Protein 1UZC (pdb70)

InterPro domains:
  IPR001202 WW domain [PF00397] (145-171)
  IPR001202 WW domain [PF00397] (185-212)
  IPR001202 WW domain [PS01159] (146-171)
  IPR001202 WW domain [PS01159] (187-212)
  IPR001202 WW domain [PS50020] (140-173)
  IPR001202 WW domain [PS50020] (186-214)
  IPR001202 WW domain [SM00456] (141-173)
  IPR001202 WW domain [SM00456] (182-214)
  IPR001202 WW domain [cd00201] (146-173)
  IPR001202 WW domain [cd00201] (184-214)
  IPR002713 FF domain [PF01846] (395-444)
  IPR002713 FF domain [PF01846] (462-510)
  IPR002713 FF domain [PF01846] (609-664)
  IPR002713 FF domain [PF01846] (746-796)
  IPR002713 FF domain [PS51676] (393-447)
  IPR002713 FF domain [PS51676] (460-514)
  IPR002713 FF domain [PS51676] (527-587)
  IPR002713 FF domain [PS51676] (607-667)
  IPR002713 FF domain [PS51676] (672-727)
  IPR002713 FF domain [PS51676] (742-799)

Solvent-accessible surface area: 5090 Å² total; per-residue (Å²): 211,138,91,180,174,111,111,118,47,155,79,140,131,92,10,70,98,5,0,55,83,0,0,110,116,38,202,4,62,41,125,5,45,40,116,108,0,46,120,88,0,73,131,27,41,23,19,74,6,2,104,136,58,57,20,14,78,113,0,2,70,34,8,41,106,120,61,76,235

Radius of gyration: 11.62 Å; Cα contacts (8 Å, |Δi|>4): 74; chains: 1; bounding box: 34×28×18 Å

Nearest PDB structures (foldseek):
  1uzc-assembly1_A  TM=9.660E-01  e=8.599E-10  Homo sapiens
  2dod-assembly1_A  TM=8.626E-01  e=6.884E-02  Homo sapiens
  7abg-assembly1_A4  TM=8.677E-01  e=4.789E-01  Homo sapiens
  2doe-assembly1_A  TM=7.365E-01  e=3.600E-01  Homo sapiens
  2juc-assembly1_A  TM=8.326E-01  e=7.139E-01  unclassified

GO terms:
  GO:0005515 protein binding (F, IPI)
  GO:0016363 nuclear matrix (C, IDA)
  GO:0005654 nucleoplasm (C, TAS)
  GO:0016020 membrane (C, HDA)
  GO:0003723 RNA binding (F, HDA)

Sequence (69 aa):
QPAKKTYTWNTKEEAKQAFKELLKEKRVPSNASWEQAMKMIINDPRYSALAKLSEKKQAFNAYKVQTEKQPAKKTYTWNTKEEAKQAFKELLKEKRVPSNASWEQAMKMIINDPRYSALAKLSEKKQAFNAYKVQTEKQPAKKTYTWNTKEEAKQAFKELLKEKRVPSNASWEQAMKMIINDPRYSALAKLSEKKQAFNAYKVQTEKQPAKKTYTWNTKEEAKQAFKELLKEKRVPSNASWEQAMKMIINDPRYSALAKLSEKKQAFNAYKVQTEKQPAKKTYTWNTKEEAKQAFKELLKEKRVPSNASWEQAMKMIINDPRYSALAKLSEKKQAFNAYKVQTEKQPAKKTYTWNTKEEAKQAFKELLKEKRVPSNASWEQAMKMIINDPRYSALAKLSEKKQAFNAYKVQTEKQPAKKTYTWNTKEEAKQAFKELLKEKRVPSNASWEQAMKMIINDPRYSALAKLSEKKQAFNAYKVQTEKQPAKKTYTWNTKEEAKQAFKELLKEKRVPSNASWEQAMKMIINDPRYSALAKLSEKKQAFNAYKVQTEKQPAKKTYTWNTKEEAKQAFKELLKEKRVPSNASWEQAMKMIINDPRYSALAKLSEKKQAFNAYKVQTEKQPAKKTYTWNTKEEAKQAFKELLKEKRVPSNASWEQAMKMIINDPRYSALAKLSEKKQAFNAYKVQTEKQPAKKTYTWNTKEEAKQAFKELLKEKRVPSNASWEQAMKMIINDPRYSALAKLSEKKQAFNAYKVQTEKQPAKKTYTWNTKEEAKQAFKELLKEKRVPSNASWEQAMKMIINDPRYSALAKLSEKKQAFNAYKVQTEKQPAKKTYTWNTKEEAKQAFKELLKEKRVPSNASWEQAMKMIINDPRYSALAKLSEKKQAFNAYKVQTEKQPAKKTYTWNTKEEAKQAFKELLKEKRVPSNASWEQAMKMIINDPRYSALAKLSEKKQAFNAYKVQTEKQPAKKTYTWNTKEEAKQAFKELLKEKRVPSNASWEQAMKMIINDPRYSALAKLSEKKQAFNAYKVQTEKQPAKKTYTWNTKEEAKQAFKELLKEKRVPSNASWEQAMKMIINDPRYSALAKLSEKKQAFNAYKVQTEKQPAKKTYTWNTKEEAKQAFKELLKEKRVPSNASWEQAMKMIINDPRYSALAKLSEKKQAFNAYKVQTEKQPAKKTYTWNTKEEAKQAFKELLKEKRVPSNASWEQAMKMIINDPRYSALAKLSEKKQAFNAYKVQTEKQPAKKTYTWNTKEEAKQAFKELLKEKRVPSNASWEQAMKMIINDPRYSALAKLSEKKQAFNAYKVQTEKQPAKKTYTWNTKEEAKQAFKELLKEKRVPSNASWEQAMKMIINDPRYSALAKLSEKKQAFNAYKVQTEKQPAKKTYTWNTKEEAKQAFKELLKEKRVPSNASWEQAMKMIINDPRYSALAKLSEKKQAFNAYKVQTEKQPAKKTYTWNTKEEAKQAFKELLKEKRVPSNASWEQAMKMIINDPRYSALAKLSEKKQAFNAYKVQTEKQPAKKTYTWNTKEEAKQAFKELLKEKRVPSNASWEQAMKMIINDPRYSALAKLSEKKQAFNAYKVQTEK

Structure (mmCIF, N/CA/C/O backbone):
data_1UZC
#
_entry.id   1UZC
#
_cell.length_a   1.000
_cell.length_b   1.000
_cell.length_c   1.000
_cell.angle_alpha   90.00
_cell.angle_beta   90.00
_cell.angle_gamma   90.00
#
_symmetry.space_group_name_H-M   'P 1'
#
loop_
_atom_site.group_PDB
_atom_site.id
_atom_site.type_symbol
_atom_site.label_atom_id
_atom_site.label_alt_id
_atom_site.label_comp_id
_atom_site.label_asym_id
_atom_site.label_entity_id
_atom_site.label_seq_id
_atom_site.pdbx_PDB_ins_code
_atom_site.Cartn_x
_atom_site.Cartn_y
_atom_site.Cartn_z
_atom_site.occupancy
_atom_site.B_iso_or_equiv
_atom_site.auth_seq_id
_atom_site.auth_comp_id
_atom_site.auth_asym_id
_atom_site.auth_atom_id
_atom_site.pdbx_PDB_model_num
ATOM 1 N N . GLN A 1 3 ? 19.317 -16.075 -1.500 1.00 0.00 3 GLN A N 1
ATOM 2 C CA . GLN A 1 3 ? 18.679 -16.448 -0.204 1.00 0.00 3 GLN A CA 1
ATOM 3 C C . GLN A 1 3 ? 17.535 -17.437 -0.441 1.00 0.00 3 GLN A C 1
ATOM 4 O O . GLN A 1 3 ? 16.892 -17.409 -1.471 1.00 0.00 3 GLN A O 1
ATOM 20 N N . PRO A 1 4 ? 17.325 -18.287 0.528 1.00 0.00 4 PRO A N 1
ATOM 21 C CA . PRO A 1 4 ? 16.251 -19.303 0.430 1.00 0.00 4 PRO A CA 1
ATOM 22 C C . PRO A 1 4 ? 14.882 -18.665 0.681 1.00 0.00 4 PRO A C 1
ATOM 23 O O . PRO A 1 4 ? 14.354 -18.720 1.775 1.00 0.00 4 PRO A O 1
ATOM 34 N N . ALA A 1 5 ? 14.301 -18.060 -0.319 1.00 0.00 5 ALA A N 1
ATOM 35 C CA . ALA A 1 5 ? 12.966 -17.422 -0.127 1.00 0.00 5 ALA A CA 1
ATOM 36 C C . ALA A 1 5 ? 12.549 -16.659 -1.387 1.00 0.00 5 ALA A C 1
ATOM 37 O O . ALA A 1 5 ? 13.112 -16.839 -2.448 1.00 0.00 5 ALA A O 1
ATOM 44 N N . LYS A 1 6 ? 11.563 -15.811 -1.278 1.00 0.00 6 LYS A N 1
ATOM 45 C CA . LYS A 1 6 ? 11.106 -15.037 -2.468 1.00 0.00 6 LYS A CA 1
ATOM 46 C C . LYS A 1 6 ? 12.035 -13.846 -2.713 1.00 0.00 6 LYS A C 1
ATOM 47 O O . LYS A 1 6 ? 13.142 -13.794 -2.216 1.00 0.00 6 LYS A O 1
ATOM 66 N N . LYS A 1 7 ? 11.588 -12.884 -3.474 1.00 0.00 7 LYS A N 1
ATOM 67 C CA . LYS A 1 7 ? 12.439 -11.692 -3.750 1.00 0.00 7 LYS A CA 1
ATOM 68 C C . LYS A 1 7 ? 11.956 -10.502 -2.915 1.00 0.00 7 LYS A C 1
ATOM 69 O O . LYS A 1 7 ? 10.774 -10.314 -2.715 1.00 0.00 7 LYS A O 1
ATOM 88 N N . THR A 1 8 ? 12.861 -9.697 -2.431 1.00 0.00 8 THR A N 1
ATOM 89 C CA . THR A 1 8 ? 12.445 -8.521 -1.613 1.00 0.00 8 THR A CA 1
ATOM 90 C C . THR A 1 8 ? 12.643 -7.230 -2.408 1.00 0.00 8 THR A C 1
ATOM 91 O O . THR A 1 8 ? 13.545 -7.115 -3.212 1.00 0.00 8 THR A O 1
ATOM 102 N N . TYR A 1 9 ? 11.807 -6.256 -2.184 1.00 0.00 9 TYR A N 1
ATOM 103 C CA . TYR A 1 9 ? 11.951 -4.970 -2.921 1.00 0.00 9 TYR A CA 1
ATOM 104 C C . TYR A 1 9 ? 12.759 -3.974 -2.085 1.00 0.00 9 TYR A C 1
ATOM 105 O O . TYR A 1 9 ? 12.908 -4.132 -0.890 1.00 0.00 9 TYR A O 1
ATOM 123 N N . THR A 1 10 ? 13.269 -2.944 -2.701 1.00 0.00 10 THR A N 1
ATOM 124 C CA . THR A 1 10 ? 14.053 -1.932 -1.935 1.00 0.00 10 THR A CA 1
ATOM 125 C C . THR A 1 10 ? 13.568 -0.519 -2.274 1.00 0.00 10 THR A C 1
ATOM 126 O O . THR A 1 10 ? 13.377 -0.178 -3.424 1.00 0.00 10 THR A O 1
ATOM 137 N N . TRP A 1 11 ? 13.360 0.303 -1.282 1.00 0.00 11 TRP A N 1
ATOM 138 C CA . TRP A 1 11 ? 12.879 1.690 -1.550 1.00 0.00 11 TRP A CA 1
ATOM 139 C C . TRP A 1 11 ? 13.840 2.717 -0.943 1.00 0.00 11 TRP A C 1
ATOM 140 O O . TRP A 1 11 ? 14.431 2.493 0.094 1.00 0.00 11 TRP A O 1
ATOM 161 N N . ASN A 1 12 ? 13.993 3.846 -1.580 1.00 0.00 12 ASN A N 1
ATOM 162 C CA . ASN A 1 12 ? 14.909 4.890 -1.041 1.00 0.00 12 ASN A CA 1
ATOM 163 C C . ASN A 1 12 ? 14.195 6.244 -1.000 1.00 0.00 12 ASN A C 1
ATOM 164 O O . ASN A 1 12 ? 14.411 7.046 -0.113 1.00 0.00 12 ASN A O 1
ATOM 175 N N . THR A 1 13 ? 13.341 6.503 -1.952 1.00 0.00 13 THR A N 1
ATOM 176 C CA . THR A 1 13 ? 12.612 7.804 -1.968 1.00 0.00 13 THR A CA 1
ATOM 177 C C . THR A 1 13 ? 11.198 7.623 -1.408 1.00 0.00 13 THR A C 1
ATOM 178 O O . THR A 1 13 ? 10.597 6.575 -1.542 1.00 0.00 13 THR A O 1
ATOM 189 N N . LYS A 1 14 ? 10.661 8.637 -0.787 1.00 0.00 14 LYS A N 1
ATOM 190 C CA . LYS A 1 14 ? 9.285 8.520 -0.225 1.00 0.00 14 LYS A CA 1
ATOM 191 C C . LYS A 1 14 ? 8.278 8.289 -1.354 1.00 0.00 14 LYS A C 1
ATOM 192 O O . LYS A 1 14 ? 7.317 7.561 -1.202 1.00 0.00 14 LYS A O 1
ATOM 211 N N . GLU A 1 15 ? 8.493 8.900 -2.487 1.00 0.00 15 GLU A N 1
ATOM 212 C CA . GLU A 1 15 ? 7.548 8.708 -3.623 1.00 0.00 15 GLU A CA 1
ATOM 213 C C . GLU A 1 15 ? 7.588 7.252 -4.089 1.00 0.00 15 GLU A C 1
ATOM 214 O O . GLU A 1 15 ? 6.573 6.654 -4.379 1.00 0.00 15 GLU A O 1
ATOM 226 N N . GLU A 1 16 ? 8.756 6.682 -4.160 1.00 0.00 16 GLU A N 1
ATOM 227 C CA . GLU A 1 16 ? 8.866 5.263 -4.602 1.00 0.00 16 GLU A CA 1
ATOM 228 C C . GLU A 1 16 ? 8.192 4.347 -3.582 1.00 0.00 16 GLU A C 1
ATOM 229 O O . GLU A 1 16 ? 7.416 3.478 -3.927 1.00 0.00 16 GLU A O 1
ATOM 241 N N . ALA A 1 17 ? 8.479 4.541 -2.328 1.00 0.00 17 ALA A N 1
ATOM 242 C CA . ALA A 1 17 ? 7.848 3.689 -1.278 1.00 0.00 17 ALA A CA 1
ATOM 243 C C . ALA A 1 17 ? 6.332 3.897 -1.291 1.00 0.00 17 ALA A C 1
ATOM 244 O O . ALA A 1 17 ? 5.561 2.955 -1.292 1.00 0.00 17 ALA A O 1
ATOM 251 N N . LYS A 1 18 ? 5.899 5.128 -1.322 1.00 0.00 18 LYS A N 1
ATOM 252 C CA . LYS A 1 18 ? 4.435 5.400 -1.356 1.00 0.00 18 LYS A CA 1
ATOM 253 C C . LYS A 1 18 ? 3.862 4.872 -2.668 1.00 0.00 18 LYS A C 1
ATOM 254 O O . LYS A 1 18 ? 2.730 4.435 -2.738 1.00 0.00 18 LYS A O 1
ATOM 273 N N . GLN A 1 19 ? 4.647 4.911 -3.708 1.00 0.00 19 GLN A N 1
ATOM 274 C CA . GLN A 1 19 ? 4.171 4.411 -5.029 1.00 0.00 19 GLN A CA 1
ATOM 275 C C . GLN A 1 19 ? 3.983 2.894 -4.981 1.00 0.00 19 GLN A C 1
ATOM 276 O O . GLN A 1 19 ? 2.994 2.369 -5.451 1.00 0.00 19 GLN A O 1
ATOM 290 N N . ALA A 1 20 ? 4.918 2.179 -4.413 1.00 0.00 20 ALA A N 1
ATOM 291 C CA . ALA A 1 20 ? 4.768 0.697 -4.342 1.00 0.00 20 ALA A CA 1
ATOM 292 C C . ALA A 1 20 ? 3.579 0.343 -3.455 1.00 0.00 20 ALA A C 1
ATOM 293 O O . ALA A 1 20 ? 2.864 -0.604 -3.708 1.00 0.00 20 ALA A O 1
ATOM 300 N N . PHE A 1 21 ? 3.353 1.103 -2.417 1.00 0.00 21 PHE A N 1
ATOM 301 C CA . PHE A 1 21 ? 2.196 0.808 -1.526 1.00 0.00 21 PHE A CA 1
ATOM 302 C C . PHE A 1 21 ? 0.890 1.088 -2.276 1.00 0.00 21 PHE A C 1
ATOM 303 O O . PHE A 1 21 ? -0.037 0.298 -2.252 1.00 0.00 21 PHE A O 1
ATOM 320 N N . LYS A 1 22 ? 0.818 2.196 -2.964 1.00 0.00 22 LYS A N 1
ATOM 321 C CA . LYS A 1 22 ? -0.418 2.509 -3.734 1.00 0.00 22 LYS A CA 1
ATOM 322 C C . LYS A 1 22 ? -0.563 1.493 -4.867 1.00 0.00 22 LYS A C 1
ATOM 323 O O . LYS A 1 22 ? -1.610 0.906 -5.063 1.00 0.00 22 LYS A O 1
ATOM 342 N N . GLU A 1 23 ? 0.496 1.264 -5.598 1.00 0.00 23 GLU A N 1
ATOM 343 C CA . GLU A 1 23 ? 0.438 0.266 -6.700 1.00 0.00 23 GLU A CA 1
ATOM 344 C C . GLU A 1 23 ? 0.145 -1.109 -6.103 1.00 0.00 23 GLU A C 1
ATOM 345 O O . GLU A 1 23 ? -0.490 -1.946 -6.715 1.00 0.00 23 GLU A O 1
ATOM 357 N N . LEU A 1 24 ? 0.591 -1.336 -4.896 1.00 0.00 24 LEU A N 1
ATOM 358 C CA . LEU A 1 24 ? 0.327 -2.642 -4.235 1.00 0.00 24 LEU A CA 1
ATOM 359 C C . LEU A 1 24 ? -1.182 -2.821 -4.089 1.00 0.00 24 LEU A C 1
ATOM 360 O O . LEU A 1 24 ? -1.734 -3.850 -4.423 1.00 0.00 24 LEU A O 1
ATOM 376 N N . LEU A 1 25 ? -1.856 -1.811 -3.609 1.00 0.00 25 LEU A N 1
ATOM 377 C CA . LEU A 1 25 ? -3.336 -1.905 -3.459 1.00 0.00 25 LEU A CA 1
ATOM 378 C C . LEU A 1 25 ? -3.987 -2.075 -4.836 1.00 0.00 25 LEU A C 1
ATOM 379 O O . LEU A 1 25 ? -4.923 -2.835 -5.003 1.00 0.00 25 LEU A O 1
ATOM 395 N N . LYS A 1 26 ? -3.494 -1.374 -5.824 1.00 0.00 26 LYS A N 1
ATOM 396 C CA . LYS A 1 26 ? -4.080 -1.496 -7.192 1.00 0.00 26 LYS A CA 1
ATOM 397 C C . LYS A 1 26 ? -3.958 -2.941 -7.678 1.00 0.00 26 LYS A C 1
ATOM 398 O O . LYS A 1 26 ? -4.893 -3.509 -8.208 1.00 0.00 26 LYS A O 1
ATOM 417 N N . GLU A 1 27 ? -2.816 -3.543 -7.487 1.00 0.00 27 GLU A N 1
ATOM 418 C CA . GLU A 1 27 ? -2.638 -4.957 -7.923 1.00 0.00 27 GLU A CA 1
ATOM 419 C C . GLU A 1 27 ? -3.500 -5.866 -7.046 1.00 0.00 27 GLU A C 1
ATOM 420 O O . GLU A 1 27 ? -3.960 -6.907 -7.471 1.00 0.00 27 GLU A O 1
ATOM 432 N N . LYS A 1 28 ? -3.731 -5.464 -5.827 1.00 0.00 28 LYS A N 1
ATOM 433 C CA . LYS A 1 28 ? -4.575 -6.284 -4.914 1.00 0.00 28 LYS A CA 1
ATOM 434 C C . LYS A 1 28 ? -6.054 -6.001 -5.195 1.00 0.00 28 LYS A C 1
ATOM 435 O O . LYS A 1 28 ? -6.935 -6.564 -4.577 1.00 0.00 28 LYS A O 1
ATOM 454 N N . ARG A 1 29 ? -6.326 -5.132 -6.132 1.00 0.00 29 ARG A N 1
ATOM 455 C CA . ARG A 1 29 ? -7.738 -4.803 -6.471 1.00 0.00 29 ARG A CA 1
ATOM 456 C C . ARG A 1 29 ? -8.497 -4.326 -5.231 1.00 0.00 29 ARG A C 1
ATOM 457 O O . ARG A 1 29 ? -9.690 -4.524 -5.111 1.00 0.00 29 ARG A O 1
ATOM 478 N N . VAL A 1 30 ? -7.823 -3.691 -4.311 1.00 0.00 30 VAL A N 1
ATOM 479 C CA . VAL A 1 30 ? -8.530 -3.203 -3.093 1.00 0.00 30 VAL A CA 1
ATOM 480 C C . VAL A 1 30 ? -9.635 -2.220 -3.497 1.00 0.00 30 VAL A C 1
ATOM 481 O O . VAL A 1 30 ? -9.394 -1.292 -4.245 1.00 0.00 30 VAL A O 1
ATOM 494 N N . PRO A 1 31 ? -10.815 -2.461 -2.996 1.00 0.00 31 PRO A N 1
ATOM 495 C CA . PRO A 1 31 ? -11.971 -1.587 -3.317 1.00 0.00 31 PRO A CA 1
ATOM 496 C C . PRO A 1 31 ? -11.841 -0.243 -2.596 1.00 0.00 31 PRO A C 1
ATOM 497 O O . PRO A 1 31 ? -11.062 -0.094 -1.675 1.00 0.00 31 PRO A O 1
ATOM 508 N N . SER A 1 32 ? -12.603 0.734 -3.005 1.00 0.00 32 SER A N 1
ATOM 509 C CA . SER A 1 32 ? -12.529 2.066 -2.342 1.00 0.00 32 SER A CA 1
ATOM 510 C C . SER A 1 32 ? -13.209 2.009 -0.972 1.00 0.00 32 SER A C 1
ATOM 511 O O . SER A 1 32 ? -13.138 2.939 -0.192 1.00 0.00 32 SER A O 1
ATOM 519 N N . ASN A 1 33 ? -13.866 0.923 -0.672 1.00 0.00 33 ASN A N 1
ATOM 520 C CA . ASN A 1 33 ? -14.549 0.807 0.649 1.00 0.00 33 ASN A CA 1
ATOM 521 C C . ASN A 1 33 ? -13.873 -0.275 1.496 1.00 0.00 33 ASN A C 1
ATOM 522 O O . ASN A 1 33 ? -14.425 -0.746 2.471 1.00 0.00 33 ASN A O 1
ATOM 533 N N . ALA A 1 34 ? -12.685 -0.673 1.131 1.00 0.00 34 ALA A N 1
ATOM 534 C CA . ALA A 1 34 ? -11.979 -1.727 1.917 1.00 0.00 34 ALA A CA 1
ATOM 535 C C . ALA A 1 34 ? -11.511 -1.167 3.258 1.00 0.00 34 ALA A C 1
ATOM 536 O O . ALA A 1 34 ? -11.142 -0.015 3.370 1.00 0.00 34 ALA A O 1
ATOM 543 N N . SER A 1 35 ? -11.506 -1.981 4.276 1.00 0.00 35 SER A N 1
ATOM 544 C CA . SER A 1 35 ? -11.040 -1.504 5.606 1.00 0.00 35 SER A CA 1
ATOM 545 C C . SER A 1 35 ? -9.522 -1.657 5.680 1.00 0.00 35 SER A C 1
ATOM 546 O O . SER A 1 35 ? -8.949 -2.505 5.025 1.00 0.00 35 SER A O 1
ATOM 554 N N . TRP A 1 36 ? -8.858 -0.856 6.461 1.00 0.00 36 TRP A N 1
ATOM 555 C CA . TRP A 1 36 ? -7.379 -0.996 6.539 1.00 0.00 36 TRP A CA 1
ATOM 556 C C . TRP A 1 36 ? -7.022 -2.461 6.775 1.00 0.00 36 TRP A C 1
ATOM 557 O O . TRP A 1 36 ? -6.011 -2.941 6.316 1.00 0.00 36 TRP A O 1
ATOM 578 N N . GLU A 1 37 ? -7.849 -3.178 7.484 1.00 0.00 37 GLU A N 1
ATOM 579 C CA . GLU A 1 37 ? -7.555 -4.618 7.742 1.00 0.00 37 GLU A CA 1
ATOM 580 C C . GLU A 1 37 ? -7.604 -5.415 6.435 1.00 0.00 37 GLU A C 1
ATOM 581 O O . GLU A 1 37 ? -6.716 -6.191 6.138 1.00 0.00 37 GLU A O 1
ATOM 593 N N . GLN A 1 38 ? -8.636 -5.237 5.655 1.00 0.00 38 GLN A N 1
ATOM 594 C CA . GLN A 1 38 ? -8.741 -5.994 4.372 1.00 0.00 38 GLN A CA 1
ATOM 595 C C . GLN A 1 38 ? -7.665 -5.534 3.387 1.00 0.00 38 GLN A C 1
ATOM 596 O O . GLN A 1 38 ? -6.989 -6.334 2.766 1.00 0.00 38 GLN A O 1
ATOM 610 N N . ALA A 1 39 ? -7.501 -4.250 3.241 1.00 0.00 39 ALA A N 1
ATOM 611 C CA . ALA A 1 39 ? -6.472 -3.734 2.295 1.00 0.00 39 ALA A CA 1
ATOM 612 C C . ALA A 1 39 ? -5.069 -4.037 2.822 1.00 0.00 39 ALA A C 1
ATOM 613 O O . ALA A 1 39 ? -4.211 -4.487 2.094 1.00 0.00 39 ALA A O 1
ATOM 620 N N . MET A 1 40 ? -4.832 -3.787 4.082 1.00 0.00 40 MET A N 1
ATOM 621 C CA . MET A 1 40 ? -3.480 -4.053 4.655 1.00 0.00 40 MET A CA 1
ATOM 622 C C . MET A 1 40 ? -3.094 -5.520 4.482 1.00 0.00 40 MET A C 1
ATOM 623 O O . MET A 1 40 ? -2.003 -5.826 4.065 1.00 0.00 40 MET A O 1
ATOM 637 N N . LYS A 1 41 ? -3.966 -6.429 4.809 1.00 0.00 41 LYS A N 1
ATOM 638 C CA . LYS A 1 41 ? -3.611 -7.871 4.665 1.00 0.00 41 LYS A CA 1
ATOM 639 C C . LYS A 1 41 ? -3.399 -8.222 3.190 1.00 0.00 41 LYS A C 1
ATOM 640 O O . LYS A 1 41 ? -2.419 -8.851 2.821 1.00 0.00 41 LYS A O 1
ATOM 659 N N . MET A 1 42 ? -4.309 -7.819 2.345 1.00 0.00 42 MET A N 1
ATOM 660 C CA . MET A 1 42 ? -4.167 -8.131 0.896 1.00 0.00 42 MET A CA 1
ATOM 661 C C . MET A 1 42 ? -2.868 -7.539 0.346 1.00 0.00 42 MET A C 1
ATOM 662 O O . MET A 1 42 ? -2.301 -8.038 -0.605 1.00 0.00 42 MET A O 1
ATOM 676 N N . ILE A 1 43 ? -2.398 -6.471 0.930 1.00 0.00 43 ILE A N 1
ATOM 677 C CA . ILE A 1 43 ? -1.144 -5.842 0.428 1.00 0.00 43 ILE A CA 1
ATOM 678 C C . ILE A 1 43 ? 0.068 -6.323 1.234 1.00 0.00 43 ILE A C 1
ATOM 679 O O . ILE A 1 43 ? 1.172 -6.376 0.733 1.00 0.00 43 ILE A O 1
ATOM 695 N N . ILE A 1 44 ? -0.120 -6.683 2.472 1.00 0.00 44 ILE A N 1
ATOM 696 C CA . ILE A 1 44 ? 1.039 -7.160 3.274 1.00 0.00 44 ILE A CA 1
ATOM 697 C C . ILE A 1 44 ? 1.550 -8.466 2.673 1.00 0.00 44 ILE A C 1
ATOM 698 O O . ILE A 1 44 ? 2.740 -8.690 2.569 1.00 0.00 44 ILE A O 1
ATOM 714 N N . ASN A 1 45 ? 0.659 -9.321 2.254 1.00 0.00 45 ASN A N 1
ATOM 715 C CA . ASN A 1 45 ? 1.111 -10.597 1.634 1.00 0.00 45 ASN A CA 1
ATOM 716 C C . ASN A 1 45 ? 2.176 -10.288 0.575 1.00 0.00 45 ASN A C 1
ATOM 717 O O . ASN A 1 45 ? 2.996 -11.118 0.237 1.00 0.00 45 ASN A O 1
ATOM 728 N N . ASP A 1 46 ? 2.166 -9.086 0.060 1.00 0.00 46 ASP A N 1
ATOM 729 C CA . ASP A 1 46 ? 3.171 -8.690 -0.969 1.00 0.00 46 ASP A CA 1
ATOM 730 C C . ASP A 1 46 ? 4.313 -7.909 -0.306 1.00 0.00 46 ASP A C 1
ATOM 731 O O . ASP A 1 46 ? 4.095 -7.170 0.634 1.00 0.00 46 ASP A O 1
ATOM 740 N N . PRO A 1 47 ? 5.499 -8.103 -0.819 1.00 0.00 47 PRO A N 1
ATOM 741 C CA . PRO A 1 47 ? 6.694 -7.414 -0.265 1.00 0.00 47 PRO A CA 1
ATOM 742 C C . PRO A 1 47 ? 6.573 -5.899 -0.435 1.00 0.00 47 PRO A C 1
ATOM 743 O O . PRO A 1 47 ? 7.296 -5.136 0.176 1.00 0.00 47 PRO A O 1
ATOM 754 N N . ARG A 1 48 ? 5.657 -5.456 -1.249 1.00 0.00 48 ARG A N 1
ATOM 755 C CA . ARG A 1 48 ? 5.479 -3.994 -1.448 1.00 0.00 48 ARG A CA 1
ATOM 756 C C . ARG A 1 48 ? 5.061 -3.335 -0.133 1.00 0.00 48 ARG A C 1
ATOM 757 O O . ARG A 1 48 ? 5.282 -2.160 0.079 1.00 0.00 48 ARG A O 1
ATOM 778 N N . TYR A 1 49 ? 4.464 -4.083 0.757 1.00 0.00 49 TYR A N 1
ATOM 779 C CA . TYR A 1 49 ? 4.050 -3.490 2.060 1.00 0.00 49 TYR A CA 1
ATOM 780 C C . TYR A 1 49 ? 5.288 -2.939 2.773 1.00 0.00 49 TYR A C 1
ATOM 781 O O . TYR A 1 49 ? 5.228 -1.966 3.507 1.00 0.00 49 TYR A O 1
ATOM 799 N N . SER A 1 50 ? 6.421 -3.539 2.535 1.00 0.00 50 SER A N 1
ATOM 800 C CA . SER A 1 50 ? 7.666 -3.048 3.180 1.00 0.00 50 SER A CA 1
ATOM 801 C C . SER A 1 50 ? 8.055 -1.706 2.566 1.00 0.00 50 SER A C 1
ATOM 802 O O . SER A 1 50 ? 8.960 -1.037 3.024 1.00 0.00 50 SER A O 1
ATOM 810 N N . ALA A 1 51 ? 7.355 -1.293 1.543 1.00 0.00 51 ALA A N 1
ATOM 811 C CA . ALA A 1 51 ? 7.660 0.018 0.919 1.00 0.00 51 ALA A CA 1
ATOM 812 C C . ALA A 1 51 ? 7.435 1.117 1.957 1.00 0.00 51 ALA A C 1
ATOM 813 O O . ALA A 1 51 ? 7.956 2.208 1.847 1.00 0.00 51 ALA A O 1
ATOM 820 N N . LEU A 1 52 ? 6.660 0.828 2.974 1.00 0.00 52 LEU A N 1
ATOM 821 C CA . LEU A 1 52 ? 6.407 1.852 4.027 1.00 0.00 52 LEU A CA 1
ATOM 822 C C . LEU A 1 52 ? 6.792 1.295 5.396 1.00 0.00 52 LEU A C 1
ATOM 823 O O . LEU A 1 52 ? 6.284 0.283 5.834 1.00 0.00 52 LEU A O 1
ATOM 839 N N . ALA A 1 53 ? 7.696 1.945 6.071 1.00 0.00 53 ALA A N 1
ATOM 840 C CA . ALA A 1 53 ? 8.129 1.454 7.409 1.00 0.00 53 ALA A CA 1
ATOM 841 C C . ALA A 1 53 ? 7.086 1.802 8.473 1.00 0.00 53 ALA A C 1
ATOM 842 O O . ALA A 1 53 ? 6.920 1.093 9.446 1.00 0.00 53 ALA A O 1
ATOM 849 N N . LYS A 1 54 ? 6.387 2.890 8.302 1.00 0.00 54 LYS A N 1
ATOM 850 C CA . LYS A 1 54 ? 5.364 3.281 9.313 1.00 0.00 54 LYS A CA 1
ATOM 851 C C . LYS A 1 54 ? 3.967 2.832 8.877 1.00 0.00 54 LYS A C 1
ATOM 852 O O . LYS A 1 54 ? 3.574 2.984 7.737 1.00 0.00 54 LYS A O 1
ATOM 871 N N . LEU A 1 55 ? 3.200 2.294 9.779 1.00 0.00 55 LEU A N 1
ATOM 872 C CA . LEU A 1 55 ? 1.830 1.866 9.404 1.00 0.00 55 LEU A CA 1
ATOM 873 C C . LEU A 1 55 ? 0.969 3.105 9.156 1.00 0.00 55 LEU A C 1
ATOM 874 O O . LEU A 1 55 ? 0.070 3.097 8.338 1.00 0.00 55 LEU A O 1
ATOM 890 N N . SER A 1 56 ? 1.246 4.178 9.852 1.00 0.00 56 SER A N 1
ATOM 891 C CA . SER A 1 56 ? 0.450 5.421 9.645 1.00 0.00 56 SER A CA 1
ATOM 892 C C . SER A 1 56 ? 0.557 5.855 8.183 1.00 0.00 56 SER A C 1
ATOM 893 O O . SER A 1 56 ? -0.428 6.187 7.552 1.00 0.00 56 SER A O 1
ATOM 901 N N . GLU A 1 57 ? 1.740 5.829 7.628 1.00 0.00 57 GLU A N 1
ATOM 902 C CA . GLU A 1 57 ? 1.883 6.212 6.198 1.00 0.00 57 GLU A CA 1
ATOM 903 C C . GLU A 1 57 ? 1.238 5.125 5.343 1.00 0.00 57 GLU A C 1
ATOM 904 O O . GLU A 1 57 ? 0.621 5.399 4.332 1.00 0.00 57 GLU A O 1
ATOM 916 N N . LYS A 1 58 ? 1.349 3.889 5.758 1.00 0.00 58 LYS A N 1
ATOM 917 C CA . LYS A 1 58 ? 0.711 2.790 4.982 1.00 0.00 58 LYS A CA 1
ATOM 918 C C . LYS A 1 58 ? -0.796 3.050 4.890 1.00 0.00 58 LYS A C 1
ATOM 919 O O . LYS A 1 58 ? -1.417 2.835 3.867 1.00 0.00 58 LYS A O 1
ATOM 938 N N . LYS A 1 59 ? -1.385 3.524 5.957 1.00 0.00 59 LYS A N 1
ATOM 939 C CA . LYS A 1 59 ? -2.847 3.814 5.943 1.00 0.00 59 LYS A CA 1
ATOM 940 C C . LYS A 1 59 ? -3.129 5.030 5.061 1.00 0.00 59 LYS A C 1
ATOM 941 O O . LYS A 1 59 ? -4.078 5.052 4.304 1.00 0.00 59 LYS A O 1
ATOM 960 N N . GLN A 1 60 ? -2.307 6.041 5.147 1.00 0.00 60 GLN A N 1
ATOM 961 C CA . GLN A 1 60 ? -2.530 7.247 4.303 1.00 0.00 60 GLN A CA 1
ATOM 962 C C . GLN A 1 60 ? -2.455 6.852 2.828 1.00 0.00 60 GLN A C 1
ATOM 963 O O . GLN A 1 60 ? -3.251 7.282 2.018 1.00 0.00 60 GLN A O 1
ATOM 977 N N . ALA A 1 61 ? -1.513 6.018 2.479 1.00 0.00 61 ALA A N 1
ATOM 978 C CA . ALA A 1 61 ? -1.400 5.580 1.061 1.00 0.00 61 ALA A CA 1
ATOM 979 C C . ALA A 1 61 ? -2.620 4.734 0.694 1.00 0.00 61 ALA A C 1
ATOM 980 O O . ALA A 1 61 ? -3.146 4.827 -0.397 1.00 0.00 61 ALA A O 1
ATOM 987 N N . PHE A 1 62 ? -3.083 3.918 1.604 1.00 0.00 62 PHE A N 1
ATOM 988 C CA . PHE A 1 62 ? -4.280 3.083 1.307 1.00 0.00 62 PHE A CA 1
ATOM 989 C C . PHE A 1 62 ? -5.508 3.985 1.176 1.00 0.00 62 PHE A C 1
ATOM 990 O O . PHE A 1 62 ? -6.305 3.843 0.270 1.00 0.00 62 PHE A O 1
ATOM 1007 N N . ASN A 1 63 ? -5.657 4.926 2.069 1.00 0.00 63 ASN A N 1
ATOM 1008 C CA . ASN A 1 63 ? -6.821 5.851 1.983 1.00 0.00 63 ASN A CA 1
ATOM 1009 C C . ASN A 1 63 ? -6.720 6.648 0.685 1.00 0.00 63 ASN A C 1
ATOM 1010 O O . ASN A 1 63 ? -7.687 6.822 -0.030 1.00 0.00 63 ASN A O 1
ATOM 1021 N N . ALA A 1 64 ? -5.543 7.107 0.363 1.00 0.00 64 ALA A N 1
ATOM 1022 C CA . ALA A 1 64 ? -5.364 7.865 -0.904 1.00 0.00 64 ALA A CA 1
ATOM 1023 C C . ALA A 1 64 ? -5.645 6.928 -2.076 1.00 0.00 64 ALA A C 1
ATOM 1024 O O . ALA A 1 64 ? -6.174 7.324 -3.095 1.00 0.00 64 ALA A O 1
ATOM 1031 N N . TYR A 1 65 ? -5.302 5.676 -1.924 1.00 0.00 65 TYR A N 1
ATOM 1032 C CA . TYR A 1 65 ? -5.555 4.695 -3.014 1.00 0.00 65 TYR A CA 1
ATOM 1033 C C . TYR A 1 65 ? -7.061 4.594 -3.274 1.00 0.00 65 TYR A C 1
ATOM 1034 O O . TYR A 1 65 ? -7.506 4.572 -4.404 1.00 0.00 65 TYR A O 1
ATOM 1052 N N . LYS A 1 66 ? -7.853 4.544 -2.235 1.00 0.00 66 LYS A N 1
ATOM 1053 C CA . LYS A 1 66 ? -9.325 4.457 -2.430 1.00 0.00 66 LYS A CA 1
ATOM 1054 C C . LYS A 1 66 ? -9.836 5.750 -3.066 1.00 0.00 66 LYS A C 1
ATOM 1055 O O . LYS A 1 66 ? -10.672 5.735 -3.948 1.00 0.00 66 LYS A O 1
ATOM 1074 N N . VAL A 1 67 ? -9.332 6.870 -2.626 1.00 0.00 67 VAL A N 1
ATOM 1075 C CA . VAL A 1 67 ? -9.780 8.169 -3.205 1.00 0.00 67 VAL A CA 1
ATOM 1076 C C . VAL A 1 67 ? -9.328 8.274 -4.664 1.00 0.00 67 VAL A C 1
ATOM 1077 O O . VAL A 1 67 ? -9.861 9.046 -5.436 1.00 0.00 67 VAL A O 1
ATOM 1090 N N . GLN A 1 68 ? -8.349 7.501 -5.047 1.00 0.00 68 GLN A N 1
ATOM 1091 C CA . GLN A 1 68 ? -7.864 7.552 -6.455 1.00 0.00 68 GLN A CA 1
ATOM 1092 C C . GLN A 1 68 ? -8.660 6.573 -7.321 1.00 0.00 68 GLN A C 1
ATOM 1093 O O . GLN A 1 68 ? -8.704 6.691 -8.530 1.00 0.00 68 GLN A O 1
ATOM 1107 N N . THR A 1 69 ? -9.290 5.606 -6.713 1.00 0.00 69 THR A N 1
ATOM 1108 C CA . THR A 1 69 ? -10.083 4.618 -7.501 1.00 0.00 69 THR A CA 1
ATOM 1109 C C . THR A 1 69 ? -11.580 4.809 -7.238 1.00 0.00 69 THR A C 1
ATOM 1110 O O . THR A 1 69 ? -12.380 3.925 -7.478 1.00 0.00 69 THR A O 1
ATOM 1121 N N . GLU A 1 70 ? -11.965 5.955 -6.750 1.00 0.00 70 GLU A N 1
ATOM 1122 C CA . GLU A 1 70 ? -13.410 6.201 -6.476 1.00 0.00 70 GLU A CA 1
ATOM 1123 C C . GLU A 1 70 ? -13.986 7.166 -7.515 1.00 0.00 70 GLU A C 1
ATOM 1124 O O . GLU A 1 70 ? -13.366 7.452 -8.520 1.00 0.00 70 GLU A O 1
ATOM 1136 N N . LYS A 1 71 ? -15.165 7.671 -7.282 1.00 0.00 71 LYS A N 1
ATOM 1137 C CA . LYS A 1 71 ? -15.776 8.616 -8.259 1.00 0.00 71 LYS A CA 1
ATOM 1138 C C . LYS A 1 71 ? -15.869 7.965 -9.641 1.00 0.00 71 LYS A C 1
ATOM 1139 O O . LYS A 1 71 ? -16.575 8.500 -10.479 1.00 0.00 71 LYS A O 1
ATOM 1159 N N . GLN A 1 3 ? 5.696 -17.700 -5.578 1.00 0.00 3 GLN A N 2
ATOM 1160 C CA . GLN A 1 3 ? 5.553 -17.741 -4.094 1.00 0.00 3 GLN A CA 2
ATOM 1161 C C . GLN A 1 3 ? 6.063 -16.434 -3.478 1.00 0.00 3 GLN A C 2
ATOM 1162 O O . GLN A 1 3 ? 7.122 -15.955 -3.831 1.00 0.00 3 GLN A O 2
ATOM 1178 N N . PRO A 1 4 ? 5.286 -15.901 -2.575 1.00 0.00 4 PRO A N 2
ATOM 1179 C CA . PRO A 1 4 ? 5.661 -14.634 -1.901 1.00 0.00 4 PRO A CA 2
ATOM 1180 C C . PRO A 1 4 ? 6.756 -14.883 -0.859 1.00 0.00 4 PRO A C 2
ATOM 1181 O O . PRO A 1 4 ? 7.359 -15.938 -0.816 1.00 0.00 4 PRO A O 2
ATOM 1192 N N . ALA A 1 5 ? 7.018 -13.918 -0.018 1.00 0.00 5 ALA A N 2
ATOM 1193 C CA . ALA A 1 5 ? 8.072 -14.098 1.021 1.00 0.00 5 ALA A CA 2
ATOM 1194 C C . ALA A 1 5 ? 9.365 -14.614 0.383 1.00 0.00 5 ALA A C 2
ATOM 1195 O O . ALA A 1 5 ? 10.208 -15.190 1.043 1.00 0.00 5 ALA A O 2
ATOM 1202 N N . LYS A 1 6 ? 9.530 -14.410 -0.895 1.00 0.00 6 LYS A N 2
ATOM 1203 C CA . LYS A 1 6 ? 10.770 -14.887 -1.572 1.00 0.00 6 LYS A CA 2
ATOM 1204 C C . LYS A 1 6 ? 11.639 -13.696 -1.978 1.00 0.00 6 LYS A C 2
ATOM 1205 O O . LYS A 1 6 ? 12.731 -13.511 -1.479 1.00 0.00 6 LYS A O 2
ATOM 1224 N N . LYS A 1 7 ? 11.160 -12.891 -2.880 1.00 0.00 7 LYS A N 2
ATOM 1225 C CA . LYS A 1 7 ? 11.950 -11.708 -3.325 1.00 0.00 7 LYS A CA 2
ATOM 1226 C C . LYS A 1 7 ? 11.420 -10.436 -2.656 1.00 0.00 7 LYS A C 2
ATOM 1227 O O . LYS A 1 7 ? 10.247 -10.129 -2.730 1.00 0.00 7 LYS A O 2
ATOM 1246 N N . THR A 1 8 ? 12.273 -9.693 -2.004 1.00 0.00 8 THR A N 2
ATOM 1247 C CA . THR A 1 8 ? 11.809 -8.443 -1.334 1.00 0.00 8 THR A CA 2
ATOM 1248 C C . THR A 1 8 ? 12.171 -7.220 -2.180 1.00 0.00 8 THR A C 2
ATOM 1249 O O . THR A 1 8 ? 13.121 -7.234 -2.938 1.00 0.00 8 THR A O 2
ATOM 1260 N N . TYR A 1 9 ? 11.418 -6.161 -2.054 1.00 0.00 9 TYR A N 2
ATOM 1261 C CA . TYR A 1 9 ? 11.713 -4.934 -2.846 1.00 0.00 9 TYR A CA 2
ATOM 1262 C C . TYR A 1 9 ? 12.543 -3.955 -2.014 1.00 0.00 9 TYR A C 2
ATOM 1263 O O . TYR A 1 9 ? 12.628 -4.068 -0.808 1.00 0.00 9 TYR A O 2
ATOM 1281 N N . THR A 1 10 ? 13.147 -2.989 -2.649 1.00 0.00 10 THR A N 2
ATOM 1282 C CA . THR A 1 10 ? 13.960 -1.996 -1.893 1.00 0.00 10 THR A CA 2
ATOM 1283 C C . THR A 1 10 ? 13.560 -0.577 -2.303 1.00 0.00 10 THR A C 2
ATOM 1284 O O . THR A 1 10 ? 13.479 -0.258 -3.472 1.00 0.00 10 THR A O 2
ATOM 1295 N N . TRP A 1 11 ? 13.302 0.276 -1.350 1.00 0.00 11 TRP A N 2
ATOM 1296 C CA . TRP A 1 11 ? 12.898 1.671 -1.689 1.00 0.00 11 TRP A CA 2
ATOM 1297 C C . TRP A 1 11 ? 13.933 2.669 -1.161 1.00 0.00 11 TRP A C 2
ATOM 1298 O O . TRP A 1 11 ? 14.538 2.462 -0.127 1.00 0.00 11 TRP A O 2
ATOM 1319 N N . ASN A 1 12 ? 14.144 3.748 -1.865 1.00 0.00 12 ASN A N 2
ATOM 1320 C CA . ASN A 1 12 ? 15.142 4.758 -1.406 1.00 0.00 12 ASN A CA 2
ATOM 1321 C C . ASN A 1 12 ? 14.435 6.042 -0.961 1.00 0.00 12 ASN A C 2
ATOM 1322 O O . ASN A 1 12 ? 14.690 6.563 0.107 1.00 0.00 12 ASN A O 2
ATOM 1333 N N . THR A 1 13 ? 13.551 6.559 -1.772 1.00 0.00 13 THR A N 2
ATOM 1334 C CA . THR A 1 13 ? 12.834 7.809 -1.390 1.00 0.00 13 THR A CA 2
ATOM 1335 C C . THR A 1 13 ? 11.408 7.486 -0.935 1.00 0.00 13 THR A C 2
ATOM 1336 O O . THR A 1 13 ? 10.901 6.407 -1.169 1.00 0.00 13 THR A O 2
ATOM 1347 N N . LYS A 1 14 ? 10.762 8.411 -0.282 1.00 0.00 14 LYS A N 2
ATOM 1348 C CA . LYS A 1 14 ? 9.371 8.157 0.196 1.00 0.00 14 LYS A CA 2
ATOM 1349 C C . LYS A 1 14 ? 8.404 8.050 -0.987 1.00 0.00 14 LYS A C 2
ATOM 1350 O O . LYS A 1 14 ? 7.484 7.256 -0.976 1.00 0.00 14 LYS A O 2
ATOM 1369 N N . GLU A 1 15 ? 8.596 8.844 -2.005 1.00 0.00 15 GLU A N 2
ATOM 1370 C CA . GLU A 1 15 ? 7.675 8.784 -3.178 1.00 0.00 15 GLU A CA 2
ATOM 1371 C C . GLU A 1 15 ? 7.650 7.371 -3.764 1.00 0.00 15 GLU A C 2
ATOM 1372 O O . GLU A 1 15 ? 6.602 6.807 -4.008 1.00 0.00 15 GLU A O 2
ATOM 1384 N N . GLU A 1 16 ? 8.796 6.794 -3.988 1.00 0.00 16 GLU A N 2
ATOM 1385 C CA . GLU A 1 16 ? 8.833 5.415 -4.554 1.00 0.00 16 GLU A CA 2
ATOM 1386 C C . GLU A 1 16 ? 8.173 4.443 -3.578 1.00 0.00 16 GLU A C 2
ATOM 1387 O O . GLU A 1 16 ? 7.418 3.572 -3.963 1.00 0.00 16 GLU A O 2
ATOM 1399 N N . ALA A 1 17 ? 8.440 4.596 -2.312 1.00 0.00 17 ALA A N 2
ATOM 1400 C CA . ALA A 1 17 ? 7.816 3.693 -1.307 1.00 0.00 17 ALA A CA 2
ATOM 1401 C C . ALA A 1 17 ? 6.295 3.854 -1.358 1.00 0.00 17 ALA A C 2
ATOM 1402 O O . ALA A 1 17 ? 5.554 2.890 -1.398 1.00 0.00 17 ALA A O 2
ATOM 1409 N N . LYS A 1 18 ? 5.828 5.072 -1.375 1.00 0.00 18 LYS A N 2
ATOM 1410 C CA . LYS A 1 18 ? 4.359 5.303 -1.442 1.00 0.00 18 LYS A CA 2
ATOM 1411 C C . LYS A 1 18 ? 3.827 4.790 -2.779 1.00 0.00 18 LYS A C 2
ATOM 1412 O O . LYS A 1 18 ? 2.730 4.275 -2.871 1.00 0.00 18 LYS A O 2
ATOM 1431 N N . GLN A 1 19 ? 4.608 4.919 -3.817 1.00 0.00 19 GLN A N 2
ATOM 1432 C CA . GLN A 1 19 ? 4.164 4.431 -5.152 1.00 0.00 19 GLN A CA 2
ATOM 1433 C C . GLN A 1 19 ? 4.001 2.908 -5.107 1.00 0.00 19 GLN A C 2
ATOM 1434 O O . GLN A 1 19 ? 3.057 2.361 -5.640 1.00 0.00 19 GLN A O 2
ATOM 1448 N N . ALA A 1 20 ? 4.910 2.223 -4.466 1.00 0.00 20 ALA A N 2
ATOM 1449 C CA . ALA A 1 20 ? 4.794 0.741 -4.384 1.00 0.00 20 ALA A CA 2
ATOM 1450 C C . ALA A 1 20 ? 3.575 0.371 -3.540 1.00 0.00 20 ALA A C 2
ATOM 1451 O O . ALA A 1 20 ? 2.887 -0.592 -3.810 1.00 0.00 20 ALA A O 2
ATOM 1458 N N . PHE A 1 21 ? 3.300 1.140 -2.523 1.00 0.00 21 PHE A N 2
ATOM 1459 C CA . PHE A 1 21 ? 2.120 0.844 -1.665 1.00 0.00 21 PHE A CA 2
ATOM 1460 C C . PHE A 1 21 ? 0.832 1.077 -2.460 1.00 0.00 21 PHE A C 2
ATOM 1461 O O . PHE A 1 21 ? -0.084 0.279 -2.422 1.00 0.00 21 PHE A O 2
ATOM 1478 N N . LYS A 1 22 ? 0.756 2.158 -3.191 1.00 0.00 22 LYS A N 2
ATOM 1479 C CA . LYS A 1 22 ? -0.474 2.421 -3.996 1.00 0.00 22 LYS A CA 2
ATOM 1480 C C . LYS A 1 22 ? -0.600 1.364 -5.092 1.00 0.00 22 LYS A C 2
ATOM 1481 O O . LYS A 1 22 ? -1.639 0.762 -5.274 1.00 0.00 22 LYS A O 2
ATOM 1500 N N . GLU A 1 23 ? 0.461 1.120 -5.817 1.00 0.00 23 GLU A N 2
ATOM 1501 C CA . GLU A 1 23 ? 0.405 0.085 -6.886 1.00 0.00 23 GLU A CA 2
ATOM 1502 C C . GLU A 1 23 ? 0.089 -1.264 -6.246 1.00 0.00 23 GLU A C 2
ATOM 1503 O O . GLU A 1 23 ? -0.582 -2.100 -6.818 1.00 0.00 23 GLU A O 2
ATOM 1515 N N . LEU A 1 24 ? 0.561 -1.468 -5.047 1.00 0.00 24 LEU A N 2
ATOM 1516 C CA . LEU A 1 24 ? 0.289 -2.746 -4.339 1.00 0.00 24 LEU A CA 2
ATOM 1517 C C . LEU A 1 24 ? -1.221 -2.905 -4.135 1.00 0.00 24 LEU A C 2
ATOM 1518 O O . LEU A 1 24 ? -1.798 -3.923 -4.463 1.00 0.00 24 LEU A O 2
ATOM 1534 N N . LEU A 1 25 ? -1.870 -1.899 -3.615 1.00 0.00 25 LEU A N 2
ATOM 1535 C CA . LEU A 1 25 ? -3.346 -1.990 -3.415 1.00 0.00 25 LEU A CA 2
ATOM 1536 C C . LEU A 1 25 ? -4.035 -2.202 -4.763 1.00 0.00 25 LEU A C 2
ATOM 1537 O O . LEU A 1 25 ? -4.984 -2.955 -4.877 1.00 0.00 25 LEU A O 2
ATOM 1553 N N . LYS A 1 26 ? -3.555 -1.552 -5.790 1.00 0.00 26 LYS A N 2
ATOM 1554 C CA . LYS A 1 26 ? -4.172 -1.726 -7.135 1.00 0.00 26 LYS A CA 2
ATOM 1555 C C . LYS A 1 26 ? -4.006 -3.178 -7.581 1.00 0.00 26 LYS A C 2
ATOM 1556 O O . LYS A 1 26 ? -4.929 -3.800 -8.071 1.00 0.00 26 LYS A O 2
ATOM 1575 N N . GLU A 1 27 ? -2.837 -3.728 -7.396 1.00 0.00 27 GLU A N 2
ATOM 1576 C CA . GLU A 1 27 ? -2.609 -5.146 -7.789 1.00 0.00 27 GLU A CA 2
ATOM 1577 C C . GLU A 1 27 ? -3.449 -6.054 -6.890 1.00 0.00 27 GLU A C 2
ATOM 1578 O O . GLU A 1 27 ? -3.821 -7.150 -7.260 1.00 0.00 27 GLU A O 2
ATOM 1590 N N . LYS A 1 28 ? -3.757 -5.591 -5.710 1.00 0.00 28 LYS A N 2
ATOM 1591 C CA . LYS A 1 28 ? -4.583 -6.405 -4.776 1.00 0.00 28 LYS A CA 2
ATOM 1592 C C . LYS A 1 28 ? -6.068 -6.157 -5.052 1.00 0.00 28 LYS A C 2
ATOM 1593 O O . LYS A 1 28 ? -6.933 -6.646 -4.353 1.00 0.00 28 LYS A O 2
ATOM 1612 N N . ARG A 1 29 ? -6.366 -5.398 -6.073 1.00 0.00 29 ARG A N 2
ATOM 1613 C CA . ARG A 1 29 ? -7.789 -5.114 -6.406 1.00 0.00 29 ARG A CA 2
ATOM 1614 C C . ARG A 1 29 ? -8.542 -4.633 -5.164 1.00 0.00 29 ARG A C 2
ATOM 1615 O O . ARG A 1 29 ? -9.711 -4.917 -4.989 1.00 0.00 29 ARG A O 2
ATOM 1636 N N . VAL A 1 30 ? -7.889 -3.901 -4.300 1.00 0.00 30 VAL A N 2
ATOM 1637 C CA . VAL A 1 30 ? -8.586 -3.404 -3.079 1.00 0.00 30 VAL A CA 2
ATOM 1638 C C . VAL A 1 30 ? -9.700 -2.433 -3.481 1.00 0.00 30 VAL 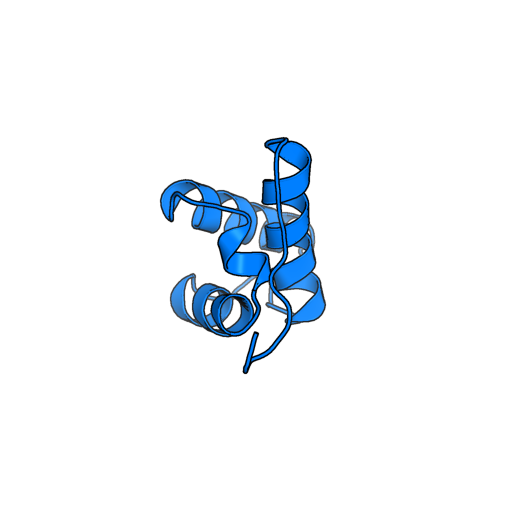A C 2
ATOM 1639 O O . VAL A 1 30 ? -9.480 -1.528 -4.261 1.00 0.00 30 VAL A O 2
ATOM 1652 N N . PRO A 1 31 ? -10.867 -2.660 -2.940 1.00 0.00 31 PRO A N 2
ATOM 1653 C CA . PRO A 1 31 ? -12.029 -1.795 -3.259 1.00 0.00 31 PRO A CA 2
ATOM 1654 C C . PRO A 1 31 ? -11.874 -0.423 -2.598 1.00 0.00 31 PRO A C 2
ATOM 1655 O O . PRO A 1 31 ? -11.050 -0.231 -1.726 1.00 0.00 31 PRO A O 2
ATOM 1666 N N . SER A 1 32 ? -12.664 0.530 -3.007 1.00 0.00 32 SER A N 2
ATOM 1667 C CA . SER A 1 32 ? -12.568 1.891 -2.407 1.00 0.00 32 SER A CA 2
ATOM 1668 C C . SER A 1 32 ? -13.183 1.899 -1.005 1.00 0.00 32 SER A C 2
ATOM 1669 O O . SER A 1 32 ? -13.085 2.870 -0.281 1.00 0.00 32 SER A O 2
ATOM 1677 N N . ASN A 1 33 ? -13.820 0.828 -0.616 1.00 0.00 33 ASN A N 2
ATOM 1678 C CA . ASN A 1 33 ? -14.442 0.788 0.740 1.00 0.00 33 ASN A CA 2
ATOM 1679 C C . ASN A 1 33 ? -13.802 -0.311 1.592 1.00 0.00 33 ASN A C 2
ATOM 1680 O O . ASN A 1 33 ? -14.380 -0.774 2.556 1.00 0.00 33 ASN A O 2
ATOM 1691 N N . ALA A 1 34 ? -12.616 -0.734 1.250 1.00 0.00 34 ALA A N 2
ATOM 1692 C CA . ALA A 1 34 ? -11.951 -1.805 2.049 1.00 0.00 34 ALA A CA 2
ATOM 1693 C C . ALA A 1 34 ? -11.470 -1.248 3.388 1.00 0.00 34 ALA A C 2
ATOM 1694 O O . ALA A 1 34 ? -11.096 -0.098 3.498 1.00 0.00 34 ALA A O 2
ATOM 1701 N N . SER A 1 35 ? -11.457 -2.065 4.404 1.00 0.00 35 SER A N 2
ATOM 1702 C CA . SER A 1 35 ? -10.974 -1.592 5.732 1.00 0.00 35 SER A CA 2
ATOM 1703 C C . SER A 1 35 ? -9.455 -1.742 5.785 1.00 0.00 35 SER A C 2
ATOM 1704 O O . SER A 1 35 ? -8.889 -2.580 5.112 1.00 0.00 35 SER A O 2
ATOM 1712 N N . TRP A 1 36 ? -8.780 -0.945 6.566 1.00 0.00 36 TRP A N 2
ATOM 1713 C CA . TRP A 1 36 ? -7.299 -1.078 6.621 1.00 0.00 36 TRP A CA 2
ATOM 1714 C C . TRP A 1 36 ? -6.915 -2.538 6.852 1.00 0.00 36 TRP A C 2
ATOM 1715 O O . TRP A 1 36 ? -5.903 -3.003 6.378 1.00 0.00 36 TRP A O 2
ATOM 1736 N N . GLU A 1 37 ? -7.714 -3.266 7.580 1.00 0.00 37 GLU A N 2
ATOM 1737 C CA . GLU A 1 37 ? -7.387 -4.697 7.840 1.00 0.00 37 GLU A CA 2
ATOM 1738 C C . GLU A 1 37 ? -7.433 -5.496 6.535 1.00 0.00 37 GLU A C 2
ATOM 1739 O O . GLU A 1 37 ? -6.533 -6.253 6.226 1.00 0.00 37 GLU A O 2
ATOM 1751 N N . GLN A 1 38 ? -8.475 -5.337 5.767 1.00 0.00 38 GLN A N 2
ATOM 1752 C CA . GLN A 1 38 ? -8.577 -6.091 4.484 1.00 0.00 38 GLN A CA 2
ATOM 1753 C C . GLN A 1 38 ? -7.559 -5.559 3.473 1.00 0.00 38 GLN A C 2
ATOM 1754 O O . GLN A 1 38 ? -6.863 -6.313 2.819 1.00 0.00 38 GLN A O 2
ATOM 1768 N N . ALA A 1 39 ? -7.463 -4.265 3.339 1.00 0.00 39 ALA A N 2
ATOM 1769 C CA . ALA A 1 39 ? -6.491 -3.690 2.369 1.00 0.00 39 ALA A CA 2
ATOM 1770 C C . ALA A 1 39 ? -5.058 -3.961 2.829 1.00 0.00 39 ALA A C 2
ATOM 1771 O O . ALA A 1 39 ? -4.205 -4.316 2.042 1.00 0.00 39 ALA A O 2
ATOM 1778 N N . MET A 1 40 ? -4.786 -3.793 4.094 1.00 0.00 40 MET A N 2
ATOM 1779 C CA . MET A 1 40 ? -3.404 -4.034 4.603 1.00 0.00 40 MET A CA 2
ATOM 1780 C C . MET A 1 40 ? -3.000 -5.493 4.412 1.00 0.00 40 MET A C 2
ATOM 1781 O O . MET A 1 40 ? -1.929 -5.782 3.933 1.00 0.00 40 MET A O 2
ATOM 1795 N N . LYS A 1 41 ? -3.836 -6.415 4.795 1.00 0.00 41 LYS A N 2
ATOM 1796 C CA . LYS A 1 41 ? -3.471 -7.855 4.641 1.00 0.00 41 LYS A CA 2
ATOM 1797 C C . LYS A 1 41 ? -3.281 -8.200 3.158 1.00 0.00 41 LYS A C 2
ATOM 1798 O O . LYS A 1 41 ? -2.291 -8.802 2.764 1.00 0.00 41 LYS A O 2
ATOM 1817 N N . MET A 1 42 ? -4.216 -7.816 2.333 1.00 0.00 42 MET A N 2
ATOM 1818 C CA . MET A 1 42 ? -4.095 -8.119 0.880 1.00 0.00 42 MET A CA 2
ATOM 1819 C C . MET A 1 42 ? -2.802 -7.525 0.327 1.00 0.00 42 MET A C 2
ATOM 1820 O O . MET A 1 42 ? -2.189 -8.070 -0.569 1.00 0.00 42 MET A O 2
ATOM 1834 N N . ILE A 1 43 ? -2.389 -6.405 0.848 1.00 0.00 43 ILE A N 2
ATOM 1835 C CA . ILE A 1 43 ? -1.146 -5.762 0.345 1.00 0.00 43 ILE A CA 2
ATOM 1836 C C . ILE A 1 43 ? 0.076 -6.247 1.137 1.00 0.00 43 ILE A C 2
ATOM 1837 O O . ILE A 1 43 ? 1.189 -6.223 0.651 1.00 0.00 43 ILE A O 2
ATOM 1853 N N . ILE A 1 44 ? -0.114 -6.704 2.347 1.00 0.00 44 ILE A N 2
ATOM 1854 C CA . ILE A 1 44 ? 1.053 -7.192 3.136 1.00 0.00 44 ILE A CA 2
ATOM 1855 C C . ILE A 1 44 ? 1.623 -8.436 2.459 1.00 0.00 44 ILE A C 2
ATOM 1856 O O . ILE A 1 44 ? 2.821 -8.607 2.357 1.00 0.00 44 ILE A O 2
ATOM 1872 N N . ASN A 1 45 ? 0.769 -9.298 1.974 1.00 0.00 45 ASN A N 2
ATOM 1873 C CA . ASN A 1 45 ? 1.277 -10.517 1.280 1.00 0.00 45 ASN A CA 2
ATOM 1874 C C . ASN A 1 45 ? 2.293 -10.103 0.206 1.00 0.00 45 ASN A C 2
ATOM 1875 O O . ASN A 1 45 ? 3.103 -10.892 -0.239 1.00 0.00 45 ASN A O 2
ATOM 1886 N N . ASP A 1 46 ? 2.246 -8.864 -0.209 1.00 0.00 46 ASP A N 2
ATOM 1887 C CA . ASP A 1 46 ? 3.189 -8.365 -1.252 1.00 0.00 46 ASP A CA 2
ATOM 1888 C C . ASP A 1 46 ? 4.336 -7.580 -0.604 1.00 0.00 46 ASP A C 2
ATOM 1889 O O . ASP A 1 46 ? 4.146 -6.921 0.401 1.00 0.00 46 ASP A O 2
ATOM 1898 N N . PRO A 1 47 ? 5.491 -7.679 -1.203 1.00 0.00 47 PRO A N 2
ATOM 1899 C CA . PRO A 1 47 ? 6.687 -6.977 -0.671 1.00 0.00 47 PRO A CA 2
ATOM 1900 C C . PRO A 1 47 ? 6.495 -5.457 -0.721 1.00 0.00 47 PRO A C 2
ATOM 1901 O O . PRO A 1 47 ? 7.162 -4.721 -0.021 1.00 0.00 47 PRO A O 2
ATOM 1912 N N . ARG A 1 48 ? 5.576 -4.974 -1.518 1.00 0.00 48 ARG A N 2
ATOM 1913 C CA . ARG A 1 48 ? 5.348 -3.500 -1.560 1.00 0.00 48 ARG A CA 2
ATOM 1914 C C . ARG A 1 48 ? 4.974 -2.991 -0.173 1.00 0.00 48 ARG A C 2
ATOM 1915 O O . ARG A 1 48 ? 5.177 -1.838 0.147 1.00 0.00 48 ARG A O 2
ATOM 1936 N N . TYR A 1 49 ? 4.423 -3.833 0.658 1.00 0.00 49 TYR A N 2
ATOM 1937 C CA . TYR A 1 49 ? 4.046 -3.363 2.017 1.00 0.00 49 TYR A CA 2
ATOM 1938 C C . TYR A 1 49 ? 5.294 -2.854 2.740 1.00 0.00 49 TYR A C 2
ATOM 1939 O O . TYR A 1 49 ? 5.247 -1.910 3.509 1.00 0.00 49 TYR A O 2
ATOM 1957 N N . SER A 1 50 ? 6.420 -3.454 2.473 1.00 0.00 50 SER A N 2
ATOM 1958 C CA . SER A 1 50 ? 7.674 -2.996 3.127 1.00 0.00 50 SER A CA 2
ATOM 1959 C C . SER A 1 50 ? 8.068 -1.637 2.552 1.00 0.00 50 SER A C 2
ATOM 1960 O O . SER A 1 50 ? 8.961 -0.977 3.044 1.00 0.00 50 SER A O 2
ATOM 1968 N N . ALA A 1 51 ? 7.385 -1.204 1.528 1.00 0.00 51 ALA A N 2
ATOM 1969 C CA . ALA A 1 51 ? 7.695 0.123 0.941 1.00 0.00 51 ALA A CA 2
ATOM 1970 C C . ALA A 1 51 ? 7.449 1.193 2.002 1.00 0.00 51 ALA A C 2
ATOM 1971 O O . ALA A 1 51 ? 8.004 2.271 1.954 1.00 0.00 51 ALA A O 2
ATOM 1978 N N . LEU A 1 52 ? 6.621 0.894 2.971 1.00 0.00 52 LEU A N 2
ATOM 1979 C CA . LEU A 1 52 ? 6.348 1.892 4.043 1.00 0.00 52 LEU A CA 2
ATOM 1980 C C . LEU A 1 52 ? 6.715 1.304 5.407 1.00 0.00 52 LEU A C 2
ATOM 1981 O O . LEU A 1 52 ? 6.192 0.290 5.820 1.00 0.00 52 LEU A O 2
ATOM 1997 N N . ALA A 1 53 ? 7.621 1.930 6.101 1.00 0.00 53 ALA A N 2
ATOM 1998 C CA . ALA A 1 53 ? 8.037 1.406 7.434 1.00 0.00 53 ALA A CA 2
ATOM 1999 C C . ALA A 1 53 ? 6.990 1.748 8.500 1.00 0.00 53 ALA A C 2
ATOM 2000 O O . ALA A 1 53 ? 6.720 0.966 9.390 1.00 0.00 53 ALA A O 2
ATOM 2007 N N . LYS A 1 54 ? 6.408 2.911 8.424 1.00 0.00 54 LYS A N 2
ATOM 2008 C CA . LYS A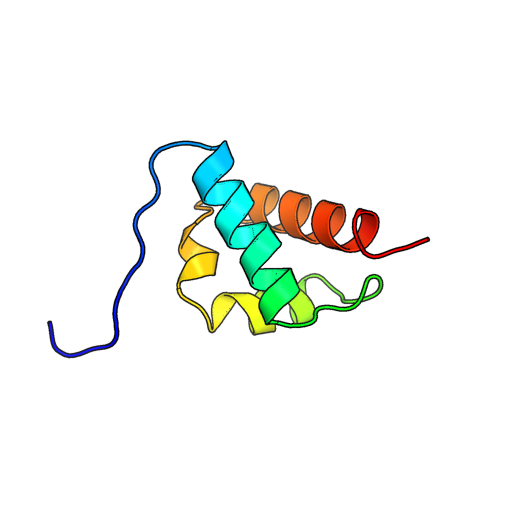 1 54 ? 5.389 3.299 9.441 1.00 0.00 54 LYS A CA 2
ATOM 2009 C C . LYS A 1 54 ? 3.978 2.949 8.957 1.00 0.00 54 LYS A C 2
ATOM 2010 O O . LYS A 1 54 ? 3.627 3.145 7.807 1.00 0.00 54 LYS A O 2
ATOM 2029 N N . LEU A 1 55 ? 3.158 2.435 9.828 1.00 0.00 55 LEU A N 2
ATOM 2030 C CA . LEU A 1 55 ? 1.775 2.084 9.414 1.00 0.00 55 LEU A CA 2
ATOM 2031 C C . LEU A 1 55 ? 0.976 3.357 9.135 1.00 0.00 55 LEU A C 2
ATOM 2032 O O . LEU A 1 55 ? 0.084 3.372 8.312 1.00 0.00 55 LEU A O 2
ATOM 2048 N N . SER A 1 56 ? 1.291 4.430 9.810 1.00 0.00 56 SER A N 2
ATOM 2049 C CA . SER A 1 56 ? 0.543 5.694 9.565 1.00 0.00 56 SER A CA 2
ATOM 2050 C C . SER A 1 56 ? 0.648 6.063 8.084 1.00 0.00 56 SER A C 2
ATOM 2051 O O . SER A 1 56 ? -0.331 6.406 7.450 1.00 0.00 56 SER A O 2
ATOM 2059 N N . GLU A 1 57 ? 1.820 5.966 7.518 1.00 0.00 57 GLU A N 2
ATOM 2060 C CA . GLU A 1 57 ? 1.965 6.280 6.070 1.00 0.00 57 GLU A CA 2
ATOM 2061 C C . GLU A 1 57 ? 1.329 5.152 5.256 1.00 0.00 57 GLU A C 2
ATOM 2062 O O . GLU A 1 57 ? 0.724 5.379 4.226 1.00 0.00 57 GLU A O 2
ATOM 2074 N N . LYS A 1 58 ? 1.444 3.934 5.723 1.00 0.00 58 LYS A N 2
ATOM 2075 C CA . LYS A 1 58 ? 0.824 2.794 4.987 1.00 0.00 58 LYS A CA 2
ATOM 2076 C C . LYS A 1 58 ? -0.682 3.032 4.865 1.00 0.00 58 LYS A C 2
ATOM 2077 O O . LYS A 1 58 ? -1.274 2.848 3.819 1.00 0.00 58 LYS A O 2
ATOM 2096 N N . LYS A 1 59 ? -1.302 3.445 5.938 1.00 0.00 59 LYS A N 2
ATOM 2097 C CA . LYS A 1 59 ? -2.770 3.703 5.907 1.00 0.00 59 LYS A CA 2
ATOM 2098 C C . LYS A 1 59 ? -3.067 4.941 5.059 1.00 0.00 59 LYS A C 2
ATOM 2099 O O . LYS A 1 59 ? -4.026 4.980 4.315 1.00 0.00 59 LYS A O 2
ATOM 2118 N N . GLN A 1 60 ? -2.246 5.951 5.160 1.00 0.00 60 GLN A N 2
ATOM 2119 C CA . GLN A 1 60 ? -2.484 7.177 4.350 1.00 0.00 60 GLN A CA 2
ATOM 2120 C C . GLN A 1 60 ? -2.429 6.818 2.867 1.00 0.00 60 GLN A C 2
ATOM 2121 O O . GLN A 1 60 ? -3.212 7.297 2.070 1.00 0.00 60 GLN A O 2
ATOM 2135 N N . ALA A 1 61 ? -1.520 5.961 2.495 1.00 0.00 61 ALA A N 2
ATOM 2136 C CA . ALA A 1 61 ? -1.429 5.551 1.069 1.00 0.00 61 ALA A CA 2
ATOM 2137 C C . ALA A 1 61 ? -2.669 4.736 0.702 1.00 0.00 61 ALA A C 2
ATOM 2138 O O . ALA A 1 61 ? -3.250 4.905 -0.351 1.00 0.00 61 ALA A O 2
ATOM 2145 N N . PHE A 1 62 ? -3.082 3.857 1.575 1.00 0.00 62 PHE A N 2
ATOM 2146 C CA . PHE A 1 62 ? -4.290 3.033 1.288 1.00 0.00 62 PHE A CA 2
ATOM 2147 C C . PHE A 1 62 ? -5.516 3.941 1.162 1.00 0.00 62 PHE A C 2
ATOM 2148 O O . PHE A 1 62 ? -6.314 3.803 0.254 1.00 0.00 62 PHE A O 2
ATOM 2165 N N . ASN A 1 63 ? -5.664 4.884 2.053 1.00 0.00 63 ASN A N 2
ATOM 2166 C CA . ASN A 1 63 ? -6.827 5.811 1.962 1.00 0.00 63 ASN A CA 2
ATOM 2167 C C . ASN A 1 63 ? -6.741 6.581 0.646 1.00 0.00 63 ASN A C 2
ATOM 2168 O O . ASN A 1 63 ? -7.721 6.766 -0.048 1.00 0.00 63 ASN A O 2
ATOM 2179 N N . ALA A 1 64 ? -5.562 7.007 0.289 1.00 0.00 64 ALA A N 2
ATOM 2180 C CA . ALA A 1 64 ? -5.390 7.739 -0.993 1.00 0.00 64 ALA A CA 2
ATOM 2181 C C . ALA A 1 64 ? -5.677 6.783 -2.152 1.00 0.00 64 ALA A C 2
ATOM 2182 O O . ALA A 1 64 ? -6.206 7.168 -3.176 1.00 0.00 64 ALA A O 2
ATOM 2189 N N . TYR A 1 65 ? -5.339 5.533 -1.984 1.00 0.00 65 TYR A N 2
ATOM 2190 C CA . TYR A 1 65 ? -5.599 4.537 -3.060 1.00 0.00 65 TYR A CA 2
ATOM 2191 C C . TYR A 1 65 ? -7.106 4.449 -3.318 1.00 0.00 65 TYR A C 2
ATOM 2192 O O . TYR A 1 65 ? -7.551 4.410 -4.448 1.00 0.00 65 TYR A O 2
ATOM 2210 N N . LYS A 1 66 ? -7.893 4.430 -2.278 1.00 0.00 66 LYS A N 2
ATOM 2211 C CA . LYS A 1 66 ? -9.368 4.356 -2.466 1.00 0.00 66 LYS A CA 2
ATOM 2212 C C . LYS A 1 66 ? -9.889 5.679 -3.032 1.00 0.00 66 LYS A C 2
ATOM 2213 O O . LYS A 1 66 ? -10.810 5.708 -3.824 1.00 0.00 66 LYS A O 2
ATOM 2232 N N . VAL A 1 67 ? -9.307 6.776 -2.629 1.00 0.00 67 VAL A N 2
ATOM 2233 C CA . VAL A 1 67 ? -9.767 8.100 -3.138 1.00 0.00 67 VAL A CA 2
ATOM 2234 C C . VAL A 1 67 ? -9.235 8.341 -4.555 1.00 0.00 67 VAL A C 2
ATOM 2235 O O . VAL A 1 67 ? -9.739 9.173 -5.282 1.00 0.00 67 VAL A O 2
ATOM 2248 N N . GLN A 1 68 ? -8.216 7.628 -4.950 1.00 0.00 68 GLN A N 2
ATOM 2249 C CA . GLN A 1 68 ? -7.654 7.827 -6.317 1.00 0.00 68 GLN A CA 2
ATOM 2250 C C . GLN A 1 68 ? -8.434 6.999 -7.342 1.00 0.00 68 GLN A C 2
ATOM 2251 O O . GLN A 1 68 ? -8.303 7.189 -8.535 1.00 0.00 68 GLN A O 2
ATOM 2265 N N . THR A 1 69 ? -9.245 6.081 -6.890 1.00 0.00 69 THR A N 2
ATOM 2266 C CA . THR A 1 69 ? -10.027 5.246 -7.846 1.00 0.00 69 THR A CA 2
ATOM 2267 C C . THR A 1 69 ? -11.479 5.727 -7.910 1.00 0.00 69 THR A C 2
ATOM 2268 O O . THR A 1 69 ? -12.353 5.028 -8.382 1.00 0.00 69 THR A O 2
ATOM 2279 N N . GLU A 1 70 ? -11.742 6.915 -7.438 1.00 0.00 70 GLU A N 2
ATOM 2280 C CA . GLU A 1 70 ? -13.137 7.440 -7.474 1.00 0.00 70 GLU A CA 2
ATOM 2281 C C . GLU A 1 70 ? -14.125 6.350 -7.051 1.00 0.00 70 GLU A C 2
ATOM 2282 O O . GLU A 1 70 ? -13.744 5.322 -6.528 1.00 0.00 70 GLU A O 2
ATOM 2294 N N . LYS A 1 71 ? -15.394 6.567 -7.273 1.00 0.00 71 LYS A N 2
ATOM 2295 C CA . LYS A 1 71 ? -16.404 5.542 -6.881 1.00 0.00 71 LYS A CA 2
ATOM 2296 C C . LYS A 1 71 ? -16.239 5.178 -5.404 1.00 0.00 71 LYS A C 2
ATOM 2297 O O . LYS A 1 71 ? -15.472 5.847 -4.732 1.00 0.00 71 LYS A O 2
ATOM 2317 N N . GLN A 1 3 ? 4.845 -13.482 -9.455 1.00 0.00 3 GLN A N 3
ATOM 2318 C CA . GLN A 1 3 ? 5.624 -13.698 -8.203 1.00 0.00 3 GLN A CA 3
ATOM 2319 C C . GLN A 1 3 ? 6.565 -14.894 -8.366 1.00 0.00 3 GLN A C 3
ATOM 2320 O O . GLN A 1 3 ? 6.469 -15.863 -7.640 1.00 0.00 3 GLN A O 3
ATOM 2336 N N . PRO A 1 4 ? 7.446 -14.781 -9.321 1.00 0.00 4 PRO A N 3
ATOM 2337 C CA . PRO A 1 4 ? 8.420 -15.866 -9.591 1.00 0.00 4 PRO A CA 3
ATOM 2338 C C . PRO A 1 4 ? 9.498 -15.903 -8.504 1.00 0.00 4 PRO A C 3
ATOM 2339 O O . PRO A 1 4 ? 10.275 -14.982 -8.356 1.00 0.00 4 PRO A O 3
ATOM 2350 N N . ALA A 1 5 ? 9.552 -16.965 -7.748 1.00 0.00 5 ALA A N 3
ATOM 2351 C CA . ALA A 1 5 ? 10.582 -17.066 -6.672 1.00 0.00 5 ALA A CA 3
ATOM 2352 C C . ALA A 1 5 ? 10.310 -16.040 -5.570 1.00 0.00 5 ALA A C 3
ATOM 2353 O O . ALA A 1 5 ? 9.308 -15.353 -5.579 1.00 0.00 5 ALA A O 3
ATOM 2360 N N . LYS A 1 6 ? 11.201 -15.930 -4.621 1.00 0.00 6 LYS A N 3
ATOM 2361 C CA . LYS A 1 6 ? 11.001 -14.948 -3.516 1.00 0.00 6 LYS A CA 3
ATOM 2362 C C . LYS A 1 6 ? 11.987 -13.787 -3.659 1.00 0.00 6 LYS A C 3
ATOM 2363 O O . LYS A 1 6 ? 13.146 -13.896 -3.310 1.00 0.00 6 LYS A O 3
ATOM 2382 N N . LYS A 1 7 ? 11.537 -12.673 -4.168 1.00 0.00 7 LYS A N 3
ATOM 2383 C CA . LYS A 1 7 ? 12.452 -11.505 -4.328 1.00 0.00 7 LYS A CA 3
ATOM 2384 C C . LYS A 1 7 ? 11.992 -10.356 -3.427 1.00 0.00 7 LYS A C 3
ATOM 2385 O O . LYS A 1 7 ? 10.823 -10.217 -3.129 1.00 0.00 7 LYS A O 3
ATOM 2404 N N . THR A 1 8 ? 12.902 -9.530 -2.992 1.00 0.00 8 THR A N 3
ATOM 2405 C CA . THR A 1 8 ? 12.507 -8.394 -2.115 1.00 0.00 8 THR A CA 3
ATOM 2406 C C . THR A 1 8 ? 12.600 -7.079 -2.888 1.00 0.00 8 THR A C 3
ATOM 2407 O O . THR A 1 8 ? 13.245 -6.994 -3.914 1.00 0.00 8 THR A O 3
ATOM 2418 N N . TYR A 1 9 ? 11.964 -6.054 -2.402 1.00 0.00 9 TYR A N 3
ATOM 2419 C CA . TYR A 1 9 ? 12.019 -4.743 -3.103 1.00 0.00 9 TYR A CA 3
ATOM 2420 C C . TYR A 1 9 ? 12.836 -3.746 -2.281 1.00 0.00 9 TYR A C 3
ATOM 2421 O O . TYR A 1 9 ? 13.017 -3.909 -1.091 1.00 0.00 9 TYR A O 3
ATOM 2439 N N . THR A 1 10 ? 13.320 -2.707 -2.901 1.00 0.00 10 THR A N 3
ATOM 2440 C CA . THR A 1 10 ? 14.112 -1.699 -2.144 1.00 0.00 10 THR A CA 3
ATOM 2441 C C . THR A 1 10 ? 13.601 -0.289 -2.449 1.00 0.00 10 THR A C 3
ATOM 2442 O O . THR A 1 10 ? 13.423 0.084 -3.592 1.00 0.00 10 THR A O 3
ATOM 2453 N N . TRP A 1 11 ? 13.360 0.495 -1.434 1.00 0.00 11 TRP A N 3
ATOM 2454 C CA . TRP A 1 11 ? 12.855 1.879 -1.661 1.00 0.00 11 TRP A CA 3
ATOM 2455 C C . TRP A 1 11 ? 13.846 2.902 -1.101 1.00 0.00 11 TRP A C 3
ATOM 2456 O O . TRP A 1 11 ? 14.117 2.935 0.083 1.00 0.00 11 TRP A O 3
ATOM 2477 N N . ASN A 1 12 ? 14.386 3.736 -1.945 1.00 0.00 12 ASN A N 3
ATOM 2478 C CA . ASN A 1 12 ? 15.360 4.756 -1.463 1.00 0.00 12 ASN A CA 3
ATOM 2479 C C . ASN A 1 12 ? 14.688 6.130 -1.379 1.00 0.00 12 ASN A C 3
ATOM 2480 O O . ASN A 1 12 ? 15.261 7.081 -0.889 1.00 0.00 12 ASN A O 3
ATOM 2491 N N . THR A 1 13 ? 13.478 6.240 -1.855 1.00 0.00 13 THR A N 3
ATOM 2492 C CA . THR A 1 13 ? 12.774 7.552 -1.804 1.00 0.00 13 THR A CA 3
ATOM 2493 C C . THR A 1 13 ? 11.368 7.380 -1.225 1.00 0.00 13 THR A C 3
ATOM 2494 O O . THR A 1 13 ? 10.763 6.332 -1.341 1.00 0.00 13 THR A O 3
ATOM 2505 N N . LYS A 1 14 ? 10.843 8.399 -0.603 1.00 0.00 14 LYS A N 3
ATOM 2506 C CA . LYS A 1 14 ? 9.476 8.294 -0.018 1.00 0.00 14 LYS A CA 3
ATOM 2507 C C . LYS A 1 14 ? 8.437 8.120 -1.128 1.00 0.00 14 LYS A C 3
ATOM 2508 O O . LYS A 1 14 ? 7.497 7.361 -0.999 1.00 0.00 14 LYS A O 3
ATOM 2527 N N . GLU A 1 15 ? 8.597 8.816 -2.221 1.00 0.00 15 GLU A N 3
ATOM 2528 C CA . GLU A 1 15 ? 7.614 8.687 -3.337 1.00 0.00 15 GLU A CA 3
ATOM 2529 C C . GLU A 1 15 ? 7.529 7.234 -3.799 1.00 0.00 15 GLU A C 3
ATOM 2530 O O . GLU A 1 15 ? 6.459 6.681 -3.958 1.00 0.00 15 GLU A O 3
ATOM 2542 N N . GLU A 1 16 ? 8.651 6.613 -4.017 1.00 0.00 16 GLU A N 3
ATOM 2543 C CA . GLU A 1 16 ? 8.643 5.196 -4.473 1.00 0.00 16 GLU A CA 3
ATOM 2544 C C . GLU A 1 16 ? 7.981 4.304 -3.422 1.00 0.00 16 GLU A C 3
ATOM 2545 O O . GLU A 1 16 ? 7.134 3.490 -3.729 1.00 0.00 16 GLU A O 3
ATOM 2557 N N . ALA A 1 17 ? 8.360 4.454 -2.185 1.00 0.00 17 ALA A N 3
ATOM 2558 C CA . ALA A 1 17 ? 7.754 3.616 -1.111 1.00 0.00 17 ALA A CA 3
ATOM 2559 C C . ALA A 1 17 ? 6.238 3.815 -1.089 1.00 0.00 17 ALA A C 3
ATOM 2560 O O . ALA A 1 17 ? 5.473 2.868 -1.051 1.00 0.00 17 ALA A O 3
ATOM 2567 N N . LYS A 1 18 ? 5.794 5.040 -1.126 1.00 0.00 18 LYS A N 3
ATOM 2568 C CA . LYS A 1 18 ? 4.328 5.299 -1.119 1.00 0.00 18 LYS A CA 3
ATOM 2569 C C . LYS A 1 18 ? 3.717 4.786 -2.421 1.00 0.00 18 LYS A C 3
ATOM 2570 O O . LYS A 1 18 ? 2.629 4.244 -2.438 1.00 0.00 18 LYS A O 3
ATOM 2589 N N . GLN A 1 19 ? 4.414 4.945 -3.514 1.00 0.00 19 GLN A N 3
ATOM 2590 C CA . GLN A 1 19 ? 3.876 4.458 -4.813 1.00 0.00 19 GLN A CA 3
ATOM 2591 C C . GLN A 1 19 ? 3.790 2.930 -4.797 1.00 0.00 19 GLN A C 3
ATOM 2592 O O . GLN A 1 19 ? 2.870 2.350 -5.335 1.00 0.00 19 GLN A O 3
ATOM 2606 N N . ALA A 1 20 ? 4.730 2.268 -4.172 1.00 0.00 20 ALA A N 3
ATOM 2607 C CA . ALA A 1 20 ? 4.665 0.779 -4.123 1.00 0.00 20 ALA A CA 3
ATOM 2608 C C . ALA A 1 20 ? 3.502 0.362 -3.226 1.00 0.00 20 ALA A C 3
ATOM 2609 O O . ALA A 1 20 ? 2.836 -0.624 -3.474 1.00 0.00 20 ALA A O 3
ATOM 2616 N N . PHE A 1 21 ? 3.243 1.113 -2.189 1.00 0.00 21 PHE A N 3
ATOM 2617 C CA . PHE A 1 21 ? 2.110 0.759 -1.287 1.00 0.00 21 PHE A CA 3
ATOM 2618 C C . PHE A 1 21 ? 0.789 0.995 -2.029 1.00 0.00 21 PHE A C 3
ATOM 2619 O O . PHE A 1 21 ? -0.104 0.169 -2.012 1.00 0.00 21 PHE A O 3
ATOM 2636 N N . LYS A 1 22 ? 0.667 2.108 -2.705 1.00 0.00 22 LYS A N 3
ATOM 2637 C CA . LYS A 1 22 ? -0.585 2.375 -3.469 1.00 0.00 22 LYS A CA 3
ATOM 2638 C C . LYS A 1 22 ? -0.671 1.388 -4.632 1.00 0.00 22 LYS A C 3
ATOM 2639 O O . LYS A 1 22 ? -1.680 0.743 -4.844 1.00 0.00 22 LYS A O 3
ATOM 2658 N N . GLU A 1 23 ? 0.397 1.245 -5.370 1.00 0.00 23 GLU A N 3
ATOM 2659 C CA . GLU A 1 23 ? 0.389 0.277 -6.500 1.00 0.00 23 GLU A CA 3
ATOM 2660 C C . GLU A 1 23 ? 0.113 -1.116 -5.940 1.00 0.00 23 GLU A C 3
ATOM 2661 O O . GLU A 1 23 ? -0.513 -1.943 -6.572 1.00 0.00 23 GLU A O 3
ATOM 2673 N N . LEU A 1 24 ? 0.563 -1.367 -4.740 1.00 0.00 24 LEU A N 3
ATOM 2674 C CA . LEU A 1 24 ? 0.312 -2.693 -4.115 1.00 0.00 24 LEU A CA 3
ATOM 2675 C C . LEU A 1 24 ? -1.196 -2.891 -3.970 1.00 0.00 24 LEU A C 3
ATOM 2676 O O . LEU A 1 24 ? -1.738 -3.918 -4.326 1.00 0.00 24 LEU A O 3
ATOM 2692 N N . LEU A 1 25 ? -1.879 -1.900 -3.465 1.00 0.00 25 LEU A N 3
ATOM 2693 C CA . LEU A 1 25 ? -3.357 -2.017 -3.314 1.00 0.00 25 LEU A CA 3
ATOM 2694 C C . LEU A 1 25 ? -3.997 -2.232 -4.686 1.00 0.00 25 LEU A C 3
ATOM 2695 O O . LEU A 1 25 ? -4.935 -2.993 -4.836 1.00 0.00 25 LEU A O 3
ATOM 2711 N N . LYS A 1 26 ? -3.492 -1.569 -5.693 1.00 0.00 26 LYS A N 3
ATOM 2712 C CA . LYS A 1 26 ? -4.067 -1.743 -7.057 1.00 0.00 26 LYS A CA 3
ATOM 2713 C C . LYS A 1 26 ? -3.865 -3.190 -7.509 1.00 0.00 26 LYS A C 3
ATOM 2714 O O . LYS A 1 26 ? -4.767 -3.825 -8.016 1.00 0.00 26 LYS A O 3
ATOM 2733 N N . GLU A 1 27 ? -2.691 -3.723 -7.305 1.00 0.00 27 GLU A N 3
ATOM 2734 C CA . GLU A 1 27 ? -2.445 -5.136 -7.700 1.00 0.00 27 GLU A CA 3
ATOM 2735 C C . GLU A 1 27 ? -3.345 -6.040 -6.863 1.00 0.00 27 GLU A C 3
ATOM 2736 O O . GLU A 1 27 ? -3.726 -7.118 -7.272 1.00 0.00 27 GLU A O 3
ATOM 2748 N N . LYS A 1 28 ? -3.695 -5.590 -5.690 1.00 0.00 28 LYS A N 3
ATOM 2749 C CA . LYS A 1 28 ? -4.581 -6.393 -4.807 1.00 0.00 28 LYS A CA 3
ATOM 2750 C C . LYS A 1 28 ? -6.043 -6.137 -5.178 1.00 0.00 28 LYS A C 3
ATOM 2751 O O . LYS A 1 28 ? -6.945 -6.780 -4.678 1.00 0.00 28 LYS A O 3
ATOM 2770 N N . ARG A 1 29 ? -6.282 -5.198 -6.054 1.00 0.00 29 ARG A N 3
ATOM 2771 C CA . ARG A 1 29 ? -7.682 -4.897 -6.463 1.00 0.00 29 ARG A CA 3
ATOM 2772 C C . ARG A 1 29 ? -8.508 -4.472 -5.247 1.00 0.00 29 ARG A C 3
ATOM 2773 O O . ARG A 1 29 ? -9.681 -4.771 -5.145 1.00 0.00 29 ARG A O 3
ATOM 2794 N N . VAL A 1 30 ? -7.905 -3.773 -4.323 1.00 0.00 30 VAL A N 3
ATOM 2795 C CA . VAL A 1 30 ? -8.662 -3.325 -3.118 1.00 0.00 30 VAL A CA 3
ATOM 2796 C C . VAL A 1 30 ? -9.751 -2.329 -3.529 1.00 0.00 30 VAL A C 3
ATOM 2797 O O . VAL A 1 30 ? -9.498 -1.420 -4.293 1.00 0.00 30 VAL A O 3
ATOM 2810 N N . PRO A 1 31 ? -10.932 -2.532 -3.008 1.00 0.00 31 PRO A N 3
ATOM 2811 C CA . PRO A 1 31 ? -12.065 -1.634 -3.333 1.00 0.00 31 PRO A CA 3
ATOM 2812 C C . PRO A 1 31 ? -11.863 -0.268 -2.674 1.00 0.00 31 PRO A C 3
ATOM 2813 O O . PRO A 1 31 ? -11.030 -0.103 -1.804 1.00 0.00 31 PRO A O 3
ATOM 2824 N N . SER A 1 32 ? -12.614 0.715 -3.086 1.00 0.00 32 SER A N 3
ATOM 2825 C CA . SER A 1 32 ? -12.461 2.072 -2.489 1.00 0.00 32 SER A CA 3
ATOM 2826 C C . SER A 1 32 ? -13.053 2.110 -1.077 1.00 0.00 32 SER A C 3
ATOM 2827 O O . SER A 1 32 ? -12.910 3.082 -0.363 1.00 0.00 32 SER A O 3
ATOM 2835 N N . ASN A 1 33 ? -13.722 1.065 -0.668 1.00 0.00 33 ASN A N 3
ATOM 2836 C CA . ASN A 1 33 ? -14.325 1.059 0.697 1.00 0.00 33 ASN A CA 3
ATOM 2837 C C . ASN A 1 33 ? -13.730 -0.067 1.548 1.00 0.00 33 ASN A C 3
ATOM 2838 O O . ASN A 1 33 ? -14.299 -0.468 2.543 1.00 0.00 33 ASN A O 3
ATOM 2849 N N . ALA A 1 34 ? -12.593 -0.583 1.169 1.00 0.00 34 ALA A N 3
ATOM 2850 C CA . ALA A 1 34 ? -11.979 -1.684 1.968 1.00 0.00 34 ALA A CA 3
ATOM 2851 C C . ALA A 1 34 ? -11.531 -1.165 3.335 1.00 0.00 34 ALA A C 3
ATOM 2852 O O . ALA A 1 34 ? -11.166 -0.016 3.486 1.00 0.00 34 ALA A O 3
ATOM 2859 N N . SER A 1 35 ? -11.536 -2.009 4.327 1.00 0.00 35 SER A N 3
ATOM 2860 C CA . SER A 1 35 ? -11.087 -1.572 5.678 1.00 0.00 35 SER A CA 3
ATOM 2861 C C . SER A 1 35 ? -9.574 -1.746 5.773 1.00 0.00 35 SER A C 3
ATOM 2862 O O . SER A 1 35 ? -9.005 -2.594 5.117 1.00 0.00 35 SER A O 3
ATOM 2870 N N . TRP A 1 36 ? -8.907 -0.964 6.571 1.00 0.00 36 TRP A N 3
ATOM 2871 C CA . TRP A 1 36 ? -7.435 -1.133 6.658 1.00 0.00 36 TRP A CA 3
ATOM 2872 C C . TRP A 1 36 ? -7.099 -2.607 6.896 1.00 0.00 36 TRP A C 3
ATOM 2873 O O . TRP A 1 36 ? -6.072 -3.093 6.473 1.00 0.00 36 TRP A O 3
ATOM 2894 N N . GLU A 1 37 ? -7.957 -3.323 7.570 1.00 0.00 37 GLU A N 3
ATOM 2895 C CA . GLU A 1 37 ? -7.681 -4.765 7.828 1.00 0.00 37 GLU A CA 3
ATOM 2896 C C . GLU A 1 37 ? -7.669 -5.546 6.511 1.00 0.00 37 GLU A C 3
ATOM 2897 O O . GLU A 1 37 ? -6.763 -6.308 6.236 1.00 0.00 37 GLU A O 3
ATOM 2909 N N . GLN A 1 38 ? -8.670 -5.360 5.694 1.00 0.00 38 GLN A N 3
ATOM 2910 C CA . GLN A 1 38 ? -8.718 -6.092 4.395 1.00 0.00 38 GLN A CA 3
ATOM 2911 C C . GLN A 1 38 ? -7.685 -5.519 3.422 1.00 0.00 38 GLN A C 3
ATOM 2912 O O . GLN A 1 38 ? -6.965 -6.246 2.766 1.00 0.00 38 GLN A O 3
ATOM 2926 N N . ALA A 1 39 ? -7.606 -4.222 3.325 1.00 0.00 39 ALA A N 3
ATOM 2927 C CA . ALA A 1 39 ? -6.622 -3.605 2.392 1.00 0.00 39 ALA A CA 3
ATOM 2928 C C . ALA A 1 39 ? -5.191 -3.895 2.856 1.00 0.00 39 ALA A C 3
ATOM 2929 O O . ALA A 1 39 ? -4.323 -4.188 2.061 1.00 0.00 39 ALA A O 3
ATOM 2936 N N . MET A 1 40 ? -4.940 -3.808 4.138 1.00 0.00 40 MET A N 3
ATOM 2937 C CA . MET A 1 40 ? -3.563 -4.070 4.653 1.00 0.00 40 MET A CA 3
ATOM 2938 C C . MET A 1 40 ? -3.174 -5.534 4.453 1.00 0.00 40 MET A C 3
ATOM 2939 O O . MET A 1 40 ? -2.107 -5.833 3.971 1.00 0.00 40 MET A O 3
ATOM 2953 N N . LYS A 1 41 ? -4.022 -6.449 4.828 1.00 0.00 41 LYS A N 3
ATOM 2954 C CA . LYS A 1 41 ? -3.676 -7.892 4.659 1.00 0.00 41 LYS A CA 3
ATOM 2955 C C . LYS A 1 41 ? -3.445 -8.209 3.175 1.00 0.00 41 LYS A C 3
ATOM 2956 O O . LYS A 1 41 ? -2.453 -8.821 2.800 1.00 0.00 41 LYS A O 3
ATOM 2975 N N . MET A 1 42 ? -4.349 -7.790 2.331 1.00 0.00 42 MET A N 3
ATOM 2976 C CA . MET A 1 42 ? -4.198 -8.059 0.874 1.00 0.00 42 MET A CA 3
ATOM 2977 C C . MET A 1 42 ? -2.879 -7.480 0.356 1.00 0.00 42 MET A C 3
ATOM 2978 O O . MET A 1 42 ? -2.266 -8.019 -0.543 1.00 0.00 42 MET A O 3
ATOM 2992 N N . ILE A 1 43 ? -2.447 -6.378 0.904 1.00 0.00 43 ILE A N 3
ATOM 2993 C CA . ILE A 1 43 ? -1.178 -5.759 0.425 1.00 0.00 43 ILE A CA 3
ATOM 2994 C C . ILE A 1 43 ? 0.021 -6.281 1.222 1.00 0.00 43 ILE A C 3
ATOM 2995 O O . ILE A 1 43 ? 1.135 -6.298 0.739 1.00 0.00 43 ILE A O 3
ATOM 3011 N N . ILE A 1 44 ? -0.190 -6.711 2.433 1.00 0.00 44 ILE A N 3
ATOM 3012 C CA . ILE A 1 44 ? 0.951 -7.227 3.237 1.00 0.00 44 ILE A CA 3
ATOM 3013 C C . ILE A 1 44 ? 1.479 -8.505 2.586 1.00 0.00 44 ILE A C 3
ATOM 3014 O O . ILE A 1 44 ? 2.670 -8.735 2.521 1.00 0.00 44 ILE A O 3
ATOM 3030 N N . ASN A 1 45 ? 0.600 -9.330 2.083 1.00 0.00 45 ASN A N 3
ATOM 3031 C CA . ASN A 1 45 ? 1.069 -10.578 1.418 1.00 0.00 45 ASN A CA 3
ATOM 3032 C C . ASN A 1 45 ? 2.130 -10.233 0.365 1.00 0.00 45 ASN A C 3
ATOM 3033 O O . ASN A 1 45 ? 2.910 -11.069 -0.047 1.00 0.00 45 ASN A O 3
ATOM 3044 N N . ASP A 1 46 ? 2.162 -8.999 -0.070 1.00 0.00 46 ASP A N 3
ATOM 3045 C CA . ASP A 1 46 ? 3.164 -8.576 -1.093 1.00 0.00 46 ASP A CA 3
ATOM 3046 C C . ASP A 1 46 ? 4.321 -7.828 -0.420 1.00 0.00 46 ASP A C 3
ATOM 3047 O O . ASP A 1 46 ? 4.122 -7.124 0.551 1.00 0.00 46 ASP A O 3
ATOM 3056 N N . PRO A 1 47 ? 5.500 -8.006 -0.959 1.00 0.00 47 PRO A N 3
ATOM 3057 C CA . PRO A 1 47 ? 6.707 -7.341 -0.399 1.00 0.00 47 PRO A CA 3
ATOM 3058 C C . PRO A 1 47 ? 6.581 -5.821 -0.504 1.00 0.00 47 PRO A C 3
ATOM 3059 O O . PRO A 1 47 ? 7.245 -5.084 0.198 1.00 0.00 47 PRO A O 3
ATOM 3070 N N . ARG A 1 48 ? 5.727 -5.343 -1.364 1.00 0.00 48 ARG A N 3
ATOM 3071 C CA . ARG A 1 48 ? 5.552 -3.874 -1.498 1.00 0.00 48 ARG A CA 3
ATOM 3072 C C . ARG A 1 48 ? 5.093 -3.276 -0.170 1.00 0.00 48 ARG A C 3
ATOM 3073 O O . ARG A 1 48 ? 5.294 -2.107 0.096 1.00 0.00 48 ARG A O 3
ATOM 3094 N N . TYR A 1 49 ? 4.478 -4.063 0.671 1.00 0.00 49 TYR A N 3
ATOM 3095 C CA . TYR A 1 49 ? 4.015 -3.522 1.979 1.00 0.00 49 TYR A CA 3
ATOM 3096 C C . TYR A 1 49 ? 5.210 -2.974 2.761 1.00 0.00 49 TYR A C 3
ATOM 3097 O O . TYR A 1 49 ? 5.106 -1.998 3.488 1.00 0.00 49 TYR A O 3
ATOM 3115 N N . SER A 1 50 ? 6.353 -3.576 2.601 1.00 0.00 50 SER A N 3
ATOM 3116 C CA . SER A 1 50 ? 7.550 -3.077 3.326 1.00 0.00 50 SER A CA 3
ATOM 3117 C C . SER A 1 50 ? 7.980 -1.740 2.724 1.00 0.00 50 SER A C 3
ATOM 3118 O O . SER A 1 50 ? 8.857 -1.070 3.233 1.00 0.00 50 SER A O 3
ATOM 3126 N N . ALA A 1 51 ? 7.342 -1.331 1.658 1.00 0.00 51 ALA A N 3
ATOM 3127 C CA . ALA A 1 51 ? 7.686 -0.022 1.048 1.00 0.00 51 ALA A CA 3
ATOM 3128 C C . ALA A 1 51 ? 7.413 1.073 2.076 1.00 0.00 51 ALA A C 3
ATOM 3129 O O . ALA A 1 51 ? 7.965 2.153 2.016 1.00 0.00 51 ALA A O 3
ATOM 3136 N N . LEU A 1 52 ? 6.568 0.789 3.035 1.00 0.00 52 LEU A N 3
ATOM 3137 C CA . LEU A 1 52 ? 6.266 1.804 4.085 1.00 0.00 52 LEU A CA 3
ATOM 3138 C C . LEU A 1 52 ? 6.643 1.248 5.461 1.00 0.00 52 LEU A C 3
ATOM 3139 O O . LEU A 1 52 ? 6.156 0.219 5.882 1.00 0.00 52 LEU A O 3
ATOM 3155 N N . ALA A 1 53 ? 7.526 1.914 6.153 1.00 0.00 53 ALA A N 3
ATOM 3156 C CA . ALA A 1 53 ? 7.958 1.418 7.492 1.00 0.00 53 ALA A CA 3
ATOM 3157 C C . ALA A 1 53 ? 6.904 1.716 8.566 1.00 0.00 53 ALA A C 3
ATOM 3158 O O . ALA A 1 53 ? 6.681 0.925 9.460 1.00 0.00 53 ALA A O 3
ATOM 3165 N N . LYS A 1 54 ? 6.265 2.853 8.502 1.00 0.00 54 LYS A N 3
ATOM 3166 C CA . LYS A 1 54 ? 5.246 3.187 9.542 1.00 0.00 54 LYS A CA 3
ATOM 3167 C C . LYS A 1 54 ? 3.826 2.915 9.035 1.00 0.00 54 LYS A C 3
ATOM 3168 O O . LYS A 1 54 ? 3.512 3.106 7.874 1.00 0.00 54 LYS A O 3
ATOM 3187 N N . LEU A 1 55 ? 2.960 2.476 9.902 1.00 0.00 55 LEU A N 3
ATOM 3188 C CA . LEU A 1 55 ? 1.563 2.204 9.474 1.00 0.00 55 LEU A CA 3
ATOM 3189 C C . LEU A 1 55 ? 0.840 3.517 9.175 1.00 0.00 55 LEU A C 3
ATOM 3190 O O . LEU A 1 55 ? -0.038 3.573 8.338 1.00 0.00 55 LEU A O 3
ATOM 3206 N N . SER A 1 56 ? 1.197 4.578 9.846 1.00 0.00 56 SER A N 3
ATOM 3207 C CA . SER A 1 56 ? 0.512 5.872 9.577 1.00 0.00 56 SER A CA 3
ATOM 3208 C C . SER A 1 56 ? 0.654 6.210 8.095 1.00 0.00 56 SER A C 3
ATOM 3209 O O . SER A 1 56 ? -0.299 6.589 7.440 1.00 0.00 56 SER A O 3
ATOM 3217 N N . GLU A 1 57 ? 1.825 6.040 7.546 1.00 0.00 57 GLU A N 3
ATOM 3218 C CA . GLU A 1 57 ? 1.996 6.316 6.095 1.00 0.00 57 GLU A CA 3
ATOM 3219 C C . GLU A 1 57 ? 1.304 5.204 5.309 1.00 0.00 57 GLU A C 3
ATOM 3220 O O . GLU A 1 57 ? 0.708 5.438 4.276 1.00 0.00 57 GLU A O 3
ATOM 3232 N N . LYS A 1 58 ? 1.351 3.992 5.809 1.00 0.00 58 LYS A N 3
ATOM 3233 C CA . LYS A 1 58 ? 0.663 2.873 5.098 1.00 0.00 58 LYS A CA 3
ATOM 3234 C C . LYS A 1 58 ? -0.825 3.205 4.961 1.00 0.00 58 LYS A C 3
ATOM 3235 O O . LYS A 1 58 ? -1.427 3.003 3.926 1.00 0.00 58 LYS A O 3
ATOM 3254 N N . LYS A 1 59 ? -1.416 3.728 6.002 1.00 0.00 59 LYS A N 3
ATOM 3255 C CA . LYS A 1 59 ? -2.863 4.090 5.945 1.00 0.00 59 LYS A CA 3
ATOM 3256 C C . LYS A 1 59 ? -3.054 5.289 5.016 1.00 0.00 59 LYS A C 3
ATOM 3257 O O . LYS A 1 59 ? -3.996 5.352 4.253 1.00 0.00 59 LYS A O 3
ATOM 3276 N N . GLN A 1 60 ? -2.158 6.237 5.069 1.00 0.00 60 GLN A N 3
ATOM 3277 C CA . GLN A 1 60 ? -2.287 7.423 4.178 1.00 0.00 60 GLN A CA 3
ATOM 3278 C C . GLN A 1 60 ? -2.237 6.964 2.723 1.00 0.00 60 GLN A C 3
ATOM 3279 O O . GLN A 1 60 ? -2.945 7.467 1.873 1.00 0.00 60 GLN A O 3
ATOM 3293 N N . ALA A 1 61 ? -1.411 5.998 2.437 1.00 0.00 61 ALA A N 3
ATOM 3294 C CA . ALA A 1 61 ? -1.318 5.486 1.043 1.00 0.00 61 ALA A CA 3
ATOM 3295 C C . ALA A 1 61 ? -2.572 4.674 0.713 1.00 0.00 61 ALA A C 3
ATOM 3296 O O . ALA A 1 61 ? -3.125 4.776 -0.364 1.00 0.00 61 ALA A O 3
ATOM 3303 N N . PHE A 1 62 ? -3.033 3.873 1.638 1.00 0.00 62 PHE A N 3
ATOM 3304 C CA . PHE A 1 62 ? -4.258 3.069 1.374 1.00 0.00 62 PHE A CA 3
ATOM 3305 C C . PHE A 1 62 ? -5.447 4.010 1.173 1.00 0.00 62 PHE A C 3
ATOM 3306 O O . PHE A 1 62 ? -6.223 3.863 0.248 1.00 0.00 62 PHE A O 3
ATOM 3323 N N . ASN A 1 63 ? -5.582 4.994 2.019 1.00 0.00 63 ASN A N 3
ATOM 3324 C CA . ASN A 1 63 ? -6.706 5.959 1.859 1.00 0.00 63 ASN A CA 3
ATOM 3325 C C . ASN A 1 63 ? -6.574 6.657 0.507 1.00 0.00 63 ASN A C 3
ATOM 3326 O O . ASN A 1 63 ? -7.534 6.821 -0.221 1.00 0.00 63 ASN A O 3
ATOM 3337 N N . ALA A 1 64 ? -5.382 7.053 0.162 1.00 0.00 64 ALA A N 3
ATOM 3338 C CA . ALA A 1 64 ? -5.167 7.724 -1.148 1.00 0.00 64 ALA A CA 3
ATOM 3339 C C . ALA A 1 64 ? -5.476 6.733 -2.271 1.00 0.00 64 ALA A C 3
ATOM 3340 O O . ALA A 1 64 ? -5.975 7.095 -3.317 1.00 0.00 64 ALA A O 3
ATOM 3347 N N . TYR A 1 65 ? -5.184 5.480 -2.050 1.00 0.00 65 TYR A N 3
ATOM 3348 C CA . TYR A 1 65 ? -5.461 4.453 -3.091 1.00 0.00 65 TYR A CA 3
ATOM 3349 C C . TYR A 1 65 ? -6.962 4.394 -3.372 1.00 0.00 65 TYR A C 3
ATOM 3350 O O . TYR A 1 65 ? -7.390 4.322 -4.507 1.00 0.00 65 TYR A O 3
ATOM 3368 N N . LYS A 1 66 ? -7.765 4.426 -2.347 1.00 0.00 66 LYS A N 3
ATOM 3369 C CA . LYS A 1 66 ? -9.235 4.374 -2.560 1.00 0.00 66 LYS A CA 3
ATOM 3370 C C . LYS A 1 66 ? -9.704 5.671 -3.223 1.00 0.00 66 LYS A C 3
ATOM 3371 O O . LYS A 1 66 ? -10.558 5.665 -4.087 1.00 0.00 66 LYS A O 3
ATOM 3390 N N . VAL A 1 67 ? -9.140 6.782 -2.832 1.00 0.00 67 VAL A N 3
ATOM 3391 C CA . VAL A 1 67 ? -9.542 8.078 -3.446 1.00 0.00 67 VAL A CA 3
ATOM 3392 C C . VAL A 1 67 ? -9.139 8.097 -4.922 1.00 0.00 67 VAL A C 3
ATOM 3393 O O . VAL A 1 67 ? -9.748 8.762 -5.736 1.00 0.00 67 VAL A O 3
ATOM 3406 N N . GLN A 1 68 ? -8.115 7.366 -5.274 1.00 0.00 68 GLN A N 3
ATOM 3407 C CA . GLN A 1 68 ? -7.672 7.334 -6.698 1.00 0.00 68 GLN A CA 3
ATOM 3408 C C . GLN A 1 68 ? -8.588 6.410 -7.504 1.00 0.00 68 GLN A C 3
ATOM 3409 O O . GLN A 1 68 ? -8.607 6.442 -8.718 1.00 0.00 68 GLN A O 3
ATOM 3423 N N . THR A 1 69 ? -9.347 5.587 -6.834 1.00 0.00 69 THR A N 3
ATOM 3424 C CA . THR A 1 69 ? -10.263 4.657 -7.553 1.00 0.00 69 THR A CA 3
ATOM 3425 C C . THR A 1 69 ? -11.690 5.214 -7.551 1.00 0.00 69 THR A C 3
ATOM 3426 O O . THR A 1 69 ? -12.647 4.496 -7.759 1.00 0.00 69 THR A O 3
ATOM 3437 N N . GLU A 1 70 ? -11.839 6.490 -7.317 1.00 0.00 70 GLU A N 3
ATOM 3438 C CA . GLU A 1 70 ? -13.204 7.091 -7.302 1.00 0.00 70 GLU A CA 3
ATOM 3439 C C . GLU A 1 70 ? -13.581 7.573 -8.705 1.00 0.00 70 GLU A C 3
ATOM 3440 O O . GLU A 1 70 ? -13.858 8.737 -8.918 1.00 0.00 70 GLU A O 3
ATOM 3452 N N . LYS A 1 71 ? -13.593 6.688 -9.664 1.00 0.00 71 LYS A N 3
ATOM 3453 C CA . LYS A 1 71 ? -13.950 7.097 -11.053 1.00 0.00 71 LYS A CA 3
ATOM 3454 C C . LYS A 1 71 ? -15.458 7.340 -11.160 1.00 0.00 71 LYS A C 3
ATOM 3455 O O . LYS A 1 71 ? -15.920 7.599 -12.258 1.00 0.00 71 LYS A O 3
ATOM 3475 N N . GLN A 1 3 ? 5.811 -13.191 -11.876 1.00 0.00 3 GLN A N 4
ATOM 3476 C CA . GLN A 1 3 ? 7.121 -13.111 -11.165 1.00 0.00 3 GLN A CA 4
ATOM 3477 C C . GLN A 1 3 ? 6.913 -13.274 -9.658 1.00 0.00 3 GLN A C 4
ATOM 3478 O O . GLN A 1 3 ? 7.336 -12.445 -8.878 1.00 0.00 3 GLN A O 4
ATOM 3494 N N . PRO A 1 4 ? 6.264 -14.348 -9.300 1.00 0.00 4 PRO A N 4
ATOM 3495 C CA . PRO A 1 4 ? 5.993 -14.633 -7.871 1.00 0.00 4 PRO A CA 4
ATOM 3496 C C . PRO A 1 4 ? 7.273 -15.097 -7.171 1.00 0.00 4 PRO A C 4
ATOM 3497 O O . PRO A 1 4 ? 7.552 -16.276 -7.082 1.00 0.00 4 PRO A O 4
ATOM 3508 N N . ALA A 1 5 ? 8.055 -14.175 -6.676 1.00 0.00 5 ALA A N 4
ATOM 3509 C CA . ALA A 1 5 ? 9.318 -14.560 -5.981 1.00 0.00 5 ALA A CA 4
ATOM 3510 C C . ALA A 1 5 ? 9.216 -14.241 -4.488 1.00 0.00 5 ALA A C 4
ATOM 3511 O O . ALA A 1 5 ? 8.505 -13.343 -4.082 1.00 0.00 5 ALA A O 4
ATOM 3518 N N . LYS A 1 6 ? 9.921 -14.970 -3.667 1.00 0.00 6 LYS A N 4
ATOM 3519 C CA . LYS A 1 6 ? 9.864 -14.707 -2.200 1.00 0.00 6 LYS A CA 4
ATOM 3520 C C . LYS A 1 6 ? 10.990 -13.756 -1.784 1.00 0.00 6 LYS A C 4
ATOM 3521 O O . LYS A 1 6 ? 11.486 -13.814 -0.676 1.00 0.00 6 LYS A O 4
ATOM 3540 N N . LYS A 1 7 ? 11.394 -12.878 -2.663 1.00 0.00 7 LYS A N 4
ATOM 3541 C CA . LYS A 1 7 ? 12.486 -11.924 -2.312 1.00 0.00 7 LYS A CA 4
ATOM 3542 C C . LYS A 1 7 ? 11.895 -10.639 -1.725 1.00 0.00 7 LYS A C 4
ATOM 3543 O O . LYS A 1 7 ? 10.749 -10.310 -1.957 1.00 0.00 7 LYS A O 4
ATOM 3562 N N . THR A 1 8 ? 12.667 -9.913 -0.964 1.00 0.00 8 THR A N 4
ATOM 3563 C CA . THR A 1 8 ? 12.150 -8.652 -0.360 1.00 0.00 8 THR A CA 4
ATOM 3564 C C . THR A 1 8 ? 12.478 -7.456 -1.261 1.00 0.00 8 THR A C 4
ATOM 3565 O O . THR A 1 8 ? 13.504 -7.420 -1.910 1.00 0.00 8 THR A O 4
ATOM 3576 N N . TYR A 1 9 ? 11.615 -6.476 -1.302 1.00 0.00 9 TYR A N 4
ATOM 3577 C CA . TYR A 1 9 ? 11.881 -5.284 -2.160 1.00 0.00 9 TYR A CA 4
ATOM 3578 C C . TYR A 1 9 ? 12.648 -4.223 -1.372 1.00 0.00 9 TYR A C 4
ATOM 3579 O O . TYR A 1 9 ? 12.675 -4.233 -0.158 1.00 0.00 9 TYR A O 4
ATOM 3597 N N . THR A 1 10 ? 13.263 -3.299 -2.056 1.00 0.00 10 THR A N 4
ATOM 3598 C CA . THR A 1 10 ? 14.019 -2.229 -1.348 1.00 0.00 10 THR A CA 4
ATOM 3599 C C . THR A 1 10 ? 13.637 -0.855 -1.904 1.00 0.00 10 THR A C 4
ATOM 3600 O O . THR A 1 10 ? 13.576 -0.655 -3.102 1.00 0.00 10 THR A O 4
ATOM 3611 N N . TRP A 1 11 ? 13.380 0.093 -1.046 1.00 0.00 11 TRP A N 4
ATOM 3612 C CA . TRP A 1 11 ? 13.002 1.453 -1.526 1.00 0.00 11 TRP A CA 4
ATOM 3613 C C . TRP A 1 11 ? 13.978 2.496 -0.976 1.00 0.00 11 TRP A C 4
ATOM 3614 O O . TRP A 1 11 ? 14.412 2.416 0.156 1.00 0.00 11 TRP A O 4
ATOM 3635 N N . ASN A 1 12 ? 14.326 3.475 -1.765 1.00 0.00 12 ASN A N 4
ATOM 3636 C CA . ASN A 1 12 ? 15.273 4.521 -1.281 1.00 0.00 12 ASN A CA 4
ATOM 3637 C C . ASN A 1 12 ? 14.550 5.864 -1.138 1.00 0.00 12 ASN A C 4
ATOM 3638 O O . ASN A 1 12 ? 14.813 6.626 -0.231 1.00 0.00 12 ASN A O 4
ATOM 3649 N N . THR A 1 13 ? 13.636 6.156 -2.024 1.00 0.00 13 THR A N 4
ATOM 3650 C CA . THR A 1 13 ? 12.893 7.447 -1.932 1.00 0.00 13 THR A CA 4
ATOM 3651 C C . THR A 1 13 ? 11.476 7.198 -1.410 1.00 0.00 13 THR A C 4
ATOM 3652 O O . THR A 1 13 ? 10.910 6.140 -1.605 1.00 0.00 13 THR A O 4
ATOM 3663 N N . LYS A 1 14 ? 10.900 8.161 -0.744 1.00 0.00 14 LYS A N 4
ATOM 3664 C CA . LYS A 1 14 ? 9.522 7.970 -0.206 1.00 0.00 14 LYS A CA 4
ATOM 3665 C C . LYS A 1 14 ? 8.509 7.858 -1.348 1.00 0.00 14 LYS A C 4
ATOM 3666 O O . LYS A 1 14 ? 7.530 7.145 -1.251 1.00 0.00 14 LYS A O 4
ATOM 3685 N N . GLU A 1 15 ? 8.729 8.555 -2.431 1.00 0.00 15 GLU A N 4
ATOM 3686 C CA . GLU A 1 15 ? 7.765 8.474 -3.566 1.00 0.00 15 GLU A CA 4
ATOM 3687 C C . GLU A 1 15 ? 7.689 7.040 -4.085 1.00 0.00 15 GLU A C 4
ATOM 3688 O O . GLU A 1 15 ? 6.624 6.490 -4.262 1.00 0.00 15 GLU A O 4
ATOM 3700 N N . GLU A 1 16 ? 8.815 6.433 -4.325 1.00 0.00 16 GLU A N 4
ATOM 3701 C CA . GLU A 1 16 ? 8.814 5.032 -4.831 1.00 0.00 16 GLU A CA 4
ATOM 3702 C C . GLU A 1 16 ? 8.202 4.100 -3.788 1.00 0.00 16 GLU A C 4
ATOM 3703 O O . GLU A 1 16 ? 7.444 3.205 -4.107 1.00 0.00 16 GLU A O 4
ATOM 3715 N N . ALA A 1 17 ? 8.520 4.307 -2.543 1.00 0.00 17 ALA A N 4
ATOM 3716 C CA . ALA A 1 17 ? 7.949 3.438 -1.477 1.00 0.00 17 ALA A CA 4
ATOM 3717 C C . ALA A 1 17 ? 6.430 3.614 -1.433 1.00 0.00 17 ALA A C 4
ATOM 3718 O O . ALA A 1 17 ? 5.682 2.656 -1.406 1.00 0.00 17 ALA A O 4
ATOM 3725 N N . LYS A 1 18 ? 5.967 4.834 -1.443 1.00 0.00 18 LYS A N 4
ATOM 3726 C CA . LYS A 1 18 ? 4.498 5.065 -1.419 1.00 0.00 18 LYS A CA 4
ATOM 3727 C C . LYS A 1 18 ? 3.895 4.577 -2.733 1.00 0.00 18 LYS A C 4
ATOM 3728 O O . LYS A 1 18 ? 2.817 4.018 -2.765 1.00 0.00 18 LYS A O 4
ATOM 3747 N N . GLN A 1 19 ? 4.592 4.774 -3.819 1.00 0.00 19 GLN A N 4
ATOM 3748 C CA . GLN A 1 19 ? 4.068 4.306 -5.131 1.00 0.00 19 GLN A CA 4
ATOM 3749 C C . GLN A 1 19 ? 3.978 2.782 -5.121 1.00 0.00 19 GLN A C 4
ATOM 3750 O O . GLN A 1 19 ? 3.075 2.202 -5.686 1.00 0.00 19 GLN A O 4
ATOM 3764 N N . ALA A 1 20 ? 4.896 2.127 -4.462 1.00 0.00 20 ALA A N 4
ATOM 3765 C CA . ALA A 1 20 ? 4.831 0.643 -4.399 1.00 0.00 20 ALA A CA 4
ATOM 3766 C C . ALA A 1 20 ? 3.652 0.251 -3.512 1.00 0.00 20 ALA A C 4
ATOM 3767 O O . ALA A 1 20 ? 2.981 -0.736 -3.744 1.00 0.00 20 ALA A O 4
ATOM 3774 N N . PHE A 1 21 ? 3.380 1.040 -2.506 1.00 0.00 21 PHE A N 4
ATOM 3775 C CA . PHE A 1 21 ? 2.227 0.738 -1.612 1.00 0.00 21 PHE A CA 4
ATOM 3776 C C . PHE A 1 21 ? 0.920 1.011 -2.362 1.00 0.00 21 PHE A C 4
ATOM 3777 O O . PHE A 1 21 ? -0.002 0.221 -2.331 1.00 0.00 21 PHE A O 4
ATOM 3794 N N . LYS A 1 22 ? 0.839 2.117 -3.056 1.00 0.00 22 LYS A N 4
ATOM 3795 C CA . LYS A 1 22 ? -0.402 2.415 -3.827 1.00 0.00 22 LYS A CA 4
ATOM 3796 C C . LYS A 1 22 ? -0.502 1.431 -4.991 1.00 0.00 22 LYS A C 4
ATOM 3797 O O . LYS A 1 22 ? -1.524 0.814 -5.214 1.00 0.00 22 LYS A O 4
ATOM 3816 N N . GLU A 1 23 ? 0.571 1.256 -5.716 1.00 0.00 23 GLU A N 4
ATOM 3817 C CA . GLU A 1 23 ? 0.555 0.286 -6.842 1.00 0.00 23 GLU A CA 4
ATOM 3818 C C . GLU A 1 23 ? 0.208 -1.087 -6.274 1.00 0.00 23 GLU A C 4
ATOM 3819 O O . GLU A 1 23 ? -0.475 -1.880 -6.890 1.00 0.00 23 GLU A O 4
ATOM 3831 N N . LEU A 1 24 ? 0.661 -1.353 -5.077 1.00 0.00 24 LEU A N 4
ATOM 3832 C CA . LEU A 1 24 ? 0.350 -2.651 -4.423 1.00 0.00 24 LEU A CA 4
ATOM 3833 C C . LEU A 1 24 ? -1.166 -2.764 -4.226 1.00 0.00 24 LEU A C 4
ATOM 3834 O O . LEU A 1 24 ? -1.773 -3.751 -4.589 1.00 0.00 24 LEU A O 4
ATOM 3850 N N . LEU A 1 25 ? -1.791 -1.748 -3.685 1.00 0.00 25 LEU A N 4
ATOM 3851 C CA . LEU A 1 25 ? -3.274 -1.802 -3.506 1.00 0.00 25 LEU A CA 4
ATOM 3852 C C . LEU A 1 25 ? -3.948 -1.944 -4.871 1.00 0.00 25 LEU A C 4
ATOM 3853 O O . LEU A 1 25 ? -4.851 -2.742 -5.052 1.00 0.00 25 LEU A O 4
ATOM 3869 N N . LYS A 1 26 ? -3.511 -1.176 -5.835 1.00 0.00 26 LYS A N 4
ATOM 3870 C CA . LYS A 1 26 ? -4.114 -1.268 -7.195 1.00 0.00 26 LYS A CA 4
ATOM 3871 C C . LYS A 1 26 ? -3.920 -2.683 -7.738 1.00 0.00 26 LYS A C 4
ATOM 3872 O O . LYS A 1 26 ? -4.831 -3.286 -8.271 1.00 0.00 26 LYS A O 4
ATOM 3891 N N . GLU A 1 27 ? -2.742 -3.228 -7.587 1.00 0.00 27 GLU A N 4
ATOM 3892 C CA . GLU A 1 27 ? -2.497 -4.615 -8.071 1.00 0.00 27 GLU A CA 4
ATOM 3893 C C . GLU A 1 27 ? -3.359 -5.578 -7.255 1.00 0.00 27 GLU A C 4
ATOM 3894 O O . GLU A 1 27 ? -3.787 -6.609 -7.731 1.00 0.00 27 GLU A O 4
ATOM 3906 N N . LYS A 1 28 ? -3.629 -5.226 -6.027 1.00 0.00 28 LYS A N 4
ATOM 3907 C CA . LYS A 1 28 ? -4.482 -6.092 -5.168 1.00 0.00 28 LYS A CA 4
ATOM 3908 C C . LYS A 1 28 ? -5.958 -5.802 -5.456 1.00 0.00 28 LYS A C 4
ATOM 3909 O O . LYS A 1 28 ? -6.844 -6.349 -4.831 1.00 0.00 28 LYS A O 4
ATOM 3928 N N . ARG A 1 29 ? -6.225 -4.942 -6.403 1.00 0.00 29 ARG A N 4
ATOM 3929 C CA . ARG A 1 29 ? -7.637 -4.609 -6.739 1.00 0.00 29 ARG A CA 4
ATOM 3930 C C . ARG A 1 29 ? -8.414 -4.235 -5.476 1.00 0.00 29 ARG A C 4
ATOM 3931 O O . ARG A 1 29 ? -9.617 -4.400 -5.407 1.00 0.00 29 ARG A O 4
ATOM 3952 N N . VAL A 1 30 ? -7.744 -3.726 -4.477 1.00 0.00 30 VAL A N 4
ATOM 3953 C CA . VAL A 1 30 ? -8.465 -3.342 -3.229 1.00 0.00 30 VAL A CA 4
ATOM 3954 C C . VAL A 1 30 ? -9.636 -2.419 -3.574 1.00 0.00 30 VAL A C 4
ATOM 3955 O O . VAL A 1 30 ? -9.484 -1.482 -4.333 1.00 0.00 30 VAL A O 4
ATOM 3968 N N . PRO A 1 31 ? -10.773 -2.717 -3.007 1.00 0.00 31 PRO A N 4
ATOM 3969 C CA . PRO A 1 31 ? -11.984 -1.905 -3.267 1.00 0.00 31 PRO A CA 4
ATOM 3970 C C . PRO A 1 31 ? -11.903 -0.574 -2.516 1.00 0.00 31 PRO A C 4
ATOM 3971 O O . PRO A 1 31 ? -11.094 -0.400 -1.626 1.00 0.00 31 PRO A O 4
ATOM 3982 N N . SER A 1 32 ? -12.739 0.363 -2.866 1.00 0.00 32 SER A N 4
ATOM 3983 C CA . SER A 1 32 ? -12.713 1.680 -2.173 1.00 0.00 32 SER A CA 4
ATOM 3984 C C . SER A 1 32 ? -13.368 1.565 -0.792 1.00 0.00 32 SER A C 4
ATOM 3985 O O . SER A 1 32 ? -13.333 2.485 0.000 1.00 0.00 32 SER A O 4
ATOM 3993 N N . ASN A 1 33 ? -13.971 0.443 -0.500 1.00 0.00 33 ASN A N 4
ATOM 3994 C CA . ASN A 1 33 ? -14.635 0.275 0.826 1.00 0.00 33 ASN A CA 4
ATOM 3995 C C . ASN A 1 33 ? -13.909 -0.787 1.657 1.00 0.00 33 ASN A C 4
ATOM 3996 O O . ASN A 1 33 ? -14.470 -1.367 2.565 1.00 0.00 33 ASN A O 4
ATOM 4007 N N . ALA A 1 34 ? -12.668 -1.048 1.353 1.00 0.00 34 ALA A N 4
ATOM 4008 C CA . ALA A 1 34 ? -11.916 -2.074 2.129 1.00 0.00 34 ALA A CA 4
ATOM 4009 C C . ALA A 1 34 ? -11.441 -1.488 3.457 1.00 0.00 34 ALA A C 4
ATOM 4010 O O . ALA A 1 34 ? -11.072 -0.334 3.541 1.00 0.00 34 ALA A O 4
ATOM 4017 N N . SER A 1 35 ? -11.428 -2.276 4.495 1.00 0.00 35 SER A N 4
ATOM 4018 C CA . SER A 1 35 ? -10.952 -1.759 5.804 1.00 0.00 35 SER A CA 4
ATOM 4019 C C . SER A 1 35 ? -9.431 -1.874 5.840 1.00 0.00 35 SER A C 4
ATOM 4020 O O . SER A 1 35 ? -8.856 -2.698 5.157 1.00 0.00 35 SER A O 4
ATOM 4028 N N . TRP A 1 36 ? -8.764 -1.065 6.609 1.00 0.00 36 TRP A N 4
ATOM 4029 C CA . TRP A 1 36 ? -7.281 -1.169 6.637 1.00 0.00 36 TRP A CA 4
ATOM 4030 C C . TRP A 1 36 ? -6.876 -2.626 6.851 1.00 0.00 36 TRP A C 4
ATOM 4031 O O . TRP A 1 36 ? -5.873 -3.074 6.351 1.00 0.00 36 TRP A O 4
ATOM 4052 N N . GLU A 1 37 ? -7.648 -3.368 7.595 1.00 0.00 37 GLU A N 4
ATOM 4053 C CA . GLU A 1 37 ? -7.293 -4.796 7.838 1.00 0.00 37 GLU A CA 4
ATOM 4054 C C . GLU A 1 37 ? -7.358 -5.600 6.536 1.00 0.00 37 GLU A C 4
ATOM 4055 O O . GLU A 1 37 ? -6.445 -6.332 6.204 1.00 0.00 37 GLU A O 4
ATOM 4067 N N . GLN A 1 38 ? -8.427 -5.478 5.796 1.00 0.00 38 GLN A N 4
ATOM 4068 C CA . GLN A 1 38 ? -8.539 -6.247 4.522 1.00 0.00 38 GLN A CA 4
ATOM 4069 C C . GLN A 1 38 ? -7.563 -5.702 3.477 1.00 0.00 38 GLN A C 4
ATOM 4070 O O . GLN A 1 38 ? -6.857 -6.447 2.821 1.00 0.00 38 GLN A O 4
ATOM 4084 N N . ALA A 1 39 ? -7.511 -4.410 3.321 1.00 0.00 39 ALA A N 4
ATOM 4085 C CA . ALA A 1 39 ? -6.582 -3.818 2.319 1.00 0.00 39 ALA A CA 4
ATOM 4086 C C . ALA A 1 39 ? -5.130 -4.023 2.757 1.00 0.00 39 ALA A C 4
ATOM 4087 O O . ALA A 1 39 ? -4.263 -4.273 1.946 1.00 0.00 39 ALA A O 4
ATOM 4094 N N . MET A 1 40 ? -4.859 -3.914 4.030 1.00 0.00 40 MET A N 4
ATOM 4095 C CA . MET A 1 40 ? -3.457 -4.094 4.509 1.00 0.00 40 MET A CA 4
ATOM 4096 C C . MET A 1 40 ? -2.982 -5.528 4.285 1.00 0.00 40 MET A C 4
ATOM 4097 O O . MET A 1 40 ? -1.909 -5.749 3.776 1.00 0.00 40 MET A O 4
ATOM 4111 N N . LYS A 1 41 ? -3.755 -6.506 4.670 1.00 0.00 41 LYS A N 4
ATOM 4112 C CA . LYS A 1 41 ? -3.300 -7.913 4.471 1.00 0.00 41 LYS A CA 4
ATOM 4113 C C . LYS A 1 41 ? -3.178 -8.221 2.976 1.00 0.00 41 LYS A C 4
ATOM 4114 O O . LYS A 1 41 ? -2.198 -8.797 2.525 1.00 0.00 41 LYS A O 4
ATOM 4133 N N . MET A 1 42 ? -4.159 -7.832 2.202 1.00 0.00 42 MET A N 4
ATOM 4134 C CA . MET A 1 42 ? -4.098 -8.096 0.737 1.00 0.00 42 MET A CA 4
ATOM 4135 C C . MET A 1 42 ? -2.827 -7.481 0.153 1.00 0.00 42 MET A C 4
ATOM 4136 O O . MET A 1 42 ? -2.284 -7.959 -0.823 1.00 0.00 42 MET A O 4
ATOM 4150 N N . ILE A 1 43 ? -2.355 -6.418 0.740 1.00 0.00 43 ILE A N 4
ATOM 4151 C CA . ILE A 1 43 ? -1.129 -5.760 0.213 1.00 0.00 43 ILE A CA 4
ATOM 4152 C C . ILE A 1 43 ? 0.113 -6.228 0.986 1.00 0.00 43 ILE A C 4
ATOM 4153 O O . ILE A 1 43 ? 1.215 -6.216 0.474 1.00 0.00 43 ILE A O 4
ATOM 4169 N N . ILE A 1 44 ? -0.053 -6.650 2.209 1.00 0.00 44 ILE A N 4
ATOM 4170 C CA . ILE A 1 44 ? 1.125 -7.113 2.995 1.00 0.00 44 ILE A CA 4
ATOM 4171 C C . ILE A 1 44 ? 1.707 -8.367 2.345 1.00 0.00 44 ILE A C 4
ATOM 4172 O O . ILE A 1 44 ? 2.908 -8.531 2.255 1.00 0.00 44 ILE A O 4
ATOM 4188 N N . ASN A 1 45 ? 0.867 -9.247 1.874 1.00 0.00 45 ASN A N 4
ATOM 4189 C CA . ASN A 1 45 ? 1.392 -10.477 1.215 1.00 0.00 45 ASN A CA 4
ATOM 4190 C C . ASN A 1 45 ? 2.424 -10.082 0.152 1.00 0.00 45 ASN A C 4
ATOM 4191 O O . ASN A 1 45 ? 3.265 -10.867 -0.242 1.00 0.00 45 ASN A O 4
ATOM 4202 N N . ASP A 1 46 ? 2.355 -8.863 -0.314 1.00 0.00 46 ASP A N 4
ATOM 4203 C CA . ASP A 1 46 ? 3.312 -8.384 -1.351 1.00 0.00 46 ASP A CA 4
ATOM 4204 C C . ASP A 1 46 ? 4.433 -7.569 -0.696 1.00 0.00 46 ASP A C 4
ATOM 4205 O O . ASP A 1 46 ? 4.210 -6.883 0.285 1.00 0.00 46 ASP A O 4
ATOM 4214 N N . PRO A 1 47 ? 5.608 -7.675 -1.254 1.00 0.00 47 PRO A N 4
ATOM 4215 C CA . PRO A 1 47 ? 6.782 -6.948 -0.705 1.00 0.00 47 PRO A CA 4
ATOM 4216 C C . PRO A 1 47 ? 6.572 -5.430 -0.767 1.00 0.00 47 PRO A C 4
ATOM 4217 O O . PRO A 1 47 ? 7.230 -4.682 -0.072 1.00 0.00 47 PRO A O 4
ATOM 4228 N N . ARG A 1 48 ? 5.651 -4.964 -1.567 1.00 0.00 48 ARG A N 4
ATOM 4229 C CA . ARG A 1 48 ? 5.409 -3.491 -1.624 1.00 0.00 48 ARG A CA 4
ATOM 4230 C C . ARG A 1 48 ? 5.033 -2.965 -0.245 1.00 0.00 48 ARG A C 4
ATOM 4231 O O . ARG A 1 48 ? 5.229 -1.806 0.060 1.00 0.00 48 ARG A O 4
ATOM 4252 N N . TYR A 1 49 ? 4.488 -3.798 0.596 1.00 0.00 49 TYR A N 4
ATOM 4253 C CA . TYR A 1 49 ? 4.105 -3.316 1.950 1.00 0.00 49 TYR A CA 4
ATOM 4254 C C . TYR A 1 49 ? 5.346 -2.786 2.663 1.00 0.00 49 TYR A C 4
ATOM 4255 O O . TYR A 1 49 ? 5.302 -1.802 3.382 1.00 0.00 49 TYR A O 4
ATOM 4273 N N . SER A 1 50 ? 6.466 -3.414 2.443 1.00 0.00 50 SER A N 4
ATOM 4274 C CA . SER A 1 50 ? 7.716 -2.940 3.093 1.00 0.00 50 SER A CA 4
ATOM 4275 C C . SER A 1 50 ? 8.136 -1.617 2.458 1.00 0.00 50 SER A C 4
ATOM 4276 O O . SER A 1 50 ? 9.049 -0.958 2.915 1.00 0.00 50 SER A O 4
ATOM 4284 N N . ALA A 1 51 ? 7.454 -1.209 1.421 1.00 0.00 51 ALA A N 4
ATOM 4285 C CA . ALA A 1 51 ? 7.792 0.085 0.780 1.00 0.00 51 ALA A CA 4
ATOM 4286 C C . ALA A 1 51 ? 7.557 1.206 1.790 1.00 0.00 51 ALA A C 4
ATOM 4287 O O . ALA A 1 51 ? 8.149 2.262 1.713 1.00 0.00 51 ALA A O 4
ATOM 4294 N N . LEU A 1 52 ? 6.699 0.977 2.754 1.00 0.00 52 LEU A N 4
ATOM 4295 C CA . LEU A 1 52 ? 6.440 2.030 3.778 1.00 0.00 52 LEU A CA 4
ATOM 4296 C C . LEU A 1 52 ? 6.801 1.504 5.169 1.00 0.00 52 LEU A C 4
ATOM 4297 O O . LEU A 1 52 ? 6.333 0.467 5.593 1.00 0.00 52 LEU A O 4
ATOM 4313 N N . ALA A 1 53 ? 7.647 2.203 5.873 1.00 0.00 53 ALA A N 4
ATOM 4314 C CA . ALA A 1 53 ? 8.061 1.740 7.231 1.00 0.00 53 ALA A CA 4
ATOM 4315 C C . ALA A 1 53 ? 6.994 2.060 8.286 1.00 0.00 53 ALA A C 4
ATOM 4316 O O . ALA A 1 53 ? 6.739 1.274 9.176 1.00 0.00 53 ALA A O 4
ATOM 4323 N N . LYS A 1 54 ? 6.390 3.215 8.215 1.00 0.00 54 LYS A N 4
ATOM 4324 C CA . LYS A 1 54 ? 5.366 3.582 9.240 1.00 0.00 54 LYS A CA 4
ATOM 4325 C C . LYS A 1 54 ? 3.960 3.158 8.803 1.00 0.00 54 LYS A C 4
ATOM 4326 O O . LYS A 1 54 ? 3.561 3.346 7.673 1.00 0.00 54 LYS A O 4
ATOM 4345 N N . LEU A 1 55 ? 3.196 2.600 9.699 1.00 0.00 55 LEU A N 4
ATOM 4346 C CA . LEU A 1 55 ? 1.814 2.186 9.332 1.00 0.00 55 LEU A CA 4
ATOM 4347 C C . LEU A 1 55 ? 0.970 3.425 9.031 1.00 0.00 55 LEU A C 4
ATOM 4348 O O . LEU A 1 55 ? 0.063 3.388 8.223 1.00 0.00 55 LEU A O 4
ATOM 4364 N N . SER A 1 56 ? 1.263 4.526 9.674 1.00 0.00 56 SER A N 4
ATOM 4365 C CA . SER A 1 56 ? 0.474 5.763 9.417 1.00 0.00 56 SER A CA 4
ATOM 4366 C C . SER A 1 56 ? 0.547 6.118 7.931 1.00 0.00 56 SER A C 4
ATOM 4367 O O . SER A 1 56 ? -0.449 6.427 7.309 1.00 0.00 56 SER A O 4
ATOM 4375 N N . GLU A 1 57 ? 1.713 6.050 7.350 1.00 0.00 57 GLU A N 4
ATOM 4376 C CA . GLU A 1 57 ? 1.829 6.356 5.898 1.00 0.00 57 GLU A CA 4
ATOM 4377 C C . GLU A 1 57 ? 1.209 5.206 5.104 1.00 0.00 57 GLU A C 4
ATOM 4378 O O . GLU A 1 57 ? 0.590 5.409 4.079 1.00 0.00 57 GLU A O 4
ATOM 4390 N N . LYS A 1 58 ? 1.352 3.995 5.583 1.00 0.00 58 LYS A N 4
ATOM 4391 C CA . LYS A 1 58 ? 0.748 2.842 4.858 1.00 0.00 58 LYS A CA 4
ATOM 4392 C C . LYS A 1 58 ? -0.760 3.065 4.747 1.00 0.00 58 LYS A C 4
ATOM 4393 O O . LYS A 1 58 ? -1.352 2.888 3.699 1.00 0.00 58 LYS A O 4
ATOM 4412 N N . LYS A 1 59 ? -1.383 3.472 5.820 1.00 0.00 59 LYS A N 4
ATOM 4413 C CA . LYS A 1 59 ? -2.848 3.727 5.777 1.00 0.00 59 LYS A CA 4
ATOM 4414 C C . LYS A 1 59 ? -3.123 5.008 4.990 1.00 0.00 59 LYS A C 4
ATOM 4415 O O . LYS A 1 59 ? -4.126 5.132 4.317 1.00 0.00 59 LYS A O 4
ATOM 4434 N N . GLN A 1 60 ? -2.231 5.959 5.058 1.00 0.00 60 GLN A N 4
ATOM 4435 C CA . GLN A 1 60 ? -2.436 7.224 4.299 1.00 0.00 60 GLN A CA 4
ATOM 4436 C C . GLN A 1 60 ? -2.498 6.902 2.811 1.00 0.00 60 GLN A C 4
ATOM 4437 O O . GLN A 1 60 ? -3.303 7.439 2.074 1.00 0.00 60 GLN A O 4
ATOM 4451 N N . ALA A 1 61 ? -1.655 6.015 2.372 1.00 0.00 61 ALA A N 4
ATOM 4452 C CA . ALA A 1 61 ? -1.653 5.627 0.936 1.00 0.00 61 ALA A CA 4
ATOM 4453 C C . ALA A 1 61 ? -2.881 4.767 0.637 1.00 0.00 61 ALA A C 4
ATOM 4454 O O . ALA A 1 61 ? -3.498 4.891 -0.401 1.00 0.00 61 ALA A O 4
ATOM 4461 N N . PHE A 1 62 ? -3.249 3.901 1.544 1.00 0.00 62 PHE A N 4
ATOM 4462 C CA . PHE A 1 62 ? -4.446 3.047 1.307 1.00 0.00 62 PHE A CA 4
ATOM 4463 C C . PHE A 1 62 ? -5.700 3.923 1.270 1.00 0.00 62 PHE A C 4
ATOM 4464 O O . PHE A 1 62 ? -6.549 3.778 0.414 1.00 0.00 62 PHE A O 4
ATOM 4481 N N . ASN A 1 63 ? -5.814 4.846 2.185 1.00 0.00 63 ASN A N 4
ATOM 4482 C CA . ASN A 1 63 ? -7.000 5.745 2.184 1.00 0.00 63 ASN A CA 4
ATOM 4483 C C . ASN A 1 63 ? -6.997 6.556 0.891 1.00 0.00 63 ASN A C 4
ATOM 4484 O O . ASN A 1 63 ? -8.001 6.687 0.217 1.00 0.00 63 ASN A O 4
ATOM 4495 N N . ALA A 1 64 ? -5.860 7.078 0.528 1.00 0.00 64 ALA A N 4
ATOM 4496 C CA . ALA A 1 64 ? -5.767 7.856 -0.736 1.00 0.00 64 ALA A CA 4
ATOM 4497 C C . ALA A 1 64 ? -6.053 6.920 -1.909 1.00 0.00 64 ALA A C 4
ATOM 4498 O O . ALA A 1 64 ? -6.623 7.309 -2.909 1.00 0.00 64 ALA A O 4
ATOM 4505 N N . TYR A 1 65 ? -5.661 5.681 -1.783 1.00 0.00 65 TYR A N 4
ATOM 4506 C CA . TYR A 1 65 ? -5.906 4.700 -2.877 1.00 0.00 65 TYR A CA 4
ATOM 4507 C C . TYR A 1 65 ? -7.409 4.552 -3.106 1.00 0.00 65 TYR A C 4
ATOM 4508 O O . TYR A 1 65 ? -7.879 4.541 -4.225 1.00 0.00 65 TYR A O 4
ATOM 4526 N N . LYS A 1 66 ? -8.172 4.454 -2.055 1.00 0.00 66 LYS A N 4
ATOM 4527 C CA . LYS A 1 66 ? -9.644 4.327 -2.220 1.00 0.00 66 LYS A CA 4
ATOM 4528 C C . LYS A 1 66 ? -10.227 5.663 -2.683 1.00 0.00 66 LYS A C 4
ATOM 4529 O O . LYS A 1 66 ? -11.242 5.713 -3.351 1.00 0.00 66 LYS A O 4
ATOM 4548 N N . VAL A 1 67 ? -9.594 6.749 -2.323 1.00 0.00 67 VAL A N 4
ATOM 4549 C CA . VAL A 1 67 ? -10.113 8.087 -2.732 1.00 0.00 67 VAL A CA 4
ATOM 4550 C C . VAL A 1 67 ? -9.629 8.453 -4.141 1.00 0.00 67 VAL A C 4
ATOM 4551 O O . VAL A 1 67 ? -10.187 9.312 -4.792 1.00 0.00 67 VAL A O 4
ATOM 4564 N N . GLN A 1 68 ? -8.589 7.819 -4.613 1.00 0.00 68 GLN A N 4
ATOM 4565 C CA . GLN A 1 68 ? -8.070 8.151 -5.972 1.00 0.00 68 GLN A CA 4
ATOM 4566 C C . GLN A 1 68 ? -9.045 7.677 -7.059 1.00 0.00 68 GLN A C 4
ATOM 4567 O O . GLN A 1 68 ? -8.997 8.129 -8.187 1.00 0.00 68 GLN A O 4
ATOM 4581 N N . THR A 1 69 ? -9.923 6.767 -6.735 1.00 0.00 69 THR A N 4
ATOM 4582 C CA . THR A 1 69 ? -10.883 6.271 -7.764 1.00 0.00 69 THR A CA 4
ATOM 4583 C C . THR A 1 69 ? -12.305 6.741 -7.451 1.00 0.00 69 THR A C 4
ATOM 4584 O O . THR A 1 69 ? -13.200 6.614 -8.262 1.00 0.00 69 THR A O 4
ATOM 4595 N N . GLU A 1 70 ? -12.525 7.278 -6.284 1.00 0.00 70 GLU A N 4
ATOM 4596 C CA . GLU A 1 70 ? -13.891 7.745 -5.926 1.00 0.00 70 GLU A CA 4
ATOM 4597 C C . GLU A 1 70 ? -13.893 8.369 -4.528 1.00 0.00 70 GLU A C 4
ATOM 4598 O O . GLU A 1 70 ? -12.882 8.416 -3.860 1.00 0.00 70 GLU A O 4
ATOM 4610 N N . LYS A 1 71 ? -15.025 8.844 -4.082 1.00 0.00 71 LYS A N 4
ATOM 4611 C CA . LYS A 1 71 ? -15.098 9.460 -2.725 1.00 0.00 71 LYS A CA 4
ATOM 4612 C C . LYS A 1 71 ? -13.865 10.332 -2.462 1.00 0.00 71 LYS A C 4
ATOM 4613 O O . LYS A 1 71 ? -13.461 10.421 -1.313 1.00 0.00 71 LYS A O 4
ATOM 4633 N N . GLN A 1 3 ? 8.736 -20.124 -11.374 1.00 0.00 3 GLN A N 5
ATOM 4634 C CA . GLN A 1 3 ? 9.229 -18.836 -10.808 1.00 0.00 3 GLN A CA 5
ATOM 4635 C C . GLN A 1 3 ? 10.206 -19.102 -9.660 1.00 0.00 3 GLN A C 5
ATOM 4636 O O . GLN A 1 3 ? 10.294 -20.208 -9.165 1.00 0.00 3 GLN A O 5
ATOM 4652 N N . PRO A 1 4 ? 10.910 -18.071 -9.277 1.00 0.00 4 PRO A N 5
ATOM 4653 C CA . PRO A 1 4 ? 11.892 -18.190 -8.177 1.00 0.00 4 PRO A CA 5
ATOM 4654 C C . PRO A 1 4 ? 11.181 -18.129 -6.823 1.00 0.00 4 PRO A C 5
ATOM 4655 O O . PRO A 1 4 ? 9.986 -18.326 -6.729 1.00 0.00 4 PRO A O 5
ATOM 4666 N N . ALA A 1 5 ? 11.906 -17.850 -5.775 1.00 0.00 5 ALA A N 5
ATOM 4667 C CA . ALA A 1 5 ? 11.268 -17.768 -4.430 1.00 0.00 5 ALA A CA 5
ATOM 4668 C C . ALA A 1 5 ? 10.833 -16.328 -4.144 1.00 0.00 5 ALA A C 5
ATOM 4669 O O . ALA A 1 5 ? 10.750 -15.908 -3.008 1.00 0.00 5 ALA A O 5
ATOM 4676 N N . LYS A 1 6 ? 10.558 -15.567 -5.169 1.00 0.00 6 LYS A N 5
ATOM 4677 C CA . LYS A 1 6 ? 10.130 -14.153 -4.958 1.00 0.00 6 LYS A CA 5
ATOM 4678 C C . LYS A 1 6 ? 11.245 -13.362 -4.269 1.00 0.00 6 LYS A C 5
ATOM 4679 O O . LYS A 1 6 ? 11.928 -13.866 -3.398 1.00 0.00 6 LYS A O 5
ATOM 4698 N N . LYS A 1 7 ? 11.436 -12.129 -4.647 1.00 0.00 7 LYS A N 5
ATOM 4699 C CA . LYS A 1 7 ? 12.508 -11.312 -4.010 1.00 0.00 7 LYS A CA 5
ATOM 4700 C C . LYS A 1 7 ? 11.890 -10.170 -3.202 1.00 0.00 7 LYS A C 5
ATOM 4701 O O . LYS A 1 7 ? 10.744 -9.811 -3.390 1.00 0.00 7 LYS A O 5
ATOM 4720 N N . THR A 1 8 ? 12.640 -9.593 -2.305 1.00 0.00 8 THR A N 5
ATOM 4721 C CA . THR A 1 8 ? 12.092 -8.472 -1.491 1.00 0.00 8 THR A CA 5
ATOM 4722 C C . THR A 1 8 ? 12.355 -7.141 -2.197 1.00 0.00 8 THR A C 5
ATOM 4723 O O . THR A 1 8 ? 13.442 -6.882 -2.674 1.00 0.00 8 THR A O 5
ATOM 4734 N N . TYR A 1 9 ? 11.368 -6.293 -2.266 1.00 0.00 9 TYR A N 5
ATOM 4735 C CA . TYR A 1 9 ? 11.564 -4.980 -2.940 1.00 0.00 9 TYR A CA 5
ATOM 4736 C C . TYR A 1 9 ? 12.362 -4.039 -2.034 1.00 0.00 9 TYR A C 5
ATOM 4737 O O . TYR A 1 9 ? 12.370 -4.183 -0.829 1.00 0.00 9 TYR A O 5
ATOM 4755 N N . THR A 1 10 ? 13.026 -3.073 -2.605 1.00 0.00 10 THR A N 5
ATOM 4756 C CA . THR A 1 10 ? 13.816 -2.121 -1.773 1.00 0.00 10 THR A CA 5
ATOM 4757 C C . THR A 1 10 ? 13.478 -0.679 -2.161 1.00 0.00 10 THR A C 5
ATOM 4758 O O . THR A 1 10 ? 13.487 -0.321 -3.323 1.00 0.00 10 THR A O 5
ATOM 4769 N N . TRP A 1 11 ? 13.182 0.150 -1.199 1.00 0.00 11 TRP A N 5
ATOM 4770 C CA . TRP A 1 11 ? 12.844 1.568 -1.514 1.00 0.00 11 TRP A CA 5
ATOM 4771 C C . TRP A 1 11 ? 13.880 2.509 -0.895 1.00 0.00 11 TRP A C 5
ATOM 4772 O O . TRP A 1 11 ? 14.294 2.338 0.234 1.00 0.00 11 TRP A O 5
ATOM 4793 N N . ASN A 1 12 ? 14.299 3.506 -1.626 1.00 0.00 12 ASN A N 5
ATOM 4794 C CA . ASN A 1 12 ? 15.306 4.460 -1.080 1.00 0.00 12 ASN A CA 5
ATOM 4795 C C . ASN A 1 12 ? 14.729 5.879 -1.060 1.00 0.00 12 ASN A C 5
ATOM 4796 O O . ASN A 1 12 ? 15.353 6.807 -0.583 1.00 0.00 12 ASN A O 5
ATOM 4807 N N . THR A 1 13 ? 13.539 6.053 -1.570 1.00 0.00 13 THR A N 5
ATOM 4808 C CA . THR A 1 13 ? 12.921 7.411 -1.575 1.00 0.00 13 THR A CA 5
ATOM 4809 C C . THR A 1 13 ? 11.466 7.330 -1.100 1.00 0.00 13 THR A C 5
ATOM 4810 O O . THR A 1 13 ? 10.833 6.296 -1.175 1.00 0.00 13 THR A O 5
ATOM 4821 N N . LYS A 1 14 ? 10.935 8.415 -0.608 1.00 0.00 14 LYS A N 5
ATOM 4822 C CA . LYS A 1 14 ? 9.525 8.406 -0.123 1.00 0.00 14 LYS A CA 5
ATOM 4823 C C . LYS A 1 14 ? 8.556 8.231 -1.296 1.00 0.00 14 LYS A C 5
ATOM 4824 O O . LYS A 1 14 ? 7.540 7.574 -1.181 1.00 0.00 14 LYS A O 5
ATOM 4843 N N . GLU A 1 15 ? 8.859 8.818 -2.420 1.00 0.00 15 GLU A N 5
ATOM 4844 C CA . GLU A 1 15 ? 7.951 8.693 -3.597 1.00 0.00 15 GLU A CA 5
ATOM 4845 C C . GLU A 1 15 ? 7.849 7.234 -4.048 1.00 0.00 15 GLU A C 5
ATOM 4846 O O . GLU A 1 15 ? 6.773 6.716 -4.272 1.00 0.00 15 GLU A O 5
ATOM 4858 N N . GLU A 1 16 ? 8.960 6.572 -4.191 1.00 0.00 16 GLU A N 5
ATOM 4859 C CA . GLU A 1 16 ? 8.929 5.148 -4.635 1.00 0.00 16 GLU A CA 5
ATOM 4860 C C . GLU A 1 16 ? 8.206 4.282 -3.603 1.00 0.00 16 GLU A C 5
ATOM 4861 O O . GLU A 1 16 ? 7.359 3.478 -3.937 1.00 0.00 16 GLU A O 5
ATOM 4873 N N . ALA A 1 17 ? 8.534 4.438 -2.354 1.00 0.00 17 ALA A N 5
ATOM 4874 C CA . ALA A 1 17 ? 7.863 3.621 -1.302 1.00 0.00 17 ALA A CA 5
ATOM 4875 C C . ALA A 1 17 ? 6.361 3.925 -1.289 1.00 0.00 17 ALA A C 5
ATOM 4876 O O . ALA A 1 17 ? 5.533 3.032 -1.280 1.00 0.00 17 ALA A O 5
ATOM 4883 N N . LYS A 1 18 ? 6.006 5.180 -1.307 1.00 0.00 18 LYS A N 5
ATOM 4884 C CA . LYS A 1 18 ? 4.564 5.545 -1.313 1.00 0.00 18 LYS A CA 5
ATOM 4885 C C . LYS A 1 18 ? 3.917 5.032 -2.602 1.00 0.00 18 LYS A C 5
ATOM 4886 O O . LYS A 1 18 ? 2.797 4.557 -2.607 1.00 0.00 18 LYS A O 5
ATOM 4905 N N . GLN A 1 19 ? 4.627 5.116 -3.696 1.00 0.00 19 GLN A N 5
ATOM 4906 C CA . GLN A 1 19 ? 4.071 4.629 -4.988 1.00 0.00 19 GLN A CA 5
ATOM 4907 C C . GLN A 1 19 ? 3.900 3.110 -4.948 1.00 0.00 19 GLN A C 5
ATOM 4908 O O . GLN A 1 19 ? 2.910 2.576 -5.405 1.00 0.00 19 GLN A O 5
ATOM 4922 N N . ALA A 1 20 ? 4.857 2.409 -4.401 1.00 0.00 20 ALA A N 5
ATOM 4923 C CA . ALA A 1 20 ? 4.739 0.925 -4.333 1.00 0.00 20 ALA A CA 5
ATOM 4924 C C . ALA A 1 20 ? 3.533 0.543 -3.478 1.00 0.00 20 ALA A C 5
ATOM 4925 O O . ALA A 1 20 ? 2.827 -0.404 -3.768 1.00 0.00 20 ALA A O 5
ATOM 4932 N N . PHE A 1 21 ? 3.283 1.277 -2.428 1.00 0.00 21 PHE A N 5
ATOM 4933 C CA . PHE A 1 21 ? 2.112 0.957 -1.563 1.00 0.00 21 PHE A CA 5
ATOM 4934 C C . PHE A 1 21 ? 0.815 1.198 -2.342 1.00 0.00 21 PHE A C 5
ATOM 4935 O O . PHE A 1 21 ? -0.096 0.391 -2.317 1.00 0.00 21 PHE A O 5
ATOM 4952 N N . LYS A 1 22 ? 0.721 2.294 -3.049 1.00 0.00 22 LYS A N 5
ATOM 4953 C CA . LYS A 1 22 ? -0.519 2.554 -3.835 1.00 0.00 22 LYS A CA 5
ATOM 4954 C C . LYS A 1 22 ? -0.651 1.492 -4.929 1.00 0.00 22 LYS A C 5
ATOM 4955 O O . LYS A 1 22 ? -1.686 0.874 -5.093 1.00 0.00 22 LYS A O 5
ATOM 4974 N N . GLU A 1 23 ? 0.404 1.258 -5.663 1.00 0.00 23 GLU A N 5
ATOM 4975 C CA . GLU A 1 23 ? 0.353 0.219 -6.729 1.00 0.00 23 GLU A CA 5
ATOM 4976 C C . GLU A 1 23 ? 0.064 -1.137 -6.087 1.00 0.00 23 GLU A C 5
ATOM 4977 O O . GLU A 1 23 ? -0.573 -1.993 -6.669 1.00 0.00 23 GLU A O 5
ATOM 4989 N N . LEU A 1 24 ? 0.523 -1.330 -4.881 1.00 0.00 24 LEU A N 5
ATOM 4990 C CA . LEU A 1 24 ? 0.273 -2.618 -4.181 1.00 0.00 24 LEU A CA 5
ATOM 4991 C C . LEU A 1 24 ? -1.234 -2.818 -4.012 1.00 0.00 24 LEU A C 5
ATOM 4992 O O . LEU A 1 24 ? -1.779 -3.840 -4.382 1.00 0.00 24 LEU A O 5
ATOM 5008 N N . LEU A 1 25 ? -1.915 -1.841 -3.480 1.00 0.00 25 LEU A N 5
ATOM 5009 C CA . LEU A 1 25 ? -3.391 -1.973 -3.317 1.00 0.00 25 LEU A CA 5
ATOM 5010 C C . LEU A 1 25 ? -4.036 -2.183 -4.687 1.00 0.00 25 LEU A C 5
ATOM 5011 O O . LEU A 1 25 ? -4.977 -2.944 -4.835 1.00 0.00 25 LEU A O 5
ATOM 5027 N N . LYS A 1 26 ? -3.526 -1.522 -5.692 1.00 0.00 26 LYS A N 5
ATOM 5028 C CA . LYS A 1 26 ? -4.094 -1.694 -7.057 1.00 0.00 26 LYS A CA 5
ATOM 5029 C C . LYS A 1 26 ? -3.906 -3.144 -7.500 1.00 0.00 26 LYS A C 5
ATOM 5030 O O . LYS A 1 26 ? -4.799 -3.758 -8.047 1.00 0.00 26 LYS A O 5
ATOM 5049 N N . GLU A 1 27 ? -2.751 -3.700 -7.250 1.00 0.00 27 GLU A N 5
ATOM 5050 C CA . GLU A 1 27 ? -2.509 -5.116 -7.638 1.00 0.00 27 GLU A CA 5
ATOM 5051 C C . GLU A 1 27 ? -3.359 -6.029 -6.753 1.00 0.00 27 GLU A C 5
ATOM 5052 O O . GLU A 1 27 ? -3.674 -7.147 -7.111 1.00 0.00 27 GLU A O 5
ATOM 5064 N N . LYS A 1 28 ? -3.737 -5.548 -5.601 1.00 0.00 28 LYS A N 5
ATOM 5065 C CA . LYS A 1 28 ? -4.576 -6.367 -4.681 1.00 0.00 28 LYS A CA 5
ATOM 5066 C C . LYS A 1 28 ? -6.053 -6.179 -5.022 1.00 0.00 28 LYS A C 5
ATOM 5067 O O . LYS A 1 28 ? -6.926 -6.692 -4.349 1.00 0.00 28 LYS A O 5
ATOM 5086 N N . ARG A 1 29 ? -6.341 -5.439 -6.056 1.00 0.00 29 ARG A N 5
ATOM 5087 C CA . ARG A 1 29 ? -7.762 -5.209 -6.430 1.00 0.00 29 ARG A CA 5
ATOM 5088 C C . ARG A 1 29 ? -8.532 -4.661 -5.226 1.00 0.00 29 ARG A C 5
ATOM 5089 O O . ARG A 1 29 ? -9.731 -4.826 -5.117 1.00 0.00 29 ARG A O 5
ATOM 5110 N N . VAL A 1 30 ? -7.853 -4.006 -4.319 1.00 0.00 30 VAL A N 5
ATOM 5111 C CA . VAL A 1 30 ? -8.560 -3.451 -3.127 1.00 0.00 30 VAL A CA 5
ATOM 5112 C C . VAL A 1 30 ? -9.652 -2.481 -3.578 1.00 0.00 30 VAL A C 5
ATOM 5113 O O . VAL A 1 30 ? -9.401 -1.586 -4.359 1.00 0.00 30 VAL A O 5
ATOM 5126 N N . PRO A 1 31 ? -10.836 -2.689 -3.067 1.00 0.00 31 PRO A N 5
ATOM 5127 C CA . PRO A 1 31 ? -11.978 -1.818 -3.426 1.00 0.00 31 PRO A CA 5
ATOM 5128 C C . PRO A 1 31 ? -11.813 -0.440 -2.782 1.00 0.00 31 PRO A C 5
ATOM 5129 O O . PRO A 1 31 ? -11.026 -0.257 -1.876 1.00 0.00 31 PRO A O 5
ATOM 5140 N N . SER A 1 32 ? -12.551 0.529 -3.244 1.00 0.00 32 SER A N 5
ATOM 5141 C CA . SER A 1 32 ? -12.440 1.895 -2.661 1.00 0.00 32 SER A CA 5
ATOM 5142 C C . SER A 1 32 ? -13.069 1.931 -1.265 1.00 0.00 32 SER A C 5
ATOM 5143 O O . SER A 1 32 ? -12.964 2.910 -0.554 1.00 0.00 32 SER A O 5
ATOM 5151 N N . ASN A 1 33 ? -13.729 0.876 -0.871 1.00 0.00 33 ASN A N 5
ATOM 5152 C CA . ASN A 1 33 ? -14.369 0.865 0.477 1.00 0.00 33 ASN A CA 5
ATOM 5153 C C . ASN A 1 33 ? -13.738 -0.210 1.367 1.00 0.00 33 ASN A C 5
ATOM 5154 O O . ASN A 1 33 ? -14.265 -0.548 2.409 1.00 0.00 33 ASN A O 5
ATOM 5165 N N . ALA A 1 34 ? -12.618 -0.752 0.973 1.00 0.00 34 ALA A N 5
ATOM 5166 C CA . ALA A 1 34 ? -11.973 -1.804 1.813 1.00 0.00 34 ALA A CA 5
ATOM 5167 C C . ALA A 1 34 ? -11.555 -1.224 3.165 1.00 0.00 34 ALA A C 5
ATOM 5168 O O . ALA A 1 34 ? -11.295 -0.045 3.294 1.00 0.00 34 ALA A O 5
ATOM 5175 N N . SER A 1 35 ? -11.472 -2.050 4.170 1.00 0.00 35 SER A N 5
ATOM 5176 C CA . SER A 1 35 ? -11.049 -1.556 5.510 1.00 0.00 35 SER A CA 5
ATOM 5177 C C . SER A 1 35 ? -9.538 -1.726 5.642 1.00 0.00 35 SER A C 5
ATOM 5178 O O . SER A 1 35 ? -8.940 -2.522 4.947 1.00 0.00 35 SER A O 5
ATOM 5186 N N . TRP A 1 36 ? -8.903 -0.999 6.518 1.00 0.00 36 TRP A N 5
ATOM 5187 C CA . TRP A 1 36 ? -7.432 -1.166 6.646 1.00 0.00 36 TRP A CA 5
ATOM 5188 C C . TRP A 1 36 ? -7.105 -2.638 6.886 1.00 0.00 36 TRP A C 5
ATOM 5189 O O . TRP A 1 36 ? -6.081 -3.122 6.472 1.00 0.00 36 TRP A O 5
ATOM 5210 N N . GLU A 1 37 ? -7.963 -3.354 7.556 1.00 0.00 37 GLU A N 5
ATOM 5211 C CA . GLU A 1 37 ? -7.677 -4.795 7.813 1.00 0.00 37 GLU A CA 5
ATOM 5212 C C . GLU A 1 37 ? -7.674 -5.579 6.497 1.00 0.00 37 GLU A C 5
ATOM 5213 O O . GLU A 1 37 ? -6.765 -6.337 6.216 1.00 0.00 37 GLU A O 5
ATOM 5225 N N . GLN A 1 38 ? -8.683 -5.405 5.688 1.00 0.00 38 GLN A N 5
ATOM 5226 C CA . GLN A 1 38 ? -8.733 -6.143 4.394 1.00 0.00 38 GLN A CA 5
ATOM 5227 C C . GLN A 1 38 ? -7.659 -5.619 3.444 1.00 0.00 38 GLN A C 5
ATOM 5228 O O . GLN A 1 38 ? -6.931 -6.374 2.828 1.00 0.00 38 GLN A O 5
ATOM 5242 N N . ALA A 1 39 ? -7.554 -4.330 3.328 1.00 0.00 39 ALA A N 5
ATOM 5243 C CA . ALA A 1 39 ? -6.530 -3.745 2.420 1.00 0.00 39 ALA A CA 5
ATOM 5244 C C . ALA A 1 39 ? -5.122 -4.010 2.956 1.00 0.00 39 ALA A C 5
ATOM 5245 O O . ALA A 1 39 ? -4.211 -4.283 2.206 1.00 0.00 39 ALA A O 5
ATOM 5252 N N . MET A 1 40 ? -4.932 -3.928 4.243 1.00 0.00 40 MET A N 5
ATOM 5253 C CA . MET A 1 40 ? -3.572 -4.168 4.806 1.00 0.00 40 MET A CA 5
ATOM 5254 C C . MET A 1 40 ? -3.139 -5.613 4.572 1.00 0.00 40 MET A C 5
ATOM 5255 O O . MET A 1 40 ? -2.051 -5.864 4.116 1.00 0.00 40 MET A O 5
ATOM 5269 N N . LYS A 1 41 ? -3.971 -6.568 4.885 1.00 0.00 41 LYS A N 5
ATOM 5270 C CA . LYS A 1 41 ? -3.567 -7.990 4.674 1.00 0.00 41 LYS A CA 5
ATOM 5271 C C . LYS A 1 41 ? -3.345 -8.264 3.184 1.00 0.00 41 LYS A C 5
ATOM 5272 O O . LYS A 1 41 ? -2.343 -8.841 2.783 1.00 0.00 41 LYS A O 5
ATOM 5291 N N . MET A 1 42 ? -4.268 -7.849 2.357 1.00 0.00 42 MET A N 5
ATOM 5292 C CA . MET A 1 42 ? -4.118 -8.083 0.894 1.00 0.00 42 MET A CA 5
ATOM 5293 C C . MET A 1 42 ? -2.817 -7.466 0.389 1.00 0.00 42 MET A C 5
ATOM 5294 O O . MET A 1 42 ? -2.213 -7.946 -0.549 1.00 0.00 42 MET A O 5
ATOM 5308 N N . ILE A 1 43 ? -2.389 -6.391 0.991 1.00 0.00 43 ILE A N 5
ATOM 5309 C CA . ILE A 1 43 ? -1.137 -5.734 0.527 1.00 0.00 43 ILE A CA 5
ATOM 5310 C C . ILE A 1 43 ? 0.067 -6.207 1.352 1.00 0.00 43 ILE A C 5
ATOM 5311 O O . ILE A 1 43 ? 1.192 -6.165 0.899 1.00 0.00 43 ILE A O 5
ATOM 5327 N N . ILE A 1 44 ? -0.149 -6.668 2.555 1.00 0.00 44 ILE A N 5
ATOM 5328 C CA . ILE A 1 44 ? 1.001 -7.139 3.376 1.00 0.00 44 ILE A CA 5
ATOM 5329 C C . ILE A 1 44 ? 1.600 -8.379 2.715 1.00 0.00 44 ILE A C 5
ATOM 5330 O O . ILE A 1 44 ? 2.803 -8.539 2.639 1.00 0.00 44 ILE A O 5
ATOM 5346 N N . ASN A 1 45 ? 0.764 -9.250 2.213 1.00 0.00 45 ASN A N 5
ATOM 5347 C CA . ASN A 1 45 ? 1.295 -10.465 1.534 1.00 0.00 45 ASN A CA 5
ATOM 5348 C C . ASN A 1 45 ? 2.253 -10.040 0.416 1.00 0.00 45 ASN A C 5
ATOM 5349 O O . ASN A 1 45 ? 3.056 -10.816 -0.062 1.00 0.00 45 ASN A O 5
ATOM 5360 N N . ASP A 1 46 ? 2.169 -8.802 0.002 1.00 0.00 46 ASP A N 5
ATOM 5361 C CA . ASP A 1 46 ? 3.062 -8.294 -1.082 1.00 0.00 46 ASP A CA 5
ATOM 5362 C C . ASP A 1 46 ? 4.236 -7.517 -0.477 1.00 0.00 46 ASP A C 5
ATOM 5363 O O . ASP A 1 46 ? 4.093 -6.863 0.540 1.00 0.00 46 ASP A O 5
ATOM 5372 N N . PRO A 1 47 ? 5.367 -7.619 -1.122 1.00 0.00 47 PRO A N 5
ATOM 5373 C CA . PRO A 1 47 ? 6.586 -6.929 -0.634 1.00 0.00 47 PRO A CA 5
ATOM 5374 C C . PRO A 1 47 ? 6.408 -5.407 -0.661 1.00 0.00 47 PRO A C 5
ATOM 5375 O O . PRO A 1 47 ? 7.093 -4.688 0.037 1.00 0.00 47 PRO A O 5
ATOM 5386 N N . ARG A 1 48 ? 5.484 -4.903 -1.439 1.00 0.00 48 ARG A N 5
ATOM 5387 C CA . ARG A 1 48 ? 5.280 -3.424 -1.461 1.00 0.00 48 ARG A CA 5
ATOM 5388 C C . ARG A 1 48 ? 4.905 -2.926 -0.067 1.00 0.00 48 ARG A C 5
ATOM 5389 O O . ARG A 1 48 ? 5.124 -1.779 0.265 1.00 0.00 48 ARG A O 5
ATOM 5410 N N . TYR A 1 49 ? 4.342 -3.770 0.758 1.00 0.00 49 TYR A N 5
ATOM 5411 C CA . TYR A 1 49 ? 3.976 -3.308 2.125 1.00 0.00 49 TYR A CA 5
ATOM 5412 C C . TYR A 1 49 ? 5.241 -2.832 2.842 1.00 0.00 49 TYR A C 5
ATOM 5413 O O . TYR A 1 49 ? 5.228 -1.877 3.599 1.00 0.00 49 TYR A O 5
ATOM 5431 N N . SER A 1 50 ? 6.347 -3.470 2.578 1.00 0.00 50 SER A N 5
ATOM 5432 C CA . SER A 1 50 ? 7.618 -3.041 3.219 1.00 0.00 50 SER A CA 5
ATOM 5433 C C . SER A 1 50 ? 8.052 -1.706 2.617 1.00 0.00 50 SER A C 5
ATOM 5434 O O . SER A 1 50 ? 8.983 -1.075 3.078 1.00 0.00 50 SER A O 5
ATOM 5442 N N . ALA A 1 51 ? 7.362 -1.259 1.601 1.00 0.00 51 ALA A N 5
ATOM 5443 C CA . ALA A 1 51 ? 7.705 0.046 0.982 1.00 0.00 51 ALA A CA 5
ATOM 5444 C C . ALA A 1 51 ? 7.496 1.148 2.017 1.00 0.00 51 ALA A C 5
ATOM 5445 O O . ALA A 1 51 ? 8.050 2.225 1.919 1.00 0.00 51 ALA A O 5
ATOM 5452 N N . LEU A 1 52 ? 6.699 0.878 3.018 1.00 0.00 52 LEU A N 5
ATOM 5453 C CA . LEU A 1 52 ? 6.456 1.901 4.073 1.00 0.00 52 LEU A CA 5
ATOM 5454 C C . LEU A 1 52 ? 6.800 1.321 5.445 1.00 0.00 52 LEU A C 5
ATOM 5455 O O . LEU A 1 52 ? 6.252 0.321 5.863 1.00 0.00 52 LEU A O 5
ATOM 5471 N N . ALA A 1 53 ? 7.710 1.936 6.142 1.00 0.00 53 ALA A N 5
ATOM 5472 C CA . ALA A 1 53 ? 8.100 1.416 7.484 1.00 0.00 53 ALA A CA 5
ATOM 5473 C C . ALA A 1 53 ? 7.048 1.787 8.530 1.00 0.00 53 ALA A C 5
ATOM 5474 O O . ALA A 1 53 ? 6.774 1.035 9.444 1.00 0.00 53 ALA A O 5
ATOM 5481 N N . LYS A 1 54 ? 6.462 2.945 8.411 1.00 0.00 54 LYS A N 5
ATOM 5482 C CA . LYS A 1 54 ? 5.436 3.366 9.406 1.00 0.00 54 LYS A CA 5
ATOM 5483 C C . LYS A 1 54 ? 4.034 2.962 8.939 1.00 0.00 54 LYS A C 5
ATOM 5484 O O . LYS A 1 54 ? 3.676 3.123 7.789 1.00 0.00 54 LYS A O 5
ATOM 5503 N N . LEU A 1 55 ? 3.229 2.446 9.821 1.00 0.00 55 LEU A N 5
ATOM 5504 C CA . LEU A 1 55 ? 1.856 2.055 9.411 1.00 0.00 55 LEU A CA 5
ATOM 5505 C C . LEU A 1 55 ? 1.023 3.311 9.147 1.00 0.00 55 LEU A C 5
ATOM 5506 O O . LEU A 1 55 ? 0.132 3.312 8.320 1.00 0.00 55 LEU A O 5
ATOM 5522 N N . SER A 1 56 ? 1.308 4.385 9.837 1.00 0.00 56 SER A N 5
ATOM 5523 C CA . SER A 1 56 ? 0.530 5.635 9.606 1.00 0.00 56 SER A CA 5
ATOM 5524 C C . SER A 1 56 ? 0.651 6.038 8.137 1.00 0.00 56 SER A C 5
ATOM 5525 O O . SER A 1 56 ? -0.325 6.361 7.487 1.00 0.00 56 SER A O 5
ATOM 5533 N N . GLU A 1 57 ? 1.839 5.986 7.598 1.00 0.00 57 GLU A N 5
ATOM 5534 C CA . GLU A 1 57 ? 2.011 6.330 6.160 1.00 0.00 57 GLU A CA 5
ATOM 5535 C C . GLU A 1 57 ? 1.393 5.213 5.320 1.00 0.00 57 GLU A C 5
ATOM 5536 O O . GLU A 1 57 ? 0.805 5.450 4.284 1.00 0.00 57 GLU A O 5
ATOM 5548 N N . LYS A 1 58 ? 1.500 3.993 5.780 1.00 0.00 58 LYS A N 5
ATOM 5549 C CA . LYS A 1 58 ? 0.893 2.860 5.027 1.00 0.00 58 LYS A CA 5
ATOM 5550 C C . LYS A 1 58 ? -0.606 3.111 4.868 1.00 0.00 58 LYS A C 5
ATOM 5551 O O . LYS A 1 58 ? -1.178 2.914 3.813 1.00 0.00 58 LYS A O 5
ATOM 5570 N N . LYS A 1 59 ? -1.242 3.554 5.918 1.00 0.00 59 LYS A N 5
ATOM 5571 C CA . LYS A 1 59 ? -2.704 3.830 5.848 1.00 0.00 59 LYS A CA 5
ATOM 5572 C C . LYS A 1 59 ? -2.955 5.072 4.992 1.00 0.00 59 LYS A C 5
ATOM 5573 O O . LYS A 1 59 ? -3.929 5.154 4.271 1.00 0.00 59 LYS A O 5
ATOM 5592 N N . GLN A 1 60 ? -2.077 6.037 5.058 1.00 0.00 60 GLN A N 5
ATOM 5593 C CA . GLN A 1 60 ? -2.269 7.263 4.234 1.00 0.00 60 GLN A CA 5
ATOM 5594 C C . GLN A 1 60 ? -2.272 6.879 2.756 1.00 0.00 60 GLN A C 5
ATOM 5595 O O . GLN A 1 60 ? -3.035 7.402 1.967 1.00 0.00 60 GLN A O 5
ATOM 5609 N N . ALA A 1 61 ? -1.433 5.951 2.379 1.00 0.00 61 ALA A N 5
ATOM 5610 C CA . ALA A 1 61 ? -1.395 5.515 0.957 1.00 0.00 61 ALA A CA 5
ATOM 5611 C C . ALA A 1 61 ? -2.637 4.677 0.649 1.00 0.00 61 ALA A C 5
ATOM 5612 O O . ALA A 1 61 ? -3.234 4.798 -0.403 1.00 0.00 61 ALA A O 5
ATOM 5619 N N . PHE A 1 62 ? -3.041 3.836 1.565 1.00 0.00 62 PHE A N 5
ATOM 5620 C CA . PHE A 1 62 ? -4.254 3.007 1.321 1.00 0.00 62 PHE A CA 5
ATOM 5621 C C . PHE A 1 62 ? -5.474 3.918 1.176 1.00 0.00 62 PHE A C 5
ATOM 5622 O O . PHE A 1 62 ? -6.285 3.755 0.286 1.00 0.00 62 PHE A O 5
ATOM 5639 N N . ASN A 1 63 ? -5.603 4.895 2.033 1.00 0.00 63 ASN A N 5
ATOM 5640 C CA . ASN A 1 63 ? -6.761 5.823 1.921 1.00 0.00 63 ASN A CA 5
ATOM 5641 C C . ASN A 1 63 ? -6.683 6.547 0.581 1.00 0.00 63 ASN A C 5
ATOM 5642 O O . ASN A 1 63 ? -7.649 6.636 -0.154 1.00 0.00 63 ASN A O 5
ATOM 5653 N N . ALA A 1 64 ? -5.526 7.043 0.246 1.00 0.00 64 ALA A N 5
ATOM 5654 C CA . ALA A 1 64 ? -5.366 7.739 -1.058 1.00 0.00 64 ALA A CA 5
ATOM 5655 C C . ALA A 1 64 ? -5.677 6.757 -2.188 1.00 0.00 64 ALA A C 5
ATOM 5656 O O . ALA A 1 64 ? -6.214 7.120 -3.215 1.00 0.00 64 ALA A O 5
ATOM 5663 N N . TYR A 1 65 ? -5.347 5.507 -1.993 1.00 0.00 65 TYR A N 5
ATOM 5664 C CA . TYR A 1 65 ? -5.626 4.486 -3.041 1.00 0.00 65 TYR A CA 5
ATOM 5665 C C . TYR A 1 65 ? -7.135 4.376 -3.272 1.00 0.00 65 TYR A C 5
ATOM 5666 O O . TYR A 1 65 ? -7.597 4.309 -4.394 1.00 0.00 65 TYR A O 5
ATOM 5684 N N . LYS A 1 66 ? -7.907 4.357 -2.221 1.00 0.00 66 LYS A N 5
ATOM 5685 C CA . LYS A 1 66 ? -9.384 4.252 -2.385 1.00 0.00 66 LYS A CA 5
ATOM 5686 C C . LYS A 1 66 ? -9.948 5.559 -2.949 1.00 0.00 66 LYS A C 5
ATOM 5687 O O . LYS A 1 66 ? -10.936 5.566 -3.655 1.00 0.00 66 LYS A O 5
ATOM 5706 N N . VAL A 1 67 ? -9.330 6.665 -2.637 1.00 0.00 67 VAL A N 5
ATOM 5707 C CA . VAL A 1 67 ? -9.835 7.973 -3.149 1.00 0.00 67 VAL A CA 5
ATOM 5708 C C . VAL A 1 67 ? -9.509 8.132 -4.635 1.00 0.00 67 VAL A C 5
ATOM 5709 O O . VAL A 1 67 ? -10.258 8.730 -5.383 1.00 0.00 67 VAL A O 5
ATOM 5722 N N . GLN A 1 68 ? -8.398 7.610 -5.070 1.00 0.00 68 GLN A N 5
ATOM 5723 C CA . GLN A 1 68 ? -8.027 7.739 -6.508 1.00 0.00 68 GLN A CA 5
ATOM 5724 C C . GLN A 1 68 ? -8.928 6.851 -7.374 1.00 0.00 68 GLN A C 5
ATOM 5725 O O . GLN A 1 68 ? -8.994 7.005 -8.578 1.00 0.00 68 GLN A O 5
ATOM 5739 N N . THR A 1 69 ? -9.624 5.926 -6.772 1.00 0.00 69 THR A N 5
ATOM 5740 C CA . THR A 1 69 ? -10.519 5.033 -7.563 1.00 0.00 69 THR A CA 5
ATOM 5741 C C . THR A 1 69 ? -11.962 5.541 -7.508 1.00 0.00 69 THR A C 5
ATOM 5742 O O . THR A 1 69 ? -12.832 5.045 -8.196 1.00 0.00 69 THR A O 5
ATOM 5753 N N . GLU A 1 70 ? -12.223 6.528 -6.694 1.00 0.00 70 GLU A N 5
ATOM 5754 C CA . GLU A 1 70 ? -13.610 7.067 -6.596 1.00 0.00 70 GLU A CA 5
ATOM 5755 C C . GLU A 1 70 ? -14.146 7.406 -7.987 1.00 0.00 70 GLU A C 5
ATOM 5756 O O . GLU A 1 70 ? -15.202 6.958 -8.385 1.00 0.00 70 GLU A O 5
ATOM 5768 N N . LYS A 1 71 ? -13.424 8.199 -8.726 1.00 0.00 71 LYS A N 5
ATOM 5769 C CA . LYS A 1 71 ? -13.886 8.574 -10.094 1.00 0.00 71 LYS A CA 5
ATOM 5770 C C . LYS A 1 71 ? -12.756 8.380 -11.107 1.00 0.00 71 LYS A C 5
ATOM 5771 O O . LYS A 1 71 ? -12.570 7.258 -11.551 1.00 0.00 71 LYS A O 5
ATOM 5791 N N . GLN A 1 3 ? 13.264 -14.116 0.359 1.00 0.00 3 GLN A N 6
ATOM 5792 C CA . GLN A 1 3 ? 12.780 -15.321 1.092 1.00 0.00 3 GLN A CA 6
ATOM 5793 C C . GLN A 1 3 ? 12.151 -16.318 0.117 1.00 0.00 3 GLN A C 6
ATOM 5794 O O . GLN A 1 3 ? 11.726 -15.950 -0.961 1.00 0.00 3 GLN A O 6
ATOM 5810 N N . PRO A 1 4 ? 12.110 -17.554 0.534 1.00 0.00 4 PRO A N 6
ATOM 5811 C CA . PRO A 1 4 ? 11.524 -18.624 -0.309 1.00 0.00 4 PRO A CA 6
ATOM 5812 C C . PRO A 1 4 ? 10.001 -18.483 -0.363 1.00 0.00 4 PRO A C 6
ATOM 5813 O O . PRO A 1 4 ? 9.270 -19.399 -0.040 1.00 0.00 4 PRO A O 6
ATOM 5824 N N . ALA A 1 5 ? 9.516 -17.341 -0.768 1.00 0.00 5 ALA A N 6
ATOM 5825 C CA . ALA A 1 5 ? 8.040 -17.142 -0.841 1.00 0.00 5 ALA A CA 6
ATOM 5826 C C . ALA A 1 5 ? 7.716 -15.790 -1.480 1.00 0.00 5 ALA A C 6
ATOM 5827 O O . ALA A 1 5 ? 6.864 -15.686 -2.340 1.00 0.00 5 ALA A O 6
ATOM 5834 N N . LYS A 1 6 ? 8.391 -14.757 -1.068 1.00 0.00 6 LYS A N 6
ATOM 5835 C CA . LYS A 1 6 ? 8.126 -13.410 -1.651 1.00 0.00 6 LYS A CA 6
ATOM 5836 C C . LYS A 1 6 ? 9.377 -12.534 -1.549 1.00 0.00 6 LYS A C 6
ATOM 5837 O O . LYS A 1 6 ? 9.960 -12.385 -0.494 1.00 0.00 6 LYS A O 6
ATOM 5856 N N . LYS A 1 7 ? 9.795 -11.952 -2.641 1.00 0.00 7 LYS A N 6
ATOM 5857 C CA . LYS A 1 7 ? 11.009 -11.085 -2.608 1.00 0.00 7 LYS A CA 6
ATOM 5858 C C . LYS A 1 7 ? 10.628 -9.662 -2.194 1.00 0.00 7 LYS A C 6
ATOM 5859 O O . LYS A 1 7 ? 9.726 -9.066 -2.747 1.00 0.00 7 LYS A O 6
ATOM 5878 N N . THR A 1 8 ? 11.307 -9.116 -1.221 1.00 0.00 8 THR A N 6
ATOM 5879 C CA . THR A 1 8 ? 10.982 -7.733 -0.765 1.00 0.00 8 THR A CA 6
ATOM 5880 C C . THR A 1 8 ? 11.865 -6.707 -1.480 1.00 0.00 8 THR A C 6
ATOM 5881 O O . THR A 1 8 ? 13.076 -6.770 -1.418 1.00 0.00 8 THR A O 6
ATOM 5892 N N . TYR A 1 9 ? 11.270 -5.756 -2.153 1.00 0.00 9 TYR A N 6
ATOM 5893 C CA . TYR A 1 9 ? 12.092 -4.729 -2.857 1.00 0.00 9 TYR A CA 6
ATOM 5894 C C . TYR A 1 9 ? 12.613 -3.712 -1.840 1.00 0.00 9 TYR A C 6
ATOM 5895 O O . TYR A 1 9 ? 12.130 -3.631 -0.728 1.00 0.00 9 TYR A O 6
ATOM 5913 N N . THR A 1 10 ? 13.586 -2.931 -2.211 1.00 0.00 10 THR A N 6
ATOM 5914 C CA . THR A 1 10 ? 14.123 -1.918 -1.259 1.00 0.00 10 THR A CA 6
ATOM 5915 C C . THR A 1 10 ? 13.714 -0.513 -1.710 1.00 0.00 10 THR A C 6
ATOM 5916 O O . THR A 1 10 ? 13.764 -0.187 -2.879 1.00 0.00 10 THR A O 6
ATOM 5927 N N . TRP A 1 11 ? 13.297 0.315 -0.793 1.00 0.00 11 TRP A N 6
ATOM 5928 C CA . TRP A 1 11 ? 12.871 1.692 -1.171 1.00 0.00 11 TRP A CA 6
ATOM 5929 C C . TRP A 1 11 ? 13.765 2.739 -0.499 1.00 0.00 11 TRP A C 6
ATOM 5930 O O . TRP A 1 11 ? 13.952 2.733 0.702 1.00 0.00 11 TRP A O 6
ATOM 5951 N N . ASN A 1 12 ? 14.314 3.642 -1.266 1.00 0.00 12 ASN A N 6
ATOM 5952 C CA . ASN A 1 12 ? 15.189 4.696 -0.676 1.00 0.00 12 ASN A CA 6
ATOM 5953 C C . ASN A 1 12 ? 14.473 6.048 -0.713 1.00 0.00 12 ASN A C 6
ATOM 5954 O O . ASN A 1 12 ? 14.698 6.908 0.116 1.00 0.00 12 ASN A O 6
ATOM 5965 N N . THR A 1 13 ? 13.608 6.239 -1.671 1.00 0.00 13 THR A N 6
ATOM 5966 C CA . THR A 1 13 ? 12.870 7.532 -1.769 1.00 0.00 13 THR A CA 6
ATOM 5967 C C . THR A 1 13 ? 11.414 7.337 -1.341 1.00 0.00 13 THR A C 6
ATOM 5968 O O . THR A 1 13 ? 10.847 6.275 -1.500 1.00 0.00 13 THR A O 6
ATOM 5979 N N . LYS A 1 14 ? 10.804 8.354 -0.796 1.00 0.00 14 LYS A N 6
ATOM 5980 C CA . LYS A 1 14 ? 9.385 8.221 -0.361 1.00 0.00 14 LYS A CA 6
ATOM 5981 C C . LYS A 1 14 ? 8.478 8.007 -1.575 1.00 0.00 14 LYS A C 6
ATOM 5982 O O . LYS A 1 14 ? 7.479 7.322 -1.500 1.00 0.00 14 LYS A O 6
ATOM 6001 N N . GLU A 1 15 ? 8.817 8.589 -2.692 1.00 0.00 15 GLU A N 6
ATOM 6002 C CA . GLU A 1 15 ? 7.969 8.416 -3.906 1.00 0.00 15 GLU A CA 6
ATOM 6003 C C . GLU A 1 15 ? 7.900 6.938 -4.296 1.00 0.00 15 GLU A C 6
ATOM 6004 O O . GLU A 1 15 ? 6.840 6.399 -4.542 1.00 0.00 15 GLU A O 6
ATOM 6016 N N . GLU A 1 16 ? 9.023 6.285 -4.356 1.00 0.00 16 GLU A N 6
ATOM 6017 C CA . GLU A 1 16 ? 9.026 4.844 -4.734 1.00 0.00 16 GLU A CA 6
ATOM 6018 C C . GLU A 1 16 ? 8.296 4.019 -3.673 1.00 0.00 16 GLU A C 6
ATOM 6019 O O . GLU A 1 16 ? 7.544 3.115 -3.983 1.00 0.00 16 GLU A O 6
ATOM 6031 N N . ALA A 1 17 ? 8.505 4.326 -2.424 1.00 0.00 17 ALA A N 6
ATOM 6032 C CA . ALA A 1 17 ? 7.815 3.559 -1.347 1.00 0.00 17 ALA A CA 6
ATOM 6033 C C . ALA A 1 17 ? 6.308 3.817 -1.413 1.00 0.00 17 ALA A C 6
ATOM 6034 O O . ALA A 1 17 ? 5.504 2.905 -1.373 1.00 0.00 17 ALA A O 6
ATOM 6041 N N . LYS A 1 18 ? 5.920 5.057 -1.532 1.00 0.00 18 LYS A N 6
ATOM 6042 C CA . LYS A 1 18 ? 4.470 5.377 -1.618 1.00 0.00 18 LYS A CA 6
ATOM 6043 C C . LYS A 1 18 ? 3.908 4.815 -2.922 1.00 0.00 18 LYS A C 6
ATOM 6044 O O . LYS A 1 18 ? 2.784 4.357 -2.984 1.00 0.00 18 LYS A O 6
ATOM 6063 N N . GLN A 1 19 ? 4.692 4.841 -3.966 1.00 0.00 19 GLN A N 6
ATOM 6064 C CA . GLN A 1 19 ? 4.217 4.303 -5.270 1.00 0.00 19 GLN A CA 6
ATOM 6065 C C . GLN A 1 19 ? 4.040 2.785 -5.173 1.00 0.00 19 GLN A C 6
ATOM 6066 O O . GLN A 1 19 ? 3.101 2.226 -5.705 1.00 0.00 19 GLN A O 6
ATOM 6080 N N . ALA A 1 20 ? 4.929 2.112 -4.491 1.00 0.00 20 ALA A N 6
ATOM 6081 C CA . ALA A 1 20 ? 4.794 0.633 -4.362 1.00 0.00 20 ALA A CA 6
ATOM 6082 C C . ALA A 1 20 ? 3.575 0.302 -3.501 1.00 0.00 20 ALA A C 6
ATOM 6083 O O . ALA A 1 20 ? 2.871 -0.656 -3.746 1.00 0.00 20 ALA A O 6
ATOM 6090 N N . PHE A 1 21 ? 3.314 1.097 -2.496 1.00 0.00 21 PHE A N 6
ATOM 6091 C CA . PHE A 1 21 ? 2.130 0.830 -1.627 1.00 0.00 21 PHE A CA 6
ATOM 6092 C C . PHE A 1 21 ? 0.841 1.102 -2.410 1.00 0.00 21 PHE A C 6
ATOM 6093 O O . PHE A 1 21 ? -0.092 0.325 -2.372 1.00 0.00 21 PHE A O 6
ATOM 6110 N N . LYS A 1 22 ? 0.783 2.191 -3.132 1.00 0.00 22 LYS A N 6
ATOM 6111 C CA . LYS A 1 22 ? -0.448 2.482 -3.924 1.00 0.00 22 LYS A CA 6
ATOM 6112 C C . LYS A 1 22 ? -0.579 1.449 -5.042 1.00 0.00 22 LYS A C 6
ATOM 6113 O O . LYS A 1 22 ? -1.618 0.848 -5.228 1.00 0.00 22 LYS A O 6
ATOM 6132 N N . GLU A 1 23 ? 0.480 1.216 -5.772 1.00 0.00 23 GLU A N 6
ATOM 6133 C CA . GLU A 1 23 ? 0.422 0.199 -6.855 1.00 0.00 23 GLU A CA 6
ATOM 6134 C C . GLU A 1 23 ? 0.110 -1.156 -6.227 1.00 0.00 23 GLU A C 6
ATOM 6135 O O . GLU A 1 23 ? -0.558 -1.989 -6.805 1.00 0.00 23 GLU A O 6
ATOM 6147 N N . LEU A 1 24 ? 0.580 -1.364 -5.028 1.00 0.00 24 LEU A N 6
ATOM 6148 C CA . LEU A 1 24 ? 0.308 -2.646 -4.326 1.00 0.00 24 LEU A CA 6
ATOM 6149 C C . LEU A 1 24 ? -1.201 -2.796 -4.123 1.00 0.00 24 LEU A C 6
ATOM 6150 O O . LEU A 1 24 ? -1.785 -3.805 -4.462 1.00 0.00 24 LEU A O 6
ATOM 6166 N N . LEU A 1 25 ? -1.842 -1.789 -3.593 1.00 0.00 25 LEU A N 6
ATOM 6167 C CA . LEU A 1 25 ? -3.317 -1.870 -3.396 1.00 0.00 25 LEU A CA 6
ATOM 6168 C C . LEU A 1 25 ? -4.010 -2.035 -4.750 1.00 0.00 25 LEU A C 6
ATOM 6169 O O . LEU A 1 25 ? -4.980 -2.759 -4.879 1.00 0.00 25 LEU A O 6
ATOM 6185 N N . LYS A 1 26 ? -3.512 -1.373 -5.762 1.00 0.00 26 LYS A N 6
ATOM 6186 C CA . LYS A 1 26 ? -4.133 -1.498 -7.110 1.00 0.00 26 LYS A CA 6
ATOM 6187 C C . LYS A 1 26 ? -3.981 -2.935 -7.609 1.00 0.00 26 LYS A C 6
ATOM 6188 O O . LYS A 1 26 ? -4.915 -3.531 -8.106 1.00 0.00 26 LYS A O 6
ATOM 6207 N N . GLU A 1 27 ? -2.816 -3.504 -7.456 1.00 0.00 27 GLU A N 6
ATOM 6208 C CA . GLU A 1 27 ? -2.618 -4.913 -7.899 1.00 0.00 27 GLU A CA 6
ATOM 6209 C C . GLU A 1 27 ? -3.492 -5.823 -7.037 1.00 0.00 27 GLU A C 6
ATOM 6210 O O . GLU A 1 27 ? -3.942 -6.867 -7.466 1.00 0.00 27 GLU A O 6
ATOM 6222 N N . LYS A 1 28 ? -3.749 -5.414 -5.824 1.00 0.00 28 LYS A N 6
ATOM 6223 C CA . LYS A 1 28 ? -4.610 -6.225 -4.921 1.00 0.00 28 LYS A CA 6
ATOM 6224 C C . LYS A 1 28 ? -6.082 -5.945 -5.234 1.00 0.00 28 LYS A C 6
ATOM 6225 O O . LYS A 1 28 ? -6.975 -6.488 -4.616 1.00 0.00 28 LYS A O 6
ATOM 6244 N N . ARG A 1 29 ? -6.335 -5.093 -6.191 1.00 0.00 29 ARG A N 6
ATOM 6245 C CA . ARG A 1 29 ? -7.741 -4.766 -6.548 1.00 0.00 29 ARG A CA 6
ATOM 6246 C C . ARG A 1 29 ? -8.500 -4.297 -5.307 1.00 0.00 29 ARG A C 6
ATOM 6247 O O . ARG A 1 29 ? -9.711 -4.367 -5.247 1.00 0.00 29 ARG A O 6
ATOM 6268 N N . VAL A 1 30 ? -7.802 -3.811 -4.315 1.00 0.00 30 VAL A N 6
ATOM 6269 C CA . VAL A 1 30 ? -8.504 -3.335 -3.091 1.00 0.00 30 VAL A CA 6
ATOM 6270 C C . VAL A 1 30 ? -9.630 -2.378 -3.491 1.00 0.00 30 VAL A C 6
ATOM 6271 O O . VAL A 1 30 ? -9.424 -1.482 -4.285 1.00 0.00 30 VAL A O 6
ATOM 6284 N N . PRO A 1 31 ? -10.787 -2.601 -2.933 1.00 0.00 31 PRO A N 6
ATOM 6285 C CA . PRO A 1 31 ? -11.952 -1.744 -3.249 1.00 0.00 31 PRO A CA 6
ATOM 6286 C C . PRO A 1 31 ? -11.784 -0.365 -2.608 1.00 0.00 31 PRO A C 6
ATOM 6287 O O . PRO A 1 31 ? -10.968 -0.174 -1.729 1.00 0.00 31 PRO A O 6
ATOM 6298 N N . SER A 1 32 ? -12.550 0.595 -3.041 1.00 0.00 32 SER A N 6
ATOM 6299 C CA . SER A 1 32 ? -12.434 1.963 -2.458 1.00 0.00 32 SER A CA 6
ATOM 6300 C C . SER A 1 32 ? -13.021 1.988 -1.045 1.00 0.00 32 SER A C 6
ATOM 6301 O O . SER A 1 32 ? -12.905 2.965 -0.332 1.00 0.00 32 SER A O 6
ATOM 6309 N N . ASN A 1 33 ? -13.656 0.925 -0.636 1.00 0.00 33 ASN A N 6
ATOM 6310 C CA . ASN A 1 33 ? -14.253 0.896 0.730 1.00 0.00 33 ASN A CA 6
ATOM 6311 C C . ASN A 1 33 ? -13.641 -0.237 1.558 1.00 0.00 33 ASN A C 6
ATOM 6312 O O . ASN A 1 33 ? -14.199 -0.661 2.551 1.00 0.00 33 ASN A O 6
ATOM 6323 N N . ALA A 1 34 ? -12.501 -0.732 1.160 1.00 0.00 34 ALA A N 6
ATOM 6324 C CA . ALA A 1 34 ? -11.865 -1.837 1.933 1.00 0.00 34 ALA A CA 6
ATOM 6325 C C . ALA A 1 34 ? -11.414 -1.332 3.302 1.00 0.00 34 ALA A C 6
ATOM 6326 O O . ALA A 1 34 ? -11.062 -0.181 3.467 1.00 0.00 34 ALA A O 6
ATOM 6333 N N . SER A 1 35 ? -11.405 -2.190 4.281 1.00 0.00 35 SER A N 6
ATOM 6334 C CA . SER A 1 35 ? -10.955 -1.766 5.634 1.00 0.00 35 SER A CA 6
ATOM 6335 C C . SER A 1 35 ? -9.445 -1.947 5.731 1.00 0.00 35 SER A C 6
ATOM 6336 O O . SER A 1 35 ? -8.873 -2.779 5.054 1.00 0.00 35 SER A O 6
ATOM 6344 N N . TRP A 1 36 ? -8.781 -1.190 6.557 1.00 0.00 36 TRP A N 6
ATOM 6345 C CA . TRP A 1 36 ? -7.309 -1.363 6.653 1.00 0.00 36 TRP A CA 6
ATOM 6346 C C . TRP A 1 36 ? -6.980 -2.842 6.850 1.00 0.00 36 TRP A C 6
ATOM 6347 O O . TRP A 1 36 ? -5.956 -3.318 6.417 1.00 0.00 36 TRP A O 6
ATOM 6368 N N . GLU A 1 37 ? -7.841 -3.577 7.500 1.00 0.00 37 GLU A N 6
ATOM 6369 C CA . GLU A 1 37 ? -7.562 -5.026 7.717 1.00 0.00 37 GLU A CA 6
ATOM 6370 C C . GLU A 1 37 ? -7.549 -5.767 6.377 1.00 0.00 37 GLU A C 6
ATOM 6371 O O . GLU A 1 37 ? -6.635 -6.512 6.075 1.00 0.00 37 GLU A O 6
ATOM 6383 N N . GLN A 1 38 ? -8.553 -5.564 5.565 1.00 0.00 38 GLN A N 6
ATOM 6384 C CA . GLN A 1 38 ? -8.595 -6.254 4.243 1.00 0.00 38 GLN A CA 6
ATOM 6385 C C . GLN A 1 38 ? -7.560 -5.642 3.297 1.00 0.00 38 GLN A C 6
ATOM 6386 O O . GLN A 1 38 ? -6.826 -6.341 2.623 1.00 0.00 38 GLN A O 6
ATOM 6400 N N . ALA A 1 39 ? -7.495 -4.341 3.243 1.00 0.00 39 ALA A N 6
ATOM 6401 C CA . ALA A 1 39 ? -6.512 -3.683 2.343 1.00 0.00 39 ALA A CA 6
ATOM 6402 C C . ALA A 1 39 ? -5.085 -3.982 2.801 1.00 0.00 39 ALA A C 6
ATOM 6403 O O . ALA A 1 39 ? -4.227 -4.299 2.006 1.00 0.00 39 ALA A O 6
ATOM 6410 N N . MET A 1 40 ? -4.822 -3.871 4.073 1.00 0.00 40 MET A N 6
ATOM 6411 C CA . MET A 1 40 ? -3.443 -4.133 4.578 1.00 0.00 40 MET A CA 6
ATOM 6412 C C . MET A 1 40 ? -3.031 -5.583 4.343 1.00 0.00 40 MET A C 6
ATOM 6413 O O . MET A 1 40 ? -1.959 -5.851 3.855 1.00 0.00 40 MET A O 6
ATOM 6427 N N . LYS A 1 41 ? -3.859 -6.521 4.701 1.00 0.00 41 LYS A N 6
ATOM 6428 C CA . LYS A 1 41 ? -3.483 -7.953 4.509 1.00 0.00 41 LYS A CA 6
ATOM 6429 C C . LYS A 1 41 ? -3.263 -8.262 3.024 1.00 0.00 41 LYS A C 6
ATOM 6430 O O . LYS A 1 41 ? -2.269 -8.861 2.639 1.00 0.00 41 LYS A O 6
ATOM 6449 N N . MET A 1 42 ? -4.179 -7.858 2.187 1.00 0.00 42 MET A N 6
ATOM 6450 C CA . MET A 1 42 ? -4.031 -8.132 0.730 1.00 0.00 42 MET A CA 6
ATOM 6451 C C . MET A 1 42 ? -2.754 -7.487 0.192 1.00 0.00 42 MET A C 6
ATOM 6452 O O . MET A 1 42 ? -2.152 -7.972 -0.746 1.00 0.00 42 MET A O 6
ATOM 6466 N N . ILE A 1 43 ? -2.340 -6.395 0.769 1.00 0.00 43 ILE A N 6
ATOM 6467 C CA . ILE A 1 43 ? -1.107 -5.720 0.279 1.00 0.00 43 ILE A CA 6
ATOM 6468 C C . ILE A 1 43 ? 0.119 -6.222 1.053 1.00 0.00 43 ILE A C 6
ATOM 6469 O O . ILE A 1 43 ? 1.227 -6.212 0.554 1.00 0.00 43 ILE A O 6
ATOM 6485 N N . ILE A 1 44 ? -0.069 -6.676 2.263 1.00 0.00 44 ILE A N 6
ATOM 6486 C CA . ILE A 1 44 ? 1.091 -7.182 3.051 1.00 0.00 44 ILE A CA 6
ATOM 6487 C C . ILE A 1 44 ? 1.643 -8.438 2.380 1.00 0.00 44 ILE A C 6
ATOM 6488 O O . ILE A 1 44 ? 2.840 -8.627 2.284 1.00 0.00 44 ILE A O 6
ATOM 6504 N N . ASN A 1 45 ? 0.781 -9.291 1.893 1.00 0.00 45 ASN A N 6
ATOM 6505 C CA . ASN A 1 45 ? 1.277 -10.518 1.207 1.00 0.00 45 ASN A CA 6
ATOM 6506 C C . ASN A 1 45 ? 2.290 -10.118 0.127 1.00 0.00 45 ASN A C 6
ATOM 6507 O O . ASN A 1 45 ? 3.090 -10.915 -0.321 1.00 0.00 45 ASN A O 6
ATOM 6518 N N . ASP A 1 46 ? 2.245 -8.881 -0.292 1.00 0.00 46 ASP A N 6
ATOM 6519 C CA . ASP A 1 46 ? 3.179 -8.392 -1.346 1.00 0.00 46 ASP A CA 6
ATOM 6520 C C . ASP A 1 46 ? 4.331 -7.598 -0.717 1.00 0.00 46 ASP A C 6
ATOM 6521 O O . ASP A 1 46 ? 4.154 -6.928 0.284 1.00 0.00 46 ASP A O 6
ATOM 6530 N N . PRO A 1 47 ? 5.482 -7.706 -1.326 1.00 0.00 47 PRO A N 6
ATOM 6531 C CA . PRO A 1 47 ? 6.693 -7.003 -0.820 1.00 0.00 47 PRO A CA 6
ATOM 6532 C C . PRO A 1 47 ? 6.503 -5.480 -0.813 1.00 0.00 47 PRO A C 6
ATOM 6533 O O . PRO A 1 47 ? 7.183 -4.772 -0.097 1.00 0.00 47 PRO A O 6
ATOM 6544 N N . ARG A 1 48 ? 5.582 -4.967 -1.582 1.00 0.00 48 ARG A N 6
ATOM 6545 C CA . ARG A 1 48 ? 5.367 -3.489 -1.578 1.00 0.00 48 ARG A CA 6
ATOM 6546 C C . ARG A 1 48 ? 5.025 -3.002 -0.173 1.00 0.00 48 ARG A C 6
ATOM 6547 O O . ARG A 1 48 ? 5.241 -1.854 0.161 1.00 0.00 48 ARG A O 6
ATOM 6568 N N . TYR A 1 49 ? 4.487 -3.852 0.657 1.00 0.00 49 TYR A N 6
ATOM 6569 C CA . TYR A 1 49 ? 4.138 -3.399 2.030 1.00 0.00 49 TYR A CA 6
ATOM 6570 C C . TYR A 1 49 ? 5.398 -2.897 2.739 1.00 0.00 49 TYR A C 6
ATOM 6571 O O . TYR A 1 49 ? 5.368 -1.939 3.493 1.00 0.00 49 TYR A O 6
ATOM 6589 N N . SER A 1 50 ? 6.515 -3.515 2.478 1.00 0.00 50 SER A N 6
ATOM 6590 C CA . SER A 1 50 ? 7.774 -3.056 3.122 1.00 0.00 50 SER A CA 6
ATOM 6591 C C . SER A 1 50 ? 8.177 -1.711 2.522 1.00 0.00 50 SER A C 6
ATOM 6592 O O . SER A 1 50 ? 9.090 -1.057 2.986 1.00 0.00 50 SER A O 6
ATOM 6600 N N . ALA A 1 51 ? 7.479 -1.282 1.505 1.00 0.00 51 ALA A N 6
ATOM 6601 C CA . ALA A 1 51 ? 7.792 0.031 0.887 1.00 0.00 51 ALA A CA 6
ATOM 6602 C C . ALA A 1 51 ? 7.564 1.133 1.920 1.00 0.00 51 ALA A C 6
ATOM 6603 O O . ALA A 1 51 ? 8.100 2.219 1.816 1.00 0.00 51 ALA A O 6
ATOM 6610 N N . LEU A 1 52 ? 6.774 0.857 2.928 1.00 0.00 52 LEU A N 6
ATOM 6611 C CA . LEU A 1 52 ? 6.520 1.891 3.975 1.00 0.00 52 LEU A CA 6
ATOM 6612 C C . LEU A 1 52 ? 6.968 1.368 5.343 1.00 0.00 52 LEU A C 6
ATOM 6613 O O . LEU A 1 52 ? 6.539 0.324 5.791 1.00 0.00 52 LEU A O 6
ATOM 6629 N N . ALA A 1 53 ? 7.839 2.080 6.002 1.00 0.00 53 ALA A N 6
ATOM 6630 C CA . ALA A 1 53 ? 8.330 1.621 7.334 1.00 0.00 53 ALA A CA 6
ATOM 6631 C C . ALA A 1 53 ? 7.295 1.895 8.430 1.00 0.00 53 ALA A C 6
ATOM 6632 O O . ALA A 1 53 ? 7.249 1.211 9.432 1.00 0.00 53 ALA A O 6
ATOM 6639 N N . LYS A 1 54 ? 6.474 2.895 8.261 1.00 0.00 54 LYS A N 6
ATOM 6640 C CA . LYS A 1 54 ? 5.463 3.205 9.314 1.00 0.00 54 LYS A CA 6
ATOM 6641 C C . LYS A 1 54 ? 4.045 2.879 8.834 1.00 0.00 54 LYS A C 6
ATOM 6642 O O . LYS A 1 54 ? 3.694 3.083 7.686 1.00 0.00 54 LYS A O 6
ATOM 6661 N N . LEU A 1 55 ? 3.220 2.379 9.710 1.00 0.00 55 LEU A N 6
ATOM 6662 C CA . LEU A 1 55 ? 1.828 2.051 9.306 1.00 0.00 55 LEU A CA 6
ATOM 6663 C C . LEU A 1 55 ? 1.046 3.340 9.056 1.00 0.00 55 LEU A C 6
ATOM 6664 O O . LEU A 1 55 ? 0.140 3.376 8.250 1.00 0.00 55 LEU A O 6
ATOM 6680 N N . SER A 1 56 ? 1.388 4.403 9.735 1.00 0.00 56 SER A N 6
ATOM 6681 C CA . SER A 1 56 ? 0.652 5.677 9.512 1.00 0.00 56 SER A CA 6
ATOM 6682 C C . SER A 1 56 ? 0.744 6.054 8.035 1.00 0.00 56 SER A C 6
ATOM 6683 O O . SER A 1 56 ? -0.236 6.418 7.415 1.00 0.00 56 SER A O 6
ATOM 6691 N N . GLU A 1 57 ? 1.908 5.940 7.454 1.00 0.00 57 GLU A N 6
ATOM 6692 C CA . GLU A 1 57 ? 2.037 6.261 6.007 1.00 0.00 57 GLU A CA 6
ATOM 6693 C C . GLU A 1 57 ? 1.373 5.147 5.195 1.00 0.00 57 GLU A C 6
ATOM 6694 O O . GLU A 1 57 ? 0.743 5.392 4.186 1.00 0.00 57 GLU A O 6
ATOM 6706 N N . LYS A 1 58 ? 1.486 3.921 5.645 1.00 0.00 58 LYS A N 6
ATOM 6707 C CA . LYS A 1 58 ? 0.835 2.800 4.908 1.00 0.00 58 LYS A CA 6
ATOM 6708 C C . LYS A 1 58 ? -0.673 3.053 4.839 1.00 0.00 58 LYS A C 6
ATOM 6709 O O . LYS A 1 58 ? -1.301 2.873 3.814 1.00 0.00 58 LYS A O 6
ATOM 6728 N N . LYS A 1 59 ? -1.252 3.482 5.928 1.00 0.00 59 LYS A N 6
ATOM 6729 C CA . LYS A 1 59 ? -2.714 3.761 5.941 1.00 0.00 59 LYS A CA 6
ATOM 6730 C C . LYS A 1 59 ? -3.000 5.019 5.121 1.00 0.00 59 LYS A C 6
ATOM 6731 O O . LYS A 1 59 ? -3.987 5.105 4.416 1.00 0.00 59 LYS A O 6
ATOM 6750 N N . GLN A 1 60 ? -2.132 5.992 5.196 1.00 0.00 60 GLN A N 6
ATOM 6751 C CA . GLN A 1 60 ? -2.343 7.236 4.406 1.00 0.00 60 GLN A CA 6
ATOM 6752 C C . GLN A 1 60 ? -2.351 6.892 2.918 1.00 0.00 60 GLN A C 6
ATOM 6753 O O . GLN A 1 60 ? -3.146 7.402 2.153 1.00 0.00 60 GLN A O 6
ATOM 6767 N N . ALA A 1 61 ? -1.475 6.017 2.508 1.00 0.00 61 ALA A N 6
ATOM 6768 C CA . ALA A 1 61 ? -1.433 5.621 1.073 1.00 0.00 61 ALA A CA 6
ATOM 6769 C C . ALA A 1 61 ? -2.657 4.766 0.744 1.00 0.00 61 ALA A C 6
ATOM 6770 O O . ALA A 1 61 ? -3.228 4.867 -0.324 1.00 0.00 61 ALA A O 6
ATOM 6777 N N . PHE A 1 62 ? -3.074 3.933 1.660 1.00 0.00 62 PHE A N 6
ATOM 6778 C CA . PHE A 1 62 ? -4.271 3.085 1.398 1.00 0.00 62 PHE A CA 6
ATOM 6779 C C . PHE A 1 62 ? -5.509 3.975 1.283 1.00 0.00 62 PHE A C 6
ATOM 6780 O O . PHE A 1 62 ? -6.316 3.824 0.387 1.00 0.00 62 PHE A O 6
ATOM 6797 N N . ASN A 1 63 ? -5.653 4.920 2.170 1.00 0.00 63 ASN A N 6
ATOM 6798 C CA . ASN A 1 63 ? -6.824 5.836 2.090 1.00 0.00 63 ASN A CA 6
ATOM 6799 C C . ASN A 1 63 ? -6.756 6.594 0.768 1.00 0.00 63 ASN A C 6
ATOM 6800 O O . ASN A 1 63 ? -7.727 6.704 0.043 1.00 0.00 63 ASN A O 6
ATOM 6811 N N . ALA A 1 64 ? -5.597 7.093 0.440 1.00 0.00 64 ALA A N 6
ATOM 6812 C CA . ALA A 1 64 ? -5.433 7.821 -0.845 1.00 0.00 64 ALA A CA 6
ATOM 6813 C C . ALA A 1 64 ? -5.709 6.857 -1.998 1.00 0.00 64 ALA A C 6
ATOM 6814 O O . ALA A 1 64 ? -6.239 7.232 -3.025 1.00 0.00 64 ALA A O 6
ATOM 6821 N N . TYR A 1 65 ? -5.359 5.609 -1.829 1.00 0.00 65 TYR A N 6
ATOM 6822 C CA . TYR A 1 65 ? -5.607 4.614 -2.907 1.00 0.00 65 TYR A CA 6
ATOM 6823 C C . TYR A 1 65 ? -7.112 4.504 -3.166 1.00 0.00 65 TYR A C 6
ATOM 6824 O O . TYR A 1 65 ? -7.558 4.472 -4.296 1.00 0.00 65 TYR A O 6
ATOM 6842 N N . LYS A 1 66 ? -7.899 4.457 -2.126 1.00 0.00 66 LYS A N 6
ATOM 6843 C CA . LYS A 1 66 ? -9.373 4.362 -2.315 1.00 0.00 66 LYS A CA 6
ATOM 6844 C C . LYS A 1 66 ? -9.907 5.688 -2.860 1.00 0.00 66 LYS A C 6
ATOM 6845 O O . LYS A 1 66 ? -10.888 5.729 -3.574 1.00 0.00 66 LYS A O 6
ATOM 6864 N N . VAL A 1 67 ? -9.262 6.774 -2.529 1.00 0.00 67 VAL A N 6
ATOM 6865 C CA . VAL A 1 67 ? -9.728 8.098 -3.032 1.00 0.00 67 VAL A CA 6
ATOM 6866 C C . VAL A 1 67 ? -9.505 8.192 -4.544 1.00 0.00 67 VAL A C 6
ATOM 6867 O O . VAL A 1 67 ? -10.188 8.918 -5.239 1.00 0.00 67 VAL A O 6
ATOM 6880 N N . GLN A 1 68 ? -8.552 7.463 -5.057 1.00 0.00 68 GLN A N 6
ATOM 6881 C CA . GLN A 1 68 ? -8.282 7.508 -6.523 1.00 0.00 68 GLN A CA 6
ATOM 6882 C C . GLN A 1 68 ? -9.226 6.559 -7.267 1.00 0.00 68 GLN A C 6
ATOM 6883 O O . GLN A 1 68 ? -9.542 6.763 -8.422 1.00 0.00 68 GLN A O 6
ATOM 6897 N N . THR A 1 69 ? -9.679 5.526 -6.613 1.00 0.00 69 THR A N 6
ATOM 6898 C CA . THR A 1 69 ? -10.604 4.568 -7.285 1.00 0.00 69 THR A CA 6
ATOM 6899 C C . THR A 1 69 ? -12.052 4.879 -6.900 1.00 0.00 69 THR A C 6
ATOM 6900 O O . THR A 1 69 ? -12.984 4.344 -7.467 1.00 0.00 69 THR A O 6
ATOM 6911 N N . GLU A 1 70 ? -12.248 5.743 -5.943 1.00 0.00 70 GLU A N 6
ATOM 6912 C CA . GLU A 1 70 ? -13.636 6.090 -5.523 1.00 0.00 70 GLU A CA 6
ATOM 6913 C C . GLU A 1 70 ? -14.467 6.504 -6.740 1.00 0.00 70 GLU A C 6
ATOM 6914 O O . GLU A 1 70 ? -14.249 7.546 -7.327 1.00 0.00 70 GLU A O 6
ATOM 6926 N N . LYS A 1 71 ? -15.418 5.696 -7.124 1.00 0.00 71 LYS A N 6
ATOM 6927 C CA . LYS A 1 71 ? -16.262 6.045 -8.303 1.00 0.00 71 LYS A CA 6
ATOM 6928 C C . LYS A 1 71 ? -16.648 7.526 -8.258 1.00 0.00 71 LYS A C 6
ATOM 6929 O O . LYS A 1 71 ? -16.424 8.207 -9.245 1.00 0.00 71 LYS A O 6
ATOM 6949 N N . GLN A 1 3 ? 13.060 -20.292 -3.340 1.00 0.00 3 GLN A N 7
ATOM 6950 C CA . GLN A 1 3 ? 13.668 -19.417 -2.296 1.00 0.00 3 GLN A CA 7
ATOM 6951 C C . GLN A 1 3 ? 12.607 -18.994 -1.276 1.00 0.00 3 GLN A C 7
ATOM 6952 O O . GLN A 1 3 ? 11.675 -18.290 -1.608 1.00 0.00 3 GLN A O 7
ATOM 6968 N N . PRO A 1 4 ? 12.786 -19.440 -0.060 1.00 0.00 4 PRO A N 7
ATOM 6969 C CA . PRO A 1 4 ? 11.830 -19.101 1.023 1.00 0.00 4 PRO A CA 7
ATOM 6970 C C . PRO A 1 4 ? 11.995 -17.635 1.437 1.00 0.00 4 PRO A C 7
ATOM 6971 O O . PRO A 1 4 ? 12.611 -16.850 0.744 1.00 0.00 4 PRO A O 7
ATOM 6982 N N . ALA A 1 5 ? 11.446 -17.262 2.559 1.00 0.00 5 ALA A N 7
ATOM 6983 C CA . ALA A 1 5 ? 11.571 -15.847 3.015 1.00 0.00 5 ALA A CA 7
ATOM 6984 C C . ALA A 1 5 ? 11.081 -14.892 1.922 1.00 0.00 5 ALA A C 7
ATOM 6985 O O . ALA A 1 5 ? 11.369 -13.712 1.944 1.00 0.00 5 ALA A O 7
ATOM 6992 N N . LYS A 1 6 ? 10.342 -15.391 0.968 1.00 0.00 6 LYS A N 7
ATOM 6993 C CA . LYS A 1 6 ? 9.834 -14.512 -0.125 1.00 0.00 6 LYS A CA 7
ATOM 6994 C C . LYS A 1 6 ? 10.931 -13.548 -0.586 1.00 0.00 6 LYS A C 7
ATOM 6995 O O . LYS A 1 6 ? 12.092 -13.714 -0.267 1.00 0.00 6 LYS A O 7
ATOM 7014 N N . LYS A 1 7 ? 10.573 -12.540 -1.333 1.00 0.00 7 LYS A N 7
ATOM 7015 C CA . LYS A 1 7 ? 11.595 -11.564 -1.812 1.00 0.00 7 LYS A CA 7
ATOM 7016 C C . LYS A 1 7 ? 11.362 -10.203 -1.151 1.00 0.00 7 LYS A C 7
ATOM 7017 O O . LYS A 1 7 ? 10.263 -9.882 -0.744 1.00 0.00 7 LYS A O 7
ATOM 7036 N N . THR A 1 8 ? 12.384 -9.399 -1.039 1.00 0.00 8 THR A N 7
ATOM 7037 C CA . THR A 1 8 ? 12.207 -8.063 -0.404 1.00 0.00 8 THR A CA 7
ATOM 7038 C C . THR A 1 8 ? 12.533 -6.947 -1.398 1.00 0.00 8 THR A C 7
ATOM 7039 O O . THR A 1 8 ? 13.481 -7.027 -2.153 1.00 0.00 8 THR A O 7
ATOM 7050 N N . TYR A 1 9 ? 11.752 -5.904 -1.395 1.00 0.00 9 TYR A N 7
ATOM 7051 C CA . TYR A 1 9 ? 12.002 -4.770 -2.326 1.00 0.00 9 TYR A CA 7
ATOM 7052 C C . TYR A 1 9 ? 12.795 -3.676 -1.606 1.00 0.00 9 TYR A C 7
ATOM 7053 O O . TYR A 1 9 ? 12.893 -3.667 -0.394 1.00 0.00 9 TYR A O 7
ATOM 7071 N N . THR A 1 10 ? 13.358 -2.752 -2.333 1.00 0.00 10 THR A N 7
ATOM 7072 C CA . THR A 1 10 ? 14.136 -1.667 -1.673 1.00 0.00 10 THR A CA 7
ATOM 7073 C C . THR A 1 10 ? 13.683 -0.294 -2.180 1.00 0.00 10 THR A C 7
ATOM 7074 O O . THR A 1 10 ? 13.586 -0.060 -3.369 1.00 0.00 10 THR A O 7
ATOM 7085 N N . TRP A 1 11 ? 13.411 0.616 -1.285 1.00 0.00 11 TRP A N 7
ATOM 7086 C CA . TRP A 1 11 ? 12.969 1.976 -1.705 1.00 0.00 11 TRP A CA 7
ATOM 7087 C C . TRP A 1 11 ? 13.953 3.027 -1.177 1.00 0.00 11 TRP A C 7
ATOM 7088 O O . TRP A 1 11 ? 14.463 2.913 -0.081 1.00 0.00 11 TRP A O 7
ATOM 7109 N N . ASN A 1 12 ? 14.226 4.042 -1.949 1.00 0.00 12 ASN A N 7
ATOM 7110 C CA . ASN A 1 12 ? 15.183 5.093 -1.488 1.00 0.00 12 ASN A CA 7
ATOM 7111 C C . ASN A 1 12 ? 14.477 6.447 -1.382 1.00 0.00 12 ASN A C 7
ATOM 7112 O O . ASN A 1 12 ? 15.014 7.397 -0.847 1.00 0.00 12 ASN A O 7
ATOM 7123 N N . THR A 1 13 ? 13.281 6.544 -1.888 1.00 0.00 13 THR A N 7
ATOM 7124 C CA . THR A 1 13 ? 12.543 7.839 -1.815 1.00 0.00 13 THR A CA 7
ATOM 7125 C C . THR A 1 13 ? 11.103 7.601 -1.352 1.00 0.00 13 THR A C 7
ATOM 7126 O O . THR A 1 13 ? 10.517 6.571 -1.615 1.00 0.00 13 THR A O 7
ATOM 7137 N N . LYS A 1 14 ? 10.531 8.547 -0.656 1.00 0.00 14 LYS A N 7
ATOM 7138 C CA . LYS A 1 14 ? 9.133 8.375 -0.168 1.00 0.00 14 LYS A CA 7
ATOM 7139 C C . LYS A 1 14 ? 8.167 8.221 -1.347 1.00 0.00 14 LYS A C 7
ATOM 7140 O O . LYS A 1 14 ? 7.117 7.624 -1.226 1.00 0.00 14 LYS A O 7
ATOM 7159 N N . GLU A 1 15 ? 8.513 8.757 -2.485 1.00 0.00 15 GLU A N 7
ATOM 7160 C CA . GLU A 1 15 ? 7.611 8.638 -3.667 1.00 0.00 15 GLU A CA 7
ATOM 7161 C C . GLU A 1 15 ? 7.559 7.187 -4.145 1.00 0.00 15 GLU A C 7
ATOM 7162 O O . GLU A 1 15 ? 6.501 6.636 -4.383 1.00 0.00 15 GLU A O 7
ATOM 7174 N N . GLU A 1 16 ? 8.693 6.567 -4.292 1.00 0.00 16 GLU A N 7
ATOM 7175 C CA . GLU A 1 16 ? 8.715 5.151 -4.758 1.00 0.00 16 GLU A CA 7
ATOM 7176 C C . GLU A 1 16 ? 8.079 4.243 -3.709 1.00 0.00 16 GLU A C 7
ATOM 7177 O O . GLU A 1 16 ? 7.290 3.374 -4.022 1.00 0.00 16 GLU A O 7
ATOM 7189 N N . ALA A 1 17 ? 8.412 4.437 -2.465 1.00 0.00 17 ALA A N 7
ATOM 7190 C CA . ALA A 1 17 ? 7.820 3.584 -1.399 1.00 0.00 17 ALA A CA 7
ATOM 7191 C C . ALA A 1 17 ? 6.301 3.770 -1.381 1.00 0.00 17 ALA A C 7
ATOM 7192 O O . ALA A 1 17 ? 5.543 2.817 -1.359 1.00 0.00 17 ALA A O 7
ATOM 7199 N N . LYS A 1 18 ? 5.852 4.996 -1.409 1.00 0.00 18 LYS A N 7
ATOM 7200 C CA . LYS A 1 18 ? 4.385 5.254 -1.413 1.00 0.00 18 LYS A CA 7
ATOM 7201 C C . LYS A 1 18 ? 3.776 4.705 -2.700 1.00 0.00 18 LYS A C 7
ATOM 7202 O O . LYS A 1 18 ? 2.683 4.176 -2.712 1.00 0.00 18 LYS A O 7
ATOM 7221 N N . GLN A 1 19 ? 4.484 4.831 -3.788 1.00 0.00 19 GLN A N 7
ATOM 7222 C CA . GLN A 1 19 ? 3.959 4.319 -5.082 1.00 0.00 19 GLN A CA 7
ATOM 7223 C C . GLN A 1 19 ? 3.858 2.792 -5.043 1.00 0.00 19 GLN A C 7
ATOM 7224 O O . GLN A 1 19 ? 2.908 2.215 -5.534 1.00 0.00 19 GLN A O 7
ATOM 7238 N N . ALA A 1 20 ? 4.821 2.127 -4.457 1.00 0.00 20 ALA A N 7
ATOM 7239 C CA . ALA A 1 20 ? 4.745 0.640 -4.395 1.00 0.00 20 ALA A CA 7
ATOM 7240 C C . ALA A 1 20 ? 3.603 0.227 -3.470 1.00 0.00 20 ALA A C 7
ATOM 7241 O O . ALA A 1 20 ? 2.957 -0.779 -3.679 1.00 0.00 20 ALA A O 7
ATOM 7248 N N . PHE A 1 21 ? 3.344 0.999 -2.450 1.00 0.00 21 PHE A N 7
ATOM 7249 C CA . PHE A 1 21 ? 2.237 0.644 -1.517 1.00 0.00 21 PHE A CA 7
ATOM 7250 C C . PHE A 1 21 ? 0.879 0.921 -2.174 1.00 0.00 21 PHE A C 7
ATOM 7251 O O . PHE A 1 21 ? -0.023 0.107 -2.123 1.00 0.00 21 PHE A O 7
ATOM 7268 N N . LYS A 1 22 ? 0.725 2.051 -2.809 1.00 0.00 22 LYS A N 7
ATOM 7269 C CA . LYS A 1 22 ? -0.570 2.338 -3.473 1.00 0.00 22 LYS A CA 7
ATOM 7270 C C . LYS A 1 22 ? -0.685 1.422 -4.696 1.00 0.00 22 LYS A C 7
ATOM 7271 O O . LYS A 1 22 ? -1.720 0.839 -4.958 1.00 0.00 22 LYS A O 7
ATOM 7290 N N . GLU A 1 23 ? 0.390 1.260 -5.422 1.00 0.00 23 GLU A N 7
ATOM 7291 C CA . GLU A 1 23 ? 0.357 0.349 -6.596 1.00 0.00 23 GLU A CA 7
ATOM 7292 C C . GLU A 1 23 ? 0.093 -1.066 -6.086 1.00 0.00 23 GLU A C 7
ATOM 7293 O O . GLU A 1 23 ? -0.541 -1.871 -6.739 1.00 0.00 23 GLU A O 7
ATOM 7305 N N . LEU A 1 24 ? 0.554 -1.359 -4.897 1.00 0.00 24 LEU A N 7
ATOM 7306 C CA . LEU A 1 24 ? 0.306 -2.704 -4.314 1.00 0.00 24 LEU A CA 7
ATOM 7307 C C . LEU A 1 24 ? -1.202 -2.885 -4.174 1.00 0.00 24 LEU A C 7
ATOM 7308 O O . LEU A 1 24 ? -1.763 -3.890 -4.563 1.00 0.00 24 LEU A O 7
ATOM 7324 N N . LEU A 1 25 ? -1.866 -1.893 -3.640 1.00 0.00 25 LEU A N 7
ATOM 7325 C CA . LEU A 1 25 ? -3.346 -1.976 -3.497 1.00 0.00 25 LEU A CA 7
ATOM 7326 C C . LEU A 1 25 ? -3.988 -2.126 -4.879 1.00 0.00 25 LEU A C 7
ATOM 7327 O O . LEU A 1 25 ? -4.983 -2.804 -5.047 1.00 0.00 25 LEU A O 7
ATOM 7343 N N . LYS A 1 26 ? -3.416 -1.490 -5.872 1.00 0.00 26 LYS A N 7
ATOM 7344 C CA . LYS A 1 26 ? -3.980 -1.587 -7.250 1.00 0.00 26 LYS A CA 7
ATOM 7345 C C . LYS A 1 26 ? -3.891 -3.029 -7.755 1.00 0.00 26 LYS A C 7
ATOM 7346 O O . LYS A 1 26 ? -4.834 -3.560 -8.307 1.00 0.00 26 LYS A O 7
ATOM 7365 N N . GLU A 1 27 ? -2.772 -3.670 -7.562 1.00 0.00 27 GLU A N 7
ATOM 7366 C CA . GLU A 1 27 ? -2.637 -5.081 -8.023 1.00 0.00 27 GLU A CA 7
ATOM 7367 C C . GLU A 1 27 ? -3.520 -5.978 -7.157 1.00 0.00 27 GLU A C 7
ATOM 7368 O O . GLU A 1 27 ? -3.999 -7.008 -7.589 1.00 0.00 27 GLU A O 7
ATOM 7380 N N . LYS A 1 28 ? -3.750 -5.576 -5.937 1.00 0.00 28 LYS A N 7
ATOM 7381 C CA . LYS A 1 28 ? -4.613 -6.377 -5.028 1.00 0.00 28 LYS A CA 7
ATOM 7382 C C . LYS A 1 28 ? -6.085 -6.087 -5.323 1.00 0.00 28 LYS A C 7
ATOM 7383 O O . LYS A 1 28 ? -6.976 -6.709 -4.779 1.00 0.00 28 LYS A O 7
ATOM 7402 N N . ARG A 1 29 ? -6.344 -5.145 -6.190 1.00 0.00 29 ARG A N 7
ATOM 7403 C CA . ARG A 1 29 ? -7.753 -4.810 -6.532 1.00 0.00 29 ARG A CA 7
ATOM 7404 C C . ARG A 1 29 ? -8.521 -4.387 -5.279 1.00 0.00 29 ARG A C 7
ATOM 7405 O O . ARG A 1 29 ? -9.702 -4.640 -5.152 1.00 0.00 29 ARG A O 7
ATOM 7426 N N . VAL A 1 30 ? -7.867 -3.737 -4.354 1.00 0.00 30 VAL A N 7
ATOM 7427 C CA . VAL A 1 30 ? -8.582 -3.299 -3.121 1.00 0.00 30 VAL A CA 7
ATOM 7428 C C . VAL A 1 30 ? -9.689 -2.310 -3.493 1.00 0.00 30 VAL A C 7
ATOM 7429 O O . VAL A 1 30 ? -9.465 -1.392 -4.257 1.00 0.00 30 VAL A O 7
ATOM 7442 N N . PRO A 1 31 ? -10.851 -2.533 -2.944 1.00 0.00 31 PRO A N 7
ATOM 7443 C CA . PRO A 1 31 ? -12.004 -1.648 -3.229 1.00 0.00 31 PRO A CA 7
ATOM 7444 C C . PRO A 1 31 ? -11.817 -0.293 -2.541 1.00 0.00 31 PRO A C 7
ATOM 7445 O O . PRO A 1 31 ? -10.997 -0.142 -1.658 1.00 0.00 31 PRO A O 7
ATOM 7456 N N . SER A 1 32 ? -12.570 0.691 -2.943 1.00 0.00 32 SER A N 7
ATOM 7457 C CA . SER A 1 32 ? -12.438 2.037 -2.318 1.00 0.00 32 SER A CA 7
ATOM 7458 C C . SER A 1 32 ? -13.039 2.024 -0.909 1.00 0.00 32 SER A C 7
ATOM 7459 O O . SER A 1 32 ? -12.919 2.977 -0.164 1.00 0.00 32 SER A O 7
ATOM 7467 N N . ASN A 1 33 ? -13.690 0.955 -0.540 1.00 0.00 33 ASN A N 7
ATOM 7468 C CA . ASN A 1 33 ? -14.300 0.892 0.820 1.00 0.00 33 ASN A CA 7
ATOM 7469 C C . ASN A 1 33 ? -13.663 -0.234 1.648 1.00 0.00 33 ASN A C 7
ATOM 7470 O O . ASN A 1 33 ? -14.219 -0.680 2.632 1.00 0.00 33 ASN A O 7
ATOM 7481 N N . ALA A 1 34 ? -12.505 -0.696 1.261 1.00 0.00 34 ALA A N 7
ATOM 7482 C CA . ALA A 1 34 ? -11.846 -1.789 2.036 1.00 0.00 34 ALA A CA 7
ATOM 7483 C C . ALA A 1 34 ? -11.365 -1.264 3.388 1.00 0.00 34 ALA A C 7
ATOM 7484 O O . ALA A 1 34 ? -10.975 -0.121 3.519 1.00 0.00 34 ALA A O 7
ATOM 7491 N N . SER A 1 35 ? -11.370 -2.097 4.390 1.00 0.00 35 SER A N 7
ATOM 7492 C CA . SER A 1 35 ? -10.890 -1.650 5.726 1.00 0.00 35 SER A CA 7
ATOM 7493 C C . SER A 1 35 ? -9.375 -1.816 5.785 1.00 0.00 35 SER A C 7
ATOM 7494 O O . SER A 1 35 ? -8.816 -2.661 5.113 1.00 0.00 35 SER A O 7
ATOM 7502 N N . TRP A 1 36 ? -8.696 -1.027 6.566 1.00 0.00 36 TRP A N 7
ATOM 7503 C CA . TRP A 1 36 ? -7.220 -1.178 6.625 1.00 0.00 36 TRP A CA 7
ATOM 7504 C C . TRP A 1 36 ? -6.865 -2.648 6.841 1.00 0.00 36 TRP A C 7
ATOM 7505 O O . TRP A 1 36 ? -5.874 -3.133 6.344 1.00 0.00 36 TRP A O 7
ATOM 7526 N N . GLU A 1 37 ? -7.669 -3.363 7.578 1.00 0.00 37 GLU A N 7
ATOM 7527 C CA . GLU A 1 37 ? -7.370 -4.804 7.820 1.00 0.00 37 GLU A CA 7
ATOM 7528 C C . GLU A 1 37 ? -7.463 -5.598 6.513 1.00 0.00 37 GLU A C 7
ATOM 7529 O O . GLU A 1 37 ? -6.584 -6.370 6.182 1.00 0.00 37 GLU A O 7
ATOM 7541 N N . GLN A 1 38 ? -8.521 -5.419 5.766 1.00 0.00 38 GLN A N 7
ATOM 7542 C CA . GLN A 1 38 ? -8.660 -6.173 4.485 1.00 0.00 38 GLN A CA 7
ATOM 7543 C C . GLN A 1 38 ? -7.654 -5.660 3.451 1.00 0.00 38 GLN A C 7
ATOM 7544 O O . GLN A 1 38 ? -6.975 -6.429 2.791 1.00 0.00 38 GLN A O 7
ATOM 7558 N N . ALA A 1 39 ? -7.547 -4.370 3.307 1.00 0.00 39 ALA A N 7
ATOM 7559 C CA . ALA A 1 39 ? -6.586 -3.811 2.318 1.00 0.00 39 ALA A CA 7
ATOM 7560 C C . ALA A 1 39 ? -5.150 -4.112 2.750 1.00 0.00 39 ALA A C 7
ATOM 7561 O O . ALA A 1 39 ? -4.321 -4.494 1.950 1.00 0.00 39 ALA A O 7
ATOM 7568 N N . MET A 1 40 ? -4.852 -3.941 4.009 1.00 0.00 40 MET A N 7
ATOM 7569 C CA . MET A 1 40 ? -3.468 -4.213 4.490 1.00 0.00 40 MET A CA 7
ATOM 7570 C C . MET A 1 40 ? -3.097 -5.677 4.258 1.00 0.00 40 MET A C 7
ATOM 7571 O O . MET A 1 40 ? -2.036 -5.975 3.768 1.00 0.00 40 MET A O 7
ATOM 7585 N N . LYS A 1 41 ? -3.954 -6.593 4.616 1.00 0.00 41 LYS A N 7
ATOM 7586 C CA . LYS A 1 41 ? -3.618 -8.034 4.416 1.00 0.00 41 LYS A CA 7
ATOM 7587 C C . LYS A 1 41 ? -3.405 -8.336 2.929 1.00 0.00 41 LYS A C 7
ATOM 7588 O O . LYS A 1 41 ? -2.422 -8.949 2.538 1.00 0.00 41 LYS A O 7
ATOM 7607 N N . MET A 1 42 ? -4.315 -7.909 2.097 1.00 0.00 42 MET A N 7
ATOM 7608 C CA . MET A 1 42 ? -4.169 -8.176 0.639 1.00 0.00 42 MET A CA 7
ATOM 7609 C C . MET A 1 42 ? -2.865 -7.571 0.116 1.00 0.00 42 MET A C 7
ATOM 7610 O O . MET A 1 42 ? -2.228 -8.115 -0.766 1.00 0.00 42 MET A O 7
ATOM 7624 N N . ILE A 1 43 ? -2.469 -6.444 0.639 1.00 0.00 43 ILE A N 7
ATOM 7625 C CA . ILE A 1 43 ? -1.215 -5.796 0.155 1.00 0.00 43 ILE A CA 7
ATOM 7626 C C . ILE A 1 43 ? 0.005 -6.316 0.925 1.00 0.00 43 ILE A C 7
ATOM 7627 O O . ILE A 1 43 ? 1.110 -6.319 0.418 1.00 0.00 43 ILE A O 7
ATOM 7643 N N . ILE A 1 44 ? -0.175 -6.769 2.137 1.00 0.00 44 ILE A N 7
ATOM 7644 C CA . ILE A 1 44 ? 0.991 -7.290 2.903 1.00 0.00 44 ILE A CA 7
ATOM 7645 C C . ILE A 1 44 ? 1.509 -8.549 2.211 1.00 0.00 44 ILE A C 7
ATOM 7646 O O . ILE A 1 44 ? 2.699 -8.755 2.082 1.00 0.00 44 ILE A O 7
ATOM 7662 N N . ASN A 1 45 ? 0.620 -9.383 1.737 1.00 0.00 45 ASN A N 7
ATOM 7663 C CA . ASN A 1 45 ? 1.077 -10.609 1.027 1.00 0.00 45 ASN A CA 7
ATOM 7664 C C . ASN A 1 45 ? 2.166 -10.229 0.018 1.00 0.00 45 ASN A C 7
ATOM 7665 O O . ASN A 1 45 ? 2.992 -11.037 -0.357 1.00 0.00 45 ASN A O 7
ATOM 7676 N N . ASP A 1 46 ? 2.167 -8.996 -0.418 1.00 0.00 46 ASP A N 7
ATOM 7677 C CA . ASP A 1 46 ? 3.193 -8.537 -1.399 1.00 0.00 46 ASP A CA 7
ATOM 7678 C C . ASP A 1 46 ? 4.313 -7.783 -0.675 1.00 0.00 46 ASP A C 7
ATOM 7679 O O . ASP A 1 46 ? 4.069 -7.091 0.297 1.00 0.00 46 ASP A O 7
ATOM 7688 N N . PRO A 1 47 ? 5.509 -7.939 -1.173 1.00 0.00 47 PRO A N 7
ATOM 7689 C CA . PRO A 1 47 ? 6.681 -7.265 -0.563 1.00 0.00 47 PRO A CA 7
ATOM 7690 C C . PRO A 1 47 ? 6.544 -5.744 -0.682 1.00 0.00 47 PRO A C 7
ATOM 7691 O O . PRO A 1 47 ? 7.187 -4.997 0.028 1.00 0.00 47 PRO A O 7
ATOM 7702 N N . ARG A 1 48 ? 5.698 -5.282 -1.561 1.00 0.00 48 ARG A N 7
ATOM 7703 C CA . ARG A 1 48 ? 5.506 -3.815 -1.710 1.00 0.00 48 ARG A CA 7
ATOM 7704 C C . ARG A 1 48 ? 5.042 -3.215 -0.383 1.00 0.00 48 ARG A C 7
ATOM 7705 O O . ARG A 1 48 ? 5.241 -2.047 -0.118 1.00 0.00 48 ARG A O 7
ATOM 7726 N N . TYR A 1 49 ? 4.432 -4.006 0.457 1.00 0.00 49 TYR A N 7
ATOM 7727 C CA . TYR A 1 49 ? 3.974 -3.473 1.771 1.00 0.00 49 TYR A CA 7
ATOM 7728 C C . TYR A 1 49 ? 5.185 -2.932 2.540 1.00 0.00 49 TYR A C 7
ATOM 7729 O O . TYR A 1 49 ? 5.105 -1.946 3.256 1.00 0.00 49 TYR A O 7
ATOM 7747 N N . SER A 1 50 ? 6.320 -3.550 2.367 1.00 0.00 50 SER A N 7
ATOM 7748 C CA . SER A 1 50 ? 7.539 -3.064 3.068 1.00 0.00 50 SER A CA 7
ATOM 7749 C C . SER A 1 50 ? 7.977 -1.738 2.451 1.00 0.00 50 SER A C 7
ATOM 7750 O O . SER A 1 50 ? 8.875 -1.078 2.938 1.00 0.00 50 SER A O 7
ATOM 7758 N N . ALA A 1 51 ? 7.324 -1.325 1.397 1.00 0.00 51 ALA A N 7
ATOM 7759 C CA . ALA A 1 51 ? 7.675 -0.026 0.770 1.00 0.00 51 ALA A CA 7
ATOM 7760 C C . ALA A 1 51 ? 7.450 1.079 1.798 1.00 0.00 51 ALA A C 7
ATOM 7761 O O . ALA A 1 51 ? 7.946 2.181 1.665 1.00 0.00 51 ALA A O 7
ATOM 7768 N N . LEU A 1 52 ? 6.713 0.781 2.837 1.00 0.00 52 LEU A N 7
ATOM 7769 C CA . LEU A 1 52 ? 6.467 1.806 3.890 1.00 0.00 52 LEU A CA 7
ATOM 7770 C C . LEU A 1 52 ? 6.852 1.233 5.255 1.00 0.00 52 LEU A C 7
ATOM 7771 O O . LEU A 1 52 ? 6.343 0.215 5.680 1.00 0.00 52 LEU A O 7
ATOM 7787 N N . ALA A 1 53 ? 7.763 1.871 5.935 1.00 0.00 53 ALA A N 7
ATOM 7788 C CA . ALA A 1 53 ? 8.204 1.358 7.263 1.00 0.00 53 ALA A CA 7
ATOM 7789 C C . ALA A 1 53 ? 7.174 1.680 8.351 1.00 0.00 53 ALA A C 7
ATOM 7790 O O . ALA A 1 53 ? 6.992 0.924 9.284 1.00 0.00 53 ALA A O 7
ATOM 7797 N N . LYS A 1 54 ? 6.513 2.798 8.251 1.00 0.00 54 LYS A N 7
ATOM 7798 C CA . LYS A 1 54 ? 5.513 3.159 9.298 1.00 0.00 54 LYS A CA 7
ATOM 7799 C C . LYS A 1 54 ? 4.099 2.760 8.869 1.00 0.00 54 LYS A C 7
ATOM 7800 O O . LYS A 1 54 ? 3.706 2.929 7.732 1.00 0.00 54 LYS A O 7
ATOM 7819 N N . LEU A 1 55 ? 3.323 2.242 9.776 1.00 0.00 55 LEU A N 7
ATOM 7820 C CA . LEU A 1 55 ? 1.932 1.856 9.418 1.00 0.00 55 LEU A CA 7
ATOM 7821 C C . LEU A 1 55 ? 1.103 3.117 9.184 1.00 0.00 55 LEU A C 7
ATOM 7822 O O . LEU A 1 55 ? 0.193 3.135 8.379 1.00 0.00 55 LEU A O 7
ATOM 7838 N N . SER A 1 56 ? 1.418 4.180 9.876 1.00 0.00 56 SER A N 7
ATOM 7839 C CA . SER A 1 56 ? 0.652 5.441 9.683 1.00 0.00 56 SER A CA 7
ATOM 7840 C C . SER A 1 56 ? 0.750 5.871 8.220 1.00 0.00 56 SER A C 7
ATOM 7841 O O . SER A 1 56 ? -0.232 6.230 7.601 1.00 0.00 56 SER A O 7
ATOM 7849 N N . GLU A 1 57 ? 1.922 5.808 7.649 1.00 0.00 57 GLU A N 7
ATOM 7850 C CA . GLU A 1 57 ? 2.060 6.185 6.218 1.00 0.00 57 GLU A CA 7
ATOM 7851 C C . GLU A 1 57 ? 1.405 5.099 5.366 1.00 0.00 57 GLU A C 7
ATOM 7852 O O . GLU A 1 57 ? 0.788 5.375 4.356 1.00 0.00 57 GLU A O 7
ATOM 7864 N N . LYS A 1 58 ? 1.509 3.864 5.783 1.00 0.00 58 LYS A N 7
ATOM 7865 C CA . LYS A 1 58 ? 0.864 2.767 5.010 1.00 0.00 58 LYS A CA 7
ATOM 7866 C C . LYS A 1 58 ? -0.638 3.034 4.921 1.00 0.00 58 LYS A C 7
ATOM 7867 O O . LYS A 1 58 ? -1.252 2.865 3.886 1.00 0.00 58 LYS A O 7
ATOM 7886 N N . LYS A 1 59 ? -1.230 3.465 6.001 1.00 0.00 59 LYS A N 7
ATOM 7887 C CA . LYS A 1 59 ? -2.688 3.761 5.987 1.00 0.00 59 LYS A CA 7
ATOM 7888 C C . LYS A 1 59 ? -2.944 5.013 5.147 1.00 0.00 59 LYS A C 7
ATOM 7889 O O . LYS A 1 59 ? -3.920 5.105 4.430 1.00 0.00 59 LYS A O 7
ATOM 7908 N N . GLN A 1 60 ? -2.064 5.976 5.224 1.00 0.00 60 GLN A N 7
ATOM 7909 C CA . GLN A 1 60 ? -2.249 7.217 4.420 1.00 0.00 60 GLN A CA 7
ATOM 7910 C C . GLN A 1 60 ? -2.246 6.864 2.933 1.00 0.00 60 GLN A C 7
ATOM 7911 O O . GLN A 1 60 ? -3.044 7.360 2.162 1.00 0.00 60 GLN A O 7
ATOM 7925 N N . ALA A 1 61 ? -1.359 5.997 2.527 1.00 0.00 61 ALA A N 7
ATOM 7926 C CA . ALA A 1 61 ? -1.309 5.598 1.092 1.00 0.00 61 ALA A CA 7
ATOM 7927 C C . ALA A 1 61 ? -2.547 4.768 0.745 1.00 0.00 61 ALA A C 7
ATOM 7928 O O . ALA A 1 61 ? -3.157 4.951 -0.290 1.00 0.00 61 ALA A O 7
ATOM 7935 N N . PHE A 1 62 ? -2.930 3.863 1.606 1.00 0.00 62 PHE A N 7
ATOM 7936 C CA . PHE A 1 62 ? -4.137 3.036 1.323 1.00 0.00 62 PHE A CA 7
ATOM 7937 C C . PHE A 1 62 ? -5.349 3.953 1.154 1.00 0.00 62 PHE A C 7
ATOM 7938 O O . PHE A 1 62 ? -6.134 3.806 0.236 1.00 0.00 62 PHE A O 7
ATOM 7955 N N . ASN A 1 63 ? -5.494 4.916 2.023 1.00 0.00 63 ASN A N 7
ATOM 7956 C CA . ASN A 1 63 ? -6.638 5.859 1.900 1.00 0.00 63 ASN A CA 7
ATOM 7957 C C . ASN A 1 63 ? -6.540 6.590 0.563 1.00 0.00 63 ASN A C 7
ATOM 7958 O O . ASN A 1 63 ? -7.504 6.715 -0.166 1.00 0.00 63 ASN A O 7
ATOM 7969 N N . ALA A 1 64 ? -5.370 7.058 0.229 1.00 0.00 64 ALA A N 7
ATOM 7970 C CA . ALA A 1 64 ? -5.190 7.765 -1.069 1.00 0.00 64 ALA A CA 7
ATOM 7971 C C . ALA A 1 64 ? -5.514 6.803 -2.212 1.00 0.00 64 ALA A C 7
ATOM 7972 O O . ALA A 1 64 ? -6.070 7.186 -3.223 1.00 0.00 64 ALA A O 7
ATOM 7979 N N . TYR A 1 65 ? -5.179 5.552 -2.052 1.00 0.00 65 TYR A N 7
ATOM 7980 C CA . TYR A 1 65 ? -5.473 4.556 -3.116 1.00 0.00 65 TYR A CA 7
ATOM 7981 C C . TYR A 1 65 ? -6.986 4.483 -3.341 1.00 0.00 65 TYR A C 7
ATOM 7982 O O . TYR A 1 65 ? -7.456 4.440 -4.461 1.00 0.00 65 TYR A O 7
ATOM 8000 N N . LYS A 1 66 ? -7.750 4.473 -2.283 1.00 0.00 66 LYS A N 7
ATOM 8001 C CA . LYS A 1 66 ? -9.229 4.407 -2.436 1.00 0.00 66 LYS A CA 7
ATOM 8002 C C . LYS A 1 66 ? -9.766 5.733 -2.987 1.00 0.00 66 LYS A C 7
ATOM 8003 O O . LYS A 1 66 ? -10.713 5.763 -3.747 1.00 0.00 66 LYS A O 7
ATOM 8022 N N . VAL A 1 67 ? -9.167 6.831 -2.608 1.00 0.00 67 VAL A N 7
ATOM 8023 C CA . VAL A 1 67 ? -9.644 8.153 -3.109 1.00 0.00 67 VAL A CA 7
ATOM 8024 C C . VAL A 1 67 ? -9.348 8.294 -4.605 1.00 0.00 67 VAL A C 7
ATOM 8025 O O . VAL A 1 67 ? -9.948 9.094 -5.294 1.00 0.00 67 VAL A O 7
ATOM 8038 N N . GLN A 1 68 ? -8.424 7.523 -5.111 1.00 0.00 68 GLN A N 7
ATOM 8039 C CA . GLN A 1 68 ? -8.090 7.616 -6.561 1.00 0.00 68 GLN A CA 7
ATOM 8040 C C . GLN A 1 68 ? -9.245 7.068 -7.406 1.00 0.00 68 GLN A C 7
ATOM 8041 O O . GLN A 1 68 ? -9.313 7.289 -8.598 1.00 0.00 68 GLN A O 7
ATOM 8055 N N . THR A 1 69 ? -10.152 6.355 -6.795 1.00 0.00 69 THR A N 7
ATOM 8056 C CA . THR A 1 69 ? -11.300 5.793 -7.565 1.00 0.00 69 THR A CA 7
ATOM 8057 C C . THR A 1 69 ? -12.573 6.592 -7.276 1.00 0.00 69 THR A C 7
ATOM 8058 O O . THR A 1 69 ? -13.660 6.208 -7.661 1.00 0.00 69 THR A O 7
ATOM 8069 N N . GLU A 1 70 ? -12.449 7.703 -6.602 1.00 0.00 70 GLU A N 7
ATOM 8070 C CA . GLU A 1 70 ? -13.655 8.526 -6.291 1.00 0.00 70 GLU A CA 7
ATOM 8071 C C . GLU A 1 70 ? -13.595 9.857 -7.041 1.00 0.00 70 GLU A C 7
ATOM 8072 O O . GLU A 1 70 ? -12.535 10.334 -7.398 1.00 0.00 70 GLU A O 7
ATOM 8084 N N . LYS A 1 71 ? -14.726 10.463 -7.282 1.00 0.00 71 LYS A N 7
ATOM 8085 C CA . LYS A 1 71 ? -14.735 11.768 -8.006 1.00 0.00 71 LYS A CA 7
ATOM 8086 C C . LYS A 1 71 ? -15.970 12.583 -7.615 1.00 0.00 71 LYS A C 7
ATOM 8087 O O . LYS A 1 71 ? -16.083 13.707 -8.074 1.00 0.00 71 LYS A O 7
ATOM 8107 N N . GLN A 1 3 ? 2.027 -16.063 4.380 1.00 0.00 3 GLN A N 8
ATOM 8108 C CA . GLN A 1 3 ? 3.382 -16.668 4.240 1.00 0.00 3 GLN A CA 8
ATOM 8109 C C . GLN A 1 3 ? 4.358 -15.653 3.640 1.00 0.00 3 GLN A C 8
ATOM 8110 O O . GLN A 1 3 ? 3.955 -14.729 2.961 1.00 0.00 3 GLN A O 8
ATOM 8126 N N . PRO A 1 4 ? 5.617 -15.863 3.913 1.00 0.00 4 PRO A N 8
ATOM 8127 C CA . PRO A 1 4 ? 6.671 -14.956 3.396 1.00 0.00 4 PRO A CA 8
ATOM 8128 C C . PRO A 1 4 ? 6.874 -15.172 1.893 1.00 0.00 4 PRO A C 8
ATOM 8129 O O . PRO A 1 4 ? 6.020 -15.704 1.212 1.00 0.00 4 PRO A O 8
ATOM 8140 N N . ALA A 1 5 ? 7.998 -14.762 1.371 1.00 0.00 5 ALA A N 8
ATOM 8141 C CA . ALA A 1 5 ? 8.250 -14.944 -0.086 1.00 0.00 5 ALA A CA 8
ATOM 8142 C C . ALA A 1 5 ? 9.733 -15.233 -0.339 1.00 0.00 5 ALA A C 8
ATOM 8143 O O . ALA A 1 5 ? 10.389 -15.890 0.444 1.00 0.00 5 ALA A O 8
ATOM 8150 N N . LYS A 1 6 ? 10.266 -14.749 -1.430 1.00 0.00 6 LYS A N 8
ATOM 8151 C CA . LYS A 1 6 ? 11.706 -15.003 -1.731 1.00 0.00 6 LYS A CA 8
ATOM 8152 C C . LYS A 1 6 ? 12.378 -13.733 -2.262 1.00 0.00 6 LYS A C 8
ATOM 8153 O O . LYS A 1 6 ? 13.543 -13.489 -2.016 1.00 0.00 6 LYS A O 8
ATOM 8172 N N . LYS A 1 7 ? 11.659 -12.926 -2.989 1.00 0.00 7 LYS A N 8
ATOM 8173 C CA . LYS A 1 7 ? 12.262 -11.676 -3.536 1.00 0.00 7 LYS A CA 8
ATOM 8174 C C . LYS A 1 7 ? 11.729 -10.455 -2.780 1.00 0.00 7 LYS A C 8
ATOM 8175 O O . LYS A 1 7 ? 10.535 -10.270 -2.644 1.00 0.00 7 LYS A O 8
ATOM 8194 N N . THR A 1 8 ? 12.604 -9.619 -2.289 1.00 0.00 8 THR A N 8
ATOM 8195 C CA . THR A 1 8 ? 12.145 -8.412 -1.543 1.00 0.00 8 THR A CA 8
ATOM 8196 C C . THR A 1 8 ? 12.359 -7.153 -2.385 1.00 0.00 8 THR A C 8
ATOM 8197 O O . THR A 1 8 ? 13.205 -7.111 -3.256 1.00 0.00 8 THR A O 8
ATOM 8208 N N . TYR A 1 9 ? 11.600 -6.124 -2.127 1.00 0.00 9 TYR A N 8
ATOM 8209 C CA . TYR A 1 9 ? 11.759 -4.863 -2.906 1.00 0.00 9 TYR A CA 8
ATOM 8210 C C . TYR A 1 9 ? 12.579 -3.854 -2.098 1.00 0.00 9 TYR A C 8
ATOM 8211 O O . TYR A 1 9 ? 12.752 -3.996 -0.904 1.00 0.00 9 TYR A O 8
ATOM 8229 N N . THR A 1 10 ? 13.079 -2.830 -2.735 1.00 0.00 10 THR A N 8
ATOM 8230 C CA . THR A 1 10 ? 13.877 -1.812 -1.991 1.00 0.00 10 THR A CA 8
ATOM 8231 C C . THR A 1 10 ? 13.397 -0.396 -2.332 1.00 0.00 10 THR A C 8
ATOM 8232 O O . THR A 1 10 ? 13.101 -0.087 -3.469 1.00 0.00 10 THR A O 8
ATOM 8243 N N . TRP A 1 11 ? 13.322 0.468 -1.353 1.00 0.00 11 TRP A N 8
ATOM 8244 C CA . TRP A 1 11 ? 12.866 1.865 -1.621 1.00 0.00 11 TRP A CA 8
ATOM 8245 C C . TRP A 1 11 ? 13.853 2.865 -1.013 1.00 0.00 11 TRP A C 8
ATOM 8246 O O . TRP A 1 11 ? 14.378 2.660 0.062 1.00 0.00 11 TRP A O 8
ATOM 8267 N N . ASN A 1 12 ? 14.116 3.945 -1.700 1.00 0.00 12 ASN A N 8
ATOM 8268 C CA . ASN A 1 12 ? 15.077 4.954 -1.167 1.00 0.00 12 ASN A CA 8
ATOM 8269 C C . ASN A 1 12 ? 14.399 6.321 -1.030 1.00 0.00 12 ASN A C 8
ATOM 8270 O O . ASN A 1 12 ? 14.994 7.274 -0.568 1.00 0.00 12 ASN A O 8
ATOM 8281 N N . THR A 1 13 ? 13.163 6.426 -1.431 1.00 0.00 13 THR A N 8
ATOM 8282 C CA . THR A 1 13 ? 12.458 7.735 -1.322 1.00 0.00 13 THR A CA 8
ATOM 8283 C C . THR A 1 13 ? 11.026 7.523 -0.825 1.00 0.00 13 THR A C 8
ATOM 8284 O O . THR A 1 13 ? 10.426 6.491 -1.050 1.00 0.00 13 THR A O 8
ATOM 8295 N N . LYS A 1 14 ? 10.476 8.492 -0.146 1.00 0.00 14 LYS A N 8
ATOM 8296 C CA . LYS A 1 14 ? 9.084 8.348 0.371 1.00 0.00 14 LYS A CA 8
ATOM 8297 C C . LYS A 1 14 ? 8.085 8.306 -0.790 1.00 0.00 14 LYS A C 8
ATOM 8298 O O . LYS A 1 14 ? 7.052 7.671 -0.708 1.00 0.00 14 LYS A O 8
ATOM 8317 N N . GLU A 1 15 ? 8.380 8.979 -1.869 1.00 0.00 15 GLU A N 8
ATOM 8318 C CA . GLU A 1 15 ? 7.441 8.974 -3.029 1.00 0.00 15 GLU A CA 8
ATOM 8319 C C . GLU A 1 15 ? 7.396 7.587 -3.668 1.00 0.00 15 GLU A C 8
ATOM 8320 O O . GLU A 1 15 ? 6.339 7.044 -3.925 1.00 0.00 15 GLU A O 8
ATOM 8332 N N . GLU A 1 16 ? 8.533 7.014 -3.929 1.00 0.00 16 GLU A N 8
ATOM 8333 C CA . GLU A 1 16 ? 8.558 5.662 -4.557 1.00 0.00 16 GLU A CA 8
ATOM 8334 C C . GLU A 1 16 ? 7.992 4.625 -3.589 1.00 0.00 16 GLU A C 8
ATOM 8335 O O . GLU A 1 16 ? 7.292 3.712 -3.980 1.00 0.00 16 GLU A O 8
ATOM 8347 N N . ALA A 1 17 ? 8.285 4.763 -2.327 1.00 0.00 17 ALA A N 8
ATOM 8348 C CA . ALA A 1 17 ? 7.757 3.789 -1.331 1.00 0.00 17 ALA A CA 8
ATOM 8349 C C . ALA A 1 17 ? 6.236 3.935 -1.225 1.00 0.00 17 ALA A C 8
ATOM 8350 O O . ALA A 1 17 ? 5.498 2.966 -1.270 1.00 0.00 17 ALA A O 8
ATOM 8357 N N . LYS A 1 18 ? 5.761 5.145 -1.100 1.00 0.00 18 LYS A N 8
ATOM 8358 C CA . LYS A 1 18 ? 4.290 5.360 -1.008 1.00 0.00 18 LYS A CA 8
ATOM 8359 C C . LYS A 1 18 ? 3.634 4.931 -2.317 1.00 0.00 18 LYS A C 8
ATOM 8360 O O . LYS A 1 18 ? 2.547 4.390 -2.334 1.00 0.00 18 LYS A O 8
ATOM 8379 N N . GLN A 1 19 ? 4.294 5.168 -3.418 1.00 0.00 19 GLN A N 8
ATOM 8380 C CA . GLN A 1 19 ? 3.714 4.771 -4.728 1.00 0.00 19 GLN A CA 8
ATOM 8381 C C . GLN A 1 19 ? 3.587 3.250 -4.801 1.00 0.00 19 GLN A C 8
ATOM 8382 O O . GLN A 1 19 ? 2.598 2.726 -5.269 1.00 0.00 19 GLN A O 8
ATOM 8396 N N . ALA A 1 20 ? 4.573 2.531 -4.331 1.00 0.00 20 ALA A N 8
ATOM 8397 C CA . ALA A 1 20 ? 4.476 1.044 -4.372 1.00 0.00 20 ALA A CA 8
ATOM 8398 C C . ALA A 1 20 ? 3.370 0.583 -3.427 1.00 0.00 20 ALA A C 8
ATOM 8399 O O . ALA A 1 20 ? 2.703 -0.400 -3.672 1.00 0.00 20 ALA A O 8
ATOM 8406 N N . PHE A 1 21 ? 3.166 1.289 -2.350 1.00 0.00 21 PHE A N 8
ATOM 8407 C CA . PHE A 1 21 ? 2.091 0.888 -1.399 1.00 0.00 21 PHE A CA 8
ATOM 8408 C C . PHE A 1 21 ? 0.726 1.072 -2.073 1.00 0.00 21 PHE A C 8
ATOM 8409 O O . PHE A 1 21 ? -0.132 0.207 -2.021 1.00 0.00 21 PHE A O 8
ATOM 8426 N N . LYS A 1 22 ? 0.526 2.182 -2.734 1.00 0.00 22 LYS A N 8
ATOM 8427 C CA . LYS A 1 22 ? -0.768 2.402 -3.430 1.00 0.00 22 LYS A CA 8
ATOM 8428 C C . LYS A 1 22 ? -0.831 1.463 -4.641 1.00 0.00 22 LYS A C 8
ATOM 8429 O O . LYS A 1 22 ? -1.816 0.790 -4.872 1.00 0.00 22 LYS A O 8
ATOM 8448 N N . GLU A 1 23 ? 0.235 1.390 -5.393 1.00 0.00 23 GLU A N 8
ATOM 8449 C CA . GLU A 1 23 ? 0.254 0.469 -6.561 1.00 0.00 23 GLU A CA 8
ATOM 8450 C C . GLU A 1 23 ? 0.035 -0.954 -6.051 1.00 0.00 23 GLU A C 8
ATOM 8451 O O . GLU A 1 23 ? -0.562 -1.783 -6.709 1.00 0.00 23 GLU A O 8
ATOM 8463 N N . LEU A 1 24 ? 0.497 -1.230 -4.859 1.00 0.00 24 LEU A N 8
ATOM 8464 C CA . LEU A 1 24 ? 0.296 -2.583 -4.276 1.00 0.00 24 LEU A CA 8
ATOM 8465 C C . LEU A 1 24 ? -1.203 -2.817 -4.114 1.00 0.00 24 LEU A C 8
ATOM 8466 O O . LEU A 1 24 ? -1.729 -3.840 -4.501 1.00 0.00 24 LEU A O 8
ATOM 8482 N N . LEU A 1 25 ? -1.898 -1.859 -3.561 1.00 0.00 25 LEU A N 8
ATOM 8483 C CA . LEU A 1 25 ? -3.370 -2.014 -3.396 1.00 0.00 25 LEU A CA 8
ATOM 8484 C C . LEU A 1 25 ? -4.022 -2.228 -4.764 1.00 0.00 25 LEU A C 8
ATOM 8485 O O . LEU A 1 25 ? -4.960 -2.990 -4.903 1.00 0.00 25 LEU A O 8
ATOM 8501 N N . LYS A 1 26 ? -3.526 -1.568 -5.780 1.00 0.00 26 LYS A N 8
ATOM 8502 C CA . LYS A 1 26 ? -4.115 -1.749 -7.140 1.00 0.00 26 LYS A CA 8
ATOM 8503 C C . LYS A 1 26 ? -3.933 -3.201 -7.581 1.00 0.00 26 LYS A C 8
ATOM 8504 O O . LYS A 1 26 ? -4.845 -3.827 -8.081 1.00 0.00 26 LYS A O 8
ATOM 8523 N N . GLU A 1 27 ? -2.766 -3.749 -7.374 1.00 0.00 27 GLU A N 8
ATOM 8524 C CA . GLU A 1 27 ? -2.539 -5.170 -7.757 1.00 0.00 27 GLU A CA 8
ATOM 8525 C C . GLU A 1 27 ? -3.427 -6.061 -6.890 1.00 0.00 27 GLU A C 8
ATOM 8526 O O . GLU A 1 27 ? -3.876 -7.111 -7.306 1.00 0.00 27 GLU A O 8
ATOM 8538 N N . LYS A 1 28 ? -3.694 -5.630 -5.687 1.00 0.00 28 LYS A N 8
ATOM 8539 C CA . LYS A 1 28 ? -4.567 -6.425 -4.778 1.00 0.00 28 LYS A CA 8
ATOM 8540 C C . LYS A 1 28 ? -6.038 -6.142 -5.095 1.00 0.00 28 LYS A C 8
ATOM 8541 O O . LYS A 1 28 ? -6.934 -6.706 -4.500 1.00 0.00 28 LYS A O 8
ATOM 8560 N N . ARG A 1 29 ? -6.288 -5.272 -6.036 1.00 0.00 29 ARG A N 8
ATOM 8561 C CA . ARG A 1 29 ? -7.692 -4.945 -6.405 1.00 0.00 29 ARG A CA 8
ATOM 8562 C C . ARG A 1 29 ? -8.493 -4.522 -5.170 1.00 0.00 29 ARG A C 8
ATOM 8563 O O . ARG A 1 29 ? -9.637 -4.898 -5.005 1.00 0.00 29 ARG A O 8
ATOM 8584 N N . VAL A 1 30 ? -7.910 -3.735 -4.303 1.00 0.00 30 VAL A N 8
ATOM 8585 C CA . VAL A 1 30 ? -8.659 -3.288 -3.093 1.00 0.00 30 VAL A CA 8
ATOM 8586 C C . VAL A 1 30 ? -9.763 -2.309 -3.504 1.00 0.00 30 VAL A C 8
ATOM 8587 O O . VAL A 1 30 ? -9.544 -1.443 -4.326 1.00 0.00 30 VAL A O 8
ATOM 8600 N N . PRO A 1 31 ? -10.916 -2.479 -2.920 1.00 0.00 31 PRO A N 8
ATOM 8601 C CA . PRO A 1 31 ? -12.062 -1.594 -3.240 1.00 0.00 31 PRO A CA 8
ATOM 8602 C C . PRO A 1 31 ? -11.847 -0.204 -2.639 1.00 0.00 31 PRO A C 8
ATOM 8603 O O . PRO A 1 31 ? -11.014 -0.011 -1.776 1.00 0.00 31 PRO A O 8
ATOM 8614 N N . SER A 1 32 ? -12.592 0.766 -3.090 1.00 0.00 32 SER A N 8
ATOM 8615 C CA . SER A 1 32 ? -12.433 2.145 -2.549 1.00 0.00 32 SER A CA 8
ATOM 8616 C C . SER A 1 32 ? -13.003 2.228 -1.129 1.00 0.00 32 SER A C 8
ATOM 8617 O O . SER A 1 32 ? -12.846 3.221 -0.446 1.00 0.00 32 SER A O 8
ATOM 8625 N N . ASN A 1 33 ? -13.666 1.196 -0.682 1.00 0.00 33 ASN A N 8
ATOM 8626 C CA . ASN A 1 33 ? -14.247 1.228 0.692 1.00 0.00 33 ASN A CA 8
ATOM 8627 C C . ASN A 1 33 ? -13.655 0.107 1.550 1.00 0.00 33 ASN A C 8
ATOM 8628 O O . ASN A 1 33 ? -14.206 -0.265 2.566 1.00 0.00 33 ASN A O 8
ATOM 8639 N N . ALA A 1 34 ? -12.537 -0.435 1.151 1.00 0.00 34 ALA A N 8
ATOM 8640 C CA . ALA A 1 34 ? -11.918 -1.530 1.953 1.00 0.00 34 ALA A CA 8
ATOM 8641 C C . ALA A 1 34 ? -11.454 -0.998 3.309 1.00 0.00 34 ALA A C 8
ATOM 8642 O O . ALA A 1 34 ? -11.102 0.155 3.448 1.00 0.00 34 ALA A O 8
ATOM 8649 N N . SER A 1 35 ? -11.434 -1.838 4.306 1.00 0.00 35 SER A N 8
ATOM 8650 C CA . SER A 1 35 ? -10.967 -1.386 5.646 1.00 0.00 35 SER A CA 8
ATOM 8651 C C . SER A 1 35 ? -9.452 -1.560 5.722 1.00 0.00 35 SER A C 8
ATOM 8652 O O . SER A 1 35 ? -8.890 -2.396 5.042 1.00 0.00 35 SER A O 8
ATOM 8660 N N . TRP A 1 36 ? -8.775 -0.791 6.526 1.00 0.00 36 TRP A N 8
ATOM 8661 C CA . TRP A 1 36 ? -7.298 -0.959 6.594 1.00 0.00 36 TRP A CA 8
ATOM 8662 C C . TRP A 1 36 ? -6.960 -2.433 6.814 1.00 0.00 36 TRP A C 8
ATOM 8663 O O . TRP A 1 36 ? -5.955 -2.920 6.351 1.00 0.00 36 TRP A O 8
ATOM 8684 N N . GLU A 1 37 ? -7.791 -3.146 7.520 1.00 0.00 37 GLU A N 8
ATOM 8685 C CA . GLU A 1 37 ? -7.505 -4.589 7.766 1.00 0.00 37 GLU A CA 8
ATOM 8686 C C . GLU A 1 37 ? -7.545 -5.371 6.450 1.00 0.00 37 GLU A C 8
ATOM 8687 O O . GLU A 1 37 ? -6.655 -6.145 6.151 1.00 0.00 37 GLU A O 8
ATOM 8699 N N . GLN A 1 38 ? -8.565 -5.179 5.657 1.00 0.00 38 GLN A N 8
ATOM 8700 C CA . GLN A 1 38 ? -8.649 -5.920 4.364 1.00 0.00 38 GLN A CA 8
ATOM 8701 C C . GLN A 1 38 ? -7.581 -5.422 3.387 1.00 0.00 38 GLN A C 8
ATOM 8702 O O . GLN A 1 38 ? -6.890 -6.199 2.753 1.00 0.00 38 GLN A O 8
ATOM 8716 N N . ALA A 1 39 ? -7.438 -4.132 3.259 1.00 0.00 39 ALA A N 8
ATOM 8717 C CA . ALA A 1 39 ? -6.423 -3.581 2.318 1.00 0.00 39 ALA A CA 8
ATOM 8718 C C . ALA A 1 39 ? -5.004 -3.837 2.835 1.00 0.00 39 ALA A C 8
ATOM 8719 O O . ALA A 1 39 ? -4.087 -4.040 2.065 1.00 0.00 39 ALA A O 8
ATOM 8726 N N . MET A 1 40 ? -4.814 -3.816 4.126 1.00 0.00 40 MET A N 8
ATOM 8727 C CA . MET A 1 40 ? -3.446 -4.043 4.680 1.00 0.00 40 MET A CA 8
ATOM 8728 C C . MET A 1 40 ? -3.021 -5.503 4.515 1.00 0.00 40 MET A C 8
ATOM 8729 O O . MET A 1 40 ? -1.939 -5.785 4.049 1.00 0.00 40 MET A O 8
ATOM 8743 N N . LYS A 1 41 ? -3.851 -6.435 4.893 1.00 0.00 41 LYS A N 8
ATOM 8744 C CA . LYS A 1 41 ? -3.452 -7.863 4.744 1.00 0.00 41 LYS A CA 8
ATOM 8745 C C . LYS A 1 41 ? -3.339 -8.215 3.258 1.00 0.00 41 LYS A C 8
ATOM 8746 O O . LYS A 1 41 ? -2.399 -8.866 2.828 1.00 0.00 41 LYS A O 8
ATOM 8765 N N . MET A 1 42 ? -4.282 -7.776 2.466 1.00 0.00 42 MET A N 8
ATOM 8766 C CA . MET A 1 42 ? -4.226 -8.075 1.010 1.00 0.00 42 MET A CA 8
ATOM 8767 C C . MET A 1 42 ? -2.918 -7.549 0.420 1.00 0.00 42 MET A C 8
ATOM 8768 O O . MET A 1 42 ? -2.334 -8.154 -0.454 1.00 0.00 42 MET A O 8
ATOM 8782 N N . ILE A 1 43 ? -2.455 -6.421 0.891 1.00 0.00 43 ILE A N 8
ATOM 8783 C CA . ILE A 1 43 ? -1.186 -5.857 0.349 1.00 0.00 43 ILE A CA 8
ATOM 8784 C C . ILE A 1 43 ? 0.020 -6.397 1.122 1.00 0.00 43 ILE A C 8
ATOM 8785 O O . ILE A 1 43 ? 1.122 -6.437 0.612 1.00 0.00 43 ILE A O 8
ATOM 8801 N N . ILE A 1 44 ? -0.169 -6.819 2.344 1.00 0.00 44 ILE A N 8
ATOM 8802 C CA . ILE A 1 44 ? 0.990 -7.348 3.111 1.00 0.00 44 ILE A CA 8
ATOM 8803 C C . ILE A 1 44 ? 1.488 -8.625 2.437 1.00 0.00 44 ILE A C 8
ATOM 8804 O O . ILE A 1 44 ? 2.674 -8.853 2.306 1.00 0.00 44 ILE A O 8
ATOM 8820 N N . ASN A 1 45 ? 0.584 -9.452 1.987 1.00 0.00 45 ASN A N 8
ATOM 8821 C CA . ASN A 1 45 ? 1.007 -10.703 1.300 1.00 0.00 45 ASN A CA 8
ATOM 8822 C C . ASN A 1 45 ? 2.080 -10.373 0.257 1.00 0.00 45 ASN A C 8
ATOM 8823 O O . ASN A 1 45 ? 2.876 -11.210 -0.120 1.00 0.00 45 ASN A O 8
ATOM 8834 N N . ASP A 1 46 ? 2.102 -9.153 -0.211 1.00 0.00 46 ASP A N 8
ATOM 8835 C CA . ASP A 1 46 ? 3.116 -8.751 -1.229 1.00 0.00 46 ASP A CA 8
ATOM 8836 C C . ASP A 1 46 ? 4.276 -8.015 -0.552 1.00 0.00 46 ASP A C 8
ATOM 8837 O O . ASP A 1 46 ? 4.078 -7.291 0.404 1.00 0.00 46 ASP A O 8
ATOM 8846 N N . PRO A 1 47 ? 5.454 -8.223 -1.075 1.00 0.00 47 PRO A N 8
ATOM 8847 C CA . PRO A 1 47 ? 6.661 -7.570 -0.512 1.00 0.00 47 PRO A CA 8
ATOM 8848 C C . PRO A 1 47 ? 6.560 -6.052 -0.665 1.00 0.00 47 PRO A C 8
ATOM 8849 O O . PRO A 1 47 ? 7.296 -5.304 -0.053 1.00 0.00 47 PRO A O 8
ATOM 8860 N N . ARG A 1 48 ? 5.640 -5.595 -1.466 1.00 0.00 48 ARG A N 8
ATOM 8861 C CA . ARG A 1 48 ? 5.472 -4.132 -1.650 1.00 0.00 48 ARG A CA 8
ATOM 8862 C C . ARG A 1 48 ? 5.072 -3.476 -0.329 1.00 0.00 48 ARG A C 8
ATOM 8863 O O . ARG A 1 48 ? 5.295 -2.302 -0.120 1.00 0.00 48 ARG A O 8
ATOM 8884 N N . TYR A 1 49 ? 4.485 -4.222 0.565 1.00 0.00 49 TYR A N 8
ATOM 8885 C CA . TYR A 1 49 ? 4.085 -3.624 1.870 1.00 0.00 49 TYR A CA 8
ATOM 8886 C C . TYR A 1 49 ? 5.326 -3.058 2.569 1.00 0.00 49 TYR A C 8
ATOM 8887 O O . TYR A 1 49 ? 5.258 -2.101 3.324 1.00 0.00 49 TYR A O 8
ATOM 8905 N N . SER A 1 50 ? 6.471 -3.625 2.300 1.00 0.00 50 SER A N 8
ATOM 8906 C CA . SER A 1 50 ? 7.713 -3.112 2.937 1.00 0.00 50 SER A CA 8
ATOM 8907 C C . SER A 1 50 ? 8.061 -1.747 2.344 1.00 0.00 50 SER A C 8
ATOM 8908 O O . SER A 1 50 ? 8.968 -1.075 2.792 1.00 0.00 50 SER A O 8
ATOM 8916 N N . ALA A 1 51 ? 7.319 -1.320 1.357 1.00 0.00 51 ALA A N 8
ATOM 8917 C CA . ALA A 1 51 ? 7.578 0.014 0.761 1.00 0.00 51 ALA A CA 8
ATOM 8918 C C . ALA A 1 51 ? 7.385 1.076 1.843 1.00 0.00 51 ALA A C 8
ATOM 8919 O O . ALA A 1 51 ? 7.884 2.180 1.743 1.00 0.00 51 ALA A O 8
ATOM 8926 N N . LEU A 1 52 ? 6.667 0.742 2.887 1.00 0.00 52 LEU A N 8
ATOM 8927 C CA . LEU A 1 52 ? 6.452 1.732 3.983 1.00 0.00 52 LEU A CA 8
ATOM 8928 C C . LEU A 1 52 ? 6.845 1.117 5.329 1.00 0.00 52 LEU A C 8
ATOM 8929 O O . LEU A 1 52 ? 6.327 0.095 5.731 1.00 0.00 52 LEU A O 8
ATOM 8945 N N . ALA A 1 53 ? 7.766 1.729 6.019 1.00 0.00 53 ALA A N 8
ATOM 8946 C CA . ALA A 1 53 ? 8.207 1.179 7.333 1.00 0.00 53 ALA A CA 8
ATOM 8947 C C . ALA A 1 53 ? 7.188 1.497 8.433 1.00 0.00 53 ALA A C 8
ATOM 8948 O O . ALA A 1 53 ? 7.050 0.761 9.389 1.00 0.00 53 ALA A O 8
ATOM 8955 N N . LYS A 1 54 ? 6.484 2.590 8.318 1.00 0.00 54 LYS A N 8
ATOM 8956 C CA . LYS A 1 54 ? 5.495 2.945 9.377 1.00 0.00 54 LYS A CA 8
ATOM 8957 C C . LYS A 1 54 ? 4.062 2.677 8.904 1.00 0.00 54 LYS A C 8
ATOM 8958 O O . LYS A 1 54 ? 3.714 2.888 7.756 1.00 0.00 54 LYS A O 8
ATOM 8977 N N . LEU A 1 55 ? 3.224 2.218 9.788 1.00 0.00 55 LEU A N 8
ATOM 8978 C CA . LEU A 1 55 ? 1.817 1.942 9.398 1.00 0.00 55 LEU A CA 8
ATOM 8979 C C . LEU A 1 55 ? 1.072 3.254 9.142 1.00 0.00 55 LEU A C 8
ATOM 8980 O O . LEU A 1 55 ? 0.181 3.320 8.318 1.00 0.00 55 LEU A O 8
ATOM 8996 N N . SER A 1 56 ? 1.425 4.304 9.836 1.00 0.00 56 SER A N 8
ATOM 8997 C CA . SER A 1 56 ? 0.724 5.600 9.614 1.00 0.00 56 SER A CA 8
ATOM 8998 C C . SER A 1 56 ? 0.858 6.007 8.147 1.00 0.00 56 SER A C 8
ATOM 8999 O O . SER A 1 56 ? -0.102 6.391 7.507 1.00 0.00 56 SER A O 8
ATOM 9007 N N . GLU A 1 57 ? 2.035 5.892 7.595 1.00 0.00 57 GLU A N 8
ATOM 9008 C CA . GLU A 1 57 ? 2.204 6.238 6.158 1.00 0.00 57 GLU A CA 8
ATOM 9009 C C . GLU A 1 57 ? 1.503 5.167 5.327 1.00 0.00 57 GLU A C 8
ATOM 9010 O O . GLU A 1 57 ? 0.903 5.447 4.308 1.00 0.00 57 GLU A O 8
ATOM 9022 N N . LYS A 1 58 ? 1.552 3.938 5.775 1.00 0.00 58 LYS A N 8
ATOM 9023 C CA . LYS A 1 58 ? 0.865 2.846 5.029 1.00 0.00 58 LYS A CA 8
ATOM 9024 C C . LYS A 1 58 ? -0.628 3.169 4.923 1.00 0.00 58 LYS A C 8
ATOM 9025 O O . LYS A 1 58 ? -1.247 2.976 3.895 1.00 0.00 58 LYS A O 8
ATOM 9044 N N . LYS A 1 59 ? -1.206 3.668 5.983 1.00 0.00 59 LYS A N 8
ATOM 9045 C CA . LYS A 1 59 ? -2.656 4.017 5.953 1.00 0.00 59 LYS A CA 8
ATOM 9046 C C . LYS A 1 59 ? -2.880 5.219 5.036 1.00 0.00 59 LYS A C 8
ATOM 9047 O O . LYS A 1 59 ? -3.832 5.269 4.282 1.00 0.00 59 LYS A O 8
ATOM 9066 N N . GLN A 1 60 ? -2.005 6.189 5.090 1.00 0.00 60 GLN A N 8
ATOM 9067 C CA . GLN A 1 60 ? -2.168 7.385 4.215 1.00 0.00 60 GLN A CA 8
ATOM 9068 C C . GLN A 1 60 ? -2.130 6.956 2.746 1.00 0.00 60 GLN A C 8
ATOM 9069 O O . GLN A 1 60 ? -2.874 7.454 1.924 1.00 0.00 60 GLN A O 8
ATOM 9083 N N . ALA A 1 61 ? -1.278 6.025 2.416 1.00 0.00 61 ALA A N 8
ATOM 9084 C CA . ALA A 1 61 ? -1.200 5.552 1.006 1.00 0.00 61 ALA A CA 8
ATOM 9085 C C . ALA A 1 61 ? -2.455 4.744 0.664 1.00 0.00 61 ALA A C 8
ATOM 9086 O O . ALA A 1 61 ? -3.024 4.881 -0.400 1.00 0.00 61 ALA A O 8
ATOM 9093 N N . PHE A 1 62 ? -2.895 3.907 1.567 1.00 0.00 62 PHE A N 8
ATOM 9094 C CA . PHE A 1 62 ? -4.119 3.100 1.298 1.00 0.00 62 PHE A CA 8
ATOM 9095 C C . PHE A 1 62 ? -5.311 4.036 1.084 1.00 0.00 62 PHE A C 8
ATOM 9096 O O . PHE A 1 62 ? -6.091 3.869 0.165 1.00 0.00 62 PHE A O 8
ATOM 9113 N N . ASN A 1 63 ? -5.448 5.034 1.915 1.00 0.00 63 ASN A N 8
ATOM 9114 C CA . ASN A 1 63 ? -6.576 5.989 1.740 1.00 0.00 63 ASN A CA 8
ATOM 9115 C C . ASN A 1 63 ? -6.451 6.662 0.376 1.00 0.00 63 ASN A C 8
ATOM 9116 O O . ASN A 1 63 ? -7.400 6.751 -0.379 1.00 0.00 63 ASN A O 8
ATOM 9127 N N . ALA A 1 64 ? -5.276 7.121 0.049 1.00 0.00 64 ALA A N 8
ATOM 9128 C CA . ALA A 1 64 ? -5.074 7.771 -1.275 1.00 0.00 64 ALA A CA 8
ATOM 9129 C C . ALA A 1 64 ? -5.402 6.769 -2.382 1.00 0.00 64 ALA A C 8
ATOM 9130 O O . ALA A 1 64 ? -5.923 7.123 -3.420 1.00 0.00 64 ALA A O 8
ATOM 9137 N N . TYR A 1 65 ? -5.105 5.515 -2.160 1.00 0.00 65 TYR A N 8
ATOM 9138 C CA . TYR A 1 65 ? -5.409 4.485 -3.192 1.00 0.00 65 TYR A CA 8
ATOM 9139 C C . TYR A 1 65 ? -6.918 4.423 -3.428 1.00 0.00 65 TYR A C 8
ATOM 9140 O O . TYR A 1 65 ? -7.381 4.358 -4.551 1.00 0.00 65 TYR A O 8
ATOM 9158 N N . LYS A 1 66 ? -7.690 4.445 -2.377 1.00 0.00 66 LYS A N 8
ATOM 9159 C CA . LYS A 1 66 ? -9.168 4.389 -2.542 1.00 0.00 66 LYS A CA 8
ATOM 9160 C C . LYS A 1 66 ? -9.667 5.689 -3.175 1.00 0.00 66 LYS A C 8
ATOM 9161 O O . LYS A 1 66 ? -10.656 5.709 -3.882 1.00 0.00 66 LYS A O 8
ATOM 9180 N N . VAL A 1 67 ? -8.986 6.774 -2.930 1.00 0.00 67 VAL A N 8
ATOM 9181 C CA . VAL A 1 67 ? -9.415 8.073 -3.520 1.00 0.00 67 VAL A CA 8
ATOM 9182 C C . VAL A 1 67 ? -9.212 8.052 -5.038 1.00 0.00 67 VAL A C 8
ATOM 9183 O O . VAL A 1 67 ? -9.788 8.839 -5.764 1.00 0.00 67 VAL A O 8
ATOM 9196 N N . GLN A 1 68 ? -8.391 7.160 -5.523 1.00 0.00 68 GLN A N 8
ATOM 9197 C CA . GLN A 1 68 ? -8.145 7.088 -6.993 1.00 0.00 68 GLN A CA 8
ATOM 9198 C C . GLN A 1 68 ? -9.055 6.039 -7.638 1.00 0.00 68 GLN A C 8
ATOM 9199 O O . GLN A 1 68 ? -9.344 6.096 -8.817 1.00 0.00 68 GLN A O 8
ATOM 9213 N N . THR A 1 69 ? -9.508 5.082 -6.876 1.00 0.00 69 THR A N 8
ATOM 9214 C CA . THR A 1 69 ? -10.396 4.034 -7.455 1.00 0.00 69 THR A CA 8
ATOM 9215 C C . THR A 1 69 ? -11.864 4.452 -7.321 1.00 0.00 69 THR A C 8
ATOM 9216 O O . THR A 1 69 ? -12.752 3.809 -7.845 1.00 0.00 69 THR A O 8
ATOM 9227 N N . GLU A 1 70 ? -12.127 5.526 -6.627 1.00 0.00 70 GLU A N 8
ATOM 9228 C CA . GLU A 1 70 ? -13.537 5.980 -6.463 1.00 0.00 70 GLU A CA 8
ATOM 9229 C C . GLU A 1 70 ? -13.969 6.814 -7.672 1.00 0.00 70 GLU A C 8
ATOM 9230 O O . GLU A 1 70 ? -13.369 6.753 -8.728 1.00 0.00 70 GLU A O 8
ATOM 9242 N N . LYS A 1 71 ? -15.005 7.594 -7.527 1.00 0.00 71 LYS A N 8
ATOM 9243 C CA . LYS A 1 71 ? -15.475 8.428 -8.666 1.00 0.00 71 LYS A CA 8
ATOM 9244 C C . LYS A 1 71 ? -14.359 9.365 -9.138 1.00 0.00 71 LYS A C 8
ATOM 9245 O O . LYS A 1 71 ? -13.901 9.192 -10.254 1.00 0.00 71 LYS A O 8
ATOM 9265 N N . GLN A 1 3 ? 9.534 -20.152 -10.808 1.00 0.00 3 GLN A N 9
ATOM 9266 C CA . GLN A 1 3 ? 10.902 -19.824 -11.297 1.00 0.00 3 GLN A CA 9
ATOM 9267 C C . GLN A 1 3 ? 11.639 -18.921 -10.295 1.00 0.00 3 GLN A C 9
ATOM 9268 O O . GLN A 1 3 ? 12.793 -19.154 -9.998 1.00 0.00 3 GLN A O 9
ATOM 9284 N N . PRO A 1 4 ? 10.955 -17.915 -9.802 1.00 0.00 4 PRO A N 9
ATOM 9285 C CA . PRO A 1 4 ? 11.583 -16.990 -8.830 1.00 0.00 4 PRO A CA 9
ATOM 9286 C C . PRO A 1 4 ? 11.648 -17.633 -7.442 1.00 0.00 4 PRO A C 9
ATOM 9287 O O . PRO A 1 4 ? 11.078 -18.679 -7.205 1.00 0.00 4 PRO A O 9
ATOM 9298 N N . ALA A 1 5 ? 12.340 -17.016 -6.523 1.00 0.00 5 ALA A N 9
ATOM 9299 C CA . ALA A 1 5 ? 12.443 -17.594 -5.153 1.00 0.00 5 ALA A CA 9
ATOM 9300 C C . ALA A 1 5 ? 12.433 -16.477 -4.106 1.00 0.00 5 ALA A C 9
ATOM 9301 O O . ALA A 1 5 ? 13.457 -15.914 -3.776 1.00 0.00 5 ALA A O 9
ATOM 9308 N N . LYS A 1 6 ? 11.283 -16.155 -3.579 1.00 0.00 6 LYS A N 9
ATOM 9309 C CA . LYS A 1 6 ? 11.210 -15.075 -2.553 1.00 0.00 6 LYS A CA 9
ATOM 9310 C C . LYS A 1 6 ? 11.898 -13.809 -3.068 1.00 0.00 6 LYS A C 9
ATOM 9311 O O . LYS A 1 6 ? 13.106 -13.684 -3.028 1.00 0.00 6 LYS A O 9
ATOM 9330 N N . LYS A 1 7 ? 11.135 -12.868 -3.550 1.00 0.00 7 LYS A N 9
ATOM 9331 C CA . LYS A 1 7 ? 11.741 -11.608 -4.065 1.00 0.00 7 LYS A CA 9
ATOM 9332 C C . LYS A 1 7 ? 11.386 -10.442 -3.143 1.00 0.00 7 LYS A C 9
ATOM 9333 O O . LYS A 1 7 ? 10.231 -10.192 -2.859 1.00 0.00 7 LYS A O 9
ATOM 9352 N N . THR A 1 8 ? 12.366 -9.720 -2.672 1.00 0.00 8 THR A N 9
ATOM 9353 C CA . THR A 1 8 ? 12.071 -8.571 -1.771 1.00 0.00 8 THR A CA 9
ATOM 9354 C C . THR A 1 8 ? 12.348 -7.253 -2.493 1.00 0.00 8 THR A C 9
ATOM 9355 O O . THR A 1 8 ? 13.403 -7.054 -3.063 1.00 0.00 8 THR A O 9
ATOM 9366 N N . TYR A 1 9 ? 11.411 -6.351 -2.467 1.00 0.00 9 TYR A N 9
ATOM 9367 C CA . TYR A 1 9 ? 11.622 -5.043 -3.143 1.00 0.00 9 TYR A CA 9
ATOM 9368 C C . TYR A 1 9 ? 12.456 -4.125 -2.246 1.00 0.00 9 TYR A C 9
ATOM 9369 O O . TYR A 1 9 ? 12.528 -4.313 -1.048 1.00 0.00 9 TYR A O 9
ATOM 9387 N N . THR A 1 10 ? 13.078 -3.128 -2.810 1.00 0.00 10 THR A N 9
ATOM 9388 C CA . THR A 1 10 ? 13.893 -2.196 -1.980 1.00 0.00 10 THR A CA 9
ATOM 9389 C C . THR A 1 10 ? 13.521 -0.747 -2.305 1.00 0.00 10 THR A C 9
ATOM 9390 O O . THR A 1 10 ? 13.359 -0.381 -3.452 1.00 0.00 10 THR A O 9
ATOM 9401 N N . TRP A 1 11 ? 13.375 0.080 -1.305 1.00 0.00 11 TRP A N 9
ATOM 9402 C CA . TRP A 1 11 ? 13.006 1.501 -1.566 1.00 0.00 11 TRP A CA 9
ATOM 9403 C C . TRP A 1 11 ? 14.046 2.446 -0.960 1.00 0.00 11 TRP A C 9
ATOM 9404 O O . TRP A 1 11 ? 14.579 2.201 0.103 1.00 0.00 11 TRP A O 9
ATOM 9425 N N . ASN A 1 12 ? 14.334 3.528 -1.630 1.00 0.00 12 ASN A N 9
ATOM 9426 C CA . ASN A 1 12 ? 15.335 4.494 -1.097 1.00 0.00 12 ASN A CA 9
ATOM 9427 C C . ASN A 1 12 ? 14.703 5.883 -0.959 1.00 0.00 12 ASN A C 9
ATOM 9428 O O . ASN A 1 12 ? 15.047 6.650 -0.081 1.00 0.00 12 ASN A O 9
ATOM 9439 N N . THR A 1 13 ? 13.778 6.210 -1.822 1.00 0.00 13 THR A N 9
ATOM 9440 C CA . THR A 1 13 ? 13.120 7.548 -1.743 1.00 0.00 13 THR A CA 9
ATOM 9441 C C . THR A 1 13 ? 11.725 7.413 -1.123 1.00 0.00 13 THR A C 9
ATOM 9442 O O . THR A 1 13 ? 11.114 6.364 -1.169 1.00 0.00 13 THR A O 9
ATOM 9453 N N . LYS A 1 14 ? 11.217 8.468 -0.545 1.00 0.00 14 LYS A N 9
ATOM 9454 C CA . LYS A 1 14 ? 9.862 8.397 0.077 1.00 0.00 14 LYS A CA 9
ATOM 9455 C C . LYS A 1 14 ? 8.788 8.230 -1.003 1.00 0.00 14 LYS A C 9
ATOM 9456 O O . LYS A 1 14 ? 7.845 7.481 -0.845 1.00 0.00 14 LYS A O 9
ATOM 9475 N N . GLU A 1 15 ? 8.921 8.927 -2.099 1.00 0.00 15 GLU A N 9
ATOM 9476 C CA . GLU A 1 15 ? 7.905 8.813 -3.185 1.00 0.00 15 GLU A CA 9
ATOM 9477 C C . GLU A 1 15 ? 7.848 7.380 -3.720 1.00 0.00 15 GLU A C 9
ATOM 9478 O O . GLU A 1 15 ? 6.787 6.822 -3.918 1.00 0.00 15 GLU A O 9
ATOM 9490 N N . GLU A 1 16 ? 8.980 6.786 -3.962 1.00 0.00 16 GLU A N 9
ATOM 9491 C CA . GLU A 1 16 ? 8.989 5.393 -4.494 1.00 0.00 16 GLU A CA 9
ATOM 9492 C C . GLU A 1 16 ? 8.341 4.433 -3.494 1.00 0.00 16 GLU A C 9
ATOM 9493 O O . GLU A 1 16 ? 7.612 3.535 -3.865 1.00 0.00 16 GLU A O 9
ATOM 9505 N N . ALA A 1 17 ? 8.597 4.617 -2.230 1.00 0.00 17 ALA A N 9
ATOM 9506 C CA . ALA A 1 17 ? 7.989 3.715 -1.210 1.00 0.00 17 ALA A CA 9
ATOM 9507 C C . ALA A 1 17 ? 6.471 3.910 -1.185 1.00 0.00 17 ALA A C 9
ATOM 9508 O O . ALA A 1 17 ? 5.708 2.960 -1.204 1.00 0.00 17 ALA A O 9
ATOM 9515 N N . LYS A 1 18 ? 6.026 5.136 -1.156 1.00 0.00 18 LYS A N 9
ATOM 9516 C CA . LYS A 1 18 ? 4.560 5.393 -1.144 1.00 0.00 18 LYS A CA 9
ATOM 9517 C C . LYS A 1 18 ? 3.953 4.923 -2.464 1.00 0.00 18 LYS A C 9
ATOM 9518 O O . LYS A 1 18 ? 2.843 4.429 -2.512 1.00 0.00 18 LYS A O 9
ATOM 9537 N N . GLN A 1 19 ? 4.680 5.070 -3.537 1.00 0.00 19 GLN A N 9
ATOM 9538 C CA . GLN A 1 19 ? 4.156 4.630 -4.860 1.00 0.00 19 GLN A CA 9
ATOM 9539 C C . GLN A 1 19 ? 4.013 3.106 -4.886 1.00 0.00 19 GLN A C 9
ATOM 9540 O O . GLN A 1 19 ? 3.034 2.577 -5.375 1.00 0.00 19 GLN A O 9
ATOM 9554 N N . ALA A 1 20 ? 4.971 2.391 -4.359 1.00 0.00 20 ALA A N 9
ATOM 9555 C CA . ALA A 1 20 ? 4.860 0.905 -4.357 1.00 0.00 20 ALA A CA 9
ATOM 9556 C C . ALA A 1 20 ? 3.680 0.485 -3.482 1.00 0.00 20 ALA A C 9
ATOM 9557 O O . ALA A 1 20 ? 2.948 -0.428 -3.806 1.00 0.00 20 ALA A O 9
ATOM 9564 N N . PHE A 1 21 ? 3.485 1.157 -2.382 1.00 0.00 21 PHE A N 9
ATOM 9565 C CA . PHE A 1 21 ? 2.341 0.808 -1.491 1.00 0.00 21 PHE A CA 9
ATOM 9566 C C . PHE A 1 21 ? 1.023 1.045 -2.235 1.00 0.00 21 PHE A C 9
ATOM 9567 O O . PHE A 1 21 ? 0.124 0.225 -2.209 1.00 0.00 21 PHE A O 9
ATOM 9584 N N . LYS A 1 22 ? 0.904 2.152 -2.915 1.00 0.00 22 LYS A N 9
ATOM 9585 C CA . LYS A 1 22 ? -0.350 2.419 -3.672 1.00 0.00 22 LYS A CA 9
ATOM 9586 C C . LYS A 1 22 ? -0.452 1.428 -4.830 1.00 0.00 22 LYS A C 9
ATOM 9587 O O . LYS A 1 22 ? -1.474 0.805 -5.039 1.00 0.00 22 LYS A O 9
ATOM 9606 N N . GLU A 1 23 ? 0.611 1.254 -5.570 1.00 0.00 23 GLU A N 9
ATOM 9607 C CA . GLU A 1 23 ? 0.572 0.278 -6.692 1.00 0.00 23 GLU A CA 9
ATOM 9608 C C . GLU A 1 23 ? 0.249 -1.104 -6.123 1.00 0.00 23 GLU A C 9
ATOM 9609 O O . GLU A 1 23 ? -0.409 -1.911 -6.746 1.00 0.00 23 GLU A O 9
ATOM 9621 N N . LEU A 1 24 ? 0.697 -1.364 -4.924 1.00 0.00 24 LEU A N 9
ATOM 9622 C CA . LEU A 1 24 ? 0.411 -2.675 -4.281 1.00 0.00 24 LEU A CA 9
ATOM 9623 C C . LEU A 1 24 ? -1.100 -2.830 -4.108 1.00 0.00 24 LEU A C 9
ATOM 9624 O O . LEU A 1 24 ? -1.679 -3.823 -4.493 1.00 0.00 24 LEU A O 9
ATOM 9640 N N . LEU A 1 25 ? -1.752 -1.841 -3.558 1.00 0.00 25 LEU A N 9
ATOM 9641 C CA . LEU A 1 25 ? -3.231 -1.937 -3.398 1.00 0.00 25 LEU A CA 9
ATOM 9642 C C . LEU A 1 25 ? -3.875 -2.137 -4.773 1.00 0.00 25 LEU A C 9
ATOM 9643 O O . LEU A 1 25 ? -4.795 -2.917 -4.931 1.00 0.00 25 LEU A O 9
ATOM 9659 N N . LYS A 1 26 ? -3.387 -1.447 -5.771 1.00 0.00 26 LYS A N 9
ATOM 9660 C CA . LYS A 1 26 ? -3.961 -1.610 -7.137 1.00 0.00 26 LYS A CA 9
ATOM 9661 C C . LYS A 1 26 ? -3.761 -3.053 -7.603 1.00 0.00 26 LYS A C 9
ATOM 9662 O O . LYS A 1 26 ? -4.662 -3.679 -8.122 1.00 0.00 26 LYS A O 9
ATOM 9681 N N . GLU A 1 27 ? -2.589 -3.593 -7.400 1.00 0.00 27 GLU A N 9
ATOM 9682 C CA . GLU A 1 27 ? -2.344 -5.003 -7.810 1.00 0.00 27 GLU A CA 9
ATOM 9683 C C . GLU A 1 27 ? -3.253 -5.921 -6.992 1.00 0.00 27 GLU A C 9
ATOM 9684 O O . GLU A 1 27 ? -3.710 -6.946 -7.457 1.00 0.00 27 GLU A O 9
ATOM 9696 N N . LYS A 1 28 ? -3.526 -5.540 -5.774 1.00 0.00 28 LYS A N 9
ATOM 9697 C CA . LYS A 1 28 ? -4.416 -6.360 -4.908 1.00 0.00 28 LYS A CA 9
ATOM 9698 C C . LYS A 1 28 ? -5.881 -6.049 -5.230 1.00 0.00 28 LYS A C 9
ATOM 9699 O O . LYS A 1 28 ? -6.789 -6.627 -4.666 1.00 0.00 28 LYS A O 9
ATOM 9718 N N . ARG A 1 29 ? -6.112 -5.142 -6.141 1.00 0.00 29 ARG A N 9
ATOM 9719 C CA . ARG A 1 29 ? -7.509 -4.787 -6.517 1.00 0.00 29 ARG A CA 9
ATOM 9720 C C . ARG A 1 29 ? -8.327 -4.421 -5.277 1.00 0.00 29 ARG A C 9
ATOM 9721 O O . ARG A 1 29 ? -9.471 -4.806 -5.141 1.00 0.00 29 ARG A O 9
ATOM 9742 N N . VAL A 1 30 ? -7.753 -3.671 -4.378 1.00 0.00 30 VAL A N 9
ATOM 9743 C CA . VAL A 1 30 ? -8.503 -3.269 -3.155 1.00 0.00 30 VAL A CA 9
ATOM 9744 C C . VAL A 1 30 ? -9.621 -2.293 -3.540 1.00 0.00 30 VAL A C 9
ATOM 9745 O O . VAL A 1 30 ? -9.390 -1.344 -4.262 1.00 0.00 30 VAL A O 9
ATOM 9758 N N . PRO A 1 31 ? -10.802 -2.564 -3.058 1.00 0.00 31 PRO A N 9
ATOM 9759 C CA . PRO A 1 31 ? -11.966 -1.701 -3.373 1.00 0.00 31 PRO A CA 9
ATOM 9760 C C . PRO A 1 31 ? -11.853 -0.359 -2.648 1.00 0.00 31 PRO A C 9
ATOM 9761 O O . PRO A 1 31 ? -11.086 -0.203 -1.720 1.00 0.00 31 PRO A O 9
ATOM 9772 N N . SER A 1 32 ? -12.613 0.612 -3.070 1.00 0.00 32 SER A N 9
ATOM 9773 C CA . SER A 1 32 ? -12.555 1.948 -2.414 1.00 0.00 32 SER A CA 9
ATOM 9774 C C . SER A 1 32 ? -13.205 1.890 -1.028 1.00 0.00 32 SER A C 9
ATOM 9775 O O . SER A 1 32 ? -13.144 2.834 -0.265 1.00 0.00 32 SER A O 9
ATOM 9783 N N . ASN A 1 33 ? -13.835 0.796 -0.698 1.00 0.00 33 ASN A N 9
ATOM 9784 C CA . ASN A 1 33 ? -14.495 0.694 0.636 1.00 0.00 33 ASN A CA 9
ATOM 9785 C C . ASN A 1 33 ? -13.787 -0.342 1.516 1.00 0.00 33 ASN A C 9
ATOM 9786 O O . ASN A 1 33 ? -14.254 -0.680 2.585 1.00 0.00 33 ASN A O 9
ATOM 9797 N N . ALA A 1 34 ? -12.667 -0.849 1.078 1.00 0.00 34 ALA A N 9
ATOM 9798 C CA . ALA A 1 34 ? -11.941 -1.864 1.898 1.00 0.00 34 ALA A CA 9
ATOM 9799 C C . ALA A 1 34 ? -11.490 -1.259 3.228 1.00 0.00 34 ALA A C 9
ATOM 9800 O O . ALA A 1 34 ? -11.122 -0.104 3.305 1.00 0.00 34 ALA A O 9
ATOM 9807 N N . SER A 1 35 ? -11.498 -2.041 4.271 1.00 0.00 35 SER A N 9
ATOM 9808 C CA . SER A 1 35 ? -11.047 -1.523 5.593 1.00 0.00 35 SER A CA 9
ATOM 9809 C C . SER A 1 35 ? -9.531 -1.679 5.692 1.00 0.00 35 SER A C 9
ATOM 9810 O O . SER A 1 35 ? -8.951 -2.529 5.046 1.00 0.00 35 SER A O 9
ATOM 9818 N N . TRP A 1 36 ? -8.874 -0.877 6.480 1.00 0.00 36 TRP A N 9
ATOM 9819 C CA . TRP A 1 36 ? -7.396 -1.023 6.576 1.00 0.00 36 TRP A CA 9
ATOM 9820 C C . TRP A 1 36 ? -7.040 -2.485 6.830 1.00 0.00 36 TRP A C 9
ATOM 9821 O O . TRP A 1 36 ? -6.021 -2.966 6.391 1.00 0.00 36 TRP A O 9
ATOM 9842 N N . GLU A 1 37 ? -7.871 -3.196 7.539 1.00 0.00 37 GLU A N 9
ATOM 9843 C CA . GLU A 1 37 ? -7.568 -4.628 7.820 1.00 0.00 37 GLU A CA 9
ATOM 9844 C C . GLU A 1 37 ? -7.594 -5.444 6.524 1.00 0.00 37 GLU A C 9
ATOM 9845 O O . GLU A 1 37 ? -6.689 -6.207 6.242 1.00 0.00 37 GLU A O 9
ATOM 9857 N N . GLN A 1 38 ? -8.620 -5.293 5.730 1.00 0.00 38 GLN A N 9
ATOM 9858 C CA . GLN A 1 38 ? -8.693 -6.068 4.456 1.00 0.00 38 GLN A CA 9
ATOM 9859 C C . GLN A 1 38 ? -7.650 -5.556 3.461 1.00 0.00 38 GLN A C 9
ATOM 9860 O O . GLN A 1 38 ? -6.932 -6.322 2.841 1.00 0.00 38 GLN A O 9
ATOM 9874 N N . ALA A 1 39 ? -7.557 -4.266 3.308 1.00 0.00 39 ALA A N 9
ATOM 9875 C CA . ALA A 1 39 ? -6.566 -3.700 2.353 1.00 0.00 39 ALA A CA 9
ATOM 9876 C C . ALA A 1 39 ? -5.142 -3.949 2.851 1.00 0.00 39 ALA A C 9
ATOM 9877 O O . ALA A 1 39 ? -4.257 -4.254 2.079 1.00 0.00 39 ALA A O 9
ATOM 9884 N N . MET A 1 40 ? -4.910 -3.813 4.128 1.00 0.00 40 MET A N 9
ATOM 9885 C CA . MET A 1 40 ? -3.533 -4.030 4.659 1.00 0.00 40 MET A CA 9
ATOM 9886 C C . MET A 1 40 ? -3.101 -5.487 4.496 1.00 0.00 40 MET A C 9
ATOM 9887 O O . MET A 1 40 ? -2.027 -5.759 4.016 1.00 0.00 40 MET A O 9
ATOM 9901 N N . LYS A 1 41 ? -3.916 -6.426 4.895 1.00 0.00 41 LYS A N 9
ATOM 9902 C CA . LYS A 1 41 ? -3.508 -7.855 4.757 1.00 0.00 41 LYS A CA 9
ATOM 9903 C C . LYS A 1 41 ? -3.322 -8.213 3.277 1.00 0.00 41 LYS A C 9
ATOM 9904 O O . LYS A 1 41 ? -2.330 -8.816 2.889 1.00 0.00 41 LYS A O 9
ATOM 9923 N N . MET A 1 42 ? -4.259 -7.837 2.449 1.00 0.00 42 MET A N 9
ATOM 9924 C CA . MET A 1 42 ? -4.136 -8.151 1.000 1.00 0.00 42 MET A CA 9
ATOM 9925 C C . MET A 1 42 ? -2.836 -7.569 0.446 1.00 0.00 42 MET A C 9
ATOM 9926 O O . MET A 1 42 ? -2.217 -8.138 -0.428 1.00 0.00 42 MET A O 9
ATOM 9940 N N . ILE A 1 43 ? -2.420 -6.436 0.944 1.00 0.00 43 ILE A N 9
ATOM 9941 C CA . ILE A 1 43 ? -1.163 -5.821 0.433 1.00 0.00 43 ILE A CA 9
ATOM 9942 C C . ILE A 1 43 ? 0.042 -6.288 1.260 1.00 0.00 43 ILE A C 9
ATOM 9943 O O . ILE A 1 43 ? 1.165 -6.271 0.798 1.00 0.00 43 ILE A O 9
ATOM 9959 N N . ILE A 1 44 ? -0.175 -6.713 2.474 1.00 0.00 44 ILE A N 9
ATOM 9960 C CA . ILE A 1 44 ? 0.975 -7.178 3.301 1.00 0.00 44 ILE A CA 9
ATOM 9961 C C . ILE A 1 44 ? 1.564 -8.436 2.666 1.00 0.00 44 ILE A C 9
ATOM 9962 O O . ILE A 1 44 ? 2.765 -8.608 2.599 1.00 0.00 44 ILE A O 9
ATOM 9978 N N . ASN A 1 45 ? 0.726 -9.312 2.179 1.00 0.00 45 ASN A N 9
ATOM 9979 C CA . ASN A 1 45 ? 1.253 -10.544 1.528 1.00 0.00 45 ASN A CA 9
ATOM 9980 C C . ASN A 1 45 ? 2.263 -10.150 0.443 1.00 0.00 45 ASN A C 9
ATOM 9981 O O . ASN A 1 45 ? 3.083 -10.940 0.021 1.00 0.00 45 ASN A O 9
ATOM 9992 N N . ASP A 1 46 ? 2.198 -8.925 -0.007 1.00 0.00 46 ASP A N 9
ATOM 9993 C CA . ASP A 1 46 ? 3.138 -8.449 -1.063 1.00 0.00 46 ASP A CA 9
ATOM 9994 C C . ASP A 1 46 ? 4.296 -7.666 -0.432 1.00 0.00 46 ASP A C 9
ATOM 9995 O O . ASP A 1 46 ? 4.118 -6.986 0.562 1.00 0.00 46 ASP A O 9
ATOM 10004 N N . PRO A 1 47 ? 5.451 -7.793 -1.028 1.00 0.00 47 PRO A N 9
ATOM 10005 C CA . PRO A 1 47 ? 6.659 -7.100 -0.509 1.00 0.00 47 PRO A CA 9
ATOM 10006 C C . PRO A 1 47 ? 6.500 -5.577 -0.586 1.00 0.00 47 PRO A C 9
ATOM 10007 O O . PRO A 1 47 ? 7.182 -4.845 0.101 1.00 0.00 47 PRO A O 9
ATOM 10018 N N . ARG A 1 48 ? 5.594 -5.090 -1.391 1.00 0.00 48 ARG A N 9
ATOM 10019 C CA . ARG A 1 48 ? 5.398 -3.613 -1.464 1.00 0.00 48 ARG A CA 9
ATOM 10020 C C . ARG A 1 48 ? 5.019 -3.070 -0.090 1.00 0.00 48 ARG A C 9
ATOM 10021 O O . ARG A 1 48 ? 5.231 -1.910 0.203 1.00 0.00 48 ARG A O 9
ATOM 10042 N N . TYR A 1 49 ? 4.455 -3.886 0.757 1.00 0.00 49 TYR A N 9
ATOM 10043 C CA . TYR A 1 49 ? 4.075 -3.378 2.102 1.00 0.00 49 TYR A CA 9
ATOM 10044 C C . TYR A 1 49 ? 5.326 -2.855 2.809 1.00 0.00 49 TYR A C 9
ATOM 10045 O O . TYR A 1 49 ? 5.285 -1.890 3.553 1.00 0.00 49 TYR A O 9
ATOM 10063 N N . SER A 1 50 ? 6.447 -3.467 2.554 1.00 0.00 50 SER A N 9
ATOM 10064 C CA . SER A 1 50 ? 7.705 -3.002 3.191 1.00 0.00 50 SER A CA 9
ATOM 10065 C C . SER A 1 50 ? 8.113 -1.661 2.580 1.00 0.00 50 SER A C 9
ATOM 10066 O O . SER A 1 50 ? 8.986 -0.980 3.078 1.00 0.00 50 SER A O 9
ATOM 10074 N N . ALA A 1 51 ? 7.464 -1.266 1.517 1.00 0.00 51 ALA A N 9
ATOM 10075 C CA . ALA A 1 51 ? 7.791 0.044 0.896 1.00 0.00 51 ALA A CA 9
ATOM 10076 C C . ALA A 1 51 ? 7.509 1.152 1.909 1.00 0.00 51 ALA A C 9
ATOM 10077 O O . ALA A 1 51 ? 8.050 2.237 1.831 1.00 0.00 51 ALA A O 9
ATOM 10084 N N . LEU A 1 52 ? 6.671 0.875 2.876 1.00 0.00 52 LEU A N 9
ATOM 10085 C CA . LEU A 1 52 ? 6.364 1.905 3.911 1.00 0.00 52 LEU A CA 9
ATOM 10086 C C . LEU A 1 52 ? 6.696 1.345 5.295 1.00 0.00 52 LEU A C 9
ATOM 10087 O O . LEU A 1 52 ? 6.180 0.325 5.706 1.00 0.00 52 LEU A O 9
ATOM 10103 N N . ALA A 1 53 ? 7.575 1.994 6.007 1.00 0.00 53 ALA A N 9
ATOM 10104 C CA . ALA A 1 53 ? 7.967 1.490 7.355 1.00 0.00 53 ALA A CA 9
ATOM 10105 C C . ALA A 1 53 ? 6.901 1.808 8.406 1.00 0.00 53 ALA A C 9
ATOM 10106 O O . ALA A 1 53 ? 6.617 1.005 9.272 1.00 0.00 53 ALA A O 9
ATOM 10113 N N . LYS A 1 54 ? 6.314 2.972 8.355 1.00 0.00 54 LYS A N 9
ATOM 10114 C CA . LYS A 1 54 ? 5.285 3.319 9.377 1.00 0.00 54 LYS A CA 9
ATOM 10115 C C . LYS A 1 54 ? 3.878 2.954 8.893 1.00 0.00 54 LYS A C 9
ATOM 10116 O O . LYS A 1 54 ? 3.531 3.118 7.739 1.00 0.00 54 LYS A O 9
ATOM 10135 N N . LEU A 1 55 ? 3.057 2.468 9.778 1.00 0.00 55 LEU A N 9
ATOM 10136 C CA . LEU A 1 55 ? 1.672 2.106 9.381 1.00 0.00 55 LEU A CA 9
ATOM 10137 C C . LEU A 1 55 ? 0.875 3.380 9.090 1.00 0.00 55 LEU A C 9
ATOM 10138 O O . LEU A 1 55 ? -0.014 3.391 8.264 1.00 0.00 55 LEU A O 9
ATOM 10154 N N . SER A 1 56 ? 1.195 4.457 9.760 1.00 0.00 56 SER A N 9
ATOM 10155 C CA . SER A 1 56 ? 0.459 5.729 9.509 1.00 0.00 56 SER A CA 9
ATOM 10156 C C . SER A 1 56 ? 0.587 6.105 8.033 1.00 0.00 56 SER A C 9
ATOM 10157 O O . SER A 1 56 ? -0.380 6.458 7.386 1.00 0.00 56 SER A O 9
ATOM 10165 N N . GLU A 1 57 ? 1.767 6.004 7.482 1.00 0.00 57 GLU A N 9
ATOM 10166 C CA . GLU A 1 57 ? 1.932 6.327 6.040 1.00 0.00 57 GLU A CA 9
ATOM 10167 C C . GLU A 1 57 ? 1.277 5.220 5.215 1.00 0.00 57 GLU A C 9
ATOM 10168 O O . GLU A 1 57 ? 0.673 5.469 4.191 1.00 0.00 57 GLU A O 9
ATOM 10180 N N . LYS A 1 58 ? 1.367 3.997 5.671 1.00 0.00 58 LYS A N 9
ATOM 10181 C CA . LYS A 1 58 ? 0.721 2.882 4.923 1.00 0.00 58 LYS A CA 9
ATOM 10182 C C . LYS A 1 58 ? -0.783 3.152 4.810 1.00 0.00 58 LYS A C 9
ATOM 10183 O O . LYS A 1 58 ? -1.388 2.951 3.775 1.00 0.00 58 LYS A O 9
ATOM 10202 N N . LYS A 1 59 ? -1.386 3.620 5.873 1.00 0.00 59 LYS A N 9
ATOM 10203 C CA . LYS A 1 59 ? -2.848 3.918 5.840 1.00 0.00 59 LYS A CA 9
ATOM 10204 C C . LYS A 1 59 ? -3.110 5.141 4.961 1.00 0.00 59 LYS A C 9
ATOM 10205 O O . LYS A 1 59 ? -4.081 5.200 4.236 1.00 0.00 59 LYS A O 9
ATOM 10224 N N . GLN A 1 60 ? -2.247 6.120 5.020 1.00 0.00 60 GLN A N 9
ATOM 10225 C CA . GLN A 1 60 ? -2.449 7.335 4.183 1.00 0.00 60 GLN A CA 9
ATOM 10226 C C . GLN A 1 60 ? -2.442 6.945 2.707 1.00 0.00 60 GLN A C 9
ATOM 10227 O O . GLN A 1 60 ? -3.240 7.419 1.924 1.00 0.00 60 GLN A O 9
ATOM 10241 N N . ALA A 1 61 ? -1.553 6.071 2.325 1.00 0.00 61 ALA A N 9
ATOM 10242 C CA . ALA A 1 61 ? -1.506 5.638 0.902 1.00 0.00 61 ALA A CA 9
ATOM 10243 C C . ALA A 1 61 ? -2.738 4.791 0.586 1.00 0.00 61 ALA A C 9
ATOM 10244 O O . ALA A 1 61 ? -3.326 4.904 -0.471 1.00 0.00 61 ALA A O 9
ATOM 10251 N N . PHE A 1 62 ? -3.143 3.951 1.499 1.00 0.00 62 PHE A N 9
ATOM 10252 C CA . PHE A 1 62 ? -4.347 3.113 1.245 1.00 0.00 62 PHE A CA 9
ATOM 10253 C C . PHE A 1 62 ? -5.578 4.010 1.135 1.00 0.00 62 PHE A C 9
ATOM 10254 O O . PHE A 1 62 ? -6.391 3.864 0.245 1.00 0.00 62 PHE A O 9
ATOM 10271 N N . ASN A 1 63 ? -5.708 4.952 2.029 1.00 0.00 63 ASN A N 9
ATOM 10272 C CA . ASN A 1 63 ? -6.873 5.877 1.972 1.00 0.00 63 ASN A CA 9
ATOM 10273 C C . ASN A 1 63 ? -6.852 6.632 0.643 1.00 0.00 63 ASN A C 9
ATOM 10274 O O . ASN A 1 63 ? -7.854 6.751 -0.035 1.00 0.00 63 ASN A O 9
ATOM 10285 N N . ALA A 1 64 ? -5.708 7.127 0.256 1.00 0.00 64 ALA A N 9
ATOM 10286 C CA . ALA A 1 64 ? -5.615 7.853 -1.041 1.00 0.00 64 ALA A CA 9
ATOM 10287 C C . ALA A 1 64 ? -5.901 6.875 -2.179 1.00 0.00 64 ALA A C 9
ATOM 10288 O O . ALA A 1 64 ? -6.514 7.216 -3.171 1.00 0.00 64 ALA A O 9
ATOM 10295 N N . TYR A 1 65 ? -5.469 5.653 -2.028 1.00 0.00 65 TYR A N 9
ATOM 10296 C CA . TYR A 1 65 ? -5.722 4.633 -3.082 1.00 0.00 65 TYR A CA 9
ATOM 10297 C C . TYR A 1 65 ? -7.227 4.432 -3.243 1.00 0.00 65 TYR A C 9
ATOM 10298 O O . TYR A 1 65 ? -7.744 4.342 -4.338 1.00 0.00 65 TYR A O 9
ATOM 10316 N N . LYS A 1 66 ? -7.928 4.360 -2.149 1.00 0.00 66 LYS A N 9
ATOM 10317 C CA . LYS A 1 66 ? -9.398 4.163 -2.215 1.00 0.00 66 LYS A CA 9
ATOM 10318 C C . LYS A 1 66 ? -10.062 5.401 -2.824 1.00 0.00 66 LYS A C 9
ATOM 10319 O O . LYS A 1 66 ? -11.028 5.303 -3.555 1.00 0.00 66 LYS A O 9
ATOM 10338 N N . VAL A 1 67 ? -9.547 6.567 -2.533 1.00 0.00 67 VAL A N 9
ATOM 10339 C CA . VAL A 1 67 ? -10.146 7.810 -3.102 1.00 0.00 67 VAL A CA 9
ATOM 10340 C C . VAL A 1 67 ? -9.817 7.918 -4.593 1.00 0.00 67 VAL A C 9
ATOM 10341 O O . VAL A 1 67 ? -10.541 8.523 -5.358 1.00 0.00 67 VAL A O 9
ATOM 10354 N N . GLN A 1 68 ? -8.726 7.337 -5.007 1.00 0.00 68 GLN A N 9
ATOM 10355 C CA . GLN A 1 68 ? -8.341 7.405 -6.446 1.00 0.00 68 GLN A CA 9
ATOM 10356 C C . GLN A 1 68 ? -9.279 6.539 -7.287 1.00 0.00 68 GLN A C 9
ATOM 10357 O O . GLN A 1 68 ? -9.501 6.797 -8.454 1.00 0.00 68 GLN A O 9
ATOM 10371 N N . THR A 1 69 ? -9.830 5.511 -6.705 1.00 0.00 69 THR A N 9
ATOM 10372 C CA . THR A 1 69 ? -10.754 4.626 -7.471 1.00 0.00 69 THR A CA 9
ATOM 10373 C C . THR A 1 69 ? -12.197 5.121 -7.337 1.00 0.00 69 THR A C 9
ATOM 10374 O O . THR A 1 69 ? -13.083 4.668 -8.033 1.00 0.00 69 THR A O 9
ATOM 10385 N N . GLU A 1 70 ? -12.433 6.054 -6.453 1.00 0.00 70 GLU A N 9
ATOM 10386 C CA . GLU A 1 70 ? -13.812 6.587 -6.273 1.00 0.00 70 GLU A CA 9
ATOM 10387 C C . GLU A 1 70 ? -14.837 5.451 -6.353 1.00 0.00 70 GLU A C 9
ATOM 10388 O O . GLU A 1 70 ? -14.621 4.373 -5.836 1.00 0.00 70 GLU A O 9
ATOM 10400 N N . LYS A 1 71 ? -15.948 5.679 -7.003 1.00 0.00 71 LYS A N 9
ATOM 10401 C CA . LYS A 1 71 ? -16.979 4.608 -7.121 1.00 0.00 71 LYS A CA 9
ATOM 10402 C C . LYS A 1 71 ? -17.129 3.862 -5.792 1.00 0.00 71 LYS A C 9
ATOM 10403 O O . LYS A 1 71 ? -17.839 4.359 -4.933 1.00 0.00 71 LYS A O 9
ATOM 10423 N N . GLN A 1 3 ? 12.247 -11.666 9.559 1.00 0.00 3 GLN A N 10
ATOM 10424 C CA . GLN A 1 3 ? 13.387 -12.177 8.744 1.00 0.00 3 GLN A CA 10
ATOM 10425 C C . GLN A 1 3 ? 13.085 -12.011 7.253 1.00 0.00 3 GLN A C 10
ATOM 10426 O O . GLN A 1 3 ? 11.954 -11.782 6.871 1.00 0.00 3 GLN A O 10
ATOM 10442 N N . PRO A 1 4 ? 14.113 -12.135 6.457 1.00 0.00 4 PRO A N 10
ATOM 10443 C CA . PRO A 1 4 ? 13.960 -12.000 4.988 1.00 0.00 4 PRO A CA 10
ATOM 10444 C C . PRO A 1 4 ? 13.285 -13.246 4.407 1.00 0.00 4 PRO A C 10
ATOM 10445 O O . PRO A 1 4 ? 13.316 -14.310 4.991 1.00 0.00 4 PRO A O 10
ATOM 10456 N N . ALA A 1 5 ? 12.679 -13.121 3.259 1.00 0.00 5 ALA A N 10
ATOM 10457 C CA . ALA A 1 5 ? 12.006 -14.299 2.639 1.00 0.00 5 ALA A CA 10
ATOM 10458 C C . ALA A 1 5 ? 11.889 -14.098 1.128 1.00 0.00 5 ALA A C 10
ATOM 10459 O O . ALA A 1 5 ? 11.584 -13.021 0.657 1.00 0.00 5 ALA A O 10
ATOM 10466 N N . LYS A 1 6 ? 12.135 -15.125 0.361 1.00 0.00 6 LYS A N 10
ATOM 10467 C CA . LYS A 1 6 ? 12.043 -14.985 -1.120 1.00 0.00 6 LYS A CA 10
ATOM 10468 C C . LYS A 1 6 ? 12.736 -13.691 -1.563 1.00 0.00 6 LYS A C 10
ATOM 10469 O O . LYS A 1 6 ? 13.818 -13.374 -1.112 1.00 0.00 6 LYS A O 10
ATOM 10488 N N . LYS A 1 7 ? 12.124 -12.938 -2.438 1.00 0.00 7 LYS A N 10
ATOM 10489 C CA . LYS A 1 7 ? 12.758 -11.669 -2.898 1.00 0.00 7 LYS A CA 10
ATOM 10490 C C . LYS A 1 7 ? 12.152 -10.475 -2.156 1.00 0.00 7 LYS A C 10
ATOM 10491 O O . LYS A 1 7 ? 10.965 -10.427 -1.902 1.00 0.00 7 LYS A O 10
ATOM 10510 N N . THR A 1 8 ? 12.960 -9.512 -1.807 1.00 0.00 8 THR A N 10
ATOM 10511 C CA . THR A 1 8 ? 12.430 -8.321 -1.083 1.00 0.00 8 THR A CA 10
ATOM 10512 C C . THR A 1 8 ? 12.672 -7.052 -1.908 1.00 0.00 8 THR A C 10
ATOM 10513 O O . THR A 1 8 ? 13.741 -6.844 -2.446 1.00 0.00 8 THR A O 10
ATOM 10524 N N . TYR A 1 9 ? 11.686 -6.203 -2.010 1.00 0.00 9 TYR A N 10
ATOM 10525 C CA . TYR A 1 9 ? 11.854 -4.947 -2.800 1.00 0.00 9 TYR A CA 10
ATOM 10526 C C . TYR A 1 9 ? 12.688 -3.929 -2.013 1.00 0.00 9 TYR A C 10
ATOM 10527 O O . TYR A 1 9 ? 12.868 -4.052 -0.818 1.00 0.00 9 TYR A O 10
ATOM 10545 N N . THR A 1 10 ? 13.188 -2.919 -2.674 1.00 0.00 10 THR A N 10
ATOM 10546 C CA . THR A 1 10 ? 14.000 -1.889 -1.961 1.00 0.00 10 THR A CA 10
ATOM 10547 C C . THR A 1 10 ? 13.525 -0.476 -2.323 1.00 0.00 10 THR A C 10
ATOM 10548 O O . THR A 1 10 ? 13.300 -0.164 -3.476 1.00 0.00 10 THR A O 10
ATOM 10559 N N . TRP A 1 11 ? 13.382 0.385 -1.348 1.00 0.00 11 TRP A N 10
ATOM 10560 C CA . TRP A 1 11 ? 12.934 1.782 -1.638 1.00 0.00 11 TRP A CA 10
ATOM 10561 C C . TRP A 1 11 ? 13.930 2.783 -1.046 1.00 0.00 11 TRP A C 10
ATOM 10562 O O . TRP A 1 11 ? 14.515 2.551 -0.006 1.00 0.00 11 TRP A O 10
ATOM 10583 N N . ASN A 1 12 ? 14.129 3.893 -1.702 1.00 0.00 12 ASN A N 10
ATOM 10584 C CA . ASN A 1 12 ? 15.090 4.907 -1.177 1.00 0.00 12 ASN A CA 10
ATOM 10585 C C . ASN A 1 12 ? 14.378 6.243 -0.951 1.00 0.00 12 ASN A C 10
ATOM 10586 O O . ASN A 1 12 ? 14.682 6.971 -0.028 1.00 0.00 12 ASN A O 10
ATOM 10597 N N . THR A 1 13 ? 13.431 6.568 -1.786 1.00 0.00 13 THR A N 10
ATOM 10598 C CA . THR A 1 13 ? 12.698 7.855 -1.621 1.00 0.00 13 THR A CA 10
ATOM 10599 C C . THR A 1 13 ? 11.290 7.592 -1.081 1.00 0.00 13 THR A C 10
ATOM 10600 O O . THR A 1 13 ? 10.746 6.517 -1.238 1.00 0.00 13 THR A O 10
ATOM 10611 N N . LYS A 1 14 ? 10.693 8.563 -0.442 1.00 0.00 14 LYS A N 10
ATOM 10612 C CA . LYS A 1 14 ? 9.323 8.359 0.107 1.00 0.00 14 LYS A CA 10
ATOM 10613 C C . LYS A 1 14 ? 8.314 8.180 -1.032 1.00 0.00 14 LYS A C 10
ATOM 10614 O O . LYS A 1 14 ? 7.399 7.384 -0.944 1.00 0.00 14 LYS A O 10
ATOM 10633 N N . GLU A 1 15 ? 8.471 8.911 -2.102 1.00 0.00 15 GLU A N 10
ATOM 10634 C CA . GLU A 1 15 ? 7.517 8.778 -3.242 1.00 0.00 15 GLU A CA 10
ATOM 10635 C C . GLU A 1 15 ? 7.538 7.349 -3.784 1.00 0.00 15 GLU A C 10
ATOM 10636 O O . GLU A 1 15 ? 6.511 6.758 -4.045 1.00 0.00 15 GLU A O 10
ATOM 10648 N N . GLU A 1 16 ? 8.700 6.793 -3.961 1.00 0.00 16 GLU A N 10
ATOM 10649 C CA . GLU A 1 16 ? 8.787 5.404 -4.493 1.00 0.00 16 GLU A CA 10
ATOM 10650 C C . GLU A 1 16 ? 8.170 4.416 -3.504 1.00 0.00 16 GLU A C 10
ATOM 10651 O O . GLU A 1 16 ? 7.469 3.499 -3.883 1.00 0.00 16 GLU A O 10
ATOM 10663 N N . ALA A 1 17 ? 8.420 4.596 -2.237 1.00 0.00 17 ALA A N 10
ATOM 10664 C CA . ALA A 1 17 ? 7.838 3.664 -1.230 1.00 0.00 17 ALA A CA 10
ATOM 10665 C C . ALA A 1 17 ? 6.320 3.838 -1.186 1.00 0.00 17 ALA A C 10
ATOM 10666 O O . ALA A 1 17 ? 5.570 2.880 -1.232 1.00 0.00 17 ALA A O 10
ATOM 10673 N N . LYS A 1 18 ? 5.860 5.058 -1.118 1.00 0.00 18 LYS A N 10
ATOM 10674 C CA . LYS A 1 18 ? 4.390 5.299 -1.092 1.00 0.00 18 LYS A CA 10
ATOM 10675 C C . LYS A 1 18 ? 3.793 4.880 -2.432 1.00 0.00 18 LYS A C 10
ATOM 10676 O O . LYS A 1 18 ? 2.674 4.415 -2.515 1.00 0.00 18 LYS A O 10
ATOM 10695 N N . GLN A 1 19 ? 4.547 5.041 -3.484 1.00 0.00 19 GLN A N 10
ATOM 10696 C CA . GLN A 1 19 ? 4.051 4.655 -4.831 1.00 0.00 19 GLN A CA 10
ATOM 10697 C C . GLN A 1 19 ? 3.903 3.133 -4.916 1.00 0.00 19 GLN A C 10
ATOM 10698 O O . GLN A 1 19 ? 2.910 2.626 -5.400 1.00 0.00 19 GLN A O 10
ATOM 10712 N N . ALA A 1 20 ? 4.872 2.392 -4.438 1.00 0.00 20 ALA A N 10
ATOM 10713 C CA . ALA A 1 20 ? 4.752 0.906 -4.489 1.00 0.00 20 ALA A CA 10
ATOM 10714 C C . ALA A 1 20 ? 3.585 0.469 -3.604 1.00 0.00 20 ALA A C 10
ATOM 10715 O O . ALA A 1 20 ? 2.859 -0.452 -3.921 1.00 0.00 20 ALA A O 10
ATOM 10722 N N . PHE A 1 21 ? 3.390 1.143 -2.504 1.00 0.00 21 PHE A N 10
ATOM 10723 C CA . PHE A 1 21 ? 2.257 0.786 -1.606 1.00 0.00 21 PHE A CA 10
ATOM 10724 C C . PHE A 1 21 ? 0.943 1.025 -2.356 1.00 0.00 21 PHE A C 10
ATOM 10725 O O . PHE A 1 21 ? 0.043 0.206 -2.340 1.00 0.00 21 PHE A O 10
ATOM 10742 N N . LYS A 1 22 ? 0.839 2.136 -3.037 1.00 0.00 22 LYS A N 10
A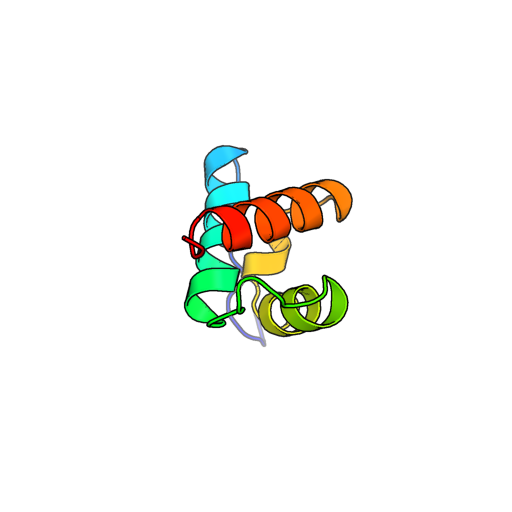TOM 10743 C CA . LYS A 1 22 ? -0.400 2.423 -3.813 1.00 0.00 22 LYS A CA 10
ATOM 10744 C C . LYS A 1 22 ? -0.539 1.386 -4.928 1.00 0.00 22 LYS A C 10
ATOM 10745 O O . LYS A 1 22 ? -1.586 0.798 -5.119 1.00 0.00 22 LYS A O 10
ATOM 10764 N N . GLU A 1 23 ? 0.522 1.138 -5.651 1.00 0.00 23 GLU A N 10
ATOM 10765 C CA . GLU A 1 23 ? 0.458 0.118 -6.734 1.00 0.00 23 GLU A CA 10
ATOM 10766 C C . GLU A 1 23 ? 0.083 -1.222 -6.118 1.00 0.00 23 GLU A C 10
ATOM 10767 O O . GLU A 1 23 ? -0.614 -2.025 -6.707 1.00 0.00 23 GLU A O 10
ATOM 10779 N N . LEU A 1 24 ? 0.538 -1.457 -4.923 1.00 0.00 24 LEU A N 10
ATOM 10780 C CA . LEU A 1 24 ? 0.211 -2.735 -4.237 1.00 0.00 24 LEU A CA 10
ATOM 10781 C C . LEU A 1 24 ? -1.306 -2.840 -4.074 1.00 0.00 24 LEU A C 10
ATOM 10782 O O . LEU A 1 24 ? -1.908 -3.845 -4.392 1.00 0.00 24 LEU A O 10
ATOM 10798 N N . LEU A 1 25 ? -1.931 -1.795 -3.599 1.00 0.00 25 LEU A N 10
ATOM 10799 C CA . LEU A 1 25 ? -3.413 -1.829 -3.441 1.00 0.00 25 LEU A CA 10
ATOM 10800 C C . LEU A 1 25 ? -4.077 -1.977 -4.813 1.00 0.00 25 LEU A C 10
ATOM 10801 O O . LEU A 1 25 ? -5.069 -2.664 -4.964 1.00 0.00 25 LEU A O 10
ATOM 10817 N N . LYS A 1 26 ? -3.531 -1.341 -5.816 1.00 0.00 26 LYS A N 10
ATOM 10818 C CA . LYS A 1 26 ? -4.123 -1.447 -7.180 1.00 0.00 26 LYS A CA 10
ATOM 10819 C C . LYS A 1 26 ? -4.030 -2.894 -7.672 1.00 0.00 26 LYS A C 10
ATOM 10820 O O . LYS A 1 26 ? -4.970 -3.439 -8.214 1.00 0.00 26 LYS A O 10
ATOM 10839 N N . GLU A 1 27 ? -2.900 -3.522 -7.478 1.00 0.00 27 GLU A N 10
ATOM 10840 C CA . GLU A 1 27 ? -2.746 -4.936 -7.925 1.00 0.00 27 GLU A CA 10
ATOM 10841 C C . GLU A 1 27 ? -3.568 -5.857 -7.020 1.00 0.00 27 GLU A C 10
ATOM 10842 O O . GLU A 1 27 ? -4.046 -6.892 -7.439 1.00 0.00 27 GLU A O 10
ATOM 10854 N N . LYS A 1 28 ? -3.751 -5.473 -5.786 1.00 0.00 28 LYS A N 10
ATOM 10855 C CA . LYS A 1 28 ? -4.561 -6.307 -4.854 1.00 0.00 28 LYS A CA 10
ATOM 10856 C C . LYS A 1 28 ? -6.050 -6.078 -5.124 1.00 0.00 28 LYS A C 10
ATOM 10857 O O . LYS A 1 28 ? -6.904 -6.730 -4.558 1.00 0.00 28 LYS A O 10
ATOM 10876 N N . ARG A 1 29 ? -6.360 -5.158 -5.995 1.00 0.00 29 ARG A N 10
ATOM 10877 C CA . ARG A 1 29 ? -7.786 -4.881 -6.321 1.00 0.00 29 ARG A CA 10
ATOM 10878 C C . ARG A 1 29 ? -8.546 -4.417 -5.077 1.00 0.00 29 ARG A C 10
ATOM 10879 O O . ARG A 1 29 ? -9.684 -4.783 -4.864 1.00 0.00 29 ARG A O 10
ATOM 10900 N N . VAL A 1 30 ? -7.933 -3.608 -4.256 1.00 0.00 30 VAL A N 10
ATOM 10901 C CA . VAL A 1 30 ? -8.640 -3.122 -3.037 1.00 0.00 30 VAL A CA 10
ATOM 10902 C C . VAL A 1 30 ? -9.741 -2.137 -3.438 1.00 0.00 30 VAL A C 10
ATOM 10903 O O . VAL A 1 30 ? -9.494 -1.194 -4.162 1.00 0.00 30 VAL A O 10
ATOM 10916 N N . PRO A 1 31 ? -10.925 -2.388 -2.954 1.00 0.00 31 PRO A N 10
ATOM 10917 C CA . PRO A 1 31 ? -12.072 -1.507 -3.275 1.00 0.00 31 PRO A CA 10
ATOM 10918 C C . PRO A 1 31 ? -11.930 -0.166 -2.550 1.00 0.00 31 PRO A C 10
ATOM 10919 O O . PRO A 1 31 ? -11.155 -0.030 -1.623 1.00 0.00 31 PRO A O 10
ATOM 10930 N N . SER A 1 32 ? -12.669 0.824 -2.965 1.00 0.00 32 SER A N 10
ATOM 10931 C CA . SER A 1 32 ? -12.576 2.154 -2.298 1.00 0.00 32 SER A CA 10
ATOM 10932 C C . SER A 1 32 ? -13.230 2.096 -0.915 1.00 0.00 32 SER A C 10
ATOM 10933 O O . SER A 1 32 ? -13.140 3.022 -0.135 1.00 0.00 32 SER A O 10
ATOM 10941 N N . ASN A 1 33 ? -13.889 1.012 -0.607 1.00 0.00 33 ASN A N 10
ATOM 10942 C CA . ASN A 1 33 ? -14.548 0.892 0.725 1.00 0.00 33 ASN A CA 10
ATOM 10943 C C . ASN A 1 33 ? -13.874 -0.207 1.548 1.00 0.00 33 ASN A C 10
ATOM 10944 O O . ASN A 1 33 ? -14.408 -0.673 2.536 1.00 0.00 33 ASN A O 10
ATOM 10955 N N . ALA A 1 34 ? -12.705 -0.626 1.148 1.00 0.00 34 ALA A N 10
ATOM 10956 C CA . ALA A 1 34 ? -11.998 -1.696 1.908 1.00 0.00 34 ALA A CA 10
ATOM 10957 C C . ALA A 1 34 ? -11.527 -1.167 3.261 1.00 0.00 34 ALA A C 10
ATOM 10958 O O . ALA A 1 34 ? -11.192 -0.009 3.405 1.00 0.00 34 ALA A O 10
ATOM 10965 N N . SER A 1 35 ? -11.483 -2.014 4.250 1.00 0.00 35 SER A N 10
ATOM 10966 C CA . SER A 1 35 ? -11.009 -1.569 5.588 1.00 0.00 35 SER A CA 10
ATOM 10967 C C . SER A 1 35 ? -9.497 -1.746 5.658 1.00 0.00 35 SER A C 10
ATOM 10968 O O . SER A 1 35 ? -8.934 -2.568 4.963 1.00 0.00 35 SER A O 10
ATOM 10976 N N . TRP A 1 36 ? -8.823 -0.996 6.480 1.00 0.00 36 TRP A N 10
ATOM 10977 C CA . TRP A 1 36 ? -7.349 -1.164 6.553 1.00 0.00 36 TRP A CA 10
ATOM 10978 C C . TRP A 1 36 ? -7.012 -2.644 6.731 1.00 0.00 36 TRP A C 10
ATOM 10979 O O . TRP A 1 36 ? -6.004 -3.120 6.262 1.00 0.00 36 TRP A O 10
ATOM 11000 N N . GLU A 1 37 ? -7.854 -3.376 7.407 1.00 0.00 37 GLU A N 10
ATOM 11001 C CA . GLU A 1 37 ? -7.580 -4.827 7.616 1.00 0.00 37 GLU A CA 10
ATOM 11002 C C . GLU A 1 37 ? -7.619 -5.582 6.283 1.00 0.00 37 GLU A C 10
ATOM 11003 O O . GLU A 1 37 ? -6.743 -6.368 5.980 1.00 0.00 37 GLU A O 10
ATOM 11015 N N . GLN A 1 38 ? -8.630 -5.359 5.486 1.00 0.00 38 GLN A N 10
ATOM 11016 C CA . GLN A 1 38 ? -8.718 -6.079 4.180 1.00 0.00 38 GLN A CA 10
ATOM 11017 C C . GLN A 1 38 ? -7.646 -5.572 3.209 1.00 0.00 38 GLN A C 10
ATOM 11018 O O . GLN A 1 38 ? -6.962 -6.346 2.564 1.00 0.00 38 GLN A O 10
ATOM 11032 N N . ALA A 1 39 ? -7.494 -4.284 3.102 1.00 0.00 39 ALA A N 10
ATOM 11033 C CA . ALA A 1 39 ? -6.470 -3.733 2.171 1.00 0.00 39 ALA A CA 10
ATOM 11034 C C . ALA A 1 39 ? -5.063 -4.023 2.695 1.00 0.00 39 ALA A C 10
ATOM 11035 O O . ALA A 1 39 ? -4.162 -4.312 1.937 1.00 0.00 39 ALA A O 10
ATOM 11042 N N . MET A 1 40 ? -4.863 -3.941 3.984 1.00 0.00 40 MET A N 10
ATOM 11043 C CA . MET A 1 40 ? -3.505 -4.205 4.545 1.00 0.00 40 MET A CA 10
ATOM 11044 C C . MET A 1 40 ? -3.120 -5.673 4.368 1.00 0.00 40 MET A C 10
ATOM 11045 O O . MET A 1 40 ? -2.021 -5.979 3.970 1.00 0.00 40 MET A O 10
ATOM 11059 N N . LYS A 1 41 ? -4.000 -6.588 4.667 1.00 0.00 41 LYS A N 10
ATOM 11060 C CA . LYS A 1 41 ? -3.635 -8.027 4.506 1.00 0.00 41 LYS A CA 10
ATOM 11061 C C . LYS A 1 41 ? -3.428 -8.355 3.022 1.00 0.00 41 LYS A C 10
ATOM 11062 O O . LYS A 1 41 ? -2.459 -8.996 2.645 1.00 0.00 41 LYS A O 10
ATOM 11081 N N . MET A 1 42 ? -4.323 -7.916 2.174 1.00 0.00 42 MET A N 10
ATOM 11082 C CA . MET A 1 42 ? -4.174 -8.204 0.718 1.00 0.00 42 MET A CA 10
ATOM 11083 C C . MET A 1 42 ? -2.860 -7.623 0.186 1.00 0.00 42 MET A C 10
ATOM 11084 O O . MET A 1 42 ? -2.296 -8.120 -0.770 1.00 0.00 42 MET A O 10
ATOM 11098 N N . ILE A 1 43 ? -2.372 -6.572 0.788 1.00 0.00 43 ILE A N 10
ATOM 11099 C CA . ILE A 1 43 ? -1.101 -5.961 0.303 1.00 0.00 43 ILE A CA 10
ATOM 11100 C C . ILE A 1 43 ? 0.093 -6.469 1.120 1.00 0.00 43 ILE A C 10
ATOM 11101 O O . ILE A 1 43 ? 1.202 -6.542 0.629 1.00 0.00 43 ILE A O 10
ATOM 11117 N N . ILE A 1 44 ? -0.117 -6.831 2.357 1.00 0.00 44 ILE A N 10
ATOM 11118 C CA . ILE A 1 44 ? 1.025 -7.331 3.176 1.00 0.00 44 ILE A CA 10
ATOM 11119 C C . ILE A 1 44 ? 1.529 -8.643 2.578 1.00 0.00 44 ILE A C 10
ATOM 11120 O O . ILE A 1 44 ? 2.717 -8.884 2.494 1.00 0.00 44 ILE A O 10
ATOM 11136 N N . ASN A 1 45 ? 0.631 -9.486 2.143 1.00 0.00 45 ASN A N 10
ATOM 11137 C CA . ASN A 1 45 ? 1.068 -10.772 1.532 1.00 0.00 45 ASN A CA 10
ATOM 11138 C C . ASN A 1 45 ? 2.184 -10.498 0.518 1.00 0.00 45 ASN A C 10
ATOM 11139 O O . ASN A 1 45 ? 2.993 -11.355 0.218 1.00 0.00 45 ASN A O 10
ATOM 11150 N N . ASP A 1 46 ? 2.229 -9.303 -0.007 1.00 0.00 46 ASP A N 10
ATOM 11151 C CA . ASP A 1 46 ? 3.284 -8.949 -1.002 1.00 0.00 46 ASP A CA 10
ATOM 11152 C C . ASP A 1 46 ? 4.386 -8.123 -0.329 1.00 0.00 46 ASP A C 10
ATOM 11153 O O . ASP A 1 46 ? 4.116 -7.345 0.568 1.00 0.00 46 ASP A O 10
ATOM 11162 N N . PRO A 1 47 ? 5.597 -8.320 -0.781 1.00 0.00 47 PRO A N 10
ATOM 11163 C CA . PRO A 1 47 ? 6.756 -7.584 -0.210 1.00 0.00 47 PRO A CA 10
ATOM 11164 C C . PRO A 1 47 ? 6.607 -6.078 -0.441 1.00 0.00 47 PRO A C 10
ATOM 11165 O O . PRO A 1 47 ? 7.285 -5.279 0.175 1.00 0.00 47 PRO A O 10
ATOM 11176 N N . ARG A 1 48 ? 5.720 -5.680 -1.310 1.00 0.00 48 ARG A N 10
ATOM 11177 C CA . ARG A 1 48 ? 5.529 -4.228 -1.556 1.00 0.00 48 ARG A CA 10
ATOM 11178 C C . ARG A 1 48 ? 5.070 -3.537 -0.276 1.00 0.00 48 ARG A C 10
ATOM 11179 O O . ARG A 1 48 ? 5.275 -2.355 -0.090 1.00 0.00 48 ARG A O 10
ATOM 11200 N N . TYR A 1 49 ? 4.456 -4.265 0.615 1.00 0.00 49 TYR A N 10
ATOM 11201 C CA . TYR A 1 49 ? 4.002 -3.643 1.887 1.00 0.00 49 TYR A CA 10
ATOM 11202 C C . TYR A 1 49 ? 5.214 -3.061 2.620 1.00 0.00 49 TYR A C 10
ATOM 11203 O O . TYR A 1 49 ? 5.135 -2.047 3.297 1.00 0.00 49 TYR A O 10
ATOM 11221 N N . SER A 1 50 ? 6.353 -3.677 2.455 1.00 0.00 50 SER A N 10
ATOM 11222 C CA . SER A 1 50 ? 7.577 -3.157 3.118 1.00 0.00 50 SER A CA 10
ATOM 11223 C C . SER A 1 50 ? 7.998 -1.850 2.447 1.00 0.00 50 SER A C 10
ATOM 11224 O O . SER A 1 50 ? 8.910 -1.177 2.887 1.00 0.00 50 SER A O 10
ATOM 11232 N N . ALA A 1 51 ? 7.315 -1.470 1.399 1.00 0.00 51 ALA A N 10
ATOM 11233 C CA . ALA A 1 51 ? 7.648 -0.193 0.722 1.00 0.00 51 ALA A CA 10
ATOM 11234 C C . ALA A 1 51 ? 7.453 0.946 1.719 1.00 0.00 51 ALA A C 10
ATOM 11235 O O . ALA A 1 51 ? 8.016 2.013 1.578 1.00 0.00 51 ALA A O 10
ATOM 11242 N N . LEU A 1 52 ? 6.669 0.717 2.745 1.00 0.00 52 LEU A N 10
ATOM 11243 C CA . LEU A 1 52 ? 6.461 1.786 3.765 1.00 0.00 52 LEU A CA 10
ATOM 11244 C C . LEU A 1 52 ? 6.920 1.286 5.134 1.00 0.00 52 LEU A C 10
ATOM 11245 O O . LEU A 1 52 ? 6.529 0.229 5.587 1.00 0.00 52 LEU A O 10
ATOM 11261 N N . ALA A 1 53 ? 7.767 2.034 5.780 1.00 0.00 53 ALA A N 10
ATOM 11262 C CA . ALA A 1 53 ? 8.289 1.606 7.112 1.00 0.00 53 ALA A CA 10
ATOM 11263 C C . ALA A 1 53 ? 7.268 1.853 8.227 1.00 0.00 53 ALA A C 10
ATOM 11264 O O . ALA A 1 53 ? 7.213 1.121 9.195 1.00 0.00 53 ALA A O 10
ATOM 11271 N N . LYS A 1 54 ? 6.476 2.885 8.121 1.00 0.00 54 LYS A N 10
ATOM 11272 C CA . LYS A 1 54 ? 5.489 3.166 9.206 1.00 0.00 54 LYS A CA 10
ATOM 11273 C C . LYS A 1 54 ? 4.060 2.857 8.749 1.00 0.00 54 LYS A C 10
ATOM 11274 O O . LYS A 1 54 ? 3.696 3.059 7.606 1.00 0.00 54 LYS A O 10
ATOM 11293 N N . LEU A 1 55 ? 3.240 2.375 9.641 1.00 0.00 55 LEU A N 10
ATOM 11294 C CA . LEU A 1 55 ? 1.834 2.069 9.260 1.00 0.00 55 LEU A CA 10
ATOM 11295 C C . LEU A 1 55 ? 1.072 3.372 9.017 1.00 0.00 55 LEU A C 10
ATOM 11296 O O . LEU A 1 55 ? 0.162 3.427 8.216 1.00 0.00 55 LEU A O 10
ATOM 11312 N N . SER A 1 56 ? 1.438 4.426 9.699 1.00 0.00 56 SER A N 10
ATOM 11313 C CA . SER A 1 56 ? 0.729 5.719 9.490 1.00 0.00 56 SER A CA 10
ATOM 11314 C C . SER A 1 56 ? 0.822 6.106 8.014 1.00 0.00 56 SER A C 10
ATOM 11315 O O . SER A 1 56 ? -0.153 6.495 7.402 1.00 0.00 56 SER A O 10
ATOM 11323 N N . GLU A 1 57 ? 1.982 5.973 7.428 1.00 0.00 57 GLU A N 10
ATOM 11324 C CA . GLU A 1 57 ? 2.121 6.303 5.982 1.00 0.00 57 GLU A CA 10
ATOM 11325 C C . GLU A 1 57 ? 1.435 5.212 5.162 1.00 0.00 57 GLU A C 10
ATOM 11326 O O . GLU A 1 57 ? 0.821 5.477 4.146 1.00 0.00 57 GLU A O 10
ATOM 11338 N N . LYS A 1 58 ? 1.515 3.987 5.606 1.00 0.00 58 LYS A N 10
ATOM 11339 C CA . LYS A 1 58 ? 0.844 2.886 4.861 1.00 0.00 58 LYS A CA 10
ATOM 11340 C C . LYS A 1 58 ? -0.656 3.171 4.780 1.00 0.00 58 LYS A C 10
ATOM 11341 O O . LYS A 1 58 ? -1.273 3.035 3.743 1.00 0.00 58 LYS A O 10
ATOM 11360 N N . LYS A 1 59 ? -1.240 3.579 5.874 1.00 0.00 59 LYS A N 10
ATOM 11361 C CA . LYS A 1 59 ? -2.697 3.889 5.876 1.00 0.00 59 LYS A CA 10
ATOM 11362 C C . LYS A 1 59 ? -2.954 5.144 5.043 1.00 0.00 59 LYS A C 10
ATOM 11363 O O . LYS A 1 59 ? -3.929 5.236 4.323 1.00 0.00 59 LYS A O 10
ATOM 11382 N N . GLN A 1 60 ? -2.077 6.108 5.126 1.00 0.00 60 GLN A N 10
ATOM 11383 C CA . GLN A 1 60 ? -2.266 7.351 4.327 1.00 0.00 60 GLN A CA 10
ATOM 11384 C C . GLN A 1 60 ? -2.257 6.998 2.840 1.00 0.00 60 GLN A C 10
ATOM 11385 O O . GLN A 1 60 ? -3.001 7.553 2.053 1.00 0.00 60 GLN A O 10
ATOM 11399 N N . ALA A 1 61 ? -1.429 6.066 2.454 1.00 0.00 61 ALA A N 10
ATOM 11400 C CA . ALA A 1 61 ? -1.378 5.659 1.024 1.00 0.00 61 ALA A CA 10
ATOM 11401 C C . ALA A 1 61 ? -2.627 4.845 0.681 1.00 0.00 61 ALA A C 10
ATOM 11402 O O . ALA A 1 61 ? -3.202 4.989 -0.379 1.00 0.00 61 ALA A O 10
ATOM 11409 N N . PHE A 1 62 ? -3.056 3.997 1.577 1.00 0.00 62 PHE A N 10
ATOM 11410 C CA . PHE A 1 62 ? -4.276 3.185 1.304 1.00 0.00 62 PHE A CA 10
ATOM 11411 C C . PHE A 1 62 ? -5.487 4.112 1.188 1.00 0.00 62 PHE A C 10
ATOM 11412 O O . PHE A 1 62 ? -6.291 3.989 0.286 1.00 0.00 62 PHE A O 10
ATOM 11429 N N . ASN A 1 63 ? -5.610 5.057 2.079 1.00 0.00 63 ASN A N 10
ATOM 11430 C CA . ASN A 1 63 ? -6.755 6.003 1.995 1.00 0.00 63 ASN A CA 10
ATOM 11431 C C . ASN A 1 63 ? -6.667 6.763 0.673 1.00 0.00 63 ASN A C 10
ATOM 11432 O O . ASN A 1 63 ? -7.636 6.906 -0.048 1.00 0.00 63 ASN A O 10
ATOM 11443 N N . ALA A 1 64 ? -5.495 7.229 0.341 1.00 0.00 64 ALA A N 10
ATOM 11444 C CA . ALA A 1 64 ? -5.319 7.958 -0.944 1.00 0.00 64 ALA A CA 10
ATOM 11445 C C . ALA A 1 64 ? -5.616 7.005 -2.102 1.00 0.00 64 ALA A C 10
ATOM 11446 O O . ALA A 1 64 ? -6.146 7.394 -3.124 1.00 0.00 64 ALA A O 10
ATOM 11453 N N . TYR A 1 65 ? -5.286 5.751 -1.936 1.00 0.00 65 TYR A N 10
ATOM 11454 C CA . TYR A 1 65 ? -5.556 4.760 -3.014 1.00 0.00 65 TYR A CA 10
ATOM 11455 C C . TYR A 1 65 ? -7.063 4.679 -3.268 1.00 0.00 65 TYR A C 10
ATOM 11456 O O . TYR A 1 65 ? -7.512 4.641 -4.397 1.00 0.00 65 TYR A O 10
ATOM 11474 N N . LYS A 1 66 ? -7.844 4.655 -2.225 1.00 0.00 66 LYS A N 10
ATOM 11475 C CA . LYS A 1 66 ? -9.320 4.581 -2.403 1.00 0.00 66 LYS A CA 10
ATOM 11476 C C . LYS A 1 66 ? -9.841 5.887 -3.006 1.00 0.00 66 LYS A C 10
ATOM 11477 O O . LYS A 1 66 ? -10.764 5.894 -3.795 1.00 0.00 66 LYS A O 10
ATOM 11496 N N . VAL A 1 67 ? -9.254 6.994 -2.641 1.00 0.00 67 VAL A N 10
ATOM 11497 C CA . VAL A 1 67 ? -9.715 8.299 -3.194 1.00 0.00 67 VAL A CA 10
ATOM 11498 C C . VAL A 1 67 ? -9.517 8.328 -4.712 1.00 0.00 67 VAL A C 10
ATOM 11499 O O . VAL A 1 67 ? -10.144 9.095 -5.416 1.00 0.00 67 VAL A O 10
ATOM 11512 N N . GLN A 1 68 ? -8.649 7.498 -5.224 1.00 0.00 68 GLN A N 10
ATOM 11513 C CA . GLN A 1 68 ? -8.411 7.479 -6.695 1.00 0.00 68 GLN A CA 10
ATOM 11514 C C . GLN A 1 68 ? -9.406 6.537 -7.380 1.00 0.00 68 GLN A C 10
ATOM 11515 O O . GLN A 1 68 ? -9.692 6.666 -8.554 1.00 0.00 68 GLN A O 10
ATOM 11529 N N . THR A 1 69 ? -9.937 5.593 -6.653 1.00 0.00 69 THR A N 10
ATOM 11530 C CA . THR A 1 69 ? -10.914 4.644 -7.259 1.00 0.00 69 THR A CA 10
ATOM 11531 C C . THR A 1 69 ? -12.346 5.105 -6.974 1.00 0.00 69 THR A C 10
ATOM 11532 O O . THR A 1 69 ? -13.301 4.422 -7.283 1.00 0.00 69 THR A O 10
ATOM 11543 N N . GLU A 1 70 ? -12.502 6.261 -6.388 1.00 0.00 70 GLU A N 10
ATOM 11544 C CA . GLU A 1 70 ? -13.873 6.763 -6.087 1.00 0.00 70 GLU A CA 10
ATOM 11545 C C . GLU A 1 70 ? -14.137 8.067 -6.848 1.00 0.00 70 GLU A C 10
ATOM 11546 O O . GLU A 1 70 ? -13.745 8.221 -7.987 1.00 0.00 70 GLU A O 10
ATOM 11558 N N . LYS A 1 71 ? -14.802 9.003 -6.229 1.00 0.00 71 LYS A N 10
ATOM 11559 C CA . LYS A 1 71 ? -15.091 10.293 -6.920 1.00 0.00 71 LYS A CA 10
ATOM 11560 C C . LYS A 1 71 ? -13.791 10.932 -7.416 1.00 0.00 71 LYS A C 10
ATOM 11561 O O . LYS A 1 71 ? -12.757 10.658 -6.831 1.00 0.00 71 LYS A O 10
ATOM 11581 N N . GLN A 1 3 ? 13.840 -13.224 6.670 1.00 0.00 3 GLN A N 11
ATOM 11582 C CA . GLN A 1 3 ? 13.439 -11.999 5.917 1.00 0.00 3 GLN A CA 11
ATOM 11583 C C . GLN A 1 3 ? 11.967 -12.092 5.504 1.00 0.00 3 GLN A C 11
ATOM 11584 O O . GLN A 1 3 ? 11.367 -13.147 5.572 1.00 0.00 3 GLN A O 11
ATOM 11600 N N . PRO A 1 4 ? 11.436 -10.977 5.083 1.00 0.00 4 PRO A N 11
ATOM 11601 C CA . PRO A 1 4 ? 10.020 -10.922 4.646 1.00 0.00 4 PRO A CA 11
ATOM 11602 C C . PRO A 1 4 ? 9.856 -11.634 3.300 1.00 0.00 4 PRO A C 11
ATOM 11603 O O . PRO A 1 4 ? 10.339 -11.176 2.283 1.00 0.00 4 PRO A O 11
ATOM 11614 N N . ALA A 1 5 ? 9.187 -12.754 3.285 1.00 0.00 5 ALA A N 11
ATOM 11615 C CA . ALA A 1 5 ? 9.004 -13.491 2.002 1.00 0.00 5 ALA A CA 11
ATOM 11616 C C . ALA A 1 5 ? 10.369 -13.877 1.422 1.00 0.00 5 ALA A C 11
ATOM 11617 O O . ALA A 1 5 ? 11.354 -13.947 2.130 1.00 0.00 5 ALA A O 11
ATOM 11624 N N . LYS A 1 6 ? 10.436 -14.124 0.143 1.00 0.00 6 LYS A N 11
ATOM 11625 C CA . LYS A 1 6 ? 11.740 -14.500 -0.477 1.00 0.00 6 LYS A CA 11
ATOM 11626 C C . LYS A 1 6 ? 12.336 -13.296 -1.207 1.00 0.00 6 LYS A C 11
ATOM 11627 O O . LYS A 1 6 ? 13.454 -12.893 -0.956 1.00 0.00 6 LYS A O 11
ATOM 11646 N N . LYS A 1 7 ? 11.590 -12.718 -2.102 1.00 0.00 7 LYS A N 11
ATOM 11647 C CA . LYS A 1 7 ? 12.097 -11.530 -2.848 1.00 0.00 7 LYS A CA 11
ATOM 11648 C C . LYS A 1 7 ? 11.668 -10.250 -2.126 1.00 0.00 7 LYS A C 11
ATOM 11649 O O . LYS A 1 7 ? 10.503 -10.043 -1.855 1.00 0.00 7 LYS A O 11
ATOM 11668 N N . THR A 1 8 ? 12.598 -9.393 -1.804 1.00 0.00 8 THR A N 11
ATOM 11669 C CA . THR A 1 8 ? 12.232 -8.136 -1.090 1.00 0.00 8 THR A CA 11
ATOM 11670 C C . THR A 1 8 ? 12.495 -6.917 -1.977 1.00 0.00 8 THR A C 11
ATOM 11671 O O . THR A 1 8 ? 13.563 -6.761 -2.535 1.00 0.00 8 THR A O 11
ATOM 11682 N N . TYR A 1 9 ? 11.529 -6.050 -2.106 1.00 0.00 9 TYR A N 11
ATOM 11683 C CA . TYR A 1 9 ? 11.717 -4.835 -2.949 1.00 0.00 9 TYR A CA 11
ATOM 11684 C C . TYR A 1 9 ? 12.585 -3.811 -2.209 1.00 0.00 9 TYR A C 11
ATOM 11685 O O . TYR A 1 9 ? 12.772 -3.895 -1.011 1.00 0.00 9 TYR A O 11
ATOM 11703 N N . THR A 1 10 ? 13.110 -2.841 -2.908 1.00 0.00 10 THR A N 11
ATOM 11704 C CA . THR A 1 10 ? 13.955 -1.812 -2.235 1.00 0.00 10 THR A CA 11
ATOM 11705 C C . THR A 1 10 ? 13.506 -0.404 -2.638 1.00 0.00 10 THR A C 11
ATOM 11706 O O . THR A 1 10 ? 13.253 -0.132 -3.795 1.00 0.00 10 THR A O 11
ATOM 11717 N N . TRP A 1 11 ? 13.406 0.493 -1.693 1.00 0.00 11 TRP A N 11
ATOM 11718 C CA . TRP A 1 11 ? 12.975 1.884 -2.024 1.00 0.00 11 TRP A CA 11
ATOM 11719 C C . TRP A 1 11 ? 14.024 2.894 -1.541 1.00 0.00 11 TRP A C 11
ATOM 11720 O O . TRP A 1 11 ? 14.546 2.788 -0.450 1.00 0.00 11 TRP A O 11
ATOM 11741 N N . ASN A 1 12 ? 14.337 3.874 -2.349 1.00 0.00 12 ASN A N 11
ATOM 11742 C CA . ASN A 1 12 ? 15.351 4.889 -1.935 1.00 0.00 12 ASN A CA 11
ATOM 11743 C C . ASN A 1 12 ? 14.672 6.231 -1.647 1.00 0.00 12 ASN A C 11
ATOM 11744 O O . ASN A 1 12 ? 15.162 7.032 -0.875 1.00 0.00 12 ASN A O 11
ATOM 11755 N N . THR A 1 13 ? 13.549 6.485 -2.262 1.00 0.00 13 THR A N 11
ATOM 11756 C CA . THR A 1 13 ? 12.841 7.776 -2.022 1.00 0.00 13 THR A CA 11
ATOM 11757 C C . THR A 1 13 ? 11.464 7.520 -1.404 1.00 0.00 13 THR A C 11
ATOM 11758 O O . THR A 1 13 ? 10.844 6.503 -1.647 1.00 0.00 13 THR A O 11
ATOM 11769 N N . LYS A 1 14 ? 10.976 8.436 -0.613 1.00 0.00 14 LYS A N 11
ATOM 11770 C CA . LYS A 1 14 ? 9.637 8.243 0.012 1.00 0.00 14 LYS A CA 11
ATOM 11771 C C . LYS A 1 14 ? 8.560 8.166 -1.074 1.00 0.00 14 LYS A C 11
ATOM 11772 O O . LYS A 1 14 ? 7.580 7.461 -0.941 1.00 0.00 14 LYS A O 11
ATOM 11791 N N . GLU A 1 15 ? 8.738 8.884 -2.150 1.00 0.00 15 GLU A N 11
ATOM 11792 C CA . GLU A 1 15 ? 7.727 8.848 -3.246 1.00 0.00 15 GLU A CA 11
ATOM 11793 C C . GLU A 1 15 ? 7.648 7.438 -3.837 1.00 0.00 15 GLU A C 11
ATOM 11794 O O . GLU A 1 15 ? 6.583 6.938 -4.140 1.00 0.00 15 GLU A O 11
ATOM 11806 N N . GLU A 1 16 ? 8.769 6.797 -4.002 1.00 0.00 16 GLU A N 11
ATOM 11807 C CA . GLU A 1 16 ? 8.763 5.420 -4.574 1.00 0.00 16 GLU A CA 11
ATOM 11808 C C . GLU A 1 16 ? 8.144 4.437 -3.578 1.00 0.00 16 GLU A C 11
ATOM 11809 O O . GLU A 1 16 ? 7.373 3.573 -3.945 1.00 0.00 16 GLU A O 11
ATOM 11821 N N . ALA A 1 17 ? 8.470 4.566 -2.324 1.00 0.00 17 ALA A N 11
ATOM 11822 C CA . ALA A 1 17 ? 7.890 3.641 -1.307 1.00 0.00 17 ALA A CA 11
ATOM 11823 C C . ALA A 1 17 ? 6.370 3.811 -1.263 1.00 0.00 17 ALA A C 11
ATOM 11824 O O . ALA A 1 17 ? 5.620 2.851 -1.299 1.00 0.00 17 ALA A O 11
ATOM 11831 N N . LYS A 1 18 ? 5.908 5.031 -1.205 1.00 0.00 18 LYS A N 11
ATOM 11832 C CA . LYS A 1 18 ? 4.440 5.273 -1.178 1.00 0.00 18 LYS A CA 11
ATOM 11833 C C . LYS A 1 18 ? 3.824 4.787 -2.487 1.00 0.00 18 LYS A C 11
ATOM 11834 O O . LYS A 1 18 ? 2.723 4.274 -2.521 1.00 0.00 18 LYS A O 11
ATOM 11853 N N . GLN A 1 19 ? 4.536 4.944 -3.568 1.00 0.00 19 GLN A N 11
ATOM 11854 C CA . GLN A 1 19 ? 4.009 4.489 -4.883 1.00 0.00 19 GLN A CA 11
ATOM 11855 C C . GLN A 1 19 ? 3.845 2.970 -4.877 1.00 0.00 19 GLN A C 11
ATOM 11856 O O . GLN A 1 19 ? 2.870 2.442 -5.376 1.00 0.00 19 GLN A O 11
ATOM 11870 N N . ALA A 1 20 ? 4.780 2.260 -4.308 1.00 0.00 20 ALA A N 11
ATOM 11871 C CA . ALA A 1 20 ? 4.651 0.779 -4.270 1.00 0.00 20 ALA A CA 11
ATOM 11872 C C . ALA A 1 20 ? 3.494 0.393 -3.353 1.00 0.00 20 ALA A C 11
ATOM 11873 O O . ALA A 1 20 ? 2.808 -0.576 -3.587 1.00 0.00 20 ALA A O 11
ATOM 11880 N N . PHE A 1 21 ? 3.269 1.146 -2.310 1.00 0.00 21 PHE A N 11
ATOM 11881 C CA . PHE A 1 21 ? 2.146 0.808 -1.386 1.00 0.00 21 PHE A CA 11
ATOM 11882 C C . PHE A 1 21 ? 0.795 1.076 -2.063 1.00 0.00 21 PHE A C 11
ATOM 11883 O O . PHE A 1 21 ? -0.111 0.264 -2.002 1.00 0.00 21 PHE A O 11
ATOM 11900 N N . LYS A 1 22 ? 0.645 2.191 -2.724 1.00 0.00 22 LYS A N 11
ATOM 11901 C CA . LYS A 1 22 ? -0.644 2.461 -3.401 1.00 0.00 22 LYS A CA 11
ATOM 11902 C C . LYS A 1 22 ? -0.736 1.539 -4.621 1.00 0.00 22 LYS A C 11
ATOM 11903 O O . LYS A 1 22 ? -1.752 0.921 -4.875 1.00 0.00 22 LYS A O 11
ATOM 11922 N N . GLU A 1 23 ? 0.338 1.412 -5.353 1.00 0.00 23 GLU A N 11
ATOM 11923 C CA . GLU A 1 23 ? 0.329 0.496 -6.522 1.00 0.00 23 GLU A CA 11
ATOM 11924 C C . GLU A 1 23 ? 0.083 -0.922 -6.008 1.00 0.00 23 GLU A C 11
ATOM 11925 O O . GLU A 1 23 ? -0.528 -1.742 -6.663 1.00 0.00 23 GLU A O 11
ATOM 11937 N N . LEU A 1 24 ? 0.536 -1.199 -4.811 1.00 0.00 24 LEU A N 11
ATOM 11938 C CA . LEU A 1 24 ? 0.313 -2.545 -4.215 1.00 0.00 24 LEU A CA 11
ATOM 11939 C C . LEU A 1 24 ? -1.192 -2.756 -4.070 1.00 0.00 24 LEU A C 11
ATOM 11940 O O . LEU A 1 24 ? -1.730 -3.771 -4.468 1.00 0.00 24 LEU A O 11
ATOM 11956 N N . LEU A 1 25 ? -1.882 -1.785 -3.534 1.00 0.00 25 LEU A N 11
ATOM 11957 C CA . LEU A 1 25 ? -3.361 -1.914 -3.402 1.00 0.00 25 LEU A CA 11
ATOM 11958 C C . LEU A 1 25 ? -3.971 -2.108 -4.792 1.00 0.00 25 LEU A C 11
ATOM 11959 O O . LEU A 1 25 ? -4.927 -2.841 -4.973 1.00 0.00 25 LEU A O 11
ATOM 11975 N N . LYS A 1 26 ? -3.409 -1.460 -5.778 1.00 0.00 26 LYS A N 11
ATOM 11976 C CA . LYS A 1 26 ? -3.931 -1.607 -7.164 1.00 0.00 26 LYS A CA 11
ATOM 11977 C C . LYS A 1 26 ? -3.757 -3.056 -7.620 1.00 0.00 26 LYS A C 11
ATOM 11978 O O . LYS A 1 26 ? -4.650 -3.654 -8.187 1.00 0.00 26 LYS A O 11
ATOM 11997 N N . GLU A 1 27 ? -2.612 -3.629 -7.360 1.00 0.00 27 GLU A N 11
ATOM 11998 C CA . GLU A 1 27 ? -2.378 -5.046 -7.759 1.00 0.00 27 GLU A CA 11
ATOM 11999 C C . GLU A 1 27 ? -3.270 -5.960 -6.917 1.00 0.00 27 GLU A C 11
ATOM 12000 O O . GLU A 1 27 ? -3.619 -7.053 -7.319 1.00 0.00 27 GLU A O 11
ATOM 12012 N N . LYS A 1 28 ? -3.642 -5.510 -5.751 1.00 0.00 28 LYS A N 11
ATOM 12013 C CA . LYS A 1 28 ? -4.516 -6.331 -4.868 1.00 0.00 28 LYS A CA 11
ATOM 12014 C C . LYS A 1 28 ? -5.981 -6.108 -5.235 1.00 0.00 28 LYS A C 11
ATOM 12015 O O . LYS A 1 28 ? -6.869 -6.753 -4.712 1.00 0.00 28 LYS A O 11
ATOM 12034 N N . ARG A 1 29 ? -6.244 -5.193 -6.125 1.00 0.00 29 ARG A N 11
ATOM 12035 C CA . ARG A 1 29 ? -7.653 -4.925 -6.517 1.00 0.00 29 ARG A CA 11
ATOM 12036 C C . ARG A 1 29 ? -8.453 -4.477 -5.293 1.00 0.00 29 ARG A C 11
ATOM 12037 O O . ARG A 1 29 ? -9.645 -4.693 -5.209 1.00 0.00 29 ARG A O 11
ATOM 12058 N N . VAL A 1 30 ? -7.811 -3.850 -4.340 1.00 0.00 30 VAL A N 11
ATOM 12059 C CA . VAL A 1 30 ? -8.559 -3.395 -3.131 1.00 0.00 30 VAL A CA 11
ATOM 12060 C C . VAL A 1 30 ? -9.661 -2.420 -3.555 1.00 0.00 30 VAL A C 11
ATOM 12061 O O . VAL A 1 30 ? -9.422 -1.523 -4.339 1.00 0.00 30 VAL A O 11
ATOM 12074 N N . PRO A 1 31 ? -10.837 -2.635 -3.033 1.00 0.00 31 PRO A N 11
ATOM 12075 C CA . PRO A 1 31 ? -11.987 -1.765 -3.376 1.00 0.00 31 PRO A CA 11
ATOM 12076 C C . PRO A 1 31 ? -11.820 -0.382 -2.743 1.00 0.00 31 PRO A C 11
ATOM 12077 O O . PRO A 1 31 ? -10.996 -0.180 -1.873 1.00 0.00 31 PRO A O 11
ATOM 12088 N N . SER A 1 32 ? -12.593 0.572 -3.181 1.00 0.00 32 SER A N 11
ATOM 12089 C CA . SER A 1 32 ? -12.481 1.946 -2.613 1.00 0.00 32 SER A CA 11
ATOM 12090 C C . SER A 1 32 ? -13.073 1.991 -1.201 1.00 0.00 32 SER A C 11
ATOM 12091 O O . SER A 1 32 ? -12.963 2.981 -0.504 1.00 0.00 32 SER A O 11
ATOM 12099 N N . ASN A 1 33 ? -13.709 0.933 -0.775 1.00 0.00 33 ASN A N 11
ATOM 12100 C CA . ASN A 1 33 ? -14.311 0.930 0.591 1.00 0.00 33 ASN A CA 11
ATOM 12101 C C . ASN A 1 33 ? -13.708 -0.190 1.448 1.00 0.00 33 ASN A C 11
ATOM 12102 O O . ASN A 1 33 ? -14.298 -0.621 2.419 1.00 0.00 33 ASN A O 11
ATOM 12113 N N . ALA A 1 34 ? -12.543 -0.667 1.100 1.00 0.00 34 ALA A N 11
ATOM 12114 C CA . ALA A 1 34 ? -11.917 -1.759 1.905 1.00 0.00 34 ALA A CA 11
ATOM 12115 C C . ALA A 1 34 ? -11.471 -1.230 3.268 1.00 0.00 34 ALA A C 11
ATOM 12116 O O . ALA A 1 34 ? -11.117 -0.077 3.414 1.00 0.00 34 ALA A O 11
ATOM 12123 N N . SER A 1 35 ? -11.470 -2.069 4.267 1.00 0.00 35 SER A N 11
ATOM 12124 C CA . SER A 1 35 ? -11.025 -1.620 5.615 1.00 0.00 35 SER A CA 11
ATOM 12125 C C . SER A 1 35 ? -9.514 -1.803 5.726 1.00 0.00 35 SER A C 11
ATOM 12126 O O . SER A 1 35 ? -8.940 -2.647 5.069 1.00 0.00 35 SER A O 11
ATOM 12134 N N . TRP A 1 36 ? -8.852 -1.030 6.539 1.00 0.00 36 TRP A N 11
ATOM 12135 C CA . TRP A 1 36 ? -7.378 -1.200 6.645 1.00 0.00 36 TRP A CA 11
ATOM 12136 C C . TRP A 1 36 ? -7.040 -2.675 6.862 1.00 0.00 36 TRP A C 11
ATOM 12137 O O . TRP A 1 36 ? -6.027 -3.156 6.410 1.00 0.00 36 TRP A O 11
ATOM 12158 N N . GLU A 1 37 ? -7.879 -3.399 7.554 1.00 0.00 37 GLU A N 11
ATOM 12159 C CA . GLU A 1 37 ? -7.587 -4.845 7.792 1.00 0.00 37 GLU A CA 11
ATOM 12160 C C . GLU A 1 37 ? -7.620 -5.619 6.471 1.00 0.00 37 GLU A C 11
ATOM 12161 O O . GLU A 1 37 ? -6.726 -6.384 6.166 1.00 0.00 37 GLU A O 11
ATOM 12173 N N . GLN A 1 38 ? -8.644 -5.429 5.683 1.00 0.00 38 GLN A N 11
ATOM 12174 C CA . GLN A 1 38 ? -8.729 -6.157 4.384 1.00 0.00 38 GLN A CA 11
ATOM 12175 C C . GLN A 1 38 ? -7.711 -5.592 3.390 1.00 0.00 38 GLN A C 11
ATOM 12176 O O . GLN A 1 38 ? -7.022 -6.325 2.705 1.00 0.00 38 GLN A O 11
ATOM 12190 N N . ALA A 1 39 ? -7.608 -4.295 3.307 1.00 0.00 39 ALA A N 11
ATOM 12191 C CA . ALA A 1 39 ? -6.635 -3.682 2.360 1.00 0.00 39 ALA A CA 11
ATOM 12192 C C . ALA A 1 39 ? -5.200 -3.967 2.813 1.00 0.00 39 ALA A C 11
ATOM 12193 O O . ALA A 1 39 ? -4.337 -4.265 2.012 1.00 0.00 39 ALA A O 11
ATOM 12200 N N . MET A 1 40 ? -4.938 -3.875 4.090 1.00 0.00 40 MET A N 11
ATOM 12201 C CA . MET A 1 40 ? -3.555 -4.138 4.588 1.00 0.00 40 MET A CA 11
ATOM 12202 C C . MET A 1 40 ? -3.179 -5.601 4.375 1.00 0.00 40 MET A C 11
ATOM 12203 O O . MET A 1 40 ? -2.101 -5.905 3.925 1.00 0.00 40 MET A O 11
ATOM 12217 N N . LYS A 1 41 ? -4.051 -6.510 4.704 1.00 0.00 41 LYS A N 11
ATOM 12218 C CA . LYS A 1 41 ? -3.718 -7.952 4.521 1.00 0.00 41 LYS A CA 11
ATOM 12219 C C . LYS A 1 41 ? -3.487 -8.252 3.037 1.00 0.00 41 LYS A C 11
ATOM 12220 O O . LYS A 1 41 ? -2.507 -8.875 2.657 1.00 0.00 41 LYS A O 11
ATOM 12239 N N . MET A 1 42 ? -4.379 -7.805 2.195 1.00 0.00 42 MET A N 11
ATOM 12240 C CA . MET A 1 42 ? -4.222 -8.054 0.735 1.00 0.00 42 MET A CA 11
ATOM 12241 C C . MET A 1 42 ? -2.892 -7.485 0.237 1.00 0.00 42 MET A C 11
ATOM 12242 O O . MET A 1 42 ? -2.288 -8.009 -0.677 1.00 0.00 42 MET A O 11
ATOM 12256 N N . ILE A 1 43 ? -2.441 -6.405 0.815 1.00 0.00 43 ILE A N 11
ATOM 12257 C CA . ILE A 1 43 ? -1.163 -5.795 0.351 1.00 0.00 43 ILE A CA 11
ATOM 12258 C C . ILE A 1 43 ? 0.029 -6.325 1.157 1.00 0.00 43 ILE A C 11
ATOM 12259 O O . ILE A 1 43 ? 1.142 -6.366 0.672 1.00 0.00 43 ILE A O 11
ATOM 12275 N N . ILE A 1 44 ? -0.185 -6.738 2.372 1.00 0.00 44 ILE A N 11
ATOM 12276 C CA . ILE A 1 44 ? 0.955 -7.260 3.174 1.00 0.00 44 ILE A CA 11
ATOM 12277 C C . ILE A 1 44 ? 1.459 -8.551 2.532 1.00 0.00 44 ILE A C 11
ATOM 12278 O O . ILE A 1 44 ? 2.647 -8.789 2.438 1.00 0.00 44 ILE A O 11
ATOM 12294 N N . ASN A 1 45 ? 0.561 -9.378 2.067 1.00 0.00 45 ASN A N 11
ATOM 12295 C CA . ASN A 1 45 ? 1.005 -10.636 1.406 1.00 0.00 45 ASN A CA 11
ATOM 12296 C C . ASN A 1 45 ? 2.065 -10.300 0.351 1.00 0.00 45 ASN A C 11
ATOM 12297 O O . ASN A 1 45 ? 2.867 -11.129 -0.030 1.00 0.00 45 ASN A O 11
ATOM 12308 N N . ASP A 1 46 ? 2.070 -9.079 -0.115 1.00 0.00 46 ASP A N 11
ATOM 12309 C CA . ASP A 1 46 ? 3.069 -8.660 -1.141 1.00 0.00 46 ASP A CA 11
ATOM 12310 C C . ASP A 1 46 ? 4.221 -7.901 -0.472 1.00 0.00 46 ASP A C 11
ATOM 12311 O O . ASP A 1 46 ? 4.015 -7.185 0.490 1.00 0.00 46 ASP A O 11
ATOM 12320 N N . PRO A 1 47 ? 5.400 -8.081 -1.004 1.00 0.00 47 PRO A N 11
ATOM 12321 C CA . PRO A 1 47 ? 6.601 -7.407 -0.446 1.00 0.00 47 PRO A CA 11
ATOM 12322 C C . PRO A 1 47 ? 6.474 -5.889 -0.578 1.00 0.00 47 PRO A C 11
ATOM 12323 O O . PRO A 1 47 ? 7.168 -5.140 0.081 1.00 0.00 47 PRO A O 11
ATOM 12334 N N . ARG A 1 48 ? 5.587 -5.427 -1.415 1.00 0.00 48 ARG A N 11
ATOM 12335 C CA . ARG A 1 48 ? 5.412 -3.961 -1.575 1.00 0.00 48 ARG A CA 11
ATOM 12336 C C . ARG A 1 48 ? 4.994 -3.335 -0.245 1.00 0.00 48 ARG A C 11
ATOM 12337 O O . ARG A 1 48 ? 5.215 -2.166 -0.006 1.00 0.00 48 ARG A O 11
ATOM 12358 N N . TYR A 1 49 ? 4.402 -4.105 0.630 1.00 0.00 49 TYR A N 11
ATOM 12359 C CA . TYR A 1 49 ? 3.994 -3.539 1.948 1.00 0.00 49 TYR A CA 11
ATOM 12360 C C . TYR A 1 49 ? 5.234 -3.004 2.669 1.00 0.00 49 TYR A C 11
ATOM 12361 O O . TYR A 1 49 ? 5.177 -2.036 3.409 1.00 0.00 49 TYR A O 11
ATOM 12379 N N . SER A 1 50 ? 6.366 -3.608 2.432 1.00 0.00 50 SER A N 11
ATOM 12380 C CA . SER A 1 50 ? 7.611 -3.124 3.085 1.00 0.00 50 SER A CA 11
ATOM 12381 C C . SER A 1 50 ? 8.008 -1.781 2.473 1.00 0.00 50 SER A C 11
ATOM 12382 O O . SER A 1 50 ? 8.909 -1.113 2.940 1.00 0.00 50 SER A O 11
ATOM 12390 N N . ALA A 1 51 ? 7.315 -1.366 1.445 1.00 0.00 51 ALA A N 11
ATOM 12391 C CA . ALA A 1 51 ? 7.623 -0.053 0.824 1.00 0.00 51 ALA A CA 11
ATOM 12392 C C . ALA A 1 51 ? 7.393 1.038 1.869 1.00 0.00 51 ALA A C 11
ATOM 12393 O O . ALA A 1 51 ? 7.954 2.114 1.799 1.00 0.00 51 ALA A O 11
ATOM 12400 N N . LEU A 1 52 ? 6.575 0.755 2.851 1.00 0.00 52 LEU A N 11
ATOM 12401 C CA . LEU A 1 52 ? 6.313 1.766 3.917 1.00 0.00 52 LEU A CA 11
ATOM 12402 C C . LEU A 1 52 ? 6.634 1.166 5.287 1.00 0.00 52 LEU A C 11
ATOM 12403 O O . LEU A 1 52 ? 6.047 0.186 5.703 1.00 0.00 52 LEU A O 11
ATOM 12419 N N . ALA A 1 53 ? 7.573 1.743 5.983 1.00 0.00 53 ALA A N 11
ATOM 12420 C CA . ALA A 1 53 ? 7.952 1.207 7.323 1.00 0.00 53 ALA A CA 11
ATOM 12421 C C . ALA A 1 53 ? 6.933 1.625 8.387 1.00 0.00 53 ALA A C 11
ATOM 12422 O O . ALA A 1 53 ? 6.658 0.891 9.315 1.00 0.00 53 ALA A O 11
ATOM 12429 N N . LYS A 1 54 ? 6.382 2.802 8.271 1.00 0.00 54 LYS A N 11
ATOM 12430 C CA . LYS A 1 54 ? 5.395 3.265 9.291 1.00 0.00 54 LYS A CA 11
ATOM 12431 C C . LYS A 1 54 ? 3.965 2.915 8.866 1.00 0.00 54 LYS A C 11
ATOM 12432 O O . LYS A 1 54 ? 3.586 3.066 7.722 1.00 0.00 54 LYS A O 11
ATOM 12451 N N . LEU A 1 55 ? 3.164 2.455 9.783 1.00 0.00 55 LEU A N 11
ATOM 12452 C CA . LEU A 1 55 ? 1.761 2.111 9.428 1.00 0.00 55 LEU A CA 11
ATOM 12453 C C . LEU A 1 55 ? 0.971 3.391 9.146 1.00 0.00 55 LEU A C 11
ATOM 12454 O O . LEU A 1 55 ? 0.063 3.405 8.340 1.00 0.00 55 LEU A O 11
ATOM 12470 N N . SER A 1 56 ? 1.314 4.470 9.800 1.00 0.00 56 SER A N 11
ATOM 12471 C CA . SER A 1 56 ? 0.582 5.745 9.558 1.00 0.00 56 SER A CA 11
ATOM 12472 C C . SER A 1 56 ? 0.683 6.110 8.076 1.00 0.00 56 SER A C 11
ATOM 12473 O O . SER A 1 56 ? -0.292 6.472 7.447 1.00 0.00 56 SER A O 11
ATOM 12481 N N . GLU A 1 57 ? 1.850 5.990 7.507 1.00 0.00 57 GLU A N 11
ATOM 12482 C CA . GLU A 1 57 ? 2.000 6.300 6.059 1.00 0.00 57 GLU A CA 11
ATOM 12483 C C . GLU A 1 57 ? 1.325 5.192 5.252 1.00 0.00 57 GLU A C 11
ATOM 12484 O O . GLU A 1 57 ? 0.714 5.436 4.230 1.00 0.00 57 GLU A O 11
ATOM 12496 N N . LYS A 1 58 ? 1.411 3.974 5.718 1.00 0.00 58 LYS A N 11
ATOM 12497 C CA . LYS A 1 58 ? 0.750 2.851 4.994 1.00 0.00 58 LYS A CA 11
ATOM 12498 C C . LYS A 1 58 ? -0.754 3.121 4.900 1.00 0.00 58 LYS A C 11
ATOM 12499 O O . LYS A 1 58 ? -1.368 2.941 3.868 1.00 0.00 58 LYS A O 11
ATOM 12518 N N . LYS A 1 59 ? -1.349 3.554 5.981 1.00 0.00 59 LYS A N 11
ATOM 12519 C CA . LYS A 1 59 ? -2.813 3.841 5.971 1.00 0.00 59 LYS A CA 11
ATOM 12520 C C . LYS A 1 59 ? -3.100 5.060 5.092 1.00 0.00 59 LYS A C 11
ATOM 12521 O O . LYS A 1 59 ? -4.051 5.082 4.337 1.00 0.00 59 LYS A O 11
ATOM 12540 N N . GLN A 1 60 ? -2.279 6.070 5.176 1.00 0.00 60 GLN A N 11
ATOM 12541 C CA . GLN A 1 60 ? -2.504 7.278 4.334 1.00 0.00 60 GLN A CA 11
ATOM 12542 C C . GLN A 1 60 ? -2.435 6.884 2.861 1.00 0.00 60 GLN A C 11
ATOM 12543 O O . GLN A 1 60 ? -3.214 7.338 2.046 1.00 0.00 60 GLN A O 11
ATOM 12557 N N . ALA A 1 61 ? -1.514 6.025 2.517 1.00 0.00 61 ALA A N 11
ATOM 12558 C CA . ALA A 1 61 ? -1.403 5.582 1.100 1.00 0.00 61 ALA A CA 11
ATOM 12559 C C . ALA A 1 61 ? -2.629 4.745 0.736 1.00 0.00 61 ALA A C 11
ATOM 12560 O O . ALA A 1 61 ? -3.190 4.878 -0.334 1.00 0.00 61 ALA A O 11
ATOM 12567 N N . PHE A 1 62 ? -3.059 3.889 1.625 1.00 0.00 62 PHE A N 11
ATOM 12568 C CA . PHE A 1 62 ? -4.258 3.055 1.336 1.00 0.00 62 PHE A CA 11
ATOM 12569 C C . PHE A 1 62 ? -5.484 3.960 1.200 1.00 0.00 62 PHE A C 11
ATOM 12570 O O . PHE A 1 62 ? -6.277 3.822 0.287 1.00 0.00 62 PHE A O 11
ATOM 12587 N N . ASN A 1 63 ? -5.635 4.903 2.091 1.00 0.00 63 ASN A N 11
ATOM 12588 C CA . ASN A 1 63 ? -6.795 5.832 1.999 1.00 0.00 63 ASN A CA 11
ATOM 12589 C C . ASN A 1 63 ? -6.699 6.616 0.692 1.00 0.00 63 ASN A C 11
ATOM 12590 O O . ASN A 1 63 ? -7.682 6.855 0.020 1.00 0.00 63 ASN A O 11
ATOM 12601 N N . ALA A 1 64 ? -5.507 6.995 0.318 1.00 0.00 64 ALA A N 11
ATOM 12602 C CA . ALA A 1 64 ? -5.327 7.740 -0.959 1.00 0.00 64 ALA A CA 11
ATOM 12603 C C . ALA A 1 64 ? -5.621 6.797 -2.125 1.00 0.00 64 ALA A C 11
ATOM 12604 O O . ALA A 1 64 ? -6.154 7.194 -3.143 1.00 0.00 64 ALA A O 11
ATOM 12611 N N . TYR A 1 65 ? -5.288 5.543 -1.972 1.00 0.00 65 TYR A N 11
ATOM 12612 C CA . TYR A 1 65 ? -5.558 4.559 -3.052 1.00 0.00 65 TYR A CA 11
ATOM 12613 C C . TYR A 1 65 ? -7.064 4.492 -3.311 1.00 0.00 65 TYR A C 11
ATOM 12614 O O . TYR A 1 65 ? -7.511 4.468 -4.440 1.00 0.00 65 TYR A O 11
ATOM 12632 N N . LYS A 1 66 ? -7.850 4.473 -2.268 1.00 0.00 66 LYS A N 11
ATOM 12633 C CA . LYS A 1 66 ? -9.327 4.421 -2.453 1.00 0.00 66 LYS A CA 11
ATOM 12634 C C . LYS A 1 66 ? -9.837 5.762 -2.988 1.00 0.00 66 LYS A C 11
ATOM 12635 O O . LYS A 1 66 ? -10.689 5.814 -3.853 1.00 0.00 66 LYS A O 11
ATOM 12654 N N . VAL A 1 67 ? -9.325 6.849 -2.476 1.00 0.00 67 VAL A N 11
ATOM 12655 C CA . VAL A 1 67 ? -9.784 8.186 -2.953 1.00 0.00 67 VAL A CA 11
ATOM 12656 C C . VAL A 1 67 ? -9.378 8.398 -4.413 1.00 0.00 67 VAL A C 11
ATOM 12657 O O . VAL A 1 67 ? -9.963 9.193 -5.121 1.00 0.00 67 VAL A O 11
ATOM 12670 N N . GLN A 1 68 ? -8.376 7.696 -4.867 1.00 0.00 68 GLN A N 11
ATOM 12671 C CA . GLN A 1 68 ? -7.930 7.861 -6.281 1.00 0.00 68 GLN A CA 11
ATOM 12672 C C . GLN A 1 68 ? -8.594 6.811 -7.179 1.00 0.00 68 GLN A C 11
ATOM 12673 O O . GLN A 1 68 ? -8.679 6.974 -8.379 1.00 0.00 68 GLN A O 11
ATOM 12687 N N . THR A 1 69 ? -9.065 5.735 -6.608 1.00 0.00 69 THR A N 11
ATOM 12688 C CA . THR A 1 69 ? -9.721 4.679 -7.435 1.00 0.00 69 THR A CA 11
ATOM 12689 C C . THR A 1 69 ? -11.244 4.838 -7.392 1.00 0.00 69 THR A C 11
ATOM 12690 O O . THR A 1 69 ? -11.973 4.097 -8.023 1.00 0.00 69 THR A O 11
ATOM 12701 N N . GLU A 1 70 ? -11.730 5.798 -6.656 1.00 0.00 70 GLU A N 11
ATOM 12702 C CA . GLU A 1 70 ? -13.205 6.003 -6.574 1.00 0.00 70 GLU A CA 11
ATOM 12703 C C . GLU A 1 70 ? -13.826 5.938 -7.973 1.00 0.00 70 GLU A C 11
ATOM 12704 O O . GLU A 1 70 ? -13.164 6.169 -8.966 1.00 0.00 70 GLU A O 11
ATOM 12716 N N . LYS A 1 71 ? -15.089 5.622 -8.059 1.00 0.00 71 LYS A N 11
ATOM 12717 C CA . LYS A 1 71 ? -15.750 5.540 -9.394 1.00 0.00 71 LYS A CA 11
ATOM 12718 C C . LYS A 1 71 ? -15.804 6.923 -10.046 1.00 0.00 71 LYS A C 11
ATOM 12719 O O . LYS A 1 71 ? -16.480 7.785 -9.509 1.00 0.00 71 LYS A O 11
ATOM 12739 N N . GLN A 1 3 ? 0.475 -13.887 -8.918 1.00 0.00 3 GLN A N 12
ATOM 12740 C CA . GLN A 1 3 ? 1.240 -12.960 -9.802 1.00 0.00 3 GLN A CA 12
ATOM 12741 C C . GLN A 1 3 ? 2.359 -13.718 -10.521 1.00 0.00 3 GLN A C 12
ATOM 12742 O O . GLN A 1 3 ? 2.773 -14.775 -10.089 1.00 0.00 3 GLN A O 12
ATOM 12758 N N . PRO A 1 4 ? 2.814 -13.144 -11.602 1.00 0.00 4 PRO A N 12
ATOM 12759 C CA . PRO A 1 4 ? 3.900 -13.768 -12.397 1.00 0.00 4 PRO A CA 12
ATOM 12760 C C . PRO A 1 4 ? 5.238 -13.643 -11.661 1.00 0.00 4 PRO A C 12
ATOM 12761 O O . PRO A 1 4 ? 5.979 -14.599 -11.532 1.00 0.00 4 PRO A O 12
ATOM 12772 N N . ALA A 1 5 ? 5.551 -12.472 -11.177 1.00 0.00 5 ALA A N 12
ATOM 12773 C CA . ALA A 1 5 ? 6.840 -12.286 -10.451 1.00 0.00 5 ALA A CA 12
ATOM 12774 C C . ALA A 1 5 ? 6.574 -11.967 -8.976 1.00 0.00 5 ALA A C 12
ATOM 12775 O O . ALA A 1 5 ? 5.854 -11.045 -8.650 1.00 0.00 5 ALA A O 12
ATOM 12782 N N . LYS A 1 6 ? 7.151 -12.724 -8.083 1.00 0.00 6 LYS A N 12
ATOM 12783 C CA . LYS A 1 6 ? 6.930 -12.464 -6.631 1.00 0.00 6 LYS A CA 12
ATOM 12784 C C . LYS A 1 6 ? 8.252 -12.088 -5.956 1.00 0.00 6 LYS A C 12
ATOM 12785 O O . LYS A 1 6 ? 8.746 -12.796 -5.101 1.00 0.00 6 LYS A O 12
ATOM 12804 N N . LYS A 1 7 ? 8.830 -10.983 -6.338 1.00 0.00 7 LYS A N 12
ATOM 12805 C CA . LYS A 1 7 ? 10.122 -10.567 -5.721 1.00 0.00 7 LYS A CA 12
ATOM 12806 C C . LYS A 1 7 ? 9.920 -9.348 -4.818 1.00 0.00 7 LYS A C 12
ATOM 12807 O O . LYS A 1 7 ? 9.063 -8.519 -5.058 1.00 0.00 7 LYS A O 12
ATOM 12826 N N . THR A 1 8 ? 10.710 -9.228 -3.786 1.00 0.00 8 THR A N 12
ATOM 12827 C CA . THR A 1 8 ? 10.575 -8.057 -2.874 1.00 0.00 8 THR A CA 12
ATOM 12828 C C . THR A 1 8 ? 11.532 -6.948 -3.320 1.00 0.00 8 THR A C 12
ATOM 12829 O O . THR A 1 8 ? 12.605 -7.213 -3.823 1.00 0.00 8 THR A O 12
ATOM 12840 N N . TYR A 1 9 ? 11.155 -5.710 -3.151 1.00 0.00 9 TYR A N 12
ATOM 12841 C CA . TYR A 1 9 ? 12.058 -4.603 -3.586 1.00 0.00 9 TYR A CA 12
ATOM 12842 C C . TYR A 1 9 ? 12.542 -3.790 -2.384 1.00 0.00 9 TYR A C 12
ATOM 12843 O O . TYR A 1 9 ? 11.970 -3.840 -1.312 1.00 0.00 9 TYR A O 12
ATOM 12861 N N . THR A 1 10 ? 13.579 -3.021 -2.570 1.00 0.00 10 THR A N 12
ATOM 12862 C CA . THR A 1 10 ? 14.097 -2.175 -1.461 1.00 0.00 10 THR A CA 12
ATOM 12863 C C . THR A 1 10 ? 13.805 -0.707 -1.783 1.00 0.00 10 THR A C 12
ATOM 12864 O O . THR A 1 10 ? 14.069 -0.240 -2.874 1.00 0.00 10 THR A O 12
ATOM 12875 N N . TRP A 1 11 ? 13.241 0.020 -0.859 1.00 0.00 11 TRP A N 12
ATOM 12876 C CA . TRP A 1 11 ? 12.913 1.446 -1.141 1.00 0.00 11 TRP A CA 12
ATOM 12877 C C . TRP A 1 11 ? 13.917 2.390 -0.473 1.00 0.00 11 TRP A C 12
ATOM 12878 O O . TRP A 1 11 ? 14.381 2.149 0.623 1.00 0.00 11 TRP A O 12
ATOM 12899 N N . ASN A 1 12 ? 14.247 3.466 -1.134 1.00 0.00 12 ASN A N 12
ATOM 12900 C CA . ASN A 1 12 ? 15.215 4.439 -0.552 1.00 0.00 12 ASN A CA 12
ATOM 12901 C C . ASN A 1 12 ? 14.565 5.822 -0.457 1.00 0.00 12 ASN A C 12
ATOM 12902 O O . ASN A 1 12 ? 14.862 6.600 0.429 1.00 0.00 12 ASN A O 12
ATOM 12913 N N . THR A 1 13 ? 13.677 6.131 -1.362 1.00 0.00 13 THR A N 12
ATOM 12914 C CA . THR A 1 13 ? 13.003 7.461 -1.327 1.00 0.00 13 THR A CA 12
ATOM 12915 C C . THR A 1 13 ? 11.538 7.299 -0.906 1.00 0.00 13 THR A C 12
ATOM 12916 O O . THR A 1 13 ? 10.968 6.232 -1.006 1.00 0.00 13 THR A O 12
ATOM 12927 N N . LYS A 1 14 ? 10.931 8.351 -0.429 1.00 0.00 14 LYS A N 12
ATOM 12928 C CA . LYS A 1 14 ? 9.507 8.261 0.011 1.00 0.00 14 LYS A CA 12
ATOM 12929 C C . LYS A 1 14 ? 8.570 8.052 -1.185 1.00 0.00 14 LYS A C 12
ATOM 12930 O O . LYS A 1 14 ? 7.533 7.430 -1.065 1.00 0.00 14 LYS A O 12
ATOM 12949 N N . GLU A 1 15 ? 8.910 8.576 -2.330 1.00 0.00 15 GLU A N 12
ATOM 12950 C CA . GLU A 1 15 ? 8.015 8.411 -3.515 1.00 0.00 15 GLU A CA 12
ATOM 12951 C C . GLU A 1 15 ? 7.954 6.947 -3.953 1.00 0.00 15 GLU A C 12
ATOM 12952 O O . GLU A 1 15 ? 6.891 6.399 -4.168 1.00 0.00 15 GLU A O 12
ATOM 12964 N N . GLU A 1 16 ? 9.079 6.315 -4.095 1.00 0.00 16 GLU A N 12
ATOM 12965 C CA . GLU A 1 16 ? 9.080 4.889 -4.531 1.00 0.00 16 GLU A CA 12
ATOM 12966 C C . GLU A 1 16 ? 8.400 4.010 -3.483 1.00 0.00 16 GLU A C 12
ATOM 12967 O O . GLU A 1 16 ? 7.709 3.063 -3.808 1.00 0.00 16 GLU A O 12
ATOM 12979 N N . ALA A 1 17 ? 8.583 4.314 -2.232 1.00 0.00 17 ALA A N 12
ATOM 12980 C CA . ALA A 1 17 ? 7.938 3.492 -1.170 1.00 0.00 17 ALA A CA 12
ATOM 12981 C C . ALA A 1 17 ? 6.426 3.727 -1.186 1.00 0.00 17 ALA A C 12
ATOM 12982 O O . ALA A 1 17 ? 5.636 2.798 -1.173 1.00 0.00 17 ALA A O 12
ATOM 12989 N N . LYS A 1 18 ? 6.016 4.963 -1.235 1.00 0.00 18 LYS A N 12
ATOM 12990 C CA . LYS A 1 18 ? 4.560 5.259 -1.273 1.00 0.00 18 LYS A CA 12
ATOM 12991 C C . LYS A 1 18 ? 3.970 4.721 -2.574 1.00 0.00 18 LYS A C 12
ATOM 12992 O O . LYS A 1 18 ? 2.856 4.236 -2.612 1.00 0.00 18 LYS A O 12
ATOM 13011 N N . GLN A 1 19 ? 4.716 4.796 -3.643 1.00 0.00 19 GLN A N 12
ATOM 13012 C CA . GLN A 1 19 ? 4.206 4.281 -4.943 1.00 0.00 19 GLN A CA 12
ATOM 13013 C C . GLN A 1 19 ? 4.042 2.762 -4.868 1.00 0.00 19 GLN A C 12
ATOM 13014 O O . GLN A 1 19 ? 3.072 2.211 -5.350 1.00 0.00 19 GLN A O 12
ATOM 13028 N N . ALA A 1 20 ? 4.973 2.078 -4.256 1.00 0.00 20 ALA A N 12
ATOM 13029 C CA . ALA A 1 20 ? 4.840 0.598 -4.146 1.00 0.00 20 ALA A CA 12
ATOM 13030 C C . ALA A 1 20 ? 3.596 0.270 -3.327 1.00 0.00 20 ALA A C 12
ATOM 13031 O O . ALA A 1 20 ? 2.881 -0.669 -3.610 1.00 0.00 20 ALA A O 12
ATOM 13038 N N . PHE A 1 21 ? 3.328 1.050 -2.317 1.00 0.00 21 PHE A N 12
ATOM 13039 C CA . PHE A 1 21 ? 2.121 0.792 -1.483 1.00 0.00 21 PHE A CA 12
ATOM 13040 C C . PHE A 1 21 ? 0.851 1.053 -2.303 1.00 0.00 21 PHE A C 12
ATOM 13041 O O . PHE A 1 21 ? -0.102 0.301 -2.244 1.00 0.00 21 PHE A O 12
ATOM 13058 N N . LYS A 1 22 ? 0.829 2.104 -3.080 1.00 0.00 22 LYS A N 12
ATOM 13059 C CA . LYS A 1 22 ? -0.381 2.377 -3.904 1.00 0.00 22 LYS A CA 12
ATOM 13060 C C . LYS A 1 22 ? -0.484 1.319 -5.001 1.00 0.00 22 LYS A C 12
ATOM 13061 O O . LYS A 1 22 ? -1.516 0.707 -5.197 1.00 0.00 22 LYS A O 12
ATOM 13080 N N . GLU A 1 23 ? 0.593 1.075 -5.699 1.00 0.00 23 GLU A N 12
ATOM 13081 C CA . GLU A 1 23 ? 0.567 0.031 -6.758 1.00 0.00 23 GLU A CA 12
ATOM 13082 C C . GLU A 1 23 ? 0.237 -1.308 -6.102 1.00 0.00 23 GLU A C 12
ATOM 13083 O O . GLU A 1 23 ? -0.377 -2.175 -6.693 1.00 0.00 23 GLU A O 12
ATOM 13095 N N . LEU A 1 24 ? 0.637 -1.466 -4.870 1.00 0.00 24 LEU A N 12
ATOM 13096 C CA . LEU A 1 24 ? 0.353 -2.728 -4.138 1.00 0.00 24 LEU A CA 12
ATOM 13097 C C . LEU A 1 24 ? -1.159 -2.907 -3.988 1.00 0.00 24 LEU A C 12
ATOM 13098 O O . LEU A 1 24 ? -1.710 -3.933 -4.332 1.00 0.00 24 LEU A O 12
ATOM 13114 N N . LEU A 1 25 ? -1.838 -1.905 -3.498 1.00 0.00 25 LEU A N 12
ATOM 13115 C CA . LEU A 1 25 ? -3.317 -2.014 -3.351 1.00 0.00 25 LEU A CA 12
ATOM 13116 C C . LEU A 1 25 ? -3.959 -2.221 -4.725 1.00 0.00 25 LEU A C 12
ATOM 13117 O O . LEU A 1 25 ? -4.936 -2.931 -4.867 1.00 0.00 25 LEU A O 12
ATOM 13133 N N . LYS A 1 26 ? -3.407 -1.610 -5.739 1.00 0.00 26 LYS A N 12
ATOM 13134 C CA . LYS A 1 26 ? -3.971 -1.776 -7.108 1.00 0.00 26 LYS A CA 12
ATOM 13135 C C . LYS A 1 26 ? -3.836 -3.236 -7.542 1.00 0.00 26 LYS A C 12
ATOM 13136 O O . LYS A 1 26 ? -4.757 -3.826 -8.071 1.00 0.00 26 LYS A O 12
ATOM 13155 N N . GLU A 1 27 ? -2.695 -3.826 -7.307 1.00 0.00 27 GLU A N 12
ATOM 13156 C CA . GLU A 1 27 ? -2.500 -5.252 -7.689 1.00 0.00 27 GLU A CA 12
ATOM 13157 C C . GLU A 1 27 ? -3.341 -6.144 -6.777 1.00 0.00 27 GLU A C 12
ATOM 13158 O O . GLU A 1 27 ? -3.708 -7.247 -7.131 1.00 0.00 27 GLU A O 12
ATOM 13170 N N . LYS A 1 28 ? -3.657 -5.665 -5.605 1.00 0.00 28 LYS A N 12
ATOM 13171 C CA . LYS A 1 28 ? -4.484 -6.467 -4.663 1.00 0.00 28 LYS A CA 12
ATOM 13172 C C . LYS A 1 28 ? -5.967 -6.256 -4.973 1.00 0.00 28 LYS A C 12
ATOM 13173 O O . LYS A 1 28 ? -6.835 -6.742 -4.274 1.00 0.00 28 LYS A O 12
ATOM 13192 N N . ARG A 1 29 ? -6.263 -5.529 -6.015 1.00 0.00 29 ARG A N 12
ATOM 13193 C CA . ARG A 1 29 ? -7.685 -5.279 -6.370 1.00 0.00 29 ARG A CA 12
ATOM 13194 C C . ARG A 1 29 ? -8.444 -4.746 -5.153 1.00 0.00 29 ARG A C 12
ATOM 13195 O O . ARG A 1 29 ? -9.631 -4.965 -5.008 1.00 0.00 29 ARG A O 12
ATOM 13216 N N . VAL A 1 30 ? -7.772 -4.047 -4.275 1.00 0.00 30 VAL A N 12
ATOM 13217 C CA . VAL A 1 30 ? -8.472 -3.507 -3.074 1.00 0.00 30 VAL A CA 12
ATOM 13218 C C . VAL A 1 30 ? -9.571 -2.533 -3.504 1.00 0.00 30 VAL A C 12
ATOM 13219 O O . VAL A 1 30 ? -9.314 -1.588 -4.223 1.00 0.00 30 VAL A O 12
ATOM 13232 N N . PRO A 1 31 ? -10.764 -2.794 -3.046 1.00 0.00 31 PRO A N 12
ATOM 13233 C CA . PRO A 1 31 ? -11.914 -1.922 -3.389 1.00 0.00 31 PRO A CA 12
ATOM 13234 C C . PRO A 1 31 ? -11.801 -0.586 -2.651 1.00 0.00 31 PRO A C 12
ATOM 13235 O O . PRO A 1 31 ? -11.015 -0.436 -1.738 1.00 0.00 31 PRO A O 12
ATOM 13246 N N . SER A 1 32 ? -12.582 0.383 -3.038 1.00 0.00 32 SER A N 12
ATOM 13247 C CA . SER A 1 32 ? -12.517 1.706 -2.355 1.00 0.00 32 SER A CA 12
ATOM 13248 C C . SER A 1 32 ? -13.211 1.630 -0.992 1.00 0.00 32 SER A C 12
ATOM 13249 O O . SER A 1 32 ? -13.150 2.551 -0.202 1.00 0.00 32 SER A O 12
ATOM 13257 N N . ASN A 1 33 ? -13.873 0.540 -0.711 1.00 0.00 33 ASN A N 12
ATOM 13258 C CA . ASN A 1 33 ? -14.572 0.411 0.599 1.00 0.00 33 ASN A CA 12
ATOM 13259 C C . ASN A 1 33 ? -13.882 -0.637 1.478 1.00 0.00 33 ASN A C 12
ATOM 13260 O O . ASN A 1 33 ? -14.410 -1.054 2.489 1.00 0.00 33 ASN A O 12
ATOM 13271 N N . ALA A 1 34 ? -12.705 -1.065 1.106 1.00 0.00 34 ALA A N 12
ATOM 13272 C CA . ALA A 1 34 ? -11.993 -2.083 1.932 1.00 0.00 34 ALA A CA 12
ATOM 13273 C C . ALA A 1 34 ? -11.576 -1.476 3.271 1.00 0.00 34 ALA A C 12
ATOM 13274 O O . ALA A 1 34 ? -11.290 -0.300 3.369 1.00 0.00 34 ALA A O 12
ATOM 13281 N N . SER A 1 35 ? -11.523 -2.272 4.301 1.00 0.00 35 SER A N 12
ATOM 13282 C CA . SER A 1 35 ? -11.100 -1.741 5.625 1.00 0.00 35 SER A CA 12
ATOM 13283 C C . SER A 1 35 ? -9.583 -1.848 5.735 1.00 0.00 35 SER A C 12
ATOM 13284 O O . SER A 1 35 ? -8.968 -2.673 5.088 1.00 0.00 35 SER A O 12
ATOM 13292 N N . TRP A 1 36 ? -8.959 -1.033 6.537 1.00 0.00 36 TRP A N 12
ATOM 13293 C CA . TRP A 1 36 ? -7.481 -1.133 6.646 1.00 0.00 36 TRP A CA 12
ATOM 13294 C C . TRP A 1 36 ? -7.084 -2.585 6.908 1.00 0.00 36 TRP A C 12
ATOM 13295 O O . TRP A 1 36 ? -6.054 -3.038 6.468 1.00 0.00 36 TRP A O 12
ATOM 13316 N N . GLU A 1 37 ? -7.892 -3.319 7.623 1.00 0.00 37 GLU A N 12
ATOM 13317 C CA . GLU A 1 37 ? -7.548 -4.742 7.909 1.00 0.00 37 GLU A CA 12
ATOM 13318 C C . GLU A 1 37 ? -7.549 -5.570 6.620 1.00 0.00 37 GLU A C 12
ATOM 13319 O O . GLU A 1 37 ? -6.619 -6.304 6.342 1.00 0.00 37 GLU A O 12
ATOM 13331 N N . GLN A 1 38 ? -8.584 -5.462 5.831 1.00 0.00 38 GLN A N 12
ATOM 13332 C CA . GLN A 1 38 ? -8.640 -6.251 4.565 1.00 0.00 38 GLN A CA 12
ATOM 13333 C C . GLN A 1 38 ? -7.604 -5.728 3.570 1.00 0.00 38 GLN A C 12
ATOM 13334 O O . GLN A 1 38 ? -6.876 -6.488 2.957 1.00 0.00 38 GLN A O 12
ATOM 13348 N N . ALA A 1 39 ? -7.526 -4.439 3.407 1.00 0.00 39 ALA A N 12
ATOM 13349 C CA . ALA A 1 39 ? -6.537 -3.869 2.453 1.00 0.00 39 ALA A CA 12
ATOM 13350 C C . ALA A 1 39 ? -5.113 -4.100 2.962 1.00 0.00 39 ALA A C 12
ATOM 13351 O O . ALA A 1 39 ? -4.245 -4.520 2.226 1.00 0.00 39 ALA A O 12
ATOM 13358 N N . MET A 1 40 ? -4.866 -3.822 4.215 1.00 0.00 40 MET A N 12
ATOM 13359 C CA . MET A 1 40 ? -3.493 -4.014 4.768 1.00 0.00 40 MET A CA 12
ATOM 13360 C C . MET A 1 40 ? -3.036 -5.462 4.617 1.00 0.00 40 MET A C 12
ATOM 13361 O O . MET A 1 40 ? -1.943 -5.721 4.174 1.00 0.00 40 MET A O 12
ATOM 13375 N N . LYS A 1 41 ? -3.848 -6.408 4.992 1.00 0.00 41 LYS A N 12
ATOM 13376 C CA . LYS A 1 41 ? -3.427 -7.836 4.872 1.00 0.00 41 LYS A CA 12
ATOM 13377 C C . LYS A 1 41 ? -3.214 -8.208 3.397 1.00 0.00 41 LYS A C 12
ATOM 13378 O O . LYS A 1 41 ? -2.200 -8.783 3.022 1.00 0.00 41 LYS A O 12
ATOM 13397 N N . MET A 1 42 ? -4.156 -7.873 2.556 1.00 0.00 42 MET A N 12
ATOM 13398 C CA . MET A 1 42 ? -4.013 -8.202 1.111 1.00 0.00 42 MET A CA 12
ATOM 13399 C C . MET A 1 42 ? -2.750 -7.554 0.549 1.00 0.00 42 MET A C 12
ATOM 13400 O O . MET A 1 42 ? -2.171 -8.024 -0.410 1.00 0.00 42 MET A O 12
ATOM 13414 N N . ILE A 1 43 ? -2.320 -6.475 1.138 1.00 0.00 43 ILE A N 12
ATOM 13415 C CA . ILE A 1 43 ? -1.099 -5.793 0.632 1.00 0.00 43 ILE A CA 12
ATOM 13416 C C . ILE A 1 43 ? 0.124 -6.189 1.471 1.00 0.00 43 ILE A C 12
ATOM 13417 O O . ILE A 1 43 ? 1.246 -6.119 1.015 1.00 0.00 43 ILE A O 12
ATOM 13433 N N . ILE A 1 44 ? -0.078 -6.622 2.686 1.00 0.00 44 ILE A N 12
ATOM 13434 C CA . ILE A 1 44 ? 1.087 -7.028 3.524 1.00 0.00 44 ILE A CA 12
ATOM 13435 C C . ILE A 1 44 ? 1.732 -8.262 2.905 1.00 0.00 44 ILE A C 12
ATOM 13436 O O . ILE A 1 44 ? 2.939 -8.385 2.846 1.00 0.00 44 ILE A O 12
ATOM 13452 N N . ASN A 1 45 ? 0.932 -9.175 2.421 1.00 0.00 45 ASN A N 12
ATOM 13453 C CA . ASN A 1 45 ? 1.512 -10.392 1.785 1.00 0.00 45 ASN A CA 12
ATOM 13454 C C . ASN A 1 45 ? 2.499 -9.978 0.684 1.00 0.00 45 ASN A C 12
ATOM 13455 O O . ASN A 1 45 ? 3.316 -10.759 0.238 1.00 0.00 45 ASN A O 12
ATOM 13466 N N . ASP A 1 46 ? 2.418 -8.749 0.244 1.00 0.00 46 ASP A N 12
ATOM 13467 C CA . ASP A 1 46 ? 3.333 -8.255 -0.827 1.00 0.00 46 ASP A CA 12
ATOM 13468 C C . ASP A 1 46 ? 4.452 -7.396 -0.220 1.00 0.00 46 ASP A C 12
ATOM 13469 O O . ASP A 1 46 ? 4.242 -6.707 0.760 1.00 0.00 46 ASP A O 12
ATOM 13478 N N . PRO A 1 47 ? 5.609 -7.471 -0.825 1.00 0.00 47 PRO A N 12
ATOM 13479 C CA . PRO A 1 47 ? 6.786 -6.699 -0.338 1.00 0.00 47 PRO A CA 12
ATOM 13480 C C . PRO A 1 47 ? 6.534 -5.190 -0.386 1.00 0.00 47 PRO A C 12
ATOM 13481 O O . PRO A 1 47 ? 7.165 -4.431 0.322 1.00 0.00 47 PRO A O 12
ATOM 13492 N N . ARG A 1 48 ? 5.617 -4.740 -1.199 1.00 0.00 48 ARG A N 12
ATOM 13493 C CA . ARG A 1 48 ? 5.354 -3.274 -1.250 1.00 0.00 48 ARG A CA 12
ATOM 13494 C C . ARG A 1 48 ? 4.946 -2.771 0.133 1.00 0.00 48 ARG A C 12
ATOM 13495 O O . ARG A 1 48 ? 5.140 -1.619 0.461 1.00 0.00 48 ARG A O 12
ATOM 13516 N N . TYR A 1 49 ? 4.388 -3.619 0.954 1.00 0.00 49 TYR A N 12
ATOM 13517 C CA . TYR A 1 49 ? 3.992 -3.153 2.311 1.00 0.00 49 TYR A CA 12
ATOM 13518 C C . TYR A 1 49 ? 5.238 -2.663 3.046 1.00 0.00 49 TYR A C 12
ATOM 13519 O O . TYR A 1 49 ? 5.216 -1.674 3.757 1.00 0.00 49 TYR A O 12
ATOM 13537 N N . SER A 1 50 ? 6.337 -3.334 2.848 1.00 0.00 50 SER A N 12
ATOM 13538 C CA . SER A 1 50 ? 7.593 -2.901 3.510 1.00 0.00 50 SER A CA 12
ATOM 13539 C C . SER A 1 50 ? 8.076 -1.607 2.857 1.00 0.00 50 SER A C 12
ATOM 13540 O O . SER A 1 50 ? 9.006 -0.975 3.316 1.00 0.00 50 SER A O 12
ATOM 13548 N N . ALA A 1 51 ? 7.425 -1.195 1.799 1.00 0.00 51 ALA A N 12
ATOM 13549 C CA . ALA A 1 51 ? 7.821 0.071 1.136 1.00 0.00 51 ALA A CA 12
ATOM 13550 C C . ALA A 1 51 ? 7.587 1.222 2.112 1.00 0.00 51 ALA A C 12
ATOM 13551 O O . ALA A 1 51 ? 8.191 2.271 2.014 1.00 0.00 51 ALA A O 12
ATOM 13558 N N . LEU A 1 52 ? 6.716 1.021 3.071 1.00 0.00 52 LEU A N 12
ATOM 13559 C CA . LEU A 1 52 ? 6.451 2.095 4.070 1.00 0.00 52 LEU A CA 12
ATOM 13560 C C . LEU A 1 52 ? 6.877 1.616 5.460 1.00 0.00 52 LEU A C 12
ATOM 13561 O O . LEU A 1 52 ? 6.445 0.582 5.931 1.00 0.00 52 LEU A O 12
ATOM 13577 N N . ALA A 1 53 ? 7.736 2.349 6.109 1.00 0.00 53 ALA A N 12
ATOM 13578 C CA . ALA A 1 53 ? 8.212 1.931 7.460 1.00 0.00 53 ALA A CA 12
ATOM 13579 C C . ALA A 1 53 ? 7.162 2.226 8.536 1.00 0.00 53 ALA A C 12
ATOM 13580 O O . ALA A 1 53 ? 7.115 1.572 9.559 1.00 0.00 53 ALA A O 12
ATOM 13587 N N . LYS A 1 54 ? 6.330 3.211 8.332 1.00 0.00 54 LYS A N 12
ATOM 13588 C CA . LYS A 1 54 ? 5.308 3.536 9.370 1.00 0.00 54 LYS A CA 12
ATOM 13589 C C . LYS A 1 54 ? 3.896 3.161 8.901 1.00 0.00 54 LYS A C 12
ATOM 13590 O O . LYS A 1 54 ? 3.550 3.290 7.740 1.00 0.00 54 LYS A O 12
ATOM 13609 N N . LEU A 1 55 ? 3.074 2.699 9.802 1.00 0.00 55 LEU A N 12
ATOM 13610 C CA . LEU A 1 55 ? 1.686 2.323 9.419 1.00 0.00 55 LEU A CA 12
ATOM 13611 C C . LEU A 1 55 ? 0.876 3.579 9.094 1.00 0.00 55 LEU A C 12
ATOM 13612 O O . LEU A 1 55 ? -0.016 3.557 8.271 1.00 0.00 55 LEU A O 12
ATOM 13628 N N . SER A 1 56 ? 1.184 4.680 9.730 1.00 0.00 56 SER A N 12
ATOM 13629 C CA . SER A 1 56 ? 0.427 5.930 9.443 1.00 0.00 56 SER A CA 12
ATOM 13630 C C . SER A 1 56 ? 0.538 6.257 7.954 1.00 0.00 56 SER A C 12
ATOM 13631 O O . SER A 1 56 ? -0.438 6.578 7.304 1.00 0.00 56 SER A O 12
ATOM 13639 N N . GLU A 1 57 ? 1.715 6.150 7.400 1.00 0.00 57 GLU A N 12
ATOM 13640 C CA . GLU A 1 57 ? 1.872 6.424 5.946 1.00 0.00 57 GLU A CA 12
ATOM 13641 C C . GLU A 1 57 ? 1.248 5.272 5.159 1.00 0.00 57 GLU A C 12
ATOM 13642 O O . GLU A 1 57 ? 0.651 5.467 4.120 1.00 0.00 57 GLU A O 12
ATOM 13654 N N . LYS A 1 58 ? 1.369 4.068 5.660 1.00 0.00 58 LYS A N 12
ATOM 13655 C CA . LYS A 1 58 ? 0.764 2.907 4.948 1.00 0.00 58 LYS A CA 12
ATOM 13656 C C . LYS A 1 58 ? -0.746 3.131 4.804 1.00 0.00 58 LYS A C 12
ATOM 13657 O O . LYS A 1 58 ? -1.326 2.902 3.760 1.00 0.00 58 LYS A O 12
ATOM 13676 N N . LYS A 1 59 ? -1.380 3.593 5.849 1.00 0.00 59 LYS A N 12
ATOM 13677 C CA . LYS A 1 59 ? -2.849 3.851 5.786 1.00 0.00 59 LYS A CA 12
ATOM 13678 C C . LYS A 1 59 ? -3.125 5.066 4.898 1.00 0.00 59 LYS A C 12
ATOM 13679 O O . LYS A 1 59 ? -4.082 5.095 4.151 1.00 0.00 59 LYS A O 12
ATOM 13698 N N . GLN A 1 60 ? -2.287 6.066 4.967 1.00 0.00 60 GLN A N 12
ATOM 13699 C CA . GLN A 1 60 ? -2.502 7.269 4.115 1.00 0.00 60 GLN A CA 12
ATOM 13700 C C . GLN A 1 60 ? -2.461 6.853 2.647 1.00 0.00 60 GLN A C 12
ATOM 13701 O O . GLN A 1 60 ? -3.209 7.347 1.826 1.00 0.00 60 GLN A O 12
ATOM 13715 N N . ALA A 1 61 ? -1.600 5.932 2.316 1.00 0.00 61 ALA A N 12
ATOM 13716 C CA . ALA A 1 61 ? -1.519 5.465 0.906 1.00 0.00 61 ALA A CA 12
ATOM 13717 C C . ALA A 1 61 ? -2.745 4.608 0.585 1.00 0.00 61 ALA A C 12
ATOM 13718 O O . ALA A 1 61 ? -3.309 4.696 -0.486 1.00 0.00 61 ALA A O 12
ATOM 13725 N N . PHE A 1 62 ? -3.172 3.788 1.509 1.00 0.00 62 PHE A N 12
ATOM 13726 C CA . PHE A 1 62 ? -4.373 2.945 1.250 1.00 0.00 62 PHE A CA 12
ATOM 13727 C C . PHE A 1 62 ? -5.600 3.847 1.094 1.00 0.00 62 PHE A C 12
ATOM 13728 O O . PHE A 1 62 ? -6.401 3.678 0.196 1.00 0.00 62 PHE A O 12
ATOM 13745 N N . ASN A 1 63 ? -5.740 4.821 1.952 1.00 0.00 63 ASN A N 12
ATOM 13746 C CA . ASN A 1 63 ? -6.900 5.747 1.838 1.00 0.00 63 ASN A CA 12
ATOM 13747 C C . ASN A 1 63 ? -6.803 6.495 0.511 1.00 0.00 63 ASN A C 12
ATOM 13748 O O . ASN A 1 63 ? -7.761 6.604 -0.230 1.00 0.00 63 ASN A O 12
ATOM 13759 N N . ALA A 1 64 ? -5.639 6.987 0.198 1.00 0.00 64 ALA A N 12
ATOM 13760 C CA . ALA A 1 64 ? -5.454 7.706 -1.091 1.00 0.00 64 ALA A CA 12
ATOM 13761 C C . ALA A 1 64 ? -5.692 6.728 -2.242 1.00 0.00 64 ALA A C 12
ATOM 13762 O O . ALA A 1 64 ? -6.196 7.086 -3.287 1.00 0.00 64 ALA A O 12
ATOM 13769 N N . TYR A 1 65 ? -5.336 5.486 -2.045 1.00 0.00 65 TYR A N 12
ATOM 13770 C CA . TYR A 1 65 ? -5.546 4.472 -3.113 1.00 0.00 65 TYR A CA 12
ATOM 13771 C C . TYR A 1 65 ? -7.040 4.359 -3.416 1.00 0.00 65 TYR A C 12
ATOM 13772 O O . TYR A 1 65 ? -7.454 4.318 -4.557 1.00 0.00 65 TYR A O 12
ATOM 13790 N N . LYS A 1 66 ? -7.853 4.319 -2.397 1.00 0.00 66 LYS A N 12
ATOM 13791 C CA . LYS A 1 66 ? -9.319 4.224 -2.625 1.00 0.00 66 LYS A CA 12
ATOM 13792 C C . LYS A 1 66 ? -9.839 5.551 -3.181 1.00 0.00 66 LYS A C 12
ATOM 13793 O O . LYS A 1 66 ? -10.801 5.593 -3.923 1.00 0.00 66 LYS A O 12
ATOM 13812 N N . VAL A 1 67 ? -9.203 6.635 -2.829 1.00 0.00 67 VAL A N 12
ATOM 13813 C CA . VAL A 1 67 ? -9.648 7.964 -3.336 1.00 0.00 67 VAL A CA 12
ATOM 13814 C C . VAL A 1 67 ? -9.052 8.223 -4.722 1.00 0.00 67 VAL A C 12
ATOM 13815 O O . VAL A 1 67 ? -9.603 8.955 -5.520 1.00 0.00 67 VAL A O 12
ATOM 13828 N N . GLN A 1 68 ? -7.929 7.626 -5.014 1.00 0.00 68 GLN A N 12
ATOM 13829 C CA . GLN A 1 68 ? -7.296 7.836 -6.347 1.00 0.00 68 GLN A CA 12
ATOM 13830 C C . GLN A 1 68 ? -8.045 7.038 -7.418 1.00 0.00 68 GLN A C 12
ATOM 13831 O O . GLN A 1 68 ? -7.879 7.259 -8.601 1.00 0.00 68 GLN A O 12
ATOM 13845 N N . THR A 1 69 ? -8.868 6.110 -7.013 1.00 0.00 69 THR A N 12
ATOM 13846 C CA . THR A 1 69 ? -9.628 5.298 -8.007 1.00 0.00 69 THR A CA 12
ATOM 13847 C C . THR A 1 69 ? -11.094 5.741 -8.039 1.00 0.00 69 THR A C 12
ATOM 13848 O O . THR A 1 69 ? -11.930 5.111 -8.658 1.00 0.00 69 THR A O 12
ATOM 13859 N N . GLU A 1 70 ? -11.411 6.819 -7.376 1.00 0.00 70 GLU A N 12
ATOM 13860 C CA . GLU A 1 70 ? -12.823 7.303 -7.364 1.00 0.00 70 GLU A CA 12
ATOM 13861 C C . GLU A 1 70 ? -13.772 6.166 -6.976 1.00 0.00 70 GLU A C 12
ATOM 13862 O O . GLU A 1 70 ? -14.082 5.973 -5.818 1.00 0.00 70 GLU A O 12
ATOM 13874 N N . LYS A 1 71 ? -14.235 5.413 -7.936 1.00 0.00 71 LYS A N 12
ATOM 13875 C CA . LYS A 1 71 ? -15.164 4.291 -7.619 1.00 0.00 71 LYS A CA 12
ATOM 13876 C C . LYS A 1 71 ? -14.396 3.129 -6.983 1.00 0.00 71 LYS A C 12
ATOM 13877 O O . LYS A 1 71 ? -13.353 2.775 -7.509 1.00 0.00 71 LYS A O 12
ATOM 13897 N N . GLN A 1 3 ? 1.816 -21.106 -3.857 1.00 0.00 3 GLN A N 13
ATOM 13898 C CA . GLN A 1 3 ? 2.008 -19.721 -3.336 1.00 0.00 3 GLN A CA 13
ATOM 13899 C C . GLN A 1 3 ? 3.497 -19.370 -3.298 1.00 0.00 3 GLN A C 13
ATOM 13900 O O . GLN A 1 3 ? 4.221 -19.824 -2.433 1.00 0.00 3 GLN A O 13
ATOM 13916 N N . PRO A 1 4 ? 3.904 -18.571 -4.244 1.00 0.00 4 PRO A N 13
ATOM 13917 C CA . PRO A 1 4 ? 5.323 -18.148 -4.329 1.00 0.00 4 PRO A CA 13
ATOM 13918 C C . PRO A 1 4 ? 5.649 -17.139 -3.225 1.00 0.00 4 PRO A C 13
ATOM 13919 O O . PRO A 1 4 ? 4.769 -16.534 -2.643 1.00 0.00 4 PRO A O 13
ATOM 13930 N N . ALA A 1 5 ? 6.906 -16.952 -2.935 1.00 0.00 5 ALA A N 13
ATOM 13931 C CA . ALA A 1 5 ? 7.291 -15.981 -1.871 1.00 0.00 5 ALA A CA 13
ATOM 13932 C C . ALA A 1 5 ? 7.913 -14.733 -2.502 1.00 0.00 5 ALA A C 13
ATOM 13933 O O . ALA A 1 5 ? 7.888 -13.659 -1.936 1.00 0.00 5 ALA A O 13
ATOM 13940 N N . LYS A 1 6 ? 8.470 -14.868 -3.674 1.00 0.00 6 LYS A N 13
ATOM 13941 C CA . LYS A 1 6 ? 9.092 -13.691 -4.345 1.00 0.00 6 LYS A CA 13
ATOM 13942 C C . LYS A 1 6 ? 10.231 -13.131 -3.489 1.00 0.00 6 LYS A C 13
ATOM 13943 O O . LYS A 1 6 ? 10.645 -13.733 -2.518 1.00 0.00 6 LYS A O 13
ATOM 13962 N N . LYS A 1 7 ? 10.741 -11.982 -3.842 1.00 0.00 7 LYS A N 13
ATOM 13963 C CA . LYS A 1 7 ? 11.855 -11.383 -3.051 1.00 0.00 7 LYS A CA 13
ATOM 13964 C C . LYS A 1 7 ? 11.376 -10.116 -2.334 1.00 0.00 7 LYS A C 13
ATOM 13965 O O . LYS A 1 7 ? 10.334 -9.574 -2.643 1.00 0.00 7 LYS A O 13
ATOM 13984 N N . THR A 1 8 ? 12.136 -9.635 -1.387 1.00 0.00 8 THR A N 13
ATOM 13985 C CA . THR A 1 8 ? 11.726 -8.398 -0.664 1.00 0.00 8 THR A CA 13
ATOM 13986 C C . THR A 1 8 ? 12.176 -7.166 -1.453 1.00 0.00 8 THR A C 13
ATOM 13987 O O . THR A 1 8 ? 13.300 -7.084 -1.906 1.00 0.00 8 THR A O 13
ATOM 13998 N N . TYR A 1 9 ? 11.303 -6.215 -1.629 1.00 0.00 9 TYR A N 13
ATOM 13999 C CA . TYR A 1 9 ? 11.676 -4.996 -2.400 1.00 0.00 9 TYR A CA 13
ATOM 14000 C C . TYR A 1 9 ? 12.446 -4.006 -1.520 1.00 0.00 9 TYR A C 13
ATOM 14001 O O . TYR A 1 9 ? 12.345 -4.021 -0.309 1.00 0.00 9 TYR A O 13
ATOM 14019 N N . THR A 1 10 ? 13.197 -3.131 -2.131 1.00 0.00 10 THR A N 13
ATOM 14020 C CA . THR A 1 10 ? 13.959 -2.116 -1.350 1.00 0.00 10 THR A CA 13
ATOM 14021 C C . THR A 1 10 ? 13.668 -0.725 -1.920 1.00 0.00 10 THR A C 13
ATOM 14022 O O . THR A 1 10 ? 13.728 -0.511 -3.114 1.00 0.00 10 THR A O 13
ATOM 14033 N N . TRP A 1 11 ? 13.335 0.217 -1.083 1.00 0.00 11 TRP A N 13
ATOM 14034 C CA . TRP A 1 11 ? 13.024 1.582 -1.595 1.00 0.00 11 TRP A CA 13
ATOM 14035 C C . TRP A 1 11 ? 14.081 2.588 -1.136 1.00 0.00 11 TRP A C 13
ATOM 14036 O O . TRP A 1 11 ? 14.479 2.610 0.012 1.00 0.00 11 TRP A O 13
ATOM 14057 N N . ASN A 1 12 ? 14.536 3.422 -2.032 1.00 0.00 12 ASN A N 13
ATOM 14058 C CA . ASN A 1 12 ? 15.566 4.434 -1.662 1.00 0.00 12 ASN A CA 13
ATOM 14059 C C . ASN A 1 12 ? 14.908 5.796 -1.431 1.00 0.00 12 ASN A C 13
ATOM 14060 O O . ASN A 1 12 ? 15.206 6.488 -0.478 1.00 0.00 12 ASN A O 13
ATOM 14071 N N . THR A 1 13 ? 14.014 6.185 -2.298 1.00 0.00 13 THR A N 13
ATOM 14072 C CA . THR A 1 13 ? 13.334 7.503 -2.131 1.00 0.00 13 THR A CA 13
ATOM 14073 C C . THR A 1 13 ? 11.954 7.309 -1.497 1.00 0.00 13 THR A C 13
ATOM 14074 O O . THR A 1 13 ? 11.355 6.257 -1.601 1.00 0.00 13 THR A O 13
ATOM 14085 N N . LYS A 1 14 ? 11.445 8.315 -0.841 1.00 0.00 14 LYS A N 13
ATOM 14086 C CA . LYS A 1 14 ? 10.104 8.186 -0.202 1.00 0.00 14 LYS A CA 13
ATOM 14087 C C . LYS A 1 14 ? 9.014 8.078 -1.272 1.00 0.00 14 LYS A C 13
ATOM 14088 O O . LYS A 1 14 ? 7.989 7.459 -1.065 1.00 0.00 14 LYS A O 13
ATOM 14107 N N . GLU A 1 15 ? 9.225 8.674 -2.414 1.00 0.00 15 GLU A N 13
ATOM 14108 C CA . GLU A 1 15 ? 8.196 8.601 -3.493 1.00 0.00 15 GLU A CA 13
ATOM 14109 C C . GLU A 1 15 ? 8.039 7.158 -3.977 1.00 0.00 15 GLU A C 13
ATOM 14110 O O . GLU A 1 15 ? 6.943 6.660 -4.131 1.00 0.00 15 GLU A O 13
ATOM 14122 N N . GLU A 1 16 ? 9.128 6.489 -4.218 1.00 0.00 16 GLU A N 13
ATOM 14123 C CA . GLU A 1 16 ? 9.049 5.080 -4.696 1.00 0.00 16 GLU A CA 13
ATOM 14124 C C . GLU A 1 16 ? 8.341 4.207 -3.659 1.00 0.00 16 GLU A C 13
ATOM 14125 O O . GLU A 1 16 ? 7.502 3.391 -3.991 1.00 0.00 16 GLU A O 13
ATOM 14137 N N . ALA A 1 17 ? 8.668 4.370 -2.410 1.00 0.00 17 ALA A N 13
ATOM 14138 C CA . ALA A 1 17 ? 8.011 3.546 -1.355 1.00 0.00 17 ALA A CA 13
ATOM 14139 C C . ALA A 1 17 ? 6.503 3.812 -1.343 1.00 0.00 17 ALA A C 13
ATOM 14140 O O . ALA A 1 17 ? 5.698 2.898 -1.327 1.00 0.00 17 ALA A O 13
ATOM 14147 N N . LYS A 1 18 ? 6.109 5.058 -1.368 1.00 0.00 18 LYS A N 13
ATOM 14148 C CA . LYS A 1 18 ? 4.654 5.376 -1.372 1.00 0.00 18 LYS A CA 13
ATOM 14149 C C . LYS A 1 18 ? 4.026 4.886 -2.674 1.00 0.00 18 LYS A C 13
ATOM 14150 O O . LYS A 1 18 ? 2.913 4.401 -2.697 1.00 0.00 18 LYS A O 13
ATOM 14169 N N . GLN A 1 19 ? 4.740 5.005 -3.758 1.00 0.00 19 GLN A N 13
ATOM 14170 C CA . GLN A 1 19 ? 4.193 4.540 -5.063 1.00 0.00 19 GLN A CA 13
ATOM 14171 C C . GLN A 1 19 ? 4.045 3.017 -5.052 1.00 0.00 19 GLN A C 13
ATOM 14172 O O . GLN A 1 19 ? 3.096 2.474 -5.581 1.00 0.00 19 GLN A O 13
ATOM 14186 N N . ALA A 1 20 ? 4.974 2.322 -4.449 1.00 0.00 20 ALA A N 13
ATOM 14187 C CA . ALA A 1 20 ? 4.871 0.835 -4.405 1.00 0.00 20 ALA A CA 13
ATOM 14188 C C . ALA A 1 20 ? 3.696 0.428 -3.516 1.00 0.00 20 ALA A C 13
ATOM 14189 O O . ALA A 1 20 ? 3.011 -0.541 -3.779 1.00 0.00 20 ALA A O 13
ATOM 14196 N N . PHE A 1 21 ? 3.453 1.167 -2.469 1.00 0.00 21 PHE A N 13
ATOM 14197 C CA . PHE A 1 21 ? 2.314 0.828 -1.568 1.00 0.00 21 PHE A CA 13
ATOM 14198 C C . PHE A 1 21 ? 0.996 1.052 -2.316 1.00 0.00 21 PHE A C 13
ATOM 14199 O O . PHE A 1 21 ? 0.093 0.237 -2.267 1.00 0.00 21 PHE A O 13
ATOM 14216 N N . LYS A 1 22 ? 0.885 2.145 -3.023 1.00 0.00 22 LYS A N 13
ATOM 14217 C CA . LYS A 1 22 ? -0.365 2.408 -3.789 1.00 0.00 22 LYS A CA 13
ATOM 14218 C C . LYS A 1 22 ? -0.470 1.408 -4.937 1.00 0.00 22 LYS A C 13
ATOM 14219 O O . LYS A 1 22 ? -1.500 0.800 -5.154 1.00 0.00 22 LYS A O 13
ATOM 14238 N N . GLU A 1 23 ? 0.598 1.212 -5.662 1.00 0.00 23 GLU A N 13
ATOM 14239 C CA . GLU A 1 23 ? 0.557 0.227 -6.777 1.00 0.00 23 GLU A CA 13
ATOM 14240 C C . GLU A 1 23 ? 0.205 -1.141 -6.196 1.00 0.00 23 GLU A C 13
ATOM 14241 O O . GLU A 1 23 ? -0.491 -1.931 -6.801 1.00 0.00 23 GLU A O 13
ATOM 14253 N N . LEU A 1 24 ? 0.672 -1.409 -5.007 1.00 0.00 24 LEU A N 13
ATOM 14254 C CA . LEU A 1 24 ? 0.364 -2.705 -4.348 1.00 0.00 24 LEU A CA 13
ATOM 14255 C C . LEU A 1 24 ? -1.148 -2.832 -4.141 1.00 0.00 24 LEU A C 13
ATOM 14256 O O . LEU A 1 24 ? -1.749 -3.829 -4.486 1.00 0.00 24 LEU A O 13
ATOM 14272 N N . LEU A 1 25 ? -1.773 -1.822 -3.597 1.00 0.00 25 LEU A N 13
ATOM 14273 C CA . LEU A 1 25 ? -3.250 -1.888 -3.390 1.00 0.00 25 LEU A CA 13
ATOM 14274 C C . LEU A 1 25 ? -3.963 -2.068 -4.731 1.00 0.00 25 LEU A C 13
ATOM 14275 O O . LEU A 1 25 ? -4.902 -2.835 -4.852 1.00 0.00 25 LEU A O 13
ATOM 14291 N N . LYS A 1 26 ? -3.523 -1.365 -5.741 1.00 0.00 26 LYS A N 13
ATOM 14292 C CA . LYS A 1 26 ? -4.169 -1.495 -7.077 1.00 0.00 26 LYS A CA 13
ATOM 14293 C C . LYS A 1 26 ? -4.009 -2.930 -7.585 1.00 0.00 26 LYS A C 13
ATOM 14294 O O . LYS A 1 26 ? -4.943 -3.536 -8.071 1.00 0.00 26 LYS A O 13
ATOM 14313 N N . GLU A 1 27 ? -2.832 -3.483 -7.456 1.00 0.00 27 GLU A N 13
ATOM 14314 C CA . GLU A 1 27 ? -2.616 -4.886 -7.911 1.00 0.00 27 GLU A CA 13
ATOM 14315 C C . GLU A 1 27 ? -3.447 -5.826 -7.039 1.00 0.00 27 GLU A C 13
ATOM 14316 O O . GLU A 1 27 ? -3.832 -6.903 -7.450 1.00 0.00 27 GLU A O 13
ATOM 14328 N N . LYS A 1 28 ? -3.737 -5.408 -5.838 1.00 0.00 28 LYS A N 13
ATOM 14329 C CA . LYS A 1 28 ? -4.557 -6.248 -4.924 1.00 0.00 28 LYS A CA 13
ATOM 14330 C C . LYS A 1 28 ? -6.041 -6.000 -5.198 1.00 0.00 28 LYS A C 13
ATOM 14331 O O . LYS A 1 28 ? -6.904 -6.447 -4.471 1.00 0.00 28 LYS A O 13
ATOM 14350 N N . ARG A 1 29 ? -6.339 -5.284 -6.248 1.00 0.00 29 ARG A N 13
ATOM 14351 C CA . ARG A 1 29 ? -7.762 -4.998 -6.579 1.00 0.00 29 ARG A CA 13
ATOM 14352 C C . ARG A 1 29 ? -8.507 -4.507 -5.337 1.00 0.00 29 ARG A C 13
ATOM 14353 O O . ARG A 1 29 ? -9.693 -4.725 -5.190 1.00 0.00 29 ARG A O 13
ATOM 14374 N N . VAL A 1 30 ? -7.826 -3.844 -4.440 1.00 0.00 30 VAL A N 13
ATOM 14375 C CA . VAL A 1 30 ? -8.516 -3.345 -3.217 1.00 0.00 30 VAL A CA 13
ATOM 14376 C C . VAL A 1 30 ? -9.652 -2.395 -3.613 1.00 0.00 30 VAL A C 13
ATOM 14377 O O . VAL A 1 30 ? -9.444 -1.454 -4.350 1.00 0.00 30 VAL A O 13
ATOM 14390 N N . PRO A 1 31 ? -10.824 -2.677 -3.116 1.00 0.00 31 PRO A N 13
ATOM 14391 C CA . PRO A 1 31 ? -12.003 -1.836 -3.434 1.00 0.00 31 PRO A CA 13
ATOM 14392 C C . PRO A 1 31 ? -11.893 -0.482 -2.733 1.00 0.00 31 PRO A C 13
ATOM 14393 O O . PRO A 1 31 ? -11.117 -0.307 -1.815 1.00 0.00 31 PRO A O 13
ATOM 14404 N N . SER A 1 32 ? -12.667 0.477 -3.158 1.00 0.00 32 SER A N 13
ATOM 14405 C CA . SER A 1 32 ? -12.611 1.819 -2.516 1.00 0.00 32 SER A CA 13
ATOM 14406 C C . SER A 1 32 ? -13.250 1.760 -1.127 1.00 0.00 32 SER A C 13
ATOM 14407 O O . SER A 1 32 ? -13.181 2.700 -0.359 1.00 0.00 32 SER A O 13
ATOM 14415 N N . ASN A 1 33 ? -13.874 0.660 -0.798 1.00 0.00 33 ASN A N 13
ATOM 14416 C CA . ASN A 1 33 ? -14.519 0.541 0.541 1.00 0.00 33 ASN A CA 13
ATOM 14417 C C . ASN A 1 33 ? -13.808 -0.523 1.381 1.00 0.00 33 ASN A C 13
ATOM 14418 O O . ASN A 1 33 ? -14.333 -1.001 2.366 1.00 0.00 33 ASN A O 13
ATOM 14429 N N . ALA A 1 34 ? -12.617 -0.900 1.001 1.00 0.00 34 ALA A N 13
ATOM 14430 C CA . ALA A 1 34 ? -11.880 -1.932 1.785 1.00 0.00 34 ALA A CA 13
ATOM 14431 C C . ALA A 1 34 ? -11.444 -1.365 3.136 1.00 0.00 34 ALA A C 13
ATOM 14432 O O . ALA A 1 34 ? -11.095 -0.208 3.251 1.00 0.00 34 ALA A O 13
ATOM 14439 N N . SER A 1 35 ? -11.442 -2.178 4.156 1.00 0.00 35 SER A N 13
ATOM 14440 C CA . SER A 1 35 ? -11.002 -1.691 5.491 1.00 0.00 35 SER A CA 13
ATOM 14441 C C . SER A 1 35 ? -9.487 -1.853 5.598 1.00 0.00 35 SER A C 13
ATOM 14442 O O . SER A 1 35 ? -8.907 -2.703 4.951 1.00 0.00 35 SER A O 13
ATOM 14450 N N . TRP A 1 36 ? -8.830 -1.058 6.393 1.00 0.00 36 TRP A N 13
ATOM 14451 C CA . TRP A 1 36 ? -7.354 -1.212 6.495 1.00 0.00 36 TRP A CA 13
ATOM 14452 C C . TRP A 1 36 ? -7.011 -2.681 6.739 1.00 0.00 36 TRP A C 13
ATOM 14453 O O . TRP A 1 36 ? -5.982 -3.163 6.320 1.00 0.00 36 TRP A O 13
ATOM 14474 N N . GLU A 1 37 ? -7.866 -3.400 7.411 1.00 0.00 37 GLU A N 13
ATOM 14475 C CA . GLU A 1 37 ? -7.580 -4.840 7.672 1.00 0.00 37 GLU A CA 13
ATOM 14476 C C . GLU A 1 37 ? -7.576 -5.627 6.356 1.00 0.00 37 GLU A C 13
ATOM 14477 O O . GLU A 1 37 ? -6.663 -6.381 6.074 1.00 0.00 37 GLU A O 13
ATOM 14489 N N . GLN A 1 38 ? -8.588 -5.455 5.549 1.00 0.00 38 GLN A N 13
ATOM 14490 C CA . GLN A 1 38 ? -8.644 -6.191 4.253 1.00 0.00 38 GLN A CA 13
ATOM 14491 C C . GLN A 1 38 ? -7.596 -5.649 3.282 1.00 0.00 38 GLN A C 13
ATOM 14492 O O . GLN A 1 38 ? -6.886 -6.397 2.638 1.00 0.00 38 GLN A O 13
ATOM 14506 N N . ALA A 1 39 ? -7.487 -4.355 3.171 1.00 0.00 39 ALA A N 13
ATOM 14507 C CA . ALA A 1 39 ? -6.482 -3.773 2.239 1.00 0.00 39 ALA A CA 13
ATOM 14508 C C . ALA A 1 39 ? -5.066 -4.067 2.740 1.00 0.00 39 ALA A C 13
ATOM 14509 O O . ALA A 1 39 ? -4.212 -4.492 1.991 1.00 0.00 39 ALA A O 13
ATOM 14516 N N . MET A 1 40 ? -4.812 -3.839 4.001 1.00 0.00 40 MET A N 13
ATOM 14517 C CA . MET A 1 40 ? -3.447 -4.095 4.550 1.00 0.00 40 MET A CA 13
ATOM 14518 C C . MET A 1 40 ? -3.042 -5.557 4.355 1.00 0.00 40 MET A C 13
ATOM 14519 O O . MET A 1 40 ? -1.956 -5.843 3.912 1.00 0.00 40 MET A O 13
ATOM 14533 N N . LYS A 1 41 ? -3.892 -6.486 4.693 1.00 0.00 41 LYS A N 13
ATOM 14534 C CA . LYS A 1 41 ? -3.522 -7.925 4.526 1.00 0.00 41 LYS A CA 13
ATOM 14535 C C . LYS A 1 41 ? -3.304 -8.252 3.041 1.00 0.00 41 LYS A C 13
ATOM 14536 O O . LYS A 1 41 ? -2.315 -8.859 2.658 1.00 0.00 41 LYS A O 13
ATOM 14555 N N . MET A 1 42 ? -4.218 -7.846 2.202 1.00 0.00 42 MET A N 13
ATOM 14556 C CA . MET A 1 42 ? -4.074 -8.129 0.745 1.00 0.00 42 MET A CA 13
ATOM 14557 C C . MET A 1 42 ? -2.789 -7.504 0.202 1.00 0.00 42 MET A C 13
ATOM 14558 O O . MET A 1 42 ? -2.202 -7.992 -0.744 1.00 0.00 42 MET A O 13
ATOM 14572 N N . ILE A 1 43 ? -2.356 -6.421 0.782 1.00 0.00 43 ILE A N 13
ATOM 14573 C CA . ILE A 1 43 ? -1.122 -5.755 0.284 1.00 0.00 43 ILE A CA 13
ATOM 14574 C C . ILE A 1 43 ? 0.111 -6.229 1.066 1.00 0.00 43 ILE A C 13
ATOM 14575 O O . ILE A 1 43 ? 1.211 -6.248 0.552 1.00 0.00 43 ILE A O 13
ATOM 14591 N N . ILE A 1 44 ? -0.058 -6.623 2.299 1.00 0.00 44 ILE A N 13
ATOM 14592 C CA . ILE A 1 44 ? 1.117 -7.092 3.088 1.00 0.00 44 ILE A CA 13
ATOM 14593 C C . ILE A 1 44 ? 1.662 -8.374 2.465 1.00 0.00 44 ILE A C 13
ATOM 14594 O O . ILE A 1 44 ? 2.856 -8.562 2.354 1.00 0.00 44 ILE A O 13
ATOM 14610 N N . ASN A 1 45 ? 0.793 -9.248 2.035 1.00 0.00 45 ASN A N 13
ATOM 14611 C CA . ASN A 1 45 ? 1.286 -10.501 1.393 1.00 0.00 45 ASN A CA 13
ATOM 14612 C C . ASN A 1 45 ? 2.324 -10.138 0.322 1.00 0.00 45 ASN A C 13
ATOM 14613 O O . ASN A 1 45 ? 3.154 -10.939 -0.057 1.00 0.00 45 ASN A O 13
ATOM 14624 N N . ASP A 1 46 ? 2.269 -8.925 -0.162 1.00 0.00 46 ASP A N 13
ATOM 14625 C CA . ASP A 1 46 ? 3.229 -8.470 -1.210 1.00 0.00 46 ASP A CA 13
ATOM 14626 C C . ASP A 1 46 ? 4.360 -7.648 -0.573 1.00 0.00 46 ASP A C 13
ATOM 14627 O O . ASP A 1 46 ? 4.145 -6.947 0.398 1.00 0.00 46 ASP A O 13
ATOM 14636 N N . PRO A 1 47 ? 5.535 -7.766 -1.139 1.00 0.00 47 PRO A N 13
ATOM 14637 C CA . PRO A 1 47 ? 6.717 -7.034 -0.607 1.00 0.00 47 PRO A CA 13
ATOM 14638 C C . PRO A 1 47 ? 6.519 -5.514 -0.681 1.00 0.00 47 PRO A C 13
ATOM 14639 O O . PRO A 1 47 ? 7.184 -4.767 0.009 1.00 0.00 47 PRO A O 13
ATOM 14650 N N . ARG A 1 48 ? 5.601 -5.042 -1.483 1.00 0.00 48 ARG A N 13
ATOM 14651 C CA . ARG A 1 48 ? 5.375 -3.567 -1.547 1.00 0.00 48 ARG A CA 13
ATOM 14652 C C . ARG A 1 48 ? 5.012 -3.030 -0.168 1.00 0.00 48 ARG A C 13
ATOM 14653 O O . ARG A 1 48 ? 5.220 -1.870 0.126 1.00 0.00 48 ARG A O 13
ATOM 14674 N N . TYR A 1 49 ? 4.467 -3.853 0.682 1.00 0.00 49 TYR A N 13
ATOM 14675 C CA . TYR A 1 49 ? 4.099 -3.354 2.033 1.00 0.00 49 TYR A CA 13
ATOM 14676 C C . TYR A 1 49 ? 5.351 -2.828 2.737 1.00 0.00 49 TYR A C 13
ATOM 14677 O O . TYR A 1 49 ? 5.308 -1.875 3.498 1.00 0.00 49 TYR A O 13
ATOM 14695 N N . SER A 1 50 ? 6.477 -3.427 2.466 1.00 0.00 50 SER A N 13
ATOM 14696 C CA . SER A 1 50 ? 7.735 -2.957 3.105 1.00 0.00 50 SER A CA 13
ATOM 14697 C C . SER A 1 50 ? 8.124 -1.605 2.514 1.00 0.00 50 SER A C 13
ATOM 14698 O O . SER A 1 50 ? 9.029 -0.944 2.986 1.00 0.00 50 SER A O 13
ATOM 14706 N N . ALA A 1 51 ? 7.426 -1.174 1.497 1.00 0.00 51 ALA A N 13
ATOM 14707 C CA . ALA A 1 51 ? 7.732 0.149 0.895 1.00 0.00 51 ALA A CA 13
ATOM 14708 C C . ALA A 1 51 ? 7.485 1.232 1.945 1.00 0.00 51 ALA A C 13
ATOM 14709 O O . ALA A 1 51 ? 8.020 2.321 1.869 1.00 0.00 51 ALA A O 13
ATOM 14716 N N . LEU A 1 52 ? 6.685 0.930 2.938 1.00 0.00 52 LEU A N 13
ATOM 14717 C CA . LEU A 1 52 ? 6.417 1.935 4.008 1.00 0.00 52 LEU A CA 13
ATOM 14718 C C . LEU A 1 52 ? 6.709 1.313 5.374 1.00 0.00 52 LEU A C 13
ATOM 14719 O O . LEU A 1 52 ? 6.113 0.328 5.760 1.00 0.00 52 LEU A O 13
ATOM 14735 N N . ALA A 1 53 ? 7.634 1.874 6.097 1.00 0.00 53 ALA A N 13
ATOM 14736 C CA . ALA A 1 53 ? 7.984 1.309 7.434 1.00 0.00 53 ALA A CA 13
ATOM 14737 C C . ALA A 1 53 ? 6.940 1.702 8.483 1.00 0.00 53 ALA A C 13
ATOM 14738 O O . ALA A 1 53 ? 6.700 0.981 9.431 1.00 0.00 53 ALA A O 13
ATOM 14745 N N . LYS A 1 54 ? 6.328 2.843 8.331 1.00 0.00 54 LYS A N 13
ATOM 14746 C CA . LYS A 1 54 ? 5.315 3.282 9.333 1.00 0.00 54 LYS A CA 13
ATOM 14747 C C . LYS A 1 54 ? 3.898 2.937 8.867 1.00 0.00 54 LYS A C 13
ATOM 14748 O O . LYS A 1 54 ? 3.543 3.116 7.718 1.00 0.00 54 LYS A O 13
ATOM 14767 N N . LEU A 1 55 ? 3.078 2.452 9.754 1.00 0.00 55 LEU A N 13
ATOM 14768 C CA . LEU A 1 55 ? 1.687 2.121 9.355 1.00 0.00 55 LEU A CA 13
ATOM 14769 C C . LEU A 1 55 ? 0.908 3.411 9.102 1.00 0.00 55 LEU A C 13
ATOM 14770 O O . LEU A 1 55 ? 0.014 3.455 8.280 1.00 0.00 55 LEU A O 13
ATOM 14786 N N . SER A 1 56 ? 1.241 4.466 9.798 1.00 0.00 56 SER A N 13
ATOM 14787 C CA . SER A 1 56 ? 0.516 5.750 9.583 1.00 0.00 56 SER A CA 13
ATOM 14788 C C . SER A 1 56 ? 0.643 6.154 8.115 1.00 0.00 56 SER A C 13
ATOM 14789 O O . SER A 1 56 ? -0.323 6.524 7.477 1.00 0.00 56 SER A O 13
ATOM 14797 N N . GLU A 1 57 ? 1.822 6.052 7.561 1.00 0.00 57 GLU A N 13
ATOM 14798 C CA . GLU A 1 57 ? 1.985 6.397 6.125 1.00 0.00 57 GLU A CA 13
ATOM 14799 C C . GLU A 1 57 ? 1.306 5.312 5.291 1.00 0.00 57 GLU A C 13
ATOM 14800 O O . GLU A 1 57 ? 0.695 5.583 4.276 1.00 0.00 57 GLU A O 13
ATOM 14812 N N . LYS A 1 58 ? 1.383 4.082 5.732 1.00 0.00 58 LYS A N 13
ATOM 14813 C CA . LYS A 1 58 ? 0.712 2.982 4.983 1.00 0.00 58 LYS A CA 13
ATOM 14814 C C . LYS A 1 58 ? -0.791 3.267 4.903 1.00 0.00 58 LYS A C 13
ATOM 14815 O O . LYS A 1 58 ? -1.424 3.054 3.888 1.00 0.00 58 LYS A O 13
ATOM 14834 N N . LYS A 1 59 ? -1.364 3.755 5.974 1.00 0.00 59 LYS A N 13
ATOM 14835 C CA . LYS A 1 59 ? -2.824 4.063 5.974 1.00 0.00 59 LYS A CA 13
ATOM 14836 C C . LYS A 1 59 ? -3.100 5.271 5.080 1.00 0.00 59 LYS A C 13
ATOM 14837 O O . LYS A 1 59 ? -4.073 5.309 4.355 1.00 0.00 59 LYS A O 13
ATOM 14856 N N . GLN A 1 60 ? -2.251 6.261 5.125 1.00 0.00 60 GLN A N 13
ATOM 14857 C CA . GLN A 1 60 ? -2.470 7.464 4.272 1.00 0.00 60 GLN A CA 13
ATOM 14858 C C . GLN A 1 60 ? -2.452 7.060 2.798 1.00 0.00 60 GLN A C 13
ATOM 14859 O O . GLN A 1 60 ? -3.235 7.539 2.003 1.00 0.00 60 GLN A O 13
ATOM 14873 N N . ALA A 1 61 ? -1.570 6.172 2.427 1.00 0.00 61 ALA A N 13
ATOM 14874 C CA . ALA A 1 61 ? -1.517 5.731 1.005 1.00 0.00 61 ALA A CA 13
ATOM 14875 C C . ALA A 1 61 ? -2.741 4.870 0.694 1.00 0.00 61 ALA A C 13
ATOM 14876 O O . ALA A 1 61 ? -3.316 4.953 -0.374 1.00 0.00 61 ALA A O 13
ATOM 14883 N N . PHE A 1 62 ? -3.150 4.049 1.623 1.00 0.00 62 PHE A N 13
ATOM 14884 C CA . PHE A 1 62 ? -4.345 3.194 1.382 1.00 0.00 62 PHE A CA 13
ATOM 14885 C C . PHE A 1 62 ? -5.592 4.073 1.299 1.00 0.00 62 PHE A C 13
ATOM 14886 O O . PHE A 1 62 ? -6.420 3.921 0.423 1.00 0.00 62 PHE A O 13
ATOM 14903 N N . ASN A 1 63 ? -5.725 5.007 2.200 1.00 0.00 63 ASN A N 13
ATOM 14904 C CA . ASN A 1 63 ? -6.906 5.910 2.162 1.00 0.00 63 ASN A CA 13
ATOM 14905 C C . ASN A 1 63 ? -6.900 6.678 0.845 1.00 0.00 63 ASN A C 13
ATOM 14906 O O . ASN A 1 63 ? -7.916 6.839 0.197 1.00 0.00 63 ASN A O 13
ATOM 14917 N N . ALA A 1 64 ? -5.750 7.134 0.431 1.00 0.00 64 ALA A N 13
ATOM 14918 C CA . ALA A 1 64 ? -5.664 7.868 -0.859 1.00 0.00 64 ALA A CA 13
ATOM 14919 C C . ALA A 1 64 ? -5.967 6.896 -1.997 1.00 0.00 64 ALA A C 13
ATOM 14920 O O . ALA A 1 64 ? -6.559 7.250 -2.997 1.00 0.00 64 ALA A O 13
ATOM 14927 N N . TYR A 1 65 ? -5.565 5.664 -1.840 1.00 0.00 65 TYR A N 13
ATOM 14928 C CA . TYR A 1 65 ? -5.826 4.647 -2.894 1.00 0.00 65 TYR A CA 13
ATOM 14929 C C . TYR A 1 65 ? -7.333 4.473 -3.083 1.00 0.00 65 TYR A C 13
ATOM 14930 O O . TYR A 1 65 ? -7.830 4.401 -4.188 1.00 0.00 65 TYR A O 13
ATOM 14948 N N . LYS A 1 66 ? -8.059 4.401 -2.006 1.00 0.00 66 LYS A N 13
ATOM 14949 C CA . LYS A 1 66 ? -9.531 4.228 -2.110 1.00 0.00 66 LYS A CA 13
ATOM 14950 C C . LYS A 1 66 ? -10.186 5.519 -2.613 1.00 0.00 66 LYS A C 13
ATOM 14951 O O . LYS A 1 66 ? -11.177 5.488 -3.316 1.00 0.00 66 LYS A O 13
ATOM 14970 N N . VAL A 1 67 ? -9.646 6.652 -2.255 1.00 0.00 67 VAL A N 13
ATOM 14971 C CA . VAL A 1 67 ? -10.245 7.940 -2.710 1.00 0.00 67 VAL A CA 13
ATOM 14972 C C . VAL A 1 67 ? -9.995 8.147 -4.206 1.00 0.00 67 VAL A C 13
ATOM 14973 O O . VAL A 1 67 ? -10.763 8.793 -4.890 1.00 0.00 67 VAL A O 13
ATOM 14986 N N . GLN A 1 68 ? -8.926 7.603 -4.719 1.00 0.00 68 GLN A N 13
ATOM 14987 C CA . GLN A 1 68 ? -8.629 7.773 -6.171 1.00 0.00 68 GLN A CA 13
ATOM 14988 C C . GLN A 1 68 ? -9.460 6.787 -6.998 1.00 0.00 68 GLN A C 13
ATOM 14989 O O . GLN A 1 68 ? -9.630 6.951 -8.190 1.00 0.00 68 GLN A O 13
ATOM 15003 N N . THR A 1 69 ? -9.981 5.767 -6.373 1.00 0.00 69 THR A N 13
ATOM 15004 C CA . THR A 1 69 ? -10.802 4.773 -7.123 1.00 0.00 69 THR A CA 13
ATOM 15005 C C . THR A 1 69 ? -12.274 5.196 -7.119 1.00 0.00 69 THR A C 13
ATOM 15006 O O . THR A 1 69 ? -13.092 4.640 -7.824 1.00 0.00 69 THR A O 13
ATOM 15017 N N . GLU A 1 70 ? -12.616 6.178 -6.327 1.00 0.00 70 GLU A N 13
ATOM 15018 C CA . GLU A 1 70 ? -14.034 6.639 -6.275 1.00 0.00 70 GLU A CA 13
ATOM 15019 C C . GLU A 1 70 ? -14.984 5.438 -6.239 1.00 0.00 70 GLU A C 13
ATOM 15020 O O . GLU A 1 70 ? -15.291 4.912 -5.188 1.00 0.00 70 GLU A O 13
ATOM 15032 N N . LYS A 1 71 ? -15.453 4.999 -7.376 1.00 0.00 71 LYS A N 13
ATOM 15033 C CA . LYS A 1 71 ? -16.382 3.832 -7.395 1.00 0.00 71 LYS A CA 13
ATOM 15034 C C . LYS A 1 71 ? -15.735 2.633 -6.696 1.00 0.00 71 LYS A C 13
ATOM 15035 O O . LYS A 1 71 ? -16.465 1.743 -6.292 1.00 0.00 71 LYS A O 13
ATOM 15055 N N . GLN A 1 3 ? 9.309 -24.137 -2.649 1.00 0.00 3 GLN A N 14
ATOM 15056 C CA . GLN A 1 3 ? 9.714 -22.750 -2.285 1.00 0.00 3 GLN A CA 14
ATOM 15057 C C . GLN A 1 3 ? 9.073 -21.742 -3.240 1.00 0.00 3 GLN A C 14
ATOM 15058 O O . GLN A 1 3 ? 9.491 -21.605 -4.372 1.00 0.00 3 GLN A O 14
ATOM 15074 N N . PRO A 1 4 ? 8.071 -21.068 -2.746 1.00 0.00 4 PRO A N 14
ATOM 15075 C CA . PRO A 1 4 ? 7.356 -20.059 -3.562 1.00 0.00 4 PRO A CA 14
ATOM 15076 C C . PRO A 1 4 ? 8.206 -18.791 -3.701 1.00 0.00 4 PRO A C 14
ATOM 15077 O O . PRO A 1 4 ? 8.965 -18.442 -2.820 1.00 0.00 4 PRO A O 14
ATOM 15088 N N . ALA A 1 5 ? 8.085 -18.102 -4.803 1.00 0.00 5 ALA A N 14
ATOM 15089 C CA . ALA A 1 5 ? 8.888 -16.860 -4.998 1.00 0.00 5 ALA A CA 14
ATOM 15090 C C . ALA A 1 5 ? 8.438 -15.777 -4.012 1.00 0.00 5 ALA A C 14
ATOM 15091 O O . ALA A 1 5 ? 7.261 -15.537 -3.829 1.00 0.00 5 ALA A O 14
ATOM 15098 N N . LYS A 1 6 ? 9.369 -15.121 -3.375 1.00 0.00 6 LYS A N 14
ATOM 15099 C CA . LYS A 1 6 ? 9.002 -14.051 -2.401 1.00 0.00 6 LYS A CA 14
ATOM 15100 C C . LYS A 1 6 ? 10.199 -13.128 -2.162 1.00 0.00 6 LYS A C 14
ATOM 15101 O O . LYS A 1 6 ? 11.002 -13.354 -1.278 1.00 0.00 6 LYS A O 14
ATOM 15120 N N . LYS A 1 7 ? 10.330 -12.094 -2.946 1.00 0.00 7 LYS A N 14
ATOM 15121 C CA . LYS A 1 7 ? 11.482 -11.163 -2.765 1.00 0.00 7 LYS A CA 14
ATOM 15122 C C . LYS A 1 7 ? 10.993 -9.776 -2.339 1.00 0.00 7 LYS A C 14
ATOM 15123 O O . LYS A 1 7 ? 10.117 -9.199 -2.952 1.00 0.00 7 LYS A O 14
ATOM 15142 N N . THR A 1 8 ? 11.563 -9.231 -1.297 1.00 0.00 8 THR A N 14
ATOM 15143 C CA . THR A 1 8 ? 11.142 -7.878 -0.836 1.00 0.00 8 THR A CA 14
ATOM 15144 C C . THR A 1 8 ? 11.947 -6.807 -1.575 1.00 0.00 8 THR A C 14
ATOM 15145 O O . THR A 1 8 ? 13.163 -6.821 -1.568 1.00 0.00 8 THR A O 14
ATOM 15156 N N . TYR A 1 9 ? 11.288 -5.885 -2.224 1.00 0.00 9 TYR A N 14
ATOM 15157 C CA . TYR A 1 9 ? 12.040 -4.833 -2.965 1.00 0.00 9 TYR A CA 14
ATOM 15158 C C . TYR A 1 9 ? 12.571 -3.788 -1.980 1.00 0.00 9 TYR A C 14
ATOM 15159 O O . TYR A 1 9 ? 12.132 -3.711 -0.849 1.00 0.00 9 TYR A O 14
ATOM 15177 N N . THR A 1 10 ? 13.508 -2.982 -2.397 1.00 0.00 10 THR A N 14
ATOM 15178 C CA . THR A 1 10 ? 14.058 -1.944 -1.478 1.00 0.00 10 THR A CA 14
ATOM 15179 C C . THR A 1 10 ? 13.688 -0.547 -1.979 1.00 0.00 10 THR A C 14
ATOM 15180 O O . THR A 1 10 ? 13.741 -0.266 -3.160 1.00 0.00 10 THR A O 14
ATOM 15191 N N . TRP A 1 11 ? 13.307 0.331 -1.092 1.00 0.00 11 TRP A N 14
ATOM 15192 C CA . TRP A 1 11 ? 12.928 1.706 -1.523 1.00 0.00 11 TRP A CA 14
ATOM 15193 C C . TRP A 1 11 ? 13.884 2.739 -0.919 1.00 0.00 11 TRP A C 14
ATOM 15194 O O . TRP A 1 11 ? 14.285 2.636 0.223 1.00 0.00 11 TRP A O 14
ATOM 15215 N N . ASN A 1 12 ? 14.253 3.733 -1.682 1.00 0.00 12 ASN A N 14
ATOM 15216 C CA . ASN A 1 12 ? 15.184 4.772 -1.157 1.00 0.00 12 ASN A CA 14
ATOM 15217 C C . ASN A 1 12 ? 14.424 6.065 -0.850 1.00 0.00 12 ASN A C 14
ATOM 15218 O O . ASN A 1 12 ? 14.588 6.656 0.199 1.00 0.00 12 ASN A O 14
ATOM 15229 N N . THR A 1 13 ? 13.595 6.509 -1.754 1.00 0.00 13 THR A N 14
ATOM 15230 C CA . THR A 1 13 ? 12.829 7.765 -1.508 1.00 0.00 13 THR A CA 14
ATOM 15231 C C . THR A 1 13 ? 11.393 7.435 -1.093 1.00 0.00 13 THR A C 14
ATOM 15232 O O . THR A 1 13 ? 10.884 6.369 -1.376 1.00 0.00 13 THR A O 14
ATOM 15243 N N . LYS A 1 14 ? 10.738 8.343 -0.424 1.00 0.00 14 LYS A N 14
ATOM 15244 C CA . LYS A 1 14 ? 9.335 8.081 0.008 1.00 0.00 14 LYS A CA 14
ATOM 15245 C C . LYS A 1 14 ? 8.406 8.026 -1.206 1.00 0.00 14 LYS A C 14
ATOM 15246 O O . LYS A 1 14 ? 7.384 7.369 -1.186 1.00 0.00 14 LYS A O 14
ATOM 15265 N N . GLU A 1 15 ? 8.750 8.708 -2.262 1.00 0.00 15 GLU A N 14
ATOM 15266 C CA . GLU A 1 15 ? 7.881 8.686 -3.473 1.00 0.00 15 GLU A CA 14
ATOM 15267 C C . GLU A 1 15 ? 7.805 7.268 -4.036 1.00 0.00 15 GLU A C 14
ATOM 15268 O O . GLU A 1 15 ? 6.741 6.758 -4.328 1.00 0.00 15 GLU A O 14
ATOM 15280 N N . GLU A 1 16 ? 8.927 6.625 -4.187 1.00 0.00 16 GLU A N 14
ATOM 15281 C CA . GLU A 1 16 ? 8.924 5.236 -4.726 1.00 0.00 16 GLU A CA 14
ATOM 15282 C C . GLU A 1 16 ? 8.262 4.292 -3.722 1.00 0.00 16 GLU A C 14
ATOM 15283 O O . GLU A 1 16 ? 7.564 3.367 -4.089 1.00 0.00 16 GLU A O 14
ATOM 15295 N N . ALA A 1 17 ? 8.468 4.526 -2.457 1.00 0.00 17 ALA A N 14
ATOM 15296 C CA . ALA A 1 17 ? 7.844 3.649 -1.429 1.00 0.00 17 ALA A CA 14
ATOM 15297 C C . ALA A 1 17 ? 6.325 3.824 -1.461 1.00 0.00 17 ALA A C 14
ATOM 15298 O O . ALA A 1 17 ? 5.577 2.865 -1.477 1.00 0.00 17 ALA A O 14
ATOM 15305 N N . LYS A 1 18 ? 5.863 5.044 -1.490 1.00 0.00 18 LYS A N 14
ATOM 15306 C CA . LYS A 1 18 ? 4.394 5.279 -1.545 1.00 0.00 18 LYS A CA 14
ATOM 15307 C C . LYS A 1 18 ? 3.851 4.724 -2.858 1.00 0.00 18 LYS A C 14
ATOM 15308 O O . LYS A 1 18 ? 2.751 4.211 -2.928 1.00 0.00 18 LYS A O 14
ATOM 15327 N N . GLN A 1 19 ? 4.629 4.815 -3.900 1.00 0.00 19 GLN A N 14
ATOM 15328 C CA . GLN A 1 19 ? 4.181 4.286 -5.218 1.00 0.00 19 GLN A CA 14
ATOM 15329 C C . GLN A 1 19 ? 4.005 2.768 -5.129 1.00 0.00 19 GLN A C 14
ATOM 15330 O O . GLN A 1 19 ? 3.010 2.224 -5.564 1.00 0.00 19 GLN A O 14
ATOM 15344 N N . ALA A 1 20 ? 4.960 2.080 -4.561 1.00 0.00 20 ALA A N 14
ATOM 15345 C CA . ALA A 1 20 ? 4.831 0.600 -4.443 1.00 0.00 20 ALA A CA 14
ATOM 15346 C C . ALA A 1 20 ? 3.640 0.257 -3.550 1.00 0.00 20 ALA A C 14
ATOM 15347 O O . ALA A 1 20 ? 2.947 -0.715 -3.769 1.00 0.00 20 ALA A O 14
ATOM 15354 N N . PHE A 1 21 ? 3.393 1.053 -2.547 1.00 0.00 21 PHE A N 14
ATOM 15355 C CA . PHE A 1 21 ? 2.241 0.771 -1.646 1.00 0.00 21 PHE A CA 14
ATOM 15356 C C . PHE A 1 21 ? 0.930 1.027 -2.393 1.00 0.00 21 PHE A C 14
ATOM 15357 O O . PHE A 1 21 ? 0.012 0.230 -2.351 1.00 0.00 21 PHE A O 14
ATOM 15374 N N . LYS A 1 22 ? 0.840 2.124 -3.100 1.00 0.00 22 LYS A N 14
ATOM 15375 C CA . LYS A 1 22 ? -0.407 2.404 -3.864 1.00 0.00 22 LYS A CA 14
ATOM 15376 C C . LYS A 1 22 ? -0.554 1.359 -4.965 1.00 0.00 22 LYS A C 14
ATOM 15377 O O . LYS A 1 22 ? -1.596 0.754 -5.129 1.00 0.00 22 LYS A O 14
ATOM 15396 N N . GLU A 1 23 ? 0.493 1.125 -5.707 1.00 0.00 23 GLU A N 14
ATOM 15397 C CA . GLU A 1 23 ? 0.423 0.099 -6.779 1.00 0.00 23 GLU A CA 14
ATOM 15398 C C . GLU A 1 23 ? 0.121 -1.255 -6.142 1.00 0.00 23 GLU A C 14
ATOM 15399 O O . GLU A 1 23 ? -0.529 -2.100 -6.723 1.00 0.00 23 GLU A O 14
ATOM 15411 N N . LEU A 1 24 ? 0.577 -1.455 -4.934 1.00 0.00 24 LEU A N 14
ATOM 15412 C CA . LEU A 1 24 ? 0.304 -2.743 -4.242 1.00 0.00 24 LEU A CA 14
ATOM 15413 C C . LEU A 1 24 ? -1.207 -2.904 -4.076 1.00 0.00 24 LEU A C 14
ATOM 15414 O O . LEU A 1 24 ? -1.777 -3.913 -4.438 1.00 0.00 24 LEU A O 14
ATOM 15430 N N . LEU A 1 25 ? -1.867 -1.902 -3.558 1.00 0.00 25 LEU A N 14
ATOM 15431 C CA . LEU A 1 25 ? -3.347 -1.991 -3.402 1.00 0.00 25 LEU A CA 14
ATOM 15432 C C . LEU A 1 25 ? -3.992 -2.180 -4.777 1.00 0.00 25 LEU A C 14
ATOM 15433 O O . LEU A 1 25 ? -4.923 -2.945 -4.941 1.00 0.00 25 LEU A O 14
ATOM 15449 N N . LYS A 1 26 ? -3.492 -1.489 -5.769 1.00 0.00 26 LYS A N 14
ATOM 15450 C CA . LYS A 1 26 ? -4.059 -1.631 -7.138 1.00 0.00 26 LYS A CA 14
ATOM 15451 C C . LYS A 1 26 ? -3.903 -3.076 -7.610 1.00 0.00 26 LYS A C 14
ATOM 15452 O O . LYS A 1 26 ? -4.820 -3.671 -8.143 1.00 0.00 26 LYS A O 14
ATOM 15471 N N . GLU A 1 27 ? -2.749 -3.652 -7.405 1.00 0.00 27 GLU A N 14
ATOM 15472 C CA . GLU A 1 27 ? -2.535 -5.065 -7.825 1.00 0.00 27 GLU A CA 14
ATOM 15473 C C . GLU A 1 27 ? -3.409 -5.983 -6.973 1.00 0.00 27 GLU A C 14
ATOM 15474 O O . GLU A 1 27 ? -3.854 -7.025 -7.411 1.00 0.00 27 GLU A O 14
ATOM 15486 N N . LYS A 1 28 ? -3.669 -5.588 -5.757 1.00 0.00 28 LYS A N 14
ATOM 15487 C CA . LYS A 1 28 ? -4.527 -6.414 -4.864 1.00 0.00 28 LYS A CA 14
ATOM 15488 C C . LYS A 1 28 ? -6.002 -6.138 -5.159 1.00 0.00 28 LYS A C 14
ATOM 15489 O O . LYS A 1 28 ? -6.886 -6.704 -4.546 1.00 0.00 28 LYS A O 14
ATOM 15508 N N . ARG A 1 29 ? -6.270 -5.271 -6.096 1.00 0.00 29 ARG A N 14
ATOM 15509 C CA . ARG A 1 29 ? -7.683 -4.952 -6.443 1.00 0.00 29 ARG A CA 14
ATOM 15510 C C . ARG A 1 29 ? -8.457 -4.518 -5.195 1.00 0.00 29 ARG A C 14
ATOM 15511 O O . ARG A 1 29 ? -9.637 -4.783 -5.067 1.00 0.00 29 ARG A O 14
ATOM 15532 N N . VAL A 1 30 ? -7.815 -3.846 -4.277 1.00 0.00 30 VAL A N 14
ATOM 15533 C CA . VAL A 1 30 ? -8.544 -3.398 -3.051 1.00 0.00 30 VAL A CA 14
ATOM 15534 C C . VAL A 1 30 ? -9.642 -2.408 -3.453 1.00 0.00 30 VAL A C 14
ATOM 15535 O O . VAL A 1 30 ? -9.401 -1.502 -4.227 1.00 0.00 30 VAL A O 14
ATOM 15548 N N . PRO A 1 31 ? -10.819 -2.619 -2.926 1.00 0.00 31 PRO A N 14
ATOM 15549 C CA . PRO A 1 31 ? -11.962 -1.735 -3.258 1.00 0.00 31 PRO A CA 14
ATOM 15550 C C . PRO A 1 31 ? -11.785 -0.359 -2.613 1.00 0.00 31 PRO A C 14
ATOM 15551 O O . PRO A 1 31 ? -10.988 -0.178 -1.713 1.00 0.00 31 PRO A O 14
ATOM 15562 N N . SER A 1 32 ? -12.525 0.610 -3.070 1.00 0.00 32 SER A N 14
ATOM 15563 C CA . SER A 1 32 ? -12.408 1.978 -2.495 1.00 0.00 32 SER A CA 14
ATOM 15564 C C . SER A 1 32 ? -13.044 2.023 -1.104 1.00 0.00 32 SER A C 14
ATOM 15565 O O . SER A 1 32 ? -12.941 3.005 -0.396 1.00 0.00 32 SER A O 14
ATOM 15573 N N . ASN A 1 33 ? -13.703 0.969 -0.707 1.00 0.00 33 ASN A N 14
ATOM 15574 C CA . ASN A 1 33 ? -14.340 0.959 0.639 1.00 0.00 33 ASN A CA 14
ATOM 15575 C C . ASN A 1 33 ? -13.730 -0.150 1.501 1.00 0.00 33 ASN A C 14
ATOM 15576 O O . ASN A 1 33 ? -14.262 -0.511 2.532 1.00 0.00 33 ASN A O 14
ATOM 15587 N N . ALA A 1 34 ? -12.616 -0.693 1.085 1.00 0.00 34 ALA A N 14
ATOM 15588 C CA . ALA A 1 34 ? -11.974 -1.778 1.883 1.00 0.00 34 ALA A CA 14
ATOM 15589 C C . ALA A 1 34 ? -11.523 -1.243 3.242 1.00 0.00 34 ALA A C 14
ATOM 15590 O O . ALA A 1 34 ? -11.175 -0.088 3.382 1.00 0.00 34 ALA A O 14
ATOM 15597 N N . SER A 1 35 ? -11.508 -2.079 4.240 1.00 0.00 35 SER A N 14
ATOM 15598 C CA . SER A 1 35 ? -11.053 -1.622 5.582 1.00 0.00 35 SER A CA 14
ATOM 15599 C C . SER A 1 35 ? -9.533 -1.762 5.656 1.00 0.00 35 SER A C 14
ATOM 15600 O O . SER A 1 35 ? -8.947 -2.547 4.936 1.00 0.00 35 SER A O 14
ATOM 15608 N N . TRP A 1 36 ? -8.879 -1.020 6.502 1.00 0.00 36 TRP A N 14
ATOM 15609 C CA . TRP A 1 36 ? -7.399 -1.155 6.570 1.00 0.00 36 TRP A CA 14
ATOM 15610 C C . TRP A 1 36 ? -7.027 -2.624 6.766 1.00 0.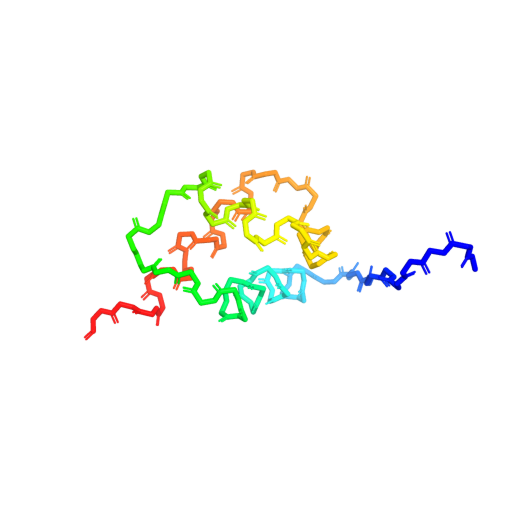00 36 TRP A C 14
ATOM 15611 O O . TRP A 1 36 ? -6.008 -3.082 6.299 1.00 0.00 36 TRP A O 14
ATOM 15632 N N . GLU A 1 37 ? -7.848 -3.368 7.455 1.00 0.00 37 GLU A N 14
ATOM 15633 C CA . GLU A 1 37 ? -7.537 -4.809 7.683 1.00 0.00 37 GLU A CA 14
ATOM 15634 C C . GLU A 1 37 ? -7.559 -5.581 6.361 1.00 0.00 37 GLU A C 14
ATOM 15635 O O . GLU A 1 37 ? -6.655 -6.335 6.056 1.00 0.00 37 GLU A O 14
ATOM 15647 N N . GLN A 1 38 ? -8.587 -5.405 5.575 1.00 0.00 38 GLN A N 14
ATOM 15648 C CA . GLN A 1 38 ? -8.663 -6.139 4.277 1.00 0.00 38 GLN A CA 14
ATOM 15649 C C . GLN A 1 38 ? -7.595 -5.628 3.308 1.00 0.00 38 GLN A C 14
ATOM 15650 O O . GLN A 1 38 ? -6.888 -6.396 2.680 1.00 0.00 38 GLN A O 14
ATOM 15664 N N . ALA A 1 39 ? -7.467 -4.339 3.184 1.00 0.00 39 ALA A N 14
ATOM 15665 C CA . ALA A 1 39 ? -6.448 -3.781 2.254 1.00 0.00 39 ALA A CA 14
ATOM 15666 C C . ALA A 1 39 ? -5.039 -4.067 2.775 1.00 0.00 39 ALA A C 14
ATOM 15667 O O . ALA A 1 39 ? -4.184 -4.520 2.044 1.00 0.00 39 ALA A O 14
ATOM 15674 N N . MET A 1 40 ? -4.793 -3.797 4.029 1.00 0.00 40 MET A N 14
ATOM 15675 C CA . MET A 1 40 ? -3.435 -4.041 4.598 1.00 0.00 40 MET A CA 14
ATOM 15676 C C . MET A 1 40 ? -3.016 -5.497 4.427 1.00 0.00 40 MET A C 14
ATOM 15677 O O . MET A 1 40 ? -1.925 -5.778 3.994 1.00 0.00 40 MET A O 14
ATOM 15691 N N . LYS A 1 41 ? -3.858 -6.428 4.773 1.00 0.00 41 LYS A N 14
ATOM 15692 C CA . LYS A 1 41 ? -3.464 -7.858 4.627 1.00 0.00 41 LYS A CA 14
ATOM 15693 C C . LYS A 1 41 ? -3.240 -8.190 3.150 1.00 0.00 41 LYS A C 14
ATOM 15694 O O . LYS A 1 41 ? -2.245 -8.793 2.779 1.00 0.00 41 LYS A O 14
ATOM 15713 N N . MET A 1 42 ? -4.147 -7.794 2.301 1.00 0.00 42 MET A N 14
ATOM 15714 C CA . MET A 1 42 ? -3.978 -8.085 0.851 1.00 0.00 42 MET A CA 14
ATOM 15715 C C . MET A 1 42 ? -2.661 -7.495 0.337 1.00 0.00 42 MET A C 14
ATOM 15716 O O . MET A 1 42 ? -2.025 -8.043 -0.542 1.00 0.00 42 MET A O 14
ATOM 15730 N N . ILE A 1 43 ? -2.256 -6.374 0.867 1.00 0.00 43 ILE A N 14
ATOM 15731 C CA . ILE A 1 43 ? -0.992 -5.736 0.393 1.00 0.00 43 ILE A CA 14
ATOM 15732 C C . ILE A 1 43 ? 0.217 -6.202 1.218 1.00 0.00 43 ILE A C 14
ATOM 15733 O O . ILE A 1 43 ? 1.330 -6.228 0.731 1.00 0.00 43 ILE A O 14
ATOM 15749 N N . ILE A 1 44 ? 0.015 -6.576 2.452 1.00 0.00 44 ILE A N 14
ATOM 15750 C CA . ILE A 1 44 ? 1.168 -7.038 3.282 1.00 0.00 44 ILE A CA 14
ATOM 15751 C C . ILE A 1 44 ? 1.710 -8.346 2.712 1.00 0.00 44 ILE A C 14
ATOM 15752 O O . ILE A 1 44 ? 2.903 -8.571 2.668 1.00 0.00 44 ILE A O 14
ATOM 15768 N N . ASN A 1 45 ? 0.839 -9.204 2.260 1.00 0.00 45 ASN A N 14
ATOM 15769 C CA . ASN A 1 45 ? 1.313 -10.491 1.673 1.00 0.00 45 ASN A CA 14
ATOM 15770 C C . ASN A 1 45 ? 2.309 -10.200 0.544 1.00 0.00 45 ASN A C 14
ATOM 15771 O O . ASN A 1 45 ? 3.058 -11.060 0.121 1.00 0.00 45 ASN A O 14
ATOM 15782 N N . ASP A 1 46 ? 2.317 -8.986 0.056 1.00 0.00 46 ASP A N 14
ATOM 15783 C CA . ASP A 1 46 ? 3.251 -8.612 -1.044 1.00 0.00 46 ASP A CA 14
ATOM 15784 C C . ASP A 1 46 ? 4.456 -7.845 -0.483 1.00 0.00 46 ASP A C 14
ATOM 15785 O O . ASP A 1 46 ? 4.329 -7.103 0.472 1.00 0.00 46 ASP A O 14
ATOM 15794 N N . PRO A 1 47 ? 5.586 -8.049 -1.103 1.00 0.00 47 PRO A N 14
ATOM 15795 C CA . PRO A 1 47 ? 6.840 -7.370 -0.674 1.00 0.00 47 PRO A CA 14
ATOM 15796 C C . PRO A 1 47 ? 6.697 -5.849 -0.764 1.00 0.00 47 PRO A C 14
ATOM 15797 O O . PRO A 1 47 ? 7.400 -5.109 -0.105 1.00 0.00 47 PRO A O 14
ATOM 15808 N N . ARG A 1 48 ? 5.796 -5.376 -1.577 1.00 0.00 48 ARG A N 14
ATOM 15809 C CA . ARG A 1 48 ? 5.609 -3.906 -1.713 1.00 0.00 48 ARG A CA 14
ATOM 15810 C C . ARG A 1 48 ? 5.185 -3.281 -0.382 1.00 0.00 48 ARG A C 14
ATOM 15811 O O . ARG A 1 48 ? 5.405 -2.110 -0.147 1.00 0.00 48 ARG A O 14
ATOM 15832 N N . TYR A 1 49 ? 4.585 -4.038 0.494 1.00 0.00 49 TYR A N 14
ATOM 15833 C CA . TYR A 1 49 ? 4.175 -3.452 1.803 1.00 0.00 49 TYR A CA 14
ATOM 15834 C C . TYR A 1 49 ? 5.413 -2.915 2.525 1.00 0.00 49 TYR A C 14
ATOM 15835 O O . TYR A 1 49 ? 5.350 -1.957 3.279 1.00 0.00 49 TYR A O 14
ATOM 15853 N N . SER A 1 50 ? 6.550 -3.505 2.277 1.00 0.00 50 SER A N 14
ATOM 15854 C CA . SER A 1 50 ? 7.793 -3.018 2.934 1.00 0.00 50 SER A CA 14
ATOM 15855 C C . SER A 1 50 ? 8.171 -1.662 2.341 1.00 0.00 50 SER A C 14
ATOM 15856 O O . SER A 1 50 ? 9.059 -0.985 2.821 1.00 0.00 50 SER A O 14
ATOM 15864 N N . ALA A 1 51 ? 7.477 -1.250 1.314 1.00 0.00 51 ALA A N 14
ATOM 15865 C CA . ALA A 1 51 ? 7.762 0.072 0.703 1.00 0.00 51 ALA A CA 14
ATOM 15866 C C . ALA A 1 51 ? 7.509 1.163 1.745 1.00 0.00 51 ALA A C 14
ATOM 15867 O O . ALA A 1 51 ? 8.041 2.252 1.660 1.00 0.00 51 ALA A O 14
ATOM 15874 N N . LEU A 1 52 ? 6.709 0.873 2.743 1.00 0.00 52 LEU A N 14
ATOM 15875 C CA . LEU A 1 52 ? 6.439 1.895 3.799 1.00 0.00 52 LEU A CA 14
ATOM 15876 C C . LEU A 1 52 ? 6.889 1.358 5.161 1.00 0.00 52 LEU A C 14
ATOM 15877 O O . LEU A 1 52 ? 6.504 0.282 5.575 1.00 0.00 52 LEU A O 14
ATOM 15893 N N . ALA A 1 53 ? 7.722 2.092 5.844 1.00 0.00 53 ALA A N 14
ATOM 15894 C CA . ALA A 1 53 ? 8.230 1.626 7.169 1.00 0.00 53 ALA A CA 14
ATOM 15895 C C . ALA A 1 53 ? 7.186 1.815 8.276 1.00 0.00 53 ALA A C 14
ATOM 15896 O O . ALA A 1 53 ? 7.084 1.010 9.181 1.00 0.00 53 ALA A O 14
ATOM 15903 N N . LYS A 1 54 ? 6.428 2.875 8.235 1.00 0.00 54 LYS A N 14
ATOM 15904 C CA . LYS A 1 54 ? 5.420 3.099 9.314 1.00 0.00 54 LYS A CA 14
ATOM 15905 C C . LYS A 1 54 ? 4.004 2.765 8.837 1.00 0.00 54 LYS A C 14
ATOM 15906 O O . LYS A 1 54 ? 3.627 3.035 7.715 1.00 0.00 54 LYS A O 14
ATOM 15925 N N . LEU A 1 55 ? 3.207 2.188 9.690 1.00 0.00 55 LEU A N 14
ATOM 15926 C CA . LEU A 1 55 ? 1.816 1.856 9.284 1.00 0.00 55 LEU A CA 14
ATOM 15927 C C . LEU A 1 55 ? 1.015 3.144 9.093 1.00 0.00 55 LEU A C 14
ATOM 15928 O O . LEU A 1 55 ? 0.103 3.203 8.293 1.00 0.00 55 LEU A O 14
ATOM 15944 N N . SER A 1 56 ? 1.349 4.180 9.818 1.00 0.00 56 SER A N 14
ATOM 15945 C CA . SER A 1 56 ? 0.599 5.458 9.661 1.00 0.00 56 SER A CA 14
ATOM 15946 C C . SER A 1 56 ? 0.677 5.910 8.202 1.00 0.00 56 SER A C 14
ATOM 15947 O O . SER A 1 56 ? -0.314 6.284 7.604 1.00 0.00 56 SER A O 14
ATOM 15955 N N . GLU A 1 57 ? 1.838 5.842 7.609 1.00 0.00 57 GLU A N 14
ATOM 15956 C CA . GLU A 1 57 ? 1.953 6.234 6.178 1.00 0.00 57 GLU A CA 14
ATOM 15957 C C . GLU A 1 57 ? 1.280 5.161 5.326 1.00 0.00 57 GLU A C 14
ATOM 15958 O O . GLU A 1 57 ? 0.648 5.450 4.330 1.00 0.00 57 GLU A O 14
ATOM 15970 N N . LYS A 1 58 ? 1.389 3.920 5.726 1.00 0.00 58 LYS A N 14
ATOM 15971 C CA . LYS A 1 58 ? 0.725 2.837 4.948 1.00 0.00 58 LYS A CA 14
ATOM 15972 C C . LYS A 1 58 ? -0.779 3.106 4.895 1.00 0.00 58 LYS A C 14
ATOM 15973 O O . LYS A 1 58 ? -1.411 2.981 3.865 1.00 0.00 58 LYS A O 14
ATOM 15992 N N . LYS A 1 59 ? -1.354 3.494 6.001 1.00 0.00 59 LYS A N 14
ATOM 15993 C CA . LYS A 1 59 ? -2.814 3.790 6.019 1.00 0.00 59 LYS A CA 14
ATOM 15994 C C . LYS A 1 59 ? -3.100 5.020 5.156 1.00 0.00 59 LYS A C 14
ATOM 15995 O O . LYS A 1 59 ? -4.060 5.061 4.413 1.00 0.00 59 LYS A O 14
ATOM 16014 N N . GLN A 1 60 ? -2.265 6.021 5.242 1.00 0.00 60 GLN A N 14
ATOM 16015 C CA . GLN A 1 60 ? -2.485 7.240 4.416 1.00 0.00 60 GLN A CA 14
ATOM 16016 C C . GLN A 1 60 ? -2.443 6.862 2.936 1.00 0.00 60 GLN A C 14
ATOM 16017 O O . GLN A 1 60 ? -3.238 7.323 2.142 1.00 0.00 60 GLN A O 14
ATOM 16031 N N . ALA A 1 61 ? -1.525 6.012 2.564 1.00 0.00 61 ALA A N 14
ATOM 16032 C CA . ALA A 1 61 ? -1.436 5.589 1.139 1.00 0.00 61 ALA A CA 14
ATOM 16033 C C . ALA A 1 61 ? -2.665 4.754 0.775 1.00 0.00 61 ALA A C 14
ATOM 16034 O O . ALA A 1 61 ? -3.221 4.885 -0.297 1.00 0.00 61 ALA A O 14
ATOM 16041 N N . PHE A 1 62 ? -3.098 3.902 1.666 1.00 0.00 62 PHE A N 14
ATOM 16042 C CA . PHE A 1 62 ? -4.296 3.068 1.373 1.00 0.00 62 PHE A CA 14
ATOM 16043 C C . PHE A 1 62 ? -5.528 3.965 1.236 1.00 0.00 62 PHE A C 14
ATOM 16044 O O . PHE A 1 62 ? -6.320 3.816 0.325 1.00 0.00 62 PHE A O 14
ATOM 16061 N N . ASN A 1 63 ? -5.686 4.910 2.123 1.00 0.00 63 ASN A N 14
ATOM 16062 C CA . ASN A 1 63 ? -6.856 5.826 2.024 1.00 0.00 63 ASN A CA 14
ATOM 16063 C C . ASN A 1 63 ? -6.770 6.589 0.706 1.00 0.00 63 ASN A C 14
ATOM 16064 O O . ASN A 1 63 ? -7.746 6.763 0.005 1.00 0.00 63 ASN A O 14
ATOM 16075 N N . ALA A 1 64 ? -5.592 7.025 0.356 1.00 0.00 64 ALA A N 14
ATOM 16076 C CA . ALA A 1 64 ? -5.417 7.753 -0.929 1.00 0.00 64 ALA A CA 14
ATOM 16077 C C . ALA A 1 64 ? -5.698 6.794 -2.083 1.00 0.00 64 ALA A C 14
ATOM 16078 O O . ALA A 1 64 ? -6.230 7.171 -3.109 1.00 0.00 64 ALA A O 14
ATOM 16085 N N . TYR A 1 65 ? -5.353 5.544 -1.912 1.00 0.00 65 TYR A N 14
ATOM 16086 C CA . TYR A 1 65 ? -5.607 4.546 -2.986 1.00 0.00 65 TYR A CA 14
ATOM 16087 C C . TYR A 1 65 ? -7.111 4.446 -3.246 1.00 0.00 65 TYR A C 14
ATOM 16088 O O . TYR A 1 65 ? -7.556 4.403 -4.376 1.00 0.00 65 TYR A O 14
ATOM 16106 N N . LYS A 1 66 ? -7.899 4.414 -2.206 1.00 0.00 66 LYS A N 14
ATOM 16107 C CA . LYS A 1 66 ? -9.374 4.324 -2.393 1.00 0.00 66 LYS A CA 14
ATOM 16108 C C . LYS A 1 66 ? -9.904 5.630 -2.989 1.00 0.00 66 LYS A C 14
ATOM 16109 O O . LYS A 1 66 ? -10.761 5.630 -3.849 1.00 0.00 66 LYS A O 14
ATOM 16128 N N . VAL A 1 67 ? -9.392 6.744 -2.540 1.00 0.00 67 VAL A N 14
ATOM 16129 C CA . VAL A 1 67 ? -9.858 8.051 -3.082 1.00 0.00 67 VAL A CA 14
ATOM 16130 C C . VAL A 1 67 ? -9.463 8.181 -4.555 1.00 0.00 67 VAL A C 14
ATOM 16131 O O . VAL A 1 67 ? -10.085 8.895 -5.315 1.00 0.00 67 VAL A O 14
ATOM 16144 N N . GLN A 1 68 ? -8.429 7.495 -4.963 1.00 0.00 68 GLN A N 14
ATOM 16145 C CA . GLN A 1 68 ? -7.992 7.579 -6.386 1.00 0.00 68 GLN A CA 14
ATOM 16146 C C . GLN A 1 68 ? -9.091 7.047 -7.309 1.00 0.00 68 GLN A C 14
ATOM 16147 O O . GLN A 1 68 ? -9.107 7.320 -8.493 1.00 0.00 68 GLN A O 14
ATOM 16161 N N . THR A 1 69 ? -10.008 6.286 -6.778 1.00 0.00 69 THR A N 14
ATOM 16162 C CA . THR A 1 69 ? -11.104 5.737 -7.628 1.00 0.00 69 THR A CA 14
ATOM 16163 C C . THR A 1 69 ? -12.430 6.425 -7.295 1.00 0.00 69 THR A C 14
ATOM 16164 O O . THR A 1 69 ? -13.481 6.019 -7.748 1.00 0.00 69 THR A O 14
ATOM 16175 N N . GLU A 1 70 ? -12.389 7.465 -6.507 1.00 0.00 70 GLU A N 14
ATOM 16176 C CA . GLU A 1 70 ? -13.650 8.177 -6.146 1.00 0.00 70 GLU A CA 14
ATOM 16177 C C . GLU A 1 70 ? -13.704 9.542 -6.838 1.00 0.00 70 GLU A C 14
ATOM 16178 O O . GLU A 1 70 ? -13.095 9.753 -7.868 1.00 0.00 70 GLU A O 14
ATOM 16190 N N . LYS A 1 71 ? -14.432 10.469 -6.278 1.00 0.00 71 LYS A N 14
ATOM 16191 C CA . LYS A 1 71 ? -14.529 11.820 -6.899 1.00 0.00 71 LYS A CA 14
ATOM 16192 C C . LYS A 1 71 ? -14.687 12.890 -5.816 1.00 0.00 71 LYS A C 14
ATOM 16193 O O . LYS A 1 71 ? -13.980 13.881 -5.881 1.00 0.00 71 LYS A O 14
ATOM 16213 N N . GLN A 1 3 ? 15.039 -21.461 -8.461 1.00 0.00 3 GLN A N 15
ATOM 16214 C CA . GLN A 1 3 ? 13.813 -20.846 -7.875 1.00 0.00 3 GLN A CA 15
ATOM 16215 C C . GLN A 1 3 ? 14.197 -19.748 -6.880 1.00 0.00 3 GLN A C 15
ATOM 16216 O O . GLN A 1 3 ? 14.785 -20.021 -5.853 1.00 0.00 3 GLN A O 15
ATOM 16232 N N . PRO A 1 4 ? 13.851 -18.536 -7.222 1.00 0.00 4 PRO A N 15
ATOM 16233 C CA . PRO A 1 4 ? 14.163 -17.381 -6.348 1.00 0.00 4 PRO A CA 15
ATOM 16234 C C . PRO A 1 4 ? 13.182 -17.322 -5.174 1.00 0.00 4 PRO A C 15
ATOM 16235 O O . PRO A 1 4 ? 13.308 -16.500 -4.288 1.00 0.00 4 PRO A O 15
ATOM 16246 N N . ALA A 1 5 ? 12.203 -18.187 -5.161 1.00 0.00 5 ALA A N 15
ATOM 16247 C CA . ALA A 1 5 ? 11.213 -18.176 -4.046 1.00 0.00 5 ALA A CA 15
ATOM 16248 C C . ALA A 1 5 ? 10.490 -16.829 -3.997 1.00 0.00 5 ALA A C 15
ATOM 16249 O O . ALA A 1 5 ? 9.398 -16.678 -4.509 1.00 0.00 5 ALA A O 15
ATOM 16256 N N . LYS A 1 6 ? 11.094 -15.848 -3.385 1.00 0.00 6 LYS A N 15
ATOM 16257 C CA . LYS A 1 6 ? 10.444 -14.508 -3.303 1.00 0.00 6 LYS A CA 15
ATOM 16258 C C . LYS A 1 6 ? 11.506 -13.406 -3.243 1.00 0.00 6 LYS A C 15
ATOM 16259 O O . LYS A 1 6 ? 12.264 -13.311 -2.298 1.00 0.00 6 LYS A O 15
ATOM 16278 N N . LYS A 1 7 ? 11.562 -12.573 -4.245 1.00 0.00 7 LYS A N 15
ATOM 16279 C CA . LYS A 1 7 ? 12.570 -11.473 -4.251 1.00 0.00 7 LYS A CA 15
ATOM 16280 C C . LYS A 1 7 ? 12.054 -10.284 -3.431 1.00 0.00 7 LYS A C 15
ATOM 16281 O O . LYS A 1 7 ? 10.923 -9.867 -3.575 1.00 0.00 7 LYS A O 15
ATOM 16300 N N . THR A 1 8 ? 12.873 -9.737 -2.574 1.00 0.00 8 THR A N 15
ATOM 16301 C CA . THR A 1 8 ? 12.419 -8.577 -1.750 1.00 0.00 8 THR A CA 15
ATOM 16302 C C . THR A 1 8 ? 12.573 -7.273 -2.535 1.00 0.00 8 THR A C 15
ATOM 16303 O O . THR A 1 8 ? 13.493 -7.107 -3.311 1.00 0.00 8 THR A O 15
ATOM 16314 N N . TYR A 1 9 ? 11.680 -6.344 -2.334 1.00 0.00 9 TYR A N 15
ATOM 16315 C CA . TYR A 1 9 ? 11.777 -5.047 -3.061 1.00 0.00 9 TYR A CA 15
ATOM 16316 C C . TYR A 1 9 ? 12.638 -4.064 -2.265 1.00 0.00 9 TYR A C 15
ATOM 16317 O O . TYR A 1 9 ? 12.830 -4.218 -1.075 1.00 0.00 9 TYR A O 15
ATOM 16335 N N . THR A 1 10 ? 13.154 -3.053 -2.905 1.00 0.00 10 THR A N 15
ATOM 16336 C CA . THR A 1 10 ? 13.996 -2.063 -2.175 1.00 0.00 10 THR A CA 15
ATOM 16337 C C . THR A 1 10 ? 13.536 -0.636 -2.486 1.00 0.00 10 THR A C 15
ATOM 16338 O O . THR A 1 10 ? 13.258 -0.295 -3.618 1.00 0.00 10 THR A O 15
ATOM 16349 N N . TRP A 1 11 ? 13.454 0.201 -1.487 1.00 0.00 11 TRP A N 15
ATOM 16350 C CA . TRP A 1 11 ? 13.013 1.607 -1.721 1.00 0.00 11 TRP A CA 15
ATOM 16351 C C . TRP A 1 11 ? 14.069 2.584 -1.197 1.00 0.00 11 TRP A C 15
ATOM 16352 O O . TRP A 1 11 ? 14.659 2.375 -0.156 1.00 0.00 11 TRP A O 15
ATOM 16373 N N . ASN A 1 12 ? 14.317 3.646 -1.915 1.00 0.00 12 ASN A N 15
ATOM 16374 C CA . ASN A 1 12 ? 15.342 4.630 -1.459 1.00 0.00 12 ASN A CA 15
ATOM 16375 C C . ASN A 1 12 ? 14.686 5.969 -1.111 1.00 0.00 12 ASN A C 15
ATOM 16376 O O . ASN A 1 12 ? 15.046 6.614 -0.145 1.00 0.00 12 ASN A O 15
ATOM 16387 N N . THR A 1 13 ? 13.734 6.396 -1.893 1.00 0.00 13 THR A N 15
ATOM 16388 C CA . THR A 1 13 ? 13.064 7.699 -1.610 1.00 0.00 13 THR A CA 15
ATOM 16389 C C . THR A 1 13 ? 11.648 7.475 -1.075 1.00 0.00 13 THR A C 15
ATOM 16390 O O . THR A 1 13 ? 11.068 6.420 -1.240 1.00 0.00 13 THR A O 15
ATOM 16401 N N . LYS A 1 14 ? 11.087 8.466 -0.437 1.00 0.00 14 LYS A N 15
ATOM 16402 C CA . LYS A 1 14 ? 9.708 8.321 0.109 1.00 0.00 14 LYS A CA 15
ATOM 16403 C C . LYS A 1 14 ? 8.701 8.162 -1.035 1.00 0.00 14 LYS A C 15
ATOM 16404 O O . LYS A 1 14 ? 7.747 7.417 -0.934 1.00 0.00 14 LYS A O 15
ATOM 16423 N N . GLU A 1 15 ? 8.907 8.856 -2.121 1.00 0.00 15 GLU A N 15
ATOM 16424 C CA . GLU A 1 15 ? 7.960 8.741 -3.268 1.00 0.00 15 GLU A CA 15
ATOM 16425 C C . GLU A 1 15 ? 7.920 7.300 -3.775 1.00 0.00 15 GLU A C 15
ATOM 16426 O O . GLU A 1 15 ? 6.867 6.741 -4.012 1.00 0.00 15 GLU A O 15
ATOM 16438 N N . GLU A 1 16 ? 9.061 6.696 -3.939 1.00 0.00 16 GLU A N 15
ATOM 16439 C CA . GLU A 1 16 ? 9.098 5.289 -4.426 1.00 0.00 16 GLU A CA 15
ATOM 16440 C C . GLU A 1 16 ? 8.373 4.378 -3.439 1.00 0.00 16 GLU A C 15
ATOM 16441 O O . GLU A 1 16 ? 7.569 3.548 -3.813 1.00 0.00 16 GLU A O 15
ATOM 16453 N N . ALA A 1 17 ? 8.653 4.532 -2.178 1.00 0.00 17 ALA A N 15
ATOM 16454 C CA . ALA A 1 17 ? 7.984 3.681 -1.155 1.00 0.00 17 ALA A CA 15
ATOM 16455 C C . ALA A 1 17 ? 6.466 3.883 -1.218 1.00 0.00 17 ALA A C 15
ATOM 16456 O O . ALA A 1 17 ? 5.699 2.937 -1.245 1.00 0.00 17 ALA A O 15
ATOM 16463 N N . LYS A 1 18 ? 6.028 5.111 -1.256 1.00 0.00 18 LYS A N 15
ATOM 16464 C CA . LYS A 1 18 ? 4.565 5.372 -1.333 1.00 0.00 18 LYS A CA 15
ATOM 16465 C C . LYS A 1 18 ? 4.032 4.824 -2.653 1.00 0.00 18 LYS A C 15
ATOM 16466 O O . LYS A 1 18 ? 2.911 4.364 -2.745 1.00 0.00 18 LYS A O 15
ATOM 16485 N N . GLN A 1 19 ? 4.840 4.867 -3.675 1.00 0.00 19 GLN A N 15
ATOM 16486 C CA . GLN A 1 19 ? 4.402 4.347 -4.998 1.00 0.00 19 GLN A CA 15
ATOM 16487 C C . GLN A 1 19 ? 4.165 2.838 -4.914 1.00 0.00 19 GLN A C 15
ATOM 16488 O O . GLN A 1 19 ? 3.168 2.333 -5.392 1.00 0.00 19 GLN A O 15
ATOM 16502 N N . ALA A 1 20 ? 5.066 2.112 -4.306 1.00 0.00 20 ALA A N 15
ATOM 16503 C CA . ALA A 1 20 ? 4.866 0.638 -4.200 1.00 0.00 20 ALA A CA 15
ATOM 16504 C C . ALA A 1 20 ? 3.633 0.349 -3.347 1.00 0.00 20 ALA A C 15
ATOM 16505 O O . ALA A 1 20 ? 2.891 -0.574 -3.609 1.00 0.00 20 ALA A O 15
ATOM 16512 N N . PHE A 1 21 ? 3.403 1.136 -2.333 1.00 0.00 21 PHE A N 15
ATOM 16513 C CA . PHE A 1 21 ? 2.207 0.900 -1.473 1.00 0.00 21 PHE A CA 15
ATOM 16514 C C . PHE A 1 21 ? 0.922 1.164 -2.266 1.00 0.00 21 PHE A C 15
ATOM 16515 O O . PHE A 1 21 ? -0.014 0.386 -2.230 1.00 0.00 21 PHE A O 15
ATOM 16532 N N . LYS A 1 22 ? 0.868 2.246 -2.998 1.00 0.00 22 LYS A N 15
ATOM 16533 C CA . LYS A 1 22 ? -0.357 2.533 -3.798 1.00 0.00 22 LYS A CA 15
ATOM 16534 C C . LYS A 1 22 ? -0.484 1.500 -4.911 1.00 0.00 22 LYS A C 15
ATOM 16535 O O . LYS A 1 22 ? -1.528 0.912 -5.113 1.00 0.00 22 LYS A O 15
ATOM 16554 N N . GLU A 1 23 ? 0.580 1.258 -5.627 1.00 0.00 23 GLU A N 15
ATOM 16555 C CA . GLU A 1 23 ? 0.521 0.243 -6.709 1.00 0.00 23 GLU A CA 15
ATOM 16556 C C . GLU A 1 23 ? 0.192 -1.111 -6.088 1.00 0.00 23 GLU A C 15
ATOM 16557 O O . GLU A 1 23 ? -0.451 -1.948 -6.689 1.00 0.00 23 GLU A O 15
ATOM 16569 N N . LEU A 1 24 ? 0.615 -1.319 -4.868 1.00 0.00 24 LEU A N 15
ATOM 16570 C CA . LEU A 1 24 ? 0.314 -2.604 -4.184 1.00 0.00 24 LEU A CA 15
ATOM 16571 C C . LEU A 1 24 ? -1.200 -2.758 -4.054 1.00 0.00 24 LEU A C 15
ATOM 16572 O O . LEU A 1 24 ? -1.769 -3.761 -4.438 1.00 0.00 24 LEU A O 15
ATOM 16588 N N . LEU A 1 25 ? -1.861 -1.760 -3.532 1.00 0.00 25 LEU A N 15
ATOM 16589 C CA . LEU A 1 25 ? -3.342 -1.840 -3.397 1.00 0.00 25 LEU A CA 15
ATOM 16590 C C . LEU A 1 25 ? -3.977 -2.023 -4.779 1.00 0.00 25 LEU A C 15
ATOM 16591 O O . LEU A 1 25 ? -4.919 -2.775 -4.946 1.00 0.00 25 LEU A O 15
ATOM 16607 N N . LYS A 1 26 ? -3.460 -1.348 -5.772 1.00 0.00 26 LYS A N 15
ATOM 16608 C CA . LYS A 1 26 ? -4.024 -1.493 -7.143 1.00 0.00 26 LYS A CA 15
ATOM 16609 C C . LYS A 1 26 ? -3.873 -2.943 -7.606 1.00 0.00 26 LYS A C 15
ATOM 16610 O O . LYS A 1 26 ? -4.787 -3.534 -8.146 1.00 0.00 26 LYS A O 15
ATOM 16629 N N . GLU A 1 27 ? -2.725 -3.525 -7.383 1.00 0.00 27 GLU A N 15
ATOM 16630 C CA . GLU A 1 27 ? -2.513 -4.941 -7.791 1.00 0.00 27 GLU A CA 15
ATOM 16631 C C . GLU A 1 27 ? -3.399 -5.850 -6.940 1.00 0.00 27 GLU A C 15
ATOM 16632 O O . GLU A 1 27 ? -3.826 -6.904 -7.368 1.00 0.00 27 GLU A O 15
ATOM 16644 N N . LYS A 1 28 ? -3.685 -5.435 -5.739 1.00 0.00 28 LYS A N 15
ATOM 16645 C CA . LYS A 1 28 ? -4.555 -6.249 -4.847 1.00 0.00 28 LYS A CA 15
ATOM 16646 C C . LYS A 1 28 ? -6.024 -5.992 -5.183 1.00 0.00 28 LYS A C 15
ATOM 16647 O O . LYS A 1 28 ? -6.916 -6.584 -4.610 1.00 0.00 28 LYS A O 15
ATOM 16666 N N . ARG A 1 29 ? -6.280 -5.109 -6.109 1.00 0.00 29 ARG A N 15
ATOM 16667 C CA . ARG A 1 29 ? -7.688 -4.808 -6.484 1.00 0.00 29 ARG A CA 15
ATOM 16668 C C . ARG A 1 29 ? -8.472 -4.355 -5.252 1.00 0.00 29 ARG A C 15
ATOM 16669 O O . ARG A 1 29 ? -9.655 -4.608 -5.129 1.00 0.00 29 ARG A O 15
ATOM 16690 N N . VAL A 1 30 ? -7.824 -3.684 -4.338 1.00 0.00 30 VAL A N 15
ATOM 16691 C CA . VAL A 1 30 ? -8.541 -3.215 -3.118 1.00 0.00 30 VAL A CA 15
ATOM 16692 C C . VAL A 1 30 ? -9.647 -2.231 -3.512 1.00 0.00 30 VAL A C 15
ATOM 16693 O O . VAL A 1 30 ? -9.404 -1.282 -4.229 1.00 0.00 30 VAL A O 15
ATOM 16706 N N . PRO A 1 31 ? -10.830 -2.494 -3.029 1.00 0.00 31 PRO A N 15
ATOM 16707 C CA . PRO A 1 31 ? -11.984 -1.617 -3.337 1.00 0.00 31 PRO A CA 15
ATOM 16708 C C . PRO A 1 31 ? -11.887 -0.314 -2.541 1.00 0.00 31 PRO A C 15
ATOM 16709 O O . PRO A 1 31 ? -11.118 -0.203 -1.606 1.00 0.00 31 PRO A O 15
ATOM 16720 N N . SER A 1 32 ? -12.657 0.673 -2.903 1.00 0.00 32 SER A N 15
ATOM 16721 C CA . SER A 1 32 ? -12.606 1.968 -2.166 1.00 0.00 32 SER A CA 15
ATOM 16722 C C . SER A 1 32 ? -13.283 1.826 -0.801 1.00 0.00 32 SER A C 15
ATOM 16723 O O . SER A 1 32 ? -13.225 2.715 0.025 1.00 0.00 32 SER A O 15
ATOM 16731 N N . ASN A 1 33 ? -13.926 0.718 -0.554 1.00 0.00 33 ASN A N 15
ATOM 16732 C CA . ASN A 1 33 ? -14.604 0.535 0.759 1.00 0.00 33 ASN A CA 15
ATOM 16733 C C . ASN A 1 33 ? -13.871 -0.513 1.601 1.00 0.00 33 ASN A C 15
ATOM 16734 O O . ASN A 1 33 ? -14.371 -0.971 2.609 1.00 0.00 33 ASN A O 15
ATOM 16745 N N . ALA A 1 34 ? -12.690 -0.899 1.198 1.00 0.00 34 ALA A N 15
ATOM 16746 C CA . ALA A 1 34 ? -11.936 -1.919 1.986 1.00 0.00 34 ALA A CA 15
ATOM 16747 C C . ALA A 1 34 ? -11.501 -1.338 3.330 1.00 0.00 34 ALA A C 15
ATOM 16748 O O . ALA A 1 34 ? -11.161 -0.176 3.434 1.00 0.00 34 ALA A O 15
ATOM 16755 N N . SER A 1 35 ? -11.489 -2.141 4.353 1.00 0.00 35 SER A N 15
ATOM 16756 C CA . SER A 1 35 ? -11.049 -1.640 5.683 1.00 0.00 35 SER A CA 15
ATOM 16757 C C . SER A 1 35 ? -9.530 -1.755 5.766 1.00 0.00 35 SER A C 15
ATOM 16758 O O . SER A 1 35 ? -8.936 -2.598 5.124 1.00 0.00 35 SER A O 15
ATOM 16766 N N . TRP A 1 36 ? -8.884 -0.929 6.537 1.00 0.00 36 TRP A N 15
ATOM 16767 C CA . TRP A 1 36 ? -7.405 -1.042 6.611 1.00 0.00 36 TRP A CA 15
ATOM 16768 C C . TRP A 1 36 ? -7.023 -2.499 6.870 1.00 0.00 36 TRP A C 15
ATOM 16769 O O . TRP A 1 36 ? -6.010 -2.969 6.408 1.00 0.00 36 TRP A O 15
ATOM 16790 N N . GLU A 1 37 ? -7.830 -3.219 7.599 1.00 0.00 37 GLU A N 15
ATOM 16791 C CA . GLU A 1 37 ? -7.506 -4.647 7.877 1.00 0.00 37 GLU A CA 15
ATOM 16792 C C . GLU A 1 37 ? -7.552 -5.465 6.580 1.00 0.00 37 GLU A C 15
ATOM 16793 O O . GLU A 1 37 ? -6.649 -6.222 6.282 1.00 0.00 37 GLU A O 15
ATOM 16805 N N . GLN A 1 38 ? -8.596 -5.317 5.808 1.00 0.00 38 GLN A N 15
ATOM 16806 C CA . GLN A 1 38 ? -8.696 -6.089 4.533 1.00 0.00 38 GLN A CA 15
ATOM 16807 C C . GLN A 1 38 ? -7.676 -5.574 3.513 1.00 0.00 38 GLN A C 15
ATOM 16808 O O . GLN A 1 38 ? -6.984 -6.340 2.868 1.00 0.00 38 GLN A O 15
ATOM 16822 N N . ALA A 1 39 ? -7.578 -4.283 3.364 1.00 0.00 39 ALA A N 15
ATOM 16823 C CA . ALA A 1 39 ? -6.605 -3.722 2.387 1.00 0.00 39 ALA A CA 15
ATOM 16824 C C . ALA A 1 39 ? -5.173 -3.964 2.866 1.00 0.00 39 ALA A C 15
ATOM 16825 O O . ALA A 1 39 ? -4.282 -4.206 2.078 1.00 0.00 39 ALA A O 15
ATOM 16832 N N . MET A 1 40 ? -4.946 -3.900 4.151 1.00 0.00 40 MET A N 15
ATOM 16833 C CA . MET A 1 40 ? -3.568 -4.123 4.677 1.00 0.00 40 MET A CA 15
ATOM 16834 C C . MET A 1 40 ? -3.139 -5.574 4.466 1.00 0.00 40 MET A C 15
ATOM 16835 O O . MET A 1 40 ? -2.057 -5.835 3.998 1.00 0.00 40 MET A O 15
ATOM 16849 N N . LYS A 1 41 ? -3.967 -6.523 4.812 1.00 0.00 41 LYS A N 15
ATOM 16850 C CA . LYS A 1 41 ? -3.567 -7.947 4.618 1.00 0.00 41 LYS A CA 15
ATOM 16851 C C . LYS A 1 41 ? -3.394 -8.244 3.125 1.00 0.00 41 LYS A C 15
ATOM 16852 O O . LYS A 1 41 ? -2.426 -8.856 2.707 1.00 0.00 41 LYS A O 15
ATOM 16871 N N . MET A 1 42 ? -4.322 -7.808 2.315 1.00 0.00 42 MET A N 15
ATOM 16872 C CA . MET A 1 42 ? -4.211 -8.061 0.853 1.00 0.00 42 MET A CA 15
ATOM 16873 C C . MET A 1 42 ? -2.901 -7.483 0.316 1.00 0.00 42 MET A C 15
ATOM 16874 O O . MET A 1 42 ? -2.318 -8.003 -0.615 1.00 0.00 42 MET A O 15
ATOM 16888 N N . ILE A 1 43 ? -2.437 -6.406 0.890 1.00 0.00 43 ILE A N 15
ATOM 16889 C CA . ILE A 1 43 ? -1.171 -5.791 0.401 1.00 0.00 43 ILE A CA 15
ATOM 16890 C C . ILE A 1 43 ? 0.030 -6.299 1.206 1.00 0.00 43 ILE A C 15
ATOM 16891 O O . ILE A 1 43 ? 1.144 -6.323 0.720 1.00 0.00 43 ILE A O 15
ATOM 16907 N N . ILE A 1 44 ? -0.177 -6.715 2.423 1.00 0.00 44 ILE A N 15
ATOM 16908 C CA . ILE A 1 44 ? 0.972 -7.220 3.226 1.00 0.00 44 ILE A CA 15
ATOM 16909 C C . ILE A 1 44 ? 1.503 -8.498 2.579 1.00 0.00 44 ILE A C 15
ATOM 16910 O O . ILE A 1 44 ? 2.695 -8.720 2.502 1.00 0.00 44 ILE A O 15
ATOM 16926 N N . ASN A 1 45 ? 0.623 -9.330 2.089 1.00 0.00 45 ASN A N 15
ATOM 16927 C CA . ASN A 1 45 ? 1.085 -10.580 1.422 1.00 0.00 45 ASN A CA 15
ATOM 16928 C C . ASN A 1 45 ? 2.178 -10.233 0.408 1.00 0.00 45 ASN A C 15
ATOM 16929 O O . ASN A 1 45 ? 2.999 -11.055 0.052 1.00 0.00 45 ASN A O 15
ATOM 16940 N N . ASP A 1 46 ? 2.190 -9.010 -0.053 1.00 0.00 46 ASP A N 15
ATOM 16941 C CA . ASP A 1 46 ? 3.222 -8.583 -1.040 1.00 0.00 46 ASP A CA 15
ATOM 16942 C C . ASP A 1 46 ? 4.336 -7.810 -0.326 1.00 0.00 46 ASP A C 15
ATOM 16943 O O . ASP A 1 46 ? 4.084 -7.092 0.624 1.00 0.00 46 ASP A O 15
ATOM 16952 N N . PRO A 1 47 ? 5.537 -7.982 -0.806 1.00 0.00 47 PRO A N 15
ATOM 16953 C CA . PRO A 1 47 ? 6.704 -7.294 -0.199 1.00 0.00 47 PRO A CA 15
ATOM 16954 C C . PRO A 1 47 ? 6.570 -5.777 -0.348 1.00 0.00 47 PRO A C 15
ATOM 16955 O O . PRO A 1 47 ? 7.252 -5.017 0.309 1.00 0.00 47 PRO A O 15
ATOM 16966 N N . ARG A 1 48 ? 5.682 -5.332 -1.195 1.00 0.00 48 ARG A N 15
ATOM 16967 C CA . ARG A 1 48 ? 5.490 -3.869 -1.373 1.00 0.00 48 ARG A CA 15
ATOM 16968 C C . ARG A 1 48 ? 5.030 -3.241 -0.057 1.00 0.00 48 ARG A C 15
ATOM 16969 O O . ARG A 1 48 ? 5.248 -2.072 0.193 1.00 0.00 48 ARG A O 15
ATOM 16990 N N . TYR A 1 49 ? 4.412 -4.011 0.798 1.00 0.00 49 TYR A N 15
ATOM 16991 C CA . TYR A 1 49 ? 3.964 -3.450 2.104 1.00 0.00 49 TYR A CA 15
ATOM 16992 C C . TYR A 1 49 ? 5.183 -2.925 2.864 1.00 0.00 49 TYR A C 15
ATOM 16993 O O . TYR A 1 49 ? 5.117 -1.942 3.584 1.00 0.00 49 TYR A O 15
ATOM 17011 N N . SER A 1 50 ? 6.308 -3.562 2.686 1.00 0.00 50 SER A N 15
ATOM 17012 C CA . SER A 1 50 ? 7.537 -3.099 3.379 1.00 0.00 50 SER A CA 15
ATOM 17013 C C . SER A 1 50 ? 7.995 -1.780 2.763 1.00 0.00 50 SER A C 15
ATOM 17014 O O . SER A 1 50 ? 8.889 -1.125 3.261 1.00 0.00 50 SER A O 15
ATOM 17022 N N . ALA A 1 51 ? 7.366 -1.369 1.695 1.00 0.00 51 ALA A N 15
ATOM 17023 C CA . ALA A 1 51 ? 7.744 -0.076 1.070 1.00 0.00 51 ALA A CA 15
ATOM 17024 C C . ALA A 1 51 ? 7.491 1.038 2.080 1.00 0.00 51 ALA A C 15
ATOM 17025 O O . ALA A 1 51 ? 8.100 2.089 2.034 1.00 0.00 51 ALA A O 15
ATOM 17032 N N . LEU A 1 52 ? 6.602 0.805 3.011 1.00 0.00 52 LEU A N 15
ATOM 17033 C CA . LEU A 1 52 ? 6.319 1.843 4.043 1.00 0.00 52 LEU A CA 15
ATOM 17034 C C . LEU A 1 52 ? 6.618 1.269 5.429 1.00 0.00 52 LEU A C 15
ATOM 17035 O O . LEU A 1 52 ? 6.002 0.318 5.867 1.00 0.00 52 LEU A O 15
ATOM 17051 N N . ALA A 1 53 ? 7.569 1.834 6.115 1.00 0.00 53 ALA A N 15
ATOM 17052 C CA . ALA A 1 53 ? 7.927 1.316 7.467 1.00 0.00 53 ALA A CA 15
ATOM 17053 C C . ALA A 1 53 ? 6.908 1.775 8.513 1.00 0.00 53 ALA A C 15
ATOM 17054 O O . ALA A 1 53 ? 6.696 1.119 9.513 1.00 0.00 53 ALA A O 15
ATOM 17061 N N . LYS A 1 54 ? 6.284 2.900 8.299 1.00 0.00 54 LYS A N 15
ATOM 17062 C CA . LYS A 1 54 ? 5.293 3.396 9.295 1.00 0.00 54 LYS A CA 15
ATOM 17063 C C . LYS A 1 54 ? 3.867 3.029 8.871 1.00 0.00 54 LYS A C 15
ATOM 17064 O O . LYS A 1 54 ? 3.488 3.171 7.726 1.00 0.00 54 LYS A O 15
ATOM 17083 N N . LEU A 1 55 ? 3.066 2.567 9.787 1.00 0.00 55 LEU A N 15
ATOM 17084 C CA . LEU A 1 55 ? 1.668 2.213 9.422 1.00 0.00 55 LEU A CA 15
ATOM 17085 C C . LEU A 1 55 ? 0.879 3.490 9.130 1.00 0.00 55 LEU A C 15
ATOM 17086 O O . LEU A 1 55 ? -0.029 3.498 8.324 1.00 0.00 55 LEU A O 15
ATOM 17102 N N . SER A 1 56 ? 1.224 4.574 9.774 1.00 0.00 56 SER A N 15
ATOM 17103 C CA . SER A 1 56 ? 0.496 5.849 9.521 1.00 0.00 56 SER A CA 15
ATOM 17104 C C . SER A 1 56 ? 0.594 6.197 8.037 1.00 0.00 56 SER A C 15
ATOM 17105 O O . SER A 1 56 ? -0.383 6.557 7.407 1.00 0.00 56 SER A O 15
ATOM 17113 N N . GLU A 1 57 ? 1.759 6.065 7.463 1.00 0.00 57 GLU A N 15
ATOM 17114 C CA . GLU A 1 57 ? 1.902 6.356 6.010 1.00 0.00 57 GLU A CA 15
ATOM 17115 C C . GLU A 1 57 ? 1.219 5.239 5.221 1.00 0.00 57 GLU A C 15
ATOM 17116 O O . GLU A 1 57 ? 0.597 5.472 4.204 1.00 0.00 57 GLU A O 15
ATOM 17128 N N . LYS A 1 58 ? 1.308 4.025 5.701 1.00 0.00 58 LYS A N 15
ATOM 17129 C CA . LYS A 1 58 ? 0.638 2.898 4.994 1.00 0.00 58 LYS A CA 15
ATOM 17130 C C . LYS A 1 58 ? -0.870 3.162 4.929 1.00 0.00 58 LYS A C 15
ATOM 17131 O O . LYS A 1 58 ? -1.510 2.939 3.921 1.00 0.00 58 LYS A O 15
ATOM 17150 N N . LYS A 1 59 ? -1.436 3.649 6.000 1.00 0.00 59 LYS A N 15
ATOM 17151 C CA . LYS A 1 59 ? -2.899 3.943 6.012 1.00 0.00 59 LYS A CA 15
ATOM 17152 C C . LYS A 1 59 ? -3.193 5.155 5.125 1.00 0.00 59 LYS A C 15
ATOM 17153 O O . LYS A 1 59 ? -4.170 5.187 4.403 1.00 0.00 59 LYS A O 15
ATOM 17172 N N . GLN A 1 60 ? -2.352 6.153 5.174 1.00 0.00 60 GLN A N 15
ATOM 17173 C CA . GLN A 1 60 ? -2.581 7.361 4.334 1.00 0.00 60 GLN A CA 15
ATOM 17174 C C . GLN A 1 60 ? -2.560 6.978 2.857 1.00 0.00 60 GLN A C 15
ATOM 17175 O O . GLN A 1 60 ? -3.381 7.416 2.075 1.00 0.00 60 GLN A O 15
ATOM 17189 N N . ALA A 1 61 ? -1.629 6.154 2.474 1.00 0.00 61 ALA A N 15
ATOM 17190 C CA . ALA A 1 61 ? -1.554 5.727 1.050 1.00 0.00 61 ALA A CA 15
ATOM 17191 C C . ALA A 1 61 ? -2.768 4.862 0.710 1.00 0.00 61 ALA A C 15
ATOM 17192 O O . ALA A 1 61 ? -3.350 4.984 -0.349 1.00 0.00 61 ALA A O 15
ATOM 17199 N N . PHE A 1 62 ? -3.161 3.998 1.606 1.00 0.00 62 PHE A N 15
ATOM 17200 C CA . PHE A 1 62 ? -4.346 3.139 1.331 1.00 0.00 62 PHE A CA 15
ATOM 17201 C C . PHE A 1 62 ? -5.585 4.021 1.164 1.00 0.00 62 PHE A C 15
ATOM 17202 O O . PHE A 1 62 ? -6.377 3.838 0.259 1.00 0.00 62 PHE A O 15
ATOM 17219 N N . ASN A 1 63 ? -5.749 4.989 2.024 1.00 0.00 63 ASN A N 15
ATOM 17220 C CA . ASN A 1 63 ? -6.925 5.896 1.908 1.00 0.00 63 ASN A CA 15
ATOM 17221 C C . ASN A 1 63 ? -6.848 6.647 0.580 1.00 0.00 63 ASN A C 15
ATOM 17222 O O . ASN A 1 63 ? -7.798 6.701 -0.180 1.00 0.00 63 ASN A O 15
ATOM 17233 N N . ALA A 1 64 ? -5.712 7.212 0.286 1.00 0.00 64 ALA A N 15
ATOM 17234 C CA . ALA A 1 64 ? -5.557 7.940 -1.002 1.00 0.00 64 ALA A CA 15
ATOM 17235 C C . ALA A 1 64 ? -5.812 6.970 -2.153 1.00 0.00 64 ALA A C 15
ATOM 17236 O O . ALA A 1 64 ? -6.354 7.330 -3.179 1.00 0.00 64 ALA A O 15
ATOM 17243 N N . TYR A 1 65 ? -5.432 5.731 -1.980 1.00 0.00 65 TYR A N 15
ATOM 17244 C CA . TYR A 1 65 ? -5.660 4.725 -3.052 1.00 0.00 65 TYR A CA 15
ATOM 17245 C C . TYR A 1 65 ? -7.161 4.574 -3.299 1.00 0.00 65 TYR A C 15
ATOM 17246 O O . TYR A 1 65 ? -7.614 4.520 -4.426 1.00 0.00 65 TYR A O 15
ATOM 17264 N N . LYS A 1 66 ? -7.938 4.515 -2.253 1.00 0.00 66 LYS A N 15
ATOM 17265 C CA . LYS A 1 66 ? -9.409 4.376 -2.432 1.00 0.00 66 LYS A CA 15
ATOM 17266 C C . LYS A 1 66 ? -9.961 5.627 -3.117 1.00 0.00 66 LYS A C 15
ATOM 17267 O O . LYS A 1 66 ? -10.872 5.560 -3.919 1.00 0.00 66 LYS A O 15
ATOM 17286 N N . VAL A 1 67 ? -9.411 6.771 -2.806 1.00 0.00 67 VAL A N 15
ATOM 17287 C CA . VAL A 1 67 ? -9.899 8.030 -3.438 1.00 0.00 67 VAL A CA 15
ATOM 17288 C C . VAL A 1 67 ? -9.525 8.058 -4.924 1.00 0.00 67 VAL A C 15
ATOM 17289 O O . VAL A 1 67 ? -10.107 8.780 -5.707 1.00 0.00 67 VAL A O 15
ATOM 17302 N N . GLN A 1 68 ? -8.554 7.276 -5.315 1.00 0.00 68 GLN A N 15
ATOM 17303 C CA . GLN A 1 68 ? -8.142 7.260 -6.749 1.00 0.00 68 GLN A CA 15
ATOM 17304 C C . GLN A 1 68 ? -9.098 6.387 -7.568 1.00 0.00 68 GLN A C 15
ATOM 17305 O O . GLN A 1 68 ? -9.180 6.504 -8.775 1.00 0.00 68 GLN A O 15
ATOM 17319 N N . THR A 1 69 ? -9.819 5.511 -6.922 1.00 0.00 69 THR A N 15
ATOM 17320 C CA . THR A 1 69 ? -10.767 4.631 -7.664 1.00 0.00 69 THR A CA 15
ATOM 17321 C C . THR A 1 69 ? -12.179 5.221 -7.629 1.00 0.00 69 THR A C 15
ATOM 17322 O O . THR A 1 69 ? -13.114 4.652 -8.157 1.00 0.00 69 THR A O 15
ATOM 17333 N N . GLU A 1 70 ? -12.341 6.359 -7.011 1.00 0.00 70 GLU A N 15
ATOM 17334 C CA . GLU A 1 70 ? -13.690 6.989 -6.940 1.00 0.00 70 GLU A CA 15
ATOM 17335 C C . GLU A 1 70 ? -14.762 5.929 -6.658 1.00 0.00 70 GLU A C 15
ATOM 17336 O O . GLU A 1 70 ? -15.020 5.584 -5.523 1.00 0.00 70 GLU A O 15
ATOM 17348 N N . LYS A 1 71 ? -15.388 5.410 -7.682 1.00 0.00 71 LYS A N 15
ATOM 17349 C CA . LYS A 1 71 ? -16.440 4.375 -7.463 1.00 0.00 71 LYS A CA 15
ATOM 17350 C C . LYS A 1 71 ? -15.806 2.984 -7.384 1.00 0.00 71 LYS A C 15
ATOM 17351 O O . LYS A 1 71 ? -14.730 2.814 -7.932 1.00 0.00 71 LYS A O 15
ATOM 17371 N N . GLN A 1 3 ? 7.238 -12.429 -4.810 1.00 0.00 3 GLN A N 16
ATOM 17372 C CA . GLN A 1 3 ? 6.117 -12.065 -3.893 1.00 0.00 3 GLN A CA 16
ATOM 17373 C C . GLN A 1 3 ? 6.162 -12.932 -2.629 1.00 0.00 3 GLN A C 16
ATOM 17374 O O . GLN A 1 3 ? 6.159 -12.420 -1.528 1.00 0.00 3 GLN A O 16
ATOM 17390 N N . PRO A 1 4 ? 6.202 -14.223 -2.831 1.00 0.00 4 PRO A N 16
ATOM 17391 C CA . PRO A 1 4 ? 6.246 -15.167 -1.689 1.00 0.00 4 PRO A CA 16
ATOM 17392 C C . PRO A 1 4 ? 7.640 -15.174 -1.051 1.00 0.00 4 PRO A C 16
ATOM 17393 O O . PRO A 1 4 ? 8.413 -16.092 -1.237 1.00 0.00 4 PRO A O 16
ATOM 17404 N N . ALA A 1 5 ? 7.962 -14.158 -0.298 1.00 0.00 5 ALA A N 16
ATOM 17405 C CA . ALA A 1 5 ? 9.303 -14.106 0.356 1.00 0.00 5 ALA A CA 16
ATOM 17406 C C . ALA A 1 5 ? 10.412 -14.320 -0.678 1.00 0.00 5 ALA A C 16
ATOM 17407 O O . ALA A 1 5 ? 10.195 -14.214 -1.869 1.00 0.00 5 ALA A O 16
ATOM 17414 N N . LYS A 1 6 ? 11.601 -14.623 -0.229 1.00 0.00 6 LYS A N 16
ATOM 17415 C CA . LYS A 1 6 ? 12.729 -14.845 -1.179 1.00 0.00 6 LYS A CA 16
ATOM 17416 C C . LYS A 1 6 ? 13.117 -13.532 -1.863 1.00 0.00 6 LYS A C 16
ATOM 17417 O O . LYS A 1 6 ? 14.166 -12.974 -1.608 1.00 0.00 6 LYS A O 16
ATOM 17436 N N . LYS A 1 7 ? 12.284 -13.035 -2.732 1.00 0.00 7 LYS A N 16
ATOM 17437 C CA . LYS A 1 7 ? 12.610 -11.758 -3.432 1.00 0.00 7 LYS A CA 16
ATOM 17438 C C . LYS A 1 7 ? 12.038 -10.567 -2.657 1.00 0.00 7 LYS A C 16
ATOM 17439 O O . LYS A 1 7 ? 10.861 -10.514 -2.361 1.00 0.00 7 LYS A O 16
ATOM 17458 N N . THR A 1 8 ? 12.864 -9.612 -2.324 1.00 0.00 8 THR A N 16
ATOM 17459 C CA . THR A 1 8 ? 12.369 -8.426 -1.565 1.00 0.00 8 THR A CA 16
ATOM 17460 C C . THR A 1 8 ? 12.579 -7.144 -2.378 1.00 0.00 8 THR A C 16
ATOM 17461 O O . THR A 1 8 ? 13.577 -6.978 -3.050 1.00 0.00 8 THR A O 16
ATOM 17472 N N . TYR A 1 9 ? 11.641 -6.235 -2.318 1.00 0.00 9 TYR A N 16
ATOM 17473 C CA . TYR A 1 9 ? 11.779 -4.961 -3.083 1.00 0.00 9 TYR A CA 16
ATOM 17474 C C . TYR A 1 9 ? 12.638 -3.962 -2.298 1.00 0.00 9 TYR A C 16
ATOM 17475 O O . TYR A 1 9 ? 12.806 -4.082 -1.101 1.00 0.00 9 TYR A O 16
ATOM 17493 N N . THR A 1 10 ? 13.174 -2.971 -2.961 1.00 0.00 10 THR A N 16
ATOM 17494 C CA . THR A 1 10 ? 14.011 -1.963 -2.247 1.00 0.00 10 THR A CA 16
ATOM 17495 C C . THR A 1 10 ? 13.566 -0.543 -2.615 1.00 0.00 10 THR A C 16
ATOM 17496 O O . THR A 1 10 ? 13.353 -0.230 -3.770 1.00 0.00 10 THR A O 16
ATOM 17507 N N . TRP A 1 11 ? 13.426 0.320 -1.644 1.00 0.00 11 TRP A N 16
ATOM 17508 C CA . TRP A 1 11 ? 12.997 1.718 -1.945 1.00 0.00 11 TRP A CA 16
ATOM 17509 C C . TRP A 1 11 ? 14.057 2.712 -1.467 1.00 0.00 11 TRP A C 16
ATOM 17510 O O . TRP A 1 11 ? 14.667 2.535 -0.430 1.00 0.00 11 TRP A O 16
ATOM 17531 N N . ASN A 1 12 ? 14.290 3.752 -2.220 1.00 0.00 12 ASN A N 16
ATOM 17532 C CA . ASN A 1 12 ? 15.321 4.751 -1.814 1.00 0.00 12 ASN A CA 16
ATOM 17533 C C . ASN A 1 12 ? 14.685 6.126 -1.592 1.00 0.00 12 ASN A C 16
ATOM 17534 O O . ASN A 1 12 ? 15.261 6.989 -0.959 1.00 0.00 12 ASN A O 16
ATOM 17545 N N . THR A 1 13 ? 13.506 6.341 -2.108 1.00 0.00 13 THR A N 16
ATOM 17546 C CA . THR A 1 13 ? 12.845 7.665 -1.923 1.00 0.00 13 THR A CA 16
ATOM 17547 C C . THR A 1 13 ? 11.430 7.480 -1.367 1.00 0.00 13 THR A C 16
ATOM 17548 O O . THR A 1 13 ? 10.844 6.423 -1.477 1.00 0.00 13 THR A O 16
ATOM 17559 N N . LYS A 1 14 ? 10.879 8.502 -0.772 1.00 0.00 14 LYS A N 16
ATOM 17560 C CA . LYS A 1 14 ? 9.503 8.382 -0.212 1.00 0.00 14 LYS A CA 16
ATOM 17561 C C . LYS A 1 14 ? 8.487 8.189 -1.342 1.00 0.00 14 LYS A C 16
ATOM 17562 O O . LYS A 1 14 ? 7.472 7.543 -1.172 1.00 0.00 14 LYS A O 16
ATOM 17581 N N . GLU A 1 15 ? 8.750 8.748 -2.491 1.00 0.00 15 GLU A N 16
ATOM 17582 C CA . GLU A 1 15 ? 7.796 8.596 -3.628 1.00 0.00 15 GLU A CA 16
ATOM 17583 C C . GLU A 1 15 ? 7.720 7.134 -4.064 1.00 0.00 15 GLU A C 16
ATOM 17584 O O . GLU A 1 15 ? 6.651 6.582 -4.239 1.00 0.00 15 GLU A O 16
ATOM 17596 N N . GLU A 1 16 ? 8.843 6.506 -4.248 1.00 0.00 16 GLU A N 16
ATOM 17597 C CA . GLU A 1 16 ? 8.835 5.081 -4.681 1.00 0.00 16 GLU A CA 16
ATOM 17598 C C . GLU A 1 16 ? 8.177 4.207 -3.614 1.00 0.00 16 GLU A C 16
ATOM 17599 O O . GLU A 1 16 ? 7.336 3.379 -3.907 1.00 0.00 16 GLU A O 16
ATOM 17611 N N . ALA A 1 17 ? 8.551 4.382 -2.378 1.00 0.00 17 ALA A N 16
ATOM 17612 C CA . ALA A 1 17 ? 7.942 3.556 -1.295 1.00 0.00 17 ALA A CA 16
ATOM 17613 C C . ALA A 1 17 ? 6.430 3.787 -1.258 1.00 0.00 17 ALA A C 16
ATOM 17614 O O . ALA A 1 17 ? 5.644 2.857 -1.219 1.00 0.00 17 ALA A O 16
ATOM 17621 N N . LYS A 1 18 ? 6.015 5.025 -1.285 1.00 0.00 18 LYS A N 16
ATOM 17622 C CA . LYS A 1 18 ? 4.557 5.326 -1.265 1.00 0.00 18 LYS A CA 16
ATOM 17623 C C . LYS A 1 18 ? 3.921 4.820 -2.557 1.00 0.00 18 LYS A C 16
ATOM 17624 O O . LYS A 1 18 ? 2.794 4.368 -2.577 1.00 0.00 18 LYS A O 16
ATOM 17643 N N . GLN A 1 19 ? 4.648 4.891 -3.636 1.00 0.00 19 GLN A N 16
ATOM 17644 C CA . GLN A 1 19 ? 4.106 4.414 -4.936 1.00 0.00 19 GLN A CA 16
ATOM 17645 C C . GLN A 1 19 ? 3.962 2.890 -4.914 1.00 0.00 19 GLN A C 16
ATOM 17646 O O . GLN A 1 19 ? 3.020 2.343 -5.449 1.00 0.00 19 GLN A O 16
ATOM 17660 N N . ALA A 1 20 ? 4.879 2.197 -4.289 1.00 0.00 20 ALA A N 16
ATOM 17661 C CA . ALA A 1 20 ? 4.762 0.712 -4.232 1.00 0.00 20 ALA A CA 16
ATOM 17662 C C . ALA A 1 20 ? 3.599 0.334 -3.319 1.00 0.00 20 ALA A C 16
ATOM 17663 O O . ALA A 1 20 ? 2.900 -0.629 -3.557 1.00 0.00 20 ALA A O 16
ATOM 17670 N N . PHE A 1 21 ? 3.375 1.096 -2.282 1.00 0.00 21 PHE A N 16
ATOM 17671 C CA . PHE A 1 21 ? 2.239 0.788 -1.369 1.00 0.00 21 PHE A CA 16
ATOM 17672 C C . PHE A 1 21 ? 0.923 1.051 -2.107 1.00 0.00 21 PHE A C 16
ATOM 17673 O O . PHE A 1 21 ? 0.005 0.251 -2.079 1.00 0.00 21 PHE A O 16
ATOM 17690 N N . LYS A 1 22 ? 0.836 2.158 -2.795 1.00 0.00 22 LYS A N 16
ATOM 17691 C CA . LYS A 1 22 ? -0.404 2.457 -3.561 1.00 0.00 22 LYS A CA 16
ATOM 17692 C C . LYS A 1 22 ? -0.525 1.449 -4.703 1.00 0.00 22 LYS A C 16
ATOM 17693 O O . LYS A 1 22 ? -1.557 0.842 -4.907 1.00 0.00 22 LYS A O 16
ATOM 17712 N N . GLU A 1 23 ? 0.542 1.248 -5.430 1.00 0.00 23 GLU A N 16
ATOM 17713 C CA . GLU A 1 23 ? 0.508 0.257 -6.538 1.00 0.00 23 GLU A CA 16
ATOM 17714 C C . GLU A 1 23 ? 0.197 -1.119 -5.952 1.00 0.00 23 GLU A C 16
ATOM 17715 O O . GLU A 1 23 ? -0.432 -1.951 -6.578 1.00 0.00 23 GLU A O 16
ATOM 17727 N N . LEU A 1 24 ? 0.618 -1.354 -4.737 1.00 0.00 24 LEU A N 16
ATOM 17728 C CA . LEU A 1 24 ? 0.335 -2.662 -4.085 1.00 0.00 24 LEU A CA 16
ATOM 17729 C C . LEU A 1 24 ? -1.176 -2.832 -3.963 1.00 0.00 24 LEU A C 16
ATOM 17730 O O . LEU A 1 24 ? -1.734 -3.843 -4.341 1.00 0.00 24 LEU A O 16
ATOM 17746 N N . LEU A 1 25 ? -1.848 -1.835 -3.453 1.00 0.00 25 LEU A N 16
ATOM 17747 C CA . LEU A 1 25 ? -3.329 -1.928 -3.327 1.00 0.00 25 LEU A CA 16
ATOM 17748 C C . LEU A 1 25 ? -3.948 -2.112 -4.713 1.00 0.00 25 LEU A C 16
ATOM 17749 O O . LEU A 1 25 ? -4.892 -2.857 -4.889 1.00 0.00 25 LEU A O 16
ATOM 17765 N N . LYS A 1 26 ? -3.416 -1.442 -5.701 1.00 0.00 26 LYS A N 16
ATOM 17766 C CA . LYS A 1 26 ? -3.969 -1.586 -7.077 1.00 0.00 26 LYS A CA 16
ATOM 17767 C C . LYS A 1 26 ? -3.802 -3.031 -7.549 1.00 0.00 26 LYS A C 16
ATOM 17768 O O . LYS A 1 26 ? -4.713 -3.627 -8.088 1.00 0.00 26 LYS A O 16
ATOM 17787 N N . GLU A 1 27 ? -2.649 -3.605 -7.333 1.00 0.00 27 GLU A N 16
ATOM 17788 C CA . GLU A 1 27 ? -2.439 -5.019 -7.752 1.00 0.00 27 GLU A CA 16
ATOM 17789 C C . GLU A 1 27 ? -3.353 -5.919 -6.922 1.00 0.00 27 GLU A C 16
ATOM 17790 O O . GLU A 1 27 ? -3.830 -6.937 -7.381 1.00 0.00 27 GLU A O 16
ATOM 17802 N N . LYS A 1 28 ? -3.612 -5.528 -5.706 1.00 0.00 28 LYS A N 16
ATOM 17803 C CA . LYS A 1 28 ? -4.510 -6.329 -4.833 1.00 0.00 28 LYS A CA 16
ATOM 17804 C C . LYS A 1 28 ? -5.969 -6.025 -5.185 1.00 0.00 28 LYS A C 16
ATOM 17805 O O . LYS A 1 28 ? -6.886 -6.593 -4.629 1.00 0.00 28 LYS A O 16
ATOM 17824 N N . ARG A 1 29 ? -6.182 -5.128 -6.112 1.00 0.00 29 ARG A N 16
ATOM 17825 C CA . ARG A 1 29 ? -7.572 -4.775 -6.514 1.00 0.00 29 ARG A CA 16
ATOM 17826 C C . ARG A 1 29 ? -8.386 -4.333 -5.297 1.00 0.00 29 ARG A C 16
ATOM 17827 O O . ARG A 1 29 ? -9.588 -4.501 -5.249 1.00 0.00 29 ARG A O 16
ATOM 17848 N N . VAL A 1 30 ? -7.744 -3.762 -4.313 1.00 0.00 30 VAL A N 16
ATOM 17849 C CA . VAL A 1 30 ? -8.492 -3.305 -3.107 1.00 0.00 30 VAL A CA 16
ATOM 17850 C C . VAL A 1 30 ? -9.614 -2.350 -3.523 1.00 0.00 30 VAL A C 16
ATOM 17851 O O . VAL A 1 30 ? -9.383 -1.404 -4.249 1.00 0.00 30 VAL A O 16
ATOM 17864 N N . PRO A 1 31 ? -10.797 -2.630 -3.053 1.00 0.00 31 PRO A N 16
ATOM 17865 C CA . PRO A 1 31 ? -11.965 -1.781 -3.389 1.00 0.00 31 PRO A CA 16
ATOM 17866 C C . PRO A 1 31 ? -11.862 -0.431 -2.672 1.00 0.00 31 PRO A C 16
ATOM 17867 O O . PRO A 1 31 ? -11.096 -0.266 -1.745 1.00 0.00 31 PRO A O 16
ATOM 17878 N N . SER A 1 32 ? -12.629 0.532 -3.098 1.00 0.00 32 SER A N 16
ATOM 17879 C CA . SER A 1 32 ? -12.579 1.870 -2.445 1.00 0.00 32 SER A CA 16
ATOM 17880 C C . SER A 1 32 ? -13.271 1.817 -1.079 1.00 0.00 32 SER A C 16
ATOM 17881 O O . SER A 1 32 ? -13.229 2.762 -0.315 1.00 0.00 32 SER A O 16
ATOM 17889 N N . ASN A 1 33 ? -13.912 0.722 -0.767 1.00 0.00 33 ASN A N 16
ATOM 17890 C CA . ASN A 1 33 ? -14.606 0.616 0.549 1.00 0.00 33 ASN A CA 16
ATOM 17891 C C . ASN A 1 33 ? -13.947 -0.465 1.411 1.00 0.00 33 ASN A C 16
ATOM 17892 O O . ASN A 1 33 ? -14.545 -0.988 2.331 1.00 0.00 33 ASN A O 16
ATOM 17903 N N . ALA A 1 34 ? -12.722 -0.806 1.119 1.00 0.00 34 ALA A N 16
ATOM 17904 C CA . ALA A 1 34 ? -12.030 -1.855 1.922 1.00 0.00 34 ALA A CA 16
ATOM 17905 C C . ALA A 1 34 ? -11.587 -1.292 3.271 1.00 0.00 34 ALA A C 16
ATOM 17906 O O . ALA A 1 34 ? -11.241 -0.134 3.390 1.00 0.00 34 ALA A O 16
ATOM 17913 N N . SER A 1 35 ? -11.572 -2.111 4.285 1.00 0.00 35 SER A N 16
ATOM 17914 C CA . SER A 1 35 ? -11.121 -1.632 5.619 1.00 0.00 35 SER A CA 16
ATOM 17915 C C . SER A 1 35 ? -9.606 -1.791 5.709 1.00 0.00 35 SER A C 16
ATOM 17916 O O . SER A 1 35 ? -9.030 -2.632 5.045 1.00 0.00 35 SER A O 16
ATOM 17924 N N . TRP A 1 36 ? -8.944 -1.008 6.509 1.00 0.00 36 TRP A N 16
ATOM 17925 C CA . TRP A 1 36 ? -7.468 -1.161 6.594 1.00 0.00 36 TRP A CA 16
ATOM 17926 C C . TRP A 1 36 ? -7.117 -2.633 6.815 1.00 0.00 36 TRP A C 16
ATOM 17927 O O . TRP A 1 36 ? -6.099 -3.111 6.365 1.00 0.00 36 TRP A O 16
ATOM 17948 N N . GLU A 1 37 ? -7.955 -3.355 7.505 1.00 0.00 37 GLU A N 16
ATOM 17949 C CA . GLU A 1 37 ? -7.666 -4.797 7.754 1.00 0.00 37 GLU A CA 16
ATOM 17950 C C . GLU A 1 37 ? -7.687 -5.583 6.439 1.00 0.00 37 GLU A C 16
ATOM 17951 O O . GLU A 1 37 ? -6.789 -6.351 6.150 1.00 0.00 37 GLU A O 16
ATOM 17963 N N . GLN A 1 38 ? -8.704 -5.403 5.639 1.00 0.00 38 GLN A N 16
ATOM 17964 C CA . GLN A 1 38 ? -8.777 -6.150 4.348 1.00 0.00 38 GLN A CA 16
ATOM 17965 C C . GLN A 1 38 ? -7.692 -5.665 3.384 1.00 0.00 38 GLN A C 16
ATOM 17966 O O . GLN A 1 38 ? -6.991 -6.450 2.771 1.00 0.00 38 GLN A O 16
ATOM 17980 N N . ALA A 1 39 ? -7.545 -4.377 3.247 1.00 0.00 39 ALA A N 16
ATOM 17981 C CA . ALA A 1 39 ? -6.509 -3.843 2.321 1.00 0.00 39 ALA A CA 16
ATOM 17982 C C . ALA A 1 39 ? -5.111 -4.145 2.858 1.00 0.00 39 ALA A C 16
ATOM 17983 O O . ALA A 1 39 ? -4.246 -4.599 2.138 1.00 0.00 39 ALA A O 16
ATOM 17990 N N . MET A 1 40 ? -4.883 -3.890 4.117 1.00 0.00 40 MET A N 16
ATOM 17991 C CA . MET A 1 40 ? -3.536 -4.155 4.697 1.00 0.00 40 MET A CA 16
ATOM 17992 C C . MET A 1 40 ? -3.142 -5.619 4.498 1.00 0.00 40 MET A C 16
ATOM 17993 O O . MET A 1 40 ? -2.052 -5.913 4.067 1.00 0.00 40 MET A O 16
ATOM 18007 N N . LYS A 1 41 ? -4.011 -6.542 4.813 1.00 0.00 41 LYS A N 16
ATOM 18008 C CA . LYS A 1 41 ? -3.649 -7.979 4.638 1.00 0.00 41 LYS A CA 16
ATOM 18009 C C . LYS A 1 41 ? -3.383 -8.287 3.161 1.00 0.00 41 LYS A C 16
ATOM 18010 O O . LYS A 1 41 ? -2.387 -8.904 2.811 1.00 0.00 41 LYS A O 16
ATOM 18029 N N . MET A 1 42 ? -4.261 -7.863 2.292 1.00 0.00 42 MET A N 16
ATOM 18030 C CA . MET A 1 42 ? -4.064 -8.135 0.840 1.00 0.00 42 MET A CA 16
ATOM 18031 C C . MET A 1 42 ? -2.753 -7.519 0.349 1.00 0.00 42 MET A C 16
ATOM 18032 O O . MET A 1 42 ? -2.119 -8.027 -0.554 1.00 0.00 42 MET A O 16
ATOM 18046 N N . ILE A 1 43 ? -2.347 -6.421 0.924 1.00 0.00 43 ILE A N 16
ATOM 18047 C CA . ILE A 1 43 ? -1.085 -5.774 0.469 1.00 0.00 43 ILE A CA 16
ATOM 18048 C C . ILE A 1 43 ? 0.112 -6.283 1.278 1.00 0.00 43 ILE A C 16
ATOM 18049 O O . ILE A 1 43 ? 1.227 -6.305 0.798 1.00 0.00 43 ILE A O 16
ATOM 18065 N N . ILE A 1 44 ? -0.101 -6.708 2.492 1.00 0.00 44 ILE A N 16
ATOM 18066 C CA . ILE A 1 44 ? 1.042 -7.219 3.294 1.00 0.00 44 ILE A CA 16
ATOM 18067 C C . ILE A 1 44 ? 1.564 -8.499 2.641 1.00 0.00 44 ILE A C 16
ATOM 18068 O O . ILE A 1 44 ? 2.755 -8.729 2.561 1.00 0.00 44 ILE A O 16
ATOM 18084 N N . ASN A 1 45 ? 0.676 -9.325 2.151 1.00 0.00 45 ASN A N 16
ATOM 18085 C CA . ASN A 1 45 ? 1.128 -10.578 1.481 1.00 0.00 45 ASN A CA 16
ATOM 18086 C C . ASN A 1 45 ? 2.203 -10.239 0.443 1.00 0.00 45 ASN A C 16
ATOM 18087 O O . ASN A 1 45 ? 2.984 -11.079 0.042 1.00 0.00 45 ASN A O 16
ATOM 18098 N N . ASP A 1 46 ? 2.242 -9.008 0.006 1.00 0.00 46 ASP A N 16
ATOM 18099 C CA . ASP A 1 46 ? 3.257 -8.593 -1.004 1.00 0.00 46 ASP A CA 16
ATOM 18100 C C . ASP A 1 46 ? 4.393 -7.827 -0.319 1.00 0.00 46 ASP A C 16
ATOM 18101 O O . ASP A 1 46 ? 4.167 -7.109 0.635 1.00 0.00 46 ASP A O 16
ATOM 18110 N N . PRO A 1 47 ? 5.582 -8.005 -0.829 1.00 0.00 47 PRO A N 16
ATOM 18111 C CA . PRO A 1 47 ? 6.765 -7.319 -0.254 1.00 0.00 47 PRO A CA 16
ATOM 18112 C C . PRO A 1 47 ? 6.625 -5.804 -0.418 1.00 0.00 47 PRO A C 16
ATOM 18113 O O . PRO A 1 47 ? 7.325 -5.034 0.208 1.00 0.00 47 PRO A O 16
ATOM 18124 N N . ARG A 1 48 ? 5.711 -5.375 -1.244 1.00 0.00 48 ARG A N 16
ATOM 18125 C CA . ARG A 1 48 ? 5.505 -3.917 -1.440 1.00 0.00 48 ARG A CA 16
ATOM 18126 C C . ARG A 1 48 ? 5.064 -3.270 -0.131 1.00 0.00 48 ARG A C 16
ATOM 18127 O O . ARG A 1 48 ? 5.260 -2.091 0.085 1.00 0.00 48 ARG A O 16
ATOM 18148 N N . TYR A 1 49 ? 4.478 -4.030 0.749 1.00 0.00 49 TYR A N 16
ATOM 18149 C CA . TYR A 1 49 ? 4.045 -3.448 2.047 1.00 0.00 49 TYR A CA 16
ATOM 18150 C C . TYR A 1 49 ? 5.267 -2.877 2.772 1.00 0.00 49 TYR A C 16
ATOM 18151 O O . TYR A 1 49 ? 5.186 -1.895 3.494 1.00 0.00 49 TYR A O 16
ATOM 18169 N N . SER A 1 50 ? 6.413 -3.463 2.555 1.00 0.00 50 SER A N 16
ATOM 18170 C CA . SER A 1 50 ? 7.643 -2.946 3.213 1.00 0.00 50 SER A CA 16
ATOM 18171 C C . SER A 1 50 ? 8.022 -1.608 2.585 1.00 0.00 50 SER A C 16
ATOM 18172 O O . SER A 1 50 ? 8.916 -0.925 3.043 1.00 0.00 50 SER A O 16
ATOM 18180 N N . ALA A 1 51 ? 7.325 -1.212 1.553 1.00 0.00 51 ALA A N 16
ATOM 18181 C CA . ALA A 1 51 ? 7.623 0.096 0.920 1.00 0.00 51 ALA A CA 16
ATOM 18182 C C . ALA A 1 51 ? 7.394 1.196 1.953 1.00 0.00 51 ALA A C 16
ATOM 18183 O O . ALA A 1 51 ? 7.928 2.282 1.853 1.00 0.00 51 ALA A O 16
ATOM 18190 N N . LEU A 1 52 ? 6.611 0.909 2.962 1.00 0.00 52 LEU A N 16
ATOM 18191 C CA . LEU A 1 52 ? 6.360 1.930 4.020 1.00 0.00 52 LEU A CA 16
ATOM 18192 C C . LEU A 1 52 ? 6.711 1.340 5.389 1.00 0.00 52 LEU A C 16
ATOM 18193 O O . LEU A 1 52 ? 6.191 0.317 5.787 1.00 0.00 52 LEU A O 16
ATOM 18209 N N . ALA A 1 53 ? 7.608 1.966 6.098 1.00 0.00 53 ALA A N 16
ATOM 18210 C CA . ALA A 1 53 ? 8.019 1.431 7.430 1.00 0.00 53 ALA A CA 16
ATOM 18211 C C . ALA A 1 53 ? 6.975 1.744 8.508 1.00 0.00 53 ALA A C 16
ATOM 18212 O O . ALA A 1 53 ? 6.842 1.022 9.476 1.00 0.00 53 ALA A O 16
ATOM 18219 N N . LYS A 1 54 ? 6.249 2.818 8.367 1.00 0.00 54 LYS A N 16
ATOM 18220 C CA . LYS A 1 54 ? 5.239 3.162 9.411 1.00 0.00 54 LYS A CA 16
ATOM 18221 C C . LYS A 1 54 ? 3.817 2.840 8.938 1.00 0.00 54 LYS A C 16
ATOM 18222 O O . LYS A 1 54 ? 3.464 3.035 7.791 1.00 0.00 54 LYS A O 16
ATOM 18241 N N . LEU A 1 55 ? 2.994 2.352 9.821 1.00 0.00 55 LEU A N 16
ATOM 18242 C CA . LEU A 1 55 ? 1.598 2.027 9.427 1.00 0.00 55 LEU A CA 16
ATOM 18243 C C . LEU A 1 55 ? 0.814 3.316 9.174 1.00 0.00 55 LEU A C 16
ATOM 18244 O O . LEU A 1 55 ? -0.081 3.356 8.354 1.00 0.00 55 LEU A O 16
ATOM 18260 N N . SER A 1 56 ? 1.145 4.375 9.865 1.00 0.00 56 SER A N 16
ATOM 18261 C CA . SER A 1 56 ? 0.414 5.655 9.646 1.00 0.00 56 SER A CA 16
ATOM 18262 C C . SER A 1 56 ? 0.536 6.061 8.177 1.00 0.00 56 SER A C 16
ATOM 18263 O O . SER A 1 56 ? -0.433 6.428 7.541 1.00 0.00 56 SER A O 16
ATOM 18271 N N . GLU A 1 57 ? 1.716 5.965 7.622 1.00 0.00 57 GLU A N 16
ATOM 18272 C CA . GLU A 1 57 ? 1.883 6.313 6.183 1.00 0.00 57 GLU A CA 16
ATOM 18273 C C . GLU A 1 57 ? 1.213 5.226 5.343 1.00 0.00 57 GLU A C 16
ATOM 18274 O O . GLU A 1 57 ? 0.610 5.496 4.324 1.00 0.00 57 GLU A O 16
ATOM 18286 N N . LYS A 1 58 ? 1.292 3.997 5.785 1.00 0.00 58 LYS A N 16
ATOM 18287 C CA . LYS A 1 58 ? 0.635 2.893 5.029 1.00 0.00 58 LYS A CA 16
ATOM 18288 C C . LYS A 1 58 ? -0.869 3.168 4.931 1.00 0.00 58 LYS A C 16
ATOM 18289 O O . LYS A 1 58 ? -1.485 2.970 3.903 1.00 0.00 58 LYS A O 16
ATOM 18308 N N . LYS A 1 59 ? -1.463 3.626 6.002 1.00 0.00 59 LYS A N 16
ATOM 18309 C CA . LYS A 1 59 ? -2.927 3.919 5.986 1.00 0.00 59 LYS A CA 16
ATOM 18310 C C . LYS A 1 59 ? -3.210 5.130 5.098 1.00 0.00 59 LYS A C 16
ATOM 18311 O O . LYS A 1 59 ? -4.142 5.132 4.318 1.00 0.00 59 LYS A O 16
ATOM 18330 N N . GLN A 1 60 ? -2.414 6.159 5.202 1.00 0.00 60 GLN A N 16
ATOM 18331 C CA . GLN A 1 60 ? -2.648 7.360 4.351 1.00 0.00 60 GLN A CA 16
ATOM 18332 C C . GLN A 1 60 ? -2.534 6.965 2.878 1.00 0.00 60 GLN A C 16
ATOM 18333 O O . GLN A 1 60 ? -3.255 7.458 2.034 1.00 0.00 60 GLN A O 16
ATOM 18347 N N . ALA A 1 61 ? -1.642 6.063 2.568 1.00 0.00 61 ALA A N 16
ATOM 18348 C CA . ALA A 1 61 ? -1.496 5.620 1.154 1.00 0.00 61 ALA A CA 16
ATOM 18349 C C . ALA A 1 61 ? -2.698 4.758 0.767 1.00 0.00 61 ALA A C 16
ATOM 18350 O O . ALA A 1 61 ? -3.193 4.823 -0.340 1.00 0.00 61 ALA A O 16
ATOM 18357 N N . PHE A 1 62 ? -3.179 3.958 1.681 1.00 0.00 62 PHE A N 16
ATOM 18358 C CA . PHE A 1 62 ? -4.359 3.102 1.373 1.00 0.00 62 PHE A CA 16
ATOM 18359 C C . PHE A 1 62 ? -5.598 3.986 1.206 1.00 0.00 62 PHE A C 16
ATOM 18360 O O . PHE A 1 62 ? -6.372 3.826 0.282 1.00 0.00 62 PHE A O 16
ATOM 18377 N N . ASN A 1 63 ? -5.779 4.935 2.085 1.00 0.00 63 ASN A N 16
ATOM 18378 C CA . ASN A 1 63 ? -6.952 5.842 1.960 1.00 0.00 63 ASN A CA 16
ATOM 18379 C C . ASN A 1 63 ? -6.830 6.627 0.657 1.00 0.00 63 ASN A C 16
ATOM 18380 O O . ASN A 1 63 ? -7.790 6.822 -0.063 1.00 0.00 63 ASN A O 16
ATOM 18391 N N . ALA A 1 64 ? -5.641 7.053 0.336 1.00 0.00 64 ALA A N 16
ATOM 18392 C CA . ALA A 1 64 ? -5.433 7.798 -0.934 1.00 0.00 64 ALA A CA 16
ATOM 18393 C C . ALA A 1 64 ? -5.684 6.850 -2.106 1.00 0.00 64 ALA A C 16
ATOM 18394 O O . ALA A 1 64 ? -6.180 7.240 -3.145 1.00 0.00 64 ALA A O 16
ATOM 18401 N N . TYR A 1 65 ? -5.351 5.597 -1.936 1.00 0.00 65 TYR A N 16
ATOM 18402 C CA . TYR A 1 65 ? -5.574 4.607 -3.026 1.00 0.00 65 TYR A CA 16
ATOM 18403 C C . TYR A 1 65 ? -7.069 4.509 -3.333 1.00 0.00 65 TYR A C 16
ATOM 18404 O O . TYR A 1 65 ? -7.480 4.498 -4.477 1.00 0.00 65 TYR A O 16
ATOM 18422 N N . LYS A 1 66 ? -7.886 4.449 -2.319 1.00 0.00 66 LYS A N 16
ATOM 18423 C CA . LYS A 1 66 ? -9.354 4.365 -2.553 1.00 0.00 66 LYS A CA 16
ATOM 18424 C C . LYS A 1 66 ? -9.879 5.710 -3.064 1.00 0.00 66 LYS A C 16
ATOM 18425 O O . LYS A 1 66 ? -10.833 5.773 -3.812 1.00 0.00 66 LYS A O 16
ATOM 18444 N N . VAL A 1 67 ? -9.261 6.785 -2.659 1.00 0.00 67 VAL A N 16
ATOM 18445 C CA . VAL A 1 67 ? -9.721 8.130 -3.111 1.00 0.00 67 VAL A CA 16
ATOM 18446 C C . VAL A 1 67 ? -9.333 8.361 -4.574 1.00 0.00 67 VAL A C 16
ATOM 18447 O O . VAL A 1 67 ? -10.005 9.066 -5.300 1.00 0.00 67 VAL A O 16
ATOM 18460 N N . GLN A 1 68 ? -8.255 7.772 -5.010 1.00 0.00 68 GLN A N 16
ATOM 18461 C CA . GLN A 1 68 ? -7.826 7.956 -6.426 1.00 0.00 68 GLN A CA 16
ATOM 18462 C C . GLN A 1 68 ? -8.901 7.415 -7.373 1.00 0.00 68 GLN A C 16
ATOM 18463 O O . GLN A 1 68 ? -8.995 7.815 -8.516 1.00 0.00 68 GLN A O 16
ATOM 18477 N N . THR A 1 69 ? -9.717 6.512 -6.901 1.00 0.00 69 THR A N 16
ATOM 18478 C CA . THR A 1 69 ? -10.792 5.950 -7.769 1.00 0.00 69 THR A CA 16
ATOM 18479 C C . THR A 1 69 ? -12.142 6.554 -7.379 1.00 0.00 69 THR A C 16
ATOM 18480 O O . THR A 1 69 ? -13.133 6.382 -8.062 1.00 0.00 69 THR A O 16
ATOM 18491 N N . GLU A 1 70 ? -12.187 7.260 -6.282 1.00 0.00 70 GLU A N 16
ATOM 18492 C CA . GLU A 1 70 ? -13.470 7.878 -5.841 1.00 0.00 70 GLU A CA 16
ATOM 18493 C C . GLU A 1 70 ? -13.356 9.405 -5.857 1.00 0.00 70 GLU A C 16
ATOM 18494 O O . GLU A 1 70 ? -12.530 9.968 -6.547 1.00 0.00 70 GLU A O 16
ATOM 18506 N N . LYS A 1 71 ? -14.178 10.078 -5.100 1.00 0.00 71 LYS A N 16
ATOM 18507 C CA . LYS A 1 71 ? -14.113 11.568 -5.072 1.00 0.00 71 LYS A CA 16
ATOM 18508 C C . LYS A 1 71 ? -12.671 12.029 -4.841 1.00 0.00 71 LYS A C 16
ATOM 18509 O O . LYS A 1 71 ? -12.221 11.956 -3.710 1.00 0.00 71 LYS A O 16
ATOM 18529 N N . GLN A 1 3 ? 4.493 -18.076 0.293 1.00 0.00 3 GLN A N 17
ATOM 18530 C CA . GLN A 1 3 ? 5.604 -17.563 1.146 1.00 0.00 3 GLN A CA 17
ATOM 18531 C C . GLN A 1 3 ? 6.472 -16.582 0.352 1.00 0.00 3 GLN A C 17
ATOM 18532 O O . GLN A 1 3 ? 6.417 -16.546 -0.862 1.00 0.00 3 GLN A O 17
ATOM 18548 N N . PRO A 1 4 ? 7.248 -15.818 1.069 1.00 0.00 4 PRO A N 17
ATOM 18549 C CA . PRO A 1 4 ? 8.143 -14.822 0.429 1.00 0.00 4 PRO A CA 17
ATOM 18550 C C . PRO A 1 4 ? 9.331 -15.521 -0.241 1.00 0.00 4 PRO A C 17
ATOM 18551 O O . PRO A 1 4 ? 10.474 -15.187 0.002 1.00 0.00 4 PRO A O 17
ATOM 18562 N N . ALA A 1 5 ? 9.073 -16.486 -1.079 1.00 0.00 5 ALA A N 17
ATOM 18563 C CA . ALA A 1 5 ? 10.194 -17.200 -1.756 1.00 0.00 5 ALA A CA 17
ATOM 18564 C C . ALA A 1 5 ? 10.675 -16.397 -2.967 1.00 0.00 5 ALA A C 17
ATOM 18565 O O . ALA A 1 5 ? 11.677 -16.715 -3.577 1.00 0.00 5 ALA A O 17
ATOM 18572 N N . LYS A 1 6 ? 9.972 -15.356 -3.319 1.00 0.00 6 LYS A N 17
ATOM 18573 C CA . LYS A 1 6 ? 10.392 -14.534 -4.489 1.00 0.00 6 LYS A CA 17
ATOM 18574 C C . LYS A 1 6 ? 11.453 -13.515 -4.065 1.00 0.00 6 LYS A C 17
ATOM 18575 O O . LYS A 1 6 ? 12.131 -13.689 -3.072 1.00 0.00 6 LYS A O 17
ATOM 18594 N N . LYS A 1 7 ? 11.603 -12.454 -4.809 1.00 0.00 7 LYS A N 17
ATOM 18595 C CA . LYS A 1 7 ? 12.621 -11.428 -4.445 1.00 0.00 7 LYS A CA 17
ATOM 18596 C C . LYS A 1 7 ? 11.977 -10.310 -3.620 1.00 0.00 7 LYS A C 17
ATOM 18597 O O . LYS A 1 7 ? 10.810 -10.008 -3.770 1.00 0.00 7 LYS A O 17
ATOM 18616 N N . THR A 1 8 ? 12.731 -9.693 -2.752 1.00 0.00 8 THR A N 17
ATOM 18617 C CA . THR A 1 8 ? 12.163 -8.594 -1.919 1.00 0.00 8 THR A CA 17
ATOM 18618 C C . THR A 1 8 ? 12.370 -7.248 -2.616 1.00 0.00 8 THR A C 17
ATOM 18619 O O . THR A 1 8 ? 13.345 -7.041 -3.311 1.00 0.00 8 THR A O 17
ATOM 18630 N N . TYR A 1 9 ? 11.461 -6.331 -2.436 1.00 0.00 9 TYR A N 17
ATOM 18631 C CA . TYR A 1 9 ? 11.608 -4.999 -3.087 1.00 0.00 9 TYR A CA 17
ATOM 18632 C C . TYR A 1 9 ? 12.423 -4.064 -2.188 1.00 0.00 9 TYR A C 17
ATOM 18633 O O . TYR A 1 9 ? 12.521 -4.267 -0.994 1.00 0.00 9 TYR A O 17
ATOM 18651 N N . THR A 1 10 ? 12.998 -3.037 -2.747 1.00 0.00 10 THR A N 17
ATOM 18652 C CA . THR A 1 10 ? 13.792 -2.085 -1.918 1.00 0.00 10 THR A CA 17
ATOM 18653 C C . THR A 1 10 ? 13.368 -0.645 -2.222 1.00 0.00 10 THR A C 17
ATOM 18654 O O . THR A 1 10 ? 13.104 -0.296 -3.356 1.00 0.00 10 THR A O 17
ATOM 18665 N N . TRP A 1 11 ? 13.297 0.192 -1.224 1.00 0.00 11 TRP A N 17
ATOM 18666 C CA . TRP A 1 11 ? 12.884 1.605 -1.468 1.00 0.00 11 TRP A CA 17
ATOM 18667 C C . TRP A 1 11 ? 13.885 2.576 -0.837 1.00 0.00 11 TRP A C 17
ATOM 18668 O O . TRP A 1 11 ? 14.336 2.383 0.275 1.00 0.00 11 TRP A O 17
ATOM 18689 N N . ASN A 1 12 ? 14.225 3.622 -1.537 1.00 0.00 12 ASN A N 17
ATOM 18690 C CA . ASN A 1 12 ? 15.187 4.617 -0.980 1.00 0.00 12 ASN A CA 17
ATOM 18691 C C . ASN A 1 12 ? 14.532 6.000 -0.932 1.00 0.00 12 ASN A C 17
ATOM 18692 O O . ASN A 1 12 ? 14.930 6.861 -0.172 1.00 0.00 12 ASN A O 17
ATOM 18703 N N . THR A 1 13 ? 13.527 6.219 -1.738 1.00 0.00 13 THR A N 17
ATOM 18704 C CA . THR A 1 13 ? 12.843 7.544 -1.740 1.00 0.00 13 THR A CA 17
ATOM 18705 C C . THR A 1 13 ? 11.430 7.406 -1.164 1.00 0.00 13 THR A C 17
ATOM 18706 O O . THR A 1 13 ? 10.812 6.365 -1.253 1.00 0.00 13 THR A O 17
ATOM 18717 N N . LYS A 1 14 ? 10.919 8.449 -0.570 1.00 0.00 14 LYS A N 17
ATOM 18718 C CA . LYS A 1 14 ? 9.549 8.378 0.017 1.00 0.00 14 LYS A CA 17
ATOM 18719 C C . LYS A 1 14 ? 8.502 8.200 -1.087 1.00 0.00 14 LYS A C 17
ATOM 18720 O O . LYS A 1 14 ? 7.468 7.595 -0.882 1.00 0.00 14 LYS A O 17
ATOM 18739 N N . GLU A 1 15 ? 8.759 8.724 -2.254 1.00 0.00 15 GLU A N 17
ATOM 18740 C CA . GLU A 1 15 ? 7.775 8.587 -3.367 1.00 0.00 15 GLU A CA 17
ATOM 18741 C C . GLU A 1 15 ? 7.700 7.135 -3.839 1.00 0.00 15 GLU A C 17
ATOM 18742 O O . GLU A 1 15 ? 6.633 6.582 -4.014 1.00 0.00 15 GLU A O 17
ATOM 18754 N N . GLU A 1 16 ? 8.825 6.518 -4.051 1.00 0.00 16 GLU A N 17
ATOM 18755 C CA . GLU A 1 16 ? 8.827 5.103 -4.521 1.00 0.00 16 GLU A CA 17
ATOM 18756 C C . GLU A 1 16 ? 8.153 4.199 -3.490 1.00 0.00 16 GLU A C 17
ATOM 18757 O O . GLU A 1 16 ? 7.331 3.367 -3.821 1.00 0.00 16 GLU A O 17
ATOM 18769 N N . ALA A 1 17 ? 8.488 4.356 -2.242 1.00 0.00 17 ALA A N 17
ATOM 18770 C CA . ALA A 1 17 ? 7.859 3.506 -1.192 1.00 0.00 17 ALA A CA 17
ATOM 18771 C C . ALA A 1 17 ? 6.352 3.768 -1.152 1.00 0.00 17 ALA A C 17
ATOM 18772 O O . ALA A 1 17 ? 5.546 2.855 -1.138 1.00 0.00 17 ALA A O 17
ATOM 18779 N N . LYS A 1 18 ? 5.967 5.014 -1.147 1.00 0.00 18 LYS A N 17
ATOM 18780 C CA . LYS A 1 18 ? 4.518 5.349 -1.119 1.00 0.00 18 LYS A CA 17
ATOM 18781 C C . LYS A 1 18 ? 3.849 4.861 -2.404 1.00 0.00 18 LYS A C 17
ATOM 18782 O O . LYS A 1 18 ? 2.734 4.373 -2.395 1.00 0.00 18 LYS A O 17
ATOM 18801 N N . GLN A 1 19 ? 4.526 4.984 -3.514 1.00 0.00 19 GLN A N 17
ATOM 18802 C CA . GLN A 1 19 ? 3.937 4.528 -4.802 1.00 0.00 19 GLN A CA 17
ATOM 18803 C C . GLN A 1 19 ? 3.813 3.003 -4.811 1.00 0.00 19 GLN A C 17
ATOM 18804 O O . GLN A 1 19 ? 2.854 2.454 -5.316 1.00 0.00 19 GLN A O 17
ATOM 18818 N N . ALA A 1 20 ? 4.767 2.310 -4.250 1.00 0.00 20 ALA A N 17
ATOM 18819 C CA . ALA A 1 20 ? 4.678 0.822 -4.226 1.00 0.00 20 ALA A CA 17
ATOM 18820 C C . ALA A 1 20 ? 3.530 0.398 -3.312 1.00 0.00 20 ALA A C 17
ATOM 18821 O O . ALA A 1 20 ? 2.874 -0.600 -3.539 1.00 0.00 20 ALA A O 17
ATOM 18828 N N . PHE A 1 21 ? 3.278 1.155 -2.280 1.00 0.00 21 PHE A N 17
ATOM 18829 C CA . PHE A 1 21 ? 2.167 0.803 -1.352 1.00 0.00 21 PHE A CA 17
ATOM 18830 C C . PHE A 1 21 ? 0.818 1.022 -2.046 1.00 0.00 21 PHE A C 17
ATOM 18831 O O . PHE A 1 21 ? -0.068 0.187 -1.988 1.00 0.00 21 PHE A O 17
ATOM 18848 N N . LYS A 1 22 ? 0.654 2.127 -2.725 1.00 0.00 22 LYS A N 17
ATOM 18849 C CA . LYS A 1 22 ? -0.631 2.364 -3.430 1.00 0.00 22 LYS A CA 17
ATOM 18850 C C . LYS A 1 22 ? -0.692 1.430 -4.646 1.00 0.00 22 LYS A C 17
ATOM 18851 O O . LYS A 1 22 ? -1.693 0.787 -4.902 1.00 0.00 22 LYS A O 17
ATOM 18870 N N . GLU A 1 23 ? 0.390 1.321 -5.374 1.00 0.00 23 GLU A N 17
ATOM 18871 C CA . GLU A 1 23 ? 0.403 0.398 -6.542 1.00 0.00 23 GLU A CA 17
ATOM 18872 C C . GLU A 1 23 ? 0.122 -1.013 -6.033 1.00 0.00 23 GLU A C 17
ATOM 18873 O O . GLU A 1 23 ? -0.528 -1.809 -6.681 1.00 0.00 23 GLU A O 17
ATOM 18885 N N . LEU A 1 24 ? 0.594 -1.307 -4.851 1.00 0.00 24 LEU A N 17
ATOM 18886 C CA . LEU A 1 24 ? 0.352 -2.643 -4.249 1.00 0.00 24 LEU A CA 17
ATOM 18887 C C . LEU A 1 24 ? -1.155 -2.841 -4.073 1.00 0.00 24 LEU A C 17
ATOM 18888 O O . LEU A 1 24 ? -1.706 -3.863 -4.430 1.00 0.00 24 LEU A O 17
ATOM 18904 N N . LEU A 1 25 ? -1.830 -1.854 -3.547 1.00 0.00 25 LEU A N 17
ATOM 18905 C CA . LEU A 1 25 ? -3.305 -1.978 -3.377 1.00 0.00 25 LEU A CA 17
ATOM 18906 C C . LEU A 1 25 ? -3.972 -2.200 -4.737 1.00 0.00 25 LEU A C 17
ATOM 18907 O O . LEU A 1 25 ? -4.922 -2.955 -4.861 1.00 0.00 25 LEU A O 17
ATOM 18923 N N . LYS A 1 26 ? -3.483 -1.551 -5.762 1.00 0.00 26 LYS A N 17
ATOM 18924 C CA . LYS A 1 26 ? -4.088 -1.734 -7.113 1.00 0.00 26 LYS A CA 17
ATOM 18925 C C . LYS A 1 26 ? -3.913 -3.185 -7.556 1.00 0.00 26 LYS A C 17
ATOM 18926 O O . LYS A 1 26 ? -4.833 -3.809 -8.049 1.00 0.00 26 LYS A O 17
ATOM 18945 N N . GLU A 1 27 ? -2.744 -3.735 -7.369 1.00 0.00 27 GLU A N 17
ATOM 18946 C CA . GLU A 1 27 ? -2.525 -5.154 -7.760 1.00 0.00 27 GLU A CA 17
ATOM 18947 C C . GLU A 1 27 ? -3.385 -6.048 -6.868 1.00 0.00 27 GLU A C 17
ATOM 18948 O O . GLU A 1 27 ? -3.756 -7.145 -7.234 1.00 0.00 27 GLU A O 17
ATOM 18960 N N . LYS A 1 28 ? -3.714 -5.569 -5.698 1.00 0.00 28 LYS A N 17
ATOM 18961 C CA . LYS A 1 28 ? -4.566 -6.365 -4.770 1.00 0.00 28 LYS A CA 17
ATOM 18962 C C . LYS A 1 28 ? -6.042 -6.149 -5.112 1.00 0.00 28 LYS A C 17
ATOM 18963 O O . LYS A 1 28 ? -6.922 -6.712 -4.493 1.00 0.00 28 LYS A O 17
ATOM 18982 N N . ARG A 1 29 ? -6.316 -5.331 -6.092 1.00 0.00 29 ARG A N 17
ATOM 18983 C CA . ARG A 1 29 ? -7.732 -5.071 -6.471 1.00 0.00 29 ARG A CA 17
ATOM 18984 C C . ARG A 1 29 ? -8.516 -4.574 -5.255 1.00 0.00 29 ARG A C 17
ATOM 18985 O O . ARG A 1 29 ? -9.705 -4.799 -5.140 1.00 0.00 29 ARG A O 17
ATOM 19006 N N . VAL A 1 30 ? -7.865 -3.895 -4.347 1.00 0.00 30 VAL A N 17
ATOM 19007 C CA . VAL A 1 30 ? -8.592 -3.386 -3.147 1.00 0.00 30 VAL A CA 17
ATOM 19008 C C . VAL A 1 30 ? -9.677 -2.395 -3.580 1.00 0.00 30 VAL A C 17
ATOM 19009 O O . VAL A 1 30 ? -9.405 -1.457 -4.301 1.00 0.00 30 VAL A O 17
ATOM 19022 N N . PRO A 1 31 ? -10.878 -2.634 -3.126 1.00 0.00 31 PRO A N 17
ATOM 19023 C CA . PRO A 1 31 ? -12.010 -1.745 -3.480 1.00 0.00 31 PRO A CA 17
ATOM 19024 C C . PRO A 1 31 ? -11.880 -0.408 -2.747 1.00 0.00 31 PRO A C 17
ATOM 19025 O O . PRO A 1 31 ? -11.135 -0.280 -1.796 1.00 0.00 31 PRO A O 17
ATOM 19036 N N . SER A 1 32 ? -12.598 0.588 -3.183 1.00 0.00 32 SER A N 17
ATOM 19037 C CA . SER A 1 32 ? -12.513 1.916 -2.513 1.00 0.00 32 SER A CA 17
ATOM 19038 C C . SER A 1 32 ? -13.196 1.862 -1.144 1.00 0.00 32 SER A C 17
ATOM 19039 O O . SER A 1 32 ? -13.113 2.788 -0.362 1.00 0.00 32 SER A O 17
ATOM 19047 N N . ASN A 1 33 ? -13.874 0.786 -0.848 1.00 0.00 33 ASN A N 17
ATOM 19048 C CA . ASN A 1 33 ? -14.563 0.679 0.469 1.00 0.00 33 ASN A CA 17
ATOM 19049 C C . ASN A 1 33 ? -13.894 -0.388 1.340 1.00 0.00 33 ASN A C 17
ATOM 19050 O O . ASN A 1 33 ? -14.483 -0.900 2.270 1.00 0.00 33 ASN A O 17
ATOM 19061 N N . ALA A 1 34 ? -12.667 -0.726 1.050 1.00 0.00 34 ALA A N 17
ATOM 19062 C CA . ALA A 1 34 ? -11.971 -1.760 1.869 1.00 0.00 34 ALA A CA 17
ATOM 19063 C C . ALA A 1 34 ? -11.522 -1.165 3.204 1.00 0.00 34 ALA A C 17
ATOM 19064 O O . ALA A 1 34 ? -11.184 0.000 3.295 1.00 0.00 34 ALA A O 17
ATOM 19071 N N . SER A 1 35 ? -11.499 -1.959 4.234 1.00 0.00 35 SER A N 17
ATOM 19072 C CA . SER A 1 35 ? -11.047 -1.448 5.557 1.00 0.00 35 SER A CA 17
ATOM 19073 C C . SER A 1 35 ? -9.530 -1.594 5.643 1.00 0.00 35 SER A C 17
ATOM 19074 O O . SER A 1 35 ? -8.928 -2.287 4.847 1.00 0.00 35 SER A O 17
ATOM 19082 N N . TRP A 1 36 ? -8.896 -0.964 6.589 1.00 0.00 36 TRP A N 17
ATOM 19083 C CA . TRP A 1 36 ? -7.420 -1.112 6.674 1.00 0.00 36 TRP A CA 17
ATOM 19084 C C . TRP A 1 36 ? -7.070 -2.581 6.903 1.00 0.00 36 TRP A C 17
ATOM 19085 O O . TRP A 1 36 ? -6.052 -3.055 6.458 1.00 0.00 36 TRP A O 17
ATOM 19106 N N . GLU A 1 37 ? -7.906 -3.307 7.588 1.00 0.00 37 GLU A N 17
ATOM 19107 C CA . GLU A 1 37 ? -7.610 -4.747 7.832 1.00 0.00 37 GLU A CA 17
ATOM 19108 C C . GLU A 1 37 ? -7.630 -5.519 6.507 1.00 0.00 37 GLU A C 17
ATOM 19109 O O . GLU A 1 37 ? -6.722 -6.269 6.199 1.00 0.00 37 GLU A O 17
ATOM 19121 N N . GLN A 1 38 ? -8.658 -5.338 5.721 1.00 0.00 38 GLN A N 17
ATOM 19122 C CA . GLN A 1 38 ? -8.741 -6.061 4.418 1.00 0.00 38 GLN A CA 17
ATOM 19123 C C . GLN A 1 38 ? -7.682 -5.536 3.445 1.00 0.00 38 GLN A C 17
ATOM 19124 O O . GLN A 1 38 ? -6.985 -6.296 2.794 1.00 0.00 38 GLN A O 17
ATOM 19138 N N . ALA A 1 39 ? -7.555 -4.244 3.341 1.00 0.00 39 ALA A N 17
ATOM 19139 C CA . ALA A 1 39 ? -6.548 -3.667 2.407 1.00 0.00 39 ALA A CA 17
ATOM 19140 C C . ALA A 1 39 ? -5.128 -3.938 2.910 1.00 0.00 39 ALA A C 17
ATOM 19141 O O . ALA A 1 39 ? -4.257 -4.312 2.152 1.00 0.00 39 ALA A O 17
ATOM 19148 N N . MET A 1 40 ? -4.884 -3.745 4.179 1.00 0.00 40 MET A N 17
ATOM 19149 C CA . MET A 1 40 ? -3.514 -3.980 4.721 1.00 0.00 40 MET A CA 17
ATOM 19150 C C . MET A 1 40 ? -3.087 -5.433 4.526 1.00 0.00 40 MET A C 17
ATOM 19151 O O . MET A 1 40 ? -2.005 -5.703 4.059 1.00 0.00 40 MET A O 17
ATOM 19165 N N . LYS A 1 41 ? -3.914 -6.376 4.888 1.00 0.00 41 LYS A N 17
ATOM 19166 C CA . LYS A 1 41 ? -3.513 -7.803 4.719 1.00 0.00 41 LYS A CA 17
ATOM 19167 C C . LYS A 1 41 ? -3.347 -8.138 3.231 1.00 0.00 41 LYS A C 17
ATOM 19168 O O . LYS A 1 41 ? -2.369 -8.749 2.826 1.00 0.00 41 LYS A O 17
ATOM 19187 N N . MET A 1 42 ? -4.285 -7.737 2.412 1.00 0.00 42 MET A N 17
ATOM 19188 C CA . MET A 1 42 ? -4.172 -8.033 0.956 1.00 0.00 42 MET A CA 17
ATOM 19189 C C . MET A 1 42 ? -2.885 -7.430 0.391 1.00 0.00 42 MET A C 17
ATOM 19190 O O . MET A 1 42 ? -2.316 -7.934 -0.558 1.00 0.00 42 MET A O 17
ATOM 19204 N N . ILE A 1 43 ? -2.429 -6.348 0.957 1.00 0.00 43 ILE A N 17
ATOM 19205 C CA . ILE A 1 43 ? -1.189 -5.707 0.439 1.00 0.00 43 ILE A CA 17
ATOM 19206 C C . ILE A 1 43 ? 0.038 -6.181 1.230 1.00 0.00 43 ILE A C 17
ATOM 19207 O O . ILE A 1 43 ? 1.143 -6.192 0.727 1.00 0.00 43 ILE A O 17
ATOM 19223 N N . ILE A 1 44 ? -0.142 -6.589 2.460 1.00 0.00 44 ILE A N 17
ATOM 19224 C CA . ILE A 1 44 ? 1.026 -7.065 3.255 1.00 0.00 44 ILE A CA 17
ATOM 19225 C C . ILE A 1 44 ? 1.561 -8.353 2.631 1.00 0.00 44 ILE A C 17
ATOM 19226 O O . ILE A 1 44 ? 2.751 -8.584 2.579 1.00 0.00 44 ILE A O 17
ATOM 19242 N N . ASN A 1 45 ? 0.683 -9.184 2.137 1.00 0.00 45 ASN A N 17
ATOM 19243 C CA . ASN A 1 45 ? 1.148 -10.445 1.494 1.00 0.00 45 ASN A CA 17
ATOM 19244 C C . ASN A 1 45 ? 2.186 -10.109 0.415 1.00 0.00 45 ASN A C 17
ATOM 19245 O O . ASN A 1 45 ? 2.962 -10.945 -0.002 1.00 0.00 45 ASN A O 17
ATOM 19256 N N . ASP A 1 46 ? 2.193 -8.881 -0.032 1.00 0.00 46 ASP A N 17
ATOM 19257 C CA . ASP A 1 46 ? 3.162 -8.454 -1.085 1.00 0.00 46 ASP A CA 17
ATOM 19258 C C . ASP A 1 46 ? 4.301 -7.636 -0.461 1.00 0.00 46 ASP A C 17
ATOM 19259 O O . ASP A 1 46 ? 4.094 -6.918 0.500 1.00 0.00 46 ASP A O 17
ATOM 19268 N N . PRO A 1 47 ? 5.474 -7.778 -1.023 1.00 0.00 47 PRO A N 17
ATOM 19269 C CA . PRO A 1 47 ? 6.666 -7.052 -0.505 1.00 0.00 47 PRO A CA 17
ATOM 19270 C C . PRO A 1 47 ? 6.480 -5.532 -0.581 1.00 0.00 47 PRO A C 17
ATOM 19271 O O . PRO A 1 47 ? 7.159 -4.790 0.100 1.00 0.00 47 PRO A O 17
ATOM 19282 N N . ARG A 1 48 ? 5.561 -5.052 -1.377 1.00 0.00 48 ARG A N 17
ATOM 19283 C CA . ARG A 1 48 ? 5.353 -3.574 -1.439 1.00 0.00 48 ARG A CA 17
ATOM 19284 C C . ARG A 1 48 ? 4.997 -3.029 -0.062 1.00 0.00 48 ARG A C 17
ATOM 19285 O O . ARG A 1 48 ? 5.223 -1.873 0.231 1.00 0.00 48 ARG A O 17
ATOM 19306 N N . TYR A 1 49 ? 4.436 -3.839 0.789 1.00 0.00 49 TYR A N 17
ATOM 19307 C CA . TYR A 1 49 ? 4.075 -3.326 2.135 1.00 0.00 49 TYR A CA 17
ATOM 19308 C C . TYR A 1 49 ? 5.335 -2.825 2.843 1.00 0.00 49 TYR A C 17
ATOM 19309 O O . TYR A 1 49 ? 5.307 -1.869 3.599 1.00 0.00 49 TYR A O 17
ATOM 19327 N N . SER A 1 50 ? 6.450 -3.446 2.578 1.00 0.00 50 SER A N 17
ATOM 19328 C CA . SER A 1 50 ? 7.714 -2.996 3.221 1.00 0.00 50 SER A CA 17
ATOM 19329 C C . SER A 1 50 ? 8.122 -1.650 2.628 1.00 0.00 50 SER A C 17
ATOM 19330 O O . SER A 1 50 ? 9.035 -1.001 3.098 1.00 0.00 50 SER A O 17
ATOM 19338 N N . ALA A 1 51 ? 7.427 -1.213 1.613 1.00 0.00 51 ALA A N 17
ATOM 19339 C CA . ALA A 1 51 ? 7.747 0.104 1.008 1.00 0.00 51 ALA A CA 17
ATOM 19340 C C . ALA A 1 51 ? 7.531 1.190 2.060 1.00 0.00 51 ALA A C 17
ATOM 19341 O O . ALA A 1 51 ? 8.108 2.257 1.997 1.00 0.00 51 ALA A O 17
ATOM 19348 N N . LEU A 1 52 ? 6.705 0.919 3.039 1.00 0.00 52 LEU A N 17
ATOM 19349 C CA . LEU A 1 52 ? 6.456 1.934 4.104 1.00 0.00 52 LEU A CA 17
ATOM 19350 C C . LEU A 1 52 ? 6.817 1.351 5.474 1.00 0.00 52 LEU A C 17
ATOM 19351 O O . LEU A 1 52 ? 6.312 0.322 5.874 1.00 0.00 52 LEU A O 17
ATOM 19367 N N . ALA A 1 53 ? 7.696 1.998 6.189 1.00 0.00 53 ALA A N 17
ATOM 19368 C CA . ALA A 1 53 ? 8.100 1.478 7.528 1.00 0.00 53 ALA A CA 17
ATOM 19369 C C . ALA A 1 53 ? 7.031 1.787 8.581 1.00 0.00 53 ALA A C 17
ATOM 19370 O O . ALA A 1 53 ? 6.775 0.996 9.467 1.00 0.00 53 ALA A O 17
ATOM 19377 N N . LYS A 1 54 ? 6.417 2.936 8.506 1.00 0.00 54 LYS A N 17
ATOM 19378 C CA . LYS A 1 54 ? 5.382 3.291 9.521 1.00 0.00 54 LYS A CA 17
ATOM 19379 C C . LYS A 1 54 ? 3.975 2.953 9.018 1.00 0.00 54 LYS A C 17
ATOM 19380 O O . LYS A 1 54 ? 3.646 3.135 7.861 1.00 0.00 54 LYS A O 17
ATOM 19399 N N . LEU A 1 55 ? 3.136 2.467 9.888 1.00 0.00 55 LEU A N 17
ATOM 19400 C CA . LEU A 1 55 ? 1.752 2.131 9.468 1.00 0.00 55 LEU A CA 17
ATOM 19401 C C . LEU A 1 55 ? 0.971 3.413 9.181 1.00 0.00 55 LEU A C 17
ATOM 19402 O O . LEU A 1 55 ? 0.091 3.440 8.344 1.00 0.00 55 LEU A O 17
ATOM 19418 N N . SER A 1 56 ? 1.287 4.481 9.864 1.00 0.00 56 SER A N 17
ATOM 19419 C CA . SER A 1 56 ? 0.557 5.755 9.617 1.00 0.00 56 SER A CA 17
ATOM 19420 C C . SER A 1 56 ? 0.696 6.136 8.144 1.00 0.00 56 SER A C 17
ATOM 19421 O O . SER A 1 56 ? -0.266 6.493 7.490 1.00 0.00 56 SER A O 17
ATOM 19429 N N . GLU A 1 57 ? 1.878 6.030 7.602 1.00 0.00 57 GLU A N 17
ATOM 19430 C CA . GLU A 1 57 ? 2.055 6.353 6.162 1.00 0.00 57 GLU A CA 17
ATOM 19431 C C . GLU A 1 57 ? 1.410 5.243 5.334 1.00 0.00 57 GLU A C 17
ATOM 19432 O O . GLU A 1 57 ? 0.823 5.486 4.298 1.00 0.00 57 GLU A O 17
ATOM 19444 N N . LYS A 1 58 ? 1.494 4.021 5.800 1.00 0.00 58 LYS A N 17
ATOM 19445 C CA . LYS A 1 58 ? 0.860 2.899 5.051 1.00 0.00 58 LYS A CA 17
ATOM 19446 C C . LYS A 1 58 ? -0.639 3.174 4.912 1.00 0.00 58 LYS A C 17
ATOM 19447 O O . LYS A 1 58 ? -1.226 2.990 3.863 1.00 0.00 58 LYS A O 17
ATOM 19466 N N . LYS A 1 59 ? -1.256 3.628 5.970 1.00 0.00 59 LYS A N 17
ATOM 19467 C CA . LYS A 1 59 ? -2.714 3.932 5.917 1.00 0.00 59 LYS A CA 17
ATOM 19468 C C . LYS A 1 59 ? -2.956 5.146 5.020 1.00 0.00 59 LYS A C 17
ATOM 19469 O O . LYS A 1 59 ? -3.922 5.207 4.286 1.00 0.00 59 LYS A O 17
ATOM 19488 N N . GLN A 1 60 ? -2.080 6.114 5.069 1.00 0.00 60 GLN A N 17
ATOM 19489 C CA . GLN A 1 60 ? -2.260 7.318 4.210 1.00 0.00 60 GLN A CA 17
ATOM 19490 C C . GLN A 1 60 ? -2.258 6.895 2.739 1.00 0.00 60 GLN A C 17
ATOM 19491 O O . GLN A 1 60 ? -3.053 7.357 1.945 1.00 0.00 60 GLN A O 17
ATOM 19505 N N . ALA A 1 61 ? -1.372 6.008 2.377 1.00 0.00 61 ALA A N 17
ATOM 19506 C CA . ALA A 1 61 ? -1.320 5.541 0.964 1.00 0.00 61 ALA A CA 17
ATOM 19507 C C . ALA A 1 61 ? -2.583 4.741 0.637 1.00 0.00 61 ALA A C 17
ATOM 19508 O O . ALA A 1 61 ? -3.182 4.906 -0.408 1.00 0.00 61 ALA A O 17
ATOM 19515 N N . PHE A 1 62 ? -2.996 3.880 1.528 1.00 0.00 62 PHE A N 17
ATOM 19516 C CA . PHE A 1 62 ? -4.223 3.075 1.271 1.00 0.00 62 PHE A CA 17
ATOM 19517 C C . PHE A 1 62 ? -5.430 4.004 1.103 1.00 0.00 62 PHE A C 17
ATOM 19518 O O . PHE A 1 62 ? -6.227 3.847 0.198 1.00 0.00 62 PHE A O 17
ATOM 19535 N N . ASN A 1 63 ? -5.562 4.982 1.956 1.00 0.00 63 ASN A N 17
ATOM 19536 C CA . ASN A 1 63 ? -6.706 5.926 1.822 1.00 0.00 63 ASN A CA 17
ATOM 19537 C C . ASN A 1 63 ? -6.600 6.649 0.481 1.00 0.00 63 ASN A C 17
ATOM 19538 O O . ASN A 1 63 ? -7.573 6.822 -0.225 1.00 0.00 63 ASN A O 17
ATOM 19549 N N . ALA A 1 64 ? -5.414 7.049 0.116 1.00 0.00 64 ALA A N 17
ATOM 19550 C CA . ALA A 1 64 ? -5.229 7.735 -1.190 1.00 0.00 64 ALA A CA 17
ATOM 19551 C C . ALA A 1 64 ? -5.547 6.750 -2.314 1.00 0.00 64 ALA A C 17
ATOM 19552 O O . ALA A 1 64 ? -6.075 7.112 -3.347 1.00 0.00 64 ALA A O 17
ATOM 19559 N N . TYR A 1 65 ? -5.234 5.497 -2.108 1.00 0.00 65 TYR A N 17
ATOM 19560 C CA . TYR A 1 65 ? -5.519 4.470 -3.146 1.00 0.00 65 TYR A CA 17
ATOM 19561 C C . TYR A 1 65 ? -7.028 4.392 -3.404 1.00 0.00 65 TYR A C 17
ATOM 19562 O O . TYR A 1 65 ? -7.470 4.314 -4.533 1.00 0.00 65 TYR A O 17
ATOM 19580 N N . LYS A 1 66 ? -7.819 4.411 -2.367 1.00 0.00 66 LYS A N 17
ATOM 19581 C CA . LYS A 1 66 ? -9.294 4.334 -2.561 1.00 0.00 66 LYS A CA 17
ATOM 19582 C C . LYS A 1 66 ? -9.822 5.640 -3.163 1.00 0.00 66 LYS A C 17
ATOM 19583 O O . LYS A 1 66 ? -10.699 5.635 -4.004 1.00 0.00 66 LYS A O 17
ATOM 19602 N N . VAL A 1 67 ? -9.302 6.757 -2.733 1.00 0.00 67 VAL A N 17
ATOM 19603 C CA . VAL A 1 67 ? -9.781 8.063 -3.273 1.00 0.00 67 VAL A CA 17
ATOM 19604 C C . VAL A 1 67 ? -9.507 8.154 -4.777 1.00 0.00 67 VAL A C 17
ATOM 19605 O O . VAL A 1 67 ? -10.191 8.853 -5.499 1.00 0.00 67 VAL A O 17
ATOM 19618 N N . GLN A 1 68 ? -8.514 7.459 -5.255 1.00 0.00 68 GLN A N 17
ATOM 19619 C CA . GLN A 1 68 ? -8.202 7.513 -6.711 1.00 0.00 68 GLN A CA 17
ATOM 19620 C C . GLN A 1 68 ? -9.151 6.600 -7.490 1.00 0.00 68 GLN A C 17
ATOM 19621 O O . GLN A 1 68 ? -9.383 6.789 -8.668 1.00 0.00 68 GLN A O 17
ATOM 19635 N N . THR A 1 69 ? -9.705 5.614 -6.841 1.00 0.00 69 THR A N 17
ATOM 19636 C CA . THR A 1 69 ? -10.642 4.692 -7.543 1.00 0.00 69 THR A CA 17
ATOM 19637 C C . THR A 1 69 ? -12.078 5.210 -7.419 1.00 0.00 69 THR A C 17
ATOM 19638 O O . THR A 1 69 ? -12.984 4.716 -8.060 1.00 0.00 69 THR A O 17
ATOM 19649 N N . GLU A 1 70 ? -12.290 6.203 -6.599 1.00 0.00 70 GLU A N 17
ATOM 19650 C CA . GLU A 1 70 ? -13.666 6.754 -6.437 1.00 0.00 70 GLU A CA 17
ATOM 19651 C C . GLU A 1 70 ? -14.225 7.174 -7.796 1.00 0.00 70 GLU A C 17
ATOM 19652 O O . GLU A 1 70 ? -15.069 6.511 -8.365 1.00 0.00 70 GLU A O 17
ATOM 19664 N N . LYS A 1 71 ? -13.758 8.272 -8.319 1.00 0.00 71 LYS A N 17
ATOM 19665 C CA . LYS A 1 71 ? -14.256 8.741 -9.645 1.00 0.00 71 LYS A CA 17
ATOM 19666 C C . LYS A 1 71 ? -13.199 8.490 -10.723 1.00 0.00 71 LYS A C 17
ATOM 19667 O O . LYS A 1 71 ? -12.776 7.354 -10.857 1.00 0.00 71 LYS A O 17
ATOM 19687 N N . GLN A 1 3 ? -0.886 -13.743 -10.756 1.00 0.00 3 GLN A N 18
ATOM 19688 C CA . GLN A 1 3 ? 0.216 -12.855 -11.225 1.00 0.00 3 GLN A CA 18
ATOM 19689 C C . GLN A 1 3 ? 1.493 -13.131 -10.426 1.00 0.00 3 GLN A C 18
ATOM 19690 O O . GLN A 1 3 ? 1.435 -13.490 -9.268 1.00 0.00 3 GLN A O 18
ATOM 19706 N N . PRO A 1 4 ? 2.609 -12.952 -11.079 1.00 0.00 4 PRO A N 18
ATOM 19707 C CA . PRO A 1 4 ? 3.920 -13.184 -10.424 1.00 0.00 4 PRO A CA 18
ATOM 19708 C C . PRO A 1 4 ? 4.231 -12.055 -9.438 1.00 0.00 4 PRO A C 18
ATOM 19709 O O . PRO A 1 4 ? 4.992 -11.154 -9.730 1.00 0.00 4 PRO A O 18
ATOM 19720 N N . ALA A 1 5 ? 3.646 -12.097 -8.271 1.00 0.00 5 ALA A N 18
ATOM 19721 C CA . ALA A 1 5 ? 3.905 -11.026 -7.265 1.00 0.00 5 ALA A CA 18
ATOM 19722 C C . ALA A 1 5 ? 4.593 -11.617 -6.031 1.00 0.00 5 ALA A C 18
ATOM 19723 O O . ALA A 1 5 ? 4.008 -11.717 -4.971 1.00 0.00 5 ALA A O 18
ATOM 19730 N N . LYS A 1 6 ? 5.830 -12.015 -6.160 1.00 0.00 6 LYS A N 18
ATOM 19731 C CA . LYS A 1 6 ? 6.547 -12.602 -4.992 1.00 0.00 6 LYS A CA 18
ATOM 19732 C C . LYS A 1 6 ? 7.946 -11.990 -4.856 1.00 0.00 6 LYS A C 18
ATOM 19733 O O . LYS A 1 6 ? 8.687 -12.314 -3.950 1.00 0.00 6 LYS A O 18
ATOM 19752 N N . LYS A 1 7 ? 8.312 -11.107 -5.744 1.00 0.00 7 LYS A N 18
ATOM 19753 C CA . LYS A 1 7 ? 9.663 -10.480 -5.655 1.00 0.00 7 LYS A CA 18
ATOM 19754 C C . LYS A 1 7 ? 9.631 -9.300 -4.681 1.00 0.00 7 LYS A C 18
ATOM 19755 O O . LYS A 1 7 ? 8.662 -8.571 -4.604 1.00 0.00 7 LYS A O 18
ATOM 19774 N N . THR A 1 8 ? 10.684 -9.104 -3.936 1.00 0.00 8 THR A N 18
ATOM 19775 C CA . THR A 1 8 ? 10.709 -7.969 -2.970 1.00 0.00 8 THR A CA 18
ATOM 19776 C C . THR A 1 8 ? 11.465 -6.780 -3.564 1.00 0.00 8 THR A C 18
ATOM 19777 O O . THR A 1 8 ? 12.388 -6.942 -4.336 1.00 0.00 8 THR A O 18
ATOM 19788 N N . TYR A 1 9 ? 11.082 -5.585 -3.208 1.00 0.00 9 TYR A N 18
ATOM 19789 C CA . TYR A 1 9 ? 11.785 -4.390 -3.752 1.00 0.00 9 TYR A CA 18
ATOM 19790 C C . TYR A 1 9 ? 12.473 -3.616 -2.628 1.00 0.00 9 TYR A C 18
ATOM 19791 O O . TYR A 1 9 ? 12.172 -3.786 -1.463 1.00 0.00 9 TYR A O 18
ATOM 19809 N N . THR A 1 10 ? 13.373 -2.739 -2.976 1.00 0.00 10 THR A N 18
ATOM 19810 C CA . THR A 1 10 ? 14.059 -1.920 -1.939 1.00 0.00 10 THR A CA 18
ATOM 19811 C C . THR A 1 10 ? 13.709 -0.449 -2.169 1.00 0.00 10 THR A C 18
ATOM 19812 O O . THR A 1 10 ? 13.789 0.048 -3.275 1.00 0.00 10 THR A O 18
ATOM 19823 N N . TRP A 1 11 ? 13.298 0.245 -1.148 1.00 0.00 11 TRP A N 18
ATOM 19824 C CA . TRP A 1 11 ? 12.918 1.673 -1.339 1.00 0.00 11 TRP A CA 18
ATOM 19825 C C . TRP A 1 11 ? 13.924 2.610 -0.672 1.00 0.00 11 TRP A C 18
ATOM 19826 O O . TRP A 1 11 ? 14.201 2.513 0.508 1.00 0.00 11 TRP A O 18
ATOM 19847 N N . ASN A 1 12 ? 14.460 3.531 -1.424 1.00 0.00 12 ASN A N 18
ATOM 19848 C CA . ASN A 1 12 ? 15.436 4.500 -0.852 1.00 0.00 12 ASN A CA 18
ATOM 19849 C C . ASN A 1 12 ? 14.799 5.891 -0.814 1.00 0.00 12 ASN A C 18
ATOM 19850 O O . ASN A 1 12 ? 15.220 6.762 -0.079 1.00 0.00 12 ASN A O 18
ATOM 19861 N N . THR A 1 13 ? 13.780 6.095 -1.605 1.00 0.00 13 THR A N 18
ATOM 19862 C CA . THR A 1 13 ? 13.094 7.419 -1.628 1.00 0.00 13 THR A CA 18
ATOM 19863 C C . THR A 1 13 ? 11.647 7.265 -1.154 1.00 0.00 13 THR A C 18
ATOM 19864 O O . THR A 1 13 ? 11.043 6.221 -1.308 1.00 0.00 13 THR A O 18
ATOM 19875 N N . LYS A 1 14 ? 11.084 8.293 -0.583 1.00 0.00 14 LYS A N 18
ATOM 19876 C CA . LYS A 1 14 ? 9.675 8.196 -0.104 1.00 0.00 14 LYS A CA 18
ATOM 19877 C C . LYS A 1 14 ? 8.720 8.056 -1.293 1.00 0.00 14 LYS A C 18
ATOM 19878 O O . LYS A 1 14 ? 7.640 7.512 -1.171 1.00 0.00 14 LYS A O 18
ATOM 19897 N N . GLU A 1 15 ? 9.106 8.539 -2.444 1.00 0.00 15 GLU A N 18
ATOM 19898 C CA . GLU A 1 15 ? 8.213 8.424 -3.633 1.00 0.00 15 GLU A CA 18
ATOM 19899 C C . GLU A 1 15 ? 8.051 6.957 -4.025 1.00 0.00 15 GLU A C 18
ATOM 19900 O O . GLU A 1 15 ? 6.957 6.477 -4.245 1.00 0.00 15 GLU A O 18
ATOM 19912 N N . GLU A 1 16 ? 9.136 6.245 -4.117 1.00 0.00 16 GLU A N 18
ATOM 19913 C CA . GLU A 1 16 ? 9.052 4.809 -4.498 1.00 0.00 16 GLU A CA 18
ATOM 19914 C C . GLU A 1 16 ? 8.276 4.031 -3.439 1.00 0.00 16 GLU A C 18
ATOM 19915 O O . GLU A 1 16 ? 7.419 3.229 -3.747 1.00 0.00 16 GLU A O 18
ATOM 19927 N N . ALA A 1 17 ? 8.574 4.259 -2.192 1.00 0.00 17 ALA A N 18
ATOM 19928 C CA . ALA A 1 17 ? 7.856 3.530 -1.111 1.00 0.00 17 ALA A CA 18
ATOM 19929 C C . ALA A 1 17 ? 6.353 3.793 -1.217 1.00 0.00 17 ALA A C 18
ATOM 19930 O O . ALA A 1 17 ? 5.547 2.882 -1.178 1.00 0.00 17 ALA A O 18
ATOM 19937 N N . LYS A 1 18 ? 5.971 5.030 -1.370 1.00 0.00 18 LYS A N 18
ATOM 19938 C CA . LYS A 1 18 ? 4.523 5.347 -1.499 1.00 0.00 18 LYS A CA 18
ATOM 19939 C C . LYS A 1 18 ? 4.000 4.755 -2.803 1.00 0.00 18 LYS A C 18
ATOM 19940 O O . LYS A 1 18 ? 2.864 4.340 -2.904 1.00 0.00 18 LYS A O 18
ATOM 19959 N N . GLN A 1 19 ? 4.835 4.712 -3.802 1.00 0.00 19 GLN A N 18
ATOM 19960 C CA . GLN A 1 19 ? 4.409 4.147 -5.111 1.00 0.00 19 GLN A CA 18
ATOM 19961 C C . GLN A 1 19 ? 4.199 2.635 -4.992 1.00 0.00 19 GLN A C 18
ATOM 19962 O O . GLN A 1 19 ? 3.223 2.100 -5.483 1.00 0.00 19 GLN A O 18
ATOM 19976 N N . ALA A 1 20 ? 5.093 1.934 -4.342 1.00 0.00 20 ALA A N 18
ATOM 19977 C CA . ALA A 1 20 ? 4.902 0.462 -4.208 1.00 0.00 20 ALA A CA 18
ATOM 19978 C C . ALA A 1 20 ? 3.682 0.186 -3.332 1.00 0.00 20 ALA A C 18
ATOM 19979 O O . ALA A 1 20 ? 2.962 -0.761 -3.550 1.00 0.00 20 ALA A O 18
ATOM 19986 N N . PHE A 1 21 ? 3.433 1.013 -2.350 1.00 0.00 21 PHE A N 18
ATOM 19987 C CA . PHE A 1 21 ? 2.240 0.783 -1.480 1.00 0.00 21 PHE A CA 18
ATOM 19988 C C . PHE A 1 21 ? 0.960 1.048 -2.277 1.00 0.00 21 PHE A C 18
ATOM 19989 O O . PHE A 1 21 ? 0.025 0.273 -2.241 1.00 0.00 21 PHE A O 18
ATOM 20006 N N . LYS A 1 22 ? 0.914 2.126 -3.014 1.00 0.00 22 LYS A N 18
ATOM 20007 C CA . LYS A 1 22 ? -0.304 2.409 -3.823 1.00 0.00 22 LYS A CA 18
ATOM 20008 C C . LYS A 1 22 ? -0.418 1.360 -4.928 1.00 0.00 22 LYS A C 18
ATOM 20009 O O . LYS A 1 22 ? -1.460 0.770 -5.135 1.00 0.00 22 LYS A O 18
ATOM 20028 N N . GLU A 1 23 ? 0.658 1.104 -5.623 1.00 0.00 23 GLU A N 18
ATOM 20029 C CA . GLU A 1 23 ? 0.622 0.070 -6.693 1.00 0.00 23 GLU A CA 18
ATOM 20030 C C . GLU A 1 23 ? 0.307 -1.284 -6.056 1.00 0.00 23 GLU A C 18
ATOM 20031 O O . GLU A 1 23 ? -0.320 -2.138 -6.650 1.00 0.00 23 GLU A O 18
ATOM 20043 N N . LEU A 1 24 ? 0.729 -1.470 -4.834 1.00 0.00 24 LEU A N 18
ATOM 20044 C CA . LEU A 1 24 ? 0.451 -2.748 -4.122 1.00 0.00 24 LEU A CA 18
ATOM 20045 C C . LEU A 1 24 ? -1.062 -2.919 -3.970 1.00 0.00 24 LEU A C 18
ATOM 20046 O O . LEU A 1 24 ? -1.620 -3.941 -4.316 1.00 0.00 24 LEU A O 18
ATOM 20062 N N . LEU A 1 25 ? -1.734 -1.911 -3.480 1.00 0.00 25 LEU A N 18
ATOM 20063 C CA . LEU A 1 25 ? -3.215 -2.006 -3.333 1.00 0.00 25 LEU A CA 18
ATOM 20064 C C . LEU A 1 25 ? -3.854 -2.211 -4.708 1.00 0.00 25 LEU A C 18
ATOM 20065 O O . LEU A 1 25 ? -4.813 -2.944 -4.857 1.00 0.00 25 LEU A O 18
ATOM 20081 N N . LYS A 1 26 ? -3.324 -1.568 -5.715 1.00 0.00 26 LYS A N 18
ATOM 20082 C CA . LYS A 1 26 ? -3.894 -1.728 -7.082 1.00 0.00 26 LYS A CA 18
ATOM 20083 C C . LYS A 1 26 ? -3.730 -3.177 -7.541 1.00 0.00 26 LYS A C 18
ATOM 20084 O O . LYS A 1 26 ? -4.647 -3.781 -8.062 1.00 0.00 26 LYS A O 18
ATOM 20103 N N . GLU A 1 27 ? -2.573 -3.747 -7.334 1.00 0.00 27 GLU A N 18
ATOM 20104 C CA . GLU A 1 27 ? -2.360 -5.164 -7.743 1.00 0.00 27 GLU A CA 18
ATOM 20105 C C . GLU A 1 27 ? -3.206 -6.075 -6.854 1.00 0.00 27 GLU A C 18
ATOM 20106 O O . GLU A 1 27 ? -3.624 -7.144 -7.254 1.00 0.00 27 GLU A O 18
ATOM 20118 N N . LYS A 1 28 ? -3.473 -5.646 -5.652 1.00 0.00 28 LYS A N 18
ATOM 20119 C CA . LYS A 1 28 ? -4.304 -6.465 -4.729 1.00 0.00 28 LYS A CA 18
ATOM 20120 C C . LYS A 1 28 ? -5.783 -6.279 -5.071 1.00 0.00 28 LYS A C 18
ATOM 20121 O O . LYS A 1 28 ? -6.648 -6.910 -4.499 1.00 0.00 28 LYS A O 18
ATOM 20140 N N . ARG A 1 29 ? -6.075 -5.415 -6.004 1.00 0.00 29 ARG A N 18
ATOM 20141 C CA . ARG A 1 29 ? -7.494 -5.183 -6.392 1.00 0.00 29 ARG A CA 18
ATOM 20142 C C . ARG A 1 29 ? -8.307 -4.709 -5.187 1.00 0.00 29 ARG A C 18
ATOM 20143 O O . ARG A 1 29 ? -9.461 -5.056 -5.032 1.00 0.00 29 ARG A O 18
ATOM 20164 N N . VAL A 1 30 ? -7.720 -3.916 -4.333 1.00 0.00 30 VAL A N 18
ATOM 20165 C CA . VAL A 1 30 ? -8.475 -3.425 -3.146 1.00 0.00 30 VAL A CA 18
ATOM 20166 C C . VAL A 1 30 ? -9.585 -2.467 -3.588 1.00 0.00 30 VAL A C 18
ATOM 20167 O O . VAL A 1 30 ? -9.347 -1.553 -4.353 1.00 0.00 30 VAL A O 18
ATOM 20180 N N . PRO A 1 31 ? -10.767 -2.710 -3.088 1.00 0.00 31 PRO A N 18
ATOM 20181 C CA . PRO A 1 31 ? -11.929 -1.855 -3.436 1.00 0.00 31 PRO A CA 18
ATOM 20182 C C . PRO A 1 31 ? -11.806 -0.487 -2.760 1.00 0.00 31 PRO A C 18
ATOM 20183 O O . PRO A 1 31 ? -11.011 -0.296 -1.861 1.00 0.00 31 PRO A O 18
ATOM 20194 N N . SER A 1 32 ? -12.587 0.465 -3.187 1.00 0.00 32 SER A N 18
ATOM 20195 C CA . SER A 1 32 ? -12.516 1.821 -2.571 1.00 0.00 32 SER A CA 18
ATOM 20196 C C . SER A 1 32 ? -13.166 1.811 -1.184 1.00 0.00 32 SER A C 18
ATOM 20197 O O . SER A 1 32 ? -13.090 2.774 -0.448 1.00 0.00 32 SER A O 18
ATOM 20205 N N . ASN A 1 33 ? -13.808 0.733 -0.824 1.00 0.00 33 ASN A N 18
ATOM 20206 C CA . ASN A 1 33 ? -14.462 0.673 0.514 1.00 0.00 33 ASN A CA 18
ATOM 20207 C C . ASN A 1 33 ? -13.803 -0.400 1.386 1.00 0.00 33 ASN A C 18
ATOM 20208 O O . ASN A 1 33 ? -14.377 -0.864 2.351 1.00 0.00 33 ASN A O 18
ATOM 20219 N N . ALA A 1 34 ? -12.603 -0.798 1.059 1.00 0.00 34 ALA A N 18
ATOM 20220 C CA . ALA A 1 34 ? -11.919 -1.842 1.879 1.00 0.00 34 ALA A CA 18
ATOM 20221 C C . ALA A 1 34 ? -11.478 -1.260 3.221 1.00 0.00 34 ALA A C 18
ATOM 20222 O O . ALA A 1 34 ? -11.121 -0.103 3.321 1.00 0.00 34 ALA A O 18
ATOM 20229 N N . SER A 1 35 ? -11.484 -2.058 4.251 1.00 0.00 35 SER A N 18
ATOM 20230 C CA . SER A 1 35 ? -11.047 -1.556 5.583 1.00 0.00 35 SER A CA 18
ATOM 20231 C C . SER A 1 35 ? -9.528 -1.684 5.689 1.00 0.00 35 SER A C 18
ATOM 20232 O O . SER A 1 35 ? -8.928 -2.532 5.058 1.00 0.00 35 SER A O 18
ATOM 20240 N N . TRP A 1 36 ? -8.891 -0.858 6.469 1.00 0.00 36 TRP A N 18
ATOM 20241 C CA . TRP A 1 36 ? -7.412 -0.968 6.577 1.00 0.00 36 TRP A CA 18
ATOM 20242 C C . TRP A 1 36 ? -7.024 -2.420 6.834 1.00 0.00 36 TRP A C 18
ATOM 20243 O O . TRP A 1 36 ? -6.004 -2.886 6.382 1.00 0.00 36 TRP A O 18
ATOM 20264 N N . GLU A 1 37 ? -7.830 -3.142 7.559 1.00 0.00 37 GLU A N 18
ATOM 20265 C CA . GLU A 1 37 ? -7.500 -4.568 7.844 1.00 0.00 37 GLU A CA 18
ATOM 20266 C C . GLU A 1 37 ? -7.526 -5.395 6.553 1.00 0.00 37 GLU A C 18
ATOM 20267 O O . GLU A 1 37 ? -6.616 -6.149 6.272 1.00 0.00 37 GLU A O 18
ATOM 20279 N N . GLN A 1 38 ? -8.561 -5.263 5.765 1.00 0.00 38 GLN A N 18
ATOM 20280 C CA . GLN A 1 38 ? -8.637 -6.049 4.498 1.00 0.00 38 GLN A CA 18
ATOM 20281 C C . GLN A 1 38 ? -7.597 -5.548 3.494 1.00 0.00 38 GLN A C 18
ATOM 20282 O O . GLN A 1 38 ? -6.880 -6.321 2.883 1.00 0.00 38 GLN A O 18
ATOM 20296 N N . ALA A 1 39 ? -7.507 -4.260 3.325 1.00 0.00 39 ALA A N 18
ATOM 20297 C CA . ALA A 1 39 ? -6.515 -3.704 2.365 1.00 0.00 39 ALA A CA 18
ATOM 20298 C C . ALA A 1 39 ? -5.095 -3.941 2.874 1.00 0.00 39 ALA A C 18
ATOM 20299 O O . ALA A 1 39 ? -4.201 -4.241 2.115 1.00 0.00 39 ALA A O 18
ATOM 20306 N N . MET A 1 40 ? -4.881 -3.803 4.155 1.00 0.00 40 MET A N 18
ATOM 20307 C CA . MET A 1 40 ? -3.511 -4.011 4.708 1.00 0.00 40 MET A CA 18
ATOM 20308 C C . MET A 1 40 ? -3.075 -5.467 4.550 1.00 0.00 40 MET A C 18
ATOM 20309 O O . MET A 1 40 ? -1.987 -5.738 4.106 1.00 0.00 40 MET A O 18
ATOM 20323 N N . LYS A 1 41 ? -3.900 -6.407 4.919 1.00 0.00 41 LYS A N 18
ATOM 20324 C CA . LYS A 1 41 ? -3.489 -7.836 4.786 1.00 0.00 41 LYS A CA 18
ATOM 20325 C C . LYS A 1 41 ? -3.268 -8.193 3.310 1.00 0.00 41 LYS A C 18
ATOM 20326 O O . LYS A 1 41 ? -2.257 -8.780 2.941 1.00 0.00 41 LYS A O 18
ATOM 20345 N N . MET A 1 42 ? -4.200 -7.837 2.463 1.00 0.00 42 MET A N 18
ATOM 20346 C CA . MET A 1 42 ? -4.049 -8.154 1.014 1.00 0.00 42 MET A CA 18
ATOM 20347 C C . MET A 1 42 ? -2.757 -7.547 0.476 1.00 0.00 42 MET A C 18
ATOM 20348 O O . MET A 1 42 ? -2.165 -8.048 -0.461 1.00 0.00 42 MET A O 18
ATOM 20362 N N . ILE A 1 43 ? -2.316 -6.467 1.056 1.00 0.00 43 ILE A N 18
ATOM 20363 C CA . ILE A 1 43 ? -1.068 -5.821 0.568 1.00 0.00 43 ILE A CA 18
ATOM 20364 C C . ILE A 1 43 ? 0.131 -6.258 1.419 1.00 0.00 43 ILE A C 18
ATOM 20365 O O . ILE A 1 43 ? 1.262 -6.220 0.975 1.00 0.00 43 ILE A O 18
ATOM 20381 N N . ILE A 1 44 ? -0.102 -6.682 2.632 1.00 0.00 44 ILE A N 18
ATOM 20382 C CA . ILE A 1 44 ? 1.034 -7.120 3.491 1.00 0.00 44 ILE A CA 18
ATOM 20383 C C . ILE A 1 44 ? 1.657 -8.379 2.891 1.00 0.00 44 ILE A C 18
ATOM 20384 O O . ILE A 1 44 ? 2.861 -8.546 2.885 1.00 0.00 44 ILE A O 18
ATOM 20400 N N . ASN A 1 45 ? 0.847 -9.262 2.372 1.00 0.00 45 ASN A N 18
ATOM 20401 C CA . ASN A 1 45 ? 1.413 -10.499 1.760 1.00 0.00 45 ASN A CA 18
ATOM 20402 C C . ASN A 1 45 ? 2.482 -10.120 0.728 1.00 0.00 45 ASN A C 18
ATOM 20403 O O . ASN A 1 45 ? 3.307 -10.925 0.346 1.00 0.00 45 ASN A O 18
ATOM 20414 N N . ASP A 1 46 ? 2.466 -8.895 0.274 1.00 0.00 46 ASP A N 18
ATOM 20415 C CA . ASP A 1 46 ? 3.468 -8.445 -0.735 1.00 0.00 46 ASP A CA 18
ATOM 20416 C C . ASP A 1 46 ? 4.551 -7.594 -0.060 1.00 0.00 46 ASP A C 18
ATOM 20417 O O . ASP A 1 46 ? 4.278 -6.872 0.878 1.00 0.00 46 ASP A O 18
ATOM 20426 N N . PRO A 1 47 ? 5.751 -7.712 -0.564 1.00 0.00 47 PRO A N 18
ATOM 20427 C CA . PRO A 1 47 ? 6.899 -6.948 -0.004 1.00 0.00 47 PRO A CA 18
ATOM 20428 C C . PRO A 1 47 ? 6.672 -5.445 -0.152 1.00 0.00 47 PRO A C 18
ATOM 20429 O O . PRO A 1 47 ? 7.282 -4.647 0.531 1.00 0.00 47 PRO A O 18
ATOM 20440 N N . ARG A 1 48 ? 5.793 -5.052 -1.027 1.00 0.00 48 ARG A N 18
ATOM 20441 C CA . ARG A 1 48 ? 5.525 -3.604 -1.203 1.00 0.00 48 ARG A CA 18
ATOM 20442 C C . ARG A 1 48 ? 5.062 -3.000 0.125 1.00 0.00 48 ARG A C 18
ATOM 20443 O O . ARG A 1 48 ? 5.237 -1.824 0.375 1.00 0.00 48 ARG A O 18
ATOM 20464 N N . TYR A 1 49 ? 4.491 -3.797 0.992 1.00 0.00 49 TYR A N 18
ATOM 20465 C CA . TYR A 1 49 ? 4.046 -3.256 2.308 1.00 0.00 49 TYR A CA 18
ATOM 20466 C C . TYR A 1 49 ? 5.262 -2.713 3.061 1.00 0.00 49 TYR A C 18
ATOM 20467 O O . TYR A 1 49 ? 5.189 -1.722 3.767 1.00 0.00 49 TYR A O 18
ATOM 20485 N N . SER A 1 50 ? 6.395 -3.336 2.885 1.00 0.00 50 SER A N 18
ATOM 20486 C CA . SER A 1 50 ? 7.618 -2.842 3.568 1.00 0.00 50 SER A CA 18
ATOM 20487 C C . SER A 1 50 ? 8.037 -1.523 2.924 1.00 0.00 50 SER A C 18
ATOM 20488 O O . SER A 1 50 ? 8.913 -0.831 3.404 1.00 0.00 50 SER A O 18
ATOM 20496 N N . ALA A 1 51 ? 7.389 -1.156 1.850 1.00 0.00 51 ALA A N 18
ATOM 20497 C CA . ALA A 1 51 ? 7.717 0.127 1.186 1.00 0.00 51 ALA A CA 18
ATOM 20498 C C . ALA A 1 51 ? 7.448 1.272 2.165 1.00 0.00 51 ALA A C 18
ATOM 20499 O O . ALA A 1 51 ? 7.961 2.363 2.019 1.00 0.00 51 ALA A O 18
ATOM 20506 N N . LEU A 1 52 ? 6.654 1.027 3.180 1.00 0.00 52 LEU A N 18
ATOM 20507 C CA . LEU A 1 52 ? 6.373 2.105 4.176 1.00 0.00 52 LEU A CA 18
ATOM 20508 C C . LEU A 1 52 ? 6.714 1.620 5.585 1.00 0.00 52 LEU A C 18
ATOM 20509 O O . LEU A 1 52 ? 6.194 0.631 6.059 1.00 0.00 52 LEU A O 18
ATOM 20525 N N . ALA A 1 53 ? 7.593 2.313 6.252 1.00 0.00 53 ALA A N 18
ATOM 20526 C CA . ALA A 1 53 ? 7.984 1.898 7.631 1.00 0.00 53 ALA A CA 18
ATOM 20527 C C . ALA A 1 53 ? 6.908 2.309 8.639 1.00 0.00 53 ALA A C 18
ATOM 20528 O O . ALA A 1 53 ? 6.675 1.633 9.622 1.00 0.00 53 ALA A O 18
ATOM 20535 N N . LYS A 1 54 ? 6.256 3.413 8.409 1.00 0.00 54 LYS A N 18
ATOM 20536 C CA . LYS A 1 54 ? 5.202 3.866 9.359 1.00 0.00 54 LYS A CA 18
ATOM 20537 C C . LYS A 1 54 ? 3.842 3.292 8.959 1.00 0.00 54 LYS A C 18
ATOM 20538 O O . LYS A 1 54 ? 3.360 3.521 7.868 1.00 0.00 54 LYS A O 18
ATOM 20557 N N . LEU A 1 55 ? 3.211 2.556 9.833 1.00 0.00 55 LEU A N 18
ATOM 20558 C CA . LEU A 1 55 ? 1.880 1.989 9.484 1.00 0.00 55 LEU A CA 18
ATOM 20559 C C . LEU A 1 55 ? 0.882 3.126 9.269 1.00 0.00 55 LEU A C 18
ATOM 20560 O O . LEU A 1 55 ? 0.027 3.059 8.409 1.00 0.00 55 LEU A O 18
ATOM 20576 N N . SER A 1 56 ? 0.997 4.181 10.031 1.00 0.00 56 SER A N 18
ATOM 20577 C CA . SER A 1 56 ? 0.065 5.326 9.847 1.00 0.00 56 SER A CA 18
ATOM 20578 C C . SER A 1 56 ? 0.193 5.837 8.412 1.00 0.00 56 SER A C 18
ATOM 20579 O O . SER A 1 56 ? -0.776 6.210 7.782 1.00 0.00 56 SER A O 18
ATOM 20587 N N . GLU A 1 57 ? 1.388 5.823 7.883 1.00 0.00 57 GLU A N 18
ATOM 20588 C CA . GLU A 1 57 ? 1.589 6.273 6.483 1.00 0.00 57 GLU A CA 18
ATOM 20589 C C . GLU A 1 57 ? 1.000 5.216 5.543 1.00 0.00 57 GLU A C 18
ATOM 20590 O O . GLU A 1 57 ? 0.379 5.528 4.546 1.00 0.00 57 GLU A O 18
ATOM 20602 N N . LYS A 1 58 ? 1.170 3.963 5.875 1.00 0.00 58 LYS A N 18
ATOM 20603 C CA . LYS A 1 58 ? 0.602 2.884 5.025 1.00 0.00 58 LYS A CA 18
ATOM 20604 C C . LYS A 1 58 ? -0.907 3.082 4.943 1.00 0.00 58 LYS A C 18
ATOM 20605 O O . LYS A 1 58 ? -1.534 2.817 3.937 1.00 0.00 58 LYS A O 18
ATOM 20624 N N . LYS A 1 59 ? -1.482 3.568 6.004 1.00 0.00 59 LYS A N 18
ATOM 20625 C CA . LYS A 1 59 ? -2.948 3.817 6.015 1.00 0.00 59 LYS A CA 18
ATOM 20626 C C . LYS A 1 59 ? -3.253 5.039 5.149 1.00 0.00 59 LYS A C 18
ATOM 20627 O O . LYS A 1 59 ? -4.192 5.052 4.379 1.00 0.00 59 LYS A O 18
ATOM 20646 N N . GLN A 1 60 ? -2.448 6.062 5.260 1.00 0.00 60 GLN A N 18
ATOM 20647 C CA . GLN A 1 60 ? -2.675 7.279 4.432 1.00 0.00 60 GLN A CA 18
ATOM 20648 C C . GLN A 1 60 ? -2.553 6.909 2.953 1.00 0.00 60 GLN A C 18
ATOM 20649 O O . GLN A 1 60 ? -3.306 7.371 2.120 1.00 0.00 60 GLN A O 18
ATOM 20663 N N . ALA A 1 61 ? -1.614 6.060 2.627 1.00 0.00 61 ALA A N 18
ATOM 20664 C CA . ALA A 1 61 ? -1.449 5.639 1.208 1.00 0.00 61 ALA A CA 18
ATOM 20665 C C . ALA A 1 61 ? -2.644 4.780 0.792 1.00 0.00 61 ALA A C 18
ATOM 20666 O O . ALA A 1 61 ? -3.136 4.875 -0.315 1.00 0.00 61 ALA A O 18
ATOM 20673 N N . PHE A 1 62 ? -3.122 3.950 1.681 1.00 0.00 62 PHE A N 18
ATOM 20674 C CA . PHE A 1 62 ? -4.295 3.095 1.346 1.00 0.00 62 PHE A CA 18
ATOM 20675 C C . PHE A 1 62 ? -5.531 3.976 1.163 1.00 0.00 62 PHE A C 18
ATOM 20676 O O . PHE A 1 62 ? -6.284 3.822 0.221 1.00 0.00 62 PHE A O 18
ATOM 20693 N N . ASN A 1 63 ? -5.733 4.921 2.041 1.00 0.00 63 ASN A N 18
ATOM 20694 C CA . ASN A 1 63 ? -6.905 5.827 1.891 1.00 0.00 63 ASN A CA 18
A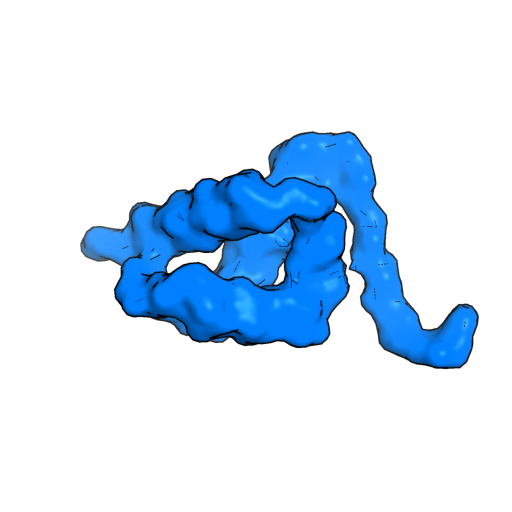TOM 20695 C C . ASN A 1 63 ? -6.768 6.573 0.567 1.00 0.00 63 ASN A C 18
ATOM 20696 O O . ASN A 1 63 ? -7.716 6.734 -0.176 1.00 0.00 63 ASN A O 18
ATOM 20707 N N . ALA A 1 64 ? -5.577 7.004 0.261 1.00 0.00 64 ALA A N 18
ATOM 20708 C CA . ALA A 1 64 ? -5.345 7.715 -1.024 1.00 0.00 64 ALA A CA 18
ATOM 20709 C C . ALA A 1 64 ? -5.583 6.741 -2.179 1.00 0.00 64 ALA A C 18
ATOM 20710 O O . ALA A 1 64 ? -6.066 7.110 -3.232 1.00 0.00 64 ALA A O 18
ATOM 20717 N N . TYR A 1 65 ? -5.254 5.490 -1.981 1.00 0.00 65 TYR A N 18
ATOM 20718 C CA . TYR A 1 65 ? -5.468 4.484 -3.058 1.00 0.00 65 TYR A CA 18
ATOM 20719 C C . TYR A 1 65 ? -6.961 4.394 -3.377 1.00 0.00 65 TYR A C 18
ATOM 20720 O O . TYR A 1 65 ? -7.360 4.361 -4.524 1.00 0.00 65 TYR A O 18
ATOM 20738 N N . LYS A 1 66 ? -7.788 4.367 -2.369 1.00 0.00 66 LYS A N 18
ATOM 20739 C CA . LYS A 1 66 ? -9.252 4.296 -2.617 1.00 0.00 66 LYS A CA 18
ATOM 20740 C C . LYS A 1 66 ? -9.722 5.599 -3.264 1.00 0.00 66 LYS A C 18
ATOM 20741 O O . LYS A 1 66 ? -10.572 5.606 -4.131 1.00 0.00 66 LYS A O 18
ATOM 20760 N N . VAL A 1 67 ? -9.164 6.705 -2.847 1.00 0.00 67 VAL A N 18
ATOM 20761 C CA . VAL A 1 67 ? -9.567 8.014 -3.436 1.00 0.00 67 VAL A CA 18
ATOM 20762 C C . VAL A 1 67 ? -9.176 8.064 -4.914 1.00 0.00 67 VAL A C 18
ATOM 20763 O O . VAL A 1 67 ? -9.799 8.736 -5.710 1.00 0.00 67 VAL A O 18
ATOM 20776 N N . GLN A 1 68 ? -8.148 7.352 -5.285 1.00 0.00 68 GLN A N 18
ATOM 20777 C CA . GLN A 1 68 ? -7.715 7.351 -6.711 1.00 0.00 68 GLN A CA 18
ATOM 20778 C C . GLN A 1 68 ? -8.564 6.361 -7.516 1.00 0.00 68 GLN A C 18
ATOM 20779 O O . GLN A 1 68 ? -8.595 6.399 -8.730 1.00 0.00 68 GLN A O 18
ATOM 20793 N N . THR A 1 69 ? -9.252 5.476 -6.847 1.00 0.00 69 THR A N 18
ATOM 20794 C CA . THR A 1 69 ? -10.100 4.484 -7.572 1.00 0.00 69 THR A CA 18
ATOM 20795 C C . THR A 1 69 ? -11.519 5.032 -7.755 1.00 0.00 69 THR A C 18
ATOM 20796 O O . THR A 1 69 ? -12.380 4.379 -8.310 1.00 0.00 69 THR A O 18
ATOM 20807 N N . GLU A 1 70 ? -11.766 6.227 -7.291 1.00 0.00 70 GLU A N 18
ATOM 20808 C CA . GLU A 1 70 ? -13.128 6.821 -7.437 1.00 0.00 70 GLU A CA 18
ATOM 20809 C C . GLU A 1 70 ? -14.198 5.836 -6.952 1.00 0.00 70 GLU A C 18
ATOM 20810 O O . GLU A 1 70 ? -14.547 5.810 -5.789 1.00 0.00 70 GLU A O 18
ATOM 20822 N N . LYS A 1 71 ? -14.722 5.029 -7.835 1.00 0.00 71 LYS A N 18
ATOM 20823 C CA . LYS A 1 71 ? -15.770 4.054 -7.421 1.00 0.00 71 LYS A CA 18
ATOM 20824 C C . LYS A 1 71 ? -15.133 2.704 -7.085 1.00 0.00 71 LYS A C 18
ATOM 20825 O O . LYS A 1 71 ? -15.875 1.761 -6.860 1.00 0.00 71 LYS A O 18
ATOM 20845 N N . GLN A 1 3 ? 6.345 -16.993 -2.188 1.00 0.00 3 GLN A N 19
ATOM 20846 C CA . GLN A 1 3 ? 5.238 -16.986 -1.184 1.00 0.00 3 GLN A CA 19
ATOM 20847 C C . GLN A 1 3 ? 5.768 -16.579 0.195 1.00 0.00 3 GLN A C 19
ATOM 20848 O O . GLN A 1 3 ? 5.233 -15.686 0.822 1.00 0.00 3 GLN A O 19
ATOM 20864 N N . PRO A 1 4 ? 6.801 -17.253 0.630 1.00 0.00 4 PRO A N 19
ATOM 20865 C CA . PRO A 1 4 ? 7.397 -16.954 1.953 1.00 0.00 4 PRO A CA 19
ATOM 20866 C C . PRO A 1 4 ? 8.199 -15.649 1.906 1.00 0.00 4 PRO A C 19
ATOM 20867 O O . PRO A 1 4 ? 8.160 -14.856 2.826 1.00 0.00 4 PRO A O 19
ATOM 20878 N N . ALA A 1 5 ? 8.927 -15.419 0.848 1.00 0.00 5 ALA A N 19
ATOM 20879 C CA . ALA A 1 5 ? 9.727 -14.163 0.759 1.00 0.00 5 ALA A CA 19
ATOM 20880 C C . ALA A 1 5 ? 10.187 -13.918 -0.677 1.00 0.00 5 ALA A C 19
ATOM 20881 O O . ALA A 1 5 ? 9.854 -12.921 -1.287 1.00 0.00 5 ALA A O 19
ATOM 20888 N N . LYS A 1 6 ? 10.957 -14.817 -1.218 1.00 0.00 6 LYS A N 19
ATOM 20889 C CA . LYS A 1 6 ? 11.447 -14.635 -2.615 1.00 0.00 6 LYS A CA 19
ATOM 20890 C C . LYS A 1 6 ? 12.326 -13.385 -2.698 1.00 0.00 6 LYS A C 19
ATOM 20891 O O . LYS A 1 6 ? 13.065 -13.072 -1.787 1.00 0.00 6 LYS A O 19
ATOM 20910 N N . LYS A 1 7 ? 12.248 -12.663 -3.784 1.00 0.00 7 LYS A N 19
ATOM 20911 C CA . LYS A 1 7 ? 13.078 -11.432 -3.916 1.00 0.00 7 LYS A CA 19
ATOM 20912 C C . LYS A 1 7 ? 12.429 -10.281 -3.143 1.00 0.00 7 LYS A C 19
ATOM 20913 O O . LYS A 1 7 ? 11.246 -10.029 -3.261 1.00 0.00 7 LYS A O 19
ATOM 20932 N N . THR A 1 8 ? 13.192 -9.582 -2.348 1.00 0.00 8 THR A N 19
ATOM 20933 C CA . THR A 1 8 ? 12.612 -8.452 -1.567 1.00 0.00 8 THR A CA 19
ATOM 20934 C C . THR A 1 8 ? 12.766 -7.139 -2.337 1.00 0.00 8 THR A C 19
ATOM 20935 O O . THR A 1 8 ? 13.755 -6.910 -3.004 1.00 0.00 8 THR A O 19
ATOM 20946 N N . TYR A 1 9 ? 11.796 -6.271 -2.244 1.00 0.00 9 TYR A N 19
ATOM 20947 C CA . TYR A 1 9 ? 11.890 -4.969 -2.963 1.00 0.00 9 TYR A CA 19
ATOM 20948 C C . TYR A 1 9 ? 12.689 -3.966 -2.131 1.00 0.00 9 TYR A C 19
ATOM 20949 O O . TYR A 1 9 ? 12.807 -4.096 -0.928 1.00 0.00 9 TYR A O 19
ATOM 20967 N N . THR A 1 10 ? 13.231 -2.963 -2.758 1.00 0.00 10 THR A N 19
ATOM 20968 C CA . THR A 1 10 ? 14.013 -1.948 -2.000 1.00 0.00 10 THR A CA 19
ATOM 20969 C C . THR A 1 10 ? 13.551 -0.540 -2.378 1.00 0.00 10 THR A C 19
ATOM 20970 O O . THR A 1 10 ? 13.370 -0.225 -3.537 1.00 0.00 10 THR A O 19
ATOM 20981 N N . TRP A 1 11 ? 13.350 0.306 -1.406 1.00 0.00 11 TRP A N 19
ATOM 20982 C CA . TRP A 1 11 ? 12.888 1.691 -1.708 1.00 0.00 11 TRP A CA 19
ATOM 20983 C C . TRP A 1 11 ? 13.891 2.718 -1.174 1.00 0.00 11 TRP A C 19
ATOM 20984 O O . TRP A 1 11 ? 14.362 2.619 -0.058 1.00 0.00 11 TRP A O 19
ATOM 21005 N N . ASN A 1 12 ? 14.220 3.706 -1.963 1.00 0.00 12 ASN A N 19
ATOM 21006 C CA . ASN A 1 12 ? 15.190 4.741 -1.500 1.00 0.00 12 ASN A CA 19
ATOM 21007 C C . ASN A 1 12 ? 14.488 6.092 -1.341 1.00 0.00 12 ASN A C 19
ATOM 21008 O O . ASN A 1 12 ? 14.990 6.991 -0.697 1.00 0.00 12 ASN A O 19
ATOM 21019 N N . THR A 1 13 ? 13.332 6.242 -1.928 1.00 0.00 13 THR A N 19
ATOM 21020 C CA . THR A 1 13 ? 12.600 7.536 -1.814 1.00 0.00 13 THR A CA 19
ATOM 21021 C C . THR A 1 13 ? 11.225 7.315 -1.180 1.00 0.00 13 THR A C 19
ATOM 21022 O O . THR A 1 13 ? 10.609 6.282 -1.354 1.00 0.00 13 THR A O 19
ATOM 21033 N N . LYS A 1 14 ? 10.737 8.278 -0.448 1.00 0.00 14 LYS A N 19
ATOM 21034 C CA . LYS A 1 14 ? 9.400 8.121 0.193 1.00 0.00 14 LYS A CA 19
ATOM 21035 C C . LYS A 1 14 ? 8.312 8.031 -0.879 1.00 0.00 14 LYS A C 19
ATOM 21036 O O . LYS A 1 14 ? 7.373 7.270 -0.761 1.00 0.00 14 LYS A O 19
ATOM 21055 N N . GLU A 1 15 ? 8.434 8.797 -1.930 1.00 0.00 15 GLU A N 19
ATOM 21056 C CA . GLU A 1 15 ? 7.408 8.744 -3.010 1.00 0.00 15 GLU A CA 19
ATOM 21057 C C . GLU A 1 15 ? 7.368 7.342 -3.615 1.00 0.00 15 GLU A C 19
ATOM 21058 O O . GLU A 1 15 ? 6.316 6.765 -3.804 1.00 0.00 15 GLU A O 19
ATOM 21070 N N . GLU A 1 16 ? 8.509 6.788 -3.909 1.00 0.00 16 GLU A N 19
ATOM 21071 C CA . GLU A 1 16 ? 8.545 5.417 -4.492 1.00 0.00 16 GLU A CA 19
ATOM 21072 C C . GLU A 1 16 ? 7.956 4.422 -3.495 1.00 0.00 16 GLU A C 19
ATOM 21073 O O . GLU A 1 16 ? 7.176 3.559 -3.846 1.00 0.00 16 GLU A O 19
ATOM 21085 N N . ALA A 1 17 ? 8.318 4.544 -2.250 1.00 0.00 17 ALA A N 19
ATOM 21086 C CA . ALA A 1 17 ? 7.771 3.614 -1.224 1.00 0.00 17 ALA A CA 19
ATOM 21087 C C . ALA A 1 17 ? 6.247 3.723 -1.201 1.00 0.00 17 ALA A C 19
ATOM 21088 O O . ALA A 1 17 ? 5.539 2.733 -1.229 1.00 0.00 17 ALA A O 19
ATOM 21095 N N . LYS A 1 18 ? 5.735 4.923 -1.176 1.00 0.00 18 LYS A N 19
ATOM 21096 C CA . LYS A 1 18 ? 4.257 5.095 -1.179 1.00 0.00 18 LYS A CA 19
ATOM 21097 C C . LYS A 1 18 ? 3.716 4.628 -2.525 1.00 0.00 18 LYS A C 19
ATOM 21098 O O . LYS A 1 18 ? 2.623 4.106 -2.628 1.00 0.00 18 LYS A O 19
ATOM 21117 N N . GLN A 1 19 ? 4.491 4.800 -3.560 1.00 0.00 19 GLN A N 19
ATOM 21118 C CA . GLN A 1 19 ? 4.048 4.354 -4.908 1.00 0.00 19 GLN A CA 19
ATOM 21119 C C . GLN A 1 19 ? 3.895 2.834 -4.910 1.00 0.00 19 GLN A C 19
ATOM 21120 O O . GLN A 1 19 ? 2.913 2.300 -5.381 1.00 0.00 19 GLN A O 19
ATOM 21134 N N . ALA A 1 20 ? 4.852 2.132 -4.364 1.00 0.00 20 ALA A N 19
ATOM 21135 C CA . ALA A 1 20 ? 4.742 0.649 -4.318 1.00 0.00 20 ALA A CA 19
ATOM 21136 C C . ALA A 1 20 ? 3.538 0.275 -3.457 1.00 0.00 20 ALA A C 19
ATOM 21137 O O . ALA A 1 20 ? 2.826 -0.669 -3.735 1.00 0.00 20 ALA A O 19
ATOM 21144 N N . PHE A 1 21 ? 3.297 1.028 -2.418 1.00 0.00 21 PHE A N 19
ATOM 21145 C CA . PHE A 1 21 ? 2.128 0.737 -1.543 1.00 0.00 21 PHE A CA 19
ATOM 21146 C C . PHE A 1 21 ? 0.836 1.020 -2.313 1.00 0.00 21 PHE A C 19
ATOM 21147 O O . PHE A 1 21 ? -0.099 0.242 -2.288 1.00 0.00 21 PHE A O 19
ATOM 21164 N N . LYS A 1 22 ? 0.779 2.126 -3.009 1.00 0.00 22 LYS A N 19
ATOM 21165 C CA . LYS A 1 22 ? -0.447 2.450 -3.791 1.00 0.00 22 LYS A CA 19
ATOM 21166 C C . LYS A 1 22 ? -0.620 1.431 -4.918 1.00 0.00 22 LYS A C 19
ATOM 21167 O O . LYS A 1 22 ? -1.681 0.868 -5.104 1.00 0.00 22 LYS A O 19
ATOM 21186 N N . GLU A 1 23 ? 0.425 1.172 -5.659 1.00 0.00 23 GLU A N 19
ATOM 21187 C CA . GLU A 1 23 ? 0.320 0.170 -6.755 1.00 0.00 23 GLU A CA 19
ATOM 21188 C C . GLU A 1 23 ? 0.037 -1.198 -6.142 1.00 0.00 23 GLU A C 19
ATOM 21189 O O . GLU A 1 23 ? -0.649 -2.022 -6.712 1.00 0.00 23 GLU A O 19
ATOM 21201 N N . LEU A 1 24 ? 0.548 -1.430 -4.963 1.00 0.00 24 LEU A N 19
ATOM 21202 C CA . LEU A 1 24 ? 0.297 -2.728 -4.284 1.00 0.00 24 LEU A CA 19
ATOM 21203 C C . LEU A 1 24 ? -1.212 -2.881 -4.070 1.00 0.00 24 LEU A C 19
ATOM 21204 O O . LEU A 1 24 ? -1.787 -3.913 -4.355 1.00 0.00 24 LEU A O 19
ATOM 21220 N N . LEU A 1 25 ? -1.864 -1.848 -3.607 1.00 0.00 25 LEU A N 19
ATOM 21221 C CA . LEU A 1 25 ? -3.342 -1.929 -3.418 1.00 0.00 25 LEU A CA 19
ATOM 21222 C C . LEU A 1 25 ? -4.017 -2.120 -4.778 1.00 0.00 25 LEU A C 19
ATOM 21223 O O . LEU A 1 25 ? -4.981 -2.849 -4.910 1.00 0.00 25 LEU A O 19
ATOM 21239 N N . LYS A 1 26 ? -3.509 -1.468 -5.792 1.00 0.00 26 LYS A N 19
ATOM 21240 C CA . LYS A 1 26 ? -4.107 -1.610 -7.149 1.00 0.00 26 LYS A CA 19
ATOM 21241 C C . LYS A 1 26 ? -3.989 -3.062 -7.612 1.00 0.00 26 LYS A C 19
ATOM 21242 O O . LYS A 1 26 ? -4.925 -3.639 -8.129 1.00 0.00 26 LYS A O 19
ATOM 21261 N N . GLU A 1 27 ? -2.846 -3.663 -7.418 1.00 0.00 27 GLU A N 19
ATOM 21262 C CA . GLU A 1 27 ? -2.675 -5.081 -7.834 1.00 0.00 27 GLU A CA 19
ATOM 21263 C C . GLU A 1 27 ? -3.532 -5.972 -6.934 1.00 0.00 27 GLU A C 19
ATOM 21264 O O . GLU A 1 27 ? -3.972 -7.035 -7.326 1.00 0.00 27 GLU A O 19
ATOM 21276 N N . LYS A 1 28 ? -3.784 -5.530 -5.731 1.00 0.00 28 LYS A N 19
ATOM 21277 C CA . LYS A 1 28 ? -4.627 -6.328 -4.799 1.00 0.00 28 LYS A CA 19
ATOM 21278 C C . LYS A 1 28 ? -6.104 -6.025 -5.066 1.00 0.00 28 LYS A C 19
ATOM 21279 O O . LYS A 1 28 ? -6.978 -6.437 -4.329 1.00 0.00 28 LYS A O 19
ATOM 21298 N N . ARG A 1 29 ? -6.383 -5.307 -6.121 1.00 0.00 29 ARG A N 19
ATOM 21299 C CA . ARG A 1 29 ? -7.795 -4.970 -6.451 1.00 0.00 29 ARG A CA 19
ATOM 21300 C C . ARG A 1 29 ? -8.544 -4.490 -5.205 1.00 0.00 29 ARG A C 19
ATOM 21301 O O . ARG A 1 29 ? -9.718 -4.754 -5.040 1.00 0.00 29 ARG A O 19
ATOM 21322 N N . VAL A 1 30 ? -7.882 -3.782 -4.330 1.00 0.00 30 VAL A N 19
ATOM 21323 C CA . VAL A 1 30 ? -8.579 -3.286 -3.108 1.00 0.00 30 VAL A CA 19
ATOM 21324 C C . VAL A 1 30 ? -9.694 -2.318 -3.510 1.00 0.00 30 VAL A C 19
ATOM 21325 O O . VAL A 1 30 ? -9.477 -1.412 -4.286 1.00 0.00 30 VAL A O 19
ATOM 21338 N N . PRO A 1 31 ? -10.859 -2.544 -2.970 1.00 0.00 31 PRO A N 19
ATOM 21339 C CA . PRO A 1 31 ? -12.015 -1.676 -3.288 1.00 0.00 31 PRO A CA 19
ATOM 21340 C C . PRO A 1 31 ? -11.856 -0.318 -2.605 1.00 0.00 31 PRO A C 19
ATOM 21341 O O . PRO A 1 31 ? -11.062 -0.157 -1.698 1.00 0.00 31 PRO A O 19
ATOM 21352 N N . SER A 1 32 ? -12.604 0.661 -3.030 1.00 0.00 32 SER A N 19
ATOM 21353 C CA . SER A 1 32 ? -12.494 2.008 -2.402 1.00 0.00 32 SER A CA 19
ATOM 21354 C C . SER A 1 32 ? -13.134 1.996 -1.012 1.00 0.00 32 SER A C 19
ATOM 21355 O O . SER A 1 32 ? -13.042 2.953 -0.268 1.00 0.00 32 SER A O 19
ATOM 21363 N N . ASN A 1 33 ? -13.791 0.926 -0.655 1.00 0.00 33 ASN A N 19
ATOM 21364 C CA . ASN A 1 33 ? -14.439 0.864 0.686 1.00 0.00 33 ASN A CA 19
ATOM 21365 C C . ASN A 1 33 ? -13.818 -0.251 1.532 1.00 0.00 33 ASN A C 19
ATOM 21366 O O . ASN A 1 33 ? -14.412 -0.725 2.481 1.00 0.00 33 ASN A O 19
ATOM 21377 N N . ALA A 1 34 ? -12.629 -0.675 1.202 1.00 0.00 34 ALA A N 19
ATOM 21378 C CA . ALA A 1 34 ? -11.985 -1.759 2.000 1.00 0.00 34 ALA A CA 19
ATOM 21379 C C . ALA A 1 34 ? -11.533 -1.219 3.355 1.00 0.00 34 ALA A C 19
ATOM 21380 O O . ALA A 1 34 ? -11.151 -0.073 3.482 1.00 0.00 34 ALA A O 19
ATOM 21387 N N . SER A 1 35 ? -11.553 -2.039 4.364 1.00 0.00 35 SER A N 19
ATOM 21388 C CA . SER A 1 35 ? -11.097 -1.573 5.700 1.00 0.00 35 SER A CA 19
ATOM 21389 C C . SER A 1 35 ? -9.582 -1.737 5.782 1.00 0.00 35 SER A C 19
ATOM 21390 O O . SER A 1 35 ? -9.015 -2.602 5.144 1.00 0.00 35 SER A O 19
ATOM 21398 N N . TRP A 1 36 ? -8.912 -0.923 6.542 1.00 0.00 36 TRP A N 19
ATOM 21399 C CA . TRP A 1 36 ? -7.436 -1.071 6.619 1.00 0.00 36 TRP A CA 19
ATOM 21400 C C . TRP A 1 36 ? -7.084 -2.535 6.881 1.00 0.00 36 TRP A C 19
ATOM 21401 O O . TRP A 1 36 ? -6.065 -3.021 6.448 1.00 0.00 36 TRP A O 19
ATOM 21422 N N . GLU A 1 37 ? -7.924 -3.246 7.582 1.00 0.00 37 GLU A N 19
ATOM 21423 C CA . GLU A 1 37 ? -7.629 -4.681 7.858 1.00 0.00 37 GLU A CA 19
ATOM 21424 C C . GLU A 1 37 ? -7.646 -5.492 6.556 1.00 0.00 37 GLU A C 19
ATOM 21425 O O . GLU A 1 37 ? -6.741 -6.253 6.276 1.00 0.00 37 GLU A O 19
ATOM 21437 N N . GLN A 1 38 ? -8.671 -5.334 5.759 1.00 0.00 38 GLN A N 19
ATOM 21438 C CA . GLN A 1 38 ? -8.742 -6.099 4.480 1.00 0.00 38 GLN A CA 19
ATOM 21439 C C . GLN A 1 38 ? -7.722 -5.556 3.478 1.00 0.00 38 GLN A C 19
ATOM 21440 O O . GLN A 1 38 ? -7.000 -6.301 2.841 1.00 0.00 38 GLN A O 19
ATOM 21454 N N . ALA A 1 39 ? -7.650 -4.262 3.339 1.00 0.00 39 ALA A N 19
ATOM 21455 C CA . ALA A 1 39 ? -6.677 -3.673 2.380 1.00 0.00 39 ALA A CA 19
ATOM 21456 C C . ALA A 1 39 ? -5.246 -3.930 2.853 1.00 0.00 39 ALA A C 19
ATOM 21457 O O . ALA A 1 39 ? -4.370 -4.223 2.066 1.00 0.00 39 ALA A O 19
ATOM 21464 N N . MET A 1 40 ? -4.997 -3.818 4.131 1.00 0.00 40 MET A N 19
ATOM 21465 C CA . MET A 1 40 ? -3.614 -4.051 4.641 1.00 0.00 40 MET A CA 19
ATOM 21466 C C . MET A 1 40 ? -3.200 -5.507 4.440 1.00 0.00 40 MET A C 19
ATOM 21467 O O . MET A 1 40 ? -2.133 -5.783 3.953 1.00 0.00 40 MET A O 19
ATOM 21481 N N . LYS A 1 41 ? -4.027 -6.442 4.820 1.00 0.00 41 LYS A N 19
ATOM 21482 C CA . LYS A 1 41 ? -3.647 -7.875 4.648 1.00 0.00 41 LYS A CA 19
ATOM 21483 C C . LYS A 1 41 ? -3.419 -8.194 3.164 1.00 0.00 41 LYS A C 19
ATOM 21484 O O . LYS A 1 41 ? -2.424 -8.795 2.787 1.00 0.00 41 LYS A O 19
ATOM 21503 N N . MET A 1 42 ? -4.331 -7.794 2.317 1.00 0.00 42 MET A N 19
ATOM 21504 C CA . MET A 1 42 ? -4.170 -8.075 0.862 1.00 0.00 42 MET A CA 19
ATOM 21505 C C . MET A 1 42 ? -2.860 -7.481 0.344 1.00 0.00 42 MET A C 19
ATOM 21506 O O . MET A 1 42 ? -2.222 -8.029 -0.534 1.00 0.00 42 MET A O 19
ATOM 21520 N N . ILE A 1 43 ? -2.462 -6.354 0.865 1.00 0.00 43 ILE A N 19
ATOM 21521 C CA . ILE A 1 43 ? -1.206 -5.713 0.383 1.00 0.00 43 ILE A CA 19
ATOM 21522 C C . ILE A 1 43 ? 0.006 -6.189 1.199 1.00 0.00 43 ILE A C 19
ATOM 21523 O O . ILE A 1 43 ? 1.121 -6.197 0.717 1.00 0.00 43 ILE A O 19
ATOM 21539 N N . ILE A 1 44 ? -0.198 -6.592 2.424 1.00 0.00 44 ILE A N 19
ATOM 21540 C CA . ILE A 1 44 ? 0.954 -7.061 3.247 1.00 0.00 44 ILE A CA 19
ATOM 21541 C C . ILE A 1 44 ? 1.521 -8.341 2.639 1.00 0.00 44 ILE A C 19
ATOM 21542 O O . ILE A 1 44 ? 2.718 -8.531 2.571 1.00 0.00 44 ILE A O 19
ATOM 21558 N N . ASN A 1 45 ? 0.668 -9.214 2.177 1.00 0.00 45 ASN A N 19
ATOM 21559 C CA . ASN A 1 45 ? 1.179 -10.468 1.554 1.00 0.00 45 ASN A CA 19
ATOM 21560 C C . ASN A 1 45 ? 2.216 -10.116 0.481 1.00 0.00 45 ASN A C 19
ATOM 21561 O O . ASN A 1 45 ? 3.030 -10.930 0.092 1.00 0.00 45 ASN A O 19
ATOM 21572 N N . ASP A 1 46 ? 2.186 -8.898 0.006 1.00 0.00 46 ASP A N 19
ATOM 21573 C CA . ASP A 1 46 ? 3.156 -8.458 -1.039 1.00 0.00 46 ASP A CA 19
ATOM 21574 C C . ASP A 1 46 ? 4.286 -7.642 -0.397 1.00 0.00 46 ASP A C 19
ATOM 21575 O O . ASP A 1 46 ? 4.069 -6.937 0.569 1.00 0.00 46 ASP A O 19
ATOM 21584 N N . PRO A 1 47 ? 5.460 -7.772 -0.953 1.00 0.00 47 PRO A N 19
ATOM 21585 C CA . PRO A 1 47 ? 6.643 -7.045 -0.421 1.00 0.00 47 PRO A CA 19
ATOM 21586 C C . PRO A 1 47 ? 6.456 -5.525 -0.518 1.00 0.00 47 PRO A C 19
ATOM 21587 O O . PRO A 1 47 ? 7.120 -4.772 0.168 1.00 0.00 47 PRO A O 19
ATOM 21598 N N . ARG A 1 48 ? 5.550 -5.060 -1.336 1.00 0.00 48 ARG A N 19
ATOM 21599 C CA . ARG A 1 48 ? 5.335 -3.584 -1.419 1.00 0.00 48 ARG A CA 19
ATOM 21600 C C . ARG A 1 48 ? 4.955 -3.041 -0.047 1.00 0.00 48 ARG A C 19
ATOM 21601 O O . ARG A 1 48 ? 5.170 -1.883 0.253 1.00 0.00 48 ARG A O 19
ATOM 21622 N N . TYR A 1 49 ? 4.389 -3.863 0.795 1.00 0.00 49 TYR A N 19
ATOM 21623 C CA . TYR A 1 49 ? 4.008 -3.373 2.143 1.00 0.00 49 TYR A CA 19
ATOM 21624 C C . TYR A 1 49 ? 5.259 -2.872 2.864 1.00 0.00 49 TYR A C 19
ATOM 21625 O O . TYR A 1 49 ? 5.226 -1.910 3.609 1.00 0.00 49 TYR A O 19
ATOM 21643 N N . SER A 1 50 ? 6.373 -3.503 2.620 1.00 0.00 50 SER A N 19
ATOM 21644 C CA . SER A 1 50 ? 7.631 -3.056 3.270 1.00 0.00 50 SER A CA 19
ATOM 21645 C C . SER A 1 50 ? 8.065 -1.730 2.652 1.00 0.00 50 SER A C 19
ATOM 21646 O O . SER A 1 50 ? 8.964 -1.071 3.134 1.00 0.00 50 SER A O 19
ATOM 21654 N N . ALA A 1 51 ? 7.404 -1.316 1.602 1.00 0.00 51 ALA A N 19
ATOM 21655 C CA . ALA A 1 51 ? 7.751 -0.015 0.977 1.00 0.00 51 ALA A CA 19
ATOM 21656 C C . ALA A 1 51 ? 7.513 1.086 2.006 1.00 0.00 51 ALA A C 19
ATOM 21657 O O . ALA A 1 51 ? 8.091 2.152 1.944 1.00 0.00 51 ALA A O 19
ATOM 21664 N N . LEU A 1 52 ? 6.668 0.816 2.969 1.00 0.00 52 LEU A N 19
ATOM 21665 C CA . LEU A 1 52 ? 6.390 1.826 4.026 1.00 0.00 52 LEU A CA 19
ATOM 21666 C C . LEU A 1 52 ? 6.809 1.267 5.386 1.00 0.00 52 LEU A C 19
ATOM 21667 O O . LEU A 1 52 ? 6.322 0.243 5.826 1.00 0.00 52 LEU A O 19
ATOM 21683 N N . ALA A 1 53 ? 7.721 1.921 6.046 1.00 0.00 53 ALA A N 19
ATOM 21684 C CA . ALA A 1 53 ? 8.191 1.422 7.370 1.00 0.00 53 ALA A CA 19
ATOM 21685 C C . ALA A 1 53 ? 7.167 1.733 8.465 1.00 0.00 53 ALA A C 19
ATOM 21686 O O . ALA A 1 53 ? 7.085 1.040 9.461 1.00 0.00 53 ALA A O 19
ATOM 21693 N N . LYS A 1 54 ? 6.394 2.770 8.302 1.00 0.00 54 LYS A N 19
ATOM 21694 C CA . LYS A 1 54 ? 5.396 3.116 9.354 1.00 0.00 54 LYS A CA 19
ATOM 21695 C C . LYS A 1 54 ? 3.968 2.818 8.885 1.00 0.00 54 LYS A C 19
ATOM 21696 O O . LYS A 1 54 ? 3.615 3.000 7.733 1.00 0.00 54 LYS A O 19
ATOM 21715 N N . LEU A 1 55 ? 3.137 2.368 9.784 1.00 0.00 55 LEU A N 19
ATOM 21716 C CA . LEU A 1 55 ? 1.729 2.066 9.413 1.00 0.00 55 LEU A CA 19
ATOM 21717 C C . LEU A 1 55 ? 0.978 3.366 9.128 1.00 0.00 55 LEU A C 19
ATOM 21718 O O . LEU A 1 55 ? 0.066 3.402 8.328 1.00 0.00 55 LEU A O 19
ATOM 21734 N N . SER A 1 56 ? 1.355 4.438 9.774 1.00 0.00 56 SER A N 19
ATOM 21735 C CA . SER A 1 56 ? 0.652 5.727 9.524 1.00 0.00 56 SER A CA 19
ATOM 21736 C C . SER A 1 56 ? 0.738 6.067 8.037 1.00 0.00 56 SER A C 19
ATOM 21737 O O . SER A 1 56 ? -0.241 6.434 7.418 1.00 0.00 56 SER A O 19
ATOM 21745 N N . GLU A 1 57 ? 1.893 5.917 7.448 1.00 0.00 57 GLU A N 19
ATOM 21746 C CA . GLU A 1 57 ? 2.019 6.203 5.993 1.00 0.00 57 GLU A CA 19
ATOM 21747 C C . GLU A 1 57 ? 1.331 5.082 5.211 1.00 0.00 57 GLU A C 19
ATOM 21748 O O . GLU A 1 57 ? 0.715 5.311 4.190 1.00 0.00 57 GLU A O 19
ATOM 21760 N N . LYS A 1 58 ? 1.422 3.869 5.694 1.00 0.00 58 LYS A N 19
ATOM 21761 C CA . LYS A 1 58 ? 0.760 2.736 4.986 1.00 0.00 58 LYS A CA 19
ATOM 21762 C C . LYS A 1 58 ? -0.745 2.998 4.894 1.00 0.00 58 LYS A C 19
ATOM 21763 O O . LYS A 1 58 ? -1.360 2.809 3.862 1.00 0.00 58 LYS A O 19
ATOM 21782 N N . LYS A 1 59 ? -1.337 3.441 5.967 1.00 0.00 59 LYS A N 19
ATOM 21783 C CA . LYS A 1 59 ? -2.800 3.727 5.954 1.00 0.00 59 LYS A CA 19
ATOM 21784 C C . LYS A 1 59 ? -3.075 4.968 5.103 1.00 0.00 59 LYS A C 19
ATOM 21785 O O . LYS A 1 59 ? -4.036 5.025 4.361 1.00 0.00 59 LYS A O 19
ATOM 21804 N N . GLN A 1 60 ? -2.228 5.958 5.194 1.00 0.00 60 GLN A N 19
ATOM 21805 C CA . GLN A 1 60 ? -2.435 7.186 4.378 1.00 0.00 60 GLN A CA 19
ATOM 21806 C C . GLN A 1 60 ? -2.392 6.818 2.899 1.00 0.00 60 GLN A C 19
ATOM 21807 O O . GLN A 1 60 ? -3.176 7.290 2.100 1.00 0.00 60 GLN A O 19
ATOM 21821 N N . ALA A 1 61 ? -1.483 5.962 2.538 1.00 0.00 61 ALA A N 19
ATOM 21822 C CA . ALA A 1 61 ? -1.384 5.535 1.116 1.00 0.00 61 ALA A CA 19
ATOM 21823 C C . ALA A 1 61 ? -2.623 4.720 0.742 1.00 0.00 61 ALA A C 19
ATOM 21824 O O . ALA A 1 61 ? -3.173 4.864 -0.332 1.00 0.00 61 ALA A O 19
ATOM 21831 N N . PHE A 1 62 ? -3.074 3.870 1.627 1.00 0.00 62 PHE A N 19
ATOM 21832 C CA . PHE A 1 62 ? -4.284 3.056 1.324 1.00 0.00 62 PHE A CA 19
ATOM 21833 C C . PHE A 1 62 ? -5.488 3.983 1.141 1.00 0.00 62 PHE A C 19
ATOM 21834 O O . PHE A 1 62 ? -6.251 3.851 0.204 1.00 0.00 62 PHE A O 19
ATOM 21851 N N . ASN A 1 63 ? -5.650 4.942 2.011 1.00 0.00 63 ASN A N 19
ATOM 21852 C CA . ASN A 1 63 ? -6.790 5.887 1.857 1.00 0.00 63 ASN A CA 19
ATOM 21853 C C . ASN A 1 63 ? -6.618 6.640 0.537 1.00 0.00 63 ASN A C 19
ATOM 21854 O O . ASN A 1 63 ? -7.530 6.753 -0.259 1.00 0.00 63 ASN A O 19
ATOM 21865 N N . ALA A 1 64 ? -5.436 7.131 0.297 1.00 0.00 64 ALA A N 19
ATOM 21866 C CA . ALA A 1 64 ? -5.171 7.853 -0.977 1.00 0.00 64 ALA A CA 19
ATOM 21867 C C . ALA A 1 64 ? -5.443 6.912 -2.150 1.00 0.00 64 ALA A C 19
ATOM 21868 O O . ALA A 1 64 ? -5.916 7.319 -3.192 1.00 0.00 64 ALA A O 19
ATOM 21875 N N . TYR A 1 65 ? -5.157 5.649 -1.977 1.00 0.00 65 TYR A N 19
ATOM 21876 C CA . TYR A 1 65 ? -5.407 4.669 -3.069 1.00 0.00 65 TYR A CA 19
ATOM 21877 C C . TYR A 1 65 ? -6.904 4.626 -3.386 1.00 0.00 65 TYR A C 19
ATOM 21878 O O . TYR A 1 65 ? -7.305 4.615 -4.533 1.00 0.00 65 TYR A O 19
ATOM 21896 N N . LYS A 1 66 ? -7.734 4.610 -2.378 1.00 0.00 66 LYS A N 19
ATOM 21897 C CA . LYS A 1 66 ? -9.203 4.577 -2.629 1.00 0.00 66 LYS A CA 19
ATOM 21898 C C . LYS A 1 66 ? -9.662 5.903 -3.248 1.00 0.00 66 LYS A C 19
ATOM 21899 O O . LYS A 1 66 ? -10.573 5.942 -4.050 1.00 0.00 66 LYS A O 19
ATOM 21918 N N . VAL A 1 67 ? -9.040 6.990 -2.875 1.00 0.00 67 VAL A N 19
ATOM 21919 C CA . VAL A 1 67 ? -9.447 8.312 -3.437 1.00 0.00 67 VAL A CA 19
ATOM 21920 C C . VAL A 1 67 ? -9.236 8.335 -4.954 1.00 0.00 67 VAL A C 19
ATOM 21921 O O . VAL A 1 67 ? -9.989 8.946 -5.685 1.00 0.00 67 VAL A O 19
ATOM 21934 N N . GLN A 1 68 ? -8.219 7.675 -5.431 1.00 0.00 68 GLN A N 19
ATOM 21935 C CA . GLN A 1 68 ? -7.961 7.663 -6.901 1.00 0.00 68 GLN A CA 19
ATOM 21936 C C . GLN A 1 68 ? -8.942 6.721 -7.603 1.00 0.00 68 GLN A C 19
ATOM 21937 O O . GLN A 1 68 ? -9.288 6.913 -8.753 1.00 0.00 68 GLN A O 19
ATOM 21951 N N . THR A 1 69 ? -9.396 5.705 -6.923 1.00 0.00 69 THR A N 19
ATOM 21952 C CA . THR A 1 69 ? -10.357 4.755 -7.554 1.00 0.00 69 THR A CA 19
ATOM 21953 C C . THR A 1 69 ? -11.773 5.025 -7.039 1.00 0.00 69 THR A C 19
ATOM 21954 O O . THR A 1 69 ? -12.661 4.205 -7.173 1.00 0.00 69 THR A O 19
ATOM 21965 N N . GLU A 1 70 ? -11.989 6.168 -6.447 1.00 0.00 70 GLU A N 19
ATOM 21966 C CA . GLU A 1 70 ? -13.345 6.493 -5.919 1.00 0.00 70 GLU A CA 19
ATOM 21967 C C . GLU A 1 70 ? -14.396 6.337 -7.020 1.00 0.00 70 GLU A C 19
ATOM 21968 O O . GLU A 1 70 ? -15.479 5.834 -6.792 1.00 0.00 70 GLU A O 19
ATOM 21980 N N . LYS A 1 71 ? -14.087 6.767 -8.209 1.00 0.00 71 LYS A N 19
ATOM 21981 C CA . LYS A 1 71 ? -15.068 6.649 -9.326 1.00 0.00 71 LYS A CA 19
ATOM 21982 C C . LYS A 1 71 ? -14.368 6.850 -10.672 1.00 0.00 71 LYS A C 19
ATOM 21983 O O . LYS A 1 71 ? -13.228 7.285 -10.666 1.00 0.00 71 LYS A O 19
ATOM 22003 N N . GLN A 1 3 ? 13.259 -19.707 -10.334 1.00 0.00 3 GLN A N 20
ATOM 22004 C CA . GLN A 1 3 ? 13.561 -18.248 -10.410 1.00 0.00 3 GLN A CA 20
ATOM 22005 C C . GLN A 1 3 ? 13.021 -17.529 -9.170 1.00 0.00 3 GLN A C 20
ATOM 22006 O O . GLN A 1 3 ? 12.206 -18.065 -8.446 1.00 0.00 3 GLN A O 20
ATOM 22022 N N . PRO A 1 4 ? 13.503 -16.332 -8.969 1.00 0.00 4 PRO A N 20
ATOM 22023 C CA . PRO A 1 4 ? 13.074 -15.523 -7.806 1.00 0.00 4 PRO A CA 20
ATOM 22024 C C . PRO A 1 4 ? 11.715 -14.865 -8.075 1.00 0.00 4 PRO A C 20
ATOM 22025 O O . PRO A 1 4 ? 11.613 -13.912 -8.823 1.00 0.00 4 PRO A O 20
ATOM 22036 N N . ALA A 1 5 ? 10.673 -15.362 -7.467 1.00 0.00 5 ALA A N 20
ATOM 22037 C CA . ALA A 1 5 ? 9.325 -14.759 -7.682 1.00 0.00 5 ALA A CA 20
ATOM 22038 C C . ALA A 1 5 ? 8.827 -14.113 -6.385 1.00 0.00 5 ALA A C 20
ATOM 22039 O O . ALA A 1 5 ? 7.756 -13.541 -6.335 1.00 0.00 5 ALA A O 20
ATOM 22046 N N . LYS A 1 6 ? 9.598 -14.203 -5.335 1.00 0.00 6 LYS A N 20
ATOM 22047 C CA . LYS A 1 6 ? 9.174 -13.596 -4.041 1.00 0.00 6 LYS A CA 20
ATOM 22048 C C . LYS A 1 6 ? 10.356 -12.877 -3.387 1.00 0.00 6 LYS A C 20
ATOM 22049 O O . LYS A 1 6 ? 10.610 -13.023 -2.208 1.00 0.00 6 LYS A O 20
ATOM 22068 N N . LYS A 1 7 ? 11.079 -12.101 -4.146 1.00 0.00 7 LYS A N 20
ATOM 22069 C CA . LYS A 1 7 ? 12.247 -11.369 -3.575 1.00 0.00 7 LYS A CA 20
ATOM 22070 C C . LYS A 1 7 ? 11.774 -10.113 -2.837 1.00 0.00 7 LYS A C 20
ATOM 22071 O O . LYS A 1 7 ? 10.657 -9.665 -3.008 1.00 0.00 7 LYS A O 20
ATOM 22090 N N . THR A 1 8 ? 12.613 -9.538 -2.018 1.00 0.00 8 THR A N 20
ATOM 22091 C CA . THR A 1 8 ? 12.204 -8.311 -1.277 1.00 0.00 8 THR A CA 20
ATOM 22092 C C . THR A 1 8 ? 12.474 -7.068 -2.126 1.00 0.00 8 THR A C 20
ATOM 22093 O O . THR A 1 8 ? 13.346 -7.060 -2.973 1.00 0.00 8 THR A O 20
ATOM 22104 N N . TYR A 1 9 ? 11.736 -6.018 -1.903 1.00 0.00 9 TYR A N 20
ATOM 22105 C CA . TYR A 1 9 ? 11.951 -4.772 -2.695 1.00 0.00 9 TYR A CA 20
ATOM 22106 C C . TYR A 1 9 ? 12.729 -3.743 -1.870 1.00 0.00 9 TYR A C 20
ATOM 22107 O O . TYR A 1 9 ? 12.831 -3.848 -0.665 1.00 0.00 9 TYR A O 20
ATOM 22125 N N . THR A 1 10 ? 13.264 -2.742 -2.512 1.00 0.00 10 THR A N 20
ATOM 22126 C CA . THR A 1 10 ? 14.020 -1.696 -1.768 1.00 0.00 10 THR A CA 20
ATOM 22127 C C . THR A 1 10 ? 13.546 -0.306 -2.196 1.00 0.00 10 THR A C 20
ATOM 22128 O O . THR A 1 10 ? 13.352 -0.040 -3.366 1.00 0.00 10 THR A O 20
ATOM 22139 N N . TRP A 1 11 ? 13.349 0.582 -1.261 1.00 0.00 11 TRP A N 20
ATOM 22140 C CA . TRP A 1 11 ? 12.879 1.949 -1.623 1.00 0.00 11 TRP A CA 20
ATOM 22141 C C . TRP A 1 11 ? 13.821 3.011 -1.049 1.00 0.00 11 TRP A C 20
ATOM 22142 O O . TRP A 1 11 ? 14.211 2.953 0.100 1.00 0.00 11 TRP A O 20
ATOM 22163 N N . ASN A 1 12 ? 14.186 3.981 -1.840 1.00 0.00 12 ASN A N 20
ATOM 22164 C CA . ASN A 1 12 ? 15.097 5.050 -1.339 1.00 0.00 12 ASN A CA 20
ATOM 22165 C C . ASN A 1 12 ? 14.294 6.307 -0.997 1.00 0.00 12 ASN A C 20
ATOM 22166 O O . ASN A 1 12 ? 14.431 6.872 0.069 1.00 0.00 12 ASN A O 20
ATOM 22177 N N . THR A 1 13 ? 13.454 6.748 -1.892 1.00 0.00 13 THR A N 20
ATOM 22178 C CA . THR A 1 13 ? 12.640 7.965 -1.613 1.00 0.00 13 THR A CA 20
ATOM 22179 C C . THR A 1 13 ? 11.263 7.565 -1.080 1.00 0.00 13 THR A C 20
ATOM 22180 O O . THR A 1 13 ? 10.779 6.481 -1.340 1.00 0.00 13 THR A O 20
ATOM 22191 N N . LYS A 1 14 ? 10.626 8.427 -0.337 1.00 0.00 14 LYS A N 20
ATOM 22192 C CA . LYS A 1 14 ? 9.282 8.084 0.208 1.00 0.00 14 LYS A CA 20
ATOM 22193 C C . LYS A 1 14 ? 8.256 8.001 -0.925 1.00 0.00 14 LYS A C 20
ATOM 22194 O O . LYS A 1 14 ? 7.285 7.276 -0.841 1.00 0.00 14 LYS A O 20
ATOM 22213 N N . GLU A 1 15 ? 8.464 8.732 -1.986 1.00 0.00 15 GLU A N 20
ATOM 22214 C CA . GLU A 1 15 ? 7.496 8.682 -3.120 1.00 0.00 15 GLU A CA 20
ATOM 22215 C C . GLU A 1 15 ? 7.494 7.283 -3.735 1.00 0.00 15 GLU A C 20
ATOM 22216 O O . GLU A 1 15 ? 6.456 6.694 -3.963 1.00 0.00 15 GLU A O 20
ATOM 22228 N N . GLU A 1 16 ? 8.652 6.747 -3.995 1.00 0.00 16 GLU A N 20
ATOM 22229 C CA . GLU A 1 16 ? 8.727 5.382 -4.587 1.00 0.00 16 GLU A CA 20
ATOM 22230 C C . GLU A 1 16 ? 8.080 4.379 -3.634 1.00 0.00 16 GLU A C 20
ATOM 22231 O O . GLU A 1 16 ? 7.292 3.544 -4.031 1.00 0.00 16 GLU A O 20
ATOM 22243 N N . ALA A 1 17 ? 8.402 4.470 -2.377 1.00 0.00 17 ALA A N 20
ATOM 22244 C CA . ALA A 1 17 ? 7.802 3.538 -1.381 1.00 0.00 17 ALA A CA 20
ATOM 22245 C C . ALA A 1 17 ? 6.288 3.744 -1.337 1.00 0.00 17 ALA A C 20
ATOM 22246 O O . ALA A 1 17 ? 5.518 2.803 -1.374 1.00 0.00 17 ALA A O 20
ATOM 22253 N N . LYS A 1 18 ? 5.856 4.972 -1.275 1.00 0.00 18 LYS A N 20
ATOM 22254 C CA . LYS A 1 18 ? 4.393 5.247 -1.246 1.00 0.00 18 LYS A CA 20
ATOM 22255 C C . LYS A 1 18 ? 3.763 4.764 -2.552 1.00 0.00 18 LYS A C 20
ATOM 22256 O O . LYS A 1 18 ? 2.652 4.271 -2.577 1.00 0.00 18 LYS A O 20
ATOM 22275 N N . GLN A 1 19 ? 4.472 4.902 -3.638 1.00 0.00 19 GLN A N 20
ATOM 22276 C CA . GLN A 1 19 ? 3.930 4.452 -4.949 1.00 0.00 19 GLN A CA 20
ATOM 22277 C C . GLN A 1 19 ? 3.761 2.930 -4.955 1.00 0.00 19 GLN A C 20
ATOM 22278 O O . GLN A 1 19 ? 2.761 2.412 -5.408 1.00 0.00 19 GLN A O 20
ATOM 22292 N N . ALA A 1 20 ? 4.727 2.210 -4.451 1.00 0.00 20 ALA A N 20
ATOM 22293 C CA . ALA A 1 20 ? 4.603 0.725 -4.430 1.00 0.00 20 ALA A CA 20
ATOM 22294 C C . ALA A 1 20 ? 3.487 0.314 -3.471 1.00 0.00 20 ALA A C 20
ATOM 22295 O O . ALA A 1 20 ? 2.809 -0.669 -3.680 1.00 0.00 20 ALA A O 20
ATOM 22302 N N . PHE A 1 21 ? 3.288 1.063 -2.421 1.00 0.00 21 PHE A N 20
ATOM 22303 C CA . PHE A 1 21 ? 2.208 0.712 -1.455 1.00 0.00 21 PHE A CA 20
ATOM 22304 C C . PHE A 1 21 ? 0.839 0.952 -2.097 1.00 0.00 21 PHE A C 20
ATOM 22305 O O . PHE A 1 21 ? -0.046 0.115 -2.038 1.00 0.00 21 PHE A O 20
ATOM 22322 N N . LYS A 1 22 ? 0.660 2.074 -2.741 1.00 0.00 22 LYS A N 20
ATOM 22323 C CA . LYS A 1 22 ? -0.640 2.343 -3.400 1.00 0.00 22 LYS A CA 20
ATOM 22324 C C . LYS A 1 22 ? -0.759 1.418 -4.616 1.00 0.00 22 LYS A C 20
ATOM 22325 O O . LYS A 1 22 ? -1.775 0.784 -4.836 1.00 0.00 22 LYS A O 20
ATOM 22344 N N . GLU A 1 23 ? 0.289 1.311 -5.388 1.00 0.00 23 GLU A N 20
ATOM 22345 C CA . GLU A 1 23 ? 0.251 0.400 -6.561 1.00 0.00 23 GLU A CA 20
ATOM 22346 C C . GLU A 1 23 ? 0.013 -1.022 -6.057 1.00 0.00 23 GLU A C 20
ATOM 22347 O O . GLU A 1 23 ? -0.635 -1.824 -6.698 1.00 0.00 23 GLU A O 20
ATOM 22359 N N . LEU A 1 24 ? 0.512 -1.324 -4.885 1.00 0.00 24 LEU A N 20
ATOM 22360 C CA . LEU A 1 24 ? 0.292 -2.678 -4.309 1.00 0.00 24 LEU A CA 20
ATOM 22361 C C . LEU A 1 24 ? -1.210 -2.877 -4.137 1.00 0.00 24 LEU A C 20
ATOM 22362 O O . LEU A 1 24 ? -1.766 -3.888 -4.518 1.00 0.00 24 LEU A O 20
ATOM 22378 N N . LEU A 1 25 ? -1.877 -1.896 -3.591 1.00 0.00 25 LEU A N 20
ATOM 22379 C CA . LEU A 1 25 ? -3.352 -2.006 -3.424 1.00 0.00 25 LEU A CA 20
ATOM 22380 C C . LEU A 1 25 ? -4.017 -2.198 -4.793 1.00 0.00 25 LEU A C 20
ATOM 22381 O O . LEU A 1 25 ? -4.970 -2.941 -4.934 1.00 0.00 25 LEU A O 20
ATOM 22397 N N . LYS A 1 26 ? -3.519 -1.531 -5.804 1.00 0.00 26 LYS A N 20
ATOM 22398 C CA . LYS A 1 26 ? -4.120 -1.677 -7.163 1.00 0.00 26 LYS A CA 20
ATOM 22399 C C . LYS A 1 26 ? -4.013 -3.127 -7.634 1.00 0.00 26 LYS A C 20
ATOM 22400 O O . LYS A 1 26 ? -4.958 -3.696 -8.143 1.00 0.00 26 LYS A O 20
ATOM 22419 N N . GLU A 1 27 ? -2.873 -3.736 -7.455 1.00 0.00 27 GLU A N 20
ATOM 22420 C CA . GLU A 1 27 ? -2.719 -5.155 -7.879 1.00 0.00 27 GLU A CA 20
ATOM 22421 C C . GLU A 1 27 ? -3.573 -6.035 -6.970 1.00 0.00 27 GLU A C 20
ATOM 22422 O O . GLU A 1 27 ? -4.017 -7.102 -7.347 1.00 0.00 27 GLU A O 20
ATOM 22434 N N . LYS A 1 28 ? -3.814 -5.574 -5.774 1.00 0.00 28 LYS A N 20
ATOM 22435 C CA . LYS A 1 28 ? -4.649 -6.351 -4.816 1.00 0.00 28 LYS A CA 20
ATOM 22436 C C . LYS A 1 28 ? -6.127 -6.023 -5.046 1.00 0.00 28 LYS A C 20
ATOM 22437 O O . LYS A 1 28 ? -6.977 -6.336 -4.236 1.00 0.00 28 LYS A O 20
ATOM 22456 N N . ARG A 1 29 ? -6.426 -5.377 -6.143 1.00 0.00 29 ARG A N 20
ATOM 22457 C CA . ARG A 1 29 ? -7.836 -5.004 -6.451 1.00 0.00 29 ARG A CA 20
ATOM 22458 C C . ARG A 1 29 ? -8.562 -4.541 -5.186 1.00 0.00 29 ARG A C 20
ATOM 22459 O O . ARG A 1 29 ? -9.721 -4.844 -4.979 1.00 0.00 29 ARG A O 20
ATOM 22480 N N . VAL A 1 30 ? -7.896 -3.795 -4.344 1.00 0.00 30 VAL A N 20
ATOM 22481 C CA . VAL A 1 30 ? -8.563 -3.301 -3.104 1.00 0.00 30 VAL A CA 20
ATOM 22482 C C . VAL A 1 30 ? -9.651 -2.292 -3.482 1.00 0.00 30 VAL A C 20
ATOM 22483 O O . VAL A 1 30 ? -9.391 -1.341 -4.193 1.00 0.00 30 VAL A O 20
ATOM 22496 N N . PRO A 1 31 ? -10.840 -2.533 -3.002 1.00 0.00 31 PRO A N 20
ATOM 22497 C CA . PRO A 1 31 ? -11.974 -1.629 -3.303 1.00 0.00 31 PRO A CA 20
ATOM 22498 C C . PRO A 1 31 ? -11.820 -0.314 -2.538 1.00 0.00 31 PRO A C 20
ATOM 22499 O O . PRO A 1 31 ? -11.058 -0.218 -1.597 1.00 0.00 31 PRO A O 20
ATOM 22510 N N . SER A 1 32 ? -12.538 0.699 -2.931 1.00 0.00 32 SER A N 20
ATOM 22511 C CA . SER A 1 32 ? -12.432 2.003 -2.220 1.00 0.00 32 SER A CA 20
ATOM 22512 C C . SER A 1 32 ? -13.131 1.915 -0.862 1.00 0.00 32 SER A C 20
ATOM 22513 O O . SER A 1 32 ? -13.052 2.816 -0.051 1.00 0.00 32 SER A O 20
ATOM 22521 N N . ASN A 1 33 ? -13.818 0.833 -0.609 1.00 0.00 33 ASN A N 20
ATOM 22522 C CA . ASN A 1 33 ? -14.525 0.687 0.695 1.00 0.00 33 ASN A CA 20
ATOM 22523 C C . ASN A 1 33 ? -13.847 -0.383 1.554 1.00 0.00 33 ASN A C 20
ATOM 22524 O O . ASN A 1 33 ? -14.428 -0.903 2.485 1.00 0.00 33 ASN A O 20
ATOM 22535 N N . ALA A 1 34 ? -12.623 -0.719 1.249 1.00 0.00 34 ALA A N 20
ATOM 22536 C CA . ALA A 1 34 ? -11.918 -1.756 2.053 1.00 0.00 34 ALA A CA 20
ATOM 22537 C C . ALA A 1 34 ? -11.447 -1.167 3.382 1.00 0.00 34 ALA A C 20
ATOM 22538 O O . ALA A 1 34 ? -11.085 -0.010 3.468 1.00 0.00 34 ALA A O 20
ATOM 22545 N N . SER A 1 35 ? -11.430 -1.959 4.416 1.00 0.00 35 SER A N 20
ATOM 22546 C CA . SER A 1 35 ? -10.956 -1.452 5.730 1.00 0.00 35 SER A CA 20
ATOM 22547 C C . SER A 1 35 ? -9.440 -1.613 5.792 1.00 0.00 35 SER A C 20
ATOM 22548 O O . SER A 1 35 ? -8.882 -2.483 5.153 1.00 0.00 35 SER A O 20
ATOM 22556 N N . TRP A 1 36 ? -8.758 -0.792 6.536 1.00 0.00 36 TRP A N 20
ATOM 22557 C CA . TRP A 1 36 ? -7.280 -0.939 6.588 1.00 0.00 36 TRP A CA 20
ATOM 22558 C C . TRP A 1 36 ? -6.914 -2.398 6.857 1.00 0.00 36 TRP A C 20
ATOM 22559 O O . TRP A 1 36 ? -5.906 -2.886 6.396 1.00 0.00 36 TRP A O 20
ATOM 22580 N N . GLU A 1 37 ? -7.723 -3.100 7.598 1.00 0.00 37 GLU A N 20
ATOM 22581 C CA . GLU A 1 37 ? -7.411 -4.528 7.885 1.00 0.00 37 GLU A CA 20
ATOM 22582 C C . GLU A 1 37 ? -7.484 -5.357 6.598 1.00 0.00 37 GLU A C 20
ATOM 22583 O O . GLU A 1 37 ? -6.588 -6.119 6.288 1.00 0.00 37 GLU A O 20
ATOM 22595 N N . GLN A 1 38 ? -8.542 -5.213 5.844 1.00 0.00 38 GLN A N 20
ATOM 22596 C CA . GLN A 1 38 ? -8.667 -5.993 4.578 1.00 0.00 38 GLN A CA 20
ATOM 22597 C C . GLN A 1 38 ? -7.637 -5.512 3.551 1.00 0.00 38 GLN A C 20
ATOM 22598 O O . GLN A 1 38 ? -6.969 -6.300 2.908 1.00 0.00 38 GLN A O 20
ATOM 22612 N N . ALA A 1 39 ? -7.504 -4.226 3.394 1.00 0.00 39 ALA A N 20
ATOM 22613 C CA . ALA A 1 39 ? -6.525 -3.691 2.406 1.00 0.00 39 ALA A CA 20
ATOM 22614 C C . ALA A 1 39 ? -5.090 -3.938 2.879 1.00 0.00 39 ALA A C 20
ATOM 22615 O O . ALA A 1 39 ? -4.208 -4.196 2.086 1.00 0.00 39 ALA A O 20
ATOM 22622 N N . MET A 1 40 ? -4.845 -3.851 4.160 1.00 0.00 40 MET A N 20
ATOM 22623 C CA . MET A 1 40 ? -3.459 -4.071 4.673 1.00 0.00 40 MET A CA 20
ATOM 22624 C C . MET A 1 40 ? -3.033 -5.524 4.472 1.00 0.00 40 MET A C 20
ATOM 22625 O O . MET A 1 40 ? -1.962 -5.796 3.980 1.00 0.00 40 MET A O 20
ATOM 22639 N N . LYS A 1 41 ? -3.856 -6.463 4.851 1.00 0.00 41 LYS A N 20
ATOM 22640 C CA . LYS A 1 41 ? -3.468 -7.893 4.671 1.00 0.00 41 LYS A CA 20
ATOM 22641 C C . LYS A 1 41 ? -3.368 -8.218 3.178 1.00 0.00 41 LYS A C 20
ATOM 22642 O O . LYS A 1 41 ? -2.426 -8.849 2.727 1.00 0.00 41 LYS A O 20
ATOM 22661 N N . MET A 1 42 ? -4.324 -7.783 2.400 1.00 0.00 42 MET A N 20
ATOM 22662 C CA . MET A 1 42 ? -4.272 -8.063 0.937 1.00 0.00 42 MET A CA 20
ATOM 22663 C C . MET A 1 42 ? -2.971 -7.520 0.341 1.00 0.00 42 MET A C 20
ATOM 22664 O O . MET A 1 42 ? -2.430 -8.074 -0.596 1.00 0.00 42 MET A O 20
ATOM 22678 N N . ILE A 1 43 ? -2.471 -6.435 0.867 1.00 0.00 43 ILE A N 20
ATOM 22679 C CA . ILE A 1 43 ? -1.214 -5.852 0.315 1.00 0.00 43 ILE A CA 20
ATOM 22680 C C . ILE A 1 43 ? 0.014 -6.358 1.081 1.00 0.00 43 ILE A C 20
ATOM 22681 O O . ILE A 1 43 ? 1.100 -6.434 0.543 1.00 0.00 43 ILE A O 20
ATOM 22697 N N . ILE A 1 44 ? -0.136 -6.714 2.326 1.00 0.00 44 ILE A N 20
ATOM 22698 C CA . ILE A 1 44 ? 1.047 -7.209 3.087 1.00 0.00 44 ILE A CA 20
ATOM 22699 C C . ILE A 1 44 ? 1.525 -8.514 2.458 1.00 0.00 44 ILE A C 20
ATOM 22700 O O . ILE A 1 44 ? 2.708 -8.754 2.320 1.00 0.00 44 ILE A O 20
ATOM 22716 N N . ASN A 1 45 ? 0.608 -9.347 2.049 1.00 0.00 45 ASN A N 20
ATOM 22717 C CA . ASN A 1 45 ? 1.013 -10.623 1.397 1.00 0.00 45 ASN A CA 20
ATOM 22718 C C . ASN A 1 45 ? 2.122 -10.323 0.384 1.00 0.00 45 ASN A C 20
ATOM 22719 O O . ASN A 1 45 ? 2.973 -11.144 0.106 1.00 0.00 45 ASN A O 20
ATOM 22730 N N . ASP A 1 46 ? 2.104 -9.139 -0.163 1.00 0.00 46 ASP A N 20
ATOM 22731 C CA . ASP A 1 46 ? 3.140 -8.747 -1.161 1.00 0.00 46 ASP A CA 20
ATOM 22732 C C . ASP A 1 46 ? 4.276 -7.984 -0.471 1.00 0.00 46 ASP A C 20
ATOM 22733 O O . ASP A 1 46 ? 4.048 -7.238 0.463 1.00 0.00 46 ASP A O 20
ATOM 22742 N N . PRO A 1 47 ? 5.468 -8.193 -0.960 1.00 0.00 47 PRO A N 20
ATOM 22743 C CA . PRO A 1 47 ? 6.659 -7.516 -0.386 1.00 0.00 47 PRO A CA 20
ATOM 22744 C C . PRO A 1 47 ? 6.556 -6.003 -0.582 1.00 0.00 47 PRO A C 20
ATOM 22745 O O . PRO A 1 47 ? 7.273 -5.238 0.031 1.00 0.00 47 PRO A O 20
ATOM 22756 N N . ARG A 1 48 ? 5.659 -5.564 -1.421 1.00 0.00 48 ARG A N 20
ATOM 22757 C CA . ARG A 1 48 ? 5.502 -4.104 -1.639 1.00 0.00 48 ARG A CA 20
ATOM 22758 C C . ARG A 1 48 ? 5.082 -3.428 -0.338 1.00 0.00 48 ARG A C 20
ATOM 22759 O O . ARG A 1 48 ? 5.310 -2.253 -0.137 1.00 0.00 48 ARG A O 20
ATOM 22780 N N . TYR A 1 49 ? 4.472 -4.161 0.551 1.00 0.00 49 TYR A N 20
ATOM 22781 C CA . TYR A 1 49 ? 4.050 -3.551 1.839 1.00 0.00 49 TYR A CA 20
ATOM 22782 C C . TYR A 1 49 ? 5.281 -2.993 2.560 1.00 0.00 49 TYR A C 20
ATOM 22783 O O . TYR A 1 49 ? 5.208 -2.025 3.298 1.00 0.00 49 TYR A O 20
ATOM 22801 N N . SER A 1 50 ? 6.421 -3.583 2.328 1.00 0.00 50 SER A N 20
ATOM 22802 C CA . SER A 1 50 ? 7.658 -3.082 2.986 1.00 0.00 50 SER A CA 20
ATOM 22803 C C . SER A 1 50 ? 8.041 -1.733 2.381 1.00 0.00 50 SER A C 20
ATOM 22804 O O . SER A 1 50 ? 8.939 -1.062 2.848 1.00 0.00 50 SER A O 20
ATOM 22812 N N . ALA A 1 51 ? 7.342 -1.317 1.360 1.00 0.00 51 ALA A N 20
ATOM 22813 C CA . ALA A 1 51 ? 7.638 0.002 0.749 1.00 0.00 51 ALA A CA 20
ATOM 22814 C C . ALA A 1 51 ? 7.415 1.081 1.809 1.00 0.00 51 ALA A C 20
ATOM 22815 O O . ALA A 1 51 ? 7.975 2.157 1.746 1.00 0.00 51 ALA A O 20
ATOM 22822 N N . LEU A 1 52 ? 6.612 0.786 2.801 1.00 0.00 52 LEU A N 20
ATOM 22823 C CA . LEU A 1 52 ? 6.367 1.786 3.882 1.00 0.00 52 LEU A CA 20
ATOM 22824 C C . LEU A 1 52 ? 6.657 1.150 5.244 1.00 0.00 52 LEU A C 20
ATOM 22825 O O . LEU A 1 52 ? 6.028 0.190 5.641 1.00 0.00 52 LEU A O 20
ATOM 22841 N N . ALA A 1 53 ? 7.619 1.672 5.952 1.00 0.00 53 ALA A N 20
ATOM 22842 C CA . ALA A 1 53 ? 7.972 1.094 7.282 1.00 0.00 53 ALA A CA 20
ATOM 22843 C C . ALA A 1 53 ? 6.965 1.524 8.353 1.00 0.00 53 ALA A C 20
ATOM 22844 O O . ALA A 1 53 ? 6.663 0.779 9.265 1.00 0.00 53 ALA A O 20
ATOM 22851 N N . LYS A 1 54 ? 6.456 2.721 8.265 1.00 0.00 54 LYS A N 20
ATOM 22852 C CA . LYS A 1 54 ? 5.485 3.194 9.294 1.00 0.00 54 LYS A CA 20
ATOM 22853 C C . LYS A 1 54 ? 4.047 2.872 8.879 1.00 0.00 54 LYS A C 20
ATOM 22854 O O . LYS A 1 54 ? 3.658 3.045 7.740 1.00 0.00 54 LYS A O 20
ATOM 22873 N N . LEU A 1 55 ? 3.247 2.410 9.796 1.00 0.00 55 LEU A N 20
ATOM 22874 C CA . LEU A 1 55 ? 1.837 2.093 9.447 1.00 0.00 55 LEU A CA 20
ATOM 22875 C C . LEU A 1 55 ? 1.050 3.383 9.202 1.00 0.00 55 LEU A C 20
ATOM 22876 O O . LEU A 1 55 ? 0.127 3.414 8.415 1.00 0.00 55 LEU A O 20
ATOM 22892 N N . SER A 1 56 ? 1.405 4.453 9.866 1.00 0.00 56 SER A N 20
ATOM 22893 C CA . SER A 1 56 ? 0.664 5.729 9.649 1.00 0.00 56 SER A CA 20
ATOM 22894 C C . SER A 1 56 ? 0.729 6.098 8.166 1.00 0.00 56 SER A C 20
ATOM 22895 O O . SER A 1 56 ? -0.262 6.453 7.556 1.00 0.00 56 SER A O 20
ATOM 22903 N N . GLU A 1 57 ? 1.886 5.984 7.576 1.00 0.00 57 GLU A N 20
ATOM 22904 C CA . GLU A 1 57 ? 2.012 6.294 6.125 1.00 0.00 57 GLU A CA 20
ATOM 22905 C C . GLU A 1 57 ? 1.339 5.182 5.321 1.00 0.00 57 GLU A C 20
ATOM 22906 O O . GLU A 1 57 ? 0.712 5.425 4.309 1.00 0.00 57 GLU A O 20
ATOM 22918 N N . LYS A 1 58 ? 1.446 3.961 5.776 1.00 0.00 58 LYS A N 20
ATOM 22919 C CA . LYS A 1 58 ? 0.791 2.840 5.047 1.00 0.00 58 LYS A CA 20
ATOM 22920 C C . LYS A 1 58 ? -0.716 3.091 4.976 1.00 0.00 58 LYS A C 20
ATOM 22921 O O . LYS A 1 58 ? -1.339 2.934 3.944 1.00 0.00 58 LYS A O 20
ATOM 22940 N N . LYS A 1 59 ? -1.303 3.485 6.070 1.00 0.00 59 LYS A N 20
ATOM 22941 C CA . LYS A 1 59 ? -2.770 3.751 6.079 1.00 0.00 59 LYS A CA 20
ATOM 22942 C C . LYS A 1 59 ? -3.092 4.949 5.184 1.00 0.00 59 LYS A C 20
ATOM 22943 O O . LYS A 1 59 ? -4.023 4.916 4.405 1.00 0.00 59 LYS A O 20
ATOM 22962 N N . GLN A 1 60 ? -2.332 6.005 5.284 1.00 0.00 60 GLN A N 20
ATOM 22963 C CA . GLN A 1 60 ? -2.610 7.193 4.427 1.00 0.00 60 GLN A CA 20
ATOM 22964 C C . GLN A 1 60 ? -2.482 6.804 2.953 1.00 0.00 60 GLN A C 20
ATOM 22965 O O . GLN A 1 60 ? -3.291 7.181 2.128 1.00 0.00 60 GLN A O 20
ATOM 22979 N N . ALA A 1 61 ? -1.481 6.038 2.619 1.00 0.00 61 ALA A N 20
ATOM 22980 C CA . ALA A 1 61 ? -1.316 5.611 1.201 1.00 0.00 61 ALA A CA 20
ATOM 22981 C C . ALA A 1 61 ? -2.535 4.791 0.778 1.00 0.00 61 ALA A C 20
ATOM 22982 O O . ALA A 1 61 ? -3.042 4.926 -0.318 1.00 0.00 61 ALA A O 20
ATOM 22989 N N . PHE A 1 62 ? -3.017 3.949 1.653 1.00 0.00 62 PHE A N 20
ATOM 22990 C CA . PHE A 1 62 ? -4.213 3.124 1.323 1.00 0.00 62 PHE A CA 20
ATOM 22991 C C . PHE A 1 62 ? -5.423 4.040 1.117 1.00 0.00 62 PHE A C 20
ATOM 22992 O O . PHE A 1 62 ? -6.180 3.890 0.175 1.00 0.00 62 PHE A O 20
ATOM 23009 N N . ASN A 1 63 ? -5.595 5.004 1.979 1.00 0.00 63 ASN A N 20
ATOM 23010 C CA . ASN A 1 63 ? -6.736 5.947 1.818 1.00 0.00 63 ASN A CA 20
ATOM 23011 C C . ASN A 1 63 ? -6.593 6.677 0.483 1.00 0.00 63 ASN A C 20
ATOM 23012 O O . ASN A 1 63 ? -7.547 6.855 -0.252 1.00 0.00 63 ASN A O 20
ATOM 23023 N N . ALA A 1 64 ? -5.397 7.081 0.159 1.00 0.00 64 ALA A N 20
ATOM 23024 C CA . ALA A 1 64 ? -5.172 7.782 -1.137 1.00 0.00 64 ALA A CA 20
ATOM 23025 C C . ALA A 1 64 ? -5.455 6.813 -2.285 1.00 0.00 64 ALA A C 20
ATOM 23026 O O . ALA A 1 64 ? -5.959 7.191 -3.324 1.00 0.00 64 ALA A O 20
ATOM 23033 N N . TYR A 1 65 ? -5.143 5.559 -2.095 1.00 0.00 65 TYR A N 20
ATOM 23034 C CA . TYR A 1 65 ? -5.400 4.554 -3.161 1.00 0.00 65 TYR A CA 20
ATOM 23035 C C . TYR A 1 65 ? -6.901 4.491 -3.453 1.00 0.00 65 TYR A C 20
ATOM 23036 O O . TYR A 1 65 ? -7.322 4.442 -4.592 1.00 0.00 65 TYR A O 20
ATOM 23054 N N . LYS A 1 66 ? -7.711 4.497 -2.432 1.00 0.00 66 LYS A N 20
ATOM 23055 C CA . LYS A 1 66 ? -9.183 4.442 -2.651 1.00 0.00 66 LYS A CA 20
ATOM 23056 C C . LYS A 1 66 ? -9.686 5.766 -3.236 1.00 0.00 66 LYS A C 20
ATOM 23057 O O . LYS A 1 66 ? -10.632 5.799 -3.999 1.00 0.00 66 LYS A O 20
ATOM 23076 N N . VAL A 1 67 ? -9.070 6.858 -2.874 1.00 0.00 67 VAL A N 20
ATOM 23077 C CA . VAL A 1 67 ? -9.520 8.182 -3.396 1.00 0.00 67 VAL A CA 20
ATOM 23078 C C . VAL A 1 67 ? -9.158 8.344 -4.877 1.00 0.00 67 VAL A C 20
ATOM 23079 O O . VAL A 1 67 ? -9.727 9.161 -5.575 1.00 0.00 67 VAL A O 20
ATOM 23092 N N . GLN A 1 68 ? -8.216 7.584 -5.362 1.00 0.00 68 GLN A N 20
ATOM 23093 C CA . GLN A 1 68 ? -7.824 7.713 -6.796 1.00 0.00 68 GLN A CA 20
ATOM 23094 C C . GLN A 1 68 ? -8.589 6.706 -7.658 1.00 0.00 68 GLN A C 20
ATOM 23095 O O . GLN A 1 68 ? -8.594 6.794 -8.870 1.00 0.00 68 GLN A O 20
ATOM 23109 N N . THR A 1 69 ? -9.235 5.751 -7.050 1.00 0.00 69 THR A N 20
ATOM 23110 C CA . THR A 1 69 ? -9.994 4.744 -7.849 1.00 0.00 69 THR A CA 20
ATOM 23111 C C . THR A 1 69 ? -11.456 5.175 -8.001 1.00 0.00 69 THR A C 20
ATOM 23112 O O . THR A 1 69 ? -12.315 4.381 -8.327 1.00 0.00 69 THR A O 20
ATOM 23123 N N . GLU A 1 70 ? -11.745 6.426 -7.769 1.00 0.00 70 GLU A N 20
ATOM 23124 C CA . GLU A 1 70 ? -13.153 6.900 -7.904 1.00 0.00 70 GLU A CA 20
ATOM 23125 C C . GLU A 1 70 ? -13.552 6.959 -9.380 1.00 0.00 70 GLU A C 20
ATOM 23126 O O . GLU A 1 70 ? -14.694 6.747 -9.735 1.00 0.00 70 GLU A O 20
ATOM 23138 N N . LYS A 1 71 ? -12.616 7.245 -10.242 1.00 0.00 71 LYS A N 20
ATOM 23139 C CA . LYS A 1 71 ? -12.939 7.320 -11.697 1.00 0.00 71 LYS A CA 20
ATOM 23140 C C . LYS A 1 71 ? -13.655 6.045 -12.149 1.00 0.00 71 LYS A C 20
ATOM 23141 O O . LYS A 1 71 ? -13.461 5.023 -11.513 1.00 0.00 71 LYS A O 20
ATOM 23161 N N . GLN A 1 3 ? 9.468 -20.261 2.920 1.00 0.00 3 GLN A N 21
ATOM 23162 C CA . GLN A 1 3 ? 8.848 -18.969 3.330 1.00 0.00 3 GLN A CA 21
ATOM 23163 C C . GLN A 1 3 ? 8.330 -18.218 2.101 1.00 0.00 3 GLN A C 21
ATOM 23164 O O . GLN A 1 3 ? 8.946 -18.241 1.053 1.00 0.00 3 GLN A O 21
ATOM 23180 N N . PRO A 1 4 ? 7.207 -17.574 2.272 1.00 0.00 4 PRO A N 21
ATOM 23181 C CA . PRO A 1 4 ? 6.592 -16.806 1.163 1.00 0.00 4 PRO A CA 21
ATOM 23182 C C . PRO A 1 4 ? 7.379 -15.516 0.907 1.00 0.00 4 PRO A C 21
ATOM 23183 O O . PRO A 1 4 ? 7.187 -14.850 -0.091 1.00 0.00 4 PRO A O 21
ATOM 23194 N N . ALA A 1 5 ? 8.263 -15.158 1.799 1.00 0.00 5 ALA A N 21
ATOM 23195 C CA . ALA A 1 5 ? 9.057 -13.911 1.601 1.00 0.00 5 ALA A CA 21
ATOM 23196 C C . ALA A 1 5 ? 9.829 -13.983 0.283 1.00 0.00 5 ALA A C 21
ATOM 23197 O O . ALA A 1 5 ? 9.954 -13.007 -0.430 1.00 0.00 5 ALA A O 21
ATOM 23204 N N . LYS A 1 6 ? 10.340 -15.134 -0.049 1.00 0.00 6 LYS A N 21
ATOM 23205 C CA . LYS A 1 6 ? 11.100 -15.280 -1.323 1.00 0.00 6 LYS A CA 21
ATOM 23206 C C . LYS A 1 6 ? 12.015 -14.065 -1.545 1.00 0.00 6 LYS A C 21
ATOM 23207 O O . LYS A 1 6 ? 13.085 -13.978 -0.976 1.00 0.00 6 LYS A O 21
ATOM 23226 N N . LYS A 1 7 ? 11.610 -13.130 -2.364 1.00 0.00 7 LYS A N 21
ATOM 23227 C CA . LYS A 1 7 ? 12.468 -11.934 -2.610 1.00 0.00 7 LYS A CA 21
ATOM 23228 C C . LYS A 1 7 ? 11.829 -10.690 -1.986 1.00 0.00 7 LYS A C 21
ATOM 23229 O O . LYS A 1 7 ? 10.624 -10.594 -1.865 1.00 0.00 7 LYS A O 21
ATOM 23248 N N . THR A 1 8 ? 12.627 -9.739 -1.582 1.00 0.00 8 THR A N 21
ATOM 23249 C CA . THR A 1 8 ? 12.062 -8.505 -0.963 1.00 0.00 8 THR A CA 21
ATOM 23250 C C . THR A 1 8 ? 12.419 -7.271 -1.796 1.00 0.00 8 THR A C 21
ATOM 23251 O O . THR A 1 8 ? 13.419 -7.240 -2.484 1.00 0.00 8 THR A O 21
ATOM 23262 N N . TYR A 1 9 ? 11.606 -6.251 -1.734 1.00 0.00 9 TYR A N 21
ATOM 23263 C CA . TYR A 1 9 ? 11.893 -5.012 -2.515 1.00 0.00 9 TYR A CA 21
ATOM 23264 C C . TYR A 1 9 ? 12.640 -3.997 -1.643 1.00 0.00 9 TYR A C 21
ATOM 23265 O O . TYR A 1 9 ? 12.667 -4.106 -0.433 1.00 0.00 9 TYR A O 21
ATOM 23283 N N . THR A 1 10 ? 13.238 -3.004 -2.245 1.00 0.00 10 THR A N 21
ATOM 23284 C CA . THR A 1 10 ? 13.971 -1.979 -1.444 1.00 0.00 10 THR A CA 21
ATOM 23285 C C . THR A 1 10 ? 13.567 -0.566 -1.881 1.00 0.00 10 THR A C 21
ATOM 23286 O O . THR A 1 10 ? 13.518 -0.262 -3.057 1.00 0.00 10 THR A O 21
ATOM 23297 N N . TRP A 1 11 ? 13.278 0.300 -0.947 1.00 0.00 11 TRP A N 21
ATOM 23298 C CA . TRP A 1 11 ? 12.882 1.693 -1.313 1.00 0.00 11 TRP A CA 21
ATOM 23299 C C . TRP A 1 11 ? 13.823 2.704 -0.654 1.00 0.00 11 TRP A C 21
ATOM 23300 O O . TRP A 1 11 ? 14.274 2.514 0.458 1.00 0.00 11 TRP A O 21
ATOM 23321 N N . ASN A 1 12 ? 14.121 3.779 -1.332 1.00 0.00 12 ASN A N 21
ATOM 23322 C CA . ASN A 1 12 ? 15.031 4.803 -0.742 1.00 0.00 12 ASN A CA 21
ATOM 23323 C C . ASN A 1 12 ? 14.316 6.155 -0.663 1.00 0.00 12 ASN A C 21
ATOM 23324 O O . ASN A 1 12 ? 14.512 6.919 0.260 1.00 0.00 12 ASN A O 21
ATOM 23335 N N . THR A 1 13 ? 13.489 6.454 -1.628 1.00 0.00 13 THR A N 21
ATOM 23336 C CA . THR A 1 13 ? 12.760 7.755 -1.611 1.00 0.00 13 THR A CA 21
ATOM 23337 C C . THR A 1 13 ? 11.308 7.543 -1.172 1.00 0.00 13 THR A C 21
ATOM 23338 O O . THR A 1 13 ? 10.761 6.467 -1.300 1.00 0.00 13 THR A O 21
ATOM 23349 N N . LYS A 1 14 ? 10.682 8.563 -0.654 1.00 0.00 14 LYS A N 21
ATOM 23350 C CA . LYS A 1 14 ? 9.268 8.421 -0.203 1.00 0.00 14 LYS A CA 21
ATOM 23351 C C . LYS A 1 14 ? 8.336 8.217 -1.403 1.00 0.00 14 LYS A C 21
ATOM 23352 O O . LYS A 1 14 ? 7.307 7.580 -1.297 1.00 0.00 14 LYS A O 21
ATOM 23371 N N . GLU A 1 15 ? 8.683 8.757 -2.540 1.00 0.00 15 GLU A N 21
ATOM 23372 C CA . GLU A 1 15 ? 7.806 8.595 -3.736 1.00 0.00 15 GLU A CA 21
ATOM 23373 C C . GLU A 1 15 ? 7.779 7.133 -4.186 1.00 0.00 15 GLU A C 21
ATOM 23374 O O . GLU A 1 15 ? 6.735 6.576 -4.460 1.00 0.00 15 GLU A O 21
ATOM 23386 N N . GLU A 1 16 ? 8.919 6.511 -4.268 1.00 0.00 16 GLU A N 21
ATOM 23387 C CA . GLU A 1 16 ? 8.960 5.086 -4.705 1.00 0.00 16 GLU A CA 21
ATOM 23388 C C . GLU A 1 16 ? 8.244 4.201 -3.685 1.00 0.00 16 GLU A C 21
ATOM 23389 O O . GLU A 1 16 ? 7.451 3.349 -4.036 1.00 0.00 16 GLU A O 21
ATOM 23401 N N . ALA A 1 17 ? 8.515 4.398 -2.429 1.00 0.00 17 ALA A N 21
ATOM 23402 C CA . ALA A 1 17 ? 7.847 3.571 -1.387 1.00 0.00 17 ALA A CA 21
ATOM 23403 C C . ALA A 1 17 ? 6.338 3.830 -1.408 1.00 0.00 17 ALA A C 21
ATOM 23404 O O . ALA A 1 17 ? 5.539 2.912 -1.402 1.00 0.00 17 ALA A O 21
ATOM 23411 N N . LYS A 1 18 ? 5.945 5.073 -1.446 1.00 0.00 18 LYS A N 21
ATOM 23412 C CA . LYS A 1 18 ? 4.491 5.391 -1.483 1.00 0.00 18 LYS A CA 21
ATOM 23413 C C . LYS A 1 18 ? 3.899 4.904 -2.804 1.00 0.00 18 LYS A C 21
ATOM 23414 O O . LYS A 1 18 ? 2.770 4.458 -2.868 1.00 0.00 18 LYS A O 21
ATOM 23433 N N . GLN A 1 19 ? 4.662 4.986 -3.859 1.00 0.00 19 GLN A N 21
ATOM 23434 C CA . GLN A 1 19 ? 4.158 4.528 -5.182 1.00 0.00 19 GLN A CA 21
ATOM 23435 C C . GLN A 1 19 ? 3.967 3.010 -5.174 1.00 0.00 19 GLN A C 21
ATOM 23436 O O . GLN A 1 19 ? 2.995 2.499 -5.694 1.00 0.00 19 GLN A O 21
ATOM 23450 N N . ALA A 1 20 ? 4.875 2.280 -4.582 1.00 0.00 20 ALA A N 21
ATOM 23451 C CA . ALA A 1 20 ? 4.710 0.800 -4.549 1.00 0.00 20 ALA A CA 21
ATOM 23452 C C . ALA A 1 20 ? 3.537 0.442 -3.640 1.00 0.00 20 ALA A C 21
ATOM 23453 O O . ALA A 1 20 ? 2.812 -0.500 -3.887 1.00 0.00 20 ALA A O 21
ATOM 23460 N N . PHE A 1 21 ? 3.333 1.197 -2.595 1.00 0.00 21 PHE A N 21
ATOM 23461 C CA . PHE A 1 21 ? 2.191 0.904 -1.686 1.00 0.00 21 PHE A CA 21
ATOM 23462 C C . PHE A 1 21 ? 0.877 1.179 -2.422 1.00 0.00 21 PHE A C 21
ATOM 23463 O O . PHE A 1 21 ? -0.048 0.390 -2.387 1.00 0.00 21 PHE A O 21
ATOM 23480 N N . LYS A 1 22 ? 0.794 2.285 -3.114 1.00 0.00 22 LYS A N 21
ATOM 23481 C CA . LYS A 1 22 ? -0.451 2.586 -3.872 1.00 0.00 22 LYS A CA 21
ATOM 23482 C C . LYS A 1 22 ? -0.596 1.562 -4.995 1.00 0.00 22 LYS A C 21
ATOM 23483 O O . LYS A 1 22 ? -1.639 0.967 -5.181 1.00 0.00 22 LYS A O 21
ATOM 23502 N N . GLU A 1 23 ? 0.459 1.333 -5.730 1.00 0.00 23 GLU A N 21
ATOM 23503 C CA . GLU A 1 23 ? 0.398 0.325 -6.820 1.00 0.00 23 GLU A CA 21
ATOM 23504 C C . GLU A 1 23 ? 0.062 -1.034 -6.212 1.00 0.00 23 GLU A C 21
ATOM 23505 O O . GLU A 1 23 ? -0.584 -1.863 -6.820 1.00 0.00 23 GLU A O 21
ATOM 23517 N N . LEU A 1 24 ? 0.493 -1.256 -5.000 1.00 0.00 24 LEU A N 21
ATOM 23518 C CA . LEU A 1 24 ? 0.196 -2.548 -4.325 1.00 0.00 24 LEU A CA 21
ATOM 23519 C C . LEU A 1 24 ? -1.317 -2.704 -4.176 1.00 0.00 24 LEU A C 21
ATOM 23520 O O . LEU A 1 24 ? -1.889 -3.702 -4.563 1.00 0.00 24 LEU A O 21
ATOM 23536 N N . LEU A 1 25 ? -1.971 -1.714 -3.633 1.00 0.00 25 LEU A N 21
ATOM 23537 C CA . LEU A 1 25 ? -3.450 -1.801 -3.481 1.00 0.00 25 LEU A CA 21
ATOM 23538 C C . LEU A 1 25 ? -4.101 -1.929 -4.860 1.00 0.00 25 LEU A C 21
ATOM 23539 O O . LEU A 1 25 ? -5.108 -2.589 -5.026 1.00 0.00 25 LEU A O 21
ATOM 23555 N N . LYS A 1 26 ? -3.525 -1.302 -5.852 1.00 0.00 26 LYS A N 21
ATOM 23556 C CA . LYS A 1 26 ? -4.100 -1.393 -7.224 1.00 0.00 26 LYS A CA 21
ATOM 23557 C C . LYS A 1 26 ? -3.972 -2.826 -7.739 1.00 0.00 26 LYS A C 21
ATOM 23558 O O . LYS A 1 26 ? -4.894 -3.381 -8.303 1.00 0.00 26 LYS A O 21
ATOM 23577 N N . GLU A 1 27 ? -2.835 -3.436 -7.536 1.00 0.00 27 GLU A N 21
ATOM 23578 C CA . GLU A 1 27 ? -2.649 -4.838 -8.002 1.00 0.00 27 GLU A CA 21
ATOM 23579 C C . GLU A 1 27 ? -3.508 -5.772 -7.148 1.00 0.00 27 GLU A C 21
ATOM 23580 O O . GLU A 1 27 ? -3.917 -6.831 -7.581 1.00 0.00 27 GLU A O 21
ATOM 23592 N N . LYS A 1 28 ? -3.790 -5.374 -5.937 1.00 0.00 28 LYS A N 21
ATOM 23593 C CA . LYS A 1 28 ? -4.632 -6.219 -5.044 1.00 0.00 28 LYS A CA 21
ATOM 23594 C C . LYS A 1 28 ? -6.114 -5.965 -5.325 1.00 0.00 28 LYS A C 21
ATOM 23595 O O . LYS A 1 28 ? -6.983 -6.604 -4.764 1.00 0.00 28 LYS A O 21
ATOM 23614 N N . ARG A 1 29 ? -6.408 -5.038 -6.195 1.00 0.00 29 ARG A N 21
ATOM 23615 C CA . ARG A 1 29 ? -7.831 -4.741 -6.522 1.00 0.00 29 ARG A CA 21
ATOM 23616 C C . ARG A 1 29 ? -8.589 -4.290 -5.270 1.00 0.00 29 ARG A C 21
ATOM 23617 O O . ARG A 1 29 ? -9.778 -4.510 -5.145 1.00 0.00 29 ARG A O 21
ATOM 23638 N N . VAL A 1 30 ? -7.921 -3.659 -4.343 1.00 0.00 30 VAL A N 21
ATOM 23639 C CA . VAL A 1 30 ? -8.630 -3.201 -3.111 1.00 0.00 30 VAL A CA 21
ATOM 23640 C C . VAL A 1 30 ? -9.752 -2.232 -3.491 1.00 0.00 30 VAL A C 21
ATOM 23641 O O . VAL A 1 30 ? -9.540 -1.306 -4.250 1.00 0.00 30 VAL A O 21
ATOM 23654 N N . PRO A 1 31 ? -10.916 -2.477 -2.950 1.00 0.00 31 PRO A N 21
ATOM 23655 C CA . PRO A 1 31 ? -12.086 -1.613 -3.243 1.00 0.00 31 PRO A CA 21
ATOM 23656 C C . PRO A 1 31 ? -11.922 -0.246 -2.574 1.00 0.00 31 PRO A C 21
ATOM 23657 O O . PRO A 1 31 ? -11.083 -0.059 -1.715 1.00 0.00 31 PRO A O 21
ATOM 23668 N N . SER A 1 32 ? -12.713 0.712 -2.969 1.00 0.00 32 SER A N 21
ATOM 23669 C CA . SER A 1 32 ? -12.605 2.073 -2.367 1.00 0.00 32 SER A CA 21
ATOM 23670 C C . SER A 1 32 ? -13.148 2.076 -0.934 1.00 0.00 32 SER A C 21
ATOM 23671 O O . SER A 1 32 ? -13.026 3.051 -0.221 1.00 0.00 32 SER A O 21
ATOM 23679 N N . ASN A 1 33 ? -13.755 1.001 -0.507 1.00 0.00 33 ASN A N 21
ATOM 23680 C CA . ASN A 1 33 ? -14.307 0.966 0.878 1.00 0.00 33 ASN A CA 21
ATOM 23681 C C . ASN A 1 33 ? -13.660 -0.157 1.696 1.00 0.00 33 ASN A C 21
ATOM 23682 O O . ASN A 1 33 ? -14.154 -0.536 2.739 1.00 0.00 33 ASN A O 21
ATOM 23693 N N . ALA A 1 34 ? -12.562 -0.693 1.237 1.00 0.00 34 ALA A N 21
ATOM 23694 C CA . ALA A 1 34 ? -11.899 -1.788 2.004 1.00 0.00 34 ALA A CA 21
ATOM 23695 C C . ALA A 1 34 ? -11.428 -1.268 3.362 1.00 0.00 34 ALA A C 21
ATOM 23696 O O . ALA A 1 34 ? -11.091 -0.111 3.511 1.00 0.00 34 ALA A O 21
ATOM 23703 N N . SER A 1 35 ? -11.386 -2.116 4.348 1.00 0.00 35 SER A N 21
ATOM 23704 C CA . SER A 1 35 ? -10.917 -1.672 5.690 1.00 0.00 35 SER A CA 21
ATOM 23705 C C . SER A 1 35 ? -9.401 -1.846 5.772 1.00 0.00 35 SER A C 21
ATOM 23706 O O . SER A 1 35 ? -8.834 -2.685 5.102 1.00 0.00 35 SER A O 21
ATOM 23714 N N . TRP A 1 36 ? -8.732 -1.069 6.575 1.00 0.00 36 TRP A N 21
ATOM 23715 C CA . TRP A 1 36 ? -7.256 -1.226 6.662 1.00 0.00 36 TRP A CA 21
ATOM 23716 C C . TRP A 1 36 ? -6.907 -2.698 6.879 1.00 0.00 36 TRP A C 21
ATOM 23717 O O . TRP A 1 36 ? -5.883 -3.172 6.437 1.00 0.00 36 TRP A O 21
ATOM 23738 N N . GLU A 1 37 ? -7.753 -3.427 7.555 1.00 0.00 37 GLU A N 21
ATOM 23739 C CA . GLU A 1 37 ? -7.465 -4.870 7.791 1.00 0.00 37 GLU A CA 21
ATOM 23740 C C . GLU A 1 37 ? -7.475 -5.628 6.460 1.00 0.00 37 GLU A C 21
ATOM 23741 O O . GLU A 1 37 ? -6.570 -6.379 6.154 1.00 0.00 37 GLU A O 21
ATOM 23753 N N . GLN A 1 38 ? -8.491 -5.427 5.667 1.00 0.00 38 GLN A N 21
ATOM 23754 C CA . GLN A 1 38 ? -8.564 -6.129 4.352 1.00 0.00 38 GLN A CA 21
ATOM 23755 C C . GLN A 1 38 ? -7.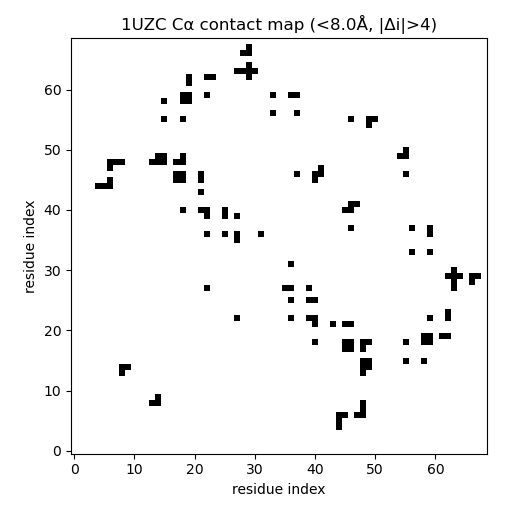529 -5.553 3.387 1.00 0.00 38 GLN A C 21
ATOM 23756 O O . GLN A 1 38 ? -6.817 -6.274 2.717 1.00 0.00 38 GLN A O 21
ATOM 23770 N N . ALA A 1 39 ? -7.443 -4.256 3.315 1.00 0.00 39 ALA A N 21
ATOM 23771 C CA . ALA A 1 39 ? -6.458 -3.622 2.395 1.00 0.00 39 ALA A CA 21
ATOM 23772 C C . ALA A 1 39 ? -5.030 -3.943 2.839 1.00 0.00 39 ALA A C 21
ATOM 23773 O O . ALA A 1 39 ? -4.178 -4.258 2.034 1.00 0.00 39 ALA A O 21
ATOM 23780 N N . MET A 1 40 ? -4.762 -3.853 4.114 1.00 0.00 40 MET A N 21
ATOM 23781 C CA . MET A 1 40 ? -3.385 -4.137 4.616 1.00 0.00 40 MET A CA 21
ATOM 23782 C C . MET A 1 40 ? -3.000 -5.597 4.379 1.00 0.00 40 MET A C 21
ATOM 23783 O O . MET A 1 40 ? -1.926 -5.884 3.905 1.00 0.00 40 MET A O 21
ATOM 23797 N N . LYS A 1 41 ? -3.853 -6.523 4.714 1.00 0.00 41 LYS A N 21
ATOM 23798 C CA . LYS A 1 41 ? -3.498 -7.959 4.507 1.00 0.00 41 LYS A CA 21
ATOM 23799 C C . LYS A 1 41 ? -3.310 -8.253 3.014 1.00 0.00 41 LYS A C 21
ATOM 23800 O O . LYS A 1 41 ? -2.336 -8.865 2.604 1.00 0.00 41 LYS A O 21
ATOM 23819 N N . MET A 1 42 ? -4.233 -7.819 2.200 1.00 0.00 42 MET A N 21
ATOM 23820 C CA . MET A 1 42 ? -4.120 -8.071 0.736 1.00 0.00 42 MET A CA 21
ATOM 23821 C C . MET A 1 42 ? -2.814 -7.492 0.190 1.00 0.00 42 MET A C 21
ATOM 23822 O O . MET A 1 42 ? -2.246 -8.002 -0.754 1.00 0.00 42 MET A O 21
ATOM 23836 N N . ILE A 1 43 ? -2.337 -6.423 0.766 1.00 0.00 43 ILE A N 21
ATOM 23837 C CA . ILE A 1 43 ? -1.075 -5.810 0.261 1.00 0.00 43 ILE A CA 21
ATOM 23838 C C . ILE A 1 43 ? 0.140 -6.315 1.048 1.00 0.00 43 ILE A C 21
ATOM 23839 O O . ILE A 1 43 ? 1.241 -6.362 0.536 1.00 0.00 43 ILE A O 21
ATOM 23855 N N . ILE A 1 44 ? -0.040 -6.702 2.281 1.00 0.00 44 ILE A N 21
ATOM 23856 C CA . ILE A 1 44 ? 1.123 -7.198 3.067 1.00 0.00 44 ILE A CA 21
ATOM 23857 C C . ILE A 1 44 ? 1.628 -8.494 2.440 1.00 0.00 44 ILE A C 21
ATOM 23858 O O . ILE A 1 44 ? 2.815 -8.735 2.352 1.00 0.00 44 ILE A O 21
ATOM 23874 N N . ASN A 1 45 ? 0.730 -9.325 1.984 1.00 0.00 45 ASN A N 21
ATOM 23875 C CA . ASN A 1 45 ? 1.170 -10.596 1.341 1.00 0.00 45 ASN A CA 21
ATOM 23876 C C . ASN A 1 45 ? 2.269 -10.293 0.316 1.00 0.00 45 ASN A C 21
ATOM 23877 O O . ASN A 1 45 ? 3.072 -11.139 -0.021 1.00 0.00 45 ASN A O 21
ATOM 23888 N N . ASP A 1 46 ? 2.305 -9.082 -0.175 1.00 0.00 46 ASP A N 21
ATOM 23889 C CA . ASP A 1 46 ? 3.343 -8.699 -1.177 1.00 0.00 46 ASP A CA 21
ATOM 23890 C C . ASP A 1 46 ? 4.431 -7.856 -0.502 1.00 0.00 46 ASP A C 21
ATOM 23891 O O . ASP A 1 46 ? 4.151 -7.090 0.400 1.00 0.00 46 ASP A O 21
ATOM 23900 N N . PRO A 1 47 ? 5.643 -8.027 -0.960 1.00 0.00 47 PRO A N 21
ATOM 23901 C CA . PRO A 1 47 ? 6.792 -7.277 -0.386 1.00 0.00 47 PRO A CA 21
ATOM 23902 C C . PRO A 1 47 ? 6.621 -5.769 -0.594 1.00 0.00 47 PRO A C 21
ATOM 23903 O O . PRO A 1 47 ? 7.296 -4.970 0.024 1.00 0.00 47 PRO A O 21
ATOM 23914 N N . ARG A 1 48 ? 5.717 -5.370 -1.446 1.00 0.00 48 ARG A N 21
ATOM 23915 C CA . ARG A 1 48 ? 5.501 -3.915 -1.669 1.00 0.00 48 ARG A CA 21
ATOM 23916 C C . ARG A 1 48 ? 5.047 -3.254 -0.368 1.00 0.00 48 ARG A C 21
ATOM 23917 O O . ARG A 1 48 ? 5.257 -2.077 -0.154 1.00 0.00 48 ARG A O 21
ATOM 23938 N N . TYR A 1 49 ? 4.444 -4.006 0.510 1.00 0.00 49 TYR A N 21
ATOM 23939 C CA . TYR A 1 49 ? 3.999 -3.420 1.806 1.00 0.00 49 TYR A CA 21
ATOM 23940 C C . TYR A 1 49 ? 5.219 -2.867 2.548 1.00 0.00 49 TYR A C 21
ATOM 23941 O O . TYR A 1 49 ? 5.140 -1.892 3.276 1.00 0.00 49 TYR A O 21
ATOM 23959 N N . SER A 1 50 ? 6.358 -3.470 2.342 1.00 0.00 50 SER A N 21
ATOM 23960 C CA . SER A 1 50 ? 7.585 -2.976 3.017 1.00 0.00 50 SER A CA 21
ATOM 23961 C C . SER A 1 50 ? 7.993 -1.639 2.404 1.00 0.00 50 SER A C 21
ATOM 23962 O O . SER A 1 50 ? 8.889 -0.972 2.882 1.00 0.00 50 SER A O 21
ATOM 23970 N N . ALA A 1 51 ? 7.318 -1.226 1.365 1.00 0.00 51 ALA A N 21
ATOM 23971 C CA . ALA A 1 51 ? 7.647 0.083 0.750 1.00 0.00 51 ALA A CA 21
ATOM 23972 C C . ALA A 1 51 ? 7.420 1.170 1.797 1.00 0.00 51 ALA A C 21
ATOM 23973 O O . ALA A 1 51 ? 7.953 2.257 1.711 1.00 0.00 51 ALA A O 21
ATOM 23980 N N . LEU A 1 52 ? 6.635 0.871 2.803 1.00 0.00 52 LEU A N 21
ATOM 23981 C CA . LEU A 1 52 ? 6.382 1.879 3.872 1.00 0.00 52 LEU A CA 21
ATOM 23982 C C . LEU A 1 52 ? 6.784 1.304 5.233 1.00 0.00 52 LEU A C 21
ATOM 23983 O O . LEU A 1 52 ? 6.285 0.283 5.661 1.00 0.00 52 LEU A O 21
ATOM 23999 N N . ALA A 1 53 ? 7.694 1.949 5.906 1.00 0.00 53 ALA A N 21
ATOM 24000 C CA . ALA A 1 53 ? 8.144 1.442 7.235 1.00 0.00 53 ALA A CA 21
ATOM 24001 C C . ALA A 1 53 ? 7.109 1.763 8.314 1.00 0.00 53 ALA A C 21
ATOM 24002 O O . ALA A 1 53 ? 6.875 0.983 9.216 1.00 0.00 53 ALA A O 21
ATOM 24009 N N . LYS A 1 54 ? 6.492 2.910 8.238 1.00 0.00 54 LYS A N 21
ATOM 24010 C CA . LYS A 1 54 ? 5.480 3.279 9.268 1.00 0.00 54 LYS A CA 21
ATOM 24011 C C . LYS A 1 54 ? 4.077 2.858 8.819 1.00 0.00 54 LYS A C 21
ATOM 24012 O O . LYS A 1 54 ? 3.693 3.036 7.680 1.00 0.00 54 LYS A O 21
ATOM 24031 N N . LEU A 1 55 ? 3.300 2.310 9.707 1.00 0.00 55 LEU A N 21
ATOM 24032 C CA . LEU A 1 55 ? 1.927 1.899 9.319 1.00 0.00 55 LEU A CA 21
ATOM 24033 C C . LEU A 1 55 ? 1.072 3.144 9.079 1.00 0.00 55 LEU A C 21
ATOM 24034 O O . LEU A 1 55 ? 0.173 3.144 8.261 1.00 0.00 55 LEU A O 21
ATOM 24050 N N . SER A 1 56 ? 1.353 4.212 9.780 1.00 0.00 56 SER A N 21
ATOM 24051 C CA . SER A 1 56 ? 0.560 5.457 9.578 1.00 0.00 56 SER A CA 21
ATOM 24052 C C . SER A 1 56 ? 0.669 5.895 8.118 1.00 0.00 56 SER A C 21
ATOM 24053 O O . SER A 1 56 ? -0.313 6.233 7.487 1.00 0.00 56 SER A O 21
ATOM 24061 N N . GLU A 1 57 ? 1.852 5.863 7.563 1.00 0.00 57 GLU A N 21
ATOM 24062 C CA . GLU A 1 57 ? 2.001 6.248 6.133 1.00 0.00 57 GLU A CA 21
ATOM 24063 C C . GLU A 1 57 ? 1.368 5.155 5.273 1.00 0.00 57 GLU A C 21
ATOM 24064 O O . GLU A 1 57 ? 0.767 5.422 4.252 1.00 0.00 57 GLU A O 21
ATOM 24076 N N . LYS A 1 58 ? 1.476 3.921 5.698 1.00 0.00 58 LYS A N 21
ATOM 24077 C CA . LYS A 1 58 ? 0.852 2.815 4.920 1.00 0.00 58 LYS A CA 21
ATOM 24078 C C . LYS A 1 58 ? -0.648 3.085 4.798 1.00 0.00 58 LYS A C 21
ATOM 24079 O O . LYS A 1 58 ? -1.246 2.906 3.755 1.00 0.00 58 LYS A O 21
ATOM 24098 N N . LYS A 1 59 ? -1.256 3.527 5.868 1.00 0.00 59 LYS A N 21
ATOM 24099 C CA . LYS A 1 59 ? -2.714 3.826 5.834 1.00 0.00 59 LYS A CA 21
ATOM 24100 C C . LYS A 1 59 ? -2.961 5.090 5.008 1.00 0.00 59 LYS A C 21
ATOM 24101 O O . LYS A 1 59 ? -3.950 5.204 4.311 1.00 0.00 59 LYS A O 21
ATOM 24120 N N . GLN A 1 60 ? -2.063 6.036 5.073 1.00 0.00 60 GLN A N 21
ATOM 24121 C CA . GLN A 1 60 ? -2.247 7.283 4.280 1.00 0.00 60 GLN A CA 21
ATOM 24122 C C . GLN A 1 60 ? -2.295 6.932 2.793 1.00 0.00 60 GLN A C 21
ATOM 24123 O O . GLN A 1 60 ? -3.096 7.455 2.045 1.00 0.00 60 GLN A O 21
ATOM 24137 N N . ALA A 1 61 ? -1.449 6.035 2.367 1.00 0.00 61 ALA A N 21
ATOM 24138 C CA . ALA A 1 61 ? -1.452 5.633 0.933 1.00 0.00 61 ALA A CA 21
ATOM 24139 C C . ALA A 1 61 ? -2.695 4.793 0.637 1.00 0.00 61 ALA A C 21
ATOM 24140 O O . ALA A 1 61 ? -3.308 4.922 -0.404 1.00 0.00 61 ALA A O 21
ATOM 24147 N N . PHE A 1 62 ? -3.079 3.937 1.547 1.00 0.00 62 PHE A N 21
ATOM 24148 C CA . PHE A 1 62 ? -4.289 3.102 1.308 1.00 0.00 62 PHE A CA 21
ATOM 24149 C C . PHE A 1 62 ? -5.524 4.000 1.222 1.00 0.00 62 PHE A C 21
ATOM 24150 O O . PHE A 1 62 ? -6.353 3.851 0.346 1.00 0.00 62 PHE A O 21
ATOM 24167 N N . ASN A 1 63 ? -5.646 4.946 2.114 1.00 0.00 63 ASN A N 21
ATOM 24168 C CA . ASN A 1 63 ? -6.817 5.862 2.062 1.00 0.00 63 ASN A CA 21
ATOM 24169 C C . ASN A 1 63 ? -6.784 6.632 0.745 1.00 0.00 63 ASN A C 21
ATOM 24170 O O . ASN A 1 63 ? -7.776 6.754 0.051 1.00 0.00 63 ASN A O 21
ATOM 24181 N N . ALA A 1 64 ? -5.635 7.133 0.385 1.00 0.00 64 ALA A N 21
ATOM 24182 C CA . ALA A 1 64 ? -5.517 7.873 -0.899 1.00 0.00 64 ALA A CA 21
ATOM 24183 C C . ALA A 1 64 ? -5.812 6.914 -2.051 1.00 0.00 64 ALA A C 21
ATOM 24184 O O . ALA A 1 64 ? -6.374 7.288 -3.062 1.00 0.00 64 ALA A O 21
ATOM 24191 N N . TYR A 1 65 ? -5.441 5.671 -1.896 1.00 0.00 65 TYR A N 21
ATOM 24192 C CA . TYR A 1 65 ? -5.705 4.675 -2.971 1.00 0.00 65 TYR A CA 21
ATOM 24193 C C . TYR A 1 65 ? -7.213 4.546 -3.194 1.00 0.00 65 TYR A C 21
ATOM 24194 O O . TYR A 1 65 ? -7.684 4.511 -4.314 1.00 0.00 65 TYR A O 21
ATOM 24212 N N . LYS A 1 66 ? -7.974 4.485 -2.136 1.00 0.00 66 LYS A N 21
ATOM 24213 C CA . LYS A 1 66 ? -9.448 4.368 -2.295 1.00 0.00 66 LYS A CA 21
ATOM 24214 C C . LYS A 1 66 ? -9.998 5.647 -2.925 1.00 0.00 66 LYS A C 21
ATOM 24215 O O . LYS A 1 66 ? -10.867 5.612 -3.773 1.00 0.00 66 LYS A O 21
ATOM 24234 N N . VAL A 1 67 ? -9.490 6.779 -2.519 1.00 0.00 67 VAL A N 21
ATOM 24235 C CA . VAL A 1 67 ? -9.977 8.062 -3.099 1.00 0.00 67 VAL A CA 21
ATOM 24236 C C . VAL A 1 67 ? -9.610 8.134 -4.584 1.00 0.00 67 VAL A C 21
ATOM 24237 O O . VAL A 1 67 ? -10.225 8.844 -5.353 1.00 0.00 67 VAL A O 21
ATOM 24250 N N . GLN A 1 68 ? -8.611 7.398 -4.990 1.00 0.00 68 GLN A N 21
ATOM 24251 C CA . GLN A 1 68 ? -8.202 7.417 -6.422 1.00 0.00 68 GLN A CA 21
ATOM 24252 C C . GLN A 1 68 ? -9.199 6.617 -7.265 1.00 0.00 68 GLN A C 21
ATOM 24253 O O . GLN A 1 68 ? -9.392 6.880 -8.435 1.00 0.00 68 GLN A O 21
ATOM 24267 N N . THR A 1 69 ? -9.837 5.642 -6.677 1.00 0.00 69 THR A N 21
ATOM 24268 C CA . THR A 1 69 ? -10.825 4.828 -7.441 1.00 0.00 69 THR A CA 21
ATOM 24269 C C . THR A 1 69 ? -12.238 5.366 -7.209 1.00 0.00 69 THR A C 21
ATOM 24270 O O . THR A 1 69 ? -13.219 4.703 -7.481 1.00 0.00 69 THR A O 21
ATOM 24281 N N . GLU A 1 70 ? -12.349 6.565 -6.706 1.00 0.00 70 GLU A N 21
ATOM 24282 C CA . GLU A 1 70 ? -13.698 7.147 -6.452 1.00 0.00 70 GLU A CA 21
ATOM 24283 C C . GLU A 1 70 ? -14.554 6.160 -5.653 1.00 0.00 70 GLU A C 21
ATOM 24284 O O . GLU A 1 70 ? -14.048 5.237 -5.046 1.00 0.00 70 GLU A O 21
ATOM 24296 N N . LYS A 1 71 ? -15.846 6.346 -5.645 1.00 0.00 71 LYS A N 21
ATOM 24297 C CA . LYS A 1 71 ? -16.728 5.417 -4.880 1.00 0.00 71 LYS A CA 21
ATOM 24298 C C . LYS A 1 71 ? -16.899 4.101 -5.645 1.00 0.00 71 LYS A C 21
ATOM 24299 O O . LYS A 1 71 ? -17.297 4.155 -6.797 1.00 0.00 71 LYS A O 21
ATOM 24319 N N . GLN A 1 3 ? 13.306 -20.717 3.607 1.00 0.00 3 GLN A N 22
ATOM 24320 C CA . GLN A 1 3 ? 12.677 -19.443 4.073 1.00 0.00 3 GLN A CA 22
ATOM 24321 C C . GLN A 1 3 ? 13.163 -18.269 3.217 1.00 0.00 3 GLN A C 22
ATOM 24322 O O . GLN A 1 3 ? 12.375 -17.599 2.580 1.00 0.00 3 GLN A O 22
ATOM 24338 N N . PRO A 1 4 ? 14.452 -18.061 3.230 1.00 0.00 4 PRO A N 22
ATOM 24339 C CA . PRO A 1 4 ? 15.054 -16.957 2.441 1.00 0.00 4 PRO A CA 22
ATOM 24340 C C . PRO A 1 4 ? 15.004 -17.280 0.946 1.00 0.00 4 PRO A C 22
ATOM 24341 O O . PRO A 1 4 ? 16.019 -17.478 0.309 1.00 0.00 4 PRO A O 22
ATOM 24352 N N . ALA A 1 5 ? 13.830 -17.337 0.380 1.00 0.00 5 ALA A N 22
ATOM 24353 C CA . ALA A 1 5 ? 13.716 -17.648 -1.074 1.00 0.00 5 ALA A CA 22
ATOM 24354 C C . ALA A 1 5 ? 12.782 -16.647 -1.758 1.00 0.00 5 ALA A C 22
ATOM 24355 O O . ALA A 1 5 ? 12.430 -16.799 -2.911 1.00 0.00 5 ALA A O 22
ATOM 24362 N N . LYS A 1 6 ? 12.380 -15.624 -1.055 1.00 0.00 6 LYS A N 22
ATOM 24363 C CA . LYS A 1 6 ? 11.468 -14.614 -1.664 1.00 0.00 6 LYS A CA 22
ATOM 24364 C C . LYS A 1 6 ? 12.249 -13.353 -2.044 1.00 0.00 6 LYS A C 22
ATOM 24365 O O . LYS A 1 6 ? 13.200 -12.979 -1.387 1.00 0.00 6 LYS A O 22
ATOM 24384 N N . LYS A 1 7 ? 11.852 -12.693 -3.097 1.00 0.00 7 LYS A N 22
ATOM 24385 C CA . LYS A 1 7 ? 12.569 -11.454 -3.515 1.00 0.00 7 LYS A CA 22
ATOM 24386 C C . LYS A 1 7 ? 12.098 -10.268 -2.668 1.00 0.00 7 LYS A C 22
ATOM 24387 O O . LYS A 1 7 ? 10.929 -10.138 -2.364 1.00 0.00 7 LYS A O 22
ATOM 24406 N N . THR A 1 8 ? 12.997 -9.406 -2.282 1.00 0.00 8 THR A N 22
ATOM 24407 C CA . THR A 1 8 ? 12.594 -8.234 -1.453 1.00 0.00 8 THR A CA 22
ATOM 24408 C C . THR A 1 8 ? 12.803 -6.934 -2.231 1.00 0.00 8 THR A C 22
ATOM 24409 O O . THR A 1 8 ? 13.815 -6.738 -2.874 1.00 0.00 8 THR A O 22
ATOM 24420 N N . TYR A 1 9 ? 11.856 -6.041 -2.168 1.00 0.00 9 TYR A N 22
ATOM 24421 C CA . TYR A 1 9 ? 12.002 -4.748 -2.893 1.00 0.00 9 TYR A CA 22
ATOM 24422 C C . TYR A 1 9 ? 12.785 -3.755 -2.031 1.00 0.00 9 TYR A C 22
ATOM 24423 O O . TYR A 1 9 ? 12.880 -3.906 -0.829 1.00 0.00 9 TYR A O 22
ATOM 24441 N N . THR A 1 10 ? 13.334 -2.735 -2.627 1.00 0.00 10 THR A N 22
ATOM 24442 C CA . THR A 1 10 ? 14.096 -1.732 -1.830 1.00 0.00 10 THR A CA 22
ATOM 24443 C C . THR A 1 10 ? 13.641 -0.317 -2.194 1.00 0.00 10 THR A C 22
ATOM 24444 O O . THR A 1 10 ? 13.542 0.035 -3.353 1.00 0.00 10 THR A O 22
ATOM 24455 N N . TRP A 1 11 ? 13.353 0.495 -1.213 1.00 0.00 11 TRP A N 22
ATOM 24456 C CA . TRP A 1 11 ? 12.892 1.884 -1.506 1.00 0.00 11 TRP A CA 22
ATOM 24457 C C . TRP A 1 11 ? 13.849 2.908 -0.889 1.00 0.00 11 TRP A C 22
ATOM 24458 O O . TRP A 1 11 ? 14.056 2.939 0.308 1.00 0.00 11 TRP A O 22
ATOM 24479 N N . ASN A 1 12 ? 14.429 3.751 -1.699 1.00 0.00 12 ASN A N 22
ATOM 24480 C CA . ASN A 1 12 ? 15.370 4.777 -1.164 1.00 0.00 12 ASN A CA 22
ATOM 24481 C C . ASN A 1 12 ? 14.675 6.140 -1.088 1.00 0.00 12 ASN A C 22
ATOM 24482 O O . ASN A 1 12 ? 15.159 7.061 -0.459 1.00 0.00 12 ASN A O 22
ATOM 24493 N N . THR A 1 13 ? 13.544 6.276 -1.727 1.00 0.00 13 THR A N 22
ATOM 24494 C CA . THR A 1 13 ? 12.817 7.579 -1.694 1.00 0.00 13 THR A CA 22
ATOM 24495 C C . THR A 1 13 ? 11.398 7.377 -1.156 1.00 0.00 13 THR A C 22
ATOM 24496 O O . THR A 1 13 ? 10.814 6.321 -1.298 1.00 0.00 13 THR A O 22
ATOM 24507 N N . LYS A 1 14 ? 10.838 8.381 -0.536 1.00 0.00 14 LYS A N 22
ATOM 24508 C CA . LYS A 1 14 ? 9.460 8.243 0.016 1.00 0.00 14 LYS A CA 22
ATOM 24509 C C . LYS A 1 14 ? 8.437 8.105 -1.117 1.00 0.00 14 LYS A C 22
ATOM 24510 O O . LYS A 1 14 ? 7.438 7.427 -0.981 1.00 0.00 14 LYS A O 22
ATOM 24529 N N . GLU A 1 15 ? 8.673 8.741 -2.234 1.00 0.00 15 GLU A N 22
ATOM 24530 C CA . GLU A 1 15 ? 7.702 8.638 -3.365 1.00 0.00 15 GLU A CA 22
ATOM 24531 C C . GLU A 1 15 ? 7.619 7.194 -3.860 1.00 0.00 15 GLU A C 22
ATOM 24532 O O . GLU A 1 15 ? 6.548 6.649 -4.037 1.00 0.00 15 GLU A O 22
ATOM 24544 N N . GLU A 1 16 ? 8.739 6.578 -4.090 1.00 0.00 16 GLU A N 22
ATOM 24545 C CA . GLU A 1 16 ? 8.729 5.171 -4.580 1.00 0.00 16 GLU A CA 22
ATOM 24546 C C . GLU A 1 16 ? 8.072 4.259 -3.547 1.00 0.00 16 GLU A C 22
ATOM 24547 O O . GLU A 1 16 ? 7.266 3.410 -3.873 1.00 0.00 16 GLU A O 22
ATOM 24559 N N . ALA A 1 17 ? 8.409 4.430 -2.302 1.00 0.00 17 ALA A N 22
ATOM 24560 C CA . ALA A 1 17 ? 7.804 3.575 -1.243 1.00 0.00 17 ALA A CA 22
ATOM 24561 C C . ALA A 1 17 ? 6.291 3.802 -1.195 1.00 0.00 17 ALA A C 22
ATOM 24562 O O . ALA A 1 17 ? 5.511 2.868 -1.171 1.00 0.00 17 ALA A O 22
ATOM 24569 N N . LYS A 1 18 ? 5.871 5.037 -1.199 1.00 0.00 18 LYS A N 22
ATOM 24570 C CA . LYS A 1 18 ? 4.411 5.329 -1.171 1.00 0.00 18 LYS A CA 22
ATOM 24571 C C . LYS A 1 18 ? 3.772 4.844 -2.469 1.00 0.00 18 LYS A C 22
ATOM 24572 O O . LYS A 1 18 ? 2.673 4.326 -2.483 1.00 0.00 18 LYS A O 22
ATOM 24591 N N . GLN A 1 19 ? 4.460 5.011 -3.563 1.00 0.00 19 GLN A N 22
ATOM 24592 C CA . GLN A 1 19 ? 3.906 4.563 -4.869 1.00 0.00 19 GLN A CA 22
ATOM 24593 C C . GLN A 1 19 ? 3.799 3.037 -4.900 1.00 0.00 19 GLN A C 22
ATOM 24594 O O . GLN A 1 19 ? 2.840 2.488 -5.404 1.00 0.00 19 GLN A O 22
ATOM 24608 N N . ALA A 1 20 ? 4.766 2.339 -4.360 1.00 0.00 20 ALA A N 22
ATOM 24609 C CA . ALA A 1 20 ? 4.686 0.849 -4.365 1.00 0.00 20 ALA A CA 22
ATOM 24610 C C . ALA A 1 20 ? 3.566 0.395 -3.431 1.00 0.00 20 ALA A C 22
ATOM 24611 O O . ALA A 1 20 ? 2.906 -0.595 -3.671 1.00 0.00 20 ALA A O 22
ATOM 24618 N N . PHE A 1 21 ? 3.339 1.118 -2.368 1.00 0.00 21 PHE A N 22
ATOM 24619 C CA . PHE A 1 21 ? 2.252 0.729 -1.426 1.00 0.00 21 PHE A CA 22
ATOM 24620 C C . PHE A 1 21 ? 0.887 0.958 -2.084 1.00 0.00 21 PHE A C 22
ATOM 24621 O O . PHE A 1 21 ? 0.009 0.115 -2.034 1.00 0.00 21 PHE A O 22
ATOM 24638 N N . LYS A 1 22 ? 0.704 2.080 -2.724 1.00 0.00 22 LYS A N 22
ATOM 24639 C CA . LYS A 1 22 ? -0.593 2.330 -3.397 1.00 0.00 22 LYS A CA 22
ATOM 24640 C C . LYS A 1 22 ? -0.671 1.405 -4.616 1.00 0.00 22 LYS A C 22
ATOM 24641 O O . LYS A 1 22 ? -1.680 0.774 -4.873 1.00 0.00 22 LYS A O 22
ATOM 24660 N N . GLU A 1 23 ? 0.409 1.292 -5.344 1.00 0.00 23 GLU A N 22
ATOM 24661 C CA . GLU A 1 23 ? 0.414 0.378 -6.515 1.00 0.00 23 GLU A CA 22
ATOM 24662 C C . GLU A 1 23 ? 0.148 -1.040 -6.013 1.00 0.00 23 GLU A C 22
ATOM 24663 O O . GLU A 1 23 ? -0.467 -1.848 -6.680 1.00 0.00 23 GLU A O 22
ATOM 24675 N N . LEU A 1 24 ? 0.585 -1.331 -4.815 1.00 0.00 24 LEU A N 22
ATOM 24676 C CA . LEU A 1 24 ? 0.338 -2.679 -4.232 1.00 0.00 24 LEU A CA 22
ATOM 24677 C C . LEU A 1 24 ? -1.170 -2.866 -4.073 1.00 0.00 24 LEU A C 22
ATOM 24678 O O . LEU A 1 24 ? -1.726 -3.881 -4.438 1.00 0.00 24 LEU A O 22
ATOM 24694 N N . LEU A 1 25 ? -1.838 -1.874 -3.547 1.00 0.00 25 LEU A N 22
ATOM 24695 C CA . LEU A 1 25 ? -3.317 -1.975 -3.381 1.00 0.00 25 LEU A CA 22
ATOM 24696 C C . LEU A 1 25 ? -3.984 -2.205 -4.740 1.00 0.00 25 LEU A C 22
ATOM 24697 O O . LEU A 1 25 ? -4.913 -2.984 -4.864 1.00 0.00 25 LEU A O 22
ATOM 24713 N N . LYS A 1 26 ? -3.516 -1.534 -5.760 1.00 0.00 26 LYS A N 22
ATOM 24714 C CA . LYS A 1 26 ? -4.120 -1.721 -7.111 1.00 0.00 26 LYS A CA 22
ATOM 24715 C C . LYS A 1 26 ? -3.944 -3.173 -7.555 1.00 0.00 26 LYS A C 22
ATOM 24716 O O . LYS A 1 26 ? -4.860 -3.797 -8.054 1.00 0.00 26 LYS A O 22
ATOM 24735 N N . GLU A 1 27 ? -2.776 -3.720 -7.360 1.00 0.00 27 GLU A N 22
ATOM 24736 C CA . GLU A 1 27 ? -2.545 -5.137 -7.754 1.00 0.00 27 GLU A CA 22
ATOM 24737 C C . GLU A 1 27 ? -3.360 -6.053 -6.840 1.00 0.00 27 GLU A C 22
A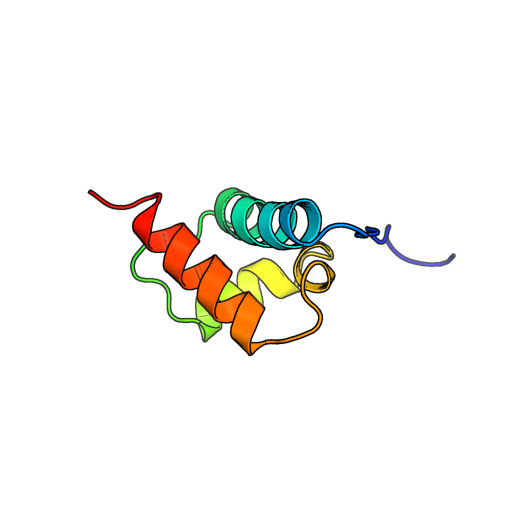TOM 24738 O O . GLU A 1 27 ? -3.701 -7.164 -7.194 1.00 0.00 27 GLU A O 22
ATOM 24750 N N . LYS A 1 28 ? -3.683 -5.583 -5.665 1.00 0.00 28 LYS A N 22
ATOM 24751 C CA . LYS A 1 28 ? -4.487 -6.408 -4.722 1.00 0.00 28 LYS A CA 22
ATOM 24752 C C . LYS A 1 28 ? -5.977 -6.201 -4.995 1.00 0.00 28 LYS A C 22
ATOM 24753 O O . LYS A 1 28 ? -6.825 -6.795 -4.359 1.00 0.00 28 LYS A O 22
ATOM 24772 N N . ARG A 1 29 ? -6.299 -5.363 -5.943 1.00 0.00 29 ARG A N 22
ATOM 24773 C CA . ARG A 1 29 ? -7.730 -5.114 -6.269 1.00 0.00 29 ARG A CA 22
ATOM 24774 C C . ARG A 1 29 ? -8.482 -4.607 -5.036 1.00 0.00 29 ARG A C 22
ATOM 24775 O O . ARG A 1 29 ? -9.661 -4.852 -4.880 1.00 0.00 29 ARG A O 22
ATOM 24796 N N . VAL A 1 30 ? -7.821 -3.895 -4.164 1.00 0.00 30 VAL A N 22
ATOM 24797 C CA . VAL A 1 30 ? -8.533 -3.377 -2.958 1.00 0.00 30 VAL A CA 22
ATOM 24798 C C . VAL A 1 30 ? -9.608 -2.378 -3.397 1.00 0.00 30 VAL A C 22
ATOM 24799 O O . VAL A 1 30 ? -9.344 -1.494 -4.184 1.00 0.00 30 VAL A O 22
ATOM 24812 N N . PRO A 1 31 ? -10.792 -2.551 -2.876 1.00 0.00 31 PRO A N 22
ATOM 24813 C CA . PRO A 1 31 ? -11.907 -1.644 -3.233 1.00 0.00 31 PRO A CA 22
ATOM 24814 C C . PRO A 1 31 ? -11.714 -0.282 -2.561 1.00 0.00 31 PRO A C 22
ATOM 24815 O O . PRO A 1 31 ? -10.925 -0.135 -1.649 1.00 0.00 31 PRO A O 22
ATOM 24826 N N . SER A 1 32 ? -12.427 0.715 -3.006 1.00 0.00 32 SER A N 22
ATOM 24827 C CA . SER A 1 32 ? -12.282 2.068 -2.395 1.00 0.00 32 SER A CA 22
ATOM 24828 C C . SER A 1 32 ? -12.941 2.102 -1.013 1.00 0.00 32 SER A C 22
ATOM 24829 O O . SER A 1 32 ? -12.821 3.065 -0.282 1.00 0.00 32 SER A O 22
ATOM 24837 N N . ASN A 1 33 ? -13.641 1.064 -0.653 1.00 0.00 33 ASN A N 22
ATOM 24838 C CA . ASN A 1 33 ? -14.312 1.042 0.679 1.00 0.00 33 ASN A CA 22
ATOM 24839 C C . ASN A 1 33 ? -13.745 -0.086 1.542 1.00 0.00 33 ASN A C 22
ATOM 24840 O O . ASN A 1 33 ? -14.377 -0.543 2.473 1.00 0.00 33 ASN A O 22
ATOM 24851 N N . ALA A 1 34 ? -12.560 -0.542 1.241 1.00 0.00 34 ALA A N 22
ATOM 24852 C CA . ALA A 1 34 ? -11.962 -1.646 2.046 1.00 0.00 34 ALA A CA 22
ATOM 24853 C C . ALA A 1 34 ? -11.486 -1.121 3.401 1.00 0.00 34 ALA A C 22
ATOM 24854 O O . ALA A 1 34 ? -11.094 0.020 3.533 1.00 0.00 34 ALA A O 22
ATOM 24861 N N . SER A 1 35 ? -11.497 -1.953 4.403 1.00 0.00 35 SER A N 22
ATOM 24862 C CA . SER A 1 35 ? -11.023 -1.507 5.741 1.00 0.00 35 SER A CA 22
ATOM 24863 C C . SER A 1 35 ? -9.508 -1.675 5.804 1.00 0.00 35 SER A C 22
ATOM 24864 O O . SER A 1 35 ? -8.950 -2.526 5.140 1.00 0.00 35 SER A O 22
ATOM 24872 N N . TRP A 1 36 ? -8.828 -0.884 6.581 1.00 0.00 36 TRP A N 22
ATOM 24873 C CA . TRP A 1 36 ? -7.352 -1.042 6.638 1.00 0.00 36 TRP A CA 22
ATOM 24874 C C . TRP A 1 36 ? -7.003 -2.513 6.862 1.00 0.00 36 TRP A C 22
ATOM 24875 O O . TRP A 1 36 ? -6.004 -3.000 6.381 1.00 0.00 36 TRP A O 22
ATOM 24896 N N . GLU A 1 37 ? -7.815 -3.224 7.592 1.00 0.00 37 GLU A N 22
ATOM 24897 C CA . GLU A 1 37 ? -7.518 -4.663 7.846 1.00 0.00 37 GLU A CA 22
ATOM 24898 C C . GLU A 1 37 ? -7.587 -5.465 6.542 1.00 0.00 37 GLU A C 22
ATOM 24899 O O . GLU A 1 37 ? -6.699 -6.236 6.229 1.00 0.00 37 GLU A O 22
ATOM 24911 N N . GLN A 1 38 ? -8.631 -5.293 5.776 1.00 0.00 38 GLN A N 22
ATOM 24912 C CA . GLN A 1 38 ? -8.750 -6.052 4.497 1.00 0.00 38 GLN A CA 22
ATOM 24913 C C . GLN A 1 38 ? -7.730 -5.541 3.475 1.00 0.00 38 GLN A C 22
ATOM 24914 O O . GLN A 1 38 ? -7.047 -6.310 2.822 1.00 0.00 38 GLN A O 22
ATOM 24928 N N . ALA A 1 39 ? -7.620 -4.250 3.335 1.00 0.00 39 ALA A N 22
ATOM 24929 C CA . ALA A 1 39 ? -6.647 -3.689 2.356 1.00 0.00 39 ALA A CA 22
ATOM 24930 C C . ALA A 1 39 ? -5.214 -3.973 2.809 1.00 0.00 39 ALA A C 22
ATOM 24931 O O . ALA A 1 39 ? -4.360 -4.306 2.013 1.00 0.00 39 ALA A O 22
ATOM 24938 N N . MET A 1 40 ? -4.944 -3.840 4.080 1.00 0.00 40 MET A N 22
ATOM 24939 C CA . MET A 1 40 ? -3.562 -4.098 4.578 1.00 0.00 40 MET A CA 22
ATOM 24940 C C . MET A 1 40 ? -3.175 -5.558 4.357 1.00 0.00 40 MET A C 22
ATOM 24941 O O . MET A 1 40 ? -2.116 -5.848 3.856 1.00 0.00 40 MET A O 22
ATOM 24955 N N . LYS A 1 41 ? -4.020 -6.478 4.733 1.00 0.00 41 LYS A N 22
ATOM 24956 C CA . LYS A 1 41 ? -3.680 -7.918 4.544 1.00 0.00 41 LYS A CA 22
ATOM 24957 C C . LYS A 1 41 ? -3.478 -8.227 3.055 1.00 0.00 41 LYS A C 22
ATOM 24958 O O . LYS A 1 41 ? -2.500 -8.845 2.660 1.00 0.00 41 LYS A O 22
ATOM 24977 N N . MET A 1 42 ? -4.391 -7.794 2.225 1.00 0.00 42 MET A N 22
ATOM 24978 C CA . MET A 1 42 ? -4.259 -8.060 0.765 1.00 0.00 42 MET A CA 22
ATOM 24979 C C . MET A 1 42 ? -2.938 -7.497 0.238 1.00 0.00 42 MET A C 22
ATOM 24980 O O . MET A 1 42 ? -2.316 -8.065 -0.637 1.00 0.00 42 MET A O 22
ATOM 24994 N N . ILE A 1 43 ? -2.514 -6.376 0.753 1.00 0.00 43 ILE A N 22
ATOM 24995 C CA . ILE A 1 43 ? -1.244 -5.767 0.269 1.00 0.00 43 ILE A CA 22
ATOM 24996 C C . ILE A 1 43 ? -0.042 -6.303 1.056 1.00 0.00 43 ILE A C 22
ATOM 24997 O O . ILE A 1 43 ? 1.068 -6.334 0.563 1.00 0.00 43 ILE A O 22
ATOM 25013 N N . ILE A 1 44 ? -0.246 -6.735 2.270 1.00 0.00 44 ILE A N 22
ATOM 25014 C CA . ILE A 1 44 ? 0.900 -7.264 3.063 1.00 0.00 44 ILE A CA 22
ATOM 25015 C C . ILE A 1 44 ? 1.416 -8.542 2.402 1.00 0.00 44 ILE A C 22
ATOM 25016 O O . ILE A 1 44 ? 2.606 -8.769 2.316 1.00 0.00 44 ILE A O 22
ATOM 25032 N N . ASN A 1 45 ? 0.530 -9.370 1.918 1.00 0.00 45 ASN A N 22
ATOM 25033 C CA . ASN A 1 45 ? 0.989 -10.619 1.248 1.00 0.00 45 ASN A CA 22
ATOM 25034 C C . ASN A 1 45 ? 2.076 -10.275 0.225 1.00 0.00 45 ASN A C 22
ATOM 25035 O O . ASN A 1 45 ? 2.885 -11.104 -0.145 1.00 0.00 45 ASN A O 22
ATOM 25046 N N . ASP A 1 46 ? 2.101 -9.047 -0.228 1.00 0.00 46 ASP A N 22
ATOM 25047 C CA . ASP A 1 46 ? 3.131 -8.626 -1.221 1.00 0.00 46 ASP A CA 22
ATOM 25048 C C . ASP A 1 46 ? 4.269 -7.884 -0.512 1.00 0.00 46 ASP A C 22
ATOM 25049 O O . ASP A 1 46 ? 4.041 -7.175 0.451 1.00 0.00 46 ASP A O 22
ATOM 25058 N N . PRO A 1 47 ? 5.462 -8.069 -1.011 1.00 0.00 47 PRO A N 22
ATOM 25059 C CA . PRO A 1 47 ? 6.646 -7.408 -0.408 1.00 0.00 47 PRO A CA 22
ATOM 25060 C C . PRO A 1 47 ? 6.536 -5.890 -0.559 1.00 0.00 47 PRO A C 22
ATOM 25061 O O . PRO A 1 47 ? 7.237 -5.138 0.089 1.00 0.00 47 PRO A O 22
ATOM 25072 N N . ARG A 1 48 ? 5.647 -5.434 -1.397 1.00 0.00 48 ARG A N 22
ATOM 25073 C CA . ARG A 1 48 ? 5.477 -3.968 -1.578 1.00 0.00 48 ARG A CA 22
ATOM 25074 C C . ARG A 1 48 ? 5.039 -3.331 -0.260 1.00 0.00 48 ARG A C 22
ATOM 25075 O O . ARG A 1 48 ? 5.251 -2.159 -0.029 1.00 0.00 48 ARG A O 22
ATOM 25096 N N . TYR A 1 49 ? 4.434 -4.095 0.609 1.00 0.00 49 TYR A N 22
ATOM 25097 C CA . TYR A 1 49 ? 3.998 -3.527 1.916 1.00 0.00 49 TYR A CA 22
ATOM 25098 C C . TYR A 1 49 ? 5.224 -2.975 2.651 1.00 0.00 49 TYR A C 22
ATOM 25099 O O . TYR A 1 49 ? 5.159 -1.982 3.360 1.00 0.00 49 TYR A O 22
ATOM 25117 N N . SER A 1 50 ? 6.354 -3.596 2.456 1.00 0.00 50 SER A N 22
ATOM 25118 C CA . SER A 1 50 ? 7.590 -3.106 3.120 1.00 0.00 50 SER A CA 22
ATOM 25119 C C . SER A 1 50 ? 8.013 -1.784 2.484 1.00 0.00 50 SER A C 22
ATOM 25120 O O . SER A 1 50 ? 8.930 -1.128 2.938 1.00 0.00 50 SER A O 22
ATOM 25128 N N . ALA A 1 51 ? 7.326 -1.369 1.454 1.00 0.00 51 ALA A N 22
ATOM 25129 C CA . ALA A 1 51 ? 7.664 -0.077 0.815 1.00 0.00 51 ALA A CA 22
ATOM 25130 C C . ALA A 1 51 ? 7.486 1.032 1.851 1.00 0.00 51 ALA A C 22
ATOM 25131 O O . ALA A 1 51 ? 8.100 2.077 1.767 1.00 0.00 51 ALA A O 22
ATOM 25138 N N . LEU A 1 52 ? 6.661 0.806 2.845 1.00 0.00 52 LEU A N 22
ATOM 25139 C CA . LEU A 1 52 ? 6.473 1.854 3.893 1.00 0.00 52 LEU A CA 22
ATOM 25140 C C . LEU A 1 52 ? 6.825 1.290 5.269 1.00 0.00 52 LEU A C 22
ATOM 25141 O O . LEU A 1 52 ? 6.293 0.289 5.701 1.00 0.00 52 LEU A O 22
ATOM 25157 N N . ALA A 1 53 ? 7.731 1.929 5.950 1.00 0.00 53 ALA A N 22
ATOM 25158 C CA . ALA A 1 53 ? 8.141 1.440 7.299 1.00 0.00 53 ALA A CA 22
ATOM 25159 C C . ALA A 1 53 ? 7.113 1.841 8.365 1.00 0.00 53 ALA A C 22
ATOM 25160 O O . ALA A 1 53 ? 6.971 1.186 9.378 1.00 0.00 53 ALA A O 22
ATOM 25167 N N . LYS A 1 54 ? 6.410 2.921 8.155 1.00 0.00 54 LYS A N 22
ATOM 25168 C CA . LYS A 1 54 ? 5.410 3.371 9.170 1.00 0.00 54 LYS A CA 22
ATOM 25169 C C . LYS A 1 54 ? 4.002 2.901 8.803 1.00 0.00 54 LYS A C 22
ATOM 25170 O O . LYS A 1 54 ? 3.579 2.994 7.670 1.00 0.00 54 LYS A O 22
ATOM 25189 N N . LEU A 1 55 ? 3.255 2.415 9.752 1.00 0.00 55 LEU A N 22
ATOM 25190 C CA . LEU A 1 55 ? 1.873 1.979 9.427 1.00 0.00 55 LEU A CA 22
ATOM 25191 C C . LEU A 1 55 ? 1.017 3.215 9.147 1.00 0.00 55 LEU A C 22
ATOM 25192 O O . LEU A 1 55 ? 0.116 3.191 8.331 1.00 0.00 55 LEU A O 22
ATOM 25208 N N . SER A 1 56 ? 1.305 4.305 9.809 1.00 0.00 56 SER A N 22
ATOM 25209 C CA . SER A 1 56 ? 0.518 5.547 9.574 1.00 0.00 56 SER A CA 22
ATOM 25210 C C . SER A 1 56 ? 0.623 5.948 8.102 1.00 0.00 56 SER A C 22
ATOM 25211 O O . SER A 1 56 ? -0.361 6.274 7.467 1.00 0.00 56 SER A O 22
ATOM 25219 N N . GLU A 1 57 ? 1.804 5.900 7.543 1.00 0.00 57 GLU A N 22
ATOM 25220 C CA . GLU A 1 57 ? 1.946 6.251 6.104 1.00 0.00 57 GLU A CA 22
ATOM 25221 C C . GLU A 1 57 ? 1.284 5.152 5.271 1.00 0.00 57 GLU A C 22
ATOM 25222 O O . GLU A 1 57 ? 0.669 5.409 4.255 1.00 0.00 57 GLU A O 22
ATOM 25234 N N . LYS A 1 58 ? 1.386 3.925 5.715 1.00 0.00 58 LYS A N 22
ATOM 25235 C CA . LYS A 1 58 ? 0.739 2.808 4.970 1.00 0.00 58 LYS A CA 22
ATOM 25236 C C . LYS A 1 58 ? -0.761 3.077 4.867 1.00 0.00 58 LYS A C 22
ATOM 25237 O O . LYS A 1 58 ? -1.379 2.858 3.842 1.00 0.00 58 LYS A O 22
ATOM 25256 N N . LYS A 1 59 ? -1.348 3.554 5.929 1.00 0.00 59 LYS A N 22
ATOM 25257 C CA . LYS A 1 59 ? -2.810 3.844 5.915 1.00 0.00 59 LYS A CA 22
ATOM 25258 C C . LYS A 1 59 ? -3.092 5.056 5.023 1.00 0.00 59 LYS A C 22
ATOM 25259 O O . LYS A 1 59 ? -4.045 5.077 4.270 1.00 0.00 59 LYS A O 22
ATOM 25278 N N . GLN A 1 60 ? -2.264 6.065 5.097 1.00 0.00 60 GLN A N 22
ATOM 25279 C CA . GLN A 1 60 ? -2.483 7.267 4.245 1.00 0.00 60 GLN A CA 22
ATOM 25280 C C . GLN A 1 60 ? -2.417 6.867 2.772 1.00 0.00 60 GLN A C 22
ATOM 25281 O O . GLN A 1 60 ? -3.191 7.325 1.955 1.00 0.00 60 GLN A O 22
ATOM 25295 N N . ALA A 1 61 ? -1.500 6.002 2.430 1.00 0.00 61 ALA A N 22
ATOM 25296 C CA . ALA A 1 61 ? -1.388 5.558 1.015 1.00 0.00 61 ALA A CA 22
ATOM 25297 C C . ALA A 1 61 ? -2.591 4.684 0.656 1.00 0.00 61 ALA A C 22
ATOM 25298 O O . ALA A 1 61 ? -3.098 4.730 -0.447 1.00 0.00 61 ALA A O 22
ATOM 25305 N N . PHE A 1 62 ? -3.060 3.895 1.586 1.00 0.00 62 PHE A N 22
ATOM 25306 C CA . PHE A 1 62 ? -4.240 3.030 1.298 1.00 0.00 62 PHE A CA 22
ATOM 25307 C C . PHE A 1 62 ? -5.477 3.910 1.092 1.00 0.00 62 PHE A C 22
ATOM 25308 O O . PHE A 1 62 ? -6.246 3.715 0.169 1.00 0.00 62 PHE A O 22
ATOM 25325 N N . ASN A 1 63 ? -5.664 4.892 1.931 1.00 0.00 63 ASN A N 22
ATOM 25326 C CA . ASN A 1 63 ? -6.838 5.793 1.761 1.00 0.00 63 ASN A CA 22
ATOM 25327 C C . ASN A 1 63 ? -6.695 6.539 0.437 1.00 0.00 63 ASN A C 22
ATOM 25328 O O . ASN A 1 63 ? -7.631 6.655 -0.331 1.00 0.00 63 ASN A O 22
ATOM 25339 N N . ALA A 1 64 ? -5.517 7.021 0.156 1.00 0.00 64 ALA A N 22
ATOM 25340 C CA . ALA A 1 64 ? -5.293 7.734 -1.131 1.00 0.00 64 ALA A CA 22
ATOM 25341 C C . ALA A 1 64 ? -5.586 6.771 -2.279 1.00 0.00 64 ALA A C 22
ATOM 25342 O O . ALA A 1 64 ? -6.124 7.146 -3.302 1.00 0.00 64 ALA A O 22
ATOM 25349 N N . TYR A 1 65 ? -5.248 5.522 -2.102 1.00 0.00 65 TYR A N 22
ATOM 25350 C CA . TYR A 1 65 ? -5.517 4.516 -3.162 1.00 0.00 65 TYR A CA 22
ATOM 25351 C C . TYR A 1 65 ? -7.026 4.423 -3.404 1.00 0.00 65 TYR A C 22
ATOM 25352 O O . TYR A 1 65 ? -7.483 4.350 -4.528 1.00 0.00 65 TYR A O 22
ATOM 25370 N N . LYS A 1 66 ? -7.803 4.432 -2.355 1.00 0.00 66 LYS A N 22
ATOM 25371 C CA . LYS A 1 66 ? -9.280 4.349 -2.523 1.00 0.00 66 LYS A CA 22
ATOM 25372 C C . LYS A 1 66 ? -9.818 5.656 -3.116 1.00 0.00 66 LYS A C 22
ATOM 25373 O O . LYS A 1 66 ? -10.773 5.662 -3.868 1.00 0.00 66 LYS A O 22
ATOM 25392 N N . VAL A 1 67 ? -9.213 6.763 -2.778 1.00 0.00 67 VAL A N 22
ATOM 25393 C CA . VAL A 1 67 ? -9.689 8.071 -3.316 1.00 0.00 67 VAL A CA 22
ATOM 25394 C C . VAL A 1 67 ? -9.415 8.157 -4.819 1.00 0.00 67 VAL A C 22
ATOM 25395 O O . VAL A 1 67 ? -10.124 8.818 -5.553 1.00 0.00 67 VAL A O 22
ATOM 25408 N N . GLN A 1 68 ? -8.391 7.496 -5.280 1.00 0.00 68 GLN A N 22
ATOM 25409 C CA . GLN A 1 68 ? -8.069 7.541 -6.735 1.00 0.00 68 GLN A CA 22
ATOM 25410 C C . GLN A 1 68 ? -9.183 6.873 -7.546 1.00 0.00 68 GLN A C 22
ATOM 25411 O O . GLN A 1 68 ? -9.239 6.989 -8.753 1.00 0.00 68 GLN A O 22
ATOM 25425 N N . THR A 1 69 ? -10.067 6.169 -6.892 1.00 0.00 69 THR A N 22
ATOM 25426 C CA . THR A 1 69 ? -11.171 5.491 -7.631 1.00 0.00 69 THR A CA 22
ATOM 25427 C C . THR A 1 69 ? -12.502 6.210 -7.385 1.00 0.00 69 THR A C 22
ATOM 25428 O O . THR A 1 69 ? -13.492 5.937 -8.033 1.00 0.00 69 THR A O 22
ATOM 25439 N N . GLU A 1 70 ? -12.535 7.129 -6.457 1.00 0.00 70 GLU A N 22
ATOM 25440 C CA . GLU A 1 70 ? -13.807 7.860 -6.181 1.00 0.00 70 GLU A CA 22
ATOM 25441 C C . GLU A 1 70 ? -13.514 9.305 -5.768 1.00 0.00 70 GLU A C 22
ATOM 25442 O O . GLU A 1 70 ? -14.258 9.912 -5.023 1.00 0.00 70 GLU A O 22
ATOM 25454 N N . LYS A 1 71 ? -12.436 9.862 -6.249 1.00 0.00 71 LYS A N 22
ATOM 25455 C CA . LYS A 1 71 ? -12.096 11.268 -5.885 1.00 0.00 71 LYS A CA 22
ATOM 25456 C C . LYS A 1 71 ? -12.223 11.468 -4.371 1.00 0.00 71 LYS A C 22
ATOM 25457 O O . LYS A 1 71 ? -12.310 10.475 -3.668 1.00 0.00 71 LYS A O 22
ATOM 25477 N N . GLN A 1 3 ? 7.127 -18.974 -10.758 1.00 0.00 3 GLN A N 23
ATOM 25478 C CA . GLN A 1 3 ? 7.149 -19.289 -9.302 1.00 0.00 3 GLN A CA 23
ATOM 25479 C C . GLN A 1 3 ? 7.553 -18.051 -8.496 1.00 0.00 3 GLN A C 23
ATOM 25480 O O . GLN A 1 3 ? 8.701 -17.650 -8.505 1.00 0.00 3 GLN A O 23
ATOM 25496 N N . PRO A 1 4 ? 6.588 -17.487 -7.820 1.00 0.00 4 PRO A N 23
ATOM 25497 C CA . PRO A 1 4 ? 6.839 -16.281 -6.995 1.00 0.00 4 PRO A CA 23
ATOM 25498 C C . PRO A 1 4 ? 7.617 -16.654 -5.730 1.00 0.00 4 PRO A C 23
ATOM 25499 O O . PRO A 1 4 ? 7.392 -17.689 -5.134 1.00 0.00 4 PRO A O 23
ATOM 25510 N N . ALA A 1 5 ? 8.530 -15.818 -5.312 1.00 0.00 5 ALA A N 23
ATOM 25511 C CA . ALA A 1 5 ? 9.317 -16.128 -4.085 1.00 0.00 5 ALA A CA 23
ATOM 25512 C C . ALA A 1 5 ? 9.164 -15.001 -3.060 1.00 0.00 5 ALA A C 23
ATOM 25513 O O . ALA A 1 5 ? 8.407 -14.071 -3.255 1.00 0.00 5 ALA A O 23
ATOM 25520 N N . LYS A 1 6 ? 9.878 -15.075 -1.970 1.00 0.00 6 LYS A N 23
ATOM 25521 C CA . LYS A 1 6 ? 9.771 -14.008 -0.935 1.00 0.00 6 LYS A CA 23
ATOM 25522 C C . LYS A 1 6 ? 10.867 -12.959 -1.142 1.00 0.00 6 LYS A C 23
ATOM 25523 O O . LYS A 1 6 ? 11.657 -12.691 -0.259 1.00 0.00 6 LYS A O 23
ATOM 25542 N N . LYS A 1 7 ? 10.919 -12.364 -2.302 1.00 0.00 7 LYS A N 23
ATOM 25543 C CA . LYS A 1 7 ? 11.964 -11.332 -2.565 1.00 0.00 7 LYS A CA 23
ATOM 25544 C C . LYS A 1 7 ? 11.596 -10.020 -1.868 1.00 0.00 7 LYS A C 23
ATOM 25545 O O . LYS A 1 7 ? 10.452 -9.614 -1.855 1.00 0.00 7 LYS A O 23
ATOM 25564 N N . THR A 1 8 ? 12.557 -9.356 -1.286 1.00 0.00 8 THR A N 23
ATOM 25565 C CA . THR A 1 8 ? 12.259 -8.071 -0.588 1.00 0.00 8 THR A CA 23
ATOM 25566 C C . THR A 1 8 ? 12.566 -6.882 -1.502 1.00 0.00 8 THR A C 23
ATOM 25567 O O . THR A 1 8 ? 13.655 -6.751 -2.023 1.00 0.00 8 THR A O 23
ATOM 25578 N N . TYR A 1 9 ? 11.615 -6.010 -1.692 1.00 0.00 9 TYR A N 23
ATOM 25579 C CA . TYR A 1 9 ? 11.853 -4.823 -2.564 1.00 0.00 9 TYR A CA 23
ATOM 25580 C C . TYR A 1 9 ? 12.672 -3.775 -1.806 1.00 0.00 9 TYR A C 23
ATOM 25581 O O . TYR A 1 9 ? 12.791 -3.823 -0.598 1.00 0.00 9 TYR A O 23
ATOM 25599 N N . THR A 1 10 ? 13.229 -2.823 -2.502 1.00 0.00 10 THR A N 23
ATOM 25600 C CA . THR A 1 10 ? 14.031 -1.774 -1.811 1.00 0.00 10 THR A CA 23
ATOM 25601 C C . THR A 1 10 ? 13.594 -0.379 -2.269 1.00 0.00 10 THR A C 23
ATOM 25602 O O . THR A 1 10 ? 13.461 -0.114 -3.447 1.00 0.00 10 THR A O 23
ATOM 25613 N N . TRP A 1 11 ? 13.370 0.516 -1.342 1.00 0.00 11 TRP A N 23
ATOM 25614 C CA . TRP A 1 11 ? 12.940 1.893 -1.721 1.00 0.00 11 TRP A CA 23
ATOM 25615 C C . TRP A 1 11 ? 13.925 2.925 -1.166 1.00 0.00 11 TRP A C 23
ATOM 25616 O O . TRP A 1 11 ? 14.303 2.879 -0.013 1.00 0.00 11 TRP A O 23
ATOM 25637 N N . ASN A 1 12 ? 14.341 3.857 -1.981 1.00 0.00 12 ASN A N 23
ATOM 25638 C CA . ASN A 1 12 ? 15.300 4.895 -1.502 1.00 0.00 12 ASN A CA 23
ATOM 25639 C C . ASN A 1 12 ? 14.570 6.220 -1.266 1.00 0.00 12 ASN A C 23
ATOM 25640 O O . ASN A 1 12 ? 14.966 7.020 -0.441 1.00 0.00 12 ASN A O 23
ATOM 25651 N N . THR A 1 13 ? 13.507 6.458 -1.983 1.00 0.00 13 THR A N 23
ATOM 25652 C CA . THR A 1 13 ? 12.753 7.731 -1.799 1.00 0.00 13 THR A CA 23
ATOM 25653 C C . THR A 1 13 ? 11.341 7.440 -1.282 1.00 0.00 13 THR A C 23
ATOM 25654 O O . THR A 1 13 ? 10.769 6.405 -1.563 1.00 0.00 13 THR A O 23
ATOM 25665 N N . LYS A 1 14 ? 10.777 8.343 -0.527 1.00 0.00 14 LYS A N 23
ATOM 25666 C CA . LYS A 1 14 ? 9.403 8.114 0.007 1.00 0.00 14 LYS A CA 23
ATOM 25667 C C . LYS A 1 14 ? 8.394 8.047 -1.142 1.00 0.00 14 LYS A C 23
ATOM 25668 O O . LYS A 1 14 ? 7.350 7.435 -1.029 1.00 0.00 14 LYS A O 23
ATOM 25687 N N . GLU A 1 15 ? 8.696 8.670 -2.249 1.00 0.00 15 GLU A N 23
ATOM 25688 C CA . GLU A 1 15 ? 7.751 8.637 -3.402 1.00 0.00 15 GLU A CA 23
ATOM 25689 C C . GLU A 1 15 ? 7.642 7.215 -3.947 1.00 0.00 15 GLU A C 23
ATOM 25690 O O . GLU A 1 15 ? 6.562 6.702 -4.163 1.00 0.00 15 GLU A O 23
ATOM 25702 N N . GLU A 1 16 ? 8.753 6.576 -4.168 1.00 0.00 16 GLU A N 23
ATOM 25703 C CA . GLU A 1 16 ? 8.720 5.185 -4.700 1.00 0.00 16 GLU A CA 23
ATOM 25704 C C . GLU A 1 16 ? 8.076 4.252 -3.676 1.00 0.00 16 GLU A C 23
ATOM 25705 O O . GLU A 1 16 ? 7.225 3.448 -4.000 1.00 0.00 16 GLU A O 23
ATOM 25717 N N . ALA A 1 17 ? 8.472 4.360 -2.441 1.00 0.00 17 ALA A N 23
ATOM 25718 C CA . ALA A 1 17 ? 7.878 3.485 -1.392 1.00 0.00 17 ALA A CA 23
ATOM 25719 C C . ALA A 1 17 ? 6.370 3.731 -1.309 1.00 0.00 17 ALA A C 23
ATOM 25720 O O . ALA A 1 17 ? 5.574 2.808 -1.307 1.00 0.00 17 ALA A O 23
ATOM 25727 N N . LYS A 1 18 ? 5.968 4.972 -1.266 1.00 0.00 18 LYS A N 23
ATOM 25728 C CA . LYS A 1 18 ? 4.512 5.279 -1.204 1.00 0.00 18 LYS A CA 23
ATOM 25729 C C . LYS A 1 18 ? 3.847 4.836 -2.505 1.00 0.00 18 LYS A C 23
ATOM 25730 O O . LYS A 1 18 ? 2.741 4.335 -2.512 1.00 0.00 18 LYS A O 23
ATOM 25749 N N . GLN A 1 19 ? 4.524 5.010 -3.608 1.00 0.00 19 GLN A N 23
ATOM 25750 C CA . GLN A 1 19 ? 3.943 4.591 -4.911 1.00 0.00 19 GLN A CA 23
ATOM 25751 C C . GLN A 1 19 ? 3.797 3.069 -4.945 1.00 0.00 19 GLN A C 23
ATOM 25752 O O . GLN A 1 19 ? 2.809 2.545 -5.418 1.00 0.00 19 GLN A O 23
ATOM 25766 N N . ALA A 1 20 ? 4.764 2.352 -4.436 1.00 0.00 20 ALA A N 23
ATOM 25767 C CA . ALA A 1 20 ? 4.653 0.867 -4.436 1.00 0.00 20 ALA A CA 23
ATOM 25768 C C . ALA A 1 20 ? 3.505 0.450 -3.517 1.00 0.00 20 ALA A C 23
ATOM 25769 O O . ALA A 1 20 ? 2.833 -0.534 -3.751 1.00 0.00 20 ALA A O 23
ATOM 25776 N N . PHE A 1 21 ? 3.272 1.199 -2.472 1.00 0.00 21 PHE A N 23
ATOM 25777 C CA . PHE A 1 21 ? 2.162 0.850 -1.541 1.00 0.00 21 PHE A CA 23
ATOM 25778 C C . PHE A 1 21 ? 0.804 1.089 -2.211 1.00 0.00 21 PHE A C 23
ATOM 25779 O O . PHE A 1 21 ? -0.086 0.260 -2.149 1.00 0.00 21 PHE A O 23
ATOM 25796 N N . LYS A 1 22 ? 0.633 2.202 -2.873 1.00 0.00 22 LYS A N 23
ATOM 25797 C CA . LYS A 1 22 ? -0.663 2.451 -3.549 1.00 0.00 22 LYS A CA 23
ATOM 25798 C C . LYS A 1 22 ? -0.737 1.531 -4.771 1.00 0.00 22 LYS A C 23
ATOM 25799 O O . LYS A 1 22 ? -1.744 0.902 -5.032 1.00 0.00 22 LYS A O 23
ATOM 25818 N N . GLU A 1 23 ? 0.345 1.420 -5.498 1.00 0.00 23 GLU A N 23
ATOM 25819 C CA . GLU A 1 23 ? 0.360 0.509 -6.673 1.00 0.00 23 GLU A CA 23
ATOM 25820 C C . GLU A 1 23 ? 0.092 -0.909 -6.174 1.00 0.00 23 GLU A C 23
ATOM 25821 O O . GLU A 1 23 ? -0.523 -1.717 -6.840 1.00 0.00 23 GLU A O 23
ATOM 25833 N N . LEU A 1 24 ? 0.535 -1.198 -4.978 1.00 0.00 24 LEU A N 23
ATOM 25834 C CA . LEU A 1 24 ? 0.296 -2.543 -4.388 1.00 0.00 24 LEU A CA 23
ATOM 25835 C C . LEU A 1 24 ? -1.211 -2.741 -4.225 1.00 0.00 24 LEU A C 23
ATOM 25836 O O . LEU A 1 24 ? -1.761 -3.753 -4.612 1.00 0.00 24 LEU A O 23
ATOM 25852 N N . LEU A 1 25 ? -1.889 -1.766 -3.679 1.00 0.00 25 LEU A N 23
ATOM 25853 C CA . LEU A 1 25 ? -3.367 -1.891 -3.521 1.00 0.00 25 LEU A CA 23
ATOM 25854 C C . LEU A 1 25 ? -4.020 -2.074 -4.896 1.00 0.00 25 LEU A C 23
ATOM 25855 O O . LEU A 1 25 ? -4.941 -2.852 -5.059 1.00 0.00 25 LEU A O 23
ATOM 25871 N N . LYS A 1 26 ? -3.544 -1.367 -5.890 1.00 0.00 26 LYS A N 23
ATOM 25872 C CA . LYS A 1 26 ? -4.132 -1.511 -7.255 1.00 0.00 26 LYS A CA 23
ATOM 25873 C C . LYS A 1 26 ? -3.951 -2.948 -7.741 1.00 0.00 26 LYS A C 23
ATOM 25874 O O . LYS A 1 26 ? -4.866 -3.561 -8.253 1.00 0.00 26 LYS A O 23
ATOM 25893 N N . GLU A 1 27 ? -2.781 -3.497 -7.565 1.00 0.00 27 GLU A N 23
ATOM 25894 C CA . GLU A 1 27 ? -2.553 -4.901 -7.998 1.00 0.00 27 GLU A CA 23
ATOM 25895 C C . GLU A 1 27 ? -3.426 -5.825 -7.151 1.00 0.00 27 GLU A C 23
ATOM 25896 O O . GLU A 1 27 ? -3.829 -6.888 -7.578 1.00 0.00 27 GLU A O 23
ATOM 25908 N N . LYS A 1 28 ? -3.734 -5.409 -5.953 1.00 0.00 28 LYS A N 23
ATOM 25909 C CA . LYS A 1 28 ? -4.599 -6.239 -5.069 1.00 0.00 28 LYS A CA 23
ATOM 25910 C C . LYS A 1 28 ? -6.072 -5.943 -5.361 1.00 0.00 28 LYS A C 23
ATOM 25911 O O . LYS A 1 28 ? -6.961 -6.443 -4.701 1.00 0.00 28 LYS A O 23
ATOM 25930 N N . ARG A 1 29 ? -6.335 -5.132 -6.350 1.00 0.00 29 ARG A N 23
ATOM 25931 C CA . ARG A 1 29 ? -7.745 -4.798 -6.691 1.00 0.00 29 ARG A CA 23
ATOM 25932 C C . ARG A 1 29 ? -8.519 -4.389 -5.434 1.00 0.00 29 ARG A C 23
ATOM 25933 O O . ARG A 1 29 ? -9.683 -4.700 -5.283 1.00 0.00 29 ARG A O 23
ATOM 25954 N N . VAL A 1 30 ? -7.883 -3.690 -4.531 1.00 0.00 30 VAL A N 23
ATOM 25955 C CA . VAL A 1 30 ? -8.592 -3.261 -3.289 1.00 0.00 30 VAL A CA 23
ATOM 25956 C C . VAL A 1 30 ? -9.708 -2.270 -3.638 1.00 0.00 30 VAL A C 23
ATOM 25957 O O . VAL A 1 30 ? -9.491 -1.327 -4.374 1.00 0.00 30 VAL A O 23
ATOM 25970 N N . PRO A 1 31 ? -10.868 -2.515 -3.096 1.00 0.00 31 PRO A N 23
ATOM 25971 C CA . PRO A 1 31 ? -12.027 -1.628 -3.354 1.00 0.00 31 PRO A CA 23
ATOM 25972 C C . PRO A 1 31 ? -11.865 -0.316 -2.584 1.00 0.00 31 PRO A C 23
ATOM 25973 O O . PRO A 1 31 ? -11.071 -0.215 -1.670 1.00 0.00 31 PRO A O 23
ATOM 25984 N N . SER A 1 32 ? -12.613 0.688 -2.941 1.00 0.00 32 SER A N 23
ATOM 25985 C CA . SER A 1 32 ? -12.506 1.989 -2.226 1.00 0.00 32 SER A CA 23
ATOM 25986 C C . SER A 1 32 ? -13.187 1.892 -0.857 1.00 0.00 32 SER A C 23
ATOM 25987 O O . SER A 1 32 ? -13.098 2.790 -0.043 1.00 0.00 32 SER A O 23
ATOM 25995 N N . ASN A 1 33 ? -13.869 0.808 -0.599 1.00 0.00 33 ASN A N 23
ATOM 25996 C CA . ASN A 1 33 ? -14.559 0.655 0.715 1.00 0.00 33 ASN A CA 23
ATOM 25997 C C . ASN A 1 33 ? -13.881 -0.433 1.549 1.00 0.00 33 ASN A C 23
ATOM 25998 O O . ASN A 1 33 ? -14.468 -0.989 2.455 1.00 0.00 33 ASN A O 23
ATOM 26009 N N . ALA A 1 34 ? -12.649 -0.740 1.252 1.00 0.00 34 ALA A N 23
ATOM 26010 C CA . ALA A 1 34 ? -11.939 -1.792 2.032 1.00 0.00 34 ALA A CA 23
ATOM 26011 C C . ALA A 1 34 ? -11.457 -1.223 3.367 1.00 0.00 34 ALA A C 23
ATOM 26012 O O . ALA A 1 34 ? -11.087 -0.070 3.465 1.00 0.00 34 ALA A O 23
ATOM 26019 N N . SER A 1 35 ? -11.447 -2.026 4.394 1.00 0.00 35 SER A N 23
ATOM 26020 C CA . SER A 1 35 ? -10.970 -1.533 5.716 1.00 0.00 35 SER A CA 23
ATOM 26021 C C . SER A 1 35 ? -9.452 -1.689 5.779 1.00 0.00 35 SER A C 23
ATOM 26022 O O . SER A 1 35 ? -8.884 -2.519 5.099 1.00 0.00 35 SER A O 23
ATOM 26030 N N . TRP A 1 36 ? -8.780 -0.908 6.578 1.00 0.00 36 TRP A N 23
ATOM 26031 C CA . TRP A 1 36 ? -7.302 -1.051 6.642 1.00 0.00 36 TRP A CA 23
ATOM 26032 C C . TRP A 1 36 ? -6.932 -2.520 6.847 1.00 0.00 36 TRP A C 23
ATOM 26033 O O . TRP A 1 36 ? -5.933 -2.989 6.351 1.00 0.00 36 TRP A O 23
ATOM 26054 N N . GLU A 1 37 ? -7.725 -3.249 7.582 1.00 0.00 37 GLU A N 23
ATOM 26055 C CA . GLU A 1 37 ? -7.405 -4.686 7.818 1.00 0.00 37 GLU A CA 23
ATOM 26056 C C . GLU A 1 37 ? -7.488 -5.474 6.507 1.00 0.00 37 GLU A C 23
ATOM 26057 O O . GLU A 1 37 ? -6.602 -6.236 6.176 1.00 0.00 37 GLU A O 23
ATOM 26069 N N . GLN A 1 38 ? -8.545 -5.301 5.760 1.00 0.00 38 GLN A N 23
ATOM 26070 C CA . GLN A 1 38 ? -8.676 -6.048 4.476 1.00 0.00 38 GLN A CA 23
ATOM 26071 C C . GLN A 1 38 ? -7.665 -5.526 3.451 1.00 0.00 38 GLN A C 23
ATOM 26072 O O . GLN A 1 38 ? -6.991 -6.288 2.783 1.00 0.00 38 GLN A O 23
ATOM 26086 N N . ALA A 1 39 ? -7.555 -4.234 3.325 1.00 0.00 39 ALA A N 23
ATOM 26087 C CA . ALA A 1 39 ? -6.592 -3.659 2.345 1.00 0.00 39 ALA A CA 23
ATOM 26088 C C . ALA A 1 39 ? -5.152 -3.927 2.789 1.00 0.00 39 ALA A C 23
ATOM 26089 O O . ALA A 1 39 ? -4.294 -4.227 1.985 1.00 0.00 39 ALA A O 23
ATOM 26096 N N . MET A 1 40 ? -4.880 -3.816 4.063 1.00 0.00 40 MET A N 23
ATOM 26097 C CA . MET A 1 40 ? -3.490 -4.057 4.552 1.00 0.00 40 MET A CA 23
ATOM 26098 C C . MET A 1 40 ? -3.086 -5.514 4.339 1.00 0.00 40 MET A C 23
ATOM 26099 O O . MET A 1 40 ? -2.025 -5.797 3.833 1.00 0.00 40 MET A O 23
ATOM 26113 N N . LYS A 1 41 ? -3.914 -6.442 4.728 1.00 0.00 41 LYS A N 23
ATOM 26114 C CA . LYS A 1 41 ? -3.551 -7.878 4.547 1.00 0.00 41 LYS A CA 23
ATOM 26115 C C . LYS A 1 41 ? -3.402 -8.204 3.059 1.00 0.00 41 LYS A C 23
ATOM 26116 O O . LYS A 1 41 ? -2.434 -8.820 2.638 1.00 0.00 41 LYS A O 23
ATOM 26135 N N . MET A 1 42 ? -4.349 -7.791 2.260 1.00 0.00 42 MET A N 23
ATOM 26136 C CA . MET A 1 42 ? -4.264 -8.076 0.800 1.00 0.00 42 MET A CA 23
ATOM 26137 C C . MET A 1 42 ? -2.963 -7.510 0.230 1.00 0.00 42 MET A C 23
ATOM 26138 O O . MET A 1 42 ? -2.403 -8.044 -0.708 1.00 0.00 42 MET A O 23
ATOM 26152 N N . ILE A 1 43 ? -2.473 -6.436 0.787 1.00 0.00 43 ILE A N 23
ATOM 26153 C CA . ILE A 1 43 ? -1.206 -5.847 0.267 1.00 0.00 43 ILE A CA 23
ATOM 26154 C C . ILE A 1 43 ? -0.003 -6.365 1.062 1.00 0.00 43 ILE A C 23
ATOM 26155 O O . ILE A 1 43 ? 1.111 -6.378 0.579 1.00 0.00 43 ILE A O 23
ATOM 26171 N N . ILE A 1 44 ? -0.213 -6.803 2.273 1.00 0.00 44 ILE A N 23
ATOM 26172 C CA . ILE A 1 44 ? 0.931 -7.319 3.073 1.00 0.00 44 ILE A CA 23
ATOM 26173 C C . ILE A 1 44 ? 1.464 -8.586 2.407 1.00 0.00 44 ILE A C 23
ATOM 26174 O O . ILE A 1 44 ? 2.655 -8.816 2.340 1.00 0.00 44 ILE A O 23
ATOM 26190 N N . ASN A 1 45 ? 0.583 -9.403 1.899 1.00 0.00 45 ASN A N 23
ATOM 26191 C CA . ASN A 1 45 ? 1.041 -10.646 1.220 1.00 0.00 45 ASN A CA 23
ATOM 26192 C C . ASN A 1 45 ? 2.132 -10.300 0.201 1.00 0.00 45 ASN A C 23
ATOM 26193 O O . ASN A 1 45 ? 2.927 -11.133 -0.183 1.00 0.00 45 ASN A O 23
ATOM 26204 N N . ASP A 1 46 ? 2.171 -9.068 -0.234 1.00 0.00 46 ASP A N 23
ATOM 26205 C CA . ASP A 1 46 ? 3.205 -8.648 -1.224 1.00 0.00 46 ASP A CA 23
ATOM 26206 C C . ASP A 1 46 ? 4.315 -7.863 -0.518 1.00 0.00 46 ASP A C 23
ATOM 26207 O O . ASP A 1 46 ? 4.057 -7.139 0.425 1.00 0.00 46 ASP A O 23
ATOM 26216 N N . PRO A 1 47 ? 5.519 -8.034 -0.993 1.00 0.00 47 PRO A N 23
ATOM 26217 C CA . PRO A 1 47 ? 6.677 -7.332 -0.387 1.00 0.00 47 PRO A CA 23
ATOM 26218 C C . PRO A 1 47 ? 6.530 -5.819 -0.555 1.00 0.00 47 PRO A C 23
ATOM 26219 O O . PRO A 1 47 ? 7.190 -5.044 0.107 1.00 0.00 47 PRO A O 23
ATOM 26230 N N . ARG A 1 48 ? 5.653 -5.393 -1.423 1.00 0.00 48 ARG A N 23
ATOM 26231 C CA . ARG A 1 48 ? 5.449 -3.935 -1.615 1.00 0.00 48 ARG A CA 23
ATOM 26232 C C . ARG A 1 48 ? 5.020 -3.297 -0.297 1.00 0.00 48 ARG A C 23
ATOM 26233 O O . ARG A 1 48 ? 5.228 -2.124 -0.070 1.00 0.00 48 ARG A O 23
ATOM 26254 N N . TYR A 1 49 ? 4.437 -4.065 0.582 1.00 0.00 49 TYR A N 23
ATOM 26255 C CA . TYR A 1 49 ? 4.021 -3.496 1.892 1.00 0.00 49 TYR A CA 23
ATOM 26256 C C . TYR A 1 49 ? 5.260 -2.950 2.606 1.00 0.00 49 TYR A C 23
ATOM 26257 O O . TYR A 1 49 ? 5.204 -1.980 3.342 1.00 0.00 49 TYR A O 23
ATOM 26275 N N . SER A 1 50 ? 6.394 -3.550 2.365 1.00 0.00 50 SER A N 23
ATOM 26276 C CA . SER A 1 50 ? 7.641 -3.060 3.010 1.00 0.00 50 SER A CA 23
ATOM 26277 C C . SER A 1 50 ? 8.032 -1.716 2.398 1.00 0.00 50 SER A C 23
ATOM 26278 O O . SER A 1 50 ? 8.943 -1.055 2.854 1.00 0.00 50 SER A O 23
ATOM 26286 N N . ALA A 1 51 ? 7.322 -1.291 1.387 1.00 0.00 51 ALA A N 23
ATOM 26287 C CA . ALA A 1 51 ? 7.625 0.025 0.769 1.00 0.00 51 ALA A CA 23
ATOM 26288 C C . ALA A 1 51 ? 7.437 1.108 1.831 1.00 0.00 51 ALA A C 23
ATOM 26289 O O . ALA A 1 51 ? 7.985 2.189 1.738 1.00 0.00 51 ALA A O 23
ATOM 26296 N N . LEU A 1 52 ? 6.671 0.814 2.854 1.00 0.00 52 LEU A N 23
ATOM 26297 C CA . LEU A 1 52 ? 6.459 1.819 3.937 1.00 0.00 52 LEU A CA 23
ATOM 26298 C C . LEU A 1 52 ? 6.810 1.202 5.293 1.00 0.00 52 LEU A C 23
ATOM 26299 O O . LEU A 1 52 ? 6.240 0.210 5.703 1.00 0.00 52 LEU A O 23
ATOM 26315 N N . ALA A 1 53 ? 7.750 1.778 5.986 1.00 0.00 53 ALA A N 23
ATOM 26316 C CA . ALA A 1 53 ? 8.146 1.223 7.313 1.00 0.00 53 ALA A CA 23
ATOM 26317 C C . ALA A 1 53 ? 7.123 1.608 8.384 1.00 0.00 53 ALA A C 23
ATOM 26318 O O . ALA A 1 53 ? 6.852 0.854 9.297 1.00 0.00 53 ALA A O 23
ATOM 26325 N N . LYS A 1 54 ? 6.561 2.781 8.286 1.00 0.00 54 LYS A N 23
ATOM 26326 C CA . LYS A 1 54 ? 5.567 3.216 9.308 1.00 0.00 54 LYS A CA 23
ATOM 26327 C C . LYS A 1 54 ? 4.147 2.827 8.883 1.00 0.00 54 LYS A C 23
ATOM 26328 O O . LYS A 1 54 ? 3.753 2.996 7.745 1.00 0.00 54 LYS A O 23
ATOM 26347 N N . LEU A 1 55 ? 3.368 2.313 9.792 1.00 0.00 55 LEU A N 23
ATOM 26348 C CA . LEU A 1 55 ? 1.976 1.930 9.437 1.00 0.00 55 LEU A CA 23
ATOM 26349 C C . LEU A 1 55 ? 1.137 3.188 9.203 1.00 0.00 55 LEU A C 23
ATOM 26350 O O . LEU A 1 55 ? 0.221 3.194 8.405 1.00 0.00 55 LEU A O 23
ATOM 26366 N N . SER A 1 56 ? 1.447 4.257 9.888 1.00 0.00 56 SER A N 23
ATOM 26367 C CA . SER A 1 56 ? 0.665 5.513 9.694 1.00 0.00 56 SER A CA 23
ATOM 26368 C C . SER A 1 56 ? 0.737 5.930 8.226 1.00 0.00 56 SER A C 23
ATOM 26369 O O . SER A 1 56 ? -0.258 6.270 7.615 1.00 0.00 56 SER A O 23
ATOM 26377 N N . GLU A 1 57 ? 1.904 5.875 7.644 1.00 0.00 57 GLU A N 23
ATOM 26378 C CA . GLU A 1 57 ? 2.028 6.236 6.207 1.00 0.00 57 GLU A CA 23
ATOM 26379 C C . GLU A 1 57 ? 1.386 5.131 5.371 1.00 0.00 57 GLU A C 23
ATOM 26380 O O . GLU A 1 57 ? 0.772 5.383 4.354 1.00 0.00 57 GLU A O 23
ATOM 26392 N N . LYS A 1 58 ? 1.509 3.904 5.807 1.00 0.00 58 LYS A N 23
ATOM 26393 C CA . LYS A 1 58 ? 0.884 2.785 5.051 1.00 0.00 58 LYS A CA 23
ATOM 26394 C C . LYS A 1 58 ? -0.622 3.030 4.951 1.00 0.00 58 LYS A C 23
ATOM 26395 O O . LYS A 1 58 ? -1.227 2.846 3.913 1.00 0.00 58 LYS A O 23
ATOM 26414 N N . LYS A 1 59 ? -1.227 3.461 6.026 1.00 0.00 59 LYS A N 23
ATOM 26415 C CA . LYS A 1 59 ? -2.691 3.738 6.002 1.00 0.00 59 LYS A CA 23
ATOM 26416 C C . LYS A 1 59 ? -2.964 4.968 5.135 1.00 0.00 59 LYS A C 23
ATOM 26417 O O . LYS A 1 59 ? -3.921 5.013 4.388 1.00 0.00 59 LYS A O 23
ATOM 26436 N N . GLN A 1 60 ? -2.122 5.963 5.222 1.00 0.00 60 GLN A N 23
ATOM 26437 C CA . GLN A 1 60 ? -2.332 7.184 4.395 1.00 0.00 60 GLN A CA 23
ATOM 26438 C C . GLN A 1 60 ? -2.275 6.812 2.912 1.00 0.00 60 GLN A C 23
ATOM 26439 O O . GLN A 1 60 ? -3.033 7.315 2.108 1.00 0.00 60 GLN A O 23
ATOM 26453 N N . ALA A 1 61 ? -1.392 5.923 2.548 1.00 0.00 61 ALA A N 23
ATOM 26454 C CA . ALA A 1 61 ? -1.301 5.509 1.120 1.00 0.00 61 ALA A CA 23
ATOM 26455 C C . ALA A 1 61 ? -2.549 4.710 0.745 1.00 0.00 61 ALA A C 23
ATOM 26456 O O . ALA A 1 61 ? -3.146 4.915 -0.293 1.00 0.00 61 ALA A O 23
ATOM 26463 N N . PHE A 1 62 ? -2.955 3.806 1.596 1.00 0.00 62 PHE A N 23
ATOM 26464 C CA . PHE A 1 62 ? -4.173 3.003 1.304 1.00 0.00 62 PHE A CA 23
ATOM 26465 C C . PHE A 1 62 ? -5.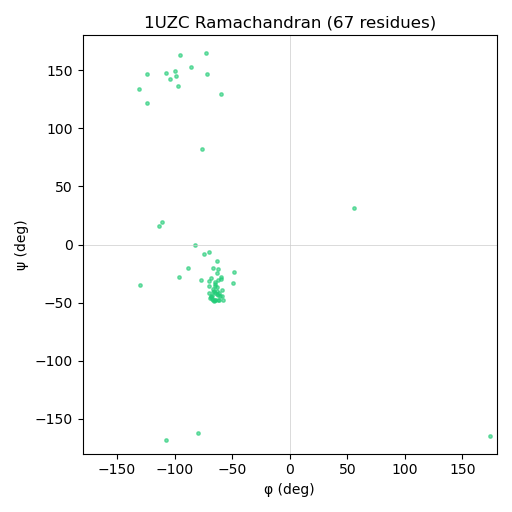370 3.942 1.138 1.00 0.00 62 PHE A C 23
ATOM 26466 O O . PHE A 1 62 ? -6.160 3.807 0.224 1.00 0.00 62 PHE A O 23
ATOM 26483 N N . ASN A 1 63 ? -5.497 4.908 2.004 1.00 0.00 63 ASN A N 23
ATOM 26484 C CA . ASN A 1 63 ? -6.627 5.869 1.880 1.00 0.00 63 ASN A CA 23
ATOM 26485 C C . ASN A 1 63 ? -6.530 6.583 0.532 1.00 0.00 63 ASN A C 23
ATOM 26486 O O . ASN A 1 63 ? -7.487 6.667 -0.211 1.00 0.00 63 ASN A O 23
ATOM 26497 N N . ALA A 1 64 ? -5.368 7.079 0.209 1.00 0.00 64 ALA A N 23
ATOM 26498 C CA . ALA A 1 64 ? -5.191 7.772 -1.098 1.00 0.00 64 ALA A CA 23
ATOM 26499 C C . ALA A 1 64 ? -5.525 6.804 -2.233 1.00 0.00 64 ALA A C 23
ATOM 26500 O O . ALA A 1 64 ? -6.077 7.183 -3.246 1.00 0.00 64 ALA A O 23
ATOM 26507 N N . TYR A 1 65 ? -5.200 5.549 -2.064 1.00 0.00 65 TYR A N 23
ATOM 26508 C CA . TYR A 1 65 ? -5.506 4.555 -3.125 1.00 0.00 65 TYR A CA 23
ATOM 26509 C C . TYR A 1 65 ? -7.018 4.495 -3.350 1.00 0.00 65 TYR A C 23
ATOM 26510 O O . TYR A 1 65 ? -7.489 4.461 -4.470 1.00 0.00 65 TYR A O 23
ATOM 26528 N N . LYS A 1 66 ? -7.782 4.488 -2.293 1.00 0.00 66 LYS A N 23
ATOM 26529 C CA . LYS A 1 66 ? -9.261 4.436 -2.452 1.00 0.00 66 LYS A CA 23
ATOM 26530 C C . LYS A 1 66 ? -9.769 5.748 -3.052 1.00 0.00 66 LYS A C 23
ATOM 26531 O O . LYS A 1 66 ? -10.727 5.770 -3.799 1.00 0.00 66 LYS A O 23
ATOM 26550 N N . VAL A 1 67 ? -9.135 6.844 -2.732 1.00 0.00 67 VAL A N 23
ATOM 26551 C CA . VAL A 1 67 ? -9.586 8.151 -3.287 1.00 0.00 67 VAL A CA 23
ATOM 26552 C C . VAL A 1 67 ? -9.440 8.156 -4.810 1.00 0.00 67 VAL A C 23
ATOM 26553 O O . VAL A 1 67 ? -10.186 8.806 -5.514 1.00 0.00 67 VAL A O 23
ATOM 26566 N N . GLN A 1 68 ? -8.485 7.433 -5.323 1.00 0.00 68 GLN A N 23
ATOM 26567 C CA . GLN A 1 68 ? -8.292 7.393 -6.801 1.00 0.00 68 GLN A CA 23
ATOM 26568 C C . GLN A 1 68 ? -9.372 6.526 -7.450 1.00 0.00 68 GLN A C 23
ATOM 26569 O O . GLN A 1 68 ? -9.765 6.746 -8.579 1.00 0.00 68 GLN A O 23
ATOM 26583 N N . THR A 1 69 ? -9.857 5.545 -6.743 1.00 0.00 69 THR A N 23
ATOM 26584 C CA . THR A 1 69 ? -10.915 4.662 -7.313 1.00 0.00 69 THR A CA 23
ATOM 26585 C C . THR A 1 69 ? -12.297 5.126 -6.850 1.00 0.00 69 THR A C 23
ATOM 26586 O O . THR A 1 69 ? -13.309 4.572 -7.232 1.00 0.00 69 THR A O 23
ATOM 26597 N N . GLU A 1 70 ? -12.349 6.138 -6.027 1.00 0.00 70 GLU A N 23
ATOM 26598 C CA . GLU A 1 70 ? -13.666 6.636 -5.538 1.00 0.00 70 GLU A CA 23
ATOM 26599 C C . GLU A 1 70 ? -14.609 6.891 -6.718 1.00 0.00 70 GLU A C 23
ATOM 26600 O O . GLU A 1 70 ? -14.652 7.973 -7.268 1.00 0.00 70 GLU A O 23
ATOM 26612 N N . LYS A 1 71 ? -15.365 5.902 -7.108 1.00 0.00 71 LYS A N 23
ATOM 26613 C CA . LYS A 1 71 ? -16.304 6.090 -8.251 1.00 0.00 71 LYS A CA 23
ATOM 26614 C C . LYS A 1 71 ? -17.085 7.396 -8.086 1.00 0.00 71 LYS A C 23
ATOM 26615 O O . LYS A 1 71 ? -18.041 7.400 -7.329 1.00 0.00 71 LYS A O 23
#

Secondary structure (DSSP, 8-state):
--S-------SHHHHHHHHHHHHHHTT--TT--HHHHHHHHHTSGGGGG-SSHHHHHHHHHHHHHHS--

CATH classification: 1.10.10.440

Organism: Homo sapiens (NCBI:txid9606)

Foldseek 3Di:
DDDQDADDDDDLVQLLVLLLVLLVVLVPELPDDCVRSVVSSVVDNSCVSDPDVVSSVVSSNVSSVVVVD